Protein 1UEN (pdb70)

Structure (mmCIF, N/CA/C/O backbone):
data_1UEN
#
_entry.id   1UEN
#
_cell.length_a   1.000
_cell.length_b   1.000
_cell.length_c   1.000
_cell.angle_alpha   90.00
_cell.angle_beta   90.00
_cell.angle_gamma   90.00
#
_symmetry.space_group_name_H-M   'P 1'
#
loop_
_atom_site.group_PDB
_atom_site.id
_atom_site.type_symbol
_atom_site.label_atom_id
_atom_site.label_alt_id
_atom_site.label_comp_id
_atom_site.label_asym_id
_atom_site.label_entity_id
_atom_site.label_seq_id
_atom_site.pdbx_PDB_ins_code
_atom_site.Cartn_x
_atom_site.Cartn_y
_atom_site.Cartn_z
_atom_site.occupancy
_atom_site.B_iso_or_equiv
_atom_site.auth_seq_id
_atom_site.auth_comp_id
_atom_site.auth_asym_id
_atom_site.auth_atom_id
_atom_site.pdbx_PDB_model_num
ATOM 1 N N . GLY A 1 1 ? 17.775 -31.714 -13.723 1.00 0.00 1 GLY A N 1
ATOM 2 C CA . GLY A 1 1 ? 18.308 -30.688 -12.822 1.00 0.00 1 GLY A CA 1
ATOM 3 C C . GLY A 1 1 ? 17.845 -30.929 -11.395 1.00 0.00 1 GLY A C 1
ATOM 4 O O . GLY A 1 1 ? 17.532 -32.060 -11.031 1.00 0.00 1 GLY A O 1
ATOM 8 N N . SER A 1 2 ? 17.801 -29.876 -10.577 1.00 0.00 2 SER A N 1
ATOM 9 C CA . SER A 1 2 ? 17.270 -29.915 -9.224 1.00 0.00 2 SER A CA 1
ATOM 10 C C . SER A 1 2 ? 16.774 -28.516 -8.842 1.00 0.00 2 SER A C 1
ATOM 11 O O . SER A 1 2 ? 15.558 -28.307 -8.816 1.00 0.00 2 SER A O 1
ATOM 19 N N . SER A 1 3 ? 17.684 -27.557 -8.615 1.00 0.00 3 SER A N 1
ATOM 20 C CA . SER A 1 3 ? 17.489 -26.333 -7.827 1.00 0.00 3 SER A CA 1
ATOM 21 C C . SER A 1 3 ? 16.841 -26.636 -6.468 1.00 0.00 3 SER A C 1
ATOM 22 O O . SER A 1 3 ? 15.622 -26.776 -6.384 1.00 0.00 3 SER A O 1
ATOM 30 N N . GLY A 1 4 ? 17.641 -26.757 -5.410 1.00 0.00 4 GLY A N 1
ATOM 31 C CA . GLY A 1 4 ? 17.191 -27.150 -4.081 1.00 0.00 4 GLY A CA 1
ATOM 32 C C . GLY A 1 4 ? 18.254 -26.818 -3.041 1.00 0.00 4 GLY A C 1
ATOM 33 O O . GLY A 1 4 ? 19.057 -25.905 -3.246 1.00 0.00 4 GLY A O 1
ATOM 37 N N . SER A 1 5 ? 18.241 -27.540 -1.923 1.00 0.00 5 SER A N 1
ATOM 38 C CA . SER A 1 5 ? 18.973 -27.219 -0.697 1.00 0.00 5 SER A CA 1
ATOM 39 C C . SER A 1 5 ? 18.545 -25.865 -0.117 1.00 0.00 5 SER A C 1
ATOM 40 O O . SER A 1 5 ? 17.659 -25.198 -0.663 1.00 0.00 5 SER A O 1
ATOM 48 N N . SER A 1 6 ? 19.108 -25.516 1.040 1.00 0.00 6 SER A N 1
ATOM 49 C CA . SER A 1 6 ? 18.556 -24.600 2.026 1.00 0.00 6 SER A CA 1
ATOM 50 C C . SER A 1 6 ? 17.227 -25.164 2.564 1.00 0.00 6 SER A C 1
ATOM 51 O O . SER A 1 6 ? 16.384 -25.701 1.837 1.00 0.00 6 SER A O 1
ATOM 59 N N . GLY A 1 7 ? 17.056 -25.061 3.879 1.00 0.00 7 GLY A N 1
ATOM 60 C CA . GLY A 1 7 ? 15.867 -25.419 4.636 1.00 0.00 7 GLY A CA 1
ATOM 61 C C . GLY A 1 7 ? 15.592 -24.288 5.622 1.00 0.00 7 GLY A C 1
ATOM 62 O O . GLY A 1 7 ? 16.243 -23.242 5.556 1.00 0.00 7 GLY A O 1
ATOM 66 N N . HIS A 1 8 ? 14.620 -24.451 6.513 1.00 0.00 8 HIS A N 1
ATOM 67 C CA . HIS A 1 8 ? 14.453 -23.571 7.661 1.00 0.00 8 HIS A CA 1
ATOM 68 C C . HIS A 1 8 ? 13.665 -24.301 8.743 1.00 0.00 8 HIS A C 1
ATOM 69 O O . HIS A 1 8 ? 13.109 -25.376 8.500 1.00 0.00 8 HIS A O 1
ATOM 83 N N . SER A 1 9 ? 13.613 -23.741 9.948 1.00 0.00 9 SER A N 1
ATOM 84 C CA . SER A 1 9 ? 12.693 -24.155 10.998 1.00 0.00 9 SER A CA 1
ATOM 85 C C . SER A 1 9 ? 12.383 -22.940 11.871 1.00 0.00 9 SER A C 1
ATOM 86 O O . SER A 1 9 ? 13.200 -22.016 11.979 1.00 0.00 9 SER A O 1
ATOM 94 N N . GLY A 1 10 ? 11.195 -22.917 12.470 1.00 0.00 10 GLY A N 1
ATOM 95 C CA . GLY A 1 10 ? 10.527 -21.671 12.760 1.00 0.00 10 GLY A CA 1
ATOM 96 C C . GLY A 1 10 ? 9.970 -21.103 11.455 1.00 0.00 10 GLY A C 1
ATOM 97 O O . GLY A 1 10 ? 9.798 -21.815 10.464 1.00 0.00 10 GLY A O 1
ATOM 101 N N . GLU A 1 11 ? 9.680 -19.812 11.472 1.00 0.00 11 GLU A N 1
ATOM 102 C CA . GLU A 1 11 ? 9.254 -18.956 10.379 1.00 0.00 11 GLU A CA 1
ATOM 103 C C . GLU A 1 11 ? 7.801 -19.214 9.972 1.00 0.00 11 GLU A C 1
ATOM 104 O O . GLU A 1 11 ? 7.468 -19.901 9.003 1.00 0.00 11 GLU A O 1
ATOM 116 N N . ASP A 1 12 ? 6.939 -18.656 10.811 1.00 0.00 12 ASP A N 1
ATOM 117 C CA . ASP A 1 12 ? 5.484 -18.799 10.861 1.00 0.00 12 ASP A CA 1
ATOM 118 C C . ASP A 1 12 ? 4.809 -18.332 9.560 1.00 0.00 12 ASP A C 1
ATOM 119 O O . ASP A 1 12 ? 4.070 -19.110 8.964 1.00 0.00 12 ASP A O 1
ATOM 128 N N . LEU A 1 13 ? 5.135 -17.094 9.145 1.00 0.00 13 LEU A N 1
ATOM 129 C CA . LEU A 1 13 ? 4.798 -16.262 7.967 1.00 0.00 13 LEU A CA 1
ATOM 130 C C . LEU A 1 13 ? 3.365 -16.307 7.388 1.00 0.00 13 LEU A C 1
ATOM 131 O O . LEU A 1 13 ? 2.745 -17.368 7.326 1.00 0.00 13 LEU A O 1
ATOM 147 N N . PRO A 1 14 ? 2.830 -15.175 6.881 1.00 0.00 14 PRO A N 1
ATOM 148 C CA . PRO A 1 14 ? 1.508 -15.165 6.269 1.00 0.00 14 PRO A CA 1
ATOM 149 C C . PRO A 1 14 ? 1.429 -15.999 4.984 1.00 0.00 14 PRO A C 1
ATOM 150 O O . PRO A 1 14 ? 2.445 -16.411 4.423 1.00 0.00 14 PRO A O 1
ATOM 161 N N . MET A 1 15 ? 0.205 -16.217 4.497 1.00 0.00 15 MET A N 1
ATOM 162 C CA . MET A 1 15 ? -0.104 -17.225 3.484 1.00 0.00 15 MET A CA 1
ATOM 163 C C . MET A 1 15 ? -0.980 -16.697 2.350 1.00 0.00 15 MET A C 1
ATOM 164 O O . MET A 1 15 ? -0.751 -17.044 1.195 1.00 0.00 15 MET A O 1
ATOM 178 N N . VAL A 1 16 ? -1.988 -15.872 2.649 1.00 0.00 16 VAL A N 1
ATOM 179 C CA . VAL A 1 16 ? -2.862 -15.287 1.636 1.00 0.00 16 VAL A CA 1
ATOM 180 C C . VAL A 1 16 ? -3.056 -13.802 1.948 1.00 0.00 16 VAL A C 1
ATOM 181 O O . VAL A 1 16 ? -2.674 -13.324 3.019 1.00 0.00 16 VAL A O 1
ATOM 194 N N . ALA A 1 17 ? -3.633 -13.081 0.992 1.00 0.00 17 ALA A N 1
ATOM 195 C CA . ALA A 1 17 ? -3.812 -11.644 0.979 1.00 0.00 17 ALA A CA 1
ATOM 196 C C . ALA A 1 17 ? -5.321 -11.315 1.025 1.00 0.00 17 ALA A C 1
ATOM 197 O O . ALA A 1 17 ? -6.142 -12.218 0.819 1.00 0.00 17 ALA A O 1
ATOM 204 N N . PRO A 1 18 ? -5.734 -10.063 1.302 1.00 0.00 18 PRO A N 1
ATOM 205 C CA . PRO A 1 18 ? -7.126 -9.780 1.640 1.00 0.00 18 PRO A CA 1
ATOM 206 C C . PRO A 1 18 ? -8.101 -9.905 0.466 1.00 0.00 18 PRO A C 1
ATOM 207 O O . PRO A 1 18 ? -7.792 -9.528 -0.669 1.00 0.00 18 PRO A O 1
ATOM 218 N N . GLY A 1 19 ? -9.288 -10.437 0.758 1.00 0.00 19 GLY A N 1
ATOM 219 C CA . GLY A 1 19 ? -10.422 -10.520 -0.148 1.00 0.00 19 GLY A CA 1
ATOM 220 C C . GLY A 1 19 ? -11.010 -9.140 -0.447 1.00 0.00 19 GLY A C 1
ATOM 221 O O . GLY A 1 19 ? -10.529 -8.126 0.069 1.00 0.00 19 GLY A O 1
ATOM 225 N N . ASN A 1 20 ? -12.039 -9.147 -1.300 1.00 0.00 20 ASN A N 1
ATOM 226 C CA . ASN A 1 20 ? -12.830 -8.031 -1.828 1.00 0.00 20 ASN A CA 1
ATOM 227 C C . ASN A 1 20 ? -12.115 -6.685 -1.808 1.00 0.00 20 ASN A C 1
ATOM 228 O O . ASN A 1 20 ? -12.497 -5.740 -1.114 1.00 0.00 20 ASN A O 1
ATOM 239 N N . VAL A 1 21 ? -11.062 -6.598 -2.610 1.00 0.00 21 VAL A N 1
ATOM 240 C CA . VAL A 1 21 ? -10.338 -5.365 -2.765 1.00 0.00 21 VAL A CA 1
ATOM 241 C C . VAL A 1 21 ? -11.150 -4.438 -3.662 1.00 0.00 21 VAL A C 1
ATOM 242 O O . VAL A 1 21 ? -11.590 -4.808 -4.753 1.00 0.00 21 VAL A O 1
ATOM 255 N N . ARG A 1 22 ? -11.282 -3.198 -3.211 1.00 0.00 22 ARG A N 1
ATOM 256 C CA . ARG A 1 22 ? -11.910 -2.097 -3.934 1.00 0.00 22 ARG A CA 1
ATOM 257 C C . ARG A 1 22 ? -11.234 -0.785 -3.548 1.00 0.00 22 ARG A C 1
ATOM 258 O O . ARG A 1 22 ? -10.392 -0.765 -2.653 1.00 0.00 22 ARG A O 1
ATOM 279 N N . VAL A 1 23 ? -11.467 0.294 -4.286 1.00 0.00 23 VAL A N 1
ATOM 280 C CA . VAL A 1 23 ? -11.002 1.635 -3.953 1.00 0.00 23 VAL A CA 1
ATOM 281 C C . VAL A 1 23 ? -12.030 2.648 -4.459 1.00 0.00 23 VAL A C 1
ATOM 282 O O . VAL A 1 23 ? -12.595 2.478 -5.544 1.00 0.00 23 VAL A O 1
ATOM 295 N N . ASN A 1 24 ? -12.252 3.697 -3.673 1.00 0.00 24 ASN A N 1
ATOM 296 C CA . ASN A 1 24 ? -13.166 4.810 -3.892 1.00 0.00 24 ASN A CA 1
ATOM 297 C C . ASN A 1 24 ? -12.391 6.114 -3.825 1.00 0.00 24 ASN A C 1
ATOM 298 O O . ASN A 1 24 ? -11.807 6.411 -2.789 1.00 0.00 24 ASN A O 1
ATOM 309 N N . VAL A 1 25 ? -12.363 6.910 -4.895 1.00 0.00 25 VAL A N 1
ATOM 310 C CA . VAL A 1 25 ? -11.780 8.250 -4.819 1.00 0.00 25 VAL A CA 1
ATOM 311 C C . VAL A 1 25 ? -12.713 9.150 -4.004 1.00 0.00 25 VAL A C 1
ATOM 312 O O . VAL A 1 25 ? -13.926 9.176 -4.239 1.00 0.00 25 VAL A O 1
ATOM 325 N N . VAL A 1 26 ? -12.139 9.850 -3.026 1.00 0.00 26 VAL A N 1
ATOM 326 C CA . VAL A 1 26 ? -12.829 10.628 -2.009 1.00 0.00 26 VAL A CA 1
ATOM 327 C C . VAL A 1 26 ? -12.801 12.095 -2.437 1.00 0.00 26 VAL A C 1
ATOM 328 O O . VAL A 1 26 ? -13.850 12.670 -2.733 1.00 0.00 26 VAL A O 1
ATOM 341 N N . ASN A 1 27 ? -11.607 12.682 -2.500 1.00 0.00 27 ASN A N 1
ATOM 342 C CA . ASN A 1 27 ? -11.376 14.043 -2.979 1.00 0.00 27 ASN A CA 1
ATOM 343 C C . ASN A 1 27 ? -10.522 13.962 -4.240 1.00 0.00 27 ASN A C 1
ATOM 344 O O . ASN A 1 27 ? -10.050 12.888 -4.611 1.00 0.00 27 ASN A O 1
ATOM 355 N N . SER A 1 28 ? -10.208 15.101 -4.851 1.00 0.00 28 SER A N 1
ATOM 356 C CA . SER A 1 28 ? -9.315 15.142 -6.012 1.00 0.00 28 SER A CA 1
ATOM 357 C C . SER A 1 28 ? -7.900 14.647 -5.690 1.00 0.00 28 SER A C 1
ATOM 358 O O . SER A 1 28 ? -7.160 14.284 -6.599 1.00 0.00 28 SER A O 1
ATOM 366 N N . THR A 1 29 ? -7.536 14.607 -4.410 1.00 0.00 29 THR A N 1
ATOM 367 C CA . THR A 1 29 ? -6.190 14.372 -3.902 1.00 0.00 29 THR A CA 1
ATOM 368 C C . THR A 1 29 ? -6.133 13.225 -2.888 1.00 0.00 29 THR A C 1
ATOM 369 O O . THR A 1 29 ? -5.064 12.909 -2.359 1.00 0.00 29 THR A O 1
ATOM 380 N N . LEU A 1 30 ? -7.284 12.608 -2.616 1.00 0.00 30 LEU A N 1
ATOM 381 C CA . LEU A 1 30 ? -7.494 11.642 -1.563 1.00 0.00 30 LEU A CA 1
ATOM 382 C C . LEU A 1 30 ? -8.377 10.529 -2.108 1.00 0.00 30 LEU A C 1
ATOM 383 O O . LEU A 1 30 ? -9.458 10.809 -2.619 1.00 0.00 30 LEU A O 1
ATOM 399 N N . ALA A 1 31 ? -7.969 9.274 -1.969 1.00 0.00 31 ALA A N 1
ATOM 400 C CA . ALA A 1 31 ? -8.819 8.119 -2.240 1.00 0.00 31 ALA A CA 1
ATOM 401 C C . ALA A 1 31 ? -8.890 7.258 -0.988 1.00 0.00 31 ALA A C 1
ATOM 402 O O . ALA A 1 31 ? -8.164 7.516 -0.029 1.00 0.00 31 ALA A O 1
ATOM 409 N N . GLU A 1 32 ? -9.736 6.235 -0.979 1.00 0.00 32 GLU A N 1
ATOM 410 C CA . GLU A 1 32 ? -9.884 5.319 0.127 1.00 0.00 32 GLU A CA 1
ATOM 411 C C . GLU A 1 32 ? -9.964 3.918 -0.460 1.00 0.00 32 GLU A C 1
ATOM 412 O O . GLU A 1 32 ? -10.829 3.615 -1.275 1.00 0.00 32 GLU A O 1
ATOM 424 N N . VAL A 1 33 ? -8.995 3.082 -0.118 1.00 0.00 33 VAL A N 1
ATOM 425 C CA . VAL A 1 33 ? -8.945 1.687 -0.516 1.00 0.00 33 VAL A CA 1
ATOM 426 C C . VAL A 1 33 ? -9.772 0.909 0.497 1.00 0.00 33 VAL A C 1
ATOM 427 O O . VAL A 1 33 ? -9.856 1.316 1.655 1.00 0.00 33 VAL A O 1
ATOM 440 N N . HIS A 1 34 ? -10.325 -0.222 0.071 1.00 0.00 34 HIS A N 1
ATOM 441 C CA . HIS A 1 34 ? -11.079 -1.159 0.894 1.00 0.00 34 HIS A CA 1
ATOM 442 C C . HIS A 1 34 ? -10.578 -2.576 0.626 1.00 0.00 34 HIS A C 1
ATOM 443 O O . HIS A 1 34 ? -10.133 -2.869 -0.490 1.00 0.00 34 HIS A O 1
ATOM 457 N N . TRP A 1 35 ? -10.638 -3.438 1.641 1.00 0.00 35 TRP A N 1
ATOM 458 C CA . TRP A 1 35 ? -10.209 -4.829 1.600 1.00 0.00 35 TRP A CA 1
ATOM 459 C C . TRP A 1 35 ? -10.870 -5.608 2.752 1.00 0.00 35 TRP A C 1
ATOM 460 O O . TRP A 1 35 ? -11.381 -5.008 3.702 1.00 0.00 35 TRP A O 1
ATOM 481 N N . ASP A 1 36 ? -10.853 -6.942 2.712 1.00 0.00 36 ASP A N 1
ATOM 482 C CA . ASP A 1 36 ? -11.462 -7.782 3.755 1.00 0.00 36 ASP A CA 1
ATOM 483 C C . ASP A 1 36 ? -10.487 -8.072 4.902 1.00 0.00 36 ASP A C 1
ATOM 484 O O . ASP A 1 36 ? -9.302 -8.299 4.644 1.00 0.00 36 ASP A O 1
ATOM 493 N N . PRO A 1 37 ? -10.967 -8.166 6.156 1.00 0.00 37 PRO A N 1
ATOM 494 C CA . PRO A 1 37 ? -10.155 -8.525 7.311 1.00 0.00 37 PRO A CA 1
ATOM 495 C C . PRO A 1 37 ? -9.806 -10.013 7.297 1.00 0.00 37 PRO A C 1
ATOM 496 O O . PRO A 1 37 ? -10.642 -10.862 7.629 1.00 0.00 37 PRO A O 1
ATOM 507 N N . VAL A 1 38 ? -8.573 -10.334 6.907 1.00 0.00 38 VAL A N 1
ATOM 508 C CA . VAL A 1 38 ? -8.161 -11.720 6.682 1.00 0.00 38 VAL A CA 1
ATOM 509 C C . VAL A 1 38 ? -8.192 -12.576 7.962 1.00 0.00 38 VAL A C 1
ATOM 510 O O . VAL A 1 38 ? -8.126 -12.031 9.070 1.00 0.00 38 VAL A O 1
ATOM 523 N N . PRO A 1 39 ? -8.262 -13.914 7.834 1.00 0.00 39 PRO A N 1
ATOM 524 C CA . PRO A 1 39 ? -8.270 -14.846 8.952 1.00 0.00 39 PRO A CA 1
ATOM 525 C C . PRO A 1 39 ? -6.879 -14.926 9.584 1.00 0.00 39 PRO A C 1
ATOM 526 O O . PRO A 1 39 ? -5.881 -14.963 8.854 1.00 0.00 39 PRO A O 1
ATOM 537 N N . LEU A 1 40 ? -6.794 -15.092 10.911 1.00 0.00 40 LEU A N 1
ATOM 538 C CA . LEU A 1 40 ? -5.532 -15.396 11.595 1.00 0.00 40 LEU A CA 1
ATOM 539 C C . LEU A 1 40 ? -4.885 -16.655 11.023 1.00 0.00 40 LEU A C 1
ATOM 540 O O . LEU A 1 40 ? -3.663 -16.728 10.930 1.00 0.00 40 LEU A O 1
ATOM 556 N N . LYS A 1 41 ? -5.682 -17.608 10.535 1.00 0.00 41 LYS A N 1
ATOM 557 C CA . LYS A 1 41 ? -5.179 -18.784 9.833 1.00 0.00 41 LYS A CA 1
ATOM 558 C C . LYS A 1 41 ? -4.318 -18.460 8.618 1.00 0.00 41 LYS A C 1
ATOM 559 O O . LYS A 1 41 ? -3.469 -19.280 8.271 1.00 0.00 41 LYS A O 1
ATOM 578 N N . SER A 1 42 ? -4.534 -17.323 7.955 1.00 0.00 42 SER A N 1
ATOM 579 C CA . SER A 1 42 ? -3.667 -16.880 6.874 1.00 0.00 42 SER A CA 1
ATOM 580 C C . SER A 1 42 ? -2.523 -16.022 7.394 1.00 0.00 42 SER A C 1
ATOM 581 O O . SER A 1 42 ? -1.471 -16.010 6.768 1.00 0.00 42 SER A O 1
ATOM 589 N N . ILE A 1 43 ? -2.729 -15.293 8.497 1.00 0.00 43 ILE A N 1
ATOM 590 C CA . ILE A 1 43 ? -1.738 -14.409 9.094 1.00 0.00 43 ILE A CA 1
ATOM 591 C C . ILE A 1 43 ? -0.599 -15.247 9.657 1.00 0.00 43 ILE A C 1
ATOM 592 O O . ILE A 1 43 ? 0.548 -14.821 9.576 1.00 0.00 43 ILE A O 1
ATOM 608 N N . ARG A 1 44 ? -0.928 -16.402 10.246 1.00 0.00 44 ARG A N 1
ATOM 609 C CA . ARG A 1 44 ? -0.039 -17.229 11.042 1.00 0.00 44 ARG A CA 1
ATOM 610 C C . ARG A 1 44 ? 0.670 -16.391 12.099 1.00 0.00 44 ARG A C 1
ATOM 611 O O . ARG A 1 44 ? 1.817 -15.981 11.935 1.00 0.00 44 ARG A O 1
ATOM 632 N N . GLY A 1 45 ? -0.043 -16.130 13.191 1.00 0.00 45 GLY A N 1
ATOM 633 C CA . GLY A 1 45 ? 0.518 -15.578 14.406 1.00 0.00 45 GLY A CA 1
ATOM 634 C C . GLY A 1 45 ? -0.166 -14.273 14.759 1.00 0.00 45 GLY A C 1
ATOM 635 O O . GLY A 1 45 ? -1.271 -14.298 15.303 1.00 0.00 45 GLY A O 1
ATOM 639 N N . HIS A 1 46 ? 0.497 -13.147 14.487 1.00 0.00 46 HIS A N 1
ATOM 640 C CA . HIS A 1 46 ? 0.124 -11.841 15.011 1.00 0.00 46 HIS A CA 1
ATOM 641 C C . HIS A 1 46 ? 0.257 -10.789 13.909 1.00 0.00 46 HIS A C 1
ATOM 642 O O . HIS A 1 46 ? 1.368 -10.350 13.593 1.00 0.00 46 HIS A O 1
ATOM 656 N N . LEU A 1 47 ? -0.874 -10.368 13.344 1.00 0.00 47 LEU A N 1
ATOM 657 C CA . LEU A 1 47 ? -1.016 -9.323 12.335 1.00 0.00 47 LEU A CA 1
ATOM 658 C C . LEU A 1 47 ? -0.372 -8.038 12.843 1.00 0.00 47 LEU A C 1
ATOM 659 O O . LEU A 1 47 ? -0.727 -7.538 13.910 1.00 0.00 47 LEU A O 1
ATOM 675 N N . GLN A 1 48 ? 0.631 -7.542 12.128 1.00 0.00 48 GLN A N 1
ATOM 676 C CA . GLN A 1 48 ? 1.313 -6.293 12.436 1.00 0.00 48 GLN A CA 1
ATOM 677 C C . GLN A 1 48 ? 0.553 -5.138 11.782 1.00 0.00 48 GLN A C 1
ATOM 678 O O . GLN A 1 48 ? 0.258 -4.131 12.432 1.00 0.00 48 GLN A O 1
ATOM 692 N N . GLY A 1 49 ? 0.227 -5.279 10.496 1.00 0.00 49 GLY A N 1
ATOM 693 C CA . GLY A 1 49 ? -0.380 -4.232 9.704 1.00 0.00 49 GLY A CA 1
ATOM 694 C C . GLY A 1 49 ? -0.715 -4.725 8.305 1.00 0.00 49 GLY A C 1
ATOM 695 O O . GLY A 1 49 ? -0.289 -5.806 7.887 1.00 0.00 49 GLY A O 1
ATOM 699 N N . TYR A 1 50 ? -1.407 -3.875 7.555 1.00 0.00 50 TYR A N 1
ATOM 700 C CA . TYR A 1 50 ? -1.500 -3.948 6.108 1.00 0.00 50 TYR A CA 1
ATOM 701 C C . TYR A 1 50 ? -0.515 -2.924 5.547 1.00 0.00 50 TYR A C 1
ATOM 702 O O . TYR A 1 50 ? -0.430 -1.791 6.032 1.00 0.00 50 TYR A O 1
ATOM 720 N N . ARG A 1 51 ? 0.240 -3.309 4.521 1.00 0.00 51 ARG A N 1
ATOM 721 C CA . ARG A 1 51 ? 1.023 -2.384 3.708 1.00 0.00 51 ARG A CA 1
ATOM 722 C C . ARG A 1 51 ? 0.283 -2.252 2.380 1.00 0.00 51 ARG A C 1
ATOM 723 O O . ARG A 1 51 ? -0.398 -3.193 1.966 1.00 0.00 51 ARG A O 1
ATOM 744 N N . ILE A 1 52 ? 0.418 -1.118 1.700 1.00 0.00 52 ILE A N 1
ATOM 745 C CA . ILE A 1 52 ? -0.075 -0.949 0.338 1.00 0.00 52 ILE A CA 1
ATOM 746 C C . ILE A 1 52 ? 1.106 -0.459 -0.487 1.00 0.00 52 ILE A C 1
ATOM 747 O O . ILE A 1 52 ? 1.738 0.533 -0.116 1.00 0.00 52 ILE A O 1
ATOM 763 N N . TYR A 1 53 ? 1.412 -1.149 -1.587 1.00 0.00 53 TYR A N 1
ATOM 764 C CA . TYR A 1 53 ? 2.282 -0.631 -2.636 1.00 0.00 53 TYR A CA 1
ATOM 765 C C . TYR A 1 53 ? 1.410 0.044 -3.673 1.00 0.00 53 TYR A C 1
ATOM 766 O O . TYR A 1 53 ? 0.321 -0.441 -3.955 1.00 0.00 53 TYR A O 1
ATOM 784 N N . TYR A 1 54 ? 1.860 1.169 -4.225 1.00 0.00 54 TYR A N 1
ATOM 785 C CA . TYR A 1 54 ? 1.172 1.906 -5.262 1.00 0.00 54 TYR A CA 1
ATOM 786 C C . TYR A 1 54 ? 2.156 2.694 -6.114 1.00 0.00 54 TYR A C 1
ATOM 787 O O . TYR A 1 54 ? 3.279 2.961 -5.688 1.00 0.00 54 TYR A O 1
ATOM 805 N N . TRP A 1 55 ? 1.741 3.075 -7.317 1.00 0.00 55 TRP A N 1
ATOM 806 C CA . TRP A 1 55 ? 2.531 3.901 -8.211 1.00 0.00 55 TRP A CA 1
ATOM 807 C C . TRP A 1 55 ? 1.624 4.776 -9.063 1.00 0.00 55 TRP A C 1
ATOM 808 O O . TRP A 1 55 ? 0.440 4.481 -9.262 1.00 0.00 55 TRP A O 1
ATOM 829 N N . LYS A 1 56 ? 2.217 5.857 -9.564 1.00 0.00 56 LYS A N 1
ATOM 830 C CA . LYS A 1 56 ? 1.654 6.742 -10.563 1.00 0.00 56 LYS A CA 1
ATOM 831 C C . LYS A 1 56 ? 1.602 5.962 -11.863 1.00 0.00 56 LYS A C 1
ATOM 832 O O . LYS A 1 56 ? 2.631 5.450 -12.315 1.00 0.00 56 LYS A O 1
ATOM 851 N N . THR A 1 57 ? 0.438 5.922 -12.484 1.00 0.00 57 THR A N 1
ATOM 852 C CA . THR A 1 57 ? 0.250 5.369 -13.812 1.00 0.00 57 THR A CA 1
ATOM 853 C C . THR A 1 57 ? -0.050 6.575 -14.721 1.00 0.00 57 THR A C 1
ATOM 854 O O . THR A 1 57 ? -0.312 7.677 -14.234 1.00 0.00 57 THR A O 1
ATOM 865 N N . GLN A 1 58 ? 0.018 6.404 -16.043 1.00 0.00 58 GLN A N 1
ATOM 866 C CA . GLN A 1 58 ? -0.304 7.442 -17.025 1.00 0.00 58 GLN A CA 1
ATOM 867 C C . GLN A 1 58 ? 0.565 8.716 -16.943 1.00 0.00 58 GLN A C 1
ATOM 868 O O . GLN A 1 58 ? 0.196 9.710 -17.568 1.00 0.00 58 GLN A O 1
ATOM 882 N N . SER A 1 59 ? 1.716 8.714 -16.255 1.00 0.00 59 SER A N 1
ATOM 883 C CA . SER A 1 59 ? 2.696 9.798 -16.355 1.00 0.00 59 SER A CA 1
ATOM 884 C C . SER A 1 59 ? 3.855 9.355 -17.251 1.00 0.00 59 SER A C 1
ATOM 885 O O . SER A 1 59 ? 4.185 10.043 -18.216 1.00 0.00 59 SER A O 1
ATOM 893 N N . SER A 1 60 ? 4.403 8.164 -16.994 1.00 0.00 60 SER A N 1
ATOM 894 C CA . SER A 1 60 ? 5.445 7.504 -17.763 1.00 0.00 60 SER A CA 1
ATOM 895 C C . SER A 1 60 ? 6.674 8.407 -17.970 1.00 0.00 60 SER A C 1
ATOM 896 O O . SER A 1 60 ? 6.879 8.942 -19.060 1.00 0.00 60 SER A O 1
ATOM 904 N N . SER A 1 61 ? 7.503 8.494 -16.923 1.00 0.00 61 SER A N 1
ATOM 905 C CA . SER A 1 61 ? 8.763 9.229 -16.772 1.00 0.00 61 SER A CA 1
ATOM 906 C C . SER A 1 61 ? 9.456 9.668 -18.077 1.00 0.00 61 SER A C 1
ATOM 907 O O . SER A 1 61 ? 9.599 10.873 -18.276 1.00 0.00 61 SER A O 1
ATOM 915 N N . LYS A 1 62 ? 9.842 8.732 -18.963 1.00 0.00 62 LYS A N 1
ATOM 916 C CA . LYS A 1 62 ? 10.455 8.976 -20.283 1.00 0.00 62 LYS A CA 1
ATOM 917 C C . LYS A 1 62 ? 11.863 9.572 -20.203 1.00 0.00 62 LYS A C 1
ATOM 918 O O . LYS A 1 62 ? 12.082 10.640 -19.650 1.00 0.00 62 LYS A O 1
ATOM 937 N N . ARG A 1 63 ? 12.830 8.916 -20.849 1.00 0.00 63 ARG A N 1
ATOM 938 C CA . ARG A 1 63 ? 14.218 9.351 -21.001 1.00 0.00 63 ARG A CA 1
ATOM 939 C C . ARG A 1 63 ? 14.893 9.679 -19.669 1.00 0.00 63 ARG A C 1
ATOM 940 O O . ARG A 1 63 ? 15.545 8.798 -19.105 1.00 0.00 63 ARG A O 1
ATOM 961 N N . ASN A 1 64 ? 14.801 10.922 -19.203 1.00 0.00 64 ASN A N 1
ATOM 962 C CA . ASN A 1 64 ? 15.597 11.473 -18.108 1.00 0.00 64 ASN A CA 1
ATOM 963 C C . ASN A 1 64 ? 15.320 10.724 -16.802 1.00 0.00 64 ASN A C 1
ATOM 964 O O . ASN A 1 64 ? 14.237 10.847 -16.235 1.00 0.00 64 ASN A O 1
ATOM 975 N N . ARG A 1 65 ? 16.289 9.913 -16.359 1.00 0.00 65 ARG A N 1
ATOM 976 C CA . ARG A 1 65 ? 16.172 8.972 -15.241 1.00 0.00 65 ARG A CA 1
ATOM 977 C C . ARG A 1 65 ? 14.880 8.145 -15.306 1.00 0.00 65 ARG A C 1
ATOM 978 O O . ARG A 1 65 ? 14.204 7.965 -14.303 1.00 0.00 65 ARG A O 1
ATOM 999 N N . ARG A 1 66 ? 14.544 7.617 -16.490 1.00 0.00 66 ARG A N 1
ATOM 1000 C CA . ARG A 1 66 ? 13.346 6.813 -16.734 1.00 0.00 66 ARG A CA 1
ATOM 1001 C C . ARG A 1 66 ? 13.204 5.699 -15.695 1.00 0.00 66 ARG A C 1
ATOM 1002 O O . ARG A 1 66 ? 13.909 4.694 -15.808 1.00 0.00 66 ARG A O 1
ATOM 1023 N N . HIS A 1 67 ? 12.273 5.825 -14.752 1.00 0.00 67 HIS A N 1
ATOM 1024 C CA . HIS A 1 67 ? 11.795 4.735 -13.905 1.00 0.00 67 HIS A CA 1
ATOM 1025 C C . HIS A 1 67 ? 10.360 5.045 -13.466 1.00 0.00 67 HIS A C 1
ATOM 1026 O O . HIS A 1 67 ? 9.772 6.002 -13.972 1.00 0.00 67 HIS A O 1
ATOM 1040 N N . ILE A 1 68 ? 9.747 4.209 -12.630 1.00 0.00 68 ILE A N 1
ATOM 1041 C CA . ILE A 1 68 ? 8.404 4.400 -12.090 1.00 0.00 68 ILE A CA 1
ATOM 1042 C C . ILE A 1 68 ? 8.585 4.548 -10.585 1.00 0.00 68 ILE A C 1
ATOM 1043 O O . ILE A 1 68 ? 9.296 3.769 -9.951 1.00 0.00 68 ILE A O 1
ATOM 1059 N N . GLU A 1 69 ? 7.956 5.563 -10.010 1.00 0.00 69 GLU A N 1
ATOM 1060 C CA . GLU A 1 69 ? 7.971 5.818 -8.580 1.00 0.00 69 GLU A CA 1
ATOM 1061 C C . GLU A 1 69 ? 6.977 4.868 -7.932 1.00 0.00 69 GLU A C 1
ATOM 1062 O O . GLU A 1 69 ? 5.768 5.004 -8.137 1.00 0.00 69 GLU A O 1
ATOM 1074 N N . LYS A 1 70 ? 7.493 3.890 -7.193 1.00 0.00 70 LYS A N 1
ATOM 1075 C CA . LYS A 1 70 ? 6.712 2.848 -6.532 1.00 0.00 70 LYS A CA 1
ATOM 1076 C C . LYS A 1 70 ? 6.739 3.127 -5.043 1.00 0.00 70 LYS A C 1
ATOM 1077 O O . LYS A 1 70 ? 7.707 2.806 -4.346 1.00 0.00 70 LYS A O 1
ATOM 1096 N N . LYS A 1 71 ? 5.692 3.795 -4.591 1.00 0.00 71 LYS A N 1
ATOM 1097 C CA . LYS A 1 71 ? 5.505 4.330 -3.269 1.00 0.00 71 LYS A CA 1
ATOM 1098 C C . LYS A 1 71 ? 4.875 3.276 -2.369 1.00 0.00 71 LYS A C 1
ATOM 1099 O O . LYS A 1 71 ? 4.358 2.260 -2.847 1.00 0.00 71 LYS A O 1
ATOM 1118 N N . ILE A 1 72 ? 4.938 3.509 -1.061 1.00 0.00 72 ILE A N 1
ATOM 1119 C CA . ILE A 1 72 ? 4.489 2.570 -0.042 1.00 0.00 72 ILE A CA 1
ATOM 1120 C C . ILE A 1 72 ? 3.684 3.352 0.994 1.00 0.00 72 ILE A C 1
ATOM 1121 O O . ILE A 1 72 ? 3.928 4.541 1.232 1.00 0.00 72 ILE A O 1
ATOM 1137 N N . LEU A 1 73 ? 2.716 2.666 1.590 1.00 0.00 73 LEU A N 1
ATOM 1138 C CA . LEU A 1 73 ? 1.716 3.138 2.521 1.00 0.00 73 LEU A CA 1
ATOM 1139 C C . LEU A 1 73 ? 1.675 2.155 3.690 1.00 0.00 73 LEU A C 1
ATOM 1140 O O . LEU A 1 73 ? 1.800 0.949 3.453 1.00 0.00 73 LEU A O 1
ATOM 1156 N N . THR A 1 74 ? 1.444 2.633 4.911 1.00 0.00 74 THR A N 1
ATOM 1157 C CA . THR A 1 74 ? 1.608 1.837 6.123 1.00 0.00 74 THR A CA 1
ATOM 1158 C C . THR A 1 74 ? 0.353 1.975 6.990 1.00 0.00 74 THR A C 1
ATOM 1159 O O . THR A 1 74 ? 0.057 3.078 7.453 1.00 0.00 74 THR A O 1
ATOM 1170 N N . PHE A 1 75 ? -0.372 0.876 7.228 1.00 0.00 75 PHE A N 1
ATOM 1171 C CA . PHE A 1 75 ? -1.550 0.839 8.088 1.00 0.00 75 PHE A CA 1
ATOM 1172 C C . PHE A 1 75 ? -1.393 -0.290 9.095 1.00 0.00 75 PHE A C 1
ATOM 1173 O O . PHE A 1 75 ? -1.838 -1.412 8.866 1.00 0.00 75 PHE A O 1
ATOM 1190 N N . GLN A 1 76 ? -0.725 -0.001 10.207 1.00 0.00 76 GLN A N 1
ATOM 1191 C CA . GLN A 1 76 ? -0.607 -0.923 11.322 1.00 0.00 76 GLN A CA 1
ATOM 1192 C C . GLN A 1 76 ? -1.964 -1.124 11.986 1.00 0.00 76 GLN A C 1
ATOM 1193 O O . GLN A 1 76 ? -2.748 -0.176 12.105 1.00 0.00 76 GLN A O 1
ATOM 1207 N N . GLY A 1 77 ? -2.183 -2.329 12.499 1.00 0.00 77 GLY A N 1
ATOM 1208 C CA . GLY A 1 77 ? -3.430 -2.729 13.120 1.00 0.00 77 GLY A CA 1
ATOM 1209 C C . GLY A 1 77 ? -4.505 -3.020 12.075 1.00 0.00 77 GLY A C 1
ATOM 1210 O O . GLY A 1 77 ? -4.380 -2.714 10.889 1.00 0.00 77 GLY A O 1
ATOM 1214 N N . SER A 1 78 ? -5.584 -3.633 12.532 1.00 0.00 78 SER A N 1
ATOM 1215 C CA . SER A 1 78 ? -6.416 -4.513 11.732 1.00 0.00 78 SER A CA 1
ATOM 1216 C C . SER A 1 78 ? -7.523 -3.784 10.955 1.00 0.00 78 SER A C 1
ATOM 1217 O O . SER A 1 78 ? -8.673 -4.236 10.933 1.00 0.00 78 SER A O 1
ATOM 1225 N N . LYS A 1 79 ? -7.199 -2.655 10.320 1.00 0.00 79 LYS A N 1
ATOM 1226 C CA . LYS A 1 79 ? -8.151 -1.906 9.495 1.00 0.00 79 LYS A CA 1
ATOM 1227 C C . LYS A 1 79 ? -8.640 -2.744 8.310 1.00 0.00 79 LYS A C 1
ATOM 1228 O O . LYS A 1 79 ? -8.052 -3.769 7.963 1.00 0.00 79 LYS A O 1
ATOM 1247 N N . THR A 1 80 ? -9.692 -2.265 7.663 1.00 0.00 80 THR A N 1
ATOM 1248 C CA . THR A 1 80 ? -10.301 -2.853 6.475 1.00 0.00 80 THR A CA 1
ATOM 1249 C C . THR A 1 80 ? -10.371 -1.841 5.324 1.00 0.00 80 THR A C 1
ATOM 1250 O O . THR A 1 80 ? -10.811 -2.159 4.220 1.00 0.00 80 THR A O 1
ATOM 1261 N N . HIS A 1 81 ? -9.926 -0.609 5.567 1.00 0.00 81 HIS A N 1
ATOM 1262 C CA . HIS A 1 81 ? -9.843 0.455 4.590 1.00 0.00 81 HIS A CA 1
ATOM 1263 C C . HIS A 1 81 ? -8.656 1.333 4.972 1.00 0.00 81 HIS A C 1
ATOM 1264 O O . HIS A 1 81 ? -8.193 1.299 6.119 1.00 0.00 81 HIS A O 1
ATOM 1278 N N . GLY A 1 82 ? -8.148 2.123 4.032 1.00 0.00 82 GLY A N 1
ATOM 1279 C CA . GLY A 1 82 ? -6.981 2.963 4.245 1.00 0.00 82 GLY A CA 1
ATOM 1280 C C . GLY A 1 82 ? -6.905 3.981 3.126 1.00 0.00 82 GLY A C 1
ATOM 1281 O O . GLY A 1 82 ? -7.115 3.636 1.960 1.00 0.00 82 GLY A O 1
ATOM 1285 N N . MET A 1 83 ? -6.659 5.241 3.471 1.00 0.00 83 MET A N 1
ATOM 1286 C CA . MET A 1 83 ? -6.706 6.317 2.494 1.00 0.00 83 MET A CA 1
ATOM 1287 C C . MET A 1 83 ? -5.409 6.401 1.699 1.00 0.00 83 MET A C 1
ATOM 1288 O O . MET A 1 83 ? -4.344 6.085 2.217 1.00 0.00 83 MET A O 1
ATOM 1302 N N . LEU A 1 84 ? -5.472 6.918 0.474 1.00 0.00 84 LEU A N 1
ATOM 1303 C CA . LEU A 1 84 ? -4.327 7.314 -0.334 1.00 0.00 84 LEU A CA 1
ATOM 1304 C C . LEU A 1 84 ? -4.304 8.847 -0.344 1.00 0.00 84 LEU A C 1
ATOM 1305 O O . LEU A 1 84 ? -4.994 9.428 -1.180 1.00 0.00 84 LEU A O 1
ATOM 1321 N N . PRO A 1 85 ? -3.602 9.514 0.592 1.00 0.00 85 PRO A N 1
ATOM 1322 C CA . PRO A 1 85 ? -3.390 10.959 0.577 1.00 0.00 85 PRO A CA 1
ATOM 1323 C C . PRO A 1 85 ? -2.067 11.338 -0.109 1.00 0.00 85 PRO A C 1
ATOM 1324 O O . PRO A 1 85 ? -1.100 10.566 -0.104 1.00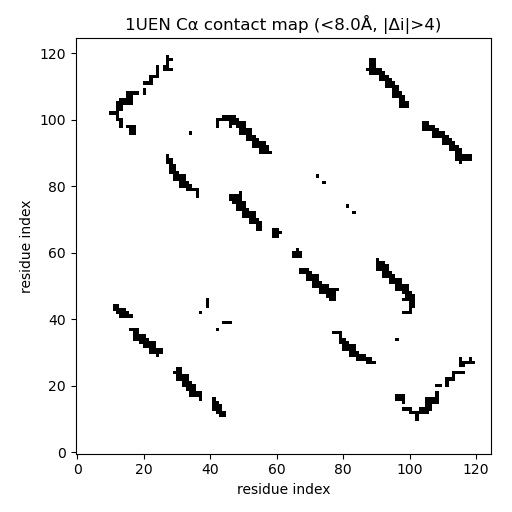 0.00 85 PRO A O 1
ATOM 1335 N N . GLY A 1 86 ? -1.989 12.560 -0.641 1.00 0.00 86 GLY A N 1
ATOM 1336 C CA . GLY A 1 86 ? -0.777 13.057 -1.279 1.00 0.00 86 GLY A CA 1
ATOM 1337 C C . GLY A 1 86 ? -0.566 12.384 -2.636 1.00 0.00 86 GLY A C 1
ATOM 1338 O O . GLY A 1 86 ? 0.547 11.935 -2.934 1.00 0.00 86 GLY A O 1
ATOM 1342 N N . LEU A 1 87 ? -1.642 12.272 -3.415 1.00 0.00 87 LEU A N 1
ATOM 1343 C CA . LEU A 1 87 ? -1.751 11.755 -4.776 1.00 0.00 87 LEU A CA 1
ATOM 1344 C C . LEU A 1 87 ? -1.923 12.961 -5.711 1.00 0.00 87 LEU A C 1
ATOM 1345 O O . LEU A 1 87 ? -1.723 14.098 -5.289 1.00 0.00 87 LEU A O 1
ATOM 1361 N N . GLU A 1 88 ? -2.315 12.757 -6.964 1.00 0.00 88 GLU A N 1
ATOM 1362 C CA . GLU A 1 88 ? -2.677 13.812 -7.890 1.00 0.00 88 GLU A CA 1
ATOM 1363 C C . GLU A 1 88 ? -4.099 13.633 -8.405 1.00 0.00 88 GLU A C 1
ATOM 1364 O O . GLU A 1 88 ? -4.519 12.493 -8.618 1.00 0.00 88 GLU A O 1
ATOM 1376 N N . PRO A 1 89 ? -4.812 14.738 -8.672 1.00 0.00 89 PRO A N 1
ATOM 1377 C CA . PRO A 1 89 ? -6.019 14.757 -9.479 1.00 0.00 89 PRO A CA 1
ATOM 1378 C C . PRO A 1 89 ? -5.726 14.460 -10.959 1.00 0.00 89 PRO A C 1
ATOM 1379 O O . PRO A 1 89 ? -4.566 14.496 -11.390 1.00 0.00 89 PRO A O 1
ATOM 1390 N N . PHE A 1 90 ? -6.794 14.203 -11.727 1.00 0.00 90 PHE A N 1
ATOM 1391 C CA . PHE A 1 90 ? -6.819 13.905 -13.164 1.00 0.00 90 PHE A CA 1
ATOM 1392 C C . PHE A 1 90 ? -5.652 12.981 -13.571 1.00 0.00 90 PHE A C 1
ATOM 1393 O O . PHE A 1 90 ? -5.012 13.146 -14.610 1.00 0.00 90 PHE A O 1
ATOM 1410 N N . SER A 1 91 ? -5.370 11.964 -12.755 1.00 0.00 91 SER A N 1
ATOM 1411 C CA . SER A 1 91 ? -4.286 11.008 -12.953 1.00 0.00 91 SER A CA 1
ATOM 1412 C C . SER A 1 91 ? -4.835 9.601 -12.725 1.00 0.00 91 SER A C 1
ATOM 1413 O O . SER A 1 91 ? -5.773 9.437 -11.941 1.00 0.00 91 SER A O 1
ATOM 1421 N N . HIS A 1 92 ? -4.232 8.586 -13.354 1.00 0.00 92 HIS A N 1
ATOM 1422 C CA . HIS A 1 92 ? -4.516 7.201 -13.007 1.00 0.00 92 HIS A CA 1
ATOM 1423 C C . HIS A 1 92 ? -3.479 6.750 -11.994 1.00 0.00 92 HIS A C 1
ATOM 1424 O O . HIS A 1 92 ? -2.309 7.130 -12.075 1.00 0.00 92 HIS A O 1
ATOM 1438 N N . TYR A 1 93 ? -3.891 5.882 -11.082 1.00 0.00 93 TYR A N 1
ATOM 1439 C CA . TYR A 1 93 ? -3.009 5.265 -10.118 1.00 0.00 93 TYR A CA 1
ATOM 1440 C C . TYR A 1 93 ? -3.322 3.782 -10.044 1.00 0.00 93 TYR A C 1
ATOM 1441 O O . TYR A 1 93 ? -4.440 3.342 -10.327 1.00 0.00 93 TYR A O 1
ATOM 1459 N N . THR A 1 94 ? -2.318 3.006 -9.655 1.00 0.00 94 THR A N 1
ATOM 1460 C CA . THR A 1 94 ? -2.435 1.583 -9.391 1.00 0.00 94 THR A CA 1
ATOM 1461 C C . THR A 1 94 ? -1.879 1.339 -7.984 1.00 0.00 94 THR A C 1
ATOM 1462 O O . THR A 1 94 ? -0.960 2.042 -7.563 1.00 0.00 94 THR A O 1
ATOM 1473 N N . LEU A 1 95 ? -2.469 0.415 -7.222 1.00 0.00 95 LEU A N 1
ATOM 1474 C CA . LEU A 1 95 ? -2.104 0.060 -5.848 1.00 0.00 95 LEU A CA 1
ATOM 1475 C C . LEU A 1 95 ? -2.434 -1.413 -5.590 1.00 0.00 95 LEU A C 1
ATOM 1476 O O . LEU A 1 95 ? -3.208 -2.006 -6.344 1.00 0.00 95 LEU A O 1
ATOM 1492 N N . ASN A 1 96 ? -1.872 -2.011 -4.535 1.00 0.00 96 ASN A N 1
ATOM 1493 C CA . ASN A 1 96 ? -2.218 -3.367 -4.070 1.00 0.00 96 ASN A CA 1
ATOM 1494 C C . ASN A 1 96 ? -1.955 -3.494 -2.571 1.00 0.00 96 ASN A C 1
ATOM 1495 O O . ASN A 1 96 ? -1.067 -2.829 -2.047 1.00 0.00 96 ASN A O 1
ATOM 1506 N N . VAL A 1 97 ? -2.699 -4.365 -1.884 1.00 0.00 97 VAL A N 1
ATOM 1507 C CA . VAL A 1 97 ? -2.678 -4.548 -0.430 1.00 0.00 97 VAL A CA 1
ATOM 1508 C C . VAL A 1 97 ? -1.856 -5.795 -0.099 1.00 0.00 97 VAL A C 1
ATOM 1509 O O . VAL A 1 97 ? -1.958 -6.794 -0.806 1.00 0.00 97 VAL A O 1
ATOM 1522 N N . ARG A 1 98 ? -1.077 -5.773 0.985 1.00 0.00 98 ARG A N 1
ATOM 1523 C CA . ARG A 1 98 ? -0.233 -6.878 1.436 1.00 0.00 98 ARG A CA 1
ATOM 1524 C C . ARG A 1 98 ? -0.370 -6.999 2.946 1.00 0.00 98 ARG A C 1
ATOM 1525 O O . ARG A 1 98 ? -0.412 -5.977 3.636 1.00 0.00 98 ARG A O 1
ATOM 1546 N N . VAL A 1 99 ? -0.460 -8.220 3.467 1.00 0.00 99 VAL A N 1
ATOM 1547 C CA . VAL A 1 99 ? -0.492 -8.441 4.910 1.00 0.00 99 VAL A CA 1
ATOM 1548 C C . VAL A 1 99 ? 0.945 -8.492 5.426 1.00 0.00 99 VAL A C 1
ATOM 1549 O O . VAL A 1 99 ? 1.860 -8.899 4.705 1.00 0.00 99 VAL A O 1
ATOM 1562 N N . VAL A 1 100 ? 1.130 -8.123 6.689 1.00 0.00 100 VAL A N 1
ATOM 1563 C CA . VAL A 1 100 ? 2.400 -8.123 7.393 1.00 0.00 100 VAL A CA 1
ATOM 1564 C C . VAL A 1 100 ? 2.107 -8.688 8.778 1.00 0.00 100 VAL A C 1
ATOM 1565 O O . VAL A 1 100 ? 1.120 -8.297 9.412 1.00 0.00 100 VAL A O 1
ATOM 1578 N N . ASN A 1 101 ? 2.948 -9.599 9.260 1.00 0.00 101 ASN A N 1
ATOM 1579 C CA . ASN A 1 101 ? 2.874 -10.160 10.603 1.00 0.00 101 ASN A CA 1
ATOM 1580 C C . ASN A 1 101 ? 4.233 -10.041 11.286 1.00 0.00 101 ASN A C 1
ATOM 1581 O O . ASN A 1 101 ? 5.142 -9.402 10.756 1.00 0.00 101 ASN A O 1
ATOM 1592 N N . GLY A 1 102 ? 4.368 -10.602 12.490 1.00 0.00 102 GLY A N 1
ATOM 1593 C CA . GLY A 1 102 ? 5.570 -10.455 13.300 1.00 0.00 102 GLY A CA 1
ATOM 1594 C C . GLY A 1 102 ? 6.810 -11.127 12.714 1.00 0.00 102 GLY A C 1
ATOM 1595 O O . GLY A 1 102 ? 7.895 -10.949 13.272 1.00 0.00 102 GLY A O 1
ATOM 1599 N N . LYS A 1 103 ? 6.667 -11.893 11.632 1.00 0.00 103 LYS A N 1
ATOM 1600 C CA . LYS A 1 103 ? 7.724 -12.632 10.965 1.00 0.00 103 LYS A CA 1
ATOM 1601 C C . LYS A 1 103 ? 8.091 -11.965 9.641 1.00 0.00 103 LYS A C 1
ATOM 1602 O O . LYS A 1 103 ? 9.280 -11.888 9.336 1.00 0.00 103 LYS A O 1
ATOM 1621 N N . GLY A 1 104 ? 7.127 -11.446 8.880 1.00 0.00 104 GLY A N 1
ATOM 1622 C CA . GLY A 1 104 ? 7.374 -10.779 7.612 1.00 0.00 104 GLY A CA 1
ATOM 1623 C C . GLY A 1 104 ? 6.063 -10.476 6.901 1.00 0.00 104 GLY A C 1
ATOM 1624 O O . GLY A 1 104 ? 4.977 -10.642 7.467 1.00 0.00 104 GLY A O 1
ATOM 1628 N N . GLU A 1 105 ? 6.155 -9.990 5.664 1.00 0.00 105 GLU A N 1
ATOM 1629 C CA . GLU A 1 105 ? 5.008 -9.973 4.767 1.00 0.00 105 GLU A CA 1
ATOM 1630 C C . GLU A 1 105 ? 4.704 -11.380 4.246 1.00 0.00 105 GLU A C 1
ATOM 1631 O O . GLU A 1 105 ? 5.513 -12.300 4.386 1.00 0.00 105 GLU A O 1
ATOM 1643 N N . GLY A 1 106 ? 3.526 -11.531 3.644 1.00 0.00 106 GLY A N 1
ATOM 1644 C CA . GLY A 1 106 ? 3.160 -12.613 2.740 1.00 0.00 106 GLY A CA 1
ATOM 1645 C C . GLY A 1 106 ? 2.759 -11.997 1.397 1.00 0.00 106 GLY A C 1
ATOM 1646 O O . GLY A 1 106 ? 3.155 -10.862 1.123 1.00 0.00 106 GLY A O 1
ATOM 1650 N N . PRO A 1 107 ? 1.984 -12.691 0.547 1.00 0.00 107 PRO A N 1
ATOM 1651 C CA . PRO A 1 107 ? 1.626 -12.175 -0.772 1.00 0.00 107 PRO A CA 1
ATOM 1652 C C . PRO A 1 107 ? 0.804 -10.893 -0.696 1.00 0.00 107 PRO A C 1
ATOM 1653 O O . PRO A 1 107 ? 0.122 -10.600 0.293 1.00 0.00 107 PRO A O 1
ATOM 1664 N N . ALA A 1 108 ? 0.850 -10.158 -1.804 1.00 0.00 108 ALA A N 1
ATOM 1665 C CA . ALA A 1 108 ? 0.006 -9.022 -2.084 1.00 0.00 108 ALA A CA 1
ATOM 1666 C C . ALA A 1 108 ? -1.209 -9.500 -2.873 1.00 0.00 108 ALA A C 1
ATOM 1667 O O . ALA A 1 108 ? -1.104 -10.411 -3.694 1.00 0.00 108 ALA A O 1
ATOM 1674 N N . SER A 1 109 ? -2.363 -8.904 -2.602 1.00 0.00 109 SER A N 1
ATOM 1675 C CA . SER A 1 109 ? -3.630 -9.150 -3.269 1.00 0.00 109 SER A CA 1
ATOM 1676 C C . SER A 1 109 ? -3.623 -8.588 -4.699 1.00 0.00 109 SER A C 1
ATOM 1677 O O . SER A 1 109 ? -2.645 -7.940 -5.090 1.00 0.00 109 SER A O 1
ATOM 1685 N N . PRO A 1 110 ? -4.683 -8.812 -5.500 1.00 0.00 110 PRO A N 1
ATOM 1686 C CA . PRO A 1 110 ? -4.716 -8.339 -6.877 1.00 0.00 110 PRO A CA 1
ATOM 1687 C C . PRO A 1 110 ? -4.644 -6.812 -6.890 1.00 0.00 110 PRO A C 1
ATOM 1688 O O . PRO A 1 110 ? -5.282 -6.145 -6.069 1.00 0.00 110 PRO A O 1
ATOM 1699 N N . ASP A 1 111 ? -3.850 -6.254 -7.802 1.00 0.00 111 ASP A N 1
ATOM 1700 C CA . ASP A 1 111 ? -3.789 -4.812 -8.005 1.00 0.00 111 ASP A CA 1
ATOM 1701 C C . ASP A 1 111 ? -5.145 -4.271 -8.443 1.00 0.00 111 ASP A C 1
ATOM 1702 O O . ASP A 1 111 ? -5.991 -4.981 -8.995 1.00 0.00 111 ASP A O 1
ATOM 1711 N N . ARG A 1 112 ? -5.362 -2.996 -8.140 1.00 0.00 112 ARG A N 1
ATOM 1712 C CA . ARG A 1 112 ? -6.568 -2.248 -8.458 1.00 0.00 112 ARG A CA 1
ATOM 1713 C C . ARG A 1 112 ? -6.145 -0.912 -9.015 1.00 0.00 112 ARG A C 1
ATOM 1714 O O . ARG A 1 112 ? -4.969 -0.538 -8.966 1.00 0.00 112 ARG A O 1
ATOM 1735 N N . VAL A 1 113 ? -7.124 -0.192 -9.534 1.00 0.00 113 VAL A N 1
ATOM 1736 C CA . VAL A 1 113 ? -6.910 1.097 -10.159 1.00 0.00 113 VAL A CA 1
ATOM 1737 C C . VAL A 1 113 ? -7.956 2.100 -9.699 1.00 0.00 113 VAL A C 1
ATOM 1738 O O . VAL A 1 113 ? -9.073 1.730 -9.323 1.00 0.00 113 VAL A O 1
ATOM 1751 N N . PHE A 1 114 ? -7.623 3.380 -9.801 1.00 0.00 114 PHE A N 1
ATOM 1752 C CA . PHE A 1 114 ? -8.536 4.488 -9.591 1.00 0.00 114 PHE A CA 1
ATOM 1753 C C . PHE A 1 114 ? -8.016 5.674 -10.403 1.00 0.00 114 PHE A C 1
ATOM 1754 O O . PHE A 1 114 ? -6.799 5.840 -10.522 1.00 0.00 114 PHE A O 1
ATOM 1771 N N . ASN A 1 115 ? -8.916 6.470 -10.990 1.00 0.00 115 ASN A N 1
ATOM 1772 C CA . ASN A 1 115 ? -8.607 7.734 -11.629 1.00 0.00 115 ASN A CA 1
ATOM 1773 C C . ASN A 1 115 ? -9.238 8.828 -10.795 1.00 0.00 115 ASN A C 1
ATOM 1774 O O . ASN A 1 115 ? -10.356 8.671 -10.293 1.00 0.00 115 ASN A O 1
ATOM 1785 N N . THR A 1 116 ? -8.497 9.903 -10.602 1.00 0.00 116 THR A N 1
ATOM 1786 C CA . THR A 1 116 ? -8.909 11.011 -9.766 1.00 0.00 116 THR A CA 1
ATOM 1787 C C . THR A 1 116 ? -9.629 12.061 -10.633 1.00 0.00 116 THR A C 1
ATOM 1788 O O . THR A 1 116 ? -9.329 12.166 -11.823 1.00 0.00 116 THR A O 1
ATOM 1799 N N . PRO A 1 117 ? -10.571 12.836 -10.064 1.00 0.00 117 PRO A N 1
ATOM 1800 C CA . PRO A 1 117 ? -11.605 13.539 -10.813 1.00 0.00 117 PRO A CA 1
ATOM 1801 C C . PRO A 1 117 ? -11.048 14.608 -11.754 1.00 0.00 117 PRO A C 1
ATOM 1802 O O . PRO A 1 117 ? -11.060 14.402 -12.967 1.00 0.00 117 PRO A O 1
ATOM 1813 N N . GLU A 1 118 ? -10.581 15.746 -11.226 1.00 0.00 118 GLU A N 1
ATOM 1814 C CA . GLU A 1 118 ? -9.994 16.803 -12.046 1.00 0.00 118 GLU A CA 1
ATOM 1815 C C . GLU A 1 118 ? -8.996 17.675 -11.286 1.00 0.00 118 GLU A C 1
ATOM 1816 O O . GLU A 1 118 ? -7.946 18.027 -11.820 1.00 0.00 118 GLU A O 1
ATOM 1828 N N . GLY A 1 119 ? -9.312 18.024 -10.044 1.00 0.00 119 GLY A N 1
ATOM 1829 C CA . GLY A 1 119 ? -8.587 19.054 -9.297 1.00 0.00 119 GLY A CA 1
ATOM 1830 C C . GLY A 1 119 ? -9.478 19.736 -8.270 1.00 0.00 119 GLY A C 1
ATOM 1831 O O . GLY A 1 119 ? -10.614 19.302 -8.075 1.00 0.00 119 GLY A O 1
ATOM 1835 N N . SER A 1 120 ? -8.927 20.749 -7.599 1.00 0.00 120 SER A N 1
ATOM 1836 C CA . SER A 1 120 ? -9.578 21.732 -6.736 1.00 0.00 120 SER A CA 1
ATOM 1837 C C . SER A 1 120 ? -8.479 22.562 -6.067 1.00 0.00 120 SER A C 1
ATOM 1838 O O . SER A 1 120 ? -7.496 21.995 -5.578 1.00 0.00 120 SER A O 1
ATOM 1846 N N . GLY A 1 121 ? -8.638 23.884 -6.023 1.00 0.00 121 GLY A N 1
ATOM 1847 C CA . GLY A 1 121 ? -7.640 24.810 -5.505 1.00 0.00 121 GLY A CA 1
ATOM 1848 C C . GLY A 1 121 ? -7.463 26.000 -6.452 1.00 0.00 121 GLY A C 1
ATOM 1849 O O . GLY A 1 121 ? -8.089 26.024 -7.518 1.00 0.00 121 GLY A O 1
ATOM 1853 N N . PRO A 1 122 ? -6.626 26.990 -6.090 1.00 0.00 122 PRO A N 1
ATOM 1854 C CA . PRO A 1 122 ? -6.431 28.232 -6.833 1.00 0.00 122 PRO A CA 1
ATOM 1855 C C . PRO A 1 122 ? -5.495 28.028 -8.037 1.00 0.00 122 PRO A C 1
ATOM 1856 O O . PRO A 1 122 ? -4.564 28.804 -8.255 1.00 0.00 122 PRO A O 1
ATOM 1867 N N . SER A 1 123 ? -5.707 26.972 -8.821 1.00 0.00 123 SER A N 1
ATOM 1868 C CA . SER A 1 123 ? -5.053 26.776 -10.109 1.00 0.00 123 SER A CA 1
ATOM 1869 C C . SER A 1 123 ? -5.444 27.915 -11.060 1.00 0.00 123 SER A C 1
ATOM 1870 O O . SER A 1 123 ? -6.496 28.543 -10.891 1.00 0.00 123 SER A O 1
ATOM 1878 N N . SER A 1 124 ? -4.620 28.201 -12.070 1.00 0.00 124 SER A N 1
ATOM 1879 C CA . SER A 1 124 ? -4.910 29.222 -13.079 1.00 0.00 124 SER A CA 1
ATOM 1880 C C . SER A 1 124 ? -4.227 28.883 -14.405 1.00 0.00 124 SER A C 1
ATOM 1881 O O . SER A 1 124 ? -4.889 28.856 -15.439 1.00 0.00 124 SER A O 1
ATOM 1889 N N . GLY A 1 125 ? -2.930 28.585 -14.378 1.00 0.00 125 GLY A N 1
ATOM 1890 C CA . GLY A 1 125 ? -2.130 28.208 -15.527 1.00 0.00 125 GLY A CA 1
ATOM 1891 C C . GLY A 1 125 ? -0.854 27.575 -15.025 1.00 0.00 125 GLY A C 1
ATOM 1892 O O . GLY A 1 125 ? -0.704 27.454 -13.787 1.00 0.00 125 GLY A O 1
ATOM 1896 N N . GLY A 1 1 ? -10.244 -20.834 -10.457 1.00 0.00 1 GLY A N 2
ATOM 1897 C CA . GLY A 1 1 ? -9.387 -20.237 -11.486 1.00 0.00 1 GLY A CA 2
ATOM 1898 C C . GLY A 1 1 ? -7.925 -20.159 -11.066 1.00 0.00 1 GLY A C 2
ATOM 1899 O O . GLY A 1 1 ? -7.325 -19.094 -11.207 1.00 0.00 1 GLY A O 2
ATOM 1903 N N . SER A 1 2 ? -7.349 -21.246 -10.554 1.00 0.00 2 SER A N 2
ATOM 1904 C CA . SER A 1 2 ? -5.932 -21.433 -10.265 1.00 0.00 2 SER A CA 2
ATOM 1905 C C . SER A 1 2 ? -5.635 -22.928 -10.437 1.00 0.00 2 SER A C 2
ATOM 1906 O O . SER A 1 2 ? -6.570 -23.738 -10.450 1.00 0.00 2 SER A O 2
ATOM 1914 N N . SER A 1 3 ? -4.364 -23.308 -10.574 1.00 0.00 3 SER A N 2
ATOM 1915 C CA . SER A 1 3 ? -3.967 -24.703 -10.677 1.00 0.00 3 SER A CA 2
ATOM 1916 C C . SER A 1 3 ? -2.519 -24.809 -10.205 1.00 0.00 3 SER A C 2
ATOM 1917 O O . SER A 1 3 ? -1.589 -24.548 -10.972 1.00 0.00 3 SER A O 2
ATOM 1925 N N . GLY A 1 4 ? -2.326 -25.195 -8.947 1.00 0.00 4 GLY A N 2
ATOM 1926 C CA . GLY A 1 4 ? -1.035 -25.215 -8.270 1.00 0.00 4 GLY A CA 2
ATOM 1927 C C . GLY A 1 4 ? -1.000 -24.114 -7.217 1.00 0.00 4 GLY A C 2
ATOM 1928 O O . GLY A 1 4 ? -1.806 -23.186 -7.265 1.00 0.00 4 GLY A O 2
ATOM 1932 N N . SER A 1 5 ? -0.065 -24.212 -6.271 1.00 0.00 5 SER A N 2
ATOM 1933 C CA . SER A 1 5 ? 0.057 -23.262 -5.172 1.00 0.00 5 SER A CA 2
ATOM 1934 C C . SER A 1 5 ? 1.530 -23.030 -4.823 1.00 0.00 5 SER A C 2
ATOM 1935 O O . SER A 1 5 ? 1.917 -21.875 -4.617 1.00 0.00 5 SER A O 2
ATOM 1943 N N . SER A 1 6 ? 2.363 -24.079 -4.821 1.00 0.00 6 SER A N 2
ATOM 1944 C CA . SER A 1 6 ? 3.745 -24.062 -4.334 1.00 0.00 6 SER A CA 2
ATOM 1945 C C . SER A 1 6 ? 3.816 -23.654 -2.846 1.00 0.00 6 SER A C 2
ATOM 1946 O O . SER A 1 6 ? 2.778 -23.470 -2.202 1.00 0.00 6 SER A O 2
ATOM 1954 N N . GLY A 1 7 ? 5.019 -23.533 -2.270 1.00 0.00 7 GLY A N 2
ATOM 1955 C CA . GLY A 1 7 ? 5.213 -22.999 -0.921 1.00 0.00 7 GLY A CA 2
ATOM 1956 C C . GLY A 1 7 ? 6.003 -23.946 -0.028 1.00 0.00 7 GLY A C 2
ATOM 1957 O O . GLY A 1 7 ? 5.525 -25.030 0.312 1.00 0.00 7 GLY A O 2
ATOM 1961 N N . HIS A 1 8 ? 7.209 -23.531 0.366 1.00 0.00 8 HIS A N 2
ATOM 1962 C CA . HIS A 1 8 ? 8.138 -24.318 1.167 1.00 0.00 8 HIS A CA 2
ATOM 1963 C C . HIS A 1 8 ? 8.679 -23.445 2.302 1.00 0.00 8 HIS A C 2
ATOM 1964 O O . HIS A 1 8 ? 9.074 -22.292 2.072 1.00 0.00 8 HIS A O 2
ATOM 1978 N N . SER A 1 9 ? 8.726 -24.007 3.512 1.00 0.00 9 SER A N 2
ATOM 1979 C CA . SER A 1 9 ? 9.100 -23.340 4.753 1.00 0.00 9 SER A CA 2
ATOM 1980 C C . SER A 1 9 ? 8.118 -22.204 5.088 1.00 0.00 9 SER A C 2
ATOM 1981 O O . SER A 1 9 ? 7.236 -21.845 4.296 1.00 0.00 9 SER A O 2
ATOM 1989 N N . GLY A 1 10 ? 8.284 -21.653 6.287 1.00 0.00 10 GLY A N 2
ATOM 1990 C CA . GLY A 1 10 ? 7.392 -20.690 6.898 1.00 0.00 10 GLY A CA 2
ATOM 1991 C C . GLY A 1 10 ? 6.907 -21.276 8.211 1.00 0.00 10 GLY A C 2
ATOM 1992 O O . GLY A 1 10 ? 6.023 -22.130 8.207 1.00 0.00 10 GLY A O 2
ATOM 1996 N N . GLU A 1 11 ? 7.508 -20.875 9.331 1.00 0.00 11 GLU A N 2
ATOM 1997 C CA . GLU A 1 11 ? 6.914 -21.043 10.639 1.00 0.00 11 GLU A CA 2
ATOM 1998 C C . GLU A 1 11 ? 5.719 -20.090 10.726 1.00 0.00 11 GLU A C 2
ATOM 1999 O O . GLU A 1 11 ? 4.599 -20.462 10.376 1.00 0.00 11 GLU A O 2
ATOM 2011 N N . ASP A 1 12 ? 5.957 -18.824 11.061 1.00 0.00 12 ASP A N 2
ATOM 2012 C CA . ASP A 1 12 ? 4.908 -17.898 11.485 1.00 0.00 12 ASP A CA 2
ATOM 2013 C C . ASP A 1 12 ? 4.533 -16.901 10.386 1.00 0.00 12 ASP A C 2
ATOM 2014 O O . ASP A 1 12 ? 3.733 -16.009 10.628 1.00 0.00 12 ASP A O 2
ATOM 2023 N N . LEU A 1 13 ? 5.107 -17.018 9.180 1.00 0.00 13 LEU A N 2
ATOM 2024 C CA . LEU A 1 13 ? 4.781 -16.193 8.009 1.00 0.00 13 LEU A CA 2
ATOM 2025 C C . LEU A 1 13 ? 3.321 -16.408 7.580 1.00 0.00 13 LEU A C 2
ATOM 2026 O O . LEU A 1 13 ? 2.804 -17.512 7.747 1.00 0.00 13 LEU A O 2
ATOM 2042 N N . PRO A 1 14 ? 2.681 -15.423 6.928 1.00 0.00 14 PRO A N 2
ATOM 2043 C CA . PRO A 1 14 ? 1.298 -15.533 6.465 1.00 0.00 14 PRO A CA 2
ATOM 2044 C C . PRO A 1 14 ? 1.141 -16.502 5.280 1.00 0.00 14 PRO A C 2
ATOM 2045 O O . PRO A 1 14 ? 2.097 -17.165 4.858 1.00 0.00 14 PRO A O 2
ATOM 2056 N N . MET A 1 15 ? -0.081 -16.587 4.747 1.00 0.00 15 MET A N 2
ATOM 2057 C CA . MET A 1 15 ? -0.469 -17.457 3.643 1.00 0.00 15 MET A CA 2
ATOM 2058 C C . MET A 1 15 ? -1.135 -16.651 2.540 1.00 0.00 15 MET A C 2
ATOM 2059 O O . MET A 1 15 ? -0.630 -16.649 1.420 1.00 0.00 15 MET A O 2
ATOM 2073 N N . VAL A 1 16 ? -2.243 -15.965 2.841 1.00 0.00 16 VAL A N 2
ATOM 2074 C CA . VAL A 1 16 ? -3.114 -15.363 1.837 1.00 0.00 16 VAL A CA 2
ATOM 2075 C C . VAL A 1 16 ? -3.262 -13.851 2.050 1.00 0.00 16 VAL A C 2
ATOM 2076 O O . VAL A 1 16 ? -3.179 -13.345 3.172 1.00 0.00 16 VAL A O 2
ATOM 2089 N N . ALA A 1 17 ? -3.448 -13.131 0.949 1.00 0.00 17 ALA A N 2
ATOM 2090 C CA . ALA A 1 17 ? -3.703 -11.705 0.871 1.00 0.00 17 ALA A CA 2
ATOM 2091 C C . ALA A 1 17 ? -5.210 -11.435 1.001 1.00 0.00 17 ALA A C 2
ATOM 2092 O O . ALA A 1 17 ? -6.000 -12.379 0.883 1.00 0.00 17 ALA A O 2
ATOM 2099 N N . PRO A 1 18 ? -5.636 -10.172 1.190 1.00 0.00 18 PRO A N 2
ATOM 2100 C CA . PRO A 1 18 ? -7.053 -9.852 1.244 1.00 0.00 18 PRO A CA 2
ATOM 2101 C C . PRO A 1 18 ? -7.802 -10.196 -0.048 1.00 0.00 18 PRO A C 2
ATOM 2102 O O . PRO A 1 18 ? -7.228 -10.229 -1.142 1.00 0.00 18 PRO A O 2
ATOM 2113 N N . GLY A 1 19 ? -9.109 -10.405 0.092 1.00 0.00 19 GLY A N 2
ATOM 2114 C CA . GLY A 1 19 ? -10.062 -10.488 -0.998 1.00 0.00 19 GLY A CA 2
ATOM 2115 C C . GLY A 1 19 ? -10.329 -9.108 -1.602 1.00 0.00 19 GLY A C 2
ATOM 2116 O O . GLY A 1 19 ? -9.698 -8.115 -1.237 1.00 0.00 19 GLY A O 2
ATOM 2120 N N . ASN A 1 20 ? -11.268 -9.071 -2.554 1.00 0.00 20 ASN A N 2
ATOM 2121 C CA . ASN A 1 20 ? -11.502 -8.011 -3.530 1.00 0.00 20 ASN A CA 2
ATOM 2122 C C . ASN A 1 20 ? -11.259 -6.616 -2.987 1.00 0.00 20 ASN A C 2
ATOM 2123 O O . ASN A 1 20 ? -12.062 -6.048 -2.247 1.00 0.00 20 ASN A O 2
ATOM 2134 N N . VAL A 1 21 ? -10.130 -6.055 -3.380 1.00 0.00 21 VAL A N 2
ATOM 2135 C CA . VAL A 1 21 ? -9.798 -4.698 -3.034 1.00 0.00 21 VAL A CA 2
ATOM 2136 C C . VAL A 1 21 ? -10.682 -3.791 -3.887 1.00 0.00 21 VAL A C 2
ATOM 2137 O O . VAL A 1 21 ? -10.928 -4.059 -5.069 1.00 0.00 21 VAL A O 2
ATOM 2150 N N . ARG A 1 22 ? -11.185 -2.719 -3.293 1.00 0.00 22 ARG A N 2
ATOM 2151 C CA . ARG A 1 22 ? -11.942 -1.664 -3.961 1.00 0.00 22 ARG A CA 2
ATOM 2152 C C . ARG A 1 22 ? -11.328 -0.353 -3.513 1.00 0.00 22 ARG A C 2
ATOM 2153 O O . ARG A 1 22 ? -10.664 -0.328 -2.483 1.00 0.00 22 ARG A O 2
ATOM 2174 N N . VAL A 1 23 ? -11.470 0.720 -4.274 1.00 0.00 23 VAL A N 2
ATOM 2175 C CA . VAL A 1 23 ? -10.915 2.002 -3.890 1.00 0.00 23 VAL A CA 2
ATOM 2176 C C . VAL A 1 23 ? -11.827 3.110 -4.381 1.00 0.00 23 VAL A C 2
ATOM 2177 O O . VAL A 1 23 ? -12.065 3.230 -5.583 1.00 0.00 23 VAL A O 2
ATOM 2190 N N . ASN A 1 24 ? -12.368 3.881 -3.442 1.00 0.00 24 ASN A N 2
ATOM 2191 C CA . ASN A 1 24 ? -13.241 5.014 -3.709 1.00 0.00 24 ASN A CA 2
ATOM 2192 C C . ASN A 1 24 ? -12.422 6.290 -3.690 1.00 0.00 24 ASN A C 2
ATOM 2193 O O . ASN A 1 24 ? -11.793 6.614 -2.686 1.00 0.00 24 ASN A O 2
ATOM 2204 N N . VAL A 1 25 ? -12.430 7.024 -4.793 1.00 0.00 25 VAL A N 2
ATOM 2205 C CA . VAL A 1 25 ? -11.727 8.299 -4.872 1.00 0.00 25 VAL A CA 2
ATOM 2206 C C . VAL A 1 25 ? -12.670 9.376 -4.348 1.00 0.00 25 VAL A C 2
ATOM 2207 O O . VAL A 1 25 ? -13.679 9.681 -4.988 1.00 0.00 25 VAL A O 2
ATOM 2220 N N . VAL A 1 26 ? -12.362 9.899 -3.160 1.00 0.00 26 VAL A N 2
ATOM 2221 C CA . VAL A 1 26 ? -13.132 10.949 -2.516 1.00 0.00 26 VAL A CA 2
ATOM 2222 C C . VAL A 1 26 ? -12.917 12.257 -3.276 1.00 0.00 26 VAL A C 2
ATOM 2223 O O . VAL A 1 26 ? -13.893 12.881 -3.702 1.00 0.00 26 VAL A O 2
ATOM 2236 N N . ASN A 1 27 ? -11.656 12.675 -3.420 1.00 0.00 27 ASN A N 2
ATOM 2237 C CA . ASN A 1 27 ? -11.282 14.034 -3.798 1.00 0.00 27 ASN A CA 2
ATOM 2238 C C . ASN A 1 27 ? -10.279 13.990 -4.949 1.00 0.00 27 ASN A C 2
ATOM 2239 O O . ASN A 1 27 ? -9.920 12.919 -5.433 1.00 0.00 27 ASN A O 2
ATOM 2250 N N . SER A 1 28 ? -9.745 15.147 -5.339 1.00 0.00 28 SER A N 2
ATOM 2251 C CA . SER A 1 28 ? -8.723 15.214 -6.386 1.00 0.00 28 SER A CA 2
ATOM 2252 C C . SER A 1 28 ? -7.409 14.564 -5.951 1.00 0.00 28 SER A C 2
ATOM 2253 O O . SER A 1 28 ? -6.651 14.089 -6.794 1.00 0.00 28 SER A O 2
ATOM 2261 N N . THR A 1 29 ? -7.135 14.558 -4.646 1.00 0.00 29 THR A N 2
ATOM 2262 C CA . THR A 1 29 ? -5.832 14.239 -4.079 1.00 0.00 29 THR A CA 2
ATOM 2263 C C . THR A 1 29 ? -5.936 13.183 -2.971 1.00 0.00 29 THR A C 2
ATOM 2264 O O . THR A 1 29 ? -4.955 12.933 -2.261 1.00 0.00 29 THR A O 2
ATOM 2275 N N . LEU A 1 30 ? -7.127 12.604 -2.791 1.00 0.00 30 LEU A N 2
ATOM 2276 C CA . LEU A 1 30 ? -7.472 11.666 -1.742 1.00 0.00 30 LEU A CA 2
ATOM 2277 C C . LEU A 1 30 ? -8.322 10.564 -2.347 1.00 0.00 30 LEU A C 2
ATOM 2278 O O . LEU A 1 30 ? -9.275 10.847 -3.077 1.00 0.00 30 LEU A O 2
ATOM 2294 N N . ALA A 1 31 ? -8.065 9.336 -1.922 1.00 0.00 31 ALA A N 2
ATOM 2295 C CA . ALA A 1 31 ? -8.892 8.173 -2.148 1.00 0.00 31 ALA A CA 2
ATOM 2296 C C . ALA A 1 31 ? -8.879 7.336 -0.880 1.00 0.00 31 ALA A C 2
ATOM 2297 O O . ALA A 1 31 ? -8.133 7.616 0.059 1.00 0.00 31 ALA A O 2
ATOM 2304 N N . GLU A 1 32 ? -9.693 6.299 -0.861 1.00 0.00 32 GLU A N 2
ATOM 2305 C CA . GLU A 1 32 ? -9.807 5.321 0.179 1.00 0.00 32 GLU A CA 2
ATOM 2306 C C . GLU A 1 32 ? -9.780 3.951 -0.437 1.00 0.00 32 GLU A C 2
ATOM 2307 O O . GLU A 1 32 ? -10.231 3.780 -1.563 1.00 0.00 32 GLU A O 2
ATOM 2319 N N . VAL A 1 33 ? -9.297 2.975 0.310 1.00 0.00 33 VAL A N 2
ATOM 2320 C CA . VAL A 1 33 ? -9.084 1.627 -0.174 1.00 0.00 33 VAL A CA 2
ATOM 2321 C C . VAL A 1 33 ? -9.804 0.706 0.798 1.00 0.00 33 VAL A C 2
ATOM 2322 O O . VAL A 1 33 ? -9.724 0.875 2.011 1.00 0.00 33 VAL A O 2
ATOM 2335 N N . HIS A 1 34 ? -10.536 -0.255 0.252 1.00 0.00 34 HIS A N 2
ATOM 2336 C CA . HIS A 1 34 ? -11.424 -1.160 0.954 1.00 0.00 34 HIS A CA 2
ATOM 2337 C C . HIS A 1 34 ? -10.887 -2.571 0.690 1.00 0.00 34 HIS A C 2
ATOM 2338 O O . HIS A 1 34 ? -10.631 -2.898 -0.469 1.00 0.00 34 HIS A O 2
ATOM 2352 N N . TRP A 1 35 ? -10.678 -3.393 1.721 1.00 0.00 35 TRP A N 2
ATOM 2353 C CA . TRP A 1 35 ? -10.250 -4.787 1.597 1.00 0.00 35 TRP A CA 2
ATOM 2354 C C . TRP A 1 35 ? -10.936 -5.651 2.664 1.00 0.00 35 TRP A C 2
ATOM 2355 O O . TRP A 1 35 ? -11.726 -5.140 3.462 1.00 0.00 35 TRP A O 2
ATOM 2376 N N . ASP A 1 36 ? -10.650 -6.953 2.694 1.00 0.00 36 ASP A N 2
ATOM 2377 C CA . ASP A 1 36 ? -11.337 -7.922 3.555 1.00 0.00 36 ASP A CA 2
ATOM 2378 C C . ASP A 1 36 ? -10.433 -8.401 4.709 1.00 0.00 36 ASP A C 2
ATOM 2379 O O . ASP A 1 36 ? -9.210 -8.481 4.544 1.00 0.00 36 ASP A O 2
ATOM 2388 N N . PRO A 1 37 ? -10.993 -8.655 5.905 1.00 0.00 37 PRO A N 2
ATOM 2389 C CA . PRO A 1 37 ? -10.238 -9.106 7.063 1.00 0.00 37 PRO A CA 2
ATOM 2390 C C . PRO A 1 37 ? -9.966 -10.603 6.994 1.00 0.00 37 PRO A C 2
ATOM 2391 O O . PRO A 1 37 ? -10.797 -11.422 7.403 1.00 0.00 37 PRO A O 2
ATOM 2402 N N . VAL A 1 38 ? -8.781 -10.943 6.505 1.00 0.00 38 VAL A N 2
ATOM 2403 C CA . VAL A 1 38 ? -8.385 -12.328 6.294 1.00 0.00 38 VAL A CA 2
ATOM 2404 C C . VAL A 1 38 ? -8.311 -13.094 7.633 1.00 0.00 38 VAL A C 2
ATOM 2405 O O . VAL A 1 38 ? -8.178 -12.480 8.703 1.00 0.00 38 VAL A O 2
ATOM 2418 N N . PRO A 1 39 ? -8.427 -14.432 7.604 1.00 0.00 39 PRO A N 2
ATOM 2419 C CA . PRO A 1 39 ? -8.574 -15.248 8.801 1.00 0.00 39 PRO A CA 2
ATOM 2420 C C . PRO A 1 39 ? -7.216 -15.394 9.484 1.00 0.00 39 PRO A C 2
ATOM 2421 O O . PRO A 1 39 ? -6.190 -15.496 8.803 1.00 0.00 39 PRO A O 2
ATOM 2432 N N . LEU A 1 40 ? -7.184 -15.460 10.819 1.00 0.00 40 LEU A N 2
ATOM 2433 C CA . LEU A 1 40 ? -5.914 -15.480 11.550 1.00 0.00 40 LEU A CA 2
ATOM 2434 C C . LEU A 1 40 ? -5.088 -16.715 11.215 1.00 0.00 40 LEU A C 2
ATOM 2435 O O . LEU A 1 40 ? -3.860 -16.637 11.190 1.00 0.00 40 LEU A O 2
ATOM 2451 N N . LYS A 1 41 ? -5.737 -17.837 10.895 1.00 0.00 41 LYS A N 2
ATOM 2452 C CA . LYS A 1 41 ? -5.053 -19.031 10.443 1.00 0.00 41 LYS A CA 2
ATOM 2453 C C . LYS A 1 41 ? -4.245 -18.770 9.175 1.00 0.00 41 LYS A C 2
ATOM 2454 O O . LYS A 1 41 ? -3.170 -19.338 9.043 1.00 0.00 41 LYS A O 2
ATOM 2473 N N . SER A 1 42 ? -4.708 -17.901 8.264 1.00 0.00 42 SER A N 2
ATOM 2474 C CA . SER A 1 42 ? -3.888 -17.514 7.119 1.00 0.00 42 SER A CA 2
ATOM 2475 C C . SER A 1 42 ? -2.643 -16.763 7.595 1.00 0.00 42 SER A C 2
ATOM 2476 O O . SER A 1 42 ? -1.549 -17.020 7.105 1.00 0.00 42 SER A O 2
ATOM 2484 N N . ILE A 1 43 ? -2.805 -15.849 8.559 1.00 0.00 43 ILE A N 2
ATOM 2485 C CA . ILE A 1 43 ? -1.729 -14.996 9.052 1.00 0.00 43 ILE A CA 2
ATOM 2486 C C . ILE A 1 43 ? -0.648 -15.848 9.723 1.00 0.00 43 ILE A C 2
ATOM 2487 O O . ILE A 1 43 ? 0.513 -15.447 9.698 1.00 0.00 43 ILE A O 2
ATOM 2503 N N . ARG A 1 44 ? -1.019 -16.979 10.343 1.00 0.00 44 ARG A N 2
ATOM 2504 C CA . ARG A 1 44 ? -0.174 -17.891 11.131 1.00 0.00 44 ARG A CA 2
ATOM 2505 C C . ARG A 1 44 ? 0.599 -17.236 12.280 1.00 0.00 44 ARG A C 2
ATOM 2506 O O . ARG A 1 44 ? 1.228 -17.956 13.047 1.00 0.00 44 ARG A O 2
ATOM 2527 N N . GLY A 1 45 ? 0.493 -15.922 12.457 1.00 0.00 45 GLY A N 2
ATOM 2528 C CA . GLY A 1 45 ? 1.231 -15.124 13.411 1.00 0.00 45 GLY A CA 2
ATOM 2529 C C . GLY A 1 45 ? 0.442 -13.865 13.742 1.00 0.00 45 GLY A C 2
ATOM 2530 O O . GLY A 1 45 ? -0.793 -13.848 13.635 1.00 0.00 45 GLY A O 2
ATOM 2534 N N . HIS A 1 46 ? 1.138 -12.817 14.177 1.00 0.00 46 HIS A N 2
ATOM 2535 C CA . HIS A 1 46 ? 0.553 -11.575 14.669 1.00 0.00 46 HIS A CA 2
ATOM 2536 C C . HIS A 1 46 ? 0.671 -10.467 13.625 1.00 0.00 46 HIS A C 2
ATOM 2537 O O . HIS A 1 46 ? 1.774 -9.980 13.365 1.00 0.00 46 HIS A O 2
ATOM 2551 N N . LEU A 1 47 ? -0.466 -10.076 13.037 1.00 0.00 47 LEU A N 2
ATOM 2552 C CA . LEU A 1 47 ? -0.638 -8.967 12.100 1.00 0.00 47 LEU A CA 2
ATOM 2553 C C . LEU A 1 47 ? 0.081 -7.729 12.631 1.00 0.00 47 LEU A C 2
ATOM 2554 O O . LEU A 1 47 ? -0.374 -7.154 13.619 1.00 0.00 47 LEU A O 2
ATOM 2570 N N . GLN A 1 48 ? 1.172 -7.312 11.991 1.00 0.00 48 GLN A N 2
ATOM 2571 C CA . GLN A 1 48 ? 1.825 -6.032 12.261 1.00 0.00 48 GLN A CA 2
ATOM 2572 C C . GLN A 1 48 ? 1.194 -4.898 11.452 1.00 0.00 48 GLN A C 2
ATOM 2573 O O . GLN A 1 48 ? 1.418 -3.718 11.713 1.00 0.00 48 GLN A O 2
ATOM 2587 N N . GLY A 1 49 ? 0.377 -5.246 10.470 1.00 0.00 49 GLY A N 2
ATOM 2588 C CA . GLY A 1 49 ? -0.461 -4.329 9.743 1.00 0.00 49 GLY A CA 2
ATOM 2589 C C . GLY A 1 49 ? -0.639 -4.829 8.331 1.00 0.00 49 GLY A C 2
ATOM 2590 O O . GLY A 1 49 ? -0.136 -5.889 7.945 1.00 0.00 49 GLY A O 2
ATOM 2594 N N . TYR A 1 50 ? -1.311 -4.003 7.553 1.00 0.00 50 TYR A N 2
ATOM 2595 C CA . TYR A 1 50 ? -1.325 -4.121 6.111 1.00 0.00 50 TYR A CA 2
ATOM 2596 C C . TYR A 1 50 ? -0.353 -3.064 5.573 1.00 0.00 50 TYR A C 2
ATOM 2597 O O . TYR A 1 50 ? -0.037 -2.076 6.251 1.00 0.00 50 TYR A O 2
ATOM 2615 N N . ARG A 1 51 ? 0.181 -3.278 4.375 1.00 0.00 51 ARG A N 2
ATOM 2616 C CA . ARG A 1 51 ? 0.961 -2.288 3.638 1.00 0.00 51 ARG A CA 2
ATOM 2617 C C . ARG A 1 51 ? 0.235 -2.105 2.315 1.00 0.00 51 ARG A C 2
ATOM 2618 O O . ARG A 1 51 ? -0.297 -3.082 1.782 1.00 0.00 51 ARG A O 2
ATOM 2639 N N . ILE A 1 52 ? 0.227 -0.887 1.785 1.00 0.00 52 ILE A N 2
ATOM 2640 C CA . ILE A 1 52 ? -0.267 -0.603 0.449 1.00 0.00 52 ILE A CA 2
ATOM 2641 C C . ILE A 1 52 ? 0.940 -0.095 -0.327 1.00 0.00 52 ILE A C 2
ATOM 2642 O O . ILE A 1 52 ? 1.529 0.917 0.056 1.00 0.00 52 ILE A O 2
ATOM 2658 N N . TYR A 1 53 ? 1.314 -0.775 -1.409 1.00 0.00 53 TYR A N 2
ATOM 2659 C CA . TYR A 1 53 ? 2.202 -0.185 -2.403 1.00 0.00 53 TYR A CA 2
ATOM 2660 C C . TYR A 1 53 ? 1.318 0.469 -3.450 1.00 0.00 53 TYR A C 2
ATOM 2661 O O . TYR A 1 53 ? 0.199 0.013 -3.656 1.00 0.00 53 TYR A O 2
ATOM 2679 N N . TYR A 1 54 ? 1.784 1.528 -4.108 1.00 0.00 54 TYR A N 2
ATOM 2680 C CA . TYR A 1 54 ? 1.092 2.238 -5.171 1.00 0.00 54 TYR A CA 2
ATOM 2681 C C . TYR A 1 54 ? 2.098 3.013 -6.011 1.00 0.00 54 TYR A C 2
ATOM 2682 O O . TYR A 1 54 ? 3.235 3.212 -5.585 1.00 0.00 54 TYR A O 2
ATOM 2700 N N . TRP A 1 55 ? 1.727 3.385 -7.233 1.00 0.00 55 TRP A N 2
ATOM 2701 C CA . TRP A 1 55 ? 2.504 4.282 -8.074 1.00 0.00 55 TRP A CA 2
ATOM 2702 C C . TRP A 1 55 ? 1.569 5.082 -8.979 1.00 0.00 55 TRP A C 2
ATOM 2703 O O . TRP A 1 55 ? 0.470 4.623 -9.317 1.00 0.00 55 TRP A O 2
ATOM 2724 N N . LYS A 1 56 ? 2.048 6.237 -9.453 1.00 0.00 56 LYS A N 2
ATOM 2725 C CA . LYS A 1 56 ? 1.374 7.029 -10.471 1.00 0.00 56 LYS A CA 2
ATOM 2726 C C . LYS A 1 56 ? 1.456 6.202 -11.746 1.00 0.00 56 LYS A C 2
ATOM 2727 O O . LYS A 1 56 ? 2.548 5.768 -12.123 1.00 0.00 56 LYS A O 2
ATOM 2746 N N . THR A 1 57 ? 0.312 5.938 -12.370 1.00 0.00 57 THR A N 2
ATOM 2747 C CA . THR A 1 57 ? 0.246 5.232 -13.638 1.00 0.00 57 THR A CA 2
ATOM 2748 C C . THR A 1 57 ? -0.015 6.305 -14.690 1.00 0.00 57 THR A C 2
ATOM 2749 O O . THR A 1 57 ? -0.892 7.151 -14.519 1.00 0.00 57 THR A O 2
ATOM 2760 N N . GLN A 1 58 ? 0.845 6.348 -15.703 1.00 0.00 58 GLN A N 2
ATOM 2761 C CA . GLN A 1 58 ? 0.899 7.414 -16.686 1.00 0.00 58 GLN A CA 2
ATOM 2762 C C . GLN A 1 58 ? 1.582 6.830 -17.919 1.00 0.00 58 GLN A C 2
ATOM 2763 O O . GLN A 1 58 ? 2.696 6.301 -17.817 1.00 0.00 58 GLN A O 2
ATOM 2777 N N . SER A 1 59 ? 0.885 6.833 -19.052 1.00 0.00 59 SER A N 2
ATOM 2778 C CA . SER A 1 59 ? 1.278 6.114 -20.257 1.00 0.00 59 SER A CA 2
ATOM 2779 C C . SER A 1 59 ? 2.532 6.746 -20.863 1.00 0.00 59 SER A C 2
ATOM 2780 O O . SER A 1 59 ? 2.490 7.866 -21.386 1.00 0.00 59 SER A O 2
ATOM 2788 N N . SER A 1 60 ? 3.663 6.048 -20.765 1.00 0.00 60 SER A N 2
ATOM 2789 C CA . SER A 1 60 ? 4.967 6.512 -21.197 1.00 0.00 60 SER A CA 2
ATOM 2790 C C . SER A 1 60 ? 5.231 6.081 -22.642 1.00 0.00 60 SER A C 2
ATOM 2791 O O . SER A 1 60 ? 5.248 4.889 -22.962 1.00 0.00 60 SER A O 2
ATOM 2799 N N . SER A 1 61 ? 5.404 7.039 -23.551 1.00 0.00 61 SER A N 2
ATOM 2800 C CA . SER A 1 61 ? 5.934 6.770 -24.876 1.00 0.00 61 SER A CA 2
ATOM 2801 C C . SER A 1 61 ? 7.367 6.250 -24.729 1.00 0.00 61 SER A C 2
ATOM 2802 O O . SER A 1 61 ? 8.049 6.540 -23.736 1.00 0.00 61 SER A O 2
ATOM 2810 N N . LYS A 1 62 ? 7.781 5.470 -25.726 1.00 0.00 62 LYS A N 2
ATOM 2811 C CA . LYS A 1 62 ? 8.973 4.638 -25.801 1.00 0.00 62 LYS A CA 2
ATOM 2812 C C . LYS A 1 62 ? 10.242 5.390 -25.391 1.00 0.00 62 LYS A C 2
ATOM 2813 O O . LYS A 1 62 ? 10.850 6.071 -26.217 1.00 0.00 62 LYS A O 2
ATOM 2832 N N . ARG A 1 63 ? 10.692 5.239 -24.142 1.00 0.00 63 ARG A N 2
ATOM 2833 C CA . ARG A 1 63 ? 11.931 5.821 -23.626 1.00 0.00 63 ARG A CA 2
ATOM 2834 C C . ARG A 1 63 ? 12.679 4.754 -22.841 1.00 0.00 63 ARG A C 2
ATOM 2835 O O . ARG A 1 63 ? 12.148 4.219 -21.870 1.00 0.00 63 ARG A O 2
ATOM 2856 N N . ASN A 1 64 ? 13.905 4.431 -23.264 1.00 0.00 64 ASN A N 2
ATOM 2857 C CA . ASN A 1 64 ? 14.794 3.568 -22.487 1.00 0.00 64 ASN A CA 2
ATOM 2858 C C . ASN A 1 64 ? 15.157 4.276 -21.183 1.00 0.00 64 ASN A C 2
ATOM 2859 O O . ASN A 1 64 ? 15.172 5.509 -21.121 1.00 0.00 64 ASN A O 2
ATOM 2870 N N . ARG A 1 65 ? 15.586 3.483 -20.198 1.00 0.00 65 ARG A N 2
ATOM 2871 C CA . ARG A 1 65 ? 16.189 3.909 -18.940 1.00 0.00 65 ARG A CA 2
ATOM 2872 C C . ARG A 1 65 ? 15.267 4.842 -18.155 1.00 0.00 65 ARG A C 2
ATOM 2873 O O . ARG A 1 65 ? 15.476 6.053 -18.086 1.00 0.00 65 ARG A O 2
ATOM 2894 N N . ARG A 1 66 ? 14.224 4.258 -17.566 1.00 0.00 66 ARG A N 2
ATOM 2895 C CA . ARG A 1 66 ? 13.208 4.918 -16.750 1.00 0.00 66 ARG A CA 2
ATOM 2896 C C . ARG A 1 66 ? 12.849 3.942 -15.633 1.00 0.00 66 ARG A C 2
ATOM 2897 O O . ARG A 1 66 ? 12.617 2.776 -15.955 1.00 0.00 66 ARG A O 2
ATOM 2918 N N . HIS A 1 67 ? 12.786 4.368 -14.370 1.00 0.00 67 HIS A N 2
ATOM 2919 C CA . HIS A 1 67 ? 12.492 3.492 -13.237 1.00 0.00 67 HIS A CA 2
ATOM 2920 C C . HIS A 1 67 ? 11.305 4.089 -12.487 1.00 0.00 67 HIS A C 2
ATOM 2921 O O . HIS A 1 67 ? 11.433 5.155 -11.880 1.00 0.00 67 HIS A O 2
ATOM 2935 N N . ILE A 1 68 ? 10.155 3.414 -12.547 1.00 0.00 68 ILE A N 2
ATOM 2936 C CA . ILE A 1 68 ? 8.923 3.802 -11.854 1.00 0.00 68 ILE A CA 2
ATOM 2937 C C . ILE A 1 68 ? 9.241 3.944 -10.365 1.00 0.00 68 ILE A C 2
ATOM 2938 O O . ILE A 1 68 ? 9.881 3.066 -9.787 1.00 0.00 68 ILE A O 2
ATOM 2954 N N . GLU A 1 69 ? 8.791 5.034 -9.752 1.00 0.00 69 GLU A N 2
ATOM 2955 C CA . GLU A 1 69 ? 8.990 5.336 -8.342 1.00 0.00 69 GLU A CA 2
ATOM 2956 C C . GLU A 1 69 ? 7.831 4.708 -7.590 1.00 0.00 69 GLU A C 2
ATOM 2957 O O . GLU A 1 69 ? 6.751 5.290 -7.455 1.00 0.00 69 GLU A O 2
ATOM 2969 N N . LYS A 1 70 ? 8.050 3.470 -7.162 1.00 0.00 70 LYS A N 2
ATOM 2970 C CA . LYS A 1 70 ? 7.060 2.762 -6.349 1.00 0.00 70 LYS A CA 2
ATOM 2971 C C . LYS A 1 70 ? 6.992 3.411 -4.977 1.00 0.00 70 LYS A C 2
ATOM 2972 O O . LYS A 1 70 ? 8.026 3.728 -4.379 1.00 0.00 70 LYS A O 2
ATOM 2991 N N . LYS A 1 71 ? 5.775 3.615 -4.492 1.00 0.00 71 LYS A N 2
ATOM 2992 C CA . LYS A 1 71 ? 5.442 4.320 -3.280 1.00 0.00 71 LYS A CA 2
ATOM 2993 C C . LYS A 1 71 ? 4.758 3.374 -2.312 1.00 0.00 71 LYS A C 2
ATOM 2994 O O . LYS A 1 71 ? 4.232 2.337 -2.724 1.00 0.00 71 LYS A O 2
ATOM 3013 N N . ILE A 1 72 ? 4.792 3.712 -1.024 1.00 0.00 72 ILE A N 2
ATOM 3014 C CA . ILE A 1 72 ? 4.372 2.838 0.062 1.00 0.00 72 ILE A CA 2
ATOM 3015 C C . ILE A 1 72 ? 3.529 3.661 1.031 1.00 0.00 72 ILE A C 2
ATOM 3016 O O . ILE A 1 72 ? 3.815 4.838 1.269 1.00 0.00 72 ILE A O 2
ATOM 3032 N N . LEU A 1 73 ? 2.497 3.039 1.590 1.00 0.00 73 LEU A N 2
ATOM 3033 C CA . LEU A 1 73 ? 1.700 3.489 2.719 1.00 0.00 73 LEU A CA 2
ATOM 3034 C C . LEU A 1 73 ? 1.626 2.332 3.707 1.00 0.00 73 LEU A C 2
ATOM 3035 O O . LEU A 1 73 ? 1.693 1.161 3.315 1.00 0.00 73 LEU A O 2
ATOM 3051 N N . THR A 1 74 ? 1.443 2.667 4.977 1.00 0.00 74 THR A N 2
ATOM 3052 C CA . THR A 1 74 ? 1.584 1.743 6.089 1.00 0.00 74 THR A CA 2
ATOM 3053 C C . THR A 1 74 ? 0.377 1.924 6.999 1.00 0.00 74 THR A C 2
ATOM 3054 O O . THR A 1 74 ? 0.068 3.057 7.396 1.00 0.00 74 THR A O 2
ATOM 3065 N N . PHE A 1 75 ? -0.301 0.818 7.317 1.00 0.00 75 PHE A N 2
ATOM 3066 C CA . PHE A 1 75 ? -1.558 0.823 8.040 1.00 0.00 75 PHE A CA 2
ATOM 3067 C C . PHE A 1 75 ? -1.552 -0.299 9.074 1.00 0.00 75 PHE A C 2
ATOM 3068 O O . PHE A 1 75 ? -1.936 -1.438 8.795 1.00 0.00 75 PHE A O 2
ATOM 3085 N N . GLN A 1 76 ? -1.063 0.010 10.269 1.00 0.00 76 GLN A N 2
ATOM 3086 C CA . GLN A 1 76 ? -1.026 -0.902 11.398 1.00 0.00 76 GLN A CA 2
ATOM 3087 C C . GLN A 1 76 ? -2.436 -1.127 11.944 1.00 0.00 76 GLN A C 2
ATOM 3088 O O . GLN A 1 76 ? -3.266 -0.212 11.942 1.00 0.00 76 GLN A O 2
ATOM 3102 N N . GLY A 1 77 ? -2.649 -2.305 12.527 1.00 0.00 77 GLY A N 2
ATOM 3103 C CA . GLY A 1 77 ? -3.885 -2.701 13.192 1.00 0.00 77 GLY A CA 2
ATOM 3104 C C . GLY A 1 77 ? -4.766 -3.578 12.300 1.00 0.00 77 GLY A C 2
ATOM 3105 O O . GLY A 1 77 ? -4.611 -3.602 11.079 1.00 0.00 77 GLY A O 2
ATOM 3109 N N . SER A 1 78 ? -5.743 -4.260 12.899 1.00 0.00 78 SER A N 2
ATOM 3110 C CA . SER A 1 78 ? -6.758 -5.072 12.224 1.00 0.00 78 SER A CA 2
ATOM 3111 C C . SER A 1 78 ? -7.875 -4.175 11.658 1.00 0.00 78 SER A C 2
ATOM 3112 O O . SER A 1 78 ? -9.057 -4.296 12.010 1.00 0.00 78 SER A O 2
ATOM 3120 N N . LYS A 1 79 ? -7.507 -3.229 10.789 1.00 0.00 79 LYS A N 2
ATOM 3121 C CA . LYS A 1 79 ? -8.429 -2.437 9.994 1.00 0.00 79 LYS A CA 2
ATOM 3122 C C . LYS A 1 79 ? -8.799 -3.194 8.716 1.00 0.00 79 LYS A C 2
ATOM 3123 O O . LYS A 1 79 ? -8.204 -4.227 8.389 1.00 0.00 79 LYS A O 2
ATOM 3142 N N . THR A 1 80 ? -9.774 -2.666 7.989 1.00 0.00 80 THR A N 2
ATOM 3143 C CA . THR A 1 80 ? -10.276 -3.186 6.721 1.00 0.00 80 THR A CA 2
ATOM 3144 C C . THR A 1 80 ? -10.512 -2.067 5.695 1.00 0.00 80 THR A C 2
ATOM 3145 O O . THR A 1 80 ? -11.051 -2.306 4.608 1.00 0.00 80 THR A O 2
ATOM 3156 N N . HIS A 1 81 ? -10.102 -0.843 6.025 1.00 0.00 81 HIS A N 2
ATOM 3157 C CA . HIS A 1 81 ? -10.013 0.255 5.081 1.00 0.00 81 HIS A CA 2
ATOM 3158 C C . HIS A 1 81 ? -8.803 1.127 5.429 1.00 0.00 81 HIS A C 2
ATOM 3159 O O . HIS A 1 81 ? -8.331 1.095 6.574 1.00 0.00 81 HIS A O 2
ATOM 3173 N N . GLY A 1 82 ? -8.306 1.916 4.483 1.00 0.00 82 GLY A N 2
ATOM 3174 C CA . GLY A 1 82 ? -7.213 2.870 4.665 1.00 0.00 82 GLY A CA 2
ATOM 3175 C C . GLY A 1 82 ? -7.071 3.789 3.451 1.00 0.00 82 GLY A C 2
ATOM 3176 O O . GLY A 1 82 ? -7.354 3.384 2.323 1.00 0.00 82 GLY A O 2
ATOM 3180 N N . MET A 1 83 ? -6.634 5.031 3.675 1.00 0.00 83 MET A N 2
ATOM 3181 C CA . MET A 1 83 ? -6.649 6.083 2.662 1.00 0.00 83 MET A CA 2
ATOM 3182 C C . MET A 1 83 ? -5.506 5.956 1.645 1.00 0.00 83 MET A C 2
ATOM 3183 O O . MET A 1 83 ? -4.531 5.243 1.859 1.00 0.00 83 MET A O 2
ATOM 3197 N N . LEU A 1 84 ? -5.574 6.742 0.572 1.00 0.00 84 LEU A N 2
ATOM 3198 C CA . LEU A 1 84 ? -4.493 7.064 -0.340 1.00 0.00 84 LEU A CA 2
ATOM 3199 C C . LEU A 1 84 ? -4.463 8.592 -0.430 1.00 0.00 84 LEU A C 2
ATOM 3200 O O . LEU A 1 84 ? -5.305 9.147 -1.132 1.00 0.00 84 LEU A O 2
ATOM 3216 N N . PRO A 1 85 ? -3.616 9.302 0.334 1.00 0.00 85 PRO A N 2
ATOM 3217 C CA . PRO A 1 85 ? -3.449 10.748 0.214 1.00 0.00 85 PRO A CA 2
ATOM 3218 C C . PRO A 1 85 ? -2.202 11.110 -0.610 1.00 0.00 85 PRO A C 2
ATOM 3219 O O . PRO A 1 85 ? -1.287 10.301 -0.792 1.00 0.00 85 PRO A O 2
ATOM 3230 N N . GLY A 1 86 ? -2.144 12.347 -1.108 1.00 0.00 86 GLY A N 2
ATOM 3231 C CA . GLY A 1 86 ? -1.039 12.820 -1.937 1.00 0.00 86 GLY A CA 2
ATOM 3232 C C . GLY A 1 86 ? -1.088 12.226 -3.334 1.00 0.00 86 GLY A C 2
ATOM 3233 O O . GLY A 1 86 ? -0.052 11.901 -3.924 1.00 0.00 86 GLY A O 2
ATOM 3237 N N . LEU A 1 87 ? -2.308 12.048 -3.829 1.00 0.00 87 LEU A N 2
ATOM 3238 C CA . LEU A 1 87 ? -2.601 11.646 -5.187 1.00 0.00 87 LEU A CA 2
ATOM 3239 C C . LEU A 1 87 ? -2.640 12.922 -6.019 1.00 0.00 87 LEU A C 2
ATOM 3240 O O . LEU A 1 87 ? -2.817 14.022 -5.490 1.00 0.00 87 LEU A O 2
ATOM 3256 N N . GLU A 1 88 ? -2.518 12.760 -7.326 1.00 0.00 88 GLU A N 2
ATOM 3257 C CA . GLU A 1 88 ? -2.437 13.831 -8.295 1.00 0.00 88 GLU A CA 2
ATOM 3258 C C . GLU A 1 88 ? -3.705 13.756 -9.148 1.00 0.00 88 GLU A C 2
ATOM 3259 O O . GLU A 1 88 ? -4.053 12.663 -9.616 1.00 0.00 88 GLU A O 2
ATOM 3271 N N . PRO A 1 89 ? -4.418 14.877 -9.329 1.00 0.00 89 PRO A N 2
ATOM 3272 C CA . PRO A 1 89 ? -5.650 14.924 -10.090 1.00 0.00 89 PRO A CA 2
ATOM 3273 C C . PRO A 1 89 ? -5.427 14.611 -11.576 1.00 0.00 89 PRO A C 2
ATOM 3274 O O . PRO A 1 89 ? -4.301 14.635 -12.081 1.00 0.00 89 PRO A O 2
ATOM 3285 N N . PHE A 1 90 ? -6.533 14.360 -12.278 1.00 0.00 90 PHE A N 2
ATOM 3286 C CA . PHE A 1 90 ? -6.620 14.006 -13.689 1.00 0.00 90 PHE A CA 2
ATOM 3287 C C . PHE A 1 90 ? -5.562 12.980 -14.126 1.00 0.00 90 PHE A C 2
ATOM 3288 O O . PHE A 1 90 ? -4.840 13.206 -15.104 1.00 0.00 90 PHE A O 2
ATOM 3305 N N . SER A 1 91 ? -5.467 11.851 -13.426 1.00 0.00 91 SER A N 2
ATOM 3306 C CA . SER A 1 91 ? -4.547 10.766 -13.731 1.00 0.00 91 SER A CA 2
ATOM 3307 C C . SER A 1 91 ? -5.106 9.425 -13.249 1.00 0.00 91 SER A C 2
ATOM 3308 O O . SER A 1 91 ? -6.217 9.352 -12.716 1.00 0.00 91 SER A O 2
ATOM 3316 N N . HIS A 1 92 ? -4.329 8.359 -13.457 1.00 0.00 92 HIS A N 2
ATOM 3317 C CA . HIS A 1 92 ? -4.603 7.014 -12.985 1.00 0.00 92 HIS A CA 2
ATOM 3318 C C . HIS A 1 92 ? -3.508 6.610 -11.996 1.00 0.00 92 HIS A C 2
ATOM 3319 O O . HIS A 1 92 ? -2.418 7.192 -11.964 1.00 0.00 92 HIS A O 2
ATOM 3333 N N . TYR A 1 93 ? -3.789 5.578 -11.210 1.00 0.00 93 TYR A N 2
ATOM 3334 C CA . TYR A 1 93 ? -2.863 4.988 -10.257 1.00 0.00 93 TYR A CA 2
ATOM 3335 C C . TYR A 1 93 ? -2.948 3.476 -10.367 1.00 0.00 93 TYR A C 2
ATOM 3336 O O . TYR A 1 93 ? -3.910 2.932 -10.914 1.00 0.00 93 TYR A O 2
ATOM 3354 N N . THR A 1 94 ? -1.969 2.792 -9.788 1.00 0.00 94 THR A N 2
ATOM 3355 C CA . THR A 1 94 ? -2.107 1.405 -9.377 1.00 0.00 94 THR A CA 2
ATOM 3356 C C . THR A 1 94 ? -1.727 1.372 -7.901 1.00 0.00 94 THR A C 2
ATOM 3357 O O . THR A 1 94 ? -0.862 2.143 -7.486 1.00 0.00 94 THR A O 2
ATOM 3368 N N . LEU A 1 95 ? -2.354 0.504 -7.111 1.00 0.00 95 LEU A N 2
ATOM 3369 C CA . LEU A 1 95 ? -1.970 0.133 -5.754 1.00 0.00 95 LEU A CA 2
ATOM 3370 C C . LEU A 1 95 ? -2.171 -1.371 -5.578 1.00 0.00 95 LEU A C 2
ATOM 3371 O O . LEU A 1 95 ? -2.889 -2.003 -6.358 1.00 0.00 95 LEU A O 2
ATOM 3387 N N . ASN A 1 96 ? -1.583 -1.954 -4.537 1.00 0.00 96 ASN A N 2
ATOM 3388 C CA . ASN A 1 96 ? -1.963 -3.277 -4.049 1.00 0.00 96 ASN A CA 2
ATOM 3389 C C . ASN A 1 96 ? -1.750 -3.355 -2.545 1.00 0.00 96 ASN A C 2
ATOM 3390 O O . ASN A 1 96 ? -0.833 -2.734 -2.009 1.00 0.00 96 ASN A O 2
ATOM 3401 N N . VAL A 1 97 ? -2.632 -4.089 -1.866 1.00 0.00 97 VAL A N 2
ATOM 3402 C CA . VAL A 1 97 ? -2.587 -4.319 -0.424 1.00 0.00 97 VAL A CA 2
ATOM 3403 C C . VAL A 1 97 ? -1.766 -5.600 -0.203 1.00 0.00 97 VAL A C 2
ATOM 3404 O O . VAL A 1 97 ? -1.714 -6.475 -1.073 1.00 0.00 97 VAL A O 2
ATOM 3417 N N . ARG A 1 98 ? -1.110 -5.734 0.951 1.00 0.00 98 ARG A N 2
ATOM 3418 C CA . ARG A 1 98 ? -0.307 -6.901 1.321 1.00 0.00 98 ARG A CA 2
ATOM 3419 C C . ARG A 1 98 ? -0.377 -7.038 2.838 1.00 0.00 98 ARG A C 2
ATOM 3420 O O . ARG A 1 98 ? -0.422 -6.013 3.526 1.00 0.00 98 ARG A O 2
ATOM 3441 N N . VAL A 1 99 ? -0.420 -8.263 3.366 1.00 0.00 99 VAL A N 2
ATOM 3442 C CA . VAL A 1 99 ? -0.437 -8.478 4.813 1.00 0.00 99 VAL A CA 2
ATOM 3443 C C . VAL A 1 99 ? 1.017 -8.585 5.298 1.00 0.00 99 VAL A C 2
ATOM 3444 O O . VAL A 1 99 ? 1.874 -9.112 4.581 1.00 0.00 99 VAL A O 2
ATOM 3457 N N . VAL A 1 100 ? 1.289 -8.112 6.514 1.00 0.00 100 VAL A N 2
ATOM 3458 C CA . VAL A 1 100 ? 2.599 -8.107 7.165 1.00 0.00 100 VAL A CA 2
ATOM 3459 C C . VAL A 1 100 ? 2.390 -8.577 8.608 1.00 0.00 100 VAL A C 2
ATOM 3460 O O . VAL A 1 100 ? 1.366 -8.264 9.231 1.00 0.00 100 VAL A O 2
ATOM 3473 N N . ASN A 1 101 ? 3.328 -9.351 9.151 1.00 0.00 101 ASN A N 2
ATOM 3474 C CA . ASN A 1 101 ? 3.261 -9.910 10.493 1.00 0.00 101 ASN A CA 2
ATOM 3475 C C . ASN A 1 101 ? 4.648 -9.966 11.138 1.00 0.00 101 ASN A C 2
ATOM 3476 O O . ASN A 1 101 ? 5.613 -9.413 10.603 1.00 0.00 101 ASN A O 2
ATOM 3487 N N . GLY A 1 102 ? 4.737 -10.569 12.328 1.00 0.00 102 GLY A N 2
ATOM 3488 C CA . GLY A 1 102 ? 5.940 -10.581 13.152 1.00 0.00 102 GLY A CA 2
ATOM 3489 C C . GLY A 1 102 ? 7.131 -11.294 12.507 1.00 0.00 102 GLY A C 2
ATOM 3490 O O . GLY A 1 102 ? 8.244 -11.175 13.024 1.00 0.00 102 GLY A O 2
ATOM 3494 N N . LYS A 1 103 ? 6.934 -12.000 11.390 1.00 0.00 103 LYS A N 2
ATOM 3495 C CA . LYS A 1 103 ? 7.935 -12.839 10.744 1.00 0.00 103 LYS A CA 2
ATOM 3496 C C . LYS A 1 103 ? 8.285 -12.348 9.338 1.00 0.00 103 LYS A C 2
ATOM 3497 O O . LYS A 1 103 ? 9.366 -12.653 8.828 1.00 0.00 103 LYS A O 2
ATOM 3516 N N . GLY A 1 104 ? 7.399 -11.594 8.694 1.00 0.00 104 GLY A N 2
ATOM 3517 C CA . GLY A 1 104 ? 7.607 -11.129 7.335 1.00 0.00 104 GLY A CA 2
ATOM 3518 C C . GLY A 1 104 ? 6.291 -10.689 6.722 1.00 0.00 104 GLY A C 2
ATOM 3519 O O . GLY A 1 104 ? 5.375 -10.272 7.431 1.00 0.00 104 GLY A O 2
ATOM 3523 N N . GLU A 1 105 ? 6.195 -10.764 5.397 1.00 0.00 105 GLU A N 2
ATOM 3524 C CA . GLU A 1 105 ? 5.016 -10.354 4.652 1.00 0.00 105 GLU A CA 2
ATOM 3525 C C . GLU A 1 105 ? 4.553 -11.476 3.735 1.00 0.00 105 GLU A C 2
ATOM 3526 O O . GLU A 1 105 ? 5.298 -12.414 3.427 1.00 0.00 105 GLU A O 2
ATOM 3538 N N . GLY A 1 106 ? 3.291 -11.388 3.336 1.00 0.00 106 GLY A N 2
ATOM 3539 C CA . GLY A 1 106 ? 2.623 -12.398 2.544 1.00 0.00 106 GLY A CA 2
ATOM 3540 C C . GLY A 1 106 ? 2.526 -12.006 1.081 1.00 0.00 106 GLY A C 2
ATOM 3541 O O . GLY A 1 106 ? 3.203 -11.074 0.629 1.00 0.00 106 GLY A O 2
ATOM 3545 N N . PRO A 1 107 ? 1.682 -12.719 0.326 1.00 0.00 107 PRO A N 2
ATOM 3546 C CA . PRO A 1 107 ? 1.328 -12.295 -1.010 1.00 0.00 107 PRO A CA 2
ATOM 3547 C C . PRO A 1 107 ? 0.502 -11.013 -0.947 1.00 0.00 107 PRO A C 2
ATOM 3548 O O . PRO A 1 107 ? -0.002 -10.606 0.108 1.00 0.00 107 PRO A O 2
ATOM 3559 N N . ALA A 1 108 ? 0.369 -10.390 -2.110 1.00 0.00 108 ALA A N 2
ATOM 3560 C CA . ALA A 1 108 ? -0.395 -9.179 -2.306 1.00 0.00 108 ALA A CA 2
ATOM 3561 C C . ALA A 1 108 ? -1.729 -9.558 -2.919 1.00 0.00 108 ALA A C 2
ATOM 3562 O O . ALA A 1 108 ? -1.826 -10.558 -3.634 1.00 0.00 108 ALA A O 2
ATOM 3569 N N . SER A 1 109 ? -2.752 -8.770 -2.623 1.00 0.00 109 SER A N 2
ATOM 3570 C CA . SER A 1 109 ? -4.083 -8.967 -3.177 1.00 0.00 109 SER A CA 2
ATOM 3571 C C . SER A 1 109 ? -4.088 -8.498 -4.640 1.00 0.00 109 SER A C 2
ATOM 3572 O O . SER A 1 109 ? -3.188 -7.743 -5.025 1.00 0.00 109 SER A O 2
ATOM 3580 N N . PRO A 1 110 ? -5.107 -8.847 -5.448 1.00 0.00 110 PRO A N 2
ATOM 3581 C CA . PRO A 1 110 ? -5.177 -8.453 -6.852 1.00 0.00 110 PRO A CA 2
ATOM 3582 C C . PRO A 1 110 ? -5.077 -6.929 -6.996 1.00 0.00 110 PRO A C 2
ATOM 3583 O O . PRO A 1 110 ? -5.839 -6.192 -6.362 1.00 0.00 110 PRO A O 2
ATOM 3594 N N . ASP A 1 111 ? -4.100 -6.465 -7.778 1.00 0.00 111 ASP A N 2
ATOM 3595 C CA . ASP A 1 111 ? -3.687 -5.072 -7.904 1.00 0.00 111 ASP A CA 2
ATOM 3596 C C . ASP A 1 111 ? -4.878 -4.276 -8.404 1.00 0.00 111 ASP A C 2
ATOM 3597 O O . ASP A 1 111 ? -5.672 -4.773 -9.213 1.00 0.00 111 ASP A O 2
ATOM 3606 N N . ARG A 1 112 ? -5.036 -3.050 -7.924 1.00 0.00 112 ARG A N 2
ATOM 3607 C CA . ARG A 1 112 ? -6.192 -2.224 -8.235 1.00 0.00 112 ARG A CA 2
ATOM 3608 C C . ARG A 1 112 ? -5.735 -0.936 -8.865 1.00 0.00 112 ARG A C 2
ATOM 3609 O O . ARG A 1 112 ? -4.567 -0.564 -8.779 1.00 0.00 112 ARG A O 2
ATOM 3630 N N . VAL A 1 113 ? -6.683 -0.264 -9.492 1.00 0.00 113 VAL A N 2
ATOM 3631 C CA . VAL A 1 113 ? -6.487 1.029 -10.112 1.00 0.00 113 VAL A CA 2
ATOM 3632 C C . VAL A 1 113 ? -7.539 1.965 -9.547 1.00 0.00 113 VAL A C 2
ATOM 3633 O O . VAL A 1 113 ? -8.507 1.513 -8.931 1.00 0.00 113 VAL A O 2
ATOM 3646 N N . PHE A 1 114 ? -7.355 3.256 -9.781 1.00 0.00 114 PHE A N 2
ATOM 3647 C CA . PHE A 1 114 ? -8.365 4.265 -9.555 1.00 0.00 114 PHE A CA 2
ATOM 3648 C C . PHE A 1 114 ? -8.006 5.479 -10.406 1.00 0.00 114 PHE A C 2
ATOM 3649 O O . PHE A 1 114 ? -6.844 5.640 -10.800 1.00 0.00 114 PHE A O 2
ATOM 3666 N N . ASN A 1 115 ? -8.987 6.341 -10.679 1.00 0.00 115 ASN A N 2
ATOM 3667 C CA . ASN A 1 115 ? -8.828 7.558 -11.456 1.00 0.00 115 ASN A CA 2
ATOM 3668 C C . ASN A 1 115 ? -9.145 8.763 -10.589 1.00 0.00 115 ASN A C 2
ATOM 3669 O O . ASN A 1 115 ? -10.079 8.730 -9.782 1.00 0.00 115 ASN A O 2
ATOM 3680 N N . THR A 1 116 ? -8.409 9.844 -10.792 1.00 0.00 116 THR A N 2
ATOM 3681 C CA . THR A 1 116 ? -8.634 11.066 -10.046 1.00 0.00 116 THR A CA 2
ATOM 3682 C C . THR A 1 116 ? -9.473 12.042 -10.888 1.00 0.00 116 THR A C 2
ATOM 3683 O O . THR A 1 116 ? -9.304 12.117 -12.113 1.00 0.00 116 THR A O 2
ATOM 3694 N N . PRO A 1 117 ? -10.384 12.809 -10.262 1.00 0.00 117 PRO A N 2
ATOM 3695 C CA . PRO A 1 117 ? -11.110 13.875 -10.931 1.00 0.00 117 PRO A CA 2
ATOM 3696 C C . PRO A 1 117 ? -10.123 14.978 -11.326 1.00 0.00 117 PRO A C 2
ATOM 3697 O O . PRO A 1 117 ? -8.973 14.991 -10.887 1.00 0.00 117 PRO A O 2
ATOM 3708 N N . GLU A 1 118 ? -10.560 15.906 -12.174 1.00 0.00 118 GLU A N 2
ATOM 3709 C CA . GLU A 1 118 ? -9.671 16.807 -12.903 1.00 0.00 118 GLU A CA 2
ATOM 3710 C C . GLU A 1 118 ? -8.824 17.734 -12.018 1.00 0.00 118 GLU A C 2
ATOM 3711 O O . GLU A 1 118 ? -7.751 18.195 -12.421 1.00 0.00 118 GLU A O 2
ATOM 3723 N N . GLY A 1 119 ? -9.297 17.982 -10.806 1.00 0.00 119 GLY A N 2
ATOM 3724 C CA . GLY A 1 119 ? -8.751 18.948 -9.871 1.00 0.00 119 GLY A CA 2
ATOM 3725 C C . GLY A 1 119 ? -9.898 19.753 -9.296 1.00 0.00 119 GLY A C 2
ATOM 3726 O O . GLY A 1 119 ? -10.050 20.929 -9.633 1.00 0.00 119 GLY A O 2
ATOM 3730 N N . SER A 1 120 ? -10.762 19.108 -8.514 1.00 0.00 120 SER A N 2
ATOM 3731 C CA . SER A 1 120 ? -11.905 19.736 -7.871 1.00 0.00 120 SER A CA 2
ATOM 3732 C C . SER A 1 120 ? -11.352 20.813 -6.938 1.00 0.00 120 SER A C 2
ATOM 3733 O O . SER A 1 120 ? -10.656 20.513 -5.964 1.00 0.00 120 SER A O 2
ATOM 3741 N N . GLY A 1 121 ? -11.526 22.069 -7.331 1.00 0.00 121 GLY A N 2
ATOM 3742 C CA . GLY A 1 121 ? -10.698 23.172 -6.882 1.00 0.00 121 GLY A CA 2
ATOM 3743 C C . GLY A 1 121 ? -11.447 24.092 -5.929 1.00 0.00 121 GLY A C 2
ATOM 3744 O O . GLY A 1 121 ? -12.606 23.833 -5.592 1.00 0.00 121 GLY A O 2
ATOM 3748 N N . PRO A 1 122 ? -10.802 25.185 -5.501 1.00 0.00 122 PRO A N 2
ATOM 3749 C CA . PRO A 1 122 ? -11.465 26.225 -4.736 1.00 0.00 122 PRO A CA 2
ATOM 3750 C C . PRO A 1 122 ? -12.558 26.896 -5.579 1.00 0.00 122 PRO A C 2
ATOM 3751 O O . PRO A 1 122 ? -13.686 27.060 -5.108 1.00 0.00 122 PRO A O 2
ATOM 3762 N N . SER A 1 123 ? -12.226 27.203 -6.835 1.00 0.00 123 SER A N 2
ATOM 3763 C CA . SER A 1 123 ? -13.135 27.551 -7.912 1.00 0.00 123 SER A CA 2
ATOM 3764 C C . SER A 1 123 ? -14.125 28.651 -7.507 1.00 0.00 123 SER A C 2
ATOM 3765 O O . SER A 1 123 ? -15.339 28.431 -7.558 1.00 0.00 123 SER A O 2
ATOM 3773 N N . SER A 1 124 ? -13.586 29.824 -7.135 1.00 0.00 124 SER A N 2
ATOM 3774 C CA . SER A 1 124 ? -14.198 31.144 -6.868 1.00 0.00 124 SER A CA 2
ATOM 3775 C C . SER A 1 124 ? -13.819 31.673 -5.472 1.00 0.00 124 SER A C 2
ATOM 3776 O O . SER A 1 124 ? -14.676 32.143 -4.720 1.00 0.00 124 SER A O 2
ATOM 3784 N N . GLY A 1 125 ? -12.533 31.615 -5.116 1.00 0.00 125 GLY A N 2
ATOM 3785 C CA . GLY A 1 125 ? -11.983 32.192 -3.897 1.00 0.00 125 GLY A CA 2
ATOM 3786 C C . GLY A 1 125 ? -10.575 31.695 -3.643 1.00 0.00 125 GLY A C 2
ATOM 3787 O O . GLY A 1 125 ? -10.193 30.642 -4.212 1.00 0.00 125 GLY A O 2
ATOM 3791 N N . GLY A 1 1 ? 19.435 -38.241 -13.020 1.00 0.00 1 GLY A N 3
ATOM 3792 C CA . GLY A 1 1 ? 18.428 -37.336 -12.459 1.00 0.00 1 GLY A CA 3
ATOM 3793 C C . GLY A 1 1 ? 18.831 -36.853 -11.084 1.00 0.00 1 GLY A C 3
ATOM 3794 O O . GLY A 1 1 ? 19.822 -37.344 -10.547 1.00 0.00 1 GLY A O 3
ATOM 3798 N N . SER A 1 2 ? 18.064 -35.918 -10.525 1.00 0.00 2 SER A N 3
ATOM 3799 C CA . SER A 1 2 ? 18.312 -35.301 -9.222 1.00 0.00 2 SER A CA 3
ATOM 3800 C C . SER A 1 2 ? 17.154 -35.635 -8.270 1.00 0.00 2 SER A C 3
ATOM 3801 O O . SER A 1 2 ? 16.159 -36.227 -8.697 1.00 0.00 2 SER A O 3
ATOM 3809 N N . SER A 1 3 ? 17.266 -35.273 -6.991 1.00 0.00 3 SER A N 3
ATOM 3810 C CA . SER A 1 3 ? 16.205 -35.373 -5.994 1.00 0.00 3 SER A CA 3
ATOM 3811 C C . SER A 1 3 ? 16.605 -34.504 -4.790 1.00 0.00 3 SER A C 3
ATOM 3812 O O . SER A 1 3 ? 17.646 -33.838 -4.821 1.00 0.00 3 SER A O 3
ATOM 3820 N N . GLY A 1 4 ? 15.809 -34.540 -3.719 1.00 0.00 4 GLY A N 3
ATOM 3821 C CA . GLY A 1 4 ? 16.109 -33.930 -2.429 1.00 0.00 4 GLY A CA 3
ATOM 3822 C C . GLY A 1 4 ? 15.731 -32.449 -2.372 1.00 0.00 4 GLY A C 3
ATOM 3823 O O . GLY A 1 4 ? 15.239 -31.896 -3.361 1.00 0.00 4 GLY A O 3
ATOM 3827 N N . SER A 1 5 ? 15.985 -31.855 -1.199 1.00 0.00 5 SER A N 3
ATOM 3828 C CA . SER A 1 5 ? 15.770 -30.500 -0.664 1.00 0.00 5 SER A CA 3
ATOM 3829 C C . SER A 1 5 ? 15.010 -30.613 0.669 1.00 0.00 5 SER A C 3
ATOM 3830 O O . SER A 1 5 ? 14.389 -31.645 0.927 1.00 0.00 5 SER A O 3
ATOM 3838 N N . SER A 1 6 ? 15.103 -29.600 1.534 1.00 0.00 6 SER A N 3
ATOM 3839 C CA . SER A 1 6 ? 14.458 -29.532 2.841 1.00 0.00 6 SER A CA 3
ATOM 3840 C C . SER A 1 6 ? 14.507 -28.087 3.372 1.00 0.00 6 SER A C 3
ATOM 3841 O O . SER A 1 6 ? 15.226 -27.228 2.844 1.00 0.00 6 SER A O 3
ATOM 3849 N N . GLY A 1 7 ? 13.784 -27.833 4.462 1.00 0.00 7 GLY A N 3
ATOM 3850 C CA . GLY A 1 7 ? 13.733 -26.564 5.165 1.00 0.00 7 GLY A CA 3
ATOM 3851 C C . GLY A 1 7 ? 12.538 -26.522 6.114 1.00 0.00 7 GLY A C 3
ATOM 3852 O O . GLY A 1 7 ? 11.389 -26.602 5.662 1.00 0.00 7 GLY A O 3
ATOM 3856 N N . HIS A 1 8 ? 12.801 -26.416 7.419 1.00 0.00 8 HIS A N 3
ATOM 3857 C CA . HIS A 1 8 ? 11.880 -25.931 8.443 1.00 0.00 8 HIS A CA 3
ATOM 3858 C C . HIS A 1 8 ? 12.721 -25.418 9.626 1.00 0.00 8 HIS A C 3
ATOM 3859 O O . HIS A 1 8 ? 13.869 -25.832 9.783 1.00 0.00 8 HIS A O 3
ATOM 3873 N N . SER A 1 9 ? 12.148 -24.532 10.447 1.00 0.00 9 SER A N 3
ATOM 3874 C CA . SER A 1 9 ? 12.761 -23.887 11.616 1.00 0.00 9 SER A CA 3
ATOM 3875 C C . SER A 1 9 ? 11.667 -23.163 12.420 1.00 0.00 9 SER A C 3
ATOM 3876 O O . SER A 1 9 ? 11.630 -23.201 13.653 1.00 0.00 9 SER A O 3
ATOM 3884 N N . GLY A 1 10 ? 10.747 -22.515 11.704 1.00 0.00 10 GLY A N 3
ATOM 3885 C CA . GLY A 1 10 ? 9.570 -21.846 12.219 1.00 0.00 10 GLY A CA 3
ATOM 3886 C C . GLY A 1 10 ? 9.015 -21.019 11.071 1.00 0.00 10 GLY A C 3
ATOM 3887 O O . GLY A 1 10 ? 8.373 -21.572 10.176 1.00 0.00 10 GLY A O 3
ATOM 3891 N N . GLU A 1 11 ? 9.422 -19.750 10.990 1.00 0.00 11 GLU A N 3
ATOM 3892 C CA . GLU A 1 11 ? 9.079 -18.809 9.938 1.00 0.00 11 GLU A CA 3
ATOM 3893 C C . GLU A 1 11 ? 7.570 -18.755 9.706 1.00 0.00 11 GLU A C 3
ATOM 3894 O O . GLU A 1 11 ? 7.041 -19.163 8.672 1.00 0.00 11 GLU A O 3
ATOM 3906 N N . ASP A 1 12 ? 6.903 -18.237 10.729 1.00 0.00 12 ASP A N 3
ATOM 3907 C CA . ASP A 1 12 ? 5.460 -18.349 10.938 1.00 0.00 12 ASP A CA 3
ATOM 3908 C C . ASP A 1 12 ? 4.643 -17.830 9.750 1.00 0.00 12 ASP A C 3
ATOM 3909 O O . ASP A 1 12 ? 3.659 -18.467 9.417 1.00 0.00 12 ASP A O 3
ATOM 3918 N N . LEU A 1 13 ? 5.078 -16.711 9.146 1.00 0.00 13 LEU A N 3
ATOM 3919 C CA . LEU A 1 13 ? 4.726 -16.034 7.878 1.00 0.00 13 LEU A CA 3
ATOM 3920 C C . LEU A 1 13 ? 3.265 -16.078 7.354 1.00 0.00 13 LEU A C 3
ATOM 3921 O O . LEU A 1 13 ? 2.622 -17.124 7.370 1.00 0.00 13 LEU A O 3
ATOM 3937 N N . PRO A 1 14 ? 2.745 -14.974 6.776 1.00 0.00 14 PRO A N 3
ATOM 3938 C CA . PRO A 1 14 ? 1.394 -14.927 6.206 1.00 0.00 14 PRO A CA 3
ATOM 3939 C C . PRO A 1 14 ? 1.257 -15.845 4.981 1.00 0.00 14 PRO A C 3
ATOM 3940 O O . PRO A 1 14 ? 2.258 -16.153 4.328 1.00 0.00 14 PRO A O 3
ATOM 3951 N N . MET A 1 15 ? 0.016 -16.188 4.615 1.00 0.00 15 MET A N 3
ATOM 3952 C CA . MET A 1 15 ? -0.297 -17.223 3.627 1.00 0.00 15 MET A CA 3
ATOM 3953 C C . MET A 1 15 ? -1.198 -16.778 2.474 1.00 0.00 15 MET A C 3
ATOM 3954 O O . MET A 1 15 ? -1.147 -17.409 1.417 1.00 0.00 15 MET A O 3
ATOM 3968 N N . VAL A 1 16 ? -2.050 -15.766 2.658 1.00 0.00 16 VAL A N 3
ATOM 3969 C CA . VAL A 1 16 ? -2.986 -15.273 1.642 1.00 0.00 16 VAL A CA 3
ATOM 3970 C C . VAL A 1 16 ? -3.076 -13.738 1.679 1.00 0.00 16 VAL A C 3
ATOM 3971 O O . VAL A 1 16 ? -2.547 -13.099 2.599 1.00 0.00 16 VAL A O 3
ATOM 3984 N N . ALA A 1 17 ? -3.718 -13.151 0.667 1.00 0.00 17 ALA A N 3
ATOM 3985 C CA . ALA A 1 17 ? -3.941 -11.727 0.471 1.00 0.00 17 ALA A CA 3
ATOM 3986 C C . ALA A 1 17 ? -5.416 -11.384 0.761 1.00 0.00 17 ALA A C 3
ATOM 3987 O O . ALA A 1 17 ? -6.257 -12.291 0.787 1.00 0.00 17 ALA A O 3
ATOM 3994 N N . PRO A 1 18 ? -5.752 -10.096 0.976 1.00 0.00 18 PRO A N 3
ATOM 3995 C CA . PRO A 1 18 ? -7.106 -9.707 1.352 1.00 0.00 18 PRO A CA 3
ATOM 3996 C C . PRO A 1 18 ? -8.146 -9.998 0.266 1.00 0.00 18 PRO A C 3
ATOM 3997 O O . PRO A 1 18 ? -7.833 -10.037 -0.930 1.00 0.00 18 PRO A O 3
ATOM 4008 N N . GLY A 1 19 ? -9.407 -10.132 0.682 1.00 0.00 19 GLY A N 3
ATOM 4009 C CA . GLY A 1 19 ? -10.521 -10.314 -0.234 1.00 0.00 19 GLY A CA 3
ATOM 4010 C C . GLY A 1 19 ? -10.875 -9.000 -0.937 1.00 0.00 19 GLY A C 3
ATOM 4011 O O . GLY A 1 19 ? -10.421 -7.926 -0.530 1.00 0.00 19 GLY A O 3
ATOM 4015 N N . ASN A 1 20 ? -11.694 -9.116 -1.990 1.00 0.00 20 ASN A N 3
ATOM 4016 C CA . ASN A 1 20 ? -11.946 -8.162 -3.074 1.00 0.00 20 ASN A CA 3
ATOM 4017 C C . ASN A 1 20 ? -11.596 -6.706 -2.760 1.00 0.00 20 ASN A C 3
ATOM 4018 O O . ASN A 1 20 ? -12.399 -5.946 -2.222 1.00 0.00 20 ASN A O 3
ATOM 4029 N N . VAL A 1 21 ? -10.390 -6.287 -3.133 1.00 0.00 21 VAL A N 3
ATOM 4030 C CA . VAL A 1 21 ? -9.954 -4.925 -2.905 1.00 0.00 21 VAL A CA 3
ATOM 4031 C C . VAL A 1 21 ? -10.830 -3.989 -3.726 1.00 0.00 21 VAL A C 3
ATOM 4032 O O . VAL A 1 21 ? -11.033 -4.192 -4.928 1.00 0.00 21 VAL A O 3
ATOM 4045 N N . ARG A 1 22 ? -11.351 -2.955 -3.079 1.00 0.00 22 ARG A N 3
ATOM 4046 C CA . ARG A 1 22 ? -12.044 -1.844 -3.725 1.00 0.00 22 ARG A CA 3
ATOM 4047 C C . ARG A 1 22 ? -11.276 -0.574 -3.420 1.00 0.00 22 ARG A C 3
ATOM 4048 O O . ARG A 1 22 ? -10.451 -0.557 -2.517 1.00 0.00 22 ARG A O 3
ATOM 4069 N N . VAL A 1 23 ? -11.479 0.483 -4.185 1.00 0.00 23 VAL A N 3
ATOM 4070 C CA . VAL A 1 23 ? -10.936 1.796 -3.900 1.00 0.00 23 VAL A CA 3
ATOM 4071 C C . VAL A 1 23 ? -11.942 2.823 -4.391 1.00 0.00 23 VAL A C 3
ATOM 4072 O O . VAL A 1 23 ? -12.536 2.648 -5.462 1.00 0.00 23 VAL A O 3
ATOM 4085 N N . ASN A 1 24 ? -12.167 3.873 -3.618 1.00 0.00 24 ASN A N 3
ATOM 4086 C CA . ASN A 1 24 ? -12.930 5.033 -4.046 1.00 0.00 24 ASN A CA 3
ATOM 4087 C C . ASN A 1 24 ? -12.103 6.295 -3.892 1.00 0.00 24 ASN A C 3
ATOM 4088 O O . ASN A 1 24 ? -11.646 6.592 -2.790 1.00 0.00 24 ASN A O 3
ATOM 4099 N N . VAL A 1 25 ? -11.950 7.066 -4.957 1.00 0.00 25 VAL A N 3
ATOM 4100 C CA . VAL A 1 25 ? -11.429 8.420 -4.870 1.00 0.00 25 VAL A CA 3
ATOM 4101 C C . VAL A 1 25 ? -12.470 9.317 -4.196 1.00 0.00 25 VAL A C 3
ATOM 4102 O O . VAL A 1 25 ? -13.438 9.750 -4.827 1.00 0.00 25 VAL A O 3
ATOM 4115 N N . VAL A 1 26 ? -12.237 9.582 -2.914 1.00 0.00 26 VAL A N 3
ATOM 4116 C CA . VAL A 1 26 ? -13.024 10.434 -2.045 1.00 0.00 26 VAL A CA 3
ATOM 4117 C C . VAL A 1 26 ? -12.997 11.865 -2.565 1.00 0.00 26 VAL A C 3
ATOM 4118 O O . VAL A 1 26 ? -14.053 12.446 -2.822 1.00 0.00 26 VAL A O 3
ATOM 4131 N N . ASN A 1 27 ? -11.801 12.433 -2.714 1.00 0.00 27 ASN A N 3
ATOM 4132 C CA . ASN A 1 27 ? -11.567 13.771 -3.239 1.00 0.00 27 ASN A CA 3
ATOM 4133 C C . ASN A 1 27 ? -10.463 13.664 -4.282 1.00 0.00 27 ASN A C 3
ATOM 4134 O O . ASN A 1 27 ? -9.721 12.686 -4.307 1.00 0.00 27 ASN A O 3
ATOM 4145 N N . SER A 1 28 ? -10.199 14.749 -5.001 1.00 0.00 28 SER A N 3
ATOM 4146 C CA . SER A 1 28 ? -9.177 14.832 -6.045 1.00 0.00 28 SER A CA 3
ATOM 4147 C C . SER A 1 28 ? -7.728 14.647 -5.541 1.00 0.00 28 SER A C 3
ATOM 4148 O O . SER A 1 28 ? -6.800 14.751 -6.334 1.00 0.00 28 SER A O 3
ATOM 4156 N N . THR A 1 29 ? -7.508 14.414 -4.247 1.00 0.00 29 THR A N 3
ATOM 4157 C CA . THR A 1 29 ? -6.201 14.250 -3.605 1.00 0.00 29 THR A CA 3
ATOM 4158 C C . THR A 1 29 ? -6.162 13.046 -2.664 1.00 0.00 29 THR A C 3
ATOM 4159 O O . THR A 1 29 ? -5.149 12.822 -1.992 1.00 0.00 29 THR A O 3
ATOM 4170 N N . LEU A 1 30 ? -7.285 12.337 -2.528 1.00 0.00 30 LEU A N 3
ATOM 4171 C CA . LEU A 1 30 ? -7.566 11.457 -1.415 1.00 0.00 30 LEU A CA 3
ATOM 4172 C C . LEU A 1 30 ? -8.447 10.305 -1.884 1.00 0.00 30 LEU A C 3
ATOM 4173 O O . LEU A 1 30 ? -9.565 10.553 -2.333 1.00 0.00 30 LEU A O 3
ATOM 4189 N N . ALA A 1 31 ? -7.987 9.060 -1.762 1.00 0.00 31 ALA A N 3
ATOM 4190 C CA . ALA A 1 31 ? -8.767 7.886 -2.143 1.00 0.00 31 ALA A CA 3
ATOM 4191 C C . ALA A 1 31 ? -8.797 6.891 -0.996 1.00 0.00 31 ALA A C 3
ATOM 4192 O O . ALA A 1 31 ? -7.752 6.584 -0.442 1.00 0.00 31 ALA A O 3
ATOM 4199 N N . GLU A 1 32 ? -9.962 6.385 -0.616 1.00 0.00 32 GLU A N 3
ATOM 4200 C CA . GLU A 1 32 ? -10.057 5.229 0.257 1.00 0.00 32 GLU A CA 3
ATOM 4201 C C . GLU A 1 32 ? -9.742 3.988 -0.568 1.00 0.00 32 GLU A C 3
ATOM 4202 O O . GLU A 1 32 ? -10.120 3.894 -1.731 1.00 0.00 32 GLU A O 3
ATOM 4214 N N . VAL A 1 33 ? -9.113 3.003 0.051 1.00 0.00 33 VAL A N 3
ATOM 4215 C CA . VAL A 1 33 ? -8.999 1.638 -0.423 1.00 0.00 33 VAL A CA 3
ATOM 4216 C C . VAL A 1 33 ? -9.732 0.809 0.627 1.00 0.00 33 VAL A C 3
ATOM 4217 O O . VAL A 1 33 ? -9.605 1.100 1.819 1.00 0.00 33 VAL A O 3
ATOM 4230 N N . HIS A 1 34 ? -10.490 -0.195 0.197 1.00 0.00 34 HIS A N 3
ATOM 4231 C CA . HIS A 1 34 ? -11.258 -1.106 1.046 1.00 0.00 34 HIS A CA 3
ATOM 4232 C C . HIS A 1 34 ? -10.766 -2.525 0.782 1.00 0.00 34 HIS A C 3
ATOM 4233 O O . HIS A 1 34 ? -10.342 -2.820 -0.342 1.00 0.00 34 HIS A O 3
ATOM 4247 N N . TRP A 1 35 ? -10.865 -3.417 1.765 1.00 0.00 35 TRP A N 3
ATOM 4248 C CA . TRP A 1 35 ? -10.546 -4.824 1.588 1.00 0.00 35 TRP A CA 3
ATOM 4249 C C . TRP A 1 35 ? -11.335 -5.688 2.572 1.00 0.00 35 TRP A C 3
ATOM 4250 O O . TRP A 1 35 ? -11.716 -5.230 3.650 1.00 0.00 35 TRP A O 3
ATOM 4271 N N . ASP A 1 36 ? -11.536 -6.960 2.221 1.00 0.00 36 ASP A N 3
ATOM 4272 C CA . ASP A 1 36 ? -12.038 -7.968 3.155 1.00 0.00 36 ASP A CA 3
ATOM 4273 C C . ASP A 1 36 ? -10.861 -8.490 3.989 1.00 0.00 36 ASP A C 3
ATOM 4274 O O . ASP A 1 36 ? -9.761 -8.667 3.452 1.00 0.00 36 ASP A O 3
ATOM 4283 N N . PRO A 1 37 ? -11.052 -8.652 5.311 1.00 0.00 37 PRO A N 3
ATOM 4284 C CA . PRO A 1 37 ? -9.975 -8.933 6.245 1.00 0.00 37 PRO A CA 3
ATOM 4285 C C . PRO A 1 37 ? -9.475 -10.363 6.065 1.00 0.00 37 PRO A C 3
ATOM 4286 O O . PRO A 1 37 ? -10.270 -11.308 6.100 1.00 0.00 37 PRO A O 3
ATOM 4297 N N . VAL A 1 38 ? -8.163 -10.559 5.927 1.00 0.00 38 VAL A N 3
ATOM 4298 C CA . VAL A 1 38 ? -7.640 -11.920 5.969 1.00 0.00 38 VAL A CA 3
ATOM 4299 C C . VAL A 1 38 ? -7.752 -12.476 7.407 1.00 0.00 38 VAL A C 3
ATOM 4300 O O . VAL A 1 38 ? -7.704 -11.704 8.375 1.00 0.00 38 VAL A O 3
ATOM 4313 N N . PRO A 1 39 ? -7.882 -13.800 7.573 1.00 0.00 39 PRO A N 3
ATOM 4314 C CA . PRO A 1 39 ? -8.133 -14.437 8.857 1.00 0.00 39 PRO A CA 3
ATOM 4315 C C . PRO A 1 39 ? -6.825 -14.680 9.607 1.00 0.00 39 PRO A C 3
ATOM 4316 O O . PRO A 1 39 ? -5.755 -14.791 9.000 1.00 0.00 39 PRO A O 3
ATOM 4327 N N . LEU A 1 40 ? -6.910 -14.863 10.929 1.00 0.00 40 LEU A N 3
ATOM 4328 C CA . LEU A 1 40 ? -5.740 -15.096 11.780 1.00 0.00 40 LEU A CA 3
ATOM 4329 C C . LEU A 1 40 ? -4.982 -16.355 11.364 1.00 0.00 40 LEU A C 3
ATOM 4330 O O . LEU A 1 40 ? -3.755 -16.365 11.407 1.00 0.00 40 LEU A O 3
ATOM 4346 N N . LYS A 1 41 ? -5.675 -17.394 10.893 1.00 0.00 41 LYS A N 3
ATOM 4347 C CA . LYS A 1 41 ? -5.010 -18.588 10.378 1.00 0.00 41 LYS A CA 3
ATOM 4348 C C . LYS A 1 41 ? -4.227 -18.338 9.098 1.00 0.00 41 LYS A C 3
ATOM 4349 O O . LYS A 1 41 ? -3.324 -19.121 8.804 1.00 0.00 41 LYS A O 3
ATOM 4368 N N . SER A 1 42 ? -4.540 -17.306 8.314 1.00 0.00 42 SER A N 3
ATOM 4369 C CA . SER A 1 42 ? -3.671 -16.951 7.200 1.00 0.00 42 SER A CA 3
ATOM 4370 C C . SER A 1 42 ? -2.435 -16.224 7.729 1.00 0.00 42 SER A C 3
ATOM 4371 O O . SER A 1 42 ? -1.328 -16.482 7.270 1.00 0.00 42 SER A O 3
ATOM 4379 N N . ILE A 1 43 ? -2.634 -15.331 8.707 1.00 0.00 43 ILE A N 3
ATOM 4380 C CA . ILE A 1 43 ? -1.609 -14.475 9.283 1.00 0.00 43 ILE A CA 3
ATOM 4381 C C . ILE A 1 43 ? -0.577 -15.320 10.033 1.00 0.00 43 ILE A C 3
ATOM 4382 O O . ILE A 1 43 ? 0.590 -14.940 10.057 1.00 0.00 43 ILE A O 3
ATOM 4398 N N . ARG A 1 44 ? -0.993 -16.440 10.637 1.00 0.00 44 ARG A N 3
ATOM 4399 C CA . ARG A 1 44 ? -0.149 -17.353 11.405 1.00 0.00 44 ARG A CA 3
ATOM 4400 C C . ARG A 1 44 ? 0.672 -16.571 12.437 1.00 0.00 44 ARG A C 3
ATOM 4401 O O . ARG A 1 44 ? 1.901 -16.529 12.390 1.00 0.00 44 ARG A O 3
ATOM 4422 N N . GLY A 1 45 ? -0.012 -15.888 13.357 1.00 0.00 45 GLY A N 3
ATOM 4423 C CA . GLY A 1 45 ? 0.627 -14.997 14.316 1.00 0.00 45 GLY A CA 3
ATOM 4424 C C . GLY A 1 45 ? -0.160 -13.704 14.434 1.00 0.00 45 GLY A C 3
ATOM 4425 O O . GLY A 1 45 ? -1.388 -13.726 14.327 1.00 0.00 45 GLY A O 3
ATOM 4429 N N . HIS A 1 46 ? 0.545 -12.604 14.693 1.00 0.00 46 HIS A N 3
ATOM 4430 C CA . HIS A 1 46 ? -0.014 -11.287 14.949 1.00 0.00 46 HIS A CA 3
ATOM 4431 C C . HIS A 1 46 ? 0.147 -10.387 13.730 1.00 0.00 46 HIS A C 3
ATOM 4432 O O . HIS A 1 46 ? 1.259 -10.126 13.269 1.00 0.00 46 HIS A O 3
ATOM 4446 N N . LEU A 1 47 ? -0.982 -9.878 13.247 1.00 0.00 47 LEU A N 3
ATOM 4447 C CA . LEU A 1 47 ? -1.106 -8.852 12.227 1.00 0.00 47 LEU A CA 3
ATOM 4448 C C . LEU A 1 47 ? -0.297 -7.618 12.632 1.00 0.00 47 LEU A C 3
ATOM 4449 O O . LEU A 1 47 ? -0.669 -6.927 13.583 1.00 0.00 47 LEU A O 3
ATOM 4465 N N . GLN A 1 48 ? 0.788 -7.326 11.918 1.00 0.00 48 GLN A N 3
ATOM 4466 C CA . GLN A 1 48 ? 1.553 -6.088 12.073 1.00 0.00 48 GLN A CA 3
ATOM 4467 C C . GLN A 1 48 ? 0.865 -4.898 11.396 1.00 0.00 48 GLN A C 3
ATOM 4468 O O . GLN A 1 48 ? 1.220 -3.752 11.652 1.00 0.00 48 GLN A O 3
ATOM 4482 N N . GLY A 1 49 ? -0.124 -5.153 10.548 1.00 0.00 49 GLY A N 3
ATOM 4483 C CA . GLY A 1 49 ? -0.926 -4.126 9.917 1.00 0.00 49 GLY A CA 3
ATOM 4484 C C . GLY A 1 49 ? -1.295 -4.563 8.519 1.00 0.00 49 GLY A C 3
ATOM 4485 O O . GLY A 1 49 ? -1.147 -5.734 8.155 1.00 0.00 49 GLY A O 3
ATOM 4489 N N . TYR A 1 50 ? -1.746 -3.614 7.717 1.00 0.00 50 TYR A N 3
ATOM 4490 C CA . TYR A 1 50 ? -1.883 -3.722 6.271 1.00 0.00 50 TYR A CA 3
ATOM 4491 C C . TYR A 1 50 ? -0.846 -2.795 5.629 1.00 0.00 50 TYR A C 3
ATOM 4492 O O . TYR A 1 50 ? -0.456 -1.768 6.191 1.00 0.00 50 TYR A O 3
ATOM 4510 N N . ARG A 1 51 ? -0.356 -3.165 4.451 1.00 0.00 51 ARG A N 3
ATOM 4511 C CA . ARG A 1 51 ? 0.617 -2.400 3.679 1.00 0.00 51 ARG A CA 3
ATOM 4512 C C . ARG A 1 51 ? 0.015 -2.206 2.303 1.00 0.00 51 ARG A C 3
ATOM 4513 O O . ARG A 1 51 ? -0.619 -3.136 1.803 1.00 0.00 51 ARG A O 3
ATOM 4534 N N . ILE A 1 52 ? 0.190 -1.035 1.699 1.00 0.00 52 ILE A N 3
ATOM 4535 C CA . ILE A 1 52 ? -0.283 -0.763 0.350 1.00 0.00 52 ILE A CA 3
ATOM 4536 C C . ILE A 1 52 ? 0.906 -0.199 -0.410 1.00 0.00 52 ILE A C 3
ATOM 4537 O O . ILE A 1 52 ? 1.481 0.804 0.007 1.00 0.00 52 ILE A O 3
ATOM 4553 N N . TYR A 1 53 ? 1.278 -0.850 -1.503 1.00 0.00 53 TYR A N 3
ATOM 4554 C CA . TYR A 1 53 ? 2.201 -0.344 -2.512 1.00 0.00 53 TYR A CA 3
ATOM 4555 C C . TYR A 1 53 ? 1.323 0.355 -3.546 1.00 0.00 53 TYR A C 3
ATOM 4556 O O . TYR A 1 53 ? 0.185 -0.085 -3.730 1.00 0.00 53 TYR A O 3
ATOM 4574 N N . TYR A 1 54 ? 1.792 1.408 -4.205 1.00 0.00 54 TYR A N 3
ATOM 4575 C CA . TYR A 1 54 ? 1.123 2.087 -5.303 1.00 0.00 54 TYR A CA 3
ATOM 4576 C C . TYR A 1 54 ? 2.119 2.872 -6.153 1.00 0.00 54 TYR A C 3
ATOM 4577 O O . TYR A 1 54 ? 3.261 3.084 -5.735 1.00 0.00 54 TYR A O 3
ATOM 4595 N N . TRP A 1 55 ? 1.718 3.280 -7.354 1.00 0.00 55 TRP A N 3
ATOM 4596 C CA . TRP A 1 55 ? 2.458 4.214 -8.190 1.00 0.00 55 TRP A CA 3
ATOM 4597 C C . TRP A 1 55 ? 1.516 5.046 -9.059 1.00 0.00 55 TRP A C 3
ATOM 4598 O O . TRP A 1 55 ? 0.361 4.662 -9.287 1.00 0.00 55 TRP A O 3
ATOM 4619 N N . LYS A 1 56 ? 2.031 6.160 -9.578 1.00 0.00 56 LYS A N 3
ATOM 4620 C CA . LYS A 1 56 ? 1.443 6.995 -10.619 1.00 0.00 56 LYS A CA 3
ATOM 4621 C C . LYS A 1 56 ? 1.464 6.213 -11.934 1.00 0.00 56 LYS A C 3
ATOM 4622 O O . LYS A 1 56 ? 2.486 5.597 -12.268 1.00 0.00 56 LYS A O 3
ATOM 4641 N N . THR A 1 57 ? 0.381 6.241 -12.692 1.00 0.00 57 THR A N 3
ATOM 4642 C CA . THR A 1 57 ? 0.187 5.495 -13.930 1.00 0.00 57 THR A CA 3
ATOM 4643 C C . THR A 1 57 ? -0.229 6.512 -15.003 1.00 0.00 57 THR A C 3
ATOM 4644 O O . THR A 1 57 ? -0.949 7.455 -14.690 1.00 0.00 57 THR A O 3
ATOM 4655 N N . GLN A 1 58 ? 0.206 6.333 -16.256 1.00 0.00 58 GLN A N 3
ATOM 4656 C CA . GLN A 1 58 ? 0.062 7.284 -17.365 1.00 0.00 58 GLN A CA 3
ATOM 4657 C C . GLN A 1 58 ? 0.567 8.689 -17.006 1.00 0.00 58 GLN A C 3
ATOM 4658 O O . GLN A 1 58 ? -0.211 9.616 -16.762 1.00 0.00 58 GLN A O 3
ATOM 4672 N N . SER A 1 59 ? 1.893 8.835 -17.005 1.00 0.00 59 SER A N 3
ATOM 4673 C CA . SER A 1 59 ? 2.590 10.064 -16.660 1.00 0.00 59 SER A CA 3
ATOM 4674 C C . SER A 1 59 ? 3.685 10.342 -17.700 1.00 0.00 59 SER A C 3
ATOM 4675 O O . SER A 1 59 ? 3.498 11.195 -18.575 1.00 0.00 59 SER A O 3
ATOM 4683 N N . SER A 1 60 ? 4.801 9.603 -17.638 1.00 0.00 60 SER A N 3
ATOM 4684 C CA . SER A 1 60 ? 6.023 9.831 -18.407 1.00 0.00 60 SER A CA 3
ATOM 4685 C C . SER A 1 60 ? 5.758 9.960 -19.913 1.00 0.00 60 SER A C 3
ATOM 4686 O O . SER A 1 60 ? 4.862 9.305 -20.455 1.00 0.00 60 SER A O 3
ATOM 4694 N N . SER A 1 61 ? 6.585 10.772 -20.579 1.00 0.00 61 SER A N 3
ATOM 4695 C CA . SER A 1 61 ? 6.535 11.050 -22.009 1.00 0.00 61 SER A CA 3
ATOM 4696 C C . SER A 1 61 ? 6.539 9.754 -22.825 1.00 0.00 61 SER A C 3
ATOM 4697 O O . SER A 1 61 ? 7.182 8.767 -22.451 1.00 0.00 61 SER A O 3
ATOM 4705 N N . LYS A 1 62 ? 5.835 9.771 -23.961 1.00 0.00 62 LYS A N 3
ATOM 4706 C CA . LYS A 1 62 ? 5.779 8.691 -24.945 1.00 0.00 62 LYS A CA 3
ATOM 4707 C C . LYS A 1 62 ? 7.184 8.170 -25.227 1.00 0.00 62 LYS A C 3
ATOM 4708 O O . LYS A 1 62 ? 7.996 8.902 -25.789 1.00 0.00 62 LYS A O 3
ATOM 4727 N N . ARG A 1 63 ? 7.452 6.912 -24.865 1.00 0.00 63 ARG A N 3
ATOM 4728 C CA . ARG A 1 63 ? 8.746 6.240 -25.008 1.00 0.00 63 ARG A CA 3
ATOM 4729 C C . ARG A 1 63 ? 9.946 7.149 -24.718 1.00 0.00 63 ARG A C 3
ATOM 4730 O O . ARG A 1 63 ? 10.747 7.467 -25.604 1.00 0.00 63 ARG A O 3
ATOM 4751 N N . ASN A 1 64 ? 10.099 7.555 -23.463 1.00 0.00 64 ASN A N 3
ATOM 4752 C CA . ASN A 1 64 ? 11.149 8.499 -23.081 1.00 0.00 64 ASN A CA 3
ATOM 4753 C C . ASN A 1 64 ? 11.664 8.259 -21.658 1.00 0.00 64 ASN A C 3
ATOM 4754 O O . ASN A 1 64 ? 11.294 8.985 -20.736 1.00 0.00 64 ASN A O 3
ATOM 4765 N N . ARG A 1 65 ? 12.559 7.270 -21.491 1.00 0.00 65 ARG A N 3
ATOM 4766 C CA . ARG A 1 65 ? 13.007 6.680 -20.210 1.00 0.00 65 ARG A CA 3
ATOM 4767 C C . ARG A 1 65 ? 11.856 5.907 -19.543 1.00 0.00 65 ARG A C 3
ATOM 4768 O O . ARG A 1 65 ? 10.780 5.769 -20.131 1.00 0.00 65 ARG A O 3
ATOM 4789 N N . ARG A 1 66 ? 12.107 5.269 -18.390 1.00 0.00 66 ARG A N 3
ATOM 4790 C CA . ARG A 1 66 ? 11.083 4.551 -17.624 1.00 0.00 66 ARG A CA 3
ATOM 4791 C C . ARG A 1 66 ? 11.417 4.555 -16.126 1.00 0.00 66 ARG A C 3
ATOM 4792 O O . ARG A 1 66 ? 11.589 3.494 -15.516 1.00 0.00 66 ARG A O 3
ATOM 4813 N N . HIS A 1 67 ? 11.571 5.732 -15.525 1.00 0.00 67 HIS A N 3
ATOM 4814 C CA . HIS A 1 67 ? 11.721 5.905 -14.084 1.00 0.00 67 HIS A CA 3
ATOM 4815 C C . HIS A 1 67 ? 10.332 5.875 -13.441 1.00 0.00 67 HIS A C 3
ATOM 4816 O O . HIS A 1 67 ? 9.443 6.650 -13.819 1.00 0.00 67 HIS A O 3
ATOM 4830 N N . ILE A 1 68 ? 10.131 4.967 -12.488 1.00 0.00 68 ILE A N 3
ATOM 4831 C CA . ILE A 1 68 ? 8.880 4.734 -11.779 1.00 0.00 68 ILE A CA 3
ATOM 4832 C C . ILE A 1 68 ? 9.256 4.608 -10.309 1.00 0.00 68 ILE A C 3
ATOM 4833 O O . ILE A 1 68 ? 10.084 3.768 -9.955 1.00 0.00 68 ILE A O 3
ATOM 4849 N N . GLU A 1 69 ? 8.648 5.435 -9.471 1.00 0.00 69 GLU A N 3
ATOM 4850 C CA . GLU A 1 69 ? 8.620 5.228 -8.030 1.00 0.00 69 GLU A CA 3
ATOM 4851 C C . GLU A 1 69 ? 7.581 4.140 -7.723 1.00 0.00 69 GLU A C 3
ATOM 4852 O O . GLU A 1 69 ? 6.642 3.935 -8.491 1.00 0.00 69 GLU A O 3
ATOM 4864 N N . LYS A 1 70 ? 7.692 3.481 -6.575 1.00 0.00 70 LYS A N 3
ATOM 4865 C CA . LYS A 1 70 ? 6.620 2.660 -6.013 1.00 0.00 70 LYS A CA 3
ATOM 4866 C C . LYS A 1 70 ? 6.440 3.143 -4.589 1.00 0.00 70 LYS A C 3
ATOM 4867 O O . LYS A 1 70 ? 7.198 2.740 -3.701 1.00 0.00 70 LYS A O 3
ATOM 4886 N N . LYS A 1 71 ? 5.515 4.076 -4.388 1.00 0.00 71 LYS A N 3
ATOM 4887 C CA . LYS A 1 71 ? 5.211 4.602 -3.077 1.00 0.00 71 LYS A CA 3
ATOM 4888 C C . LYS A 1 71 ? 4.564 3.513 -2.256 1.00 0.00 71 LYS A C 3
ATOM 4889 O O . LYS A 1 71 ? 3.903 2.624 -2.791 1.00 0.00 71 LYS A O 3
ATOM 4908 N N . ILE A 1 72 ? 4.727 3.620 -0.947 1.00 0.00 72 ILE A N 3
ATOM 4909 C CA . ILE A 1 72 ? 4.118 2.713 0.014 1.00 0.00 72 ILE A CA 3
ATOM 4910 C C . ILE A 1 72 ? 3.281 3.563 0.967 1.00 0.00 72 ILE A C 3
ATOM 4911 O O . ILE A 1 72 ? 3.504 4.771 1.097 1.00 0.00 72 ILE A O 3
ATOM 4927 N N . LEU A 1 73 ? 2.330 2.920 1.633 1.00 0.00 73 LEU A N 3
ATOM 4928 C CA . LEU A 1 73 ? 1.592 3.398 2.788 1.00 0.00 73 LEU A CA 3
ATOM 4929 C C . LEU A 1 73 ? 1.635 2.300 3.835 1.00 0.00 73 LEU A C 3
ATOM 4930 O O . LEU A 1 73 ? 1.522 1.108 3.515 1.00 0.00 73 LEU A O 3
ATOM 4946 N N . THR A 1 74 ? 1.775 2.719 5.085 1.00 0.00 74 THR A N 3
ATOM 4947 C CA . THR A 1 74 ? 1.907 1.848 6.242 1.00 0.00 74 THR A CA 3
ATOM 4948 C C . THR A 1 74 ? 0.653 2.019 7.102 1.00 0.00 74 THR A C 3
ATOM 4949 O O . THR A 1 74 ? 0.340 3.134 7.520 1.00 0.00 74 THR A O 3
ATOM 4960 N N . PHE A 1 75 ? -0.075 0.929 7.357 1.00 0.00 75 PHE A N 3
ATOM 4961 C CA . PHE A 1 75 ? -1.322 0.938 8.104 1.00 0.00 75 PHE A CA 3
ATOM 4962 C C . PHE A 1 75 ? -1.250 -0.102 9.206 1.00 0.00 75 PHE A C 3
ATOM 4963 O O . PHE A 1 75 ? -1.798 -1.194 9.067 1.00 0.00 75 PHE A O 3
ATOM 4980 N N . GLN A 1 76 ? -0.596 0.227 10.316 1.00 0.00 76 GLN A N 3
ATOM 4981 C CA . GLN A 1 76 ? -0.703 -0.619 11.496 1.00 0.00 76 GLN A CA 3
ATOM 4982 C C . GLN A 1 76 ? -2.161 -0.613 11.959 1.00 0.00 76 GLN A C 3
ATOM 4983 O O . GLN A 1 76 ? -2.895 0.359 11.724 1.00 0.00 76 GLN A O 3
ATOM 4997 N N . GLY A 1 77 ? -2.534 -1.670 12.665 1.00 0.00 77 GLY A N 3
ATOM 4998 C CA . GLY A 1 77 ? -3.868 -1.907 13.193 1.00 0.00 77 GLY A CA 3
ATOM 4999 C C . GLY A 1 77 ? -4.723 -2.713 12.218 1.00 0.00 77 GLY A C 3
ATOM 5000 O O . GLY A 1 77 ? -4.491 -2.730 11.005 1.00 0.00 77 GLY A O 3
ATOM 5004 N N . SER A 1 78 ? -5.754 -3.371 12.746 1.00 0.00 78 SER A N 3
ATOM 5005 C CA . SER A 1 78 ? -6.558 -4.368 12.041 1.00 0.00 78 SER A CA 3
ATOM 5006 C C . SER A 1 78 ? -7.613 -3.766 11.100 1.00 0.00 78 SER A C 3
ATOM 5007 O O . SER A 1 78 ? -8.741 -4.259 11.028 1.00 0.00 78 SER A O 3
ATOM 5015 N N . LYS A 1 79 ? -7.326 -2.638 10.456 1.00 0.00 79 LYS A N 3
ATOM 5016 C CA . LYS A 1 79 ? -8.290 -1.956 9.599 1.00 0.00 79 LYS A CA 3
ATOM 5017 C C . LYS A 1 79 ? -8.691 -2.814 8.397 1.00 0.00 79 LYS A C 3
ATOM 5018 O O . LYS A 1 79 ? -7.963 -3.719 7.984 1.00 0.00 79 LYS A O 3
ATOM 5037 N N . THR A 1 80 ? -9.826 -2.452 7.808 1.00 0.00 80 THR A N 3
ATOM 5038 C CA . THR A 1 80 ? -10.404 -3.024 6.595 1.00 0.00 80 THR A CA 3
ATOM 5039 C C . THR A 1 80 ? -10.551 -1.957 5.495 1.00 0.00 80 THR A C 3
ATOM 5040 O O . THR A 1 80 ? -11.117 -2.207 4.431 1.00 0.00 80 THR A O 3
ATOM 5051 N N . HIS A 1 81 ? -10.017 -0.757 5.742 1.00 0.00 81 HIS A N 3
ATOM 5052 C CA . HIS A 1 81 ? -9.869 0.304 4.766 1.00 0.00 81 HIS A CA 3
ATOM 5053 C C . HIS A 1 81 ? -8.656 1.166 5.132 1.00 0.00 81 HIS A C 3
ATOM 5054 O O . HIS A 1 81 ? -8.115 1.039 6.233 1.00 0.00 81 HIS A O 3
ATOM 5068 N N . GLY A 1 82 ? -8.247 2.075 4.251 1.00 0.00 82 GLY A N 3
ATOM 5069 C CA . GLY A 1 82 ? -7.251 3.097 4.544 1.00 0.00 82 GLY A CA 3
ATOM 5070 C C . GLY A 1 82 ? -7.202 4.105 3.407 1.00 0.00 82 GLY A C 3
ATOM 5071 O O . GLY A 1 82 ? -7.582 3.765 2.285 1.00 0.00 82 GLY A O 3
ATOM 5075 N N . MET A 1 83 ? -6.701 5.320 3.643 1.00 0.00 83 MET A N 3
ATOM 5076 C CA . MET A 1 83 ? -6.693 6.361 2.610 1.00 0.00 83 MET A CA 3
ATOM 5077 C C . MET A 1 83 ? -5.347 6.450 1.886 1.00 0.00 83 MET A C 3
ATOM 5078 O O . MET A 1 83 ? -4.311 6.086 2.441 1.00 0.00 83 MET A O 3
ATOM 5092 N N . LEU A 1 84 ? -5.353 7.005 0.677 1.00 0.00 84 LEU A N 3
ATOM 5093 C CA . LEU A 1 84 ? -4.238 7.423 -0.165 1.00 0.00 84 LEU A CA 3
ATOM 5094 C C . LEU A 1 84 ? -4.240 8.960 -0.149 1.00 0.00 84 LEU A C 3
ATOM 5095 O O . LEU A 1 84 ? -4.812 9.563 -1.055 1.00 0.00 84 LEU A O 3
ATOM 5111 N N . PRO A 1 85 ? -3.692 9.617 0.885 1.00 0.00 85 PRO A N 3
ATOM 5112 C CA . PRO A 1 85 ? -3.465 11.055 0.898 1.00 0.00 85 PRO A CA 3
ATOM 5113 C C . PRO A 1 85 ? -2.112 11.390 0.251 1.00 0.00 85 PRO A C 3
ATOM 5114 O O . PRO A 1 85 ? -1.165 10.599 0.326 1.00 0.00 85 PRO A O 3
ATOM 5125 N N . GLY A 1 86 ? -1.993 12.595 -0.306 1.00 0.00 86 GLY A N 3
ATOM 5126 C CA . GLY A 1 86 ? -0.813 13.066 -1.027 1.00 0.00 86 GLY A CA 3
ATOM 5127 C C . GLY A 1 86 ? -0.791 12.590 -2.474 1.00 0.00 86 GLY A C 3
ATOM 5128 O O . GLY A 1 86 ? 0.272 12.483 -3.097 1.00 0.00 86 GLY A O 3
ATOM 5132 N N . LEU A 1 87 ? -1.969 12.274 -3.004 1.00 0.00 87 LEU A N 3
ATOM 5133 C CA . LEU A 1 87 ? -2.178 11.945 -4.391 1.00 0.00 87 LEU A CA 3
ATOM 5134 C C . LEU A 1 87 ? -2.594 13.226 -5.084 1.00 0.00 87 LEU A C 3
ATOM 5135 O O . LEU A 1 87 ? -2.955 14.214 -4.441 1.00 0.00 87 LEU A O 3
ATOM 5151 N N . GLU A 1 88 ? -2.558 13.182 -6.403 1.00 0.00 88 GLU A N 3
ATOM 5152 C CA . GLU A 1 88 ? -2.856 14.323 -7.249 1.00 0.00 88 GLU A CA 3
ATOM 5153 C C . GLU A 1 88 ? -4.019 13.955 -8.170 1.00 0.00 88 GLU A C 3
ATOM 5154 O O . GLU A 1 88 ? -4.176 12.775 -8.510 1.00 0.00 88 GLU A O 3
ATOM 5166 N N . PRO A 1 89 ? -4.822 14.951 -8.569 1.00 0.00 89 PRO A N 3
ATOM 5167 C CA . PRO A 1 89 ? -5.953 14.745 -9.448 1.00 0.00 89 PRO A CA 3
ATOM 5168 C C . PRO A 1 89 ? -5.513 14.405 -10.872 1.00 0.00 89 PRO A C 3
ATOM 5169 O O . PRO A 1 89 ? -4.323 14.378 -11.189 1.00 0.00 89 PRO A O 3
ATOM 5180 N N . PHE A 1 90 ? -6.491 14.223 -11.759 1.00 0.00 90 PHE A N 3
ATOM 5181 C CA . PHE A 1 90 ? -6.307 14.212 -13.202 1.00 0.00 90 PHE A CA 3
ATOM 5182 C C . PHE A 1 90 ? -5.219 13.211 -13.619 1.00 0.00 90 PHE A C 3
ATOM 5183 O O . PHE A 1 90 ? -4.415 13.469 -14.517 1.00 0.00 90 PHE A O 3
ATOM 5200 N N . SER A 1 91 ? -5.163 12.076 -12.921 1.00 0.00 91 SER A N 3
ATOM 5201 C CA . SER A 1 91 ? -4.114 11.073 -13.019 1.00 0.00 91 SER A CA 3
ATOM 5202 C C . SER A 1 91 ? -4.717 9.680 -12.804 1.00 0.00 91 SER A C 3
ATOM 5203 O O . SER A 1 91 ? -5.757 9.537 -12.141 1.00 0.00 91 SER A O 3
ATOM 5211 N N . HIS A 1 92 ? -4.049 8.655 -13.336 1.00 0.00 92 HIS A N 3
ATOM 5212 C CA . HIS A 1 92 ? -4.350 7.249 -13.090 1.00 0.00 92 HIS A CA 3
ATOM 5213 C C . HIS A 1 92 ? -3.345 6.740 -12.056 1.00 0.00 92 HIS A C 3
ATOM 5214 O O . HIS A 1 92 ? -2.218 7.241 -11.983 1.00 0.00 92 HIS A O 3
ATOM 5228 N N . TYR A 1 93 ? -3.718 5.713 -11.297 1.00 0.00 93 TYR A N 3
ATOM 5229 C CA . TYR A 1 93 ? -2.865 5.095 -10.295 1.00 0.00 93 TYR A CA 3
ATOM 5230 C C . TYR A 1 93 ? -3.108 3.595 -10.280 1.00 0.00 93 TYR A C 3
ATOM 5231 O O . TYR A 1 93 ? -4.197 3.125 -10.622 1.00 0.00 93 TYR A O 3
ATOM 5249 N N . THR A 1 94 ? -2.106 2.862 -9.807 1.00 0.00 94 THR A N 3
ATOM 5250 C CA . THR A 1 94 ? -2.180 1.433 -9.516 1.00 0.00 94 THR A CA 3
ATOM 5251 C C . THR A 1 94 ? -1.726 1.249 -8.065 1.00 0.00 94 THR A C 3
ATOM 5252 O O . THR A 1 94 ? -0.780 1.919 -7.661 1.00 0.00 94 THR A O 3
ATOM 5263 N N . LEU A 1 95 ? -2.377 0.388 -7.272 1.00 0.00 95 LEU A N 3
ATOM 5264 C CA . LEU A 1 95 ? -2.001 0.030 -5.901 1.00 0.00 95 LEU A CA 3
ATOM 5265 C C . LEU A 1 95 ? -2.256 -1.453 -5.653 1.00 0.00 95 LEU A C 3
ATOM 5266 O O . LEU A 1 95 ? -3.084 -2.061 -6.327 1.00 0.00 95 LEU A O 3
ATOM 5282 N N . ASN A 1 96 ? -1.626 -2.035 -4.632 1.00 0.00 96 ASN A N 3
ATOM 5283 C CA . ASN A 1 96 ? -2.036 -3.350 -4.118 1.00 0.00 96 ASN A CA 3
ATOM 5284 C C . ASN A 1 96 ? -1.687 -3.487 -2.650 1.00 0.00 96 ASN A C 3
ATOM 5285 O O . ASN A 1 96 ? -0.644 -3.012 -2.192 1.00 0.00 96 ASN A O 3
ATOM 5296 N N . VAL A 1 97 ? -2.561 -4.195 -1.948 1.00 0.00 97 VAL A N 3
ATOM 5297 C CA . VAL A 1 97 ? -2.551 -4.418 -0.518 1.00 0.00 97 VAL A CA 3
ATOM 5298 C C . VAL A 1 97 ? -1.731 -5.684 -0.245 1.00 0.00 97 VAL A C 3
ATOM 5299 O O . VAL A 1 97 ? -1.656 -6.578 -1.090 1.00 0.00 97 VAL A O 3
ATOM 5312 N N . ARG A 1 98 ? -1.105 -5.781 0.929 1.00 0.00 98 ARG A N 3
ATOM 5313 C CA . ARG A 1 98 ? -0.223 -6.884 1.293 1.00 0.00 98 ARG A CA 3
ATOM 5314 C C . ARG A 1 98 ? -0.241 -7.022 2.819 1.00 0.00 98 ARG A C 3
ATOM 5315 O O . ARG A 1 98 ? -0.280 -6.010 3.536 1.00 0.00 98 ARG A O 3
ATOM 5336 N N . VAL A 1 99 ? -0.259 -8.254 3.321 1.00 0.00 99 VAL A N 3
ATOM 5337 C CA . VAL A 1 99 ? -0.474 -8.566 4.729 1.00 0.00 99 VAL A CA 3
ATOM 5338 C C . VAL A 1 99 ? 0.850 -8.930 5.394 1.00 0.00 99 VAL A C 3
ATOM 5339 O O . VAL A 1 99 ? 1.650 -9.673 4.830 1.00 0.00 99 VAL A O 3
ATOM 5352 N N . VAL A 1 100 ? 1.117 -8.393 6.576 1.00 0.00 100 VAL A N 3
ATOM 5353 C CA . VAL A 1 100 ? 2.417 -8.525 7.223 1.00 0.00 100 VAL A CA 3
ATOM 5354 C C . VAL A 1 100 ? 2.206 -8.960 8.666 1.00 0.00 100 VAL A C 3
ATOM 5355 O O . VAL A 1 100 ? 1.223 -8.564 9.308 1.00 0.00 100 VAL A O 3
ATOM 5368 N N . ASN A 1 101 ? 3.134 -9.765 9.176 1.00 0.00 101 ASN A N 3
ATOM 5369 C CA . ASN A 1 101 ? 3.204 -10.193 10.564 1.00 0.00 101 ASN A CA 3
ATOM 5370 C C . ASN A 1 101 ? 4.638 -10.038 11.075 1.00 0.00 101 ASN A C 3
ATOM 5371 O O . ASN A 1 101 ? 5.517 -9.563 10.345 1.00 0.00 101 ASN A O 3
ATOM 5382 N N . GLY A 1 102 ? 4.884 -10.411 12.334 1.00 0.00 102 GLY A N 3
ATOM 5383 C CA . GLY A 1 102 ? 6.202 -10.365 12.961 1.00 0.00 102 GLY A CA 3
ATOM 5384 C C . GLY A 1 102 ? 7.091 -11.504 12.466 1.00 0.00 102 GLY A C 3
ATOM 5385 O O . GLY A 1 102 ? 7.583 -12.296 13.271 1.00 0.00 102 GLY A O 3
ATOM 5389 N N . LYS A 1 103 ? 7.234 -11.642 11.149 1.00 0.00 103 LYS A N 3
ATOM 5390 C CA . LYS A 1 103 ? 8.144 -12.545 10.473 1.00 0.00 103 LYS A CA 3
ATOM 5391 C C . LYS A 1 103 ? 8.320 -12.116 9.018 1.00 0.00 103 LYS A C 3
ATOM 5392 O O . LYS A 1 103 ? 9.398 -12.333 8.467 1.00 0.00 103 LYS A O 3
ATOM 5411 N N . GLY A 1 104 ? 7.296 -11.531 8.390 1.00 0.00 104 GLY A N 3
ATOM 5412 C CA . GLY A 1 104 ? 7.432 -11.031 7.034 1.00 0.00 104 GLY A CA 3
ATOM 5413 C C . GLY A 1 104 ? 6.102 -10.850 6.319 1.00 0.00 104 GLY A C 3
ATOM 5414 O O . GLY A 1 104 ? 5.026 -10.846 6.924 1.00 0.00 104 GLY A O 3
ATOM 5418 N N . GLU A 1 105 ? 6.229 -10.646 5.014 1.00 0.00 105 GLU A N 3
ATOM 5419 C CA . GLU A 1 105 ? 5.196 -10.460 4.014 1.00 0.00 105 GLU A CA 3
ATOM 5420 C C . GLU A 1 105 ? 4.749 -11.822 3.451 1.00 0.00 105 GLU A C 3
ATOM 5421 O O . GLU A 1 105 ? 5.382 -12.863 3.669 1.00 0.00 105 GLU A O 3
ATOM 5433 N N . GLY A 1 106 ? 3.656 -11.816 2.693 1.00 0.00 106 GLY A N 3
ATOM 5434 C CA . GLY A 1 106 ? 3.098 -12.907 1.902 1.00 0.00 106 GLY A CA 3
ATOM 5435 C C . GLY A 1 106 ? 2.593 -12.375 0.555 1.00 0.00 106 GLY A C 3
ATOM 5436 O O . GLY A 1 106 ? 3.080 -11.339 0.095 1.00 0.00 106 GLY A O 3
ATOM 5440 N N . PRO A 1 107 ? 1.629 -13.055 -0.090 1.00 0.00 107 PRO A N 3
ATOM 5441 C CA . PRO A 1 107 ? 1.142 -12.685 -1.418 1.00 0.00 107 PRO A CA 3
ATOM 5442 C C . PRO A 1 107 ? 0.375 -11.370 -1.398 1.00 0.00 107 PRO A C 3
ATOM 5443 O O . PRO A 1 107 ? -0.427 -11.107 -0.498 1.00 0.00 107 PRO A O 3
ATOM 5454 N N . ALA A 1 108 ? 0.635 -10.536 -2.394 1.00 0.00 108 ALA A N 3
ATOM 5455 C CA . ALA A 1 108 ? -0.082 -9.296 -2.607 1.00 0.00 108 ALA A CA 3
ATOM 5456 C C . ALA A 1 108 ? -1.491 -9.583 -3.111 1.00 0.00 108 ALA A C 3
ATOM 5457 O O . ALA A 1 108 ? -1.754 -10.637 -3.695 1.00 0.00 108 ALA A O 3
ATOM 5464 N N . SER A 1 109 ? -2.386 -8.615 -2.932 1.00 0.00 109 SER A N 3
ATOM 5465 C CA . SER A 1 109 ? -3.687 -8.617 -3.582 1.00 0.00 109 SER A CA 3
ATOM 5466 C C . SER A 1 109 ? -3.511 -8.536 -5.109 1.00 0.00 109 SER A C 3
ATOM 5467 O O . SER A 1 109 ? -2.404 -8.248 -5.586 1.00 0.00 109 SER A O 3
ATOM 5475 N N . PRO A 1 110 ? -4.595 -8.644 -5.896 1.00 0.00 110 PRO A N 3
ATOM 5476 C CA . PRO A 1 110 ? -4.612 -8.039 -7.218 1.00 0.00 110 PRO A CA 3
ATOM 5477 C C . PRO A 1 110 ? -4.179 -6.573 -7.115 1.00 0.00 110 PRO A C 3
ATOM 5478 O O . PRO A 1 110 ? -4.541 -5.868 -6.163 1.00 0.00 110 PRO A O 3
ATOM 5489 N N . ASP A 1 111 ? -3.392 -6.138 -8.097 1.00 0.00 111 ASP A N 3
ATOM 5490 C CA . ASP A 1 111 ? -3.158 -4.739 -8.430 1.00 0.00 111 ASP A CA 3
ATOM 5491 C C . ASP A 1 111 ? -4.497 -4.129 -8.818 1.00 0.00 111 ASP A C 3
ATOM 5492 O O . ASP A 1 111 ? -5.083 -4.461 -9.846 1.00 0.00 111 ASP A O 3
ATOM 5501 N N . ARG A 1 112 ? -5.044 -3.314 -7.920 1.00 0.00 112 ARG A N 3
ATOM 5502 C CA . ARG A 1 112 ? -6.217 -2.499 -8.176 1.00 0.00 112 ARG A CA 3
ATOM 5503 C C . ARG A 1 112 ? -5.758 -1.195 -8.814 1.00 0.00 112 ARG A C 3
ATOM 5504 O O . ARG A 1 112 ? -4.571 -0.857 -8.792 1.00 0.00 112 ARG A O 3
ATOM 5525 N N . VAL A 1 113 ? -6.702 -0.447 -9.375 1.00 0.00 113 VAL A N 3
ATOM 5526 C CA . VAL A 1 113 ? -6.411 0.786 -10.092 1.00 0.00 113 VAL A CA 3
ATOM 5527 C C . VAL A 1 113 ? -7.448 1.839 -9.707 1.00 0.00 113 VAL A C 3
ATOM 5528 O O . VAL A 1 113 ? -8.549 1.486 -9.263 1.00 0.00 113 VAL A O 3
ATOM 5541 N N . PHE A 1 114 ? -7.126 3.118 -9.875 1.00 0.00 114 PHE A N 3
ATOM 5542 C CA . PHE A 1 114 ? -8.084 4.201 -9.708 1.00 0.00 114 PHE A CA 3
ATOM 5543 C C . PHE A 1 114 ? -7.682 5.380 -10.584 1.00 0.00 114 PHE A C 3
ATOM 5544 O O . PHE A 1 114 ? -6.506 5.742 -10.660 1.00 0.00 114 PHE A O 3
ATOM 5561 N N . ASN A 1 115 ? -8.661 5.985 -11.254 1.00 0.00 115 ASN A N 3
ATOM 5562 C CA . ASN A 1 115 ? -8.552 7.322 -11.820 1.00 0.00 115 ASN A CA 3
ATOM 5563 C C . ASN A 1 115 ? -8.937 8.317 -10.734 1.00 0.00 115 ASN A C 3
ATOM 5564 O O . ASN A 1 115 ? -9.686 7.973 -9.821 1.00 0.00 115 ASN A O 3
ATOM 5575 N N . THR A 1 116 ? -8.518 9.564 -10.895 1.00 0.00 116 THR A N 3
ATOM 5576 C CA . THR A 1 116 ? -8.970 10.686 -10.083 1.00 0.00 116 THR A CA 3
ATOM 5577 C C . THR A 1 116 ? -9.826 11.621 -10.958 1.00 0.00 116 THR A C 3
ATOM 5578 O O . THR A 1 116 ? -9.749 11.529 -12.195 1.00 0.00 116 THR A O 3
ATOM 5589 N N . PRO A 1 117 ? -10.638 12.519 -10.369 1.00 0.00 117 PRO A N 3
ATOM 5590 C CA . PRO A 1 117 ? -11.274 13.592 -11.113 1.00 0.00 117 PRO A CA 3
ATOM 5591 C C . PRO A 1 117 ? -10.221 14.650 -11.464 1.00 0.00 117 PRO A C 3
ATOM 5592 O O . PRO A 1 117 ? -9.129 14.648 -10.897 1.00 0.00 117 PRO A O 3
ATOM 5603 N N . GLU A 1 118 ? -10.538 15.569 -12.377 1.00 0.00 118 GLU A N 3
ATOM 5604 C CA . GLU A 1 118 ? -9.609 16.588 -12.873 1.00 0.00 118 GLU A CA 3
ATOM 5605 C C . GLU A 1 118 ? -9.152 17.555 -11.767 1.00 0.00 118 GLU A C 3
ATOM 5606 O O . GLU A 1 118 ? -8.091 18.171 -11.860 1.00 0.00 118 GLU A O 3
ATOM 5618 N N . GLY A 1 119 ? -9.923 17.651 -10.690 1.00 0.00 119 GLY A N 3
ATOM 5619 C CA . GLY A 1 119 ? -9.608 18.449 -9.519 1.00 0.00 119 GLY A CA 3
ATOM 5620 C C . GLY A 1 119 ? -10.080 19.877 -9.722 1.00 0.00 119 GLY A C 3
ATOM 5621 O O . GLY A 1 119 ? -11.268 20.094 -10.004 1.00 0.00 119 GLY A O 3
ATOM 5625 N N . SER A 1 120 ? -9.184 20.843 -9.543 1.00 0.00 120 SER A N 3
ATOM 5626 C CA . SER A 1 120 ? -9.459 22.262 -9.712 1.00 0.00 120 SER A CA 3
ATOM 5627 C C . SER A 1 120 ? -8.576 22.810 -10.834 1.00 0.00 120 SER A C 3
ATOM 5628 O O . SER A 1 120 ? -7.473 22.306 -11.072 1.00 0.00 120 SER A O 3
ATOM 5636 N N . GLY A 1 121 ? -9.047 23.858 -11.502 1.00 0.00 121 GLY A N 3
ATOM 5637 C CA . GLY A 1 121 ? -8.343 24.568 -12.555 1.00 0.00 121 GLY A CA 3
ATOM 5638 C C . GLY A 1 121 ? -9.144 25.814 -12.933 1.00 0.00 121 GLY A C 3
ATOM 5639 O O . GLY A 1 121 ? -10.254 25.998 -12.424 1.00 0.00 121 GLY A O 3
ATOM 5643 N N . PRO A 1 122 ? -8.590 26.699 -13.774 1.00 0.00 122 PRO A N 3
ATOM 5644 C CA . PRO A 1 122 ? -9.256 27.930 -14.162 1.00 0.00 122 PRO A CA 3
ATOM 5645 C C . PRO A 1 122 ? -10.400 27.659 -15.145 1.00 0.00 122 PRO A C 3
ATOM 5646 O O . PRO A 1 122 ? -10.336 26.736 -15.960 1.00 0.00 122 PRO A O 3
ATOM 5657 N N . SER A 1 123 ? -11.400 28.536 -15.116 1.00 0.00 123 SER A N 3
ATOM 5658 C CA . SER A 1 123 ? -12.414 28.733 -16.137 1.00 0.00 123 SER A CA 3
ATOM 5659 C C . SER A 1 123 ? -12.827 30.208 -16.047 1.00 0.00 123 SER A C 3
ATOM 5660 O O . SER A 1 123 ? -12.469 30.893 -15.083 1.00 0.00 123 SER A O 3
ATOM 5668 N N . SER A 1 124 ? -13.592 30.685 -17.027 1.00 0.00 124 SER A N 3
ATOM 5669 C CA . SER A 1 124 ? -14.477 31.828 -16.843 1.00 0.00 124 SER A CA 3
ATOM 5670 C C . SER A 1 124 ? -15.838 31.287 -16.378 1.00 0.00 124 SER A C 3
ATOM 5671 O O . SER A 1 124 ? -16.044 30.066 -16.330 1.00 0.00 124 SER A O 3
ATOM 5679 N N . GLY A 1 125 ? -16.759 32.194 -16.069 1.00 0.00 125 GLY A N 3
ATOM 5680 C CA . GLY A 1 125 ? -18.172 32.021 -16.354 1.00 0.00 125 GLY A CA 3
ATOM 5681 C C . GLY A 1 125 ? -18.500 32.901 -17.553 1.00 0.00 125 GLY A C 3
ATOM 5682 O O . GLY A 1 125 ? -17.592 33.681 -17.955 1.00 0.00 125 GLY A O 3
ATOM 5686 N N . GLY A 1 1 ? 10.079 -34.336 -6.264 1.00 0.00 1 GLY A N 4
ATOM 5687 C CA . GLY A 1 1 ? 9.363 -35.182 -5.307 1.00 0.00 1 GLY A CA 4
ATOM 5688 C C . GLY A 1 1 ? 9.889 -35.009 -3.895 1.00 0.00 1 GLY A C 4
ATOM 5689 O O . GLY A 1 1 ? 10.858 -35.671 -3.518 1.00 0.00 1 GLY A O 4
ATOM 5693 N N . SER A 1 2 ? 9.257 -34.160 -3.079 1.00 0.00 2 SER A N 4
ATOM 5694 C CA . SER A 1 2 ? 9.498 -34.142 -1.643 1.00 0.00 2 SER A CA 4
ATOM 5695 C C . SER A 1 2 ? 8.995 -35.466 -1.066 1.00 0.00 2 SER A C 4
ATOM 5696 O O . SER A 1 2 ? 7.825 -35.816 -1.247 1.00 0.00 2 SER A O 4
ATOM 5704 N N . SER A 1 3 ? 9.864 -36.214 -0.394 1.00 0.00 3 SER A N 4
ATOM 5705 C CA . SER A 1 3 ? 9.509 -37.431 0.312 1.00 0.00 3 SER A CA 4
ATOM 5706 C C . SER A 1 3 ? 8.953 -37.055 1.692 1.00 0.00 3 SER A C 4
ATOM 5707 O O . SER A 1 3 ? 9.665 -37.152 2.693 1.00 0.00 3 SER A O 4
ATOM 5715 N N . GLY A 1 4 ? 7.708 -36.582 1.763 1.00 0.00 4 GLY A N 4
ATOM 5716 C CA . GLY A 1 4 ? 7.075 -36.230 3.025 1.00 0.00 4 GLY A CA 4
ATOM 5717 C C . GLY A 1 4 ? 5.606 -35.881 2.821 1.00 0.00 4 GLY A C 4
ATOM 5718 O O . GLY A 1 4 ? 5.185 -35.591 1.699 1.00 0.00 4 GLY A O 4
ATOM 5722 N N . SER A 1 5 ? 4.841 -35.917 3.915 1.00 0.00 5 SER A N 4
ATOM 5723 C CA . SER A 1 5 ? 3.385 -35.829 3.920 1.00 0.00 5 SER A CA 4
ATOM 5724 C C . SER A 1 5 ? 2.904 -35.138 5.208 1.00 0.00 5 SER A C 4
ATOM 5725 O O . SER A 1 5 ? 1.985 -35.623 5.865 1.00 0.00 5 SER A O 4
ATOM 5733 N N . SER A 1 6 ? 3.538 -34.031 5.603 1.00 0.00 6 SER A N 4
ATOM 5734 C CA . SER A 1 6 ? 3.129 -33.231 6.751 1.00 0.00 6 SER A CA 4
ATOM 5735 C C . SER A 1 6 ? 3.287 -31.770 6.346 1.00 0.00 6 SER A C 4
ATOM 5736 O O . SER A 1 6 ? 4.421 -31.312 6.170 1.00 0.00 6 SER A O 4
ATOM 5744 N N . GLY A 1 7 ? 2.159 -31.080 6.134 1.00 0.00 7 GLY A N 4
ATOM 5745 C CA . GLY A 1 7 ? 2.102 -29.704 5.660 1.00 0.00 7 GLY A CA 4
ATOM 5746 C C . GLY A 1 7 ? 3.048 -29.477 4.484 1.00 0.00 7 GLY A C 4
ATOM 5747 O O . GLY A 1 7 ? 3.184 -30.336 3.609 1.00 0.00 7 GLY A O 4
ATOM 5751 N N . HIS A 1 8 ? 3.704 -28.322 4.486 1.00 0.00 8 HIS A N 4
ATOM 5752 C CA . HIS A 1 8 ? 4.849 -27.993 3.651 1.00 0.00 8 HIS A CA 4
ATOM 5753 C C . HIS A 1 8 ? 5.905 -27.358 4.554 1.00 0.00 8 HIS A C 4
ATOM 5754 O O . HIS A 1 8 ? 6.942 -27.962 4.831 1.00 0.00 8 HIS A O 4
ATOM 5768 N N . SER A 1 9 ? 5.640 -26.142 5.017 1.00 0.00 9 SER A N 4
ATOM 5769 C CA . SER A 1 9 ? 6.525 -25.266 5.760 1.00 0.00 9 SER A CA 4
ATOM 5770 C C . SER A 1 9 ? 5.635 -24.191 6.410 1.00 0.00 9 SER A C 4
ATOM 5771 O O . SER A 1 9 ? 4.405 -24.204 6.249 1.00 0.00 9 SER A O 4
ATOM 5779 N N . GLY A 1 10 ? 6.256 -23.232 7.095 1.00 0.00 10 GLY A N 4
ATOM 5780 C CA . GLY A 1 10 ? 5.602 -22.028 7.567 1.00 0.00 10 GLY A CA 4
ATOM 5781 C C . GLY A 1 10 ? 5.281 -22.165 9.041 1.00 0.00 10 GLY A C 4
ATOM 5782 O O . GLY A 1 10 ? 4.471 -23.012 9.416 1.00 0.00 10 GLY A O 4
ATOM 5786 N N . GLU A 1 11 ? 5.940 -21.361 9.872 1.00 0.00 11 GLU A N 4
ATOM 5787 C CA . GLU A 1 11 ? 5.710 -21.289 11.308 1.00 0.00 11 GLU A CA 4
ATOM 5788 C C . GLU A 1 11 ? 5.062 -19.948 11.638 1.00 0.00 11 GLU A C 4
ATOM 5789 O O . GLU A 1 11 ? 4.063 -19.902 12.356 1.00 0.00 11 GLU A O 4
ATOM 5801 N N . ASP A 1 12 ? 5.616 -18.858 11.099 1.00 0.00 12 ASP A N 4
ATOM 5802 C CA . ASP A 1 12 ? 5.268 -17.499 11.499 1.00 0.00 12 ASP A CA 4
ATOM 5803 C C . ASP A 1 12 ? 5.072 -16.570 10.308 1.00 0.00 12 ASP A C 4
ATOM 5804 O O . ASP A 1 12 ? 4.607 -15.459 10.520 1.00 0.00 12 ASP A O 4
ATOM 5813 N N . LEU A 1 13 ? 5.433 -16.950 9.078 1.00 0.00 13 LEU A N 4
ATOM 5814 C CA . LEU A 1 13 ? 5.171 -16.124 7.899 1.00 0.00 13 LEU A CA 4
ATOM 5815 C C . LEU A 1 13 ? 3.673 -16.117 7.583 1.00 0.00 13 LEU A C 4
ATOM 5816 O O . LEU A 1 13 ? 2.990 -17.098 7.889 1.00 0.00 13 LEU A O 4
ATOM 5832 N N . PRO A 1 14 ? 3.142 -15.063 6.940 1.00 0.00 14 PRO A N 4
ATOM 5833 C CA . PRO A 1 14 ? 1.746 -15.059 6.535 1.00 0.00 14 PRO A CA 4
ATOM 5834 C C . PRO A 1 14 ? 1.543 -15.984 5.331 1.00 0.00 14 PRO A C 4
ATOM 5835 O O . PRO A 1 14 ? 2.502 -16.385 4.666 1.00 0.00 14 PRO A O 4
ATOM 5846 N N . MET A 1 15 ? 0.285 -16.293 5.020 1.00 0.00 15 MET A N 4
ATOM 5847 C CA . MET A 1 15 ? -0.063 -17.328 4.055 1.00 0.00 15 MET A CA 4
ATOM 5848 C C . MET A 1 15 ? -0.822 -16.770 2.859 1.00 0.00 15 MET A C 4
ATOM 5849 O O . MET A 1 15 ? -0.488 -17.138 1.736 1.00 0.00 15 MET A O 4
ATOM 5863 N N . VAL A 1 16 ? -1.819 -15.898 3.053 1.00 0.00 16 VAL A N 4
ATOM 5864 C CA . VAL A 1 16 ? -2.657 -15.412 1.952 1.00 0.00 16 VAL A CA 4
ATOM 5865 C C . VAL A 1 16 ? -2.765 -13.876 1.953 1.00 0.00 16 VAL A C 4
ATOM 5866 O O . VAL A 1 16 ? -2.058 -13.187 2.700 1.00 0.00 16 VAL A O 4
ATOM 5879 N N . ALA A 1 17 ? -3.582 -13.333 1.052 1.00 0.00 17 ALA A N 4
ATOM 5880 C CA . ALA A 1 17 ? -3.743 -11.930 0.714 1.00 0.00 17 ALA A CA 4
ATOM 5881 C C . ALA A 1 17 ? -5.218 -11.549 0.871 1.00 0.00 17 ALA A C 4
ATOM 5882 O O . ALA A 1 17 ? -6.084 -12.418 0.704 1.00 0.00 17 ALA A O 4
ATOM 5889 N N . PRO A 1 18 ? -5.521 -10.276 1.160 1.00 0.00 18 PRO A N 4
ATOM 5890 C CA . PRO A 1 18 ? -6.893 -9.822 1.276 1.00 0.00 18 PRO A CA 4
ATOM 5891 C C . PRO A 1 18 ? -7.509 -9.715 -0.121 1.00 0.00 18 PRO A C 4
ATOM 5892 O O . PRO A 1 18 ? -6.856 -9.252 -1.061 1.00 0.00 18 PRO A O 4
ATOM 5903 N N . GLY A 1 19 ? -8.755 -10.162 -0.259 1.00 0.00 19 GLY A N 4
ATOM 5904 C CA . GLY A 1 19 ? -9.489 -10.157 -1.513 1.00 0.00 19 GLY A CA 4
ATOM 5905 C C . GLY A 1 19 ? -10.463 -8.991 -1.562 1.00 0.00 19 GLY A C 4
ATOM 5906 O O . GLY A 1 19 ? -10.414 -8.100 -0.711 1.00 0.00 19 GLY A O 4
ATOM 5910 N N . ASN A 1 20 ? -11.325 -9.000 -2.587 1.00 0.00 20 ASN A N 4
ATOM 5911 C CA . ASN A 1 20 ? -12.235 -7.913 -2.972 1.00 0.00 20 ASN A CA 4
ATOM 5912 C C . ASN A 1 20 ? -11.676 -6.531 -2.630 1.00 0.00 20 ASN A C 4
ATOM 5913 O O . ASN A 1 20 ? -12.265 -5.738 -1.891 1.00 0.00 20 ASN A O 4
ATOM 5924 N N . VAL A 1 21 ? -10.486 -6.280 -3.160 1.00 0.00 21 VAL A N 4
ATOM 5925 C CA . VAL A 1 21 ? -9.832 -5.008 -3.063 1.00 0.00 21 VAL A CA 4
ATOM 5926 C C . VAL A 1 21 ? -10.606 -4.071 -3.964 1.00 0.00 21 VAL A C 4
ATOM 5927 O O . VAL A 1 21 ? -10.750 -4.295 -5.170 1.00 0.00 21 VAL A O 4
ATOM 5940 N N . ARG A 1 22 ? -11.099 -3.010 -3.349 1.00 0.00 22 ARG A N 4
ATOM 5941 C CA . ARG A 1 22 ? -11.882 -1.971 -3.985 1.00 0.00 22 ARG A CA 4
ATOM 5942 C C . ARG A 1 22 ? -11.333 -0.637 -3.537 1.00 0.00 22 ARG A C 4
ATOM 5943 O O . ARG A 1 22 ? -10.700 -0.544 -2.495 1.00 0.00 22 ARG A O 4
ATOM 5964 N N . VAL A 1 23 ? -11.523 0.406 -4.325 1.00 0.00 23 VAL A N 4
ATOM 5965 C CA . VAL A 1 23 ? -11.081 1.740 -3.963 1.00 0.00 23 VAL A CA 4
ATOM 5966 C C . VAL A 1 23 ? -12.075 2.738 -4.531 1.00 0.00 23 VAL A C 4
ATOM 5967 O O . VAL A 1 23 ? -12.636 2.517 -5.612 1.00 0.00 23 VAL A O 4
ATOM 5980 N N . ASN A 1 24 ? -12.281 3.827 -3.804 1.00 0.00 24 ASN A N 4
ATOM 5981 C CA . ASN A 1 24 ? -13.051 4.994 -4.191 1.00 0.00 24 ASN A CA 4
ATOM 5982 C C . ASN A 1 24 ? -12.110 6.164 -4.054 1.00 0.00 24 ASN A C 4
ATOM 5983 O O . ASN A 1 24 ? -11.515 6.327 -2.991 1.00 0.00 24 ASN A O 4
ATOM 5994 N N . VAL A 1 25 ? -11.990 7.012 -5.062 1.00 0.00 25 VAL A N 4
ATOM 5995 C CA . VAL A 1 25 ? -11.436 8.328 -4.812 1.00 0.00 25 VAL A CA 4
ATOM 5996 C C . VAL A 1 25 ? -12.437 9.115 -3.960 1.00 0.00 25 VAL A C 4
ATOM 5997 O O . VAL A 1 25 ? -13.646 8.869 -3.985 1.00 0.00 25 VAL A O 4
ATOM 6010 N N . VAL A 1 26 ? -11.903 10.023 -3.152 1.00 0.00 26 VAL A N 4
ATOM 6011 C CA . VAL A 1 26 ? -12.591 10.746 -2.105 1.00 0.00 26 VAL A CA 4
ATOM 6012 C C . VAL A 1 26 ? -12.511 12.212 -2.545 1.00 0.00 26 VAL A C 4
ATOM 6013 O O . VAL A 1 26 ? -13.442 12.719 -3.179 1.00 0.00 26 VAL A O 4
ATOM 6026 N N . ASN A 1 27 ? -11.360 12.851 -2.346 1.00 0.00 27 ASN A N 4
ATOM 6027 C CA . ASN A 1 27 ? -11.081 14.211 -2.802 1.00 0.00 27 ASN A CA 4
ATOM 6028 C C . ASN A 1 27 ? -10.192 14.139 -4.046 1.00 0.00 27 ASN A C 4
ATOM 6029 O O . ASN A 1 27 ? -9.770 13.057 -4.445 1.00 0.00 27 ASN A O 4
ATOM 6040 N N . SER A 1 28 ? -9.807 15.274 -4.634 1.00 0.00 28 SER A N 4
ATOM 6041 C CA . SER A 1 28 ? -8.905 15.260 -5.792 1.00 0.00 28 SER A CA 4
ATOM 6042 C C . SER A 1 28 ? -7.511 14.691 -5.476 1.00 0.00 28 SER A C 4
ATOM 6043 O O . SER A 1 28 ? -6.799 14.333 -6.411 1.00 0.00 28 SER A O 4
ATOM 6051 N N . THR A 1 29 ? -7.113 14.608 -4.203 1.00 0.00 29 THR A N 4
ATOM 6052 C CA . THR A 1 29 ? -5.784 14.170 -3.767 1.00 0.00 29 THR A CA 4
ATOM 6053 C C . THR A 1 29 ? -5.845 13.160 -2.617 1.00 0.00 29 THR A C 4
ATOM 6054 O O . THR A 1 29 ? -4.817 12.848 -2.006 1.00 0.00 29 THR A O 4
ATOM 6065 N N . LEU A 1 30 ? -7.047 12.663 -2.315 1.00 0.00 30 LEU A N 4
ATOM 6066 C CA . LEU A 1 30 ? -7.325 11.673 -1.299 1.00 0.00 30 LEU A CA 4
ATOM 6067 C C . LEU A 1 30 ? -8.192 10.598 -1.932 1.00 0.00 30 LEU A C 4
ATOM 6068 O O . LEU A 1 30 ? -9.203 10.931 -2.545 1.00 0.00 30 LEU A O 4
ATOM 6084 N N . ALA A 1 31 ? -7.859 9.328 -1.741 1.00 0.00 31 ALA A N 4
ATOM 6085 C CA . ALA A 1 31 ? -8.737 8.207 -2.053 1.00 0.00 31 ALA A CA 4
ATOM 6086 C C . ALA A 1 31 ? -8.849 7.306 -0.825 1.00 0.00 31 ALA A C 4
ATOM 6087 O O . ALA A 1 31 ? -8.086 7.471 0.127 1.00 0.00 31 ALA A O 4
ATOM 6094 N N . GLU A 1 32 ? -9.776 6.353 -0.842 1.00 0.00 32 GLU A N 4
ATOM 6095 C CA . GLU A 1 32 ? -9.968 5.346 0.185 1.00 0.00 32 GLU A CA 4
ATOM 6096 C C . GLU A 1 32 ? -9.941 3.980 -0.505 1.00 0.00 32 GLU A C 4
ATOM 6097 O O . GLU A 1 32 ? -10.555 3.796 -1.555 1.00 0.00 32 GLU A O 4
ATOM 6109 N N . VAL A 1 33 ? -9.234 3.019 0.085 1.00 0.00 33 VAL A N 4
ATOM 6110 C CA . VAL A 1 33 ? -9.134 1.644 -0.368 1.00 0.00 33 VAL A CA 4
ATOM 6111 C C . VAL A 1 33 ? -9.866 0.787 0.662 1.00 0.00 33 VAL A C 4
ATOM 6112 O O . VAL A 1 33 ? -9.845 1.100 1.852 1.00 0.00 33 VAL A O 4
ATOM 6125 N N . HIS A 1 34 ? -10.469 -0.306 0.211 1.00 0.00 34 HIS A N 4
ATOM 6126 C CA . HIS A 1 34 ? -11.199 -1.284 1.003 1.00 0.00 34 HIS A CA 4
ATOM 6127 C C . HIS A 1 34 ? -10.754 -2.680 0.585 1.00 0.00 34 HIS A C 4
ATOM 6128 O O . HIS A 1 34 ? -10.329 -2.862 -0.559 1.00 0.00 34 HIS A O 4
ATOM 6142 N N . TRP A 1 35 ? -10.879 -3.663 1.477 1.00 0.00 35 TRP A N 4
ATOM 6143 C CA . TRP A 1 35 ? -10.578 -5.061 1.177 1.00 0.00 35 TRP A CA 4
ATOM 6144 C C . TRP A 1 35 ? -11.295 -6.008 2.147 1.00 0.00 35 TRP A C 4
ATOM 6145 O O . TRP A 1 35 ? -11.902 -5.575 3.132 1.00 0.00 35 TRP A O 4
ATOM 6166 N N . ASP A 1 36 ? -11.245 -7.311 1.872 1.00 0.00 36 ASP A N 4
ATOM 6167 C CA . ASP A 1 36 ? -11.776 -8.385 2.713 1.00 0.00 36 ASP A CA 4
ATOM 6168 C C . ASP A 1 36 ? -10.765 -8.798 3.798 1.00 0.00 36 ASP A C 4
ATOM 6169 O O . ASP A 1 36 ? -9.569 -8.885 3.509 1.00 0.00 36 ASP A O 4
ATOM 6178 N N . PRO A 1 37 ? -11.213 -9.024 5.045 1.00 0.00 37 PRO A N 4
ATOM 6179 C CA . PRO A 1 37 ? -10.360 -9.442 6.146 1.00 0.00 37 PRO A CA 4
ATOM 6180 C C . PRO A 1 37 ? -9.959 -10.911 6.004 1.00 0.00 37 PRO A C 4
ATOM 6181 O O . PRO A 1 37 ? -10.782 -11.813 6.171 1.00 0.00 37 PRO A O 4
ATOM 6192 N N . VAL A 1 38 ? -8.674 -11.162 5.765 1.00 0.00 38 VAL A N 4
ATOM 6193 C CA . VAL A 1 38 ? -8.133 -12.519 5.823 1.00 0.00 38 VAL A CA 4
ATOM 6194 C C . VAL A 1 38 ? -8.231 -13.082 7.260 1.00 0.00 38 VAL A C 4
ATOM 6195 O O . VAL A 1 38 ? -8.351 -12.301 8.214 1.00 0.00 38 VAL A O 4
ATOM 6208 N N . PRO A 1 39 ? -8.201 -14.413 7.442 1.00 0.00 39 PRO A N 4
ATOM 6209 C CA . PRO A 1 39 ? -8.453 -15.056 8.724 1.00 0.00 39 PRO A CA 4
ATOM 6210 C C . PRO A 1 39 ? -7.207 -15.099 9.605 1.00 0.00 39 PRO A C 4
ATOM 6211 O O . PRO A 1 39 ? -6.073 -15.065 9.124 1.00 0.00 39 PRO A O 4
ATOM 6222 N N . LEU A 1 40 ? -7.403 -15.290 10.912 1.00 0.00 40 LEU A N 4
ATOM 6223 C CA . LEU A 1 40 ? -6.288 -15.354 11.855 1.00 0.00 40 LEU A CA 4
ATOM 6224 C C . LEU A 1 40 ? -5.338 -16.522 11.575 1.00 0.00 40 LEU A C 4
ATOM 6225 O O . LEU A 1 40 ? -4.148 -16.436 11.891 1.00 0.00 40 LEU A O 4
ATOM 6241 N N . LYS A 1 41 ? -5.820 -17.596 10.935 1.00 0.00 41 LYS A N 4
ATOM 6242 C CA . LYS A 1 41 ? -4.943 -18.651 10.438 1.00 0.00 41 LYS A CA 4
ATOM 6243 C C . LYS A 1 41 ? -3.955 -18.120 9.418 1.00 0.00 41 LYS A C 4
ATOM 6244 O O . LYS A 1 41 ? -2.773 -18.408 9.562 1.00 0.00 41 LYS A O 4
ATOM 6263 N N . SER A 1 42 ? -4.389 -17.370 8.400 1.00 0.00 42 SER A N 4
ATOM 6264 C CA . SER A 1 42 ? -3.459 -16.968 7.352 1.00 0.00 42 SER A CA 4
ATOM 6265 C C . SER A 1 42 ? -2.393 -16.005 7.886 1.00 0.00 42 SER A C 4
ATOM 6266 O O . SER A 1 42 ? -1.314 -15.911 7.305 1.00 0.00 42 SER A O 4
ATOM 6274 N N . ILE A 1 43 ? -2.677 -15.294 8.982 1.00 0.00 43 ILE A N 4
ATOM 6275 C CA . ILE A 1 43 ? -1.704 -14.472 9.683 1.00 0.00 43 ILE A CA 4
ATOM 6276 C C . ILE A 1 43 ? -0.626 -15.353 10.340 1.00 0.00 43 ILE A C 4
ATOM 6277 O O . ILE A 1 43 ? 0.512 -14.900 10.434 1.00 0.00 43 ILE A O 4
ATOM 6293 N N . ARG A 1 44 ? -0.948 -16.570 10.804 1.00 0.00 44 ARG A N 4
ATOM 6294 C CA . ARG A 1 44 ? -0.067 -17.440 11.598 1.00 0.00 44 ARG A CA 4
ATOM 6295 C C . ARG A 1 44 ? 0.633 -16.713 12.761 1.00 0.00 44 ARG A C 4
ATOM 6296 O O . ARG A 1 44 ? 1.737 -17.106 13.158 1.00 0.00 44 ARG A O 4
ATOM 6317 N N . GLY A 1 45 ? 0.029 -15.676 13.349 1.00 0.00 45 GLY A N 4
ATOM 6318 C CA . GLY A 1 45 ? 0.752 -14.855 14.303 1.00 0.00 45 GLY A CA 4
ATOM 6319 C C . GLY A 1 45 ? 0.023 -13.589 14.688 1.00 0.00 45 GLY A C 4
ATOM 6320 O O . GLY A 1 45 ? -1.208 -13.554 14.719 1.00 0.00 45 GLY A O 4
ATOM 6324 N N . HIS A 1 46 ? 0.816 -12.563 14.984 1.00 0.00 46 HIS A N 4
ATOM 6325 C CA . HIS A 1 46 ? 0.383 -11.201 15.218 1.00 0.00 46 HIS A CA 4
ATOM 6326 C C . HIS A 1 46 ? 0.643 -10.404 13.947 1.00 0.00 46 HIS A C 4
ATOM 6327 O O . HIS A 1 46 ? 1.787 -10.192 13.528 1.00 0.00 46 HIS A O 4
ATOM 6341 N N . LEU A 1 47 ? -0.457 -10.009 13.321 1.00 0.00 47 LEU A N 4
ATOM 6342 C CA . LEU A 1 47 ? -0.524 -9.143 12.169 1.00 0.00 47 LEU A CA 4
ATOM 6343 C C . LEU A 1 47 ? -0.030 -7.758 12.559 1.00 0.00 47 LEU A C 4
ATOM 6344 O O . LEU A 1 47 ? -0.598 -7.107 13.429 1.00 0.00 47 LEU A O 4
ATOM 6360 N N . GLN A 1 48 ? 1.003 -7.294 11.867 1.00 0.00 48 GLN A N 4
ATOM 6361 C CA . GLN A 1 48 ? 1.587 -5.979 12.071 1.00 0.00 48 GLN A CA 4
ATOM 6362 C C . GLN A 1 48 ? 0.754 -4.919 11.345 1.00 0.00 48 GLN A C 4
ATOM 6363 O O . GLN A 1 48 ? 0.537 -3.838 11.891 1.00 0.00 48 GLN A O 4
ATOM 6377 N N . GLY A 1 49 ? 0.235 -5.211 10.145 1.00 0.00 49 GLY A N 4
ATOM 6378 C CA . GLY A 1 49 ? -0.612 -4.279 9.420 1.00 0.00 49 GLY A CA 4
ATOM 6379 C C . GLY A 1 49 ? -0.808 -4.698 7.971 1.00 0.00 49 GLY A C 4
ATOM 6380 O O . GLY A 1 49 ? -0.303 -5.733 7.528 1.00 0.00 49 GLY A O 4
ATOM 6384 N N . TYR A 1 50 ? -1.541 -3.880 7.224 1.00 0.00 50 TYR A N 4
ATOM 6385 C CA . TYR A 1 50 ? -1.660 -3.955 5.780 1.00 0.00 50 TYR A CA 4
ATOM 6386 C C . TYR A 1 50 ? -0.713 -2.903 5.222 1.00 0.00 50 TYR A C 4
ATOM 6387 O O . TYR A 1 50 ? -0.741 -1.733 5.623 1.00 0.00 50 TYR A O 4
ATOM 6405 N N . ARG A 1 51 ? 0.202 -3.323 4.351 1.00 0.00 51 ARG A N 4
ATOM 6406 C CA . ARG A 1 51 ? 0.863 -2.401 3.446 1.00 0.00 51 ARG A CA 4
ATOM 6407 C C . ARG A 1 51 ? -0.118 -2.086 2.343 1.00 0.00 51 ARG A C 4
ATOM 6408 O O . ARG A 1 51 ? -0.962 -2.923 2.019 1.00 0.00 51 ARG A O 4
ATOM 6429 N N . ILE A 1 52 ? 0.073 -0.933 1.721 1.00 0.00 52 ILE A N 4
ATOM 6430 C CA . ILE A 1 52 ? -0.392 -0.671 0.379 1.00 0.00 52 ILE A CA 4
ATOM 6431 C C . ILE A 1 52 ? 0.859 -0.230 -0.373 1.00 0.00 52 ILE A C 4
ATOM 6432 O O . ILE A 1 52 ? 1.536 0.700 0.059 1.00 0.00 52 ILE A O 4
ATOM 6448 N N . TYR A 1 53 ? 1.167 -0.904 -1.473 1.00 0.00 53 TYR A N 4
ATOM 6449 C CA . TYR A 1 53 ? 2.088 -0.450 -2.505 1.00 0.00 53 TYR A CA 4
ATOM 6450 C C . TYR A 1 53 ? 1.200 0.295 -3.505 1.00 0.00 53 TYR A C 4
ATOM 6451 O O . TYR A 1 53 ? 0.030 -0.057 -3.634 1.00 0.00 53 TYR A O 4
ATOM 6469 N N . TYR A 1 54 ? 1.686 1.336 -4.174 1.00 0.00 54 TYR A N 4
ATOM 6470 C CA . TYR A 1 54 ? 0.992 2.061 -5.229 1.00 0.00 54 TYR A CA 4
ATOM 6471 C C . TYR A 1 54 ? 1.994 2.783 -6.120 1.00 0.00 54 TYR A C 4
ATOM 6472 O O . TYR A 1 54 ? 3.152 2.958 -5.736 1.00 0.00 54 TYR A O 4
ATOM 6490 N N . TRP A 1 55 ? 1.572 3.200 -7.314 1.00 0.00 55 TRP A N 4
ATOM 6491 C CA . TRP A 1 55 ? 2.349 4.102 -8.149 1.00 0.00 55 TRP A CA 4
ATOM 6492 C C . TRP A 1 55 ? 1.454 4.992 -9.005 1.00 0.00 55 TRP A C 4
ATOM 6493 O O . TRP A 1 55 ? 0.332 4.624 -9.375 1.00 0.00 55 TRP A O 4
ATOM 6514 N N . LYS A 1 56 ? 2.016 6.129 -9.421 1.00 0.00 56 LYS A N 4
ATOM 6515 C CA . LYS A 1 56 ? 1.447 7.011 -10.429 1.00 0.00 56 LYS A CA 4
ATOM 6516 C C . LYS A 1 56 ? 1.512 6.253 -11.740 1.00 0.00 56 LYS A C 4
ATOM 6517 O O . LYS A 1 56 ? 2.572 5.759 -12.128 1.00 0.00 56 LYS A O 4
ATOM 6536 N N . THR A 1 57 ? 0.366 6.136 -12.390 1.00 0.00 57 THR A N 4
ATOM 6537 C CA . THR A 1 57 ? 0.214 5.514 -13.690 1.00 0.00 57 THR A CA 4
ATOM 6538 C C . THR A 1 57 ? -0.030 6.665 -14.683 1.00 0.00 57 THR A C 4
ATOM 6539 O O . THR A 1 57 ? -0.282 7.803 -14.279 1.00 0.00 57 THR A O 4
ATOM 6550 N N . GLN A 1 58 ? 0.084 6.400 -15.983 1.00 0.00 58 GLN A N 4
ATOM 6551 C CA . GLN A 1 58 ? -0.302 7.327 -17.043 1.00 0.00 58 GLN A CA 4
ATOM 6552 C C . GLN A 1 58 ? -0.943 6.512 -18.166 1.00 0.00 58 GLN A C 4
ATOM 6553 O O . GLN A 1 58 ? -0.920 5.276 -18.139 1.00 0.00 58 GLN A O 4
ATOM 6567 N N . SER A 1 59 ? -1.506 7.166 -19.175 1.00 0.00 59 SER A N 4
ATOM 6568 C CA . SER A 1 59 ? -1.938 6.502 -20.395 1.00 0.00 59 SER A CA 4
ATOM 6569 C C . SER A 1 59 ? -0.699 5.946 -21.116 1.00 0.00 59 SER A C 4
ATOM 6570 O O . SER A 1 59 ? 0.156 6.723 -21.529 1.00 0.00 59 SER A O 4
ATOM 6578 N N . SER A 1 60 ? -0.570 4.620 -21.246 1.00 0.00 60 SER A N 4
ATOM 6579 C CA . SER A 1 60 ? 0.483 3.956 -22.017 1.00 0.00 60 SER A CA 4
ATOM 6580 C C . SER A 1 60 ? 1.912 4.400 -21.642 1.00 0.00 60 SER A C 4
ATOM 6581 O O . SER A 1 60 ? 2.700 4.751 -22.524 1.00 0.00 60 SER A O 4
ATOM 6589 N N . SER A 1 61 ? 2.281 4.342 -20.357 1.00 0.00 61 SER A N 4
ATOM 6590 C CA . SER A 1 61 ? 3.656 4.581 -19.929 1.00 0.00 61 SER A CA 4
ATOM 6591 C C . SER A 1 61 ? 4.557 3.494 -20.537 1.00 0.00 61 SER A C 4
ATOM 6592 O O . SER A 1 61 ? 4.461 2.320 -20.165 1.00 0.00 61 SER A O 4
ATOM 6600 N N . LYS A 1 62 ? 5.418 3.870 -21.486 1.00 0.00 62 LYS A N 4
ATOM 6601 C CA . LYS A 1 62 ? 6.449 3.024 -22.089 1.00 0.00 62 LYS A CA 4
ATOM 6602 C C . LYS A 1 62 ? 7.795 3.270 -21.392 1.00 0.00 62 LYS A C 4
ATOM 6603 O O . LYS A 1 62 ? 7.829 3.884 -20.318 1.00 0.00 62 LYS A O 4
ATOM 6622 N N . ARG A 1 63 ? 8.897 2.740 -21.927 1.00 0.00 63 ARG A N 4
ATOM 6623 C CA . ARG A 1 63 ? 10.144 2.482 -21.201 1.00 0.00 63 ARG A CA 4
ATOM 6624 C C . ARG A 1 63 ? 11.318 3.236 -21.831 1.00 0.00 63 ARG A C 4
ATOM 6625 O O . ARG A 1 63 ? 12.037 2.693 -22.666 1.00 0.00 63 ARG A O 4
ATOM 6646 N N . ASN A 1 64 ? 11.484 4.513 -21.504 1.00 0.00 64 ASN A N 4
ATOM 6647 C CA . ASN A 1 64 ? 12.515 5.410 -22.030 1.00 0.00 64 ASN A CA 4
ATOM 6648 C C . ASN A 1 64 ? 12.722 6.534 -21.008 1.00 0.00 64 ASN A C 4
ATOM 6649 O O . ASN A 1 64 ? 12.011 7.540 -21.048 1.00 0.00 64 ASN A O 4
ATOM 6660 N N . ARG A 1 65 ? 13.702 6.387 -20.107 1.00 0.00 65 ARG A N 4
ATOM 6661 C CA . ARG A 1 65 ? 14.037 7.296 -18.990 1.00 0.00 65 ARG A CA 4
ATOM 6662 C C . ARG A 1 65 ? 12.945 7.283 -17.907 1.00 0.00 65 ARG A C 4
ATOM 6663 O O . ARG A 1 65 ? 11.895 6.651 -18.067 1.00 0.00 65 ARG A O 4
ATOM 6684 N N . ARG A 1 66 ? 13.191 7.995 -16.799 1.00 0.00 66 ARG A N 4
ATOM 6685 C CA . ARG A 1 66 ? 12.509 7.883 -15.507 1.00 0.00 66 ARG A CA 4
ATOM 6686 C C . ARG A 1 66 ? 12.505 6.443 -14.987 1.00 0.00 66 ARG A C 4
ATOM 6687 O O . ARG A 1 66 ? 13.085 5.539 -15.591 1.00 0.00 66 ARG A O 4
ATOM 6708 N N . HIS A 1 67 ? 11.898 6.236 -13.825 1.00 0.00 67 HIS A N 4
ATOM 6709 C CA . HIS A 1 67 ? 11.626 4.945 -13.219 1.00 0.00 67 HIS A CA 4
ATOM 6710 C C . HIS A 1 67 ? 10.310 5.096 -12.463 1.00 0.00 67 HIS A C 4
ATOM 6711 O O . HIS A 1 67 ? 10.051 6.164 -11.898 1.00 0.00 67 HIS A O 4
ATOM 6725 N N . ILE A 1 68 ? 9.463 4.068 -12.468 1.00 0.00 68 ILE A N 4
ATOM 6726 C CA . ILE A 1 68 ? 8.218 4.091 -11.714 1.00 0.00 68 ILE A CA 4
ATOM 6727 C C . ILE A 1 68 ? 8.602 3.904 -10.249 1.00 0.00 68 ILE A C 4
ATOM 6728 O O . ILE A 1 68 ? 9.148 2.874 -9.853 1.00 0.00 68 ILE A O 4
ATOM 6744 N N . GLU A 1 69 ? 8.312 4.927 -9.467 1.00 0.00 69 GLU A N 4
ATOM 6745 C CA . GLU A 1 69 ? 8.331 4.966 -8.026 1.00 0.00 69 GLU A CA 4
ATOM 6746 C C . GLU A 1 69 ? 7.154 4.131 -7.531 1.00 0.00 69 GLU A C 4
ATOM 6747 O O . GLU A 1 69 ? 5.998 4.535 -7.677 1.00 0.00 69 GLU A O 4
ATOM 6759 N N . LYS A 1 70 ? 7.454 2.936 -7.025 1.00 0.00 70 LYS A N 4
ATOM 6760 C CA . LYS A 1 70 ? 6.490 2.083 -6.329 1.00 0.00 70 LYS A CA 4
ATOM 6761 C C . LYS A 1 70 ? 6.462 2.538 -4.870 1.00 0.00 70 LYS A C 4
ATOM 6762 O O . LYS A 1 70 ? 7.249 2.068 -4.045 1.00 0.00 70 LYS A O 4
ATOM 6781 N N . LYS A 1 71 ? 5.629 3.534 -4.591 1.00 0.00 71 LYS A N 4
ATOM 6782 C CA . LYS A 1 71 ? 5.464 4.191 -3.305 1.00 0.00 71 LYS A CA 4
ATOM 6783 C C . LYS A 1 71 ? 4.738 3.244 -2.343 1.00 0.00 71 LYS A C 4
ATOM 6784 O O . LYS A 1 71 ? 4.087 2.297 -2.792 1.00 0.00 71 LYS A O 4
ATOM 6803 N N . ILE A 1 72 ? 4.801 3.501 -1.033 1.00 0.00 72 ILE A N 4
ATOM 6804 C CA . ILE A 1 72 ? 4.202 2.635 -0.008 1.00 0.00 72 ILE A CA 4
ATOM 6805 C C . ILE A 1 72 ? 3.399 3.483 0.977 1.00 0.00 72 ILE A C 4
ATOM 6806 O O . ILE A 1 72 ? 3.669 4.678 1.143 1.00 0.00 72 ILE A O 4
ATOM 6822 N N . LEU A 1 73 ? 2.414 2.858 1.620 1.00 0.00 73 LEU A N 4
ATOM 6823 C CA . LEU A 1 73 ? 1.618 3.351 2.735 1.00 0.00 73 LEU A CA 4
ATOM 6824 C C . LEU A 1 73 ? 1.493 2.243 3.779 1.00 0.00 73 LEU A C 4
ATOM 6825 O O . LEU A 1 73 ? 1.585 1.054 3.449 1.00 0.00 73 LEU A O 4
ATOM 6841 N N . THR A 1 74 ? 1.218 2.642 5.020 1.00 0.00 74 THR A N 4
ATOM 6842 C CA . THR A 1 74 ? 1.253 1.785 6.193 1.00 0.00 74 THR A CA 4
ATOM 6843 C C . THR A 1 74 ? -0.037 1.964 7.000 1.00 0.00 74 THR A C 4
ATOM 6844 O O . THR A 1 74 ? -0.282 3.055 7.521 1.00 0.00 74 THR A O 4
ATOM 6855 N N . PHE A 1 75 ? -0.845 0.902 7.122 1.00 0.00 75 PHE A N 4
ATOM 6856 C CA . PHE A 1 75 ? -2.079 0.875 7.905 1.00 0.00 75 PHE A CA 4
ATOM 6857 C C . PHE A 1 75 ? -1.983 -0.282 8.883 1.00 0.00 75 PHE A C 4
ATOM 6858 O O . PHE A 1 75 ? -2.209 -1.435 8.508 1.00 0.00 75 PHE A O 4
ATOM 6875 N N . GLN A 1 76 ? -1.599 -0.010 10.128 1.00 0.00 76 GLN A N 4
ATOM 6876 C CA . GLN A 1 76 ? -1.477 -1.056 11.138 1.00 0.00 76 GLN A CA 4
ATOM 6877 C C . GLN A 1 76 ? -2.834 -1.342 11.783 1.00 0.00 76 GLN A C 4
ATOM 6878 O O . GLN A 1 76 ? -3.832 -0.663 11.507 1.00 0.00 76 GLN A O 4
ATOM 6892 N N . GLY A 1 77 ? -2.882 -2.389 12.601 1.00 0.00 77 GLY A N 4
ATOM 6893 C CA . GLY A 1 77 ? -4.071 -2.735 13.388 1.00 0.00 77 GLY A CA 4
ATOM 6894 C C . GLY A 1 77 ? -5.143 -3.569 12.674 1.00 0.00 77 GLY A C 4
ATOM 6895 O O . GLY A 1 77 ? -6.259 -3.684 13.181 1.00 0.00 77 GLY A O 4
ATOM 6899 N N . SER A 1 78 ? -4.828 -4.182 11.532 1.00 0.00 78 SER A N 4
ATOM 6900 C CA . SER A 1 78 ? -5.644 -5.154 10.811 1.00 0.00 78 SER A CA 4
ATOM 6901 C C . SER A 1 78 ? -7.028 -4.674 10.321 1.00 0.00 78 SER A C 4
ATOM 6902 O O . SER A 1 78 ? -7.913 -5.511 10.120 1.00 0.00 78 SER A O 4
ATOM 6910 N N . LYS A 1 79 ? -7.211 -3.373 10.084 1.00 0.00 79 LYS A N 4
ATOM 6911 C CA . LYS A 1 79 ? -8.403 -2.765 9.493 1.00 0.00 79 LYS A CA 4
ATOM 6912 C C . LYS A 1 79 ? -8.762 -3.369 8.136 1.00 0.00 79 LYS A C 4
ATOM 6913 O O . LYS A 1 79 ? -7.965 -4.075 7.516 1.00 0.00 79 LYS A O 4
ATOM 6932 N N . THR A 1 80 ? -9.959 -3.063 7.651 1.00 0.00 80 THR A N 4
ATOM 6933 C CA . THR A 1 80 ? -10.458 -3.484 6.345 1.00 0.00 80 THR A CA 4
ATOM 6934 C C . THR A 1 80 ? -10.407 -2.357 5.310 1.00 0.00 80 THR A C 4
ATOM 6935 O O . THR A 1 80 ? -10.891 -2.537 4.192 1.00 0.00 80 THR A O 4
ATOM 6946 N N . HIS A 1 81 ? -9.837 -1.203 5.673 1.00 0.00 81 HIS A N 4
ATOM 6947 C CA . HIS A 1 81 ? -9.727 -0.054 4.786 1.00 0.00 81 HIS A CA 4
ATOM 6948 C C . HIS A 1 81 ? -8.427 0.716 5.051 1.00 0.00 81 HIS A C 4
ATOM 6949 O O . HIS A 1 81 ? -7.763 0.501 6.072 1.00 0.00 81 HIS A O 4
ATOM 6963 N N . GLY A 1 82 ? -8.090 1.636 4.150 1.00 0.00 82 GLY A N 4
ATOM 6964 C CA . GLY A 1 82 ? -6.965 2.559 4.225 1.00 0.00 82 GLY A CA 4
ATOM 6965 C C . GLY A 1 82 ? -7.246 3.747 3.305 1.00 0.00 82 GLY A C 4
ATOM 6966 O O . GLY A 1 82 ? -8.302 3.794 2.675 1.00 0.00 82 GLY A O 4
ATOM 6970 N N . MET A 1 83 ? -6.332 4.715 3.204 1.00 0.00 83 MET A N 4
ATOM 6971 C CA . MET A 1 83 ? -6.497 5.885 2.341 1.00 0.00 83 MET A CA 4
ATOM 6972 C C . MET A 1 83 ? -5.245 6.120 1.506 1.00 0.00 83 MET A C 4
ATOM 6973 O O . MET A 1 83 ? -4.195 5.564 1.797 1.00 0.00 83 MET A O 4
ATOM 6987 N N . LEU A 1 84 ? -5.332 6.989 0.504 1.00 0.00 84 LEU A N 4
ATOM 6988 C CA . LEU A 1 84 ? -4.224 7.473 -0.304 1.00 0.00 84 LEU A CA 4
ATOM 6989 C C . LEU A 1 84 ? -4.213 9.005 -0.192 1.00 0.00 84 LEU A C 4
ATOM 6990 O O . LEU A 1 84 ? -4.703 9.661 -1.107 1.00 0.00 84 LEU A O 4
ATOM 7006 N N . PRO A 1 85 ? -3.739 9.596 0.923 1.00 0.00 85 PRO A N 4
ATOM 7007 C CA . PRO A 1 85 ? -3.555 11.041 1.039 1.00 0.00 85 PRO A CA 4
ATOM 7008 C C . PRO A 1 85 ? -2.225 11.475 0.410 1.00 0.00 85 PRO A C 4
ATOM 7009 O O . PRO A 1 85 ? -1.244 10.716 0.431 1.00 0.00 85 PRO A O 4
ATOM 7020 N N . GLY A 1 86 ? -2.157 12.717 -0.081 1.00 0.00 86 GLY A N 4
ATOM 7021 C CA . GLY A 1 86 ? -0.924 13.319 -0.576 1.00 0.00 86 GLY A CA 4
ATOM 7022 C C . GLY A 1 86 ? -0.728 13.077 -2.071 1.00 0.00 86 GLY A C 4
ATOM 7023 O O . GLY A 1 86 ? 0.401 13.156 -2.559 1.00 0.00 86 GLY A O 4
ATOM 7027 N N . LEU A 1 87 ? -1.789 12.728 -2.796 1.00 0.00 87 LEU A N 4
ATOM 7028 C CA . LEU A 1 87 ? -1.745 12.299 -4.188 1.00 0.00 87 LEU A CA 4
ATOM 7029 C C . LEU A 1 87 ? -1.933 13.502 -5.125 1.00 0.00 87 LEU A C 4
ATOM 7030 O O . LEU A 1 87 ? -1.841 14.657 -4.691 1.00 0.00 87 LEU A O 4
ATOM 7046 N N . GLU A 1 88 ? -2.132 13.264 -6.427 1.00 0.00 88 GLU A N 4
ATOM 7047 C CA . GLU A 1 88 ? -2.358 14.304 -7.418 1.00 0.00 88 GLU A CA 4
ATOM 7048 C C . GLU A 1 88 ? -3.665 14.010 -8.177 1.00 0.00 88 GLU A C 4
ATOM 7049 O O . GLU A 1 88 ? -4.042 12.838 -8.323 1.00 0.00 88 GLU A O 4
ATOM 7061 N N . PRO A 1 89 ? -4.374 15.054 -8.640 1.00 0.00 89 PRO A N 4
ATOM 7062 C CA . PRO A 1 89 ? -5.616 14.913 -9.375 1.00 0.00 89 PRO A CA 4
ATOM 7063 C C . PRO A 1 89 ? -5.399 14.509 -10.841 1.00 0.00 89 PRO A C 4
ATOM 7064 O O . PRO A 1 89 ? -4.271 14.507 -11.340 1.00 0.00 89 PRO A O 4
ATOM 7075 N N . PHE A 1 90 ? -6.508 14.240 -11.541 1.00 0.00 90 PHE A N 4
ATOM 7076 C CA . PHE A 1 90 ? -6.580 13.979 -12.977 1.00 0.00 90 PHE A CA 4
ATOM 7077 C C . PHE A 1 90 ? -5.468 13.025 -13.442 1.00 0.00 90 PHE A C 4
ATOM 7078 O O . PHE A 1 90 ? -4.685 13.338 -14.344 1.00 0.00 90 PHE A O 4
ATOM 7095 N N . SER A 1 91 ? -5.347 11.863 -12.802 1.00 0.00 91 SER A N 4
ATOM 7096 C CA . SER A 1 91 ? -4.361 10.856 -13.160 1.00 0.00 91 SER A CA 4
ATOM 7097 C C . SER A 1 91 ? -4.813 9.475 -12.705 1.00 0.00 91 SER A C 4
ATOM 7098 O O . SER A 1 91 ? -5.452 9.346 -11.658 1.00 0.00 91 SER A O 4
ATOM 7106 N N . HIS A 1 92 ? -4.455 8.449 -13.481 1.00 0.00 92 HIS A N 4
ATOM 7107 C CA . HIS A 1 92 ? -4.635 7.053 -13.121 1.00 0.00 92 HIS A CA 4
ATOM 7108 C C . HIS A 1 92 ? -3.527 6.646 -12.148 1.00 0.00 92 HIS A C 4
ATOM 7109 O O . HIS A 1 92 ? -2.410 7.165 -12.198 1.00 0.00 92 HIS A O 4
ATOM 7123 N N . TYR A 1 93 ? -3.818 5.676 -11.291 1.00 0.00 93 TYR A N 4
ATOM 7124 C CA . TYR A 1 93 ? -2.915 5.126 -10.300 1.00 0.00 93 TYR A CA 4
ATOM 7125 C C . TYR A 1 93 ? -3.187 3.633 -10.189 1.00 0.00 93 TYR A C 4
ATOM 7126 O O . TYR A 1 93 ? -4.306 3.174 -10.436 1.00 0.00 93 TYR A O 4
ATOM 7144 N N . THR A 1 94 ? -2.168 2.902 -9.755 1.00 0.00 94 THR A N 4
ATOM 7145 C CA . THR A 1 94 ? -2.248 1.492 -9.398 1.00 0.00 94 THR A CA 4
ATOM 7146 C C . THR A 1 94 ? -1.909 1.400 -7.907 1.00 0.00 94 THR A C 4
ATOM 7147 O O . THR A 1 94 ? -1.135 2.230 -7.433 1.00 0.00 94 THR A O 4
ATOM 7158 N N . LEU A 1 95 ? -2.486 0.452 -7.163 1.00 0.00 95 LEU A N 4
ATOM 7159 C CA . LEU A 1 95 ? -2.152 0.101 -5.784 1.00 0.00 95 LEU A CA 4
ATOM 7160 C C . LEU A 1 95 ? -2.447 -1.377 -5.531 1.00 0.00 95 LEU A C 4
ATOM 7161 O O . LEU A 1 95 ? -3.282 -1.976 -6.204 1.00 0.00 95 LEU A O 4
ATOM 7177 N N . ASN A 1 96 ? -1.825 -1.964 -4.515 1.00 0.00 96 ASN A N 4
ATOM 7178 C CA . ASN A 1 96 ? -2.074 -3.339 -4.074 1.00 0.00 96 ASN A CA 4
ATOM 7179 C C . ASN A 1 96 ? -1.789 -3.412 -2.586 1.00 0.00 96 ASN A C 4
ATOM 7180 O O . ASN A 1 96 ? -0.851 -2.786 -2.095 1.00 0.00 96 ASN A O 4
ATOM 7191 N N . VAL A 1 97 ? -2.616 -4.158 -1.865 1.00 0.00 97 VAL A N 4
ATOM 7192 C CA . VAL A 1 97 ? -2.550 -4.343 -0.426 1.00 0.00 97 VAL A CA 4
ATOM 7193 C C . VAL A 1 97 ? -1.676 -5.580 -0.155 1.00 0.00 97 VAL A C 4
ATOM 7194 O O . VAL A 1 97 ? -1.576 -6.469 -0.996 1.00 0.00 97 VAL A O 4
ATOM 7207 N N . ARG A 1 98 ? -1.056 -5.705 1.020 1.00 0.00 98 ARG A N 4
ATOM 7208 C CA . ARG A 1 98 ? -0.318 -6.913 1.410 1.00 0.00 98 ARG A CA 4
ATOM 7209 C C . ARG A 1 98 ? -0.339 -7.028 2.918 1.00 0.00 98 ARG A C 4
ATOM 7210 O O . ARG A 1 98 ? -0.228 -6.003 3.593 1.00 0.00 98 ARG A O 4
ATOM 7231 N N . VAL A 1 99 ? -0.460 -8.236 3.459 1.00 0.00 99 VAL A N 4
ATOM 7232 C CA . VAL A 1 99 ? -0.373 -8.422 4.897 1.00 0.00 99 VAL A CA 4
ATOM 7233 C C . VAL A 1 99 ? 1.105 -8.465 5.291 1.00 0.00 99 VAL A C 4
ATOM 7234 O O . VAL A 1 99 ? 1.954 -8.953 4.538 1.00 0.00 99 VAL A O 4
ATOM 7247 N N . VAL A 1 100 ? 1.409 -7.987 6.492 1.00 0.00 100 VAL A N 4
ATOM 7248 C CA . VAL A 1 100 ? 2.734 -7.992 7.091 1.00 0.00 100 VAL A CA 4
ATOM 7249 C C . VAL A 1 100 ? 2.520 -8.427 8.533 1.00 0.00 100 VAL A C 4
ATOM 7250 O O . VAL A 1 100 ? 1.579 -7.959 9.179 1.00 0.00 100 VAL A O 4
ATOM 7263 N N . ASN A 1 101 ? 3.364 -9.312 9.051 1.00 0.00 101 ASN A N 4
ATOM 7264 C CA . ASN A 1 101 ? 3.248 -9.832 10.408 1.00 0.00 101 ASN A CA 4
ATOM 7265 C C . ASN A 1 101 ? 4.619 -9.864 11.080 1.00 0.00 101 ASN A C 4
ATOM 7266 O O . ASN A 1 101 ? 5.582 -9.299 10.558 1.00 0.00 101 ASN A O 4
ATOM 7277 N N . GLY A 1 102 ? 4.715 -10.482 12.260 1.00 0.00 102 GLY A N 4
ATOM 7278 C CA . GLY A 1 102 ? 5.947 -10.536 13.037 1.00 0.00 102 GLY A CA 4
ATOM 7279 C C . GLY A 1 102 ? 7.151 -11.138 12.309 1.00 0.00 102 GLY A C 4
ATOM 7280 O O . GLY A 1 102 ? 8.276 -10.914 12.754 1.00 0.00 102 GLY A O 4
ATOM 7284 N N . LYS A 1 103 ? 6.972 -11.851 11.193 1.00 0.00 103 LYS A N 4
ATOM 7285 C CA . LYS A 1 103 ? 8.047 -12.537 10.483 1.00 0.00 103 LYS A CA 4
ATOM 7286 C C . LYS A 1 103 ? 8.322 -11.881 9.129 1.00 0.00 103 LYS A C 4
ATOM 7287 O O . LYS A 1 103 ? 9.484 -11.607 8.827 1.00 0.00 103 LYS A O 4
ATOM 7306 N N . GLY A 1 104 ? 7.297 -11.583 8.325 1.00 0.00 104 GLY A N 4
ATOM 7307 C CA . GLY A 1 104 ? 7.512 -11.061 6.980 1.00 0.00 104 GLY A CA 4
ATOM 7308 C C . GLY A 1 104 ? 6.223 -10.567 6.336 1.00 0.00 104 GLY A C 4
ATOM 7309 O O . GLY A 1 104 ? 5.188 -10.451 6.997 1.00 0.00 104 GLY A O 4
ATOM 7313 N N . GLU A 1 105 ? 6.288 -10.262 5.037 1.00 0.00 105 GLU A N 4
ATOM 7314 C CA . GLU A 1 105 ? 5.144 -9.837 4.236 1.00 0.00 105 GLU A CA 4
ATOM 7315 C C . GLU A 1 105 ? 4.748 -10.962 3.274 1.00 0.00 105 GLU A C 4
ATOM 7316 O O . GLU A 1 105 ? 5.600 -11.731 2.817 1.00 0.00 105 GLU A O 4
ATOM 7328 N N . GLY A 1 106 ? 3.449 -11.094 3.009 1.00 0.00 106 GLY A N 4
ATOM 7329 C CA . GLY A 1 106 ? 2.848 -12.232 2.314 1.00 0.00 106 GLY A CA 4
ATOM 7330 C C . GLY A 1 106 ? 2.600 -11.991 0.823 1.00 0.00 106 GLY A C 4
ATOM 7331 O O . GLY A 1 106 ? 3.146 -11.045 0.257 1.00 0.00 106 GLY A O 4
ATOM 7335 N N . PRO A 1 107 ? 1.789 -12.837 0.160 1.00 0.00 107 PRO A N 4
ATOM 7336 C CA . PRO A 1 107 ? 1.348 -12.582 -1.209 1.00 0.00 107 PRO A CA 4
ATOM 7337 C C . PRO A 1 107 ? 0.568 -11.283 -1.239 1.00 0.00 107 PRO A C 4
ATOM 7338 O O . PRO A 1 107 ? -0.282 -11.038 -0.385 1.00 0.00 107 PRO A O 4
ATOM 7349 N N . ALA A 1 108 ? 0.876 -10.439 -2.207 1.00 0.00 108 ALA A N 4
ATOM 7350 C CA . ALA A 1 108 ? 0.117 -9.234 -2.439 1.00 0.00 108 ALA A CA 4
ATOM 7351 C C . ALA A 1 108 ? -1.332 -9.587 -2.785 1.00 0.00 108 ALA A C 4
ATOM 7352 O O . ALA A 1 108 ? -1.640 -10.693 -3.240 1.00 0.00 108 ALA A O 4
ATOM 7359 N N . SER A 1 109 ? -2.230 -8.634 -2.571 1.00 0.00 109 SER A N 4
ATOM 7360 C CA . SER A 1 109 ? -3.495 -8.594 -3.266 1.00 0.00 109 SER A CA 4
ATOM 7361 C C . SER A 1 109 ? -3.222 -8.293 -4.748 1.00 0.00 109 SER A C 4
ATOM 7362 O O . SER A 1 109 ? -2.163 -7.744 -5.081 1.00 0.00 109 SER A O 4
ATOM 7370 N N . PRO A 1 110 ? -4.206 -8.498 -5.634 1.00 0.00 110 PRO A N 4
ATOM 7371 C CA . PRO A 1 110 ? -4.082 -8.066 -7.013 1.00 0.00 110 PRO A CA 4
ATOM 7372 C C . PRO A 1 110 ? -3.968 -6.541 -7.066 1.00 0.00 110 PRO A C 4
ATOM 7373 O O . PRO A 1 110 ? -4.454 -5.823 -6.183 1.00 0.00 110 PRO A O 4
ATOM 7384 N N . ASP A 1 111 ? -3.310 -6.079 -8.122 1.00 0.00 111 ASP A N 4
ATOM 7385 C CA . ASP A 1 111 ? -2.941 -4.699 -8.396 1.00 0.00 111 ASP A CA 4
ATOM 7386 C C . ASP A 1 111 ? -4.219 -4.012 -8.893 1.00 0.00 111 ASP A C 4
ATOM 7387 O O . ASP A 1 111 ? -4.650 -4.210 -10.034 1.00 0.00 111 ASP A O 4
ATOM 7396 N N . ARG A 1 112 ? -4.923 -3.325 -7.990 1.00 0.00 112 ARG A N 4
ATOM 7397 C CA . ARG A 1 112 ? -6.115 -2.530 -8.281 1.00 0.00 112 ARG A CA 4
ATOM 7398 C C . ARG A 1 112 ? -5.705 -1.215 -8.928 1.00 0.00 112 ARG A C 4
ATOM 7399 O O . ARG A 1 112 ? -4.543 -0.815 -8.873 1.00 0.00 112 ARG A O 4
ATOM 7420 N N . VAL A 1 113 ? -6.691 -0.496 -9.463 1.00 0.00 113 VAL A N 4
ATOM 7421 C CA . VAL A 1 113 ? -6.491 0.830 -10.041 1.00 0.00 113 VAL A CA 4
ATOM 7422 C C . VAL A 1 113 ? -7.555 1.817 -9.551 1.00 0.00 113 VAL A C 4
ATOM 7423 O O . VAL A 1 113 ? -8.584 1.410 -8.996 1.00 0.00 113 VAL A O 4
ATOM 7436 N N . PHE A 1 114 ? -7.310 3.113 -9.749 1.00 0.00 114 PHE A N 4
ATOM 7437 C CA . PHE A 1 114 ? -8.248 4.221 -9.576 1.00 0.00 114 PHE A CA 4
ATOM 7438 C C . PHE A 1 114 ? -7.719 5.419 -10.367 1.00 0.00 114 PHE A C 4
ATOM 7439 O O . PHE A 1 114 ? -6.511 5.506 -10.582 1.00 0.00 114 PHE A O 4
ATOM 7456 N N . ASN A 1 115 ? -8.570 6.369 -10.767 1.00 0.00 115 ASN A N 4
ATOM 7457 C CA . ASN A 1 115 ? -8.169 7.670 -11.256 1.00 0.00 115 ASN A CA 4
ATOM 7458 C C . ASN A 1 115 ? -8.797 8.753 -10.404 1.00 0.00 115 ASN A C 4
ATOM 7459 O O . ASN A 1 115 ? -9.962 8.636 -10.016 1.00 0.00 115 ASN A O 4
ATOM 7470 N N . THR A 1 116 ? -8.039 9.810 -10.144 1.00 0.00 116 THR A N 4
ATOM 7471 C CA . THR A 1 116 ? -8.535 10.992 -9.466 1.00 0.00 116 THR A CA 4
ATOM 7472 C C . THR A 1 116 ? -9.429 11.826 -10.404 1.00 0.00 116 THR A C 4
ATOM 7473 O O . THR A 1 116 ? -9.254 11.750 -11.624 1.00 0.00 116 THR A O 4
ATOM 7484 N N . PRO A 1 117 ? -10.371 12.622 -9.854 1.00 0.00 117 PRO A N 4
ATOM 7485 C CA . PRO A 1 117 ? -11.436 13.265 -10.616 1.00 0.00 117 PRO A CA 4
ATOM 7486 C C . PRO A 1 117 ? -10.877 14.295 -11.595 1.00 0.00 117 PRO A C 4
ATOM 7487 O O . PRO A 1 117 ? -10.872 14.051 -12.806 1.00 0.00 117 PRO A O 4
ATOM 7498 N N . GLU A 1 118 ? -10.412 15.450 -11.102 1.00 0.00 118 GLU A N 4
ATOM 7499 C CA . GLU A 1 118 ? -9.834 16.463 -11.974 1.00 0.00 118 GLU A CA 4
ATOM 7500 C C . GLU A 1 118 ? -8.913 17.452 -11.264 1.00 0.00 118 GLU A C 4
ATOM 7501 O O . GLU A 1 118 ? -7.899 17.844 -11.831 1.00 0.00 118 GLU A O 4
ATOM 7513 N N . GLY A 1 119 ? -9.254 17.892 -10.057 1.00 0.00 119 GLY A N 4
ATOM 7514 C CA . GLY A 1 119 ? -8.581 19.035 -9.447 1.00 0.00 119 GLY A CA 4
ATOM 7515 C C . GLY A 1 119 ? -9.471 19.725 -8.429 1.00 0.00 119 GLY A C 4
ATOM 7516 O O . GLY A 1 119 ? -10.364 19.089 -7.861 1.00 0.00 119 GLY A O 4
ATOM 7520 N N . SER A 1 120 ? -9.208 21.001 -8.160 1.00 0.00 120 SER A N 4
ATOM 7521 C CA . SER A 1 120 ? -9.994 21.815 -7.242 1.00 0.00 120 SER A CA 4
ATOM 7522 C C . SER A 1 120 ? -10.240 23.159 -7.925 1.00 0.00 120 SER A C 4
ATOM 7523 O O . SER A 1 120 ? -9.383 24.047 -7.871 1.00 0.00 120 SER A O 4
ATOM 7531 N N . GLY A 1 121 ? -11.359 23.291 -8.639 1.00 0.00 121 GLY A N 4
ATOM 7532 C CA . GLY A 1 121 ? -11.739 24.501 -9.352 1.00 0.00 121 GLY A CA 4
ATOM 7533 C C . GLY A 1 121 ? -13.011 25.118 -8.772 1.00 0.00 121 GLY A C 4
ATOM 7534 O O . GLY A 1 121 ? -13.709 24.482 -7.969 1.00 0.00 121 GLY A O 4
ATOM 7538 N N . PRO A 1 122 ? -13.332 26.364 -9.155 1.00 0.00 122 PRO A N 4
ATOM 7539 C CA . PRO A 1 122 ? -14.620 26.967 -8.865 1.00 0.00 122 PRO A CA 4
ATOM 7540 C C . PRO A 1 122 ? -15.676 26.333 -9.777 1.00 0.00 122 PRO A C 4
ATOM 7541 O O . PRO A 1 122 ? -15.474 26.252 -10.987 1.00 0.00 122 PRO A O 4
ATOM 7552 N N . SER A 1 123 ? -16.827 25.945 -9.223 1.00 0.00 123 SER A N 4
ATOM 7553 C CA . SER A 1 123 ? -17.975 25.557 -10.042 1.00 0.00 123 SER A CA 4
ATOM 7554 C C . SER A 1 123 ? -18.466 26.754 -10.888 1.00 0.00 123 SER A C 4
ATOM 7555 O O . SER A 1 123 ? -19.060 26.562 -11.943 1.00 0.00 123 SER A O 4
ATOM 7563 N N . SER A 1 124 ? -18.137 27.989 -10.484 1.00 0.00 124 SER A N 4
ATOM 7564 C CA . SER A 1 124 ? -18.283 29.238 -11.234 1.00 0.00 124 SER A CA 4
ATOM 7565 C C . SER A 1 124 ? -19.732 29.720 -11.402 1.00 0.00 124 SER A C 4
ATOM 7566 O O . SER A 1 124 ? -19.938 30.823 -11.909 1.00 0.00 124 SER A O 4
ATOM 7574 N N . GLY A 1 125 ? -20.708 28.959 -10.922 1.00 0.00 125 GLY A N 4
ATOM 7575 C CA . GLY A 1 125 ? -21.950 29.440 -10.355 1.00 0.00 125 GLY A CA 4
ATOM 7576 C C . GLY A 1 125 ? -21.995 28.897 -8.941 1.00 0.00 125 GLY A C 4
ATOM 7577 O O . GLY A 1 125 ? -21.276 27.904 -8.673 1.00 0.00 125 GLY A O 4
ATOM 7581 N N . GLY A 1 1 ? -16.467 -24.585 -0.350 1.00 0.00 1 GLY A N 5
ATOM 7582 C CA . GLY A 1 1 ? -15.491 -24.126 -1.344 1.00 0.00 1 GLY A CA 5
ATOM 7583 C C . GLY A 1 1 ? -15.737 -22.688 -1.744 1.00 0.00 1 GLY A C 5
ATOM 7584 O O . GLY A 1 1 ? -16.859 -22.356 -2.134 1.00 0.00 1 GLY A O 5
ATOM 7588 N N . SER A 1 2 ? -14.716 -21.836 -1.630 1.00 0.00 2 SER A N 5
ATOM 7589 C CA . SER A 1 2 ? -14.722 -20.438 -2.065 1.00 0.00 2 SER A CA 5
ATOM 7590 C C . SER A 1 2 ? -13.296 -19.860 -2.008 1.00 0.00 2 SER A C 5
ATOM 7591 O O . SER A 1 2 ? -13.062 -18.809 -1.411 1.00 0.00 2 SER A O 5
ATOM 7599 N N . SER A 1 3 ? -12.312 -20.598 -2.528 1.00 0.00 3 SER A N 5
ATOM 7600 C CA . SER A 1 3 ? -10.902 -20.233 -2.447 1.00 0.00 3 SER A CA 5
ATOM 7601 C C . SER A 1 3 ? -10.175 -20.613 -3.737 1.00 0.00 3 SER A C 5
ATOM 7602 O O . SER A 1 3 ? -10.732 -21.335 -4.576 1.00 0.00 3 SER A O 5
ATOM 7610 N N . GLY A 1 4 ? -8.936 -20.137 -3.872 1.00 0.00 4 GLY A N 5
ATOM 7611 C CA . GLY A 1 4 ? -8.098 -20.295 -5.045 1.00 0.00 4 GLY A CA 5
ATOM 7612 C C . GLY A 1 4 ? -6.725 -19.660 -4.827 1.00 0.00 4 GLY A C 5
ATOM 7613 O O . GLY A 1 4 ? -6.323 -18.791 -5.601 1.00 0.00 4 GLY A O 5
ATOM 7617 N N . SER A 1 5 ? -6.007 -20.058 -3.773 1.00 0.00 5 SER A N 5
ATOM 7618 C CA . SER A 1 5 ? -4.599 -19.714 -3.561 1.00 0.00 5 SER A CA 5
ATOM 7619 C C . SER A 1 5 ? -3.766 -20.980 -3.752 1.00 0.00 5 SER A C 5
ATOM 7620 O O . SER A 1 5 ? -4.280 -22.077 -3.519 1.00 0.00 5 SER A O 5
ATOM 7628 N N . SER A 1 6 ? -2.508 -20.860 -4.175 1.00 0.00 6 SER A N 5
ATOM 7629 C CA . SER A 1 6 ? -1.627 -22.013 -4.308 1.00 0.00 6 SER A CA 5
ATOM 7630 C C . SER A 1 6 ? -1.054 -22.344 -2.929 1.00 0.00 6 SER A C 5
ATOM 7631 O O . SER A 1 6 ? -1.446 -23.336 -2.316 1.00 0.00 6 SER A O 5
ATOM 7639 N N . GLY A 1 7 ? -0.184 -21.471 -2.420 1.00 0.00 7 GLY A N 5
ATOM 7640 C CA . GLY A 1 7 ? 0.525 -21.654 -1.166 1.00 0.00 7 GLY A CA 5
ATOM 7641 C C . GLY A 1 7 ? 1.724 -22.584 -1.338 1.00 0.00 7 GLY A C 5
ATOM 7642 O O . GLY A 1 7 ? 1.947 -23.151 -2.414 1.00 0.00 7 GLY A O 5
ATOM 7646 N N . HIS A 1 8 ? 2.539 -22.698 -0.290 1.00 0.00 8 HIS A N 5
ATOM 7647 C CA . HIS A 1 8 ? 3.807 -23.420 -0.307 1.00 0.00 8 HIS A CA 5
ATOM 7648 C C . HIS A 1 8 ? 4.146 -23.898 1.099 1.00 0.00 8 HIS A C 5
ATOM 7649 O O . HIS A 1 8 ? 4.342 -25.090 1.316 1.00 0.00 8 HIS A O 5
ATOM 7663 N N . SER A 1 9 ? 4.333 -22.943 2.010 1.00 0.00 9 SER A N 5
ATOM 7664 C CA . SER A 1 9 ? 5.003 -23.121 3.285 1.00 0.00 9 SER A CA 5
ATOM 7665 C C . SER A 1 9 ? 4.638 -21.938 4.190 1.00 0.00 9 SER A C 5
ATOM 7666 O O . SER A 1 9 ? 3.882 -21.050 3.772 1.00 0.00 9 SER A O 5
ATOM 7674 N N . GLY A 1 10 ? 5.196 -21.900 5.400 1.00 0.00 10 GLY A N 5
ATOM 7675 C CA . GLY A 1 10 ? 5.047 -20.794 6.333 1.00 0.00 10 GLY A CA 5
ATOM 7676 C C . GLY A 1 10 ? 4.681 -21.345 7.697 1.00 0.00 10 GLY A C 5
ATOM 7677 O O . GLY A 1 10 ? 3.518 -21.689 7.918 1.00 0.00 10 GLY A O 5
ATOM 7681 N N . GLU A 1 11 ? 5.666 -21.490 8.583 1.00 0.00 11 GLU A N 5
ATOM 7682 C CA . GLU A 1 11 ? 5.443 -21.744 9.998 1.00 0.00 11 GLU A CA 5
ATOM 7683 C C . GLU A 1 11 ? 4.723 -20.562 10.638 1.00 0.00 11 GLU A C 5
ATOM 7684 O O . GLU A 1 11 ? 3.658 -20.744 11.224 1.00 0.00 11 GLU A O 5
ATOM 7696 N N . ASP A 1 12 ? 5.284 -19.354 10.524 1.00 0.00 12 ASP A N 5
ATOM 7697 C CA . ASP A 1 12 ? 4.786 -18.181 11.234 1.00 0.00 12 ASP A CA 5
ATOM 7698 C C . ASP A 1 12 ? 4.661 -16.970 10.315 1.00 0.00 12 ASP A C 5
ATOM 7699 O O . ASP A 1 12 ? 3.978 -16.023 10.687 1.00 0.00 12 ASP A O 5
ATOM 7708 N N . LEU A 1 13 ? 5.265 -16.982 9.117 1.00 0.00 13 LEU A N 5
ATOM 7709 C CA . LEU A 1 13 ? 5.023 -15.991 8.069 1.00 0.00 13 LEU A CA 5
ATOM 7710 C C . LEU A 1 13 ? 3.611 -16.148 7.483 1.00 0.00 13 LEU A C 5
ATOM 7711 O O . LEU A 1 13 ? 3.096 -17.269 7.446 1.00 0.00 13 LEU A O 5
ATOM 7727 N N . PRO A 1 14 ? 2.985 -15.059 6.987 1.00 0.00 14 PRO A N 5
ATOM 7728 C CA . PRO A 1 14 ? 1.629 -15.109 6.460 1.00 0.00 14 PRO A CA 5
ATOM 7729 C C . PRO A 1 14 ? 1.538 -15.942 5.178 1.00 0.00 14 PRO A C 5
ATOM 7730 O O . PRO A 1 14 ? 2.494 -16.050 4.399 1.00 0.00 14 PRO A O 5
ATOM 7741 N N . MET A 1 15 ? 0.328 -16.426 4.901 1.00 0.00 15 MET A N 5
ATOM 7742 C CA . MET A 1 15 ? 0.082 -17.424 3.868 1.00 0.00 15 MET A CA 5
ATOM 7743 C C . MET A 1 15 ? -0.711 -16.910 2.667 1.00 0.00 15 MET A C 5
ATOM 7744 O O . MET A 1 15 ? -0.554 -17.454 1.569 1.00 0.00 15 MET A O 5
ATOM 7758 N N . VAL A 1 16 ? -1.563 -15.904 2.859 1.00 0.00 16 VAL A N 5
ATOM 7759 C CA . VAL A 1 16 ? -2.487 -15.365 1.862 1.00 0.00 16 VAL A CA 5
ATOM 7760 C C . VAL A 1 16 ? -2.571 -13.841 2.064 1.00 0.00 16 VAL A C 5
ATOM 7761 O O . VAL A 1 16 ? -1.949 -13.315 2.990 1.00 0.00 16 VAL A O 5
ATOM 7774 N N . ALA A 1 17 ? -3.301 -13.137 1.202 1.00 0.00 17 ALA A N 5
ATOM 7775 C CA . ALA A 1 17 ? -3.445 -11.689 1.147 1.00 0.00 17 ALA A CA 5
ATOM 7776 C C . ALA A 1 17 ? -4.927 -11.332 1.336 1.00 0.00 17 ALA A C 5
ATOM 7777 O O . ALA A 1 17 ? -5.772 -12.233 1.283 1.00 0.00 17 ALA A O 5
ATOM 7784 N N . PRO A 1 18 ? -5.268 -10.056 1.575 1.00 0.00 18 PRO A N 5
ATOM 7785 C CA . PRO A 1 18 ? -6.652 -9.632 1.718 1.00 0.00 18 PRO A CA 5
ATOM 7786 C C . PRO A 1 18 ? -7.414 -9.734 0.407 1.00 0.00 18 PRO A C 5
ATOM 7787 O O . PRO A 1 18 ? -7.110 -9.028 -0.556 1.00 0.00 18 PRO A O 5
ATOM 7798 N N . GLY A 1 19 ? -8.393 -10.636 0.376 1.00 0.00 19 GLY A N 5
ATOM 7799 C CA . GLY A 1 19 ? -9.298 -10.782 -0.742 1.00 0.00 19 GLY A CA 5
ATOM 7800 C C . GLY A 1 19 ? -10.018 -9.478 -1.031 1.00 0.00 19 GLY A C 5
ATOM 7801 O O . GLY A 1 19 ? -10.193 -8.647 -0.136 1.00 0.00 19 GLY A O 5
ATOM 7805 N N . ASN A 1 20 ? -10.485 -9.356 -2.277 1.00 0.00 20 ASN A N 5
ATOM 7806 C CA . ASN A 1 20 ? -11.399 -8.322 -2.743 1.00 0.00 20 ASN A CA 5
ATOM 7807 C C . ASN A 1 20 ? -11.016 -6.972 -2.152 1.00 0.00 20 ASN A C 5
ATOM 7808 O O . ASN A 1 20 ? -11.765 -6.322 -1.418 1.00 0.00 20 ASN A O 5
ATOM 7819 N N . VAL A 1 21 ? -9.802 -6.543 -2.504 1.00 0.00 21 VAL A N 5
ATOM 7820 C CA . VAL A 1 21 ? -9.470 -5.139 -2.462 1.00 0.00 21 VAL A CA 5
ATOM 7821 C C . VAL A 1 21 ? -10.514 -4.455 -3.318 1.00 0.00 21 VAL A C 5
ATOM 7822 O O . VAL A 1 21 ? -10.957 -5.003 -4.330 1.00 0.00 21 VAL A O 5
ATOM 7835 N N . ARG A 1 22 ? -10.866 -3.246 -2.932 1.00 0.00 22 ARG A N 5
ATOM 7836 C CA . ARG A 1 22 ? -11.720 -2.315 -3.655 1.00 0.00 22 ARG A CA 5
ATOM 7837 C C . ARG A 1 22 ? -11.091 -0.940 -3.441 1.00 0.00 22 ARG A C 5
ATOM 7838 O O . ARG A 1 22 ? -10.256 -0.790 -2.558 1.00 0.00 22 ARG A O 5
ATOM 7859 N N . VAL A 1 23 ? -11.387 0.069 -4.241 1.00 0.00 23 VAL A N 5
ATOM 7860 C CA . VAL A 1 23 ? -10.993 1.440 -3.941 1.00 0.00 23 VAL A CA 5
ATOM 7861 C C . VAL A 1 23 ? -12.051 2.389 -4.478 1.00 0.00 23 VAL A C 5
ATOM 7862 O O . VAL A 1 23 ? -12.676 2.132 -5.511 1.00 0.00 23 VAL A O 5
ATOM 7875 N N . ASN A 1 24 ? -12.235 3.481 -3.754 1.00 0.00 24 ASN A N 5
ATOM 7876 C CA . ASN A 1 24 ? -13.083 4.617 -4.050 1.00 0.00 24 ASN A CA 5
ATOM 7877 C C . ASN A 1 24 ? -12.208 5.871 -4.023 1.00 0.00 24 ASN A C 5
ATOM 7878 O O . ASN A 1 24 ? -11.239 5.914 -3.269 1.00 0.00 24 ASN A O 5
ATOM 7889 N N . VAL A 1 25 ? -12.535 6.918 -4.777 1.00 0.00 25 VAL A N 5
ATOM 7890 C CA . VAL A 1 25 ? -11.837 8.202 -4.655 1.00 0.00 25 VAL A CA 5
ATOM 7891 C C . VAL A 1 25 ? -12.728 9.134 -3.843 1.00 0.00 25 VAL A C 5
ATOM 7892 O O . VAL A 1 25 ? -13.949 9.046 -3.947 1.00 0.00 25 VAL A O 5
ATOM 7905 N N . VAL A 1 26 ? -12.137 9.998 -3.023 1.00 0.00 26 VAL A N 5
ATOM 7906 C CA . VAL A 1 26 ? -12.875 10.813 -2.067 1.00 0.00 26 VAL A CA 5
ATOM 7907 C C . VAL A 1 26 ? -12.779 12.267 -2.526 1.00 0.00 26 VAL A C 5
ATOM 7908 O O . VAL A 1 26 ? -13.793 12.918 -2.775 1.00 0.00 26 VAL A O 5
ATOM 7921 N N . ASN A 1 27 ? -11.553 12.774 -2.657 1.00 0.00 27 ASN A N 5
ATOM 7922 C CA . ASN A 1 27 ? -11.253 14.152 -3.013 1.00 0.00 27 ASN A CA 5
ATOM 7923 C C . ASN A 1 27 ? -10.329 14.124 -4.234 1.00 0.00 27 ASN A C 5
ATOM 7924 O O . ASN A 1 27 ? -10.049 13.056 -4.774 1.00 0.00 27 ASN A O 5
ATOM 7935 N N . SER A 1 28 ? -9.804 15.269 -4.670 1.00 0.00 28 SER A N 5
ATOM 7936 C CA . SER A 1 28 ? -8.833 15.282 -5.765 1.00 0.00 28 SER A CA 5
ATOM 7937 C C . SER A 1 28 ? -7.504 14.642 -5.371 1.00 0.00 28 SER A C 5
ATOM 7938 O O . SER A 1 28 ? -6.828 14.076 -6.225 1.00 0.00 28 SER A O 5
ATOM 7946 N N . THR A 1 29 ? -7.115 14.755 -4.099 1.00 0.00 29 THR A N 5
ATOM 7947 C CA . THR A 1 29 ? -5.793 14.346 -3.631 1.00 0.00 29 THR A CA 5
ATOM 7948 C C . THR A 1 29 ? -5.904 13.304 -2.515 1.00 0.00 29 THR A C 5
ATOM 7949 O O . THR A 1 29 ? -4.918 13.036 -1.826 1.00 0.00 29 THR A O 5
ATOM 7960 N N . LEU A 1 30 ? -7.108 12.742 -2.338 1.00 0.00 30 LEU A N 5
ATOM 7961 C CA . LEU A 1 30 ? -7.463 11.764 -1.330 1.00 0.00 30 LEU A CA 5
ATOM 7962 C C . LEU A 1 30 ? -8.269 10.670 -2.008 1.00 0.00 30 LEU A C 5
ATOM 7963 O O . LEU A 1 30 ? -9.195 10.965 -2.766 1.00 0.00 30 LEU A O 5
ATOM 7979 N N . ALA A 1 31 ? -8.016 9.423 -1.641 1.00 0.00 31 ALA A N 5
ATOM 7980 C CA . ALA A 1 31 ? -8.786 8.269 -2.074 1.00 0.00 31 ALA A CA 5
ATOM 7981 C C . ALA A 1 31 ? -8.838 7.306 -0.893 1.00 0.00 31 ALA A C 5
ATOM 7982 O O . ALA A 1 31 ? -8.170 7.537 0.117 1.00 0.00 31 ALA A O 5
ATOM 7989 N N . GLU A 1 32 ? -9.654 6.266 -0.978 1.00 0.00 32 GLU A N 5
ATOM 7990 C CA . GLU A 1 32 ? -9.883 5.312 0.076 1.00 0.00 32 GLU A CA 5
ATOM 7991 C C . GLU A 1 32 ? -9.869 3.932 -0.581 1.00 0.00 32 GLU A C 5
ATOM 7992 O O . GLU A 1 32 ? -10.712 3.612 -1.415 1.00 0.00 32 GLU A O 5
ATOM 8004 N N . VAL A 1 33 ? -8.917 3.101 -0.185 1.00 0.00 33 VAL A N 5
ATOM 8005 C CA . VAL A 1 33 ? -8.852 1.695 -0.550 1.00 0.00 33 VAL A CA 5
ATOM 8006 C C . VAL A 1 33 ? -9.650 0.931 0.500 1.00 0.00 33 VAL A C 5
ATOM 8007 O O . VAL A 1 33 ? -9.612 1.298 1.674 1.00 0.00 33 VAL A O 5
ATOM 8020 N N . HIS A 1 34 ? -10.323 -0.144 0.099 1.00 0.00 34 HIS A N 5
ATOM 8021 C CA . HIS A 1 34 ? -11.029 -1.084 0.974 1.00 0.00 34 HIS A CA 5
ATOM 8022 C C . HIS A 1 34 ? -10.441 -2.480 0.744 1.00 0.00 34 HIS A C 5
ATOM 8023 O O . HIS A 1 34 ? -9.879 -2.718 -0.326 1.00 0.00 34 HIS A O 5
ATOM 8037 N N . TRP A 1 35 ? -10.597 -3.420 1.677 1.00 0.00 35 TRP A N 5
ATOM 8038 C CA . TRP A 1 35 ? -10.265 -4.827 1.461 1.00 0.00 35 TRP A CA 5
ATOM 8039 C C . TRP A 1 35 ? -10.957 -5.710 2.501 1.00 0.00 35 TRP A C 5
ATOM 8040 O O . TRP A 1 35 ? -11.375 -5.221 3.554 1.00 0.00 35 TRP A O 5
ATOM 8061 N N . ASP A 1 36 ? -11.054 -7.014 2.224 1.00 0.00 36 ASP A N 5
ATOM 8062 C CA . ASP A 1 36 ? -11.726 -7.964 3.109 1.00 0.00 36 ASP A CA 5
ATOM 8063 C C . ASP A 1 36 ? -10.731 -8.445 4.185 1.00 0.00 36 ASP A C 5
ATOM 8064 O O . ASP A 1 36 ? -9.575 -8.732 3.857 1.00 0.00 36 ASP A O 5
ATOM 8073 N N . PRO A 1 37 ? -11.133 -8.508 5.470 1.00 0.00 37 PRO A N 5
ATOM 8074 C CA . PRO A 1 37 ? -10.244 -8.804 6.593 1.00 0.00 37 PRO A CA 5
ATOM 8075 C C . PRO A 1 37 ? -9.891 -10.293 6.654 1.00 0.00 37 PRO A C 5
ATOM 8076 O O . PRO A 1 37 ? -10.778 -11.131 6.862 1.00 0.00 37 PRO A O 5
ATOM 8087 N N . VAL A 1 38 ? -8.614 -10.642 6.493 1.00 0.00 38 VAL A N 5
ATOM 8088 C CA . VAL A 1 38 ? -8.201 -12.043 6.436 1.00 0.00 38 VAL A CA 5
ATOM 8089 C C . VAL A 1 38 ? -8.269 -12.728 7.817 1.00 0.00 38 VAL A C 5
ATOM 8090 O O . VAL A 1 38 ? -8.215 -12.052 8.850 1.00 0.00 38 VAL A O 5
ATOM 8103 N N . PRO A 1 39 ? -8.361 -14.068 7.860 1.00 0.00 39 PRO A N 5
ATOM 8104 C CA . PRO A 1 39 ? -8.501 -14.830 9.083 1.00 0.00 39 PRO A CA 5
ATOM 8105 C C . PRO A 1 39 ? -7.149 -15.078 9.741 1.00 0.00 39 PRO A C 5
ATOM 8106 O O . PRO A 1 39 ? -6.120 -15.268 9.074 1.00 0.00 39 PRO A O 5
ATOM 8117 N N . LEU A 1 40 ? -7.174 -15.178 11.072 1.00 0.00 40 LEU A N 5
ATOM 8118 C CA . LEU A 1 40 ? -5.980 -15.377 11.883 1.00 0.00 40 LEU A CA 5
ATOM 8119 C C . LEU A 1 40 ? -5.224 -16.654 11.523 1.00 0.00 40 LEU A C 5
ATOM 8120 O O . LEU A 1 40 ? -4.007 -16.686 11.697 1.00 0.00 40 LEU A O 5
ATOM 8136 N N . LYS A 1 41 ? -5.888 -17.684 10.985 1.00 0.00 41 LYS A N 5
ATOM 8137 C CA . LYS A 1 41 ? -5.201 -18.900 10.545 1.00 0.00 41 LYS A CA 5
ATOM 8138 C C . LYS A 1 41 ? -4.181 -18.593 9.461 1.00 0.00 41 LYS A C 5
ATOM 8139 O O . LYS A 1 41 ? -3.015 -18.929 9.624 1.00 0.00 41 LYS A O 5
ATOM 8158 N N . SER A 1 42 ? -4.574 -17.900 8.394 1.00 0.00 42 SER A N 5
ATOM 8159 C CA . SER A 1 42 ? -3.637 -17.570 7.331 1.00 0.00 42 SER A CA 5
ATOM 8160 C C . SER A 1 42 ? -2.651 -16.460 7.725 1.00 0.00 42 SER A C 5
ATOM 8161 O O . SER A 1 42 ? -1.571 -16.379 7.139 1.00 0.00 42 SER A O 5
ATOM 8169 N N . ILE A 1 43 ? -2.995 -15.610 8.704 1.00 0.00 43 ILE A N 5
ATOM 8170 C CA . ILE A 1 43 ? -2.049 -14.697 9.341 1.00 0.00 43 ILE A CA 5
ATOM 8171 C C . ILE A 1 43 ? -1.000 -15.494 10.124 1.00 0.00 43 ILE A C 5
ATOM 8172 O O . ILE A 1 43 ? 0.099 -14.987 10.302 1.00 0.00 43 ILE A O 5
ATOM 8188 N N . ARG A 1 44 ? -1.311 -16.705 10.596 1.00 0.00 44 ARG A N 5
ATOM 8189 C CA . ARG A 1 44 ? -0.473 -17.619 11.374 1.00 0.00 44 ARG A CA 5
ATOM 8190 C C . ARG A 1 44 ? -0.253 -17.181 12.813 1.00 0.00 44 ARG A C 5
ATOM 8191 O O . ARG A 1 44 ? -0.480 -17.973 13.728 1.00 0.00 44 ARG A O 5
ATOM 8212 N N . GLY A 1 45 ? 0.138 -15.933 13.008 1.00 0.00 45 GLY A N 5
ATOM 8213 C CA . GLY A 1 45 ? 0.468 -15.363 14.305 1.00 0.00 45 GLY A CA 5
ATOM 8214 C C . GLY A 1 45 ? -0.355 -14.116 14.607 1.00 0.00 45 GLY A C 5
ATOM 8215 O O . GLY A 1 45 ? -1.511 -14.228 15.030 1.00 0.00 45 GLY A O 5
ATOM 8219 N N . HIS A 1 46 ? 0.232 -12.935 14.395 1.00 0.00 46 HIS A N 5
ATOM 8220 C CA . HIS A 1 46 ? -0.276 -11.627 14.808 1.00 0.00 46 HIS A CA 5
ATOM 8221 C C . HIS A 1 46 ? -0.065 -10.628 13.679 1.00 0.00 46 HIS A C 5
ATOM 8222 O O . HIS A 1 46 ? 1.064 -10.192 13.438 1.00 0.00 46 HIS A O 5
ATOM 8236 N N . LEU A 1 47 ? -1.151 -10.277 12.984 1.00 0.00 47 LEU A N 5
ATOM 8237 C CA . LEU A 1 47 ? -1.137 -9.313 11.896 1.00 0.00 47 LEU A CA 5
ATOM 8238 C C . LEU A 1 47 ? -0.626 -7.989 12.449 1.00 0.00 47 LEU A C 5
ATOM 8239 O O . LEU A 1 47 ? -1.090 -7.509 13.485 1.00 0.00 47 LEU A O 5
ATOM 8255 N N . GLN A 1 48 ? 0.325 -7.401 11.744 1.00 0.00 48 GLN A N 5
ATOM 8256 C CA . GLN A 1 48 ? 0.883 -6.094 12.025 1.00 0.00 48 GLN A CA 5
ATOM 8257 C C . GLN A 1 48 ? 0.195 -5.021 11.193 1.00 0.00 48 GLN A C 5
ATOM 8258 O O . GLN A 1 48 ? 0.161 -3.860 11.600 1.00 0.00 48 GLN A O 5
ATOM 8272 N N . GLY A 1 49 ? -0.389 -5.402 10.060 1.00 0.00 49 GLY A N 5
ATOM 8273 C CA . GLY A 1 49 ? -1.246 -4.564 9.257 1.00 0.00 49 GLY A CA 5
ATOM 8274 C C . GLY A 1 49 ? -1.108 -4.948 7.799 1.00 0.00 49 GLY A C 5
ATOM 8275 O O . GLY A 1 49 ? -0.763 -6.083 7.451 1.00 0.00 49 GLY A O 5
ATOM 8279 N N . TYR A 1 50 ? -1.384 -3.969 6.951 1.00 0.00 50 TYR A N 5
ATOM 8280 C CA . TYR A 1 50 ? -1.479 -4.095 5.515 1.00 0.00 50 TYR A CA 5
ATOM 8281 C C . TYR A 1 50 ? -0.567 -3.021 4.922 1.00 0.00 50 TYR A C 5
ATOM 8282 O O . TYR A 1 50 ? -0.690 -1.843 5.279 1.00 0.00 50 TYR A O 5
ATOM 8300 N N . ARG A 1 51 ? 0.405 -3.392 4.083 1.00 0.00 51 ARG A N 5
ATOM 8301 C CA . ARG A 1 51 ? 1.319 -2.437 3.476 1.00 0.00 51 ARG A CA 5
ATOM 8302 C C . ARG A 1 51 ? 0.794 -2.220 2.066 1.00 0.00 51 ARG A C 5
ATOM 8303 O O . ARG A 1 51 ? 0.848 -3.142 1.251 1.00 0.00 51 ARG A O 5
ATOM 8324 N N . ILE A 1 52 ? 0.180 -1.067 1.818 1.00 0.00 52 ILE A N 5
ATOM 8325 C CA . ILE A 1 52 ? -0.360 -0.723 0.512 1.00 0.00 52 ILE A CA 5
ATOM 8326 C C . ILE A 1 52 ? 0.828 -0.284 -0.334 1.00 0.00 52 ILE A C 5
ATOM 8327 O O . ILE A 1 52 ? 1.530 0.663 0.018 1.00 0.00 52 ILE A O 5
ATOM 8343 N N . TYR A 1 53 ? 1.106 -0.984 -1.424 1.00 0.00 53 TYR A N 5
ATOM 8344 C CA . TYR A 1 53 ? 2.035 -0.546 -2.458 1.00 0.00 53 TYR A CA 5
ATOM 8345 C C . TYR A 1 53 ? 1.230 0.193 -3.511 1.00 0.00 53 TYR A C 5
ATOM 8346 O O . TYR A 1 53 ? 0.111 -0.222 -3.777 1.00 0.00 53 TYR A O 5
ATOM 8364 N N . TYR A 1 54 ? 1.751 1.261 -4.117 1.00 0.00 54 TYR A N 5
ATOM 8365 C CA . TYR A 1 54 ? 1.129 1.934 -5.243 1.00 0.00 54 TYR A CA 5
ATOM 8366 C C . TYR A 1 54 ? 2.153 2.673 -6.099 1.00 0.00 54 TYR A C 5
ATOM 8367 O O . TYR A 1 54 ? 3.326 2.754 -5.726 1.00 0.00 54 TYR A O 5
ATOM 8385 N N . TRP A 1 55 ? 1.733 3.158 -7.268 1.00 0.00 55 TRP A N 5
ATOM 8386 C CA . TRP A 1 55 ? 2.458 4.137 -8.065 1.00 0.00 55 TRP A CA 5
ATOM 8387 C C . TRP A 1 55 ? 1.479 5.008 -8.865 1.00 0.00 55 TRP A C 5
ATOM 8388 O O . TRP A 1 55 ? 0.316 4.628 -9.052 1.00 0.00 55 TRP A O 5
ATOM 8409 N N . LYS A 1 56 ? 1.967 6.137 -9.386 1.00 0.00 56 LYS A N 5
ATOM 8410 C CA . LYS A 1 56 ? 1.311 6.939 -10.422 1.00 0.00 56 LYS A CA 5
ATOM 8411 C C . LYS A 1 56 ? 1.331 6.144 -11.714 1.00 0.00 56 LYS A C 5
ATOM 8412 O O . LYS A 1 56 ? 2.386 5.605 -12.069 1.00 0.00 56 LYS A O 5
ATOM 8431 N N . THR A 1 57 ? 0.232 6.145 -12.450 1.00 0.00 57 THR A N 5
ATOM 8432 C CA . THR A 1 57 ? 0.155 5.567 -13.775 1.00 0.00 57 THR A CA 5
ATOM 8433 C C . THR A 1 57 ? -0.085 6.724 -14.754 1.00 0.00 57 THR A C 5
ATOM 8434 O O . THR A 1 57 ? -0.853 7.636 -14.445 1.00 0.00 57 THR A O 5
ATOM 8445 N N . GLN A 1 58 ? 0.558 6.681 -15.928 1.00 0.00 58 GLN A N 5
ATOM 8446 C CA . GLN A 1 58 ? 0.422 7.666 -17.006 1.00 0.00 58 GLN A CA 5
ATOM 8447 C C . GLN A 1 58 ? 0.650 9.106 -16.518 1.00 0.00 58 GLN A C 5
ATOM 8448 O O . GLN A 1 58 ? -0.277 9.906 -16.403 1.00 0.00 58 GLN A O 5
ATOM 8462 N N . SER A 1 59 ? 1.920 9.427 -16.261 1.00 0.00 59 SER A N 5
ATOM 8463 C CA . SER A 1 59 ? 2.386 10.757 -15.885 1.00 0.00 59 SER A CA 5
ATOM 8464 C C . SER A 1 59 ? 1.999 11.778 -16.972 1.00 0.00 59 SER A C 5
ATOM 8465 O O . SER A 1 59 ? 2.124 11.487 -18.166 1.00 0.00 59 SER A O 5
ATOM 8473 N N . SER A 1 60 ? 1.517 12.954 -16.562 1.00 0.00 60 SER A N 5
ATOM 8474 C CA . SER A 1 60 ? 0.790 13.891 -17.419 1.00 0.00 60 SER A CA 5
ATOM 8475 C C . SER A 1 60 ? 1.699 14.786 -18.285 1.00 0.00 60 SER A C 5
ATOM 8476 O O . SER A 1 60 ? 1.205 15.404 -19.232 1.00 0.00 60 SER A O 5
ATOM 8484 N N . SER A 1 61 ? 3.004 14.877 -18.018 1.00 0.00 61 SER A N 5
ATOM 8485 C CA . SER A 1 61 ? 3.926 15.676 -18.828 1.00 0.00 61 SER A CA 5
ATOM 8486 C C . SER A 1 61 ? 4.928 14.760 -19.535 1.00 0.00 61 SER A C 5
ATOM 8487 O O . SER A 1 61 ? 5.360 13.747 -18.978 1.00 0.00 61 SER A O 5
ATOM 8495 N N . LYS A 1 62 ? 5.318 15.135 -20.758 1.00 0.00 62 LYS A N 5
ATOM 8496 C CA . LYS A 1 62 ? 6.045 14.306 -21.718 1.00 0.00 62 LYS A CA 5
ATOM 8497 C C . LYS A 1 62 ? 7.362 13.839 -21.128 1.00 0.00 62 LYS A C 5
ATOM 8498 O O . LYS A 1 62 ? 7.654 12.642 -21.140 1.00 0.00 62 LYS A O 5
ATOM 8517 N N . ARG A 1 63 ? 8.128 14.760 -20.538 1.00 0.00 63 ARG A N 5
ATOM 8518 C CA . ARG A 1 63 ? 9.124 14.393 -19.544 1.00 0.00 63 ARG A CA 5
ATOM 8519 C C . ARG A 1 63 ? 8.401 13.863 -18.314 1.00 0.00 63 ARG A C 5
ATOM 8520 O O . ARG A 1 63 ? 7.988 14.641 -17.453 1.00 0.00 63 ARG A O 5
ATOM 8541 N N . ASN A 1 64 ? 8.279 12.546 -18.217 1.00 0.00 64 ASN A N 5
ATOM 8542 C CA . ASN A 1 64 ? 8.295 11.838 -16.947 1.00 0.00 64 ASN A CA 5
ATOM 8543 C C . ASN A 1 64 ? 9.764 11.612 -16.545 1.00 0.00 64 ASN A C 5
ATOM 8544 O O . ASN A 1 64 ? 10.684 11.955 -17.297 1.00 0.00 64 ASN A O 5
ATOM 8555 N N . ARG A 1 65 ? 10.020 11.065 -15.355 1.00 0.00 65 ARG A N 5
ATOM 8556 C CA . ARG A 1 65 ? 11.347 10.580 -14.952 1.00 0.00 65 ARG A CA 5
ATOM 8557 C C . ARG A 1 65 ? 11.523 9.152 -15.484 1.00 0.00 65 ARG A C 5
ATOM 8558 O O . ARG A 1 65 ? 10.603 8.592 -16.083 1.00 0.00 65 ARG A O 5
ATOM 8579 N N . ARG A 1 66 ? 12.709 8.553 -15.342 1.00 0.00 66 ARG A N 5
ATOM 8580 C CA . ARG A 1 66 ? 12.914 7.157 -15.741 1.00 0.00 66 ARG A CA 5
ATOM 8581 C C . ARG A 1 66 ? 12.326 6.248 -14.669 1.00 0.00 66 ARG A C 5
ATOM 8582 O O . ARG A 1 66 ? 11.287 5.636 -14.919 1.00 0.00 66 ARG A O 5
ATOM 8603 N N . HIS A 1 67 ? 12.964 6.157 -13.495 1.00 0.00 67 HIS A N 5
ATOM 8604 C CA . HIS A 1 67 ? 12.449 5.302 -12.430 1.00 0.00 67 HIS A CA 5
ATOM 8605 C C . HIS A 1 67 ? 11.045 5.778 -12.031 1.00 0.00 67 HIS A C 5
ATOM 8606 O O . HIS A 1 67 ? 10.809 6.980 -11.889 1.00 0.00 67 HIS A O 5
ATOM 8620 N N . ILE A 1 68 ? 10.099 4.847 -11.899 1.00 0.00 68 ILE A N 5
ATOM 8621 C CA . ILE A 1 68 ? 8.720 5.182 -11.559 1.00 0.00 68 ILE A CA 5
ATOM 8622 C C . ILE A 1 68 ? 8.683 5.624 -10.093 1.00 0.00 68 ILE A C 5
ATOM 8623 O O . ILE A 1 68 ? 9.412 5.092 -9.246 1.00 0.00 68 ILE A O 5
ATOM 8639 N N . GLU A 1 69 ? 7.784 6.556 -9.781 1.00 0.00 69 GLU A N 5
ATOM 8640 C CA . GLU A 1 69 ? 7.382 7.010 -8.448 1.00 0.00 69 GLU A CA 5
ATOM 8641 C C . GLU A 1 69 ? 6.514 5.966 -7.726 1.00 0.00 69 GLU A C 5
ATOM 8642 O O . GLU A 1 69 ? 5.409 6.202 -7.246 1.00 0.00 69 GLU A O 5
ATOM 8654 N N . LYS A 1 70 ? 7.062 4.764 -7.650 1.00 0.00 70 LYS A N 5
ATOM 8655 C CA . LYS A 1 70 ? 6.670 3.722 -6.722 1.00 0.00 70 LYS A CA 5
ATOM 8656 C C . LYS A 1 70 ? 6.659 4.289 -5.313 1.00 0.00 70 LYS A C 5
ATOM 8657 O O . LYS A 1 70 ? 7.603 4.965 -4.904 1.00 0.00 70 LYS A O 5
ATOM 8676 N N . LYS A 1 71 ? 5.620 3.968 -4.556 1.00 0.00 71 LYS A N 5
ATOM 8677 C CA . LYS A 1 71 ? 5.455 4.381 -3.177 1.00 0.00 71 LYS A CA 5
ATOM 8678 C C . LYS A 1 71 ? 4.883 3.256 -2.327 1.00 0.00 71 LYS A C 5
ATOM 8679 O O . LYS A 1 71 ? 4.430 2.220 -2.828 1.00 0.00 71 LYS A O 5
ATOM 8698 N N . ILE A 1 72 ? 4.917 3.493 -1.020 1.00 0.00 72 ILE A N 5
ATOM 8699 C CA . ILE A 1 72 ? 4.556 2.584 0.049 1.00 0.00 72 ILE A CA 5
ATOM 8700 C C . ILE A 1 72 ? 3.658 3.362 1.009 1.00 0.00 72 ILE A C 5
ATOM 8701 O O . ILE A 1 72 ? 3.787 4.585 1.124 1.00 0.00 72 ILE A O 5
ATOM 8717 N N . LEU A 1 73 ? 2.749 2.652 1.678 1.00 0.00 73 LEU A N 5
ATOM 8718 C CA . LEU A 1 73 ? 1.828 3.154 2.683 1.00 0.00 73 LEU A CA 5
ATOM 8719 C C . LEU A 1 73 ? 1.640 2.068 3.726 1.00 0.00 73 LEU A C 5
ATOM 8720 O O . LEU A 1 73 ? 0.915 1.093 3.522 1.00 0.00 73 LEU A O 5
ATOM 8736 N N . THR A 1 74 ? 2.340 2.233 4.838 1.00 0.00 74 THR A N 5
ATOM 8737 C CA . THR A 1 74 ? 2.130 1.422 6.030 1.00 0.00 74 THR A CA 5
ATOM 8738 C C . THR A 1 74 ? 0.796 1.844 6.643 1.00 0.00 74 THR A C 5
ATOM 8739 O O . THR A 1 74 ? 0.694 2.942 7.204 1.00 0.00 74 THR A O 5
ATOM 8750 N N . PHE A 1 75 ? -0.221 0.984 6.561 1.00 0.00 75 PHE A N 5
ATOM 8751 C CA . PHE A 1 75 ? -1.365 1.033 7.454 1.00 0.00 75 PHE A CA 5
ATOM 8752 C C . PHE A 1 75 ? -1.253 -0.163 8.378 1.00 0.00 75 PHE A C 5
ATOM 8753 O O . PHE A 1 75 ? -1.633 -1.282 8.027 1.00 0.00 75 PHE A O 5
ATOM 8770 N N . GLN A 1 76 ? -0.656 0.079 9.538 1.00 0.00 76 GLN A N 5
ATOM 8771 C CA . GLN A 1 76 ? -0.685 -0.875 10.624 1.00 0.00 76 GLN A CA 5
ATOM 8772 C C . GLN A 1 76 ? -2.127 -1.057 11.119 1.00 0.00 76 GLN A C 5
ATOM 8773 O O . GLN A 1 76 ? -2.979 -0.185 10.893 1.00 0.00 76 GLN A O 5
ATOM 8787 N N . GLY A 1 77 ? -2.353 -2.117 11.890 1.00 0.00 77 GLY A N 5
ATOM 8788 C CA . GLY A 1 77 ? -3.647 -2.436 12.479 1.00 0.00 77 GLY A CA 5
ATOM 8789 C C . GLY A 1 77 ? -4.461 -3.314 11.531 1.00 0.00 77 GLY A C 5
ATOM 8790 O O . GLY A 1 77 ? -4.308 -3.255 10.308 1.00 0.00 77 GLY A O 5
ATOM 8794 N N . SER A 1 78 ? -5.372 -4.115 12.085 1.00 0.00 78 SER A N 5
ATOM 8795 C CA . SER A 1 78 ? -6.209 -5.070 11.356 1.00 0.00 78 SER A CA 5
ATOM 8796 C C . SER A 1 78 ? -7.452 -4.378 10.758 1.00 0.00 78 SER A C 5
ATOM 8797 O O . SER A 1 78 ? -8.564 -4.924 10.738 1.00 0.00 78 SER A O 5
ATOM 8805 N N . LYS A 1 79 ? -7.251 -3.145 10.286 1.00 0.00 79 LYS A N 5
ATOM 8806 C CA . LYS A 1 79 ? -8.188 -2.341 9.517 1.00 0.00 79 LYS A CA 5
ATOM 8807 C C . LYS A 1 79 ? -8.503 -2.961 8.169 1.00 0.00 79 LYS A C 5
ATOM 8808 O O . LYS A 1 79 ? -7.862 -3.905 7.723 1.00 0.00 79 LYS A O 5
ATOM 8827 N N . THR A 1 80 ? -9.487 -2.376 7.516 1.00 0.00 80 THR A N 5
ATOM 8828 C CA . THR A 1 80 ? -10.130 -2.875 6.313 1.00 0.00 80 THR A CA 5
ATOM 8829 C C . THR A 1 80 ? -10.280 -1.760 5.282 1.00 0.00 80 THR A C 5
ATOM 8830 O O . THR A 1 80 ? -10.848 -1.976 4.210 1.00 0.00 80 THR A O 5
ATOM 8841 N N . HIS A 1 81 ? -9.777 -0.559 5.596 1.00 0.00 81 HIS A N 5
ATOM 8842 C CA . HIS A 1 81 ? -9.785 0.525 4.615 1.00 0.00 81 HIS A CA 5
ATOM 8843 C C . HIS A 1 81 ? -8.735 1.559 4.972 1.00 0.00 81 HIS A C 5
ATOM 8844 O O . HIS A 1 81 ? -8.531 1.824 6.155 1.00 0.00 81 HIS A O 5
ATOM 8858 N N . GLY A 1 82 ? -8.060 2.126 3.980 1.00 0.00 82 GLY A N 5
ATOM 8859 C CA . GLY A 1 82 ? -6.918 3.003 4.180 1.00 0.00 82 GLY A CA 5
ATOM 8860 C C . GLY A 1 82 ? -6.899 4.098 3.130 1.00 0.00 82 GLY A C 5
ATOM 8861 O O . GLY A 1 82 ? -7.170 3.843 1.956 1.00 0.00 82 GLY A O 5
ATOM 8865 N N . MET A 1 83 ? -6.574 5.312 3.568 1.00 0.00 83 MET A N 5
ATOM 8866 C CA . MET A 1 83 ? -6.598 6.503 2.745 1.00 0.00 83 MET A CA 5
ATOM 8867 C C . MET A 1 83 ? -5.379 6.555 1.827 1.00 0.00 83 MET A C 5
ATOM 8868 O O . MET A 1 83 ? -4.341 5.961 2.111 1.00 0.00 83 MET A O 5
ATOM 8882 N N . LEU A 1 84 ? -5.445 7.387 0.796 1.00 0.00 84 LEU A N 5
ATOM 8883 C CA . LEU A 1 84 ? -4.327 7.757 -0.051 1.00 0.00 84 LEU A CA 5
ATOM 8884 C C . LEU A 1 84 ? -4.254 9.284 -0.077 1.00 0.00 84 LEU A C 5
ATOM 8885 O O . LEU A 1 84 ? -4.826 9.877 -0.983 1.00 0.00 84 LEU A O 5
ATOM 8901 N N . PRO A 1 85 ? -3.635 9.941 0.920 1.00 0.00 85 PRO A N 5
ATOM 8902 C CA . PRO A 1 85 ? -3.516 11.395 0.955 1.00 0.00 85 PRO A CA 5
ATOM 8903 C C . PRO A 1 85 ? -2.230 11.877 0.276 1.00 0.00 85 PRO A C 5
ATOM 8904 O O . PRO A 1 85 ? -1.211 11.178 0.294 1.00 0.00 85 PRO A O 5
ATOM 8915 N N . GLY A 1 86 ? -2.237 13.112 -0.230 1.00 0.00 86 GLY A N 5
ATOM 8916 C CA . GLY A 1 86 ? -1.058 13.720 -0.844 1.00 0.00 86 GLY A CA 5
ATOM 8917 C C . GLY A 1 86 ? -0.837 13.246 -2.272 1.00 0.00 86 GLY A C 5
ATOM 8918 O O . GLY A 1 86 ? 0.308 13.173 -2.714 1.00 0.00 86 GLY A O 5
ATOM 8922 N N . LEU A 1 87 ? -1.920 12.880 -2.956 1.00 0.00 87 LEU A N 5
ATOM 8923 C CA . LEU A 1 87 ? -1.930 12.433 -4.341 1.00 0.00 87 LEU A CA 5
ATOM 8924 C C . LEU A 1 87 ? -2.189 13.646 -5.241 1.00 0.00 87 LEU A C 5
ATOM 8925 O O . LEU A 1 87 ? -2.311 14.777 -4.759 1.00 0.00 87 LEU A O 5
ATOM 8941 N N . GLU A 1 88 ? -2.282 13.434 -6.552 1.00 0.00 88 GLU A N 5
ATOM 8942 C CA . GLU A 1 88 ? -2.481 14.489 -7.529 1.00 0.00 88 GLU A CA 5
ATOM 8943 C C . GLU A 1 88 ? -3.671 14.117 -8.432 1.00 0.00 88 GLU A C 5
ATOM 8944 O O . GLU A 1 88 ? -3.821 12.940 -8.773 1.00 0.00 88 GLU A O 5
ATOM 8956 N N . PRO A 1 89 ? -4.531 15.087 -8.784 1.00 0.00 89 PRO A N 5
ATOM 8957 C CA . PRO A 1 89 ? -5.774 14.850 -9.498 1.00 0.00 89 PRO A CA 5
ATOM 8958 C C . PRO A 1 89 ? -5.558 14.534 -10.982 1.00 0.00 89 PRO A C 5
ATOM 8959 O O . PRO A 1 89 ? -4.432 14.560 -11.494 1.00 0.00 89 PRO A O 5
ATOM 8970 N N . PHE A 1 90 ? -6.675 14.276 -11.670 1.00 0.00 90 PHE A N 5
ATOM 8971 C CA . PHE A 1 90 ? -6.831 14.009 -13.096 1.00 0.00 90 PHE A CA 5
ATOM 8972 C C . PHE A 1 90 ? -5.887 12.917 -13.622 1.00 0.00 90 PHE A C 5
ATOM 8973 O O . PHE A 1 90 ? -5.597 12.853 -14.817 1.00 0.00 90 PHE A O 5
ATOM 8990 N N . SER A 1 91 ? -5.417 12.042 -12.736 1.00 0.00 91 SER A N 5
ATOM 8991 C CA . SER A 1 91 ? -4.396 11.045 -12.997 1.00 0.00 91 SER A CA 5
ATOM 8992 C C . SER A 1 91 ? -4.924 9.648 -12.678 1.00 0.00 91 SER A C 5
ATOM 8993 O O . SER A 1 91 ? -5.859 9.487 -11.878 1.00 0.00 91 SER A O 5
ATOM 9001 N N . HIS A 1 92 ? -4.306 8.640 -13.295 1.00 0.00 92 HIS A N 5
ATOM 9002 C CA . HIS A 1 92 ? -4.589 7.235 -13.064 1.00 0.00 92 HIS A CA 5
ATOM 9003 C C . HIS A 1 92 ? -3.559 6.716 -12.059 1.00 0.00 92 HIS A C 5
ATOM 9004 O O . HIS A 1 92 ? -2.434 7.212 -11.996 1.00 0.00 92 HIS A O 5
ATOM 9018 N N . TYR A 1 93 ? -3.925 5.702 -11.281 1.00 0.00 93 TYR A N 5
ATOM 9019 C CA . TYR A 1 93 ? -3.062 5.107 -10.273 1.00 0.00 93 TYR A CA 5
ATOM 9020 C C . TYR A 1 93 ? -3.278 3.606 -10.250 1.00 0.00 93 TYR A C 5
ATOM 9021 O O . TYR A 1 93 ? -4.350 3.130 -10.631 1.00 0.00 93 TYR A O 5
ATOM 9039 N N . THR A 1 94 ? -2.281 2.867 -9.773 1.00 0.00 94 THR A N 5
ATOM 9040 C CA . THR A 1 94 ? -2.384 1.451 -9.446 1.00 0.00 94 THR A CA 5
ATOM 9041 C C . THR A 1 94 ? -1.910 1.312 -8.005 1.00 0.00 94 THR A C 5
ATOM 9042 O O . THR A 1 94 ? -0.870 1.883 -7.675 1.00 0.00 94 THR A O 5
ATOM 9053 N N . LEU A 1 95 ? -2.603 0.540 -7.168 1.00 0.00 95 LEU A N 5
ATOM 9054 C CA . LEU A 1 95 ? -2.186 0.150 -5.824 1.00 0.00 95 LEU A CA 5
ATOM 9055 C C . LEU A 1 95 ? -2.456 -1.340 -5.607 1.00 0.00 95 LEU A C 5
ATOM 9056 O O . LEU A 1 95 ? -3.178 -1.970 -6.380 1.00 0.00 95 LEU A O 5
ATOM 9072 N N . ASN A 1 96 ? -1.887 -1.905 -4.544 1.00 0.00 96 ASN A N 5
ATOM 9073 C CA . ASN A 1 96 ? -1.903 -3.322 -4.192 1.00 0.00 96 ASN A CA 5
ATOM 9074 C C . ASN A 1 96 ? -1.818 -3.394 -2.660 1.00 0.00 96 ASN A C 5
ATOM 9075 O O . ASN A 1 96 ? -1.242 -2.487 -2.057 1.00 0.00 96 ASN A O 5
ATOM 9086 N N . VAL A 1 97 ? -2.335 -4.446 -2.014 1.00 0.00 97 VAL A N 5
ATOM 9087 C CA . VAL A 1 97 ? -2.346 -4.611 -0.555 1.00 0.00 97 VAL A CA 5
ATOM 9088 C C . VAL A 1 97 ? -1.597 -5.901 -0.207 1.00 0.00 97 VAL A C 5
ATOM 9089 O O . VAL A 1 97 ? -1.778 -6.923 -0.863 1.00 0.00 97 VAL A O 5
ATOM 9102 N N . ARG A 1 98 ? -0.761 -5.869 0.833 1.00 0.00 98 ARG A N 5
ATOM 9103 C CA . ARG A 1 98 ? 0.052 -6.990 1.302 1.00 0.00 98 ARG A CA 5
ATOM 9104 C C . ARG A 1 98 ? -0.053 -7.059 2.795 1.00 0.00 98 ARG A C 5
ATOM 9105 O O . ARG A 1 98 ? 0.061 -6.059 3.491 1.00 0.00 98 ARG A O 5
ATOM 9126 N N . VAL A 1 99 ? -0.318 -8.259 3.250 1.00 0.00 99 VAL A N 5
ATOM 9127 C CA . VAL A 1 99 ? -0.414 -8.682 4.616 1.00 0.00 99 VAL A CA 5
ATOM 9128 C C . VAL A 1 99 ? 0.994 -8.676 5.213 1.00 0.00 99 VAL A C 5
ATOM 9129 O O . VAL A 1 99 ? 1.967 -9.082 4.568 1.00 0.00 99 VAL A O 5
ATOM 9142 N N . VAL A 1 100 ? 1.084 -8.232 6.460 1.00 0.00 100 VAL A N 5
ATOM 9143 C CA . VAL A 1 100 ? 2.306 -8.167 7.237 1.00 0.00 100 VAL A CA 5
ATOM 9144 C C . VAL A 1 100 ? 1.945 -8.691 8.624 1.00 0.00 100 VAL A C 5
ATOM 9145 O O . VAL A 1 100 ? 0.871 -8.367 9.146 1.00 0.00 100 VAL A O 5
ATOM 9158 N N . ASN A 1 101 ? 2.811 -9.500 9.229 1.00 0.00 101 ASN A N 5
ATOM 9159 C CA . ASN A 1 101 ? 2.625 -10.023 10.573 1.00 0.00 101 ASN A CA 5
ATOM 9160 C C . ASN A 1 101 ? 3.925 -9.960 11.369 1.00 0.00 101 ASN A C 5
ATOM 9161 O O . ASN A 1 101 ? 4.895 -9.360 10.912 1.00 0.00 101 ASN A O 5
ATOM 9172 N N . GLY A 1 102 ? 3.902 -10.498 12.593 1.00 0.00 102 GLY A N 5
ATOM 9173 C CA . GLY A 1 102 ? 4.991 -10.370 13.543 1.00 0.00 102 GLY A CA 5
ATOM 9174 C C . GLY A 1 102 ? 6.296 -10.965 13.029 1.00 0.00 102 GLY A C 5
ATOM 9175 O O . GLY A 1 102 ? 7.361 -10.474 13.409 1.00 0.00 102 GLY A O 5
ATOM 9179 N N . LYS A 1 103 ? 6.205 -11.993 12.178 1.00 0.00 103 LYS A N 5
ATOM 9180 C CA . LYS A 1 103 ? 7.334 -12.667 11.564 1.00 0.00 103 LYS A CA 5
ATOM 9181 C C . LYS A 1 103 ? 7.823 -11.899 10.333 1.00 0.00 103 LYS A C 5
ATOM 9182 O O . LYS A 1 103 ? 9.036 -11.806 10.129 1.00 0.00 103 LYS A O 5
ATOM 9201 N N . GLY A 1 104 ? 6.913 -11.361 9.515 1.00 0.00 104 GLY A N 5
ATOM 9202 C CA . GLY A 1 104 ? 7.251 -10.685 8.274 1.00 0.00 104 GLY A CA 5
ATOM 9203 C C . GLY A 1 104 ? 6.072 -10.642 7.308 1.00 0.00 104 GLY A C 5
ATOM 9204 O O . GLY A 1 104 ? 4.913 -10.826 7.685 1.00 0.00 104 GLY A O 5
ATOM 9208 N N . GLU A 1 105 ? 6.354 -10.310 6.051 1.00 0.00 105 GLU A N 5
ATOM 9209 C CA . GLU A 1 105 ? 5.354 -10.137 5.011 1.00 0.00 105 GLU A CA 5
ATOM 9210 C C . GLU A 1 105 ? 4.983 -11.452 4.332 1.00 0.00 105 GLU A C 5
ATOM 9211 O O . GLU A 1 105 ? 5.782 -12.391 4.258 1.00 0.00 105 GLU A O 5
ATOM 9223 N N . GLY A 1 106 ? 3.792 -11.469 3.736 1.00 0.00 106 GLY A N 5
ATOM 9224 C CA . GLY A 1 106 ? 3.287 -12.551 2.909 1.00 0.00 106 GLY A CA 5
ATOM 9225 C C . GLY A 1 106 ? 2.962 -12.058 1.498 1.00 0.00 106 GLY A C 5
ATOM 9226 O O . GLY A 1 106 ? 3.518 -11.047 1.048 1.00 0.00 106 GLY A O 5
ATOM 9230 N N . PRO A 1 107 ? 2.094 -12.776 0.769 1.00 0.00 107 PRO A N 5
ATOM 9231 C CA . PRO A 1 107 ? 1.703 -12.380 -0.573 1.00 0.00 107 PRO A CA 5
ATOM 9232 C C . PRO A 1 107 ? 0.897 -11.089 -0.566 1.00 0.00 107 PRO A C 5
ATOM 9233 O O . PRO A 1 107 ? 0.395 -10.615 0.460 1.00 0.00 107 PRO A O 5
ATOM 9244 N N . ALA A 1 108 ? 0.768 -10.552 -1.771 1.00 0.00 108 ALA A N 5
ATOM 9245 C CA . ALA A 1 108 ? -0.096 -9.442 -2.081 1.00 0.00 108 ALA A CA 5
ATOM 9246 C C . ALA A 1 108 ? -1.369 -9.965 -2.748 1.00 0.00 108 ALA A C 5
ATOM 9247 O O . ALA A 1 108 ? -1.369 -11.039 -3.360 1.00 0.00 108 ALA A O 5
ATOM 9254 N N . SER A 1 109 ? -2.449 -9.203 -2.613 1.00 0.00 109 SER A N 5
ATOM 9255 C CA . SER A 1 109 ? -3.740 -9.422 -3.274 1.00 0.00 109 SER A CA 5
ATOM 9256 C C . SER A 1 109 ? -3.637 -9.139 -4.794 1.00 0.00 109 SER A C 5
ATOM 9257 O O . SER A 1 109 ? -2.538 -8.820 -5.260 1.00 0.00 109 SER A O 5
ATOM 9265 N N . PRO A 1 110 ? -4.713 -9.170 -5.608 1.00 0.00 110 PRO A N 5
ATOM 9266 C CA . PRO A 1 110 ? -4.616 -8.632 -6.957 1.00 0.00 110 PRO A CA 5
ATOM 9267 C C . PRO A 1 110 ? -4.450 -7.113 -6.891 1.00 0.00 110 PRO A C 5
ATOM 9268 O O . PRO A 1 110 ? -4.768 -6.484 -5.876 1.00 0.00 110 PRO A O 5
ATOM 9279 N N . ASP A 1 111 ? -3.971 -6.522 -7.985 1.00 0.00 111 ASP A N 5
ATOM 9280 C CA . ASP A 1 111 ? -3.842 -5.077 -8.096 1.00 0.00 111 ASP A CA 5
ATOM 9281 C C . ASP A 1 111 ? -5.233 -4.454 -8.130 1.00 0.00 111 ASP A C 5
ATOM 9282 O O . ASP A 1 111 ? -6.231 -5.084 -8.509 1.00 0.00 111 ASP A O 5
ATOM 9291 N N . ARG A 1 112 ? -5.292 -3.158 -7.860 1.00 0.00 112 ARG A N 5
ATOM 9292 C CA . ARG A 1 112 ? -6.448 -2.316 -8.099 1.00 0.00 112 ARG A CA 5
ATOM 9293 C C . ARG A 1 112 ? -5.982 -1.058 -8.800 1.00 0.00 112 ARG A C 5
ATOM 9294 O O . ARG A 1 112 ? -4.805 -0.695 -8.732 1.00 0.00 112 ARG A O 5
ATOM 9315 N N . VAL A 1 113 ? -6.923 -0.353 -9.412 1.00 0.00 113 VAL A N 5
ATOM 9316 C CA . VAL A 1 113 ? -6.678 0.959 -9.977 1.00 0.00 113 VAL A CA 5
ATOM 9317 C C . VAL A 1 113 ? -7.741 1.913 -9.466 1.00 0.00 113 VAL A C 5
ATOM 9318 O O . VAL A 1 113 ? -8.831 1.488 -9.062 1.00 0.00 113 VAL A O 5
ATOM 9331 N N . PHE A 1 114 ? -7.434 3.202 -9.535 1.00 0.00 114 PHE A N 5
ATOM 9332 C CA . PHE A 1 114 ? -8.408 4.266 -9.442 1.00 0.00 114 PHE A CA 5
ATOM 9333 C C . PHE A 1 114 ? -7.910 5.410 -10.308 1.00 0.00 114 PHE A C 5
ATOM 9334 O O . PHE A 1 114 ? -6.699 5.631 -10.413 1.00 0.00 114 PHE A O 5
ATOM 9351 N N . ASN A 1 115 ? -8.830 6.152 -10.913 1.00 0.00 115 ASN A N 5
ATOM 9352 C CA . ASN A 1 115 ? -8.560 7.411 -11.572 1.00 0.00 115 ASN A CA 5
ATOM 9353 C C . ASN A 1 115 ? -9.252 8.504 -10.760 1.00 0.00 115 ASN A C 5
ATOM 9354 O O . ASN A 1 115 ? -10.310 8.266 -10.172 1.00 0.00 115 ASN A O 5
ATOM 9365 N N . THR A 1 116 ? -8.623 9.671 -10.686 1.00 0.00 116 THR A N 5
ATOM 9366 C CA . THR A 1 116 ? -9.015 10.765 -9.797 1.00 0.00 116 THR A CA 5
ATOM 9367 C C . THR A 1 116 ? -9.897 11.775 -10.550 1.00 0.00 116 THR A C 5
ATOM 9368 O O . THR A 1 116 ? -9.856 11.792 -11.786 1.00 0.00 116 THR A O 5
ATOM 9379 N N . PRO A 1 117 ? -10.681 12.634 -9.865 1.00 0.00 117 PRO A N 5
ATOM 9380 C CA . PRO A 1 117 ? -11.424 13.678 -10.549 1.00 0.00 117 PRO A CA 5
ATOM 9381 C C . PRO A 1 117 ? -10.441 14.736 -11.053 1.00 0.00 117 PRO A C 5
ATOM 9382 O O . PRO A 1 117 ? -9.272 14.747 -10.662 1.00 0.00 117 PRO A O 5
ATOM 9393 N N . GLU A 1 118 ? -10.915 15.645 -11.900 1.00 0.00 118 GLU A N 5
ATOM 9394 C CA . GLU A 1 118 ? -10.085 16.652 -12.555 1.00 0.00 118 GLU A CA 5
ATOM 9395 C C . GLU A 1 118 ? -9.411 17.590 -11.546 1.00 0.00 118 GLU A C 5
ATOM 9396 O O . GLU A 1 118 ? -8.296 18.061 -11.749 1.00 0.00 118 GLU A O 5
ATOM 9408 N N . GLY A 1 119 ? -10.074 17.785 -10.417 1.00 0.00 119 GLY A N 5
ATOM 9409 C CA . GLY A 1 119 ? -9.520 18.327 -9.195 1.00 0.00 119 GLY A CA 5
ATOM 9410 C C . GLY A 1 119 ? -9.549 19.838 -9.079 1.00 0.00 119 GLY A C 5
ATOM 9411 O O . GLY A 1 119 ? -8.634 20.406 -8.480 1.00 0.00 119 GLY A O 5
ATOM 9415 N N . SER A 1 120 ? -10.614 20.477 -9.559 1.00 0.00 120 SER A N 5
ATOM 9416 C CA . SER A 1 120 ? -10.851 21.880 -9.267 1.00 0.00 120 SER A CA 5
ATOM 9417 C C . SER A 1 120 ? -10.934 22.092 -7.749 1.00 0.00 120 SER A C 5
ATOM 9418 O O . SER A 1 120 ? -11.407 21.211 -7.017 1.00 0.00 120 SER A O 5
ATOM 9426 N N . GLY A 1 121 ? -10.518 23.270 -7.284 1.00 0.00 121 GLY A N 5
ATOM 9427 C CA . GLY A 1 121 ? -10.729 23.730 -5.924 1.00 0.00 121 GLY A CA 5
ATOM 9428 C C . GLY A 1 121 ? -12.073 24.452 -5.862 1.00 0.00 121 GLY A C 5
ATOM 9429 O O . GLY A 1 121 ? -12.182 25.522 -6.462 1.00 0.00 121 GLY A O 5
ATOM 9433 N N . PRO A 1 122 ? -13.111 23.907 -5.207 1.00 0.00 122 PRO A N 5
ATOM 9434 C CA . PRO A 1 122 ? -14.421 24.541 -5.167 1.00 0.00 122 PRO A CA 5
ATOM 9435 C C . PRO A 1 122 ? -14.358 25.848 -4.370 1.00 0.00 122 PRO A C 5
ATOM 9436 O O . PRO A 1 122 ? -14.016 25.839 -3.180 1.00 0.00 122 PRO A O 5
ATOM 9447 N N . SER A 1 123 ? -14.712 26.965 -5.004 1.00 0.00 123 SER A N 5
ATOM 9448 C CA . SER A 1 123 ? -15.004 28.234 -4.354 1.00 0.00 123 SER A CA 5
ATOM 9449 C C . SER A 1 123 ? -16.520 28.400 -4.320 1.00 0.00 123 SER A C 5
ATOM 9450 O O . SER A 1 123 ? -17.223 27.993 -5.252 1.00 0.00 123 SER A O 5
ATOM 9458 N N . SER A 1 124 ? -17.038 29.030 -3.270 1.00 0.00 124 SER A N 5
ATOM 9459 C CA . SER A 1 124 ? -18.381 29.586 -3.305 1.00 0.00 124 SER A CA 5
ATOM 9460 C C . SER A 1 124 ? -18.383 30.858 -4.157 1.00 0.00 124 SER A C 5
ATOM 9461 O O . SER A 1 124 ? -17.321 31.416 -4.462 1.00 0.00 124 SER A O 5
ATOM 9469 N N . GLY A 1 125 ? -19.592 31.328 -4.451 1.00 0.00 125 GLY A N 5
ATOM 9470 C CA . GLY A 1 125 ? -19.959 32.705 -4.715 1.00 0.00 125 GLY A CA 5
ATOM 9471 C C . GLY A 1 125 ? -21.275 32.942 -3.986 1.00 0.00 125 GLY A C 5
ATOM 9472 O O . GLY A 1 125 ? -21.714 34.100 -3.898 1.00 0.00 125 GLY A O 5
ATOM 9476 N N . GLY A 1 1 ? 12.143 -47.213 18.566 1.00 0.00 1 GLY A N 6
ATOM 9477 C CA . GLY A 1 1 ? 13.059 -46.232 17.964 1.00 0.00 1 GLY A CA 6
ATOM 9478 C C . GLY A 1 1 ? 13.134 -46.503 16.476 1.00 0.00 1 GLY A C 6
ATOM 9479 O O . GLY A 1 1 ? 12.949 -47.648 16.075 1.00 0.00 1 GLY A O 6
ATOM 9483 N N . SER A 1 2 ? 13.354 -45.468 15.675 1.00 0.00 2 SER A N 6
ATOM 9484 C CA . SER A 1 2 ? 13.256 -45.497 14.224 1.00 0.00 2 SER A CA 6
ATOM 9485 C C . SER A 1 2 ? 13.910 -44.212 13.699 1.00 0.00 2 SER A C 6
ATOM 9486 O O . SER A 1 2 ? 14.395 -43.402 14.492 1.00 0.00 2 SER A O 6
ATOM 9494 N N . SER A 1 3 ? 13.915 -44.016 12.383 1.00 0.00 3 SER A N 6
ATOM 9495 C CA . SER A 1 3 ? 14.138 -42.730 11.744 1.00 0.00 3 SER A CA 6
ATOM 9496 C C . SER A 1 3 ? 13.147 -42.644 10.576 1.00 0.00 3 SER A C 6
ATOM 9497 O O . SER A 1 3 ? 12.403 -43.599 10.331 1.00 0.00 3 SER A O 6
ATOM 9505 N N . GLY A 1 4 ? 13.134 -41.511 9.875 1.00 0.00 4 GLY A N 6
ATOM 9506 C CA . GLY A 1 4 ? 12.074 -41.147 8.947 1.00 0.00 4 GLY A CA 6
ATOM 9507 C C . GLY A 1 4 ? 11.074 -40.273 9.694 1.00 0.00 4 GLY A C 6
ATOM 9508 O O . GLY A 1 4 ? 10.413 -40.741 10.617 1.00 0.00 4 GLY A O 6
ATOM 9512 N N . SER A 1 5 ? 11.012 -38.987 9.346 1.00 0.00 5 SER A N 6
ATOM 9513 C CA . SER A 1 5 ? 10.048 -38.050 9.911 1.00 0.00 5 SER A CA 6
ATOM 9514 C C . SER A 1 5 ? 9.848 -36.911 8.908 1.00 0.00 5 SER A C 6
ATOM 9515 O O . SER A 1 5 ? 8.744 -36.735 8.400 1.00 0.00 5 SER A O 6
ATOM 9523 N N . SER A 1 6 ? 10.935 -36.223 8.531 1.00 0.00 6 SER A N 6
ATOM 9524 C CA . SER A 1 6 ? 10.884 -34.971 7.780 1.00 0.00 6 SER A CA 6
ATOM 9525 C C . SER A 1 6 ? 10.173 -33.900 8.622 1.00 0.00 6 SER A C 6
ATOM 9526 O O . SER A 1 6 ? 10.066 -34.032 9.842 1.00 0.00 6 SER A O 6
ATOM 9534 N N . GLY A 1 7 ? 9.767 -32.805 7.987 1.00 0.00 7 GLY A N 6
ATOM 9535 C CA . GLY A 1 7 ? 9.296 -31.590 8.620 1.00 0.00 7 GLY A CA 6
ATOM 9536 C C . GLY A 1 7 ? 10.323 -30.490 8.377 1.00 0.00 7 GLY A C 6
ATOM 9537 O O . GLY A 1 7 ? 11.481 -30.766 8.059 1.00 0.00 7 GLY A O 6
ATOM 9541 N N . HIS A 1 8 ? 9.910 -29.235 8.530 1.00 0.00 8 HIS A N 6
ATOM 9542 C CA . HIS A 1 8 ? 10.781 -28.078 8.418 1.00 0.00 8 HIS A CA 6
ATOM 9543 C C . HIS A 1 8 ? 10.234 -27.033 9.389 1.00 0.00 8 HIS A C 6
ATOM 9544 O O . HIS A 1 8 ? 9.051 -26.679 9.317 1.00 0.00 8 HIS A O 6
ATOM 9558 N N . SER A 1 9 ? 11.058 -26.592 10.339 1.00 0.00 9 SER A N 6
ATOM 9559 C CA . SER A 1 9 ? 10.698 -25.490 11.212 1.00 0.00 9 SER A CA 6
ATOM 9560 C C . SER A 1 9 ? 10.727 -24.185 10.408 1.00 0.00 9 SER A C 6
ATOM 9561 O O . SER A 1 9 ? 11.091 -24.136 9.230 1.00 0.00 9 SER A O 6
ATOM 9569 N N . GLY A 1 10 ? 10.331 -23.109 11.067 1.00 0.00 10 GLY A N 6
ATOM 9570 C CA . GLY A 1 10 ? 10.259 -21.756 10.560 1.00 0.00 10 GLY A CA 6
ATOM 9571 C C . GLY A 1 10 ? 9.488 -20.938 11.584 1.00 0.00 10 GLY A C 6
ATOM 9572 O O . GLY A 1 10 ? 8.781 -21.509 12.425 1.00 0.00 10 GLY A O 6
ATOM 9576 N N . GLU A 1 11 ? 9.643 -19.619 11.549 1.00 0.00 11 GLU A N 6
ATOM 9577 C CA . GLU A 1 11 ? 9.060 -18.743 12.549 1.00 0.00 11 GLU A CA 6
ATOM 9578 C C . GLU A 1 11 ? 7.550 -18.784 12.457 1.00 0.00 11 GLU A C 6
ATOM 9579 O O . GLU A 1 11 ? 6.905 -19.248 13.401 1.00 0.00 11 GLU A O 6
ATOM 9591 N N . ASP A 1 12 ? 7.002 -18.351 11.321 1.00 0.00 12 ASP A N 6
ATOM 9592 C CA . ASP A 1 12 ? 5.629 -18.676 10.964 1.00 0.00 12 ASP A CA 6
ATOM 9593 C C . ASP A 1 12 ? 5.313 -18.233 9.546 1.00 0.00 12 ASP A C 6
ATOM 9594 O O . ASP A 1 12 ? 4.897 -19.058 8.734 1.00 0.00 12 ASP A O 6
ATOM 9603 N N . LEU A 1 13 ? 5.598 -16.956 9.271 1.00 0.00 13 LEU A N 6
ATOM 9604 C CA . LEU A 1 13 ? 5.234 -16.128 8.101 1.00 0.00 13 LEU A CA 6
ATOM 9605 C C . LEU A 1 13 ? 3.740 -16.143 7.707 1.00 0.00 13 LEU A C 6
ATOM 9606 O O . LEU A 1 13 ? 3.020 -17.057 8.090 1.00 0.00 13 LEU A O 6
ATOM 9622 N N . PRO A 1 14 ? 3.224 -15.172 6.925 1.00 0.00 14 PRO A N 6
ATOM 9623 C CA . PRO A 1 14 ? 1.845 -15.230 6.431 1.00 0.00 14 PRO A CA 6
ATOM 9624 C C . PRO A 1 14 ? 1.702 -16.247 5.282 1.00 0.00 14 PRO A C 6
ATOM 9625 O O . PRO A 1 14 ? 2.636 -16.993 4.979 1.00 0.00 14 PRO A O 6
ATOM 9636 N N . MET A 1 15 ? 0.515 -16.310 4.665 1.00 0.00 15 MET A N 6
ATOM 9637 C CA . MET A 1 15 ? 0.162 -17.253 3.604 1.00 0.00 15 MET A CA 6
ATOM 9638 C C . MET A 1 15 ? -0.539 -16.595 2.426 1.00 0.00 15 MET A C 6
ATOM 9639 O O . MET A 1 15 ? -0.190 -16.905 1.292 1.00 0.00 15 MET A O 6
ATOM 9653 N N . VAL A 1 16 ? -1.542 -15.746 2.665 1.00 0.00 16 VAL A N 6
ATOM 9654 C CA . VAL A 1 16 ? -2.416 -15.253 1.603 1.00 0.00 16 VAL A CA 6
ATOM 9655 C C . VAL A 1 16 ? -2.562 -13.735 1.702 1.00 0.00 16 VAL A C 6
ATOM 9656 O O . VAL A 1 16 ? -1.929 -13.091 2.546 1.00 0.00 16 VAL A O 6
ATOM 9669 N N . ALA A 1 17 ? -3.361 -13.160 0.810 1.00 0.00 17 ALA A N 6
ATOM 9670 C CA . ALA A 1 17 ? -3.623 -11.745 0.677 1.00 0.00 17 ALA A CA 6
ATOM 9671 C C . ALA A 1 17 ? -5.109 -11.467 0.958 1.00 0.00 17 ALA A C 6
ATOM 9672 O O . ALA A 1 17 ? -5.910 -12.411 0.997 1.00 0.00 17 ALA A O 6
ATOM 9679 N N . PRO A 1 18 ? -5.482 -10.197 1.202 1.00 0.00 18 PRO A N 6
ATOM 9680 C CA . PRO A 1 18 ? -6.871 -9.849 1.452 1.00 0.00 18 PRO A CA 6
ATOM 9681 C C . PRO A 1 18 ? -7.759 -10.066 0.224 1.00 0.00 18 PRO A C 6
ATOM 9682 O O . PRO A 1 18 ? -7.359 -9.793 -0.913 1.00 0.00 18 PRO A O 6
ATOM 9693 N N . GLY A 1 19 ? -8.998 -10.490 0.489 1.00 0.00 19 GLY A N 6
ATOM 9694 C CA . GLY A 1 19 ? -10.098 -10.498 -0.462 1.00 0.00 19 GLY A CA 6
ATOM 9695 C C . GLY A 1 19 ? -10.385 -9.091 -1.000 1.00 0.00 19 GLY A C 6
ATOM 9696 O O . GLY A 1 19 ? -9.835 -8.093 -0.517 1.00 0.00 19 GLY A O 6
ATOM 9700 N N . ASN A 1 20 ? -11.239 -9.040 -2.023 1.00 0.00 20 ASN A N 6
ATOM 9701 C CA . ASN A 1 20 ? -11.203 -8.062 -3.102 1.00 0.00 20 ASN A CA 6
ATOM 9702 C C . ASN A 1 20 ? -11.087 -6.606 -2.654 1.00 0.00 20 ASN A C 6
ATOM 9703 O O . ASN A 1 20 ? -11.726 -6.154 -1.702 1.00 0.00 20 ASN A O 6
ATOM 9714 N N . VAL A 1 21 ? -10.319 -5.849 -3.429 1.00 0.00 21 VAL A N 6
ATOM 9715 C CA . VAL A 1 21 ? -9.887 -4.501 -3.144 1.00 0.00 21 VAL A CA 6
ATOM 9716 C C . VAL A 1 21 ? -10.868 -3.557 -3.852 1.00 0.00 21 VAL A C 6
ATOM 9717 O O . VAL A 1 21 ? -11.079 -3.642 -5.061 1.00 0.00 21 VAL A O 6
ATOM 9730 N N . ARG A 1 22 ? -11.527 -2.691 -3.083 1.00 0.00 22 ARG A N 6
ATOM 9731 C CA . ARG A 1 22 ? -12.494 -1.687 -3.554 1.00 0.00 22 ARG A CA 6
ATOM 9732 C C . ARG A 1 22 ? -12.079 -0.286 -3.143 1.00 0.00 22 ARG A C 6
ATOM 9733 O O . ARG A 1 22 ? -12.471 0.233 -2.096 1.00 0.00 22 ARG A O 6
ATOM 9754 N N . VAL A 1 23 ? -11.284 0.332 -3.989 1.00 0.00 23 VAL A N 6
ATOM 9755 C CA . VAL A 1 23 ? -10.779 1.681 -3.778 1.00 0.00 23 VAL A CA 6
ATOM 9756 C C . VAL A 1 23 ? -11.795 2.654 -4.340 1.00 0.00 23 VAL A C 6
ATOM 9757 O O . VAL A 1 23 ? -12.441 2.369 -5.353 1.00 0.00 23 VAL A O 6
ATOM 9770 N N . ASN A 1 24 ? -11.930 3.777 -3.649 1.00 0.00 24 ASN A N 6
ATOM 9771 C CA . ASN A 1 24 ? -12.762 4.913 -3.993 1.00 0.00 24 ASN A CA 6
ATOM 9772 C C . ASN A 1 24 ? -11.918 6.182 -4.051 1.00 0.00 24 ASN A C 6
ATOM 9773 O O . ASN A 1 24 ? -10.848 6.237 -3.454 1.00 0.00 24 ASN A O 6
ATOM 9784 N N . VAL A 1 25 ? -12.371 7.203 -4.776 1.00 0.00 25 VAL A N 6
ATOM 9785 C CA . VAL A 1 25 ? -11.694 8.491 -4.832 1.00 0.00 25 VAL A CA 6
ATOM 9786 C C . VAL A 1 25 ? -12.542 9.470 -4.034 1.00 0.00 25 VAL A C 6
ATOM 9787 O O . VAL A 1 25 ? -13.593 9.919 -4.493 1.00 0.00 25 VAL A O 6
ATOM 9800 N N . VAL A 1 26 ? -12.081 9.771 -2.823 1.00 0.00 26 VAL A N 6
ATOM 9801 C CA . VAL A 1 26 ? -12.729 10.679 -1.896 1.00 0.00 26 VAL A CA 6
ATOM 9802 C C . VAL A 1 26 ? -12.666 12.092 -2.450 1.00 0.00 26 VAL A C 6
ATOM 9803 O O . VAL A 1 26 ? -13.705 12.734 -2.612 1.00 0.00 26 VAL A O 6
ATOM 9816 N N . ASN A 1 27 ? -11.465 12.561 -2.782 1.00 0.00 27 ASN A N 6
ATOM 9817 C CA . ASN A 1 27 ? -11.223 13.857 -3.393 1.00 0.00 27 ASN A CA 6
ATOM 9818 C C . ASN A 1 27 ? -10.169 13.673 -4.477 1.00 0.00 27 ASN A C 6
ATOM 9819 O O . ASN A 1 27 ? -9.616 12.590 -4.664 1.00 0.00 27 ASN A O 6
ATOM 9830 N N . SER A 1 28 ? -9.813 14.759 -5.150 1.00 0.00 28 SER A N 6
ATOM 9831 C CA . SER A 1 28 ? -8.801 14.778 -6.212 1.00 0.00 28 SER A CA 6
ATOM 9832 C C . SER A 1 28 ? -7.444 14.275 -5.697 1.00 0.00 28 SER A C 6
ATOM 9833 O O . SER A 1 28 ? -6.637 13.773 -6.475 1.00 0.00 28 SER A O 6
ATOM 9841 N N . THR A 1 29 ? -7.218 14.362 -4.388 1.00 0.00 29 THR A N 6
ATOM 9842 C CA . THR A 1 29 ? -5.944 14.207 -3.706 1.00 0.00 29 THR A CA 6
ATOM 9843 C C . THR A 1 29 ? -5.968 13.093 -2.655 1.00 0.00 29 THR A C 6
ATOM 9844 O O . THR A 1 29 ? -4.956 12.882 -1.980 1.00 0.00 29 THR A O 6
ATOM 9855 N N . LEU A 1 30 ? -7.118 12.441 -2.455 1.00 0.00 30 LEU A N 6
ATOM 9856 C CA . LEU A 1 30 ? -7.375 11.508 -1.377 1.00 0.00 30 LEU A CA 6
ATOM 9857 C C . LEU A 1 30 ? -8.271 10.377 -1.880 1.00 0.00 30 LEU A C 6
ATOM 9858 O O . LEU A 1 30 ? -9.314 10.670 -2.462 1.00 0.00 30 LEU A O 6
ATOM 9874 N N . ALA A 1 31 ? -7.914 9.112 -1.648 1.00 0.00 31 ALA A N 6
ATOM 9875 C CA . ALA A 1 31 ? -8.647 7.958 -2.172 1.00 0.00 31 ALA A CA 6
ATOM 9876 C C . ALA A 1 31 ? -8.622 6.792 -1.177 1.00 0.00 31 ALA A C 6
ATOM 9877 O O . ALA A 1 31 ? -7.539 6.320 -0.844 1.00 0.00 31 ALA A O 6
ATOM 9884 N N . GLU A 1 32 ? -9.774 6.355 -0.659 1.00 0.00 32 GLU A N 6
ATOM 9885 C CA . GLU A 1 32 ? -9.896 5.212 0.248 1.00 0.00 32 GLU A CA 6
ATOM 9886 C C . GLU A 1 32 ? -9.598 3.907 -0.498 1.00 0.00 32 GLU A C 6
ATOM 9887 O O . GLU A 1 32 ? -9.835 3.805 -1.700 1.00 0.00 32 GLU A O 6
ATOM 9899 N N . VAL A 1 33 ? -9.163 2.875 0.214 1.00 0.00 33 VAL A N 6
ATOM 9900 C CA . VAL A 1 33 ? -8.850 1.554 -0.279 1.00 0.00 33 VAL A CA 6
ATOM 9901 C C . VAL A 1 33 ? -9.500 0.579 0.686 1.00 0.00 33 VAL A C 6
ATOM 9902 O O . VAL A 1 33 ? -8.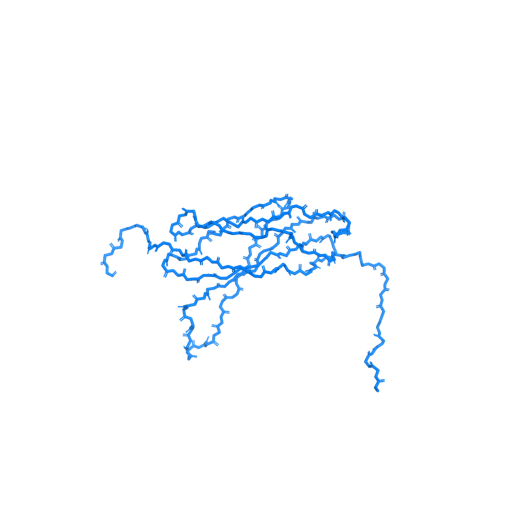958 0.358 1.760 1.00 0.00 33 VAL A O 6
ATOM 9915 N N . HIS A 1 34 ? -10.628 -0.022 0.307 1.00 0.00 34 HIS A N 6
ATOM 9916 C CA . HIS A 1 34 ? -11.260 -1.059 1.140 1.00 0.00 34 HIS A CA 6
ATOM 9917 C C . HIS A 1 34 ? -10.759 -2.442 0.726 1.00 0.00 34 HIS A C 6
ATOM 9918 O O . HIS A 1 34 ? -10.398 -2.634 -0.437 1.00 0.00 34 HIS A O 6
ATOM 9932 N N . TRP A 1 35 ? -10.778 -3.420 1.630 1.00 0.00 35 TRP A N 6
ATOM 9933 C CA . TRP A 1 35 ? -10.491 -4.825 1.356 1.00 0.00 35 TRP A CA 6
ATOM 9934 C C . TRP A 1 35 ? -11.260 -5.722 2.336 1.00 0.00 35 TRP A C 6
ATOM 9935 O O . TRP A 1 35 ? -12.012 -5.230 3.185 1.00 0.00 35 TRP A O 6
ATOM 9956 N N . ASP A 1 36 ? -11.147 -7.044 2.192 1.00 0.00 36 ASP A N 6
ATOM 9957 C CA . ASP A 1 36 ? -11.759 -8.021 3.104 1.00 0.00 36 ASP A CA 6
ATOM 9958 C C . ASP A 1 36 ? -10.756 -8.404 4.197 1.00 0.00 36 ASP A C 6
ATOM 9959 O O . ASP A 1 36 ? -9.583 -8.626 3.879 1.00 0.00 36 ASP A O 6
ATOM 9968 N N . PRO A 1 37 ? -11.187 -8.606 5.454 1.00 0.00 37 PRO A N 6
ATOM 9969 C CA . PRO A 1 37 ? -10.329 -9.108 6.525 1.00 0.00 37 PRO A CA 6
ATOM 9970 C C . PRO A 1 37 ? -9.922 -10.556 6.224 1.00 0.00 37 PRO A C 6
ATOM 9971 O O . PRO A 1 37 ? -10.795 -11.401 6.008 1.00 0.00 37 PRO A O 6
ATOM 9982 N N . VAL A 1 38 ? -8.623 -10.860 6.154 1.00 0.00 38 VAL A N 6
ATOM 9983 C CA . VAL A 1 38 ? -8.168 -12.242 5.960 1.00 0.00 38 VAL A CA 6
ATOM 9984 C C . VAL A 1 38 ? -8.414 -13.071 7.229 1.00 0.00 38 VAL A C 6
ATOM 9985 O O . VAL A 1 38 ? -8.600 -12.496 8.307 1.00 0.00 38 VAL A O 6
ATOM 9998 N N . PRO A 1 39 ? -8.360 -14.411 7.155 1.00 0.00 39 PRO A N 6
ATOM 9999 C CA . PRO A 1 39 ? -8.334 -15.250 8.337 1.00 0.00 39 PRO A CA 6
ATOM 10000 C C . PRO A 1 39 ? -7.045 -14.984 9.112 1.00 0.00 39 PRO A C 6
ATOM 10001 O O . PRO A 1 39 ? -5.966 -14.960 8.508 1.00 0.00 39 PRO A O 6
ATOM 10012 N N . LEU A 1 40 ? -7.121 -14.917 10.446 1.00 0.00 40 LEU A N 6
ATOM 10013 C CA . LEU A 1 40 ? -5.927 -14.967 11.303 1.00 0.00 40 LEU A CA 6
ATOM 10014 C C . LEU A 1 40 ? -5.066 -16.194 10.984 1.00 0.00 40 LEU A C 6
ATOM 10015 O O . LEU A 1 40 ? -3.839 -16.116 11.032 1.00 0.00 40 LEU A O 6
ATOM 10031 N N . LYS A 1 41 ? -5.700 -17.289 10.554 1.00 0.00 41 LYS A N 6
ATOM 10032 C CA . LYS A 1 41 ? -5.051 -18.500 10.076 1.00 0.00 41 LYS A CA 6
ATOM 10033 C C . LYS A 1 41 ? -3.997 -18.173 9.027 1.00 0.00 41 LYS A C 6
ATOM 10034 O O . LYS A 1 41 ? -2.881 -18.668 9.111 1.00 0.00 41 LYS A O 6
ATOM 10053 N N . SER A 1 42 ? -4.331 -17.330 8.048 1.00 0.00 42 SER A N 6
ATOM 10054 C CA . SER A 1 42 ? -3.417 -16.987 6.971 1.00 0.00 42 SER A CA 6
ATOM 10055 C C . SER A 1 42 ? -2.276 -16.093 7.451 1.00 0.00 42 SER A C 6
ATOM 10056 O O . SER A 1 42 ? -1.187 -16.149 6.886 1.00 0.00 42 SER A O 6
ATOM 10064 N N . ILE A 1 43 ? -2.507 -15.272 8.479 1.00 0.00 43 ILE A N 6
ATOM 10065 C CA . ILE A 1 43 ? -1.490 -14.409 9.069 1.00 0.00 43 ILE A CA 6
ATOM 10066 C C . ILE A 1 43 ? -0.509 -15.261 9.893 1.00 0.00 43 ILE A C 6
ATOM 10067 O O . ILE A 1 43 ? 0.619 -14.821 10.138 1.00 0.00 43 ILE A O 6
ATOM 10083 N N . ARG A 1 44 ? -0.924 -16.473 10.290 1.00 0.00 44 ARG A N 6
ATOM 10084 C CA . ARG A 1 44 ? -0.214 -17.403 11.160 1.00 0.00 44 ARG A CA 6
ATOM 10085 C C . ARG A 1 44 ? 0.359 -16.668 12.372 1.00 0.00 44 ARG A C 6
ATOM 10086 O O . ARG A 1 44 ? 1.572 -16.659 12.582 1.00 0.00 44 ARG A O 6
ATOM 10107 N N . GLY A 1 45 ? -0.487 -15.988 13.148 1.00 0.00 45 GLY A N 6
ATOM 10108 C CA . GLY A 1 45 ? -0.088 -15.366 14.406 1.00 0.00 45 GLY A CA 6
ATOM 10109 C C . GLY A 1 45 ? -0.744 -14.007 14.586 1.00 0.00 45 GLY A C 6
ATOM 10110 O O . GLY A 1 45 ? -1.927 -13.967 14.933 1.00 0.00 45 GLY A O 6
ATOM 10114 N N . HIS A 1 46 ? -0.006 -12.916 14.356 1.00 0.00 46 HIS A N 6
ATOM 10115 C CA . HIS A 1 46 ? -0.371 -11.568 14.788 1.00 0.00 46 HIS A CA 6
ATOM 10116 C C . HIS A 1 46 ? -0.069 -10.558 13.680 1.00 0.00 46 HIS A C 6
ATOM 10117 O O . HIS A 1 46 ? 1.071 -10.426 13.228 1.00 0.00 46 HIS A O 6
ATOM 10131 N N . LEU A 1 47 ? -1.112 -9.872 13.219 1.00 0.00 47 LEU A N 6
ATOM 10132 C CA . LEU A 1 47 ? -1.057 -8.839 12.197 1.00 0.00 47 LEU A CA 6
ATOM 10133 C C . LEU A 1 47 ? -0.258 -7.651 12.729 1.00 0.00 47 LEU A C 6
ATOM 10134 O O . LEU A 1 47 ? -0.625 -7.087 13.759 1.00 0.00 47 LEU A O 6
ATOM 10150 N N . GLN A 1 48 ? 0.787 -7.231 12.018 1.00 0.00 48 GLN A N 6
ATOM 10151 C CA . GLN A 1 48 ? 1.515 -5.996 12.326 1.00 0.00 48 GLN A CA 6
ATOM 10152 C C . GLN A 1 48 ? 0.973 -4.799 11.545 1.00 0.00 48 GLN A C 6
ATOM 10153 O O . GLN A 1 48 ? 1.269 -3.647 11.867 1.00 0.00 48 GLN A O 6
ATOM 10167 N N . GLY A 1 49 ? 0.170 -5.075 10.524 1.00 0.00 49 GLY A N 6
ATOM 10168 C CA . GLY A 1 49 ? -0.573 -4.125 9.733 1.00 0.00 49 GLY A CA 6
ATOM 10169 C C . GLY A 1 49 ? -0.719 -4.685 8.332 1.00 0.00 49 GLY A C 6
ATOM 10170 O O . GLY A 1 49 ? -0.144 -5.726 7.995 1.00 0.00 49 GLY A O 6
ATOM 10174 N N . TYR A 1 50 ? -1.445 -3.962 7.499 1.00 0.00 50 TYR A N 6
ATOM 10175 C CA . TYR A 1 50 ? -1.479 -4.207 6.065 1.00 0.00 50 TYR A CA 6
ATOM 10176 C C . TYR A 1 50 ? -0.534 -3.184 5.407 1.00 0.00 50 TYR A C 6
ATOM 10177 O O . TYR A 1 50 ? -0.283 -2.112 5.978 1.00 0.00 50 TYR A O 6
ATOM 10195 N N . ARG A 1 51 ? 0.066 -3.506 4.253 1.00 0.00 51 ARG A N 6
ATOM 10196 C CA . ARG A 1 51 ? 0.998 -2.629 3.528 1.00 0.00 51 ARG A CA 6
ATOM 10197 C C . ARG A 1 51 ? 0.535 -2.505 2.076 1.00 0.00 51 ARG A C 6
ATOM 10198 O O . ARG A 1 51 ? 0.643 -3.465 1.316 1.00 0.00 51 ARG A O 6
ATOM 10219 N N . ILE A 1 52 ? 0.030 -1.331 1.700 1.00 0.00 52 ILE A N 6
ATOM 10220 C CA . ILE A 1 52 ? -0.235 -0.938 0.323 1.00 0.00 52 ILE A CA 6
ATOM 10221 C C . ILE A 1 52 ? 1.109 -0.550 -0.295 1.00 0.00 52 ILE A C 6
ATOM 10222 O O . ILE A 1 52 ? 1.841 0.251 0.300 1.00 0.00 52 ILE A O 6
ATOM 10238 N N . TYR A 1 53 ? 1.391 -1.039 -1.505 1.00 0.00 53 TYR A N 6
ATOM 10239 C CA . TYR A 1 53 ? 2.276 -0.360 -2.448 1.00 0.00 53 TYR A CA 6
ATOM 10240 C C . TYR A 1 53 ? 1.431 0.282 -3.526 1.00 0.00 53 TYR A C 6
ATOM 10241 O O . TYR A 1 53 ? 0.381 -0.253 -3.863 1.00 0.00 53 TYR A O 6
ATOM 10259 N N . TYR A 1 54 ? 1.867 1.417 -4.068 1.00 0.00 54 TYR A N 6
ATOM 10260 C CA . TYR A 1 54 ? 1.190 2.139 -5.124 1.00 0.00 54 TYR A CA 6
ATOM 10261 C C . TYR A 1 54 ? 2.170 2.990 -5.930 1.00 0.00 54 TYR A C 6
ATOM 10262 O O . TYR A 1 54 ? 3.268 3.301 -5.466 1.00 0.00 54 TYR A O 6
ATOM 10280 N N . TRP A 1 55 ? 1.796 3.355 -7.155 1.00 0.00 55 TRP A N 6
ATOM 10281 C CA . TRP A 1 55 ? 2.574 4.238 -8.014 1.00 0.00 55 TRP A CA 6
ATOM 10282 C C . TRP A 1 55 ? 1.646 5.053 -8.914 1.00 0.00 55 TRP A C 6
ATOM 10283 O O . TRP A 1 55 ? 0.485 4.683 -9.123 1.00 0.00 55 TRP A O 6
ATOM 10304 N N . LYS A 1 56 ? 2.158 6.149 -9.479 1.00 0.00 56 LYS A N 6
ATOM 10305 C CA . LYS A 1 56 ? 1.468 6.940 -10.492 1.00 0.00 56 LYS A CA 6
ATOM 10306 C C . LYS A 1 56 ? 1.409 6.063 -11.736 1.00 0.00 56 LYS A C 6
ATOM 10307 O O . LYS A 1 56 ? 2.417 5.440 -12.084 1.00 0.00 56 LYS A O 6
ATOM 10326 N N . THR A 1 57 ? 0.278 6.008 -12.420 1.00 0.00 57 THR A N 6
ATOM 10327 C CA . THR A 1 57 ? 0.126 5.226 -13.639 1.00 0.00 57 THR A CA 6
ATOM 10328 C C . THR A 1 57 ? -0.184 6.210 -14.763 1.00 0.00 57 THR A C 6
ATOM 10329 O O . THR A 1 57 ? -0.657 7.319 -14.512 1.00 0.00 57 THR A O 6
ATOM 10340 N N . GLN A 1 58 ? 0.126 5.816 -15.997 1.00 0.00 58 GLN A N 6
ATOM 10341 C CA . GLN A 1 58 ? 0.215 6.704 -17.148 1.00 0.00 58 GLN A CA 6
ATOM 10342 C C . GLN A 1 58 ? 1.265 7.810 -16.943 1.00 0.00 58 GLN A C 6
ATOM 10343 O O . GLN A 1 58 ? 1.938 7.871 -15.906 1.00 0.00 58 GLN A O 6
ATOM 10357 N N . SER A 1 59 ? 1.526 8.608 -17.983 1.00 0.00 59 SER A N 6
ATOM 10358 C CA . SER A 1 59 ? 2.576 9.622 -18.015 1.00 0.00 59 SER A CA 6
ATOM 10359 C C . SER A 1 59 ? 2.356 10.563 -19.202 1.00 0.00 59 SER A C 6
ATOM 10360 O O . SER A 1 59 ? 2.746 10.245 -20.327 1.00 0.00 59 SER A O 6
ATOM 10368 N N . SER A 1 60 ? 1.738 11.722 -18.967 1.00 0.00 60 SER A N 6
ATOM 10369 C CA . SER A 1 60 ? 1.511 12.750 -19.976 1.00 0.00 60 SER A CA 6
ATOM 10370 C C . SER A 1 60 ? 2.842 13.392 -20.432 1.00 0.00 60 SER A C 6
ATOM 10371 O O . SER A 1 60 ? 3.235 14.450 -19.925 1.00 0.00 60 SER A O 6
ATOM 10379 N N . SER A 1 61 ? 3.537 12.771 -21.390 1.00 0.00 61 SER A N 6
ATOM 10380 C CA . SER A 1 61 ? 4.874 13.091 -21.896 1.00 0.00 61 SER A CA 6
ATOM 10381 C C . SER A 1 61 ? 5.952 12.876 -20.822 1.00 0.00 61 SER A C 6
ATOM 10382 O O . SER A 1 61 ? 5.751 13.147 -19.633 1.00 0.00 61 SER A O 6
ATOM 10390 N N . LYS A 1 62 ? 7.117 12.359 -21.228 1.00 0.00 62 LYS A N 6
ATOM 10391 C CA . LYS A 1 62 ? 8.069 11.692 -20.334 1.00 0.00 62 LYS A CA 6
ATOM 10392 C C . LYS A 1 62 ? 9.517 12.055 -20.647 1.00 0.00 62 LYS A C 6
ATOM 10393 O O . LYS A 1 62 ? 10.253 11.256 -21.227 1.00 0.00 62 LYS A O 6
ATOM 10412 N N . ARG A 1 63 ? 9.953 13.258 -20.271 1.00 0.00 63 ARG A N 6
ATOM 10413 C CA . ARG A 1 63 ? 11.339 13.678 -20.477 1.00 0.00 63 ARG A CA 6
ATOM 10414 C C . ARG A 1 63 ? 12.283 12.878 -19.569 1.00 0.00 63 ARG A C 6
ATOM 10415 O O . ARG A 1 63 ? 12.346 13.162 -18.374 1.00 0.00 63 ARG A O 6
ATOM 10436 N N . ASN A 1 64 ? 13.032 11.936 -20.154 1.00 0.00 64 ASN A N 6
ATOM 10437 C CA . ASN A 1 64 ? 14.132 11.138 -19.584 1.00 0.00 64 ASN A CA 6
ATOM 10438 C C . ASN A 1 64 ? 13.876 10.627 -18.157 1.00 0.00 64 ASN A C 6
ATOM 10439 O O . ASN A 1 64 ? 14.417 11.133 -17.172 1.00 0.00 64 ASN A O 6
ATOM 10450 N N . ARG A 1 65 ? 13.056 9.582 -18.040 1.00 0.00 65 ARG A N 6
ATOM 10451 C CA . ARG A 1 65 ? 12.791 8.899 -16.774 1.00 0.00 65 ARG A CA 6
ATOM 10452 C C . ARG A 1 65 ? 13.919 7.943 -16.399 1.00 0.00 65 ARG A C 6
ATOM 10453 O O . ARG A 1 65 ? 14.553 7.349 -17.280 1.00 0.00 65 ARG A O 6
ATOM 10474 N N . ARG A 1 66 ? 14.100 7.716 -15.093 1.00 0.00 66 ARG A N 6
ATOM 10475 C CA . ARG A 1 66 ? 14.895 6.610 -14.558 1.00 0.00 66 ARG A CA 6
ATOM 10476 C C . ARG A 1 66 ? 14.011 5.358 -14.452 1.00 0.00 66 ARG A C 6
ATOM 10477 O O . ARG A 1 66 ? 13.797 4.699 -15.472 1.00 0.00 66 ARG A O 6
ATOM 10498 N N . HIS A 1 67 ? 13.501 5.015 -13.268 1.00 0.00 67 HIS A N 6
ATOM 10499 C CA . HIS A 1 67 ? 12.527 3.946 -13.027 1.00 0.00 67 HIS A CA 6
ATOM 10500 C C . HIS A 1 67 ? 11.302 4.566 -12.349 1.00 0.00 67 HIS A C 6
ATOM 10501 O O . HIS A 1 67 ? 11.301 5.747 -11.990 1.00 0.00 67 HIS A O 6
ATOM 10515 N N . ILE A 1 68 ? 10.224 3.795 -12.232 1.00 0.00 68 ILE A N 6
ATOM 10516 C CA . ILE A 1 68 ? 8.985 4.202 -11.591 1.00 0.00 68 ILE A CA 6
ATOM 10517 C C . ILE A 1 68 ? 9.195 4.104 -10.078 1.00 0.00 68 ILE A C 6
ATOM 10518 O O . ILE A 1 68 ? 9.640 3.074 -9.566 1.00 0.00 68 ILE A O 6
ATOM 10534 N N . GLU A 1 69 ? 8.838 5.156 -9.345 1.00 0.00 69 GLU A N 6
ATOM 10535 C CA . GLU A 1 69 ? 8.734 5.124 -7.905 1.00 0.00 69 GLU A CA 6
ATOM 10536 C C . GLU A 1 69 ? 7.542 4.246 -7.523 1.00 0.00 69 GLU A C 6
ATOM 10537 O O . GLU A 1 69 ? 6.427 4.490 -7.984 1.00 0.00 69 GLU A O 6
ATOM 10549 N N . LYS A 1 70 ? 7.768 3.260 -6.658 1.00 0.00 70 LYS A N 6
ATOM 10550 C CA . LYS A 1 70 ? 6.729 2.499 -5.974 1.00 0.00 70 LYS A CA 6
ATOM 10551 C C . LYS A 1 70 ? 6.728 3.008 -4.543 1.00 0.00 70 LYS A C 6
ATOM 10552 O O . LYS A 1 70 ? 7.666 2.737 -3.790 1.00 0.00 70 LYS A O 6
ATOM 10571 N N . LYS A 1 71 ? 5.739 3.843 -4.237 1.00 0.00 71 LYS A N 6
ATOM 10572 C CA . LYS A 1 71 ? 5.467 4.429 -2.944 1.00 0.00 71 LYS A CA 6
ATOM 10573 C C . LYS A 1 71 ? 4.770 3.398 -2.056 1.00 0.00 71 LYS A C 6
ATOM 10574 O O . LYS A 1 71 ? 4.201 2.422 -2.560 1.00 0.00 71 LYS A O 6
ATOM 10593 N N . ILE A 1 72 ? 4.792 3.614 -0.743 1.00 0.00 72 ILE A N 6
ATOM 10594 C CA . ILE A 1 72 ? 4.267 2.682 0.254 1.00 0.00 72 ILE A CA 6
ATOM 10595 C C . ILE A 1 72 ? 3.351 3.460 1.197 1.00 0.00 72 ILE A C 6
ATOM 10596 O O . ILE A 1 72 ? 3.491 4.675 1.346 1.00 0.00 72 ILE A O 6
ATOM 10612 N N . LEU A 1 73 ? 2.409 2.773 1.841 1.00 0.00 73 LEU A N 6
ATOM 10613 C CA . LEU A 1 73 ? 1.579 3.294 2.926 1.00 0.00 73 LEU A CA 6
ATOM 10614 C C . LEU A 1 73 ? 1.556 2.282 4.055 1.00 0.00 73 LEU A C 6
ATOM 10615 O O . LEU A 1 73 ? 1.833 1.093 3.856 1.00 0.00 73 LEU A O 6
ATOM 10631 N N . THR A 1 74 ? 1.095 2.702 5.227 1.00 0.00 74 THR A N 6
ATOM 10632 C CA . THR A 1 74 ? 1.229 1.905 6.438 1.00 0.00 74 THR A CA 6
ATOM 10633 C C . THR A 1 74 ? -0.065 1.978 7.248 1.00 0.00 74 THR A C 6
ATOM 10634 O O . THR A 1 74 ? -0.321 3.003 7.876 1.00 0.00 74 THR A O 6
ATOM 10645 N N . PHE A 1 75 ? -0.881 0.918 7.251 1.00 0.00 75 PHE A N 6
ATOM 10646 C CA . PHE A 1 75 ? -2.092 0.855 8.069 1.00 0.00 75 PHE A CA 6
ATOM 10647 C C . PHE A 1 75 ? -1.915 -0.283 9.060 1.00 0.00 75 PHE A C 6
ATOM 10648 O O . PHE A 1 75 ? -2.107 -1.454 8.729 1.00 0.00 75 PHE A O 6
ATOM 10665 N N . GLN A 1 76 ? -1.414 0.052 10.247 1.00 0.00 76 GLN A N 6
ATOM 10666 C CA . GLN A 1 76 ? -1.349 -0.866 11.365 1.00 0.00 76 GLN A CA 6
ATOM 10667 C C . GLN A 1 76 ? -2.750 -1.085 11.936 1.00 0.00 76 GLN A C 6
ATOM 10668 O O . GLN A 1 76 ? -3.676 -0.312 11.686 1.00 0.00 76 GLN A O 6
ATOM 10682 N N . GLY A 1 77 ? -2.871 -2.101 12.779 1.00 0.00 77 GLY A N 6
ATOM 10683 C CA . GLY A 1 77 ? -4.130 -2.545 13.348 1.00 0.00 77 GLY A CA 6
ATOM 10684 C C . GLY A 1 77 ? -4.885 -3.426 12.360 1.00 0.00 77 GLY A C 6
ATOM 10685 O O . GLY A 1 77 ? -4.509 -3.583 11.200 1.00 0.00 77 GLY A O 6
ATOM 10689 N N . SER A 1 78 ? -5.984 -3.999 12.832 1.00 0.00 78 SER A N 6
ATOM 10690 C CA . SER A 1 78 ? -6.831 -4.971 12.148 1.00 0.00 78 SER A CA 6
ATOM 10691 C C . SER A 1 78 ? -7.706 -4.388 11.033 1.00 0.00 78 SER A C 6
ATOM 10692 O O . SER A 1 78 ? -8.647 -5.049 10.586 1.00 0.00 78 SER A O 6
ATOM 10700 N N . LYS A 1 79 ? -7.457 -3.142 10.638 1.00 0.00 79 LYS A N 6
ATOM 10701 C CA . LYS A 1 79 ? -8.341 -2.355 9.794 1.00 0.00 79 LYS A CA 6
ATOM 10702 C C . LYS A 1 79 ? -8.454 -3.002 8.416 1.00 0.00 79 LYS A C 6
ATOM 10703 O O . LYS A 1 79 ? -7.562 -3.717 7.958 1.00 0.00 79 LYS A O 6
ATOM 10722 N N . THR A 1 80 ? -9.555 -2.702 7.743 1.00 0.00 80 THR A N 6
ATOM 10723 C CA . THR A 1 80 ? -9.915 -3.241 6.442 1.00 0.00 80 THR A CA 6
ATOM 10724 C C . THR A 1 80 ? -10.016 -2.135 5.391 1.00 0.00 80 THR A C 6
ATOM 10725 O O . THR A 1 80 ? -10.488 -2.382 4.282 1.00 0.00 80 THR A O 6
ATOM 10736 N N . HIS A 1 81 ? -9.595 -0.913 5.740 1.00 0.00 81 HIS A N 6
ATOM 10737 C CA . HIS A 1 81 ? -9.614 0.230 4.845 1.00 0.00 81 HIS A CA 6
ATOM 10738 C C . HIS A 1 81 ? -8.477 1.204 5.193 1.00 0.00 81 HIS A C 6
ATOM 10739 O O . HIS A 1 81 ? -7.967 1.173 6.322 1.00 0.00 81 HIS A O 6
ATOM 10753 N N . GLY A 1 82 ? -8.065 2.063 4.263 1.00 0.00 82 GLY A N 6
ATOM 10754 C CA . GLY A 1 82 ? -6.985 3.026 4.463 1.00 0.00 82 GLY A CA 6
ATOM 10755 C C . GLY A 1 82 ? -6.836 3.955 3.259 1.00 0.00 82 GLY A C 6
ATOM 10756 O O . GLY A 1 82 ? -6.991 3.526 2.118 1.00 0.00 82 GLY A O 6
ATOM 10760 N N . MET A 1 83 ? -6.510 5.229 3.496 1.00 0.00 83 MET A N 6
ATOM 10761 C CA . MET A 1 83 ? -6.577 6.271 2.468 1.00 0.00 83 MET A CA 6
ATOM 10762 C C . MET A 1 83 ? -5.221 6.540 1.817 1.00 0.00 83 MET A C 6
ATOM 10763 O O . MET A 1 83 ? -4.188 6.440 2.477 1.00 0.00 83 MET A O 6
ATOM 10777 N N . LEU A 1 84 ? -5.233 7.011 0.571 1.00 0.00 84 LEU A N 6
ATOM 10778 C CA . LEU A 1 84 ? -4.096 7.504 -0.206 1.00 0.00 84 LEU A CA 6
ATOM 10779 C C . LEU A 1 84 ? -4.092 9.040 -0.174 1.00 0.00 84 LEU A C 6
ATOM 10780 O O . LEU A 1 84 ? -4.700 9.633 -1.063 1.00 0.00 84 LEU A O 6
ATOM 10796 N N . PRO A 1 85 ? -3.482 9.711 0.819 1.00 0.00 85 PRO A N 6
ATOM 10797 C CA . PRO A 1 85 ? -3.288 11.155 0.806 1.00 0.00 85 PRO A CA 6
ATOM 10798 C C . PRO A 1 85 ? -2.024 11.537 0.025 1.00 0.00 85 PRO A C 6
ATOM 10799 O O . PRO A 1 85 ? -1.106 10.728 -0.143 1.00 0.00 85 PRO A O 6
ATOM 10810 N N . GLY A 1 86 ? -1.921 12.807 -0.371 1.00 0.00 86 GLY A N 6
ATOM 10811 C CA . GLY A 1 86 ? -0.765 13.314 -1.099 1.00 0.00 86 GLY A CA 6
ATOM 10812 C C . GLY A 1 86 ? -0.744 12.860 -2.556 1.00 0.00 86 GLY A C 6
ATOM 10813 O O . GLY A 1 86 ? 0.322 12.828 -3.176 1.00 0.00 86 GLY A O 6
ATOM 10817 N N . LEU A 1 87 ? -1.901 12.470 -3.092 1.00 0.00 87 LEU A N 6
ATOM 10818 C CA . LEU A 1 87 ? -2.091 12.120 -4.483 1.00 0.00 87 LEU A CA 6
ATOM 10819 C C . LEU A 1 87 ? -2.403 13.402 -5.248 1.00 0.00 87 LEU A C 6
ATOM 10820 O O . LEU A 1 87 ? -2.598 14.471 -4.662 1.00 0.00 87 LEU A O 6
ATOM 10836 N N . GLU A 1 88 ? -2.457 13.286 -6.568 1.00 0.00 88 GLU A N 6
ATOM 10837 C CA . GLU A 1 88 ? -2.760 14.377 -7.487 1.00 0.00 88 GLU A CA 6
ATOM 10838 C C . GLU A 1 88 ? -3.938 13.973 -8.357 1.00 0.00 88 GLU A C 6
ATOM 10839 O O . GLU A 1 88 ? -4.191 12.771 -8.476 1.00 0.00 88 GLU A O 6
ATOM 10851 N N . PRO A 1 89 ? -4.613 14.942 -8.988 1.00 0.00 89 PRO A N 6
ATOM 10852 C CA . PRO A 1 89 ? -5.715 14.727 -9.917 1.00 0.00 89 PRO A CA 6
ATOM 10853 C C . PRO A 1 89 ? -5.302 14.565 -11.397 1.00 0.00 89 PRO A C 6
ATOM 10854 O O . PRO A 1 89 ? -4.212 14.971 -11.805 1.00 0.00 89 PRO A O 6
ATOM 10865 N N . PHE A 1 90 ? -6.208 13.984 -12.190 1.00 0.00 90 PHE A N 6
ATOM 10866 C CA . PHE A 1 90 ? -6.195 13.748 -13.636 1.00 0.00 90 PHE A CA 6
ATOM 10867 C C . PHE A 1 90 ? -5.125 12.781 -14.195 1.00 0.00 90 PHE A C 6
ATOM 10868 O O . PHE A 1 90 ? -4.566 13.020 -15.272 1.00 0.00 90 PHE A O 6
ATOM 10885 N N . SER A 1 91 ? -4.913 11.629 -13.558 1.00 0.00 91 SER A N 6
ATOM 10886 C CA . SER A 1 91 ? -4.059 10.519 -14.000 1.00 0.00 91 SER A CA 6
ATOM 10887 C C . SER A 1 91 ? -4.830 9.196 -13.908 1.00 0.00 91 SER A C 6
ATOM 10888 O O . SER A 1 91 ? -6.054 9.189 -13.730 1.00 0.00 91 SER A O 6
ATOM 10896 N N . HIS A 1 92 ? -4.121 8.077 -14.067 1.00 0.00 92 HIS A N 6
ATOM 10897 C CA . HIS A 1 92 ? -4.549 6.776 -13.577 1.00 0.00 92 HIS A CA 6
ATOM 10898 C C . HIS A 1 92 ? -3.611 6.404 -12.424 1.00 0.00 92 HIS A C 6
ATOM 10899 O O . HIS A 1 92 ? -2.522 6.967 -12.296 1.00 0.00 92 HIS A O 6
ATOM 10913 N N . TYR A 1 93 ? -3.989 5.428 -11.605 1.00 0.00 93 TYR A N 6
ATOM 10914 C CA . TYR A 1 93 ? -3.177 4.963 -10.490 1.00 0.00 93 TYR A CA 6
ATOM 10915 C C . TYR A 1 93 ? -3.268 3.452 -10.380 1.00 0.00 93 TYR A C 6
ATOM 10916 O O . TYR A 1 93 ? -4.283 2.866 -10.767 1.00 0.00 93 TYR A O 6
ATOM 10934 N N . THR A 1 94 ? -2.220 2.838 -9.831 1.00 0.00 94 THR A N 6
ATOM 10935 C CA . THR A 1 94 ? -2.193 1.442 -9.419 1.00 0.00 94 THR A CA 6
ATOM 10936 C C . THR A 1 94 ? -1.755 1.415 -7.960 1.00 0.00 94 THR A C 6
ATOM 10937 O O . THR A 1 94 ? -0.871 2.177 -7.561 1.00 0.00 94 THR A O 6
ATOM 10948 N N . LEU A 1 95 ? -2.376 0.561 -7.158 1.00 0.00 95 LEU A N 6
ATOM 10949 C CA . LEU A 1 95 ? -2.030 0.243 -5.784 1.00 0.00 95 LEU A CA 6
ATOM 10950 C C . LEU A 1 95 ? -2.344 -1.230 -5.571 1.00 0.00 95 LEU A C 6
ATOM 10951 O O . LEU A 1 95 ? -3.121 -1.819 -6.325 1.00 0.00 95 LEU A O 6
ATOM 10967 N N . ASN A 1 96 ? -1.793 -1.817 -4.519 1.00 0.00 96 ASN A N 6
ATOM 10968 C CA . ASN A 1 96 ? -2.106 -3.173 -4.081 1.00 0.00 96 ASN A CA 6
ATOM 10969 C C . ASN A 1 96 ? -2.239 -3.184 -2.565 1.00 0.00 96 ASN A C 6
ATOM 10970 O O . ASN A 1 96 ? -2.161 -2.136 -1.934 1.00 0.00 96 ASN A O 6
ATOM 10981 N N . VAL A 1 97 ? -2.449 -4.355 -1.975 1.00 0.00 97 VAL A N 6
ATOM 10982 C CA . VAL A 1 97 ? -2.424 -4.567 -0.538 1.00 0.00 97 VAL A CA 6
ATOM 10983 C C . VAL A 1 97 ? -1.591 -5.838 -0.309 1.00 0.00 97 VAL A C 6
ATOM 10984 O O . VAL A 1 97 ? -1.367 -6.639 -1.226 1.00 0.00 97 VAL A O 6
ATOM 10997 N N . ARG A 1 98 ? -1.082 -6.023 0.905 1.00 0.00 98 ARG A N 6
ATOM 10998 C CA . ARG A 1 98 ? -0.334 -7.190 1.366 1.00 0.00 98 ARG A CA 6
ATOM 10999 C C . ARG A 1 98 ? -0.530 -7.251 2.878 1.00 0.00 98 ARG A C 6
ATOM 11000 O O . ARG A 1 98 ? -0.742 -6.197 3.490 1.00 0.00 98 ARG A O 6
ATOM 11021 N N . VAL A 1 99 ? -0.426 -8.423 3.494 1.00 0.00 99 VAL A N 6
ATOM 11022 C CA . VAL A 1 99 ? -0.442 -8.548 4.945 1.00 0.00 99 VAL A CA 6
ATOM 11023 C C . VAL A 1 99 ? 1.016 -8.582 5.414 1.00 0.00 99 VAL A C 6
ATOM 11024 O O . VAL A 1 99 ? 1.893 -9.132 4.736 1.00 0.00 99 VAL A O 6
ATOM 11037 N N . VAL A 1 100 ? 1.279 -8.004 6.581 1.00 0.00 100 VAL A N 6
ATOM 11038 C CA . VAL A 1 100 ? 2.581 -7.985 7.227 1.00 0.00 100 VAL A CA 6
ATOM 11039 C C . VAL A 1 100 ? 2.335 -8.466 8.654 1.00 0.00 100 VAL A C 6
ATOM 11040 O O . VAL A 1 100 ? 1.329 -8.116 9.282 1.00 0.00 100 VAL A O 6
ATOM 11053 N N . ASN A 1 101 ? 3.241 -9.291 9.165 1.00 0.00 101 ASN A N 6
ATOM 11054 C CA . ASN A 1 101 ? 3.144 -9.878 10.489 1.00 0.00 101 ASN A CA 6
ATOM 11055 C C . ASN A 1 101 ? 4.479 -9.742 11.213 1.00 0.00 101 ASN A C 6
ATOM 11056 O O . ASN A 1 101 ? 5.415 -9.125 10.698 1.00 0.00 101 ASN A O 6
ATOM 11067 N N . GLY A 1 102 ? 4.560 -10.274 12.432 1.00 0.00 102 GLY A N 6
ATOM 11068 C CA . GLY A 1 102 ? 5.717 -10.142 13.307 1.00 0.00 102 GLY A CA 6
ATOM 11069 C C . GLY A 1 102 ? 6.944 -10.907 12.834 1.00 0.00 102 GLY A C 6
ATOM 11070 O O . GLY A 1 102 ? 7.920 -10.980 13.576 1.00 0.00 102 GLY A O 6
ATOM 11074 N N . LYS A 1 103 ? 6.919 -11.484 11.632 1.00 0.00 103 LYS A N 6
ATOM 11075 C CA . LYS A 1 103 ? 8.061 -12.116 11.010 1.00 0.00 103 LYS A CA 6
ATOM 11076 C C . LYS A 1 103 ? 8.359 -11.465 9.666 1.00 0.00 103 LYS A C 6
ATOM 11077 O O . LYS A 1 103 ? 9.475 -10.978 9.477 1.00 0.00 103 LYS A O 6
ATOM 11096 N N . GLY A 1 104 ? 7.398 -11.441 8.748 1.00 0.00 104 GLY A N 6
ATOM 11097 C CA . GLY A 1 104 ? 7.623 -11.041 7.372 1.00 0.00 104 GLY A CA 6
ATOM 11098 C C . GLY A 1 104 ? 6.310 -10.684 6.691 1.00 0.00 104 GLY A C 6
ATOM 11099 O O . GLY A 1 104 ? 5.334 -10.294 7.338 1.00 0.00 104 GLY A O 6
ATOM 11103 N N . GLU A 1 105 ? 6.291 -10.766 5.363 1.00 0.00 105 GLU A N 6
ATOM 11104 C CA . GLU A 1 105 ? 5.152 -10.394 4.533 1.00 0.00 105 GLU A CA 6
ATOM 11105 C C . GLU A 1 105 ? 4.851 -11.479 3.503 1.00 0.00 105 GLU A C 6
ATOM 11106 O O . GLU A 1 105 ? 5.655 -12.388 3.294 1.00 0.00 105 GLU A O 6
ATOM 11118 N N . GLY A 1 106 ? 3.649 -11.425 2.934 1.00 0.00 106 GLY A N 6
ATOM 11119 C CA . GLY A 1 106 ? 3.057 -12.504 2.154 1.00 0.00 106 GLY A CA 6
ATOM 11120 C C . GLY A 1 106 ? 2.788 -12.085 0.712 1.00 0.00 106 GLY A C 6
ATOM 11121 O O . GLY A 1 106 ? 3.442 -11.172 0.207 1.00 0.00 106 GLY A O 6
ATOM 11125 N N . PRO A 1 107 ? 1.874 -12.767 0.012 1.00 0.00 107 PRO A N 6
ATOM 11126 C CA . PRO A 1 107 ? 1.496 -12.404 -1.345 1.00 0.00 107 PRO A CA 6
ATOM 11127 C C . PRO A 1 107 ? 0.686 -11.129 -1.380 1.00 0.00 107 PRO A C 6
ATOM 11128 O O . PRO A 1 107 ? 0.082 -10.707 -0.394 1.00 0.00 107 PRO A O 6
ATOM 11139 N N . ALA A 1 108 ? 0.679 -10.500 -2.544 1.00 0.00 108 ALA A N 6
ATOM 11140 C CA . ALA A 1 108 ? -0.140 -9.337 -2.758 1.00 0.00 108 ALA A CA 6
ATOM 11141 C C . ALA A 1 108 ? -1.564 -9.758 -3.079 1.00 0.00 108 ALA A C 6
ATOM 11142 O O . ALA A 1 108 ? -1.799 -10.857 -3.582 1.00 0.00 108 ALA A O 6
ATOM 11149 N N . SER A 1 109 ? -2.498 -8.848 -2.823 1.00 0.00 109 SER A N 6
ATOM 11150 C CA . SER A 1 109 ? -3.860 -8.932 -3.314 1.00 0.00 109 SER A CA 6
ATOM 11151 C C . SER A 1 109 ? -3.851 -8.832 -4.849 1.00 0.00 109 SER A C 6
ATOM 11152 O O . SER A 1 109 ? -2.792 -8.612 -5.461 1.00 0.00 109 SER A O 6
ATOM 11160 N N . PRO A 1 110 ? -5.020 -8.851 -5.507 1.00 0.00 110 PRO A N 6
ATOM 11161 C CA . PRO A 1 110 ? -5.188 -8.078 -6.723 1.00 0.00 110 PRO A CA 6
ATOM 11162 C C . PRO A 1 110 ? -4.680 -6.658 -6.472 1.00 0.00 110 PRO A C 6
ATOM 11163 O O . PRO A 1 110 ? -4.979 -6.042 -5.444 1.00 0.00 110 PRO A O 6
ATOM 11174 N N . ASP A 1 111 ? -3.873 -6.148 -7.397 1.00 0.00 111 ASP A N 6
ATOM 11175 C CA . ASP A 1 111 ? -3.753 -4.709 -7.581 1.00 0.00 111 ASP A CA 6
ATOM 11176 C C . ASP A 1 111 ? -5.122 -4.183 -7.994 1.00 0.00 111 ASP A C 6
ATOM 11177 O O . ASP A 1 111 ? -5.950 -4.922 -8.536 1.00 0.00 111 ASP A O 6
ATOM 11186 N N . ARG A 1 112 ? -5.347 -2.899 -7.769 1.00 0.00 112 ARG A N 6
ATOM 11187 C CA . ARG A 1 112 ? -6.529 -2.198 -8.219 1.00 0.00 112 ARG A CA 6
ATOM 11188 C C . ARG A 1 112 ? -6.108 -0.984 -9.008 1.00 0.00 112 ARG A C 6
ATOM 11189 O O . ARG A 1 112 ? -4.953 -0.555 -8.951 1.00 0.00 112 ARG A O 6
ATOM 11210 N N . VAL A 1 113 ? -7.088 -0.392 -9.673 1.00 0.00 113 VAL A N 6
ATOM 11211 C CA . VAL A 1 113 ? -6.923 0.878 -10.341 1.00 0.00 113 VAL A CA 6
ATOM 11212 C C . VAL A 1 113 ? -7.825 1.900 -9.665 1.00 0.00 113 VAL A C 6
ATOM 11213 O O . VAL A 1 113 ? -8.861 1.545 -9.085 1.00 0.00 113 VAL A O 6
ATOM 11226 N N . PHE A 1 114 ? -7.463 3.173 -9.780 1.00 0.00 114 PHE A N 6
ATOM 11227 C CA . PHE A 1 114 ? -8.376 4.280 -9.579 1.00 0.00 114 PHE A CA 6
ATOM 11228 C C . PHE A 1 114 ? -8.011 5.379 -10.560 1.00 0.00 114 PHE A C 6
ATOM 11229 O O . PHE A 1 114 ? -6.835 5.594 -10.863 1.00 0.00 114 PHE A O 6
ATOM 11246 N N . ASN A 1 115 ? -9.030 6.056 -11.083 1.00 0.00 115 ASN A N 6
ATOM 11247 C CA . ASN A 1 115 ? -8.911 7.227 -11.924 1.00 0.00 115 ASN A CA 6
ATOM 11248 C C . ASN A 1 115 ? -9.515 8.397 -11.164 1.00 0.00 115 ASN A C 6
ATOM 11249 O O . ASN A 1 115 ? -10.466 8.230 -10.395 1.00 0.00 115 ASN A O 6
ATOM 11260 N N . THR A 1 116 ? -8.968 9.576 -11.403 1.00 0.00 116 THR A N 6
ATOM 11261 C CA . THR A 1 116 ? -9.229 10.769 -10.622 1.00 0.00 116 THR A CA 6
ATOM 11262 C C . THR A 1 116 ? -10.009 11.794 -11.455 1.00 0.00 116 THR A C 6
ATOM 11263 O O . THR A 1 116 ? -10.029 11.694 -12.692 1.00 0.00 116 THR A O 6
ATOM 11274 N N . PRO A 1 117 ? -10.636 12.785 -10.797 1.00 0.00 117 PRO A N 6
ATOM 11275 C CA . PRO A 1 117 ? -11.199 13.935 -11.482 1.00 0.00 117 PRO A CA 6
ATOM 11276 C C . PRO A 1 117 ? -10.076 14.848 -11.995 1.00 0.00 117 PRO A C 6
ATOM 11277 O O . PRO A 1 117 ? -8.920 14.688 -11.595 1.00 0.00 117 PRO A O 6
ATOM 11288 N N . GLU A 1 118 ? -10.420 15.848 -12.814 1.00 0.00 118 GLU A N 6
ATOM 11289 C CA . GLU A 1 118 ? -9.502 16.866 -13.323 1.00 0.00 118 GLU A CA 6
ATOM 11290 C C . GLU A 1 118 ? -8.838 17.644 -12.178 1.00 0.00 118 GLU A C 6
ATOM 11291 O O . GLU A 1 118 ? -7.675 18.031 -12.287 1.00 0.00 118 GLU A O 6
ATOM 11303 N N . GLY A 1 119 ? -9.563 17.797 -11.064 1.00 0.00 119 GLY A N 6
ATOM 11304 C CA . GLY A 1 119 ? -9.124 18.439 -9.833 1.00 0.00 119 GLY A CA 6
ATOM 11305 C C . GLY A 1 119 ? -8.862 19.928 -10.024 1.00 0.00 119 GLY A C 6
ATOM 11306 O O . GLY A 1 119 ? -7.781 20.307 -10.463 1.00 0.00 119 GLY A O 6
ATOM 11310 N N . SER A 1 120 ? -9.831 20.779 -9.679 1.00 0.00 120 SER A N 6
ATOM 11311 C CA . SER A 1 120 ? -9.739 22.224 -9.873 1.00 0.00 120 SER A CA 6
ATOM 11312 C C . SER A 1 120 ? -9.437 22.580 -11.337 1.00 0.00 120 SER A C 6
ATOM 11313 O O . SER A 1 120 ? -8.669 23.503 -11.616 1.00 0.00 120 SER A O 6
ATOM 11321 N N . GLY A 1 121 ? -10.044 21.850 -12.278 1.00 0.00 121 GLY A N 6
ATOM 11322 C CA . GLY A 1 121 ? -9.956 22.164 -13.694 1.00 0.00 121 GLY A CA 6
ATOM 11323 C C . GLY A 1 121 ? -10.459 23.585 -13.940 1.00 0.00 121 GLY A C 6
ATOM 11324 O O . GLY A 1 121 ? -11.587 23.885 -13.521 1.00 0.00 121 GLY A O 6
ATOM 11328 N N . PRO A 1 122 ? -9.676 24.470 -14.577 1.00 0.00 122 PRO A N 6
ATOM 11329 C CA . PRO A 1 122 ? -10.188 25.749 -15.036 1.00 0.00 122 PRO A CA 6
ATOM 11330 C C . PRO A 1 122 ? -11.130 25.521 -16.226 1.00 0.00 122 PRO A C 6
ATOM 11331 O O . PRO A 1 122 ? -11.177 24.433 -16.806 1.00 0.00 122 PRO A O 6
ATOM 11342 N N . SER A 1 123 ? -11.869 26.559 -16.607 1.00 0.00 123 SER A N 6
ATOM 11343 C CA . SER A 1 123 ? -12.707 26.589 -17.794 1.00 0.00 123 SER A CA 6
ATOM 11344 C C . SER A 1 123 ? -12.847 28.060 -18.209 1.00 0.00 123 SER A C 6
ATOM 11345 O O . SER A 1 123 ? -12.172 28.934 -17.653 1.00 0.00 123 SER A O 6
ATOM 11353 N N . SER A 1 124 ? -13.687 28.355 -19.195 1.00 0.00 124 SER A N 6
ATOM 11354 C CA . SER A 1 124 ? -14.071 29.704 -19.590 1.00 0.00 124 SER A CA 6
ATOM 11355 C C . SER A 1 124 ? -15.495 29.660 -20.154 1.00 0.00 124 SER A C 6
ATOM 11356 O O . SER A 1 124 ? -16.043 28.577 -20.371 1.00 0.00 124 SER A O 6
ATOM 11364 N N . GLY A 1 125 ? -16.081 30.828 -20.388 1.00 0.00 125 GLY A N 6
ATOM 11365 C CA . GLY A 1 125 ? -17.426 31.055 -20.877 1.00 0.00 125 GLY A CA 6
ATOM 11366 C C . GLY A 1 125 ? -17.654 32.559 -20.868 1.00 0.00 125 GLY A C 6
ATOM 11367 O O . GLY A 1 125 ? -18.790 32.955 -21.189 1.00 0.00 125 GLY A O 6
ATOM 11371 N N . GLY A 1 1 ? 9.696 -34.711 -1.735 1.00 0.00 1 GLY A N 7
ATOM 11372 C CA . GLY A 1 1 ? 9.457 -33.382 -1.169 1.00 0.00 1 GLY A CA 7
ATOM 11373 C C . GLY A 1 1 ? 10.586 -33.032 -0.238 1.00 0.00 1 GLY A C 7
ATOM 11374 O O . GLY A 1 1 ? 10.769 -33.745 0.747 1.00 0.00 1 GLY A O 7
ATOM 11378 N N . SER A 1 2 ? 11.301 -31.941 -0.527 1.00 0.00 2 SER A N 7
ATOM 11379 C CA . SER A 1 2 ? 12.561 -31.514 0.090 1.00 0.00 2 SER A CA 7
ATOM 11380 C C . SER A 1 2 ? 13.726 -32.343 -0.470 1.00 0.00 2 SER A C 7
ATOM 11381 O O . SER A 1 2 ? 13.553 -33.533 -0.742 1.00 0.00 2 SER A O 7
ATOM 11389 N N . SER A 1 3 ? 14.905 -31.735 -0.618 1.00 0.00 3 SER A N 7
ATOM 11390 C CA . SER A 1 3 ? 16.173 -32.411 -0.879 1.00 0.00 3 SER A CA 7
ATOM 11391 C C . SER A 1 3 ? 17.328 -31.428 -0.628 1.00 0.00 3 SER A C 7
ATOM 11392 O O . SER A 1 3 ? 17.103 -30.308 -0.161 1.00 0.00 3 SER A O 7
ATOM 11400 N N . GLY A 1 4 ? 18.562 -31.820 -0.952 1.00 0.00 4 GLY A N 7
ATOM 11401 C CA . GLY A 1 4 ? 19.663 -30.892 -1.163 1.00 0.00 4 GLY A CA 7
ATOM 11402 C C . GLY A 1 4 ? 20.291 -30.413 0.138 1.00 0.00 4 GLY A C 7
ATOM 11403 O O . GLY A 1 4 ? 21.347 -30.913 0.522 1.00 0.00 4 GLY A O 7
ATOM 11407 N N . SER A 1 5 ? 19.683 -29.419 0.778 1.00 0.00 5 SER A N 7
ATOM 11408 C CA . SER A 1 5 ? 20.140 -28.821 2.021 1.00 0.00 5 SER A CA 7
ATOM 11409 C C . SER A 1 5 ? 18.897 -28.242 2.704 1.00 0.00 5 SER A C 7
ATOM 11410 O O . SER A 1 5 ? 18.114 -29.024 3.249 1.00 0.00 5 SER A O 7
ATOM 11418 N N . SER A 1 6 ? 18.660 -26.925 2.643 1.00 0.00 6 SER A N 7
ATOM 11419 C CA . SER A 1 6 ? 17.562 -26.289 3.360 1.00 0.00 6 SER A CA 7
ATOM 11420 C C . SER A 1 6 ? 16.213 -26.849 2.903 1.00 0.00 6 SER A C 7
ATOM 11421 O O . SER A 1 6 ? 15.964 -26.995 1.699 1.00 0.00 6 SER A O 7
ATOM 11429 N N . GLY A 1 7 ? 15.326 -27.121 3.858 1.00 0.00 7 GLY A N 7
ATOM 11430 C CA . GLY A 1 7 ? 13.952 -27.560 3.635 1.00 0.00 7 GLY A CA 7
ATOM 11431 C C . GLY A 1 7 ? 13.048 -27.087 4.767 1.00 0.00 7 GLY A C 7
ATOM 11432 O O . GLY A 1 7 ? 12.162 -27.821 5.204 1.00 0.00 7 GLY A O 7
ATOM 11436 N N . HIS A 1 8 ? 13.332 -25.909 5.320 1.00 0.00 8 HIS A N 7
ATOM 11437 C CA . HIS A 1 8 ? 12.774 -25.450 6.583 1.00 0.00 8 HIS A CA 7
ATOM 11438 C C . HIS A 1 8 ? 12.878 -23.926 6.637 1.00 0.00 8 HIS A C 7
ATOM 11439 O O . HIS A 1 8 ? 13.737 -23.379 7.336 1.00 0.00 8 HIS A O 7
ATOM 11453 N N . SER A 1 9 ? 11.999 -23.222 5.923 1.00 0.00 9 SER A N 7
ATOM 11454 C CA . SER A 1 9 ? 11.948 -21.766 5.943 1.00 0.00 9 SER A CA 7
ATOM 11455 C C . SER A 1 9 ? 10.501 -21.285 5.822 1.00 0.00 9 SER A C 7
ATOM 11456 O O . SER A 1 9 ? 10.011 -21.092 4.705 1.00 0.00 9 SER A O 7
ATOM 11464 N N . GLY A 1 10 ? 9.807 -21.092 6.946 1.00 0.00 10 GLY A N 7
ATOM 11465 C CA . GLY A 1 10 ? 8.458 -20.542 6.888 1.00 0.00 10 GLY A CA 7
ATOM 11466 C C . GLY A 1 10 ? 7.707 -20.398 8.205 1.00 0.00 10 GLY A C 7
ATOM 11467 O O . GLY A 1 10 ? 6.531 -20.057 8.144 1.00 0.00 10 GLY A O 7
ATOM 11471 N N . GLU A 1 11 ? 8.343 -20.621 9.361 1.00 0.00 11 GLU A N 7
ATOM 11472 C CA . GLU A 1 11 ? 7.718 -20.931 10.657 1.00 0.00 11 GLU A CA 7
ATOM 11473 C C . GLU A 1 11 ? 6.384 -20.228 10.898 1.00 0.00 11 GLU A C 7
ATOM 11474 O O . GLU A 1 11 ? 5.381 -20.907 11.101 1.00 0.00 11 GLU A O 7
ATOM 11486 N N . ASP A 1 12 ? 6.361 -18.895 10.834 1.00 0.00 12 ASP A N 7
ATOM 11487 C CA . ASP A 1 12 ? 5.198 -18.067 11.177 1.00 0.00 12 ASP A CA 7
ATOM 11488 C C . ASP A 1 12 ? 4.646 -17.329 9.946 1.00 0.00 12 ASP A C 7
ATOM 11489 O O . ASP A 1 12 ? 3.722 -16.540 10.082 1.00 0.00 12 ASP A O 7
ATOM 11498 N N . LEU A 1 13 ? 5.236 -17.494 8.750 1.00 0.00 13 LEU A N 7
ATOM 11499 C CA . LEU A 1 13 ? 4.982 -16.626 7.589 1.00 0.00 13 LEU A CA 7
ATOM 11500 C C . LEU A 1 13 ? 3.529 -16.699 7.093 1.00 0.00 13 LEU A C 7
ATOM 11501 O O . LEU A 1 13 ? 2.988 -17.807 7.001 1.00 0.00 13 LEU A O 7
ATOM 11517 N N . PRO A 1 14 ? 2.927 -15.564 6.679 1.00 0.00 14 PRO A N 7
ATOM 11518 C CA . PRO A 1 14 ? 1.546 -15.528 6.220 1.00 0.00 14 PRO A CA 7
ATOM 11519 C C . PRO A 1 14 ? 1.397 -16.195 4.853 1.00 0.00 14 PRO A C 7
ATOM 11520 O O . PRO A 1 14 ? 2.358 -16.343 4.089 1.00 0.00 14 PRO A O 7
ATOM 11531 N N . MET A 1 15 ? 0.156 -16.548 4.530 1.00 0.00 15 MET A N 7
ATOM 11532 C CA . MET A 1 15 ? -0.194 -17.377 3.390 1.00 0.00 15 MET A CA 7
ATOM 11533 C C . MET A 1 15 ? -0.875 -16.597 2.284 1.00 0.00 15 MET A C 7
ATOM 11534 O O . MET A 1 15 ? -0.602 -16.863 1.113 1.00 0.00 15 MET A O 7
ATOM 11548 N N . VAL A 1 16 ? -1.784 -15.687 2.624 1.00 0.00 16 VAL A N 7
ATOM 11549 C CA . VAL A 1 16 ? -2.708 -15.110 1.657 1.00 0.00 16 VAL A CA 7
ATOM 11550 C C . VAL A 1 16 ? -2.724 -13.595 1.813 1.00 0.00 16 VAL A C 7
ATOM 11551 O O . VAL A 1 16 ? -2.451 -13.053 2.890 1.00 0.00 16 VAL A O 7
ATOM 11564 N N . ALA A 1 17 ? -3.032 -12.929 0.711 1.00 0.00 17 ALA A N 7
ATOM 11565 C CA . ALA A 1 17 ? -3.318 -11.516 0.645 1.00 0.00 17 ALA A CA 7
ATOM 11566 C C . ALA A 1 17 ? -4.791 -11.306 1.000 1.00 0.00 17 ALA A C 7
ATOM 11567 O O . ALA A 1 17 ? -5.541 -12.286 1.026 1.00 0.00 17 ALA A O 7
ATOM 11574 N N . PRO A 1 18 ? -5.241 -10.062 1.236 1.00 0.00 18 PRO A N 7
ATOM 11575 C CA . PRO A 1 18 ? -6.666 -9.803 1.253 1.00 0.00 18 PRO A CA 7
ATOM 11576 C C . PRO A 1 18 ? -7.290 -10.139 -0.099 1.00 0.00 18 PRO A C 7
ATOM 11577 O O . PRO A 1 18 ? -6.623 -10.085 -1.137 1.00 0.00 18 PRO A O 7
ATOM 11588 N N . GLY A 1 19 ? -8.591 -10.427 -0.054 1.00 0.00 19 GLY A N 7
ATOM 11589 C CA . GLY A 1 19 ? -9.436 -10.610 -1.217 1.00 0.00 19 GLY A CA 7
ATOM 11590 C C . GLY A 1 19 ? -9.639 -9.304 -1.980 1.00 0.00 19 GLY A C 7
ATOM 11591 O O . GLY A 1 19 ? -8.826 -8.383 -1.918 1.00 0.00 19 GLY A O 7
ATOM 11595 N N . ASN A 1 20 ? -10.744 -9.236 -2.723 1.00 0.00 20 ASN A N 7
ATOM 11596 C CA . ASN A 1 20 ? -11.119 -8.091 -3.542 1.00 0.00 20 ASN A CA 7
ATOM 11597 C C . ASN A 1 20 ? -10.944 -6.780 -2.776 1.00 0.00 20 ASN A C 7
ATOM 11598 O O . ASN A 1 20 ? -11.427 -6.618 -1.651 1.00 0.00 20 ASN A O 7
ATOM 11609 N N . VAL A 1 21 ? -10.241 -5.845 -3.402 1.00 0.00 21 VAL A N 7
ATOM 11610 C CA . VAL A 1 21 ? -9.974 -4.530 -2.866 1.00 0.00 21 VAL A CA 7
ATOM 11611 C C . VAL A 1 21 ? -10.883 -3.578 -3.628 1.00 0.00 21 VAL A C 7
ATOM 11612 O O . VAL A 1 21 ? -11.125 -3.768 -4.825 1.00 0.00 21 VAL A O 7
ATOM 11625 N N . ARG A 1 22 ? -11.373 -2.542 -2.961 1.00 0.00 22 ARG A N 7
ATOM 11626 C CA . ARG A 1 22 ? -12.082 -1.432 -3.585 1.00 0.00 22 ARG A CA 7
ATOM 11627 C C . ARG A 1 22 ? -11.318 -0.175 -3.260 1.00 0.00 22 ARG A C 7
ATOM 11628 O O . ARG A 1 22 ? -10.689 -0.101 -2.210 1.00 0.00 22 ARG A O 7
ATOM 11649 N N . VAL A 1 23 ? -11.373 0.821 -4.126 1.00 0.00 23 VAL A N 7
ATOM 11650 C CA . VAL A 1 23 ? -10.790 2.111 -3.867 1.00 0.00 23 VAL A CA 7
ATOM 11651 C C . VAL A 1 23 ? -11.693 3.127 -4.524 1.00 0.00 23 VAL A C 7
ATOM 11652 O O . VAL A 1 23 ? -11.920 3.060 -5.735 1.00 0.00 23 VAL A O 7
ATOM 11665 N N . ASN A 1 24 ? -12.247 4.029 -3.724 1.00 0.00 24 ASN A N 7
ATOM 11666 C CA . ASN A 1 24 ? -13.106 5.100 -4.197 1.00 0.00 24 ASN A CA 7
ATOM 11667 C C . ASN A 1 24 ? -12.320 6.390 -4.071 1.00 0.00 24 ASN A C 7
ATOM 11668 O O . ASN A 1 24 ? -11.703 6.637 -3.038 1.00 0.00 24 ASN A O 7
ATOM 11679 N N . VAL A 1 25 ? -12.277 7.180 -5.137 1.00 0.00 25 VAL A N 7
ATOM 11680 C CA . VAL A 1 25 ? -11.639 8.484 -5.080 1.00 0.00 25 VAL A CA 7
ATOM 11681 C C . VAL A 1 25 ? -12.606 9.416 -4.356 1.00 0.00 25 VAL A C 7
ATOM 11682 O O . VAL A 1 25 ? -13.746 9.594 -4.783 1.00 0.00 25 VAL A O 7
ATOM 11695 N N . VAL A 1 26 ? -12.152 9.944 -3.228 1.00 0.00 26 VAL A N 7
ATOM 11696 C CA . VAL A 1 26 ? -12.892 10.834 -2.359 1.00 0.00 26 VAL A CA 7
ATOM 11697 C C . VAL A 1 26 ? -12.708 12.261 -2.891 1.00 0.00 26 VAL A C 7
ATOM 11698 O O . VAL A 1 26 ? -13.694 12.953 -3.145 1.00 0.00 26 VAL A O 7
ATOM 11711 N N . ASN A 1 27 ? -11.459 12.691 -3.097 1.00 0.00 27 ASN A N 7
ATOM 11712 C CA . ASN A 1 27 ? -11.089 14.035 -3.549 1.00 0.00 27 ASN A CA 7
ATOM 11713 C C . ASN A 1 27 ? -10.003 13.935 -4.623 1.00 0.00 27 ASN A C 7
ATOM 11714 O O . ASN A 1 27 ? -9.466 12.860 -4.875 1.00 0.00 27 ASN A O 7
ATOM 11725 N N . SER A 1 28 ? -9.583 15.071 -5.178 1.00 0.00 28 SER A N 7
ATOM 11726 C CA . SER A 1 28 ? -8.498 15.179 -6.158 1.00 0.00 28 SER A CA 7
ATOM 11727 C C . SER A 1 28 ? -7.215 14.489 -5.693 1.00 0.00 28 SER A C 7
ATOM 11728 O O . SER A 1 28 ? -6.515 13.896 -6.511 1.00 0.00 28 SER A O 7
ATOM 11736 N N . THR A 1 29 ? -6.903 14.589 -4.400 1.00 0.00 29 THR A N 7
ATOM 11737 C CA . THR A 1 29 ? -5.653 14.120 -3.816 1.00 0.00 29 THR A CA 7
ATOM 11738 C C . THR A 1 29 ? -5.881 12.950 -2.856 1.00 0.00 29 THR A C 7
ATOM 11739 O O . THR A 1 29 ? -4.947 12.555 -2.159 1.00 0.00 29 THR A O 7
ATOM 11750 N N . LEU A 1 30 ? -7.114 12.436 -2.764 1.00 0.00 30 LEU A N 7
ATOM 11751 C CA . LEU A 1 30 ? -7.536 11.509 -1.735 1.00 0.00 30 LEU A CA 7
ATOM 11752 C C . LEU A 1 30 ? -8.383 10.398 -2.328 1.00 0.00 30 LEU A C 7
ATOM 11753 O O . LEU A 1 30 ? -9.436 10.676 -2.895 1.00 0.00 30 LEU A O 7
ATOM 11769 N N . ALA A 1 31 ? -8.006 9.146 -2.103 1.00 0.00 31 ALA A N 7
ATOM 11770 C CA . ALA A 1 31 ? -8.917 8.021 -2.254 1.00 0.00 31 ALA A CA 7
ATOM 11771 C C . ALA A 1 31 ? -9.060 7.314 -0.911 1.00 0.00 31 ALA A C 7
ATOM 11772 O O . ALA A 1 31 ? -8.170 7.417 -0.072 1.00 0.00 31 ALA A O 7
ATOM 11779 N N . GLU A 1 32 ? -10.145 6.580 -0.706 1.00 0.00 32 GLU A N 7
ATOM 11780 C CA . GLU A 1 32 ? -10.296 5.586 0.330 1.00 0.00 32 GLU A CA 7
ATOM 11781 C C . GLU A 1 32 ? -10.034 4.227 -0.315 1.00 0.00 32 GLU A C 7
ATOM 11782 O O . GLU A 1 32 ? -10.315 4.055 -1.502 1.00 0.00 32 GLU A O 7
ATOM 11794 N N . VAL A 1 33 ? -9.536 3.252 0.441 1.00 0.00 33 VAL A N 7
ATOM 11795 C CA . VAL A 1 33 ? -9.282 1.892 0.004 1.00 0.00 33 VAL A CA 7
ATOM 11796 C C . VAL A 1 33 ? -9.906 0.959 1.026 1.00 0.00 33 VAL A C 7
ATOM 11797 O O . VAL A 1 33 ? -9.798 1.207 2.222 1.00 0.00 33 VAL A O 7
ATOM 11810 N N . HIS A 1 34 ? -10.522 -0.114 0.549 1.00 0.00 34 HIS A N 7
ATOM 11811 C CA . HIS A 1 34 ? -11.320 -1.070 1.288 1.00 0.00 34 HIS A CA 7
ATOM 11812 C C . HIS A 1 34 ? -10.754 -2.436 0.917 1.00 0.00 34 HIS A C 7
ATOM 11813 O O . HIS A 1 34 ? -10.482 -2.677 -0.261 1.00 0.00 34 HIS A O 7
ATOM 11827 N N . TRP A 1 35 ? -10.552 -3.323 1.882 1.00 0.00 35 TRP A N 7
ATOM 11828 C CA . TRP A 1 35 ? -10.089 -4.685 1.656 1.00 0.00 35 TRP A CA 7
ATOM 11829 C C . TRP A 1 35 ? -10.832 -5.627 2.606 1.00 0.00 35 TRP A C 7
ATOM 11830 O O . TRP A 1 35 ? -11.815 -5.234 3.243 1.00 0.00 35 TRP A O 7
ATOM 11851 N N . ASP A 1 36 ? -10.399 -6.885 2.666 1.00 0.00 36 ASP A N 7
ATOM 11852 C CA . ASP A 1 36 ? -11.124 -7.979 3.301 1.00 0.00 36 ASP A CA 7
ATOM 11853 C C . ASP A 1 36 ? -10.291 -8.580 4.439 1.00 0.00 36 ASP A C 7
ATOM 11854 O O . ASP A 1 36 ? -9.075 -8.727 4.285 1.00 0.00 36 ASP A O 7
ATOM 11863 N N . PRO A 1 37 ? -10.891 -8.848 5.611 1.00 0.00 37 PRO A N 7
ATOM 11864 C CA . PRO A 1 37 ? -10.177 -9.281 6.794 1.00 0.00 37 PRO A CA 7
ATOM 11865 C C . PRO A 1 37 ? -9.894 -10.776 6.732 1.00 0.00 37 PRO A C 7
ATOM 11866 O O . PRO A 1 37 ? -10.737 -11.612 7.081 1.00 0.00 37 PRO A O 7
ATOM 11877 N N . VAL A 1 38 ? -8.693 -11.104 6.283 1.00 0.00 38 VAL A N 7
ATOM 11878 C CA . VAL A 1 38 ? -8.252 -12.485 6.121 1.00 0.00 38 VAL A CA 7
ATOM 11879 C C . VAL A 1 38 ? -8.201 -13.195 7.485 1.00 0.00 38 VAL A C 7
ATOM 11880 O O . VAL A 1 38 ? -8.090 -12.534 8.522 1.00 0.00 38 VAL A O 7
ATOM 11893 N N . PRO A 1 39 ? -8.299 -14.531 7.521 1.00 0.00 39 PRO A N 7
ATOM 11894 C CA . PRO A 1 39 ? -8.378 -15.276 8.766 1.00 0.00 39 PRO A CA 7
ATOM 11895 C C . PRO A 1 39 ? -7.001 -15.348 9.418 1.00 0.00 39 PRO A C 7
ATOM 11896 O O . PRO A 1 39 ? -5.985 -15.422 8.720 1.00 0.00 39 PRO A O 7
ATOM 11907 N N . LEU A 1 40 ? -6.970 -15.411 10.750 1.00 0.00 40 LEU A N 7
ATOM 11908 C CA . LEU A 1 40 ? -5.745 -15.487 11.545 1.00 0.00 40 LEU A CA 7
ATOM 11909 C C . LEU A 1 40 ? -4.919 -16.694 11.105 1.00 0.00 40 LEU A C 7
ATOM 11910 O O . LEU A 1 40 ? -3.703 -16.588 10.962 1.00 0.00 40 LEU A O 7
ATOM 11926 N N . LYS A 1 41 ? -5.574 -17.820 10.802 1.00 0.00 41 LYS A N 7
ATOM 11927 C CA . LYS A 1 41 ? -4.917 -19.017 10.323 1.00 0.00 41 LYS A CA 7
ATOM 11928 C C . LYS A 1 41 ? -4.129 -18.798 9.035 1.00 0.00 41 LYS A C 7
ATOM 11929 O O . LYS A 1 41 ? -3.129 -19.481 8.818 1.00 0.00 41 LYS A O 7
ATOM 11948 N N . SER A 1 42 ? -4.551 -17.869 8.172 1.00 0.00 42 SER A N 7
ATOM 11949 C CA . SER A 1 42 ? -3.771 -17.533 6.992 1.00 0.00 42 SER A CA 7
ATOM 11950 C C . SER A 1 42 ? -2.516 -16.756 7.389 1.00 0.00 42 SER A C 7
ATOM 11951 O O . SER A 1 42 ? -1.459 -16.992 6.810 1.00 0.00 42 SER A O 7
ATOM 11959 N N . ILE A 1 43 ? -2.618 -15.866 8.387 1.00 0.00 43 ILE A N 7
ATOM 11960 C CA . ILE A 1 43 ? -1.495 -15.072 8.870 1.00 0.00 43 ILE A CA 7
ATOM 11961 C C . ILE A 1 43 ? -0.427 -15.996 9.457 1.00 0.00 43 ILE A C 7
ATOM 11962 O O . ILE A 1 43 ? 0.743 -15.623 9.423 1.00 0.00 43 ILE A O 7
ATOM 11978 N N . ARG A 1 44 ? -0.812 -17.179 9.969 1.00 0.00 44 ARG A N 7
ATOM 11979 C CA . ARG A 1 44 ? 0.077 -18.190 10.557 1.00 0.00 44 ARG A CA 7
ATOM 11980 C C . ARG A 1 44 ? 0.933 -17.652 11.706 1.00 0.00 44 ARG A C 7
ATOM 11981 O O . ARG A 1 44 ? 1.889 -18.306 12.118 1.00 0.00 44 ARG A O 7
ATOM 12002 N N . GLY A 1 45 ? 0.605 -16.476 12.232 1.00 0.00 45 GLY A N 7
ATOM 12003 C CA . GLY A 1 45 ? 1.526 -15.708 13.031 1.00 0.00 45 GLY A CA 7
ATOM 12004 C C . GLY A 1 45 ? 0.893 -14.405 13.468 1.00 0.00 45 GLY A C 7
ATOM 12005 O O . GLY A 1 45 ? -0.290 -14.153 13.199 1.00 0.00 45 GLY A O 7
ATOM 12009 N N . HIS A 1 46 ? 1.661 -13.583 14.178 1.00 0.00 46 HIS A N 7
ATOM 12010 C CA . HIS A 1 46 ? 1.146 -12.349 14.754 1.00 0.00 46 HIS A CA 7
ATOM 12011 C C . HIS A 1 46 ? 1.186 -11.217 13.732 1.00 0.00 46 HIS A C 7
ATOM 12012 O O . HIS A 1 46 ? 2.257 -10.753 13.344 1.00 0.00 46 HIS A O 7
ATOM 12026 N N . LEU A 1 47 ? 0.000 -10.783 13.303 1.00 0.00 47 LEU A N 7
ATOM 12027 C CA . LEU A 1 47 ? -0.266 -9.577 12.525 1.00 0.00 47 LEU A CA 7
ATOM 12028 C C . LEU A 1 47 ? 0.513 -8.389 13.099 1.00 0.00 47 LEU A C 7
ATOM 12029 O O . LEU A 1 47 ? 0.460 -8.152 14.309 1.00 0.00 47 LEU A O 7
ATOM 12045 N N . GLN A 1 48 ? 1.200 -7.634 12.236 1.00 0.00 48 GLN A N 7
ATOM 12046 C CA . GLN A 1 48 ? 1.949 -6.421 12.588 1.00 0.00 48 GLN A CA 7
ATOM 12047 C C . GLN A 1 48 ? 1.399 -5.168 11.894 1.00 0.00 48 GLN A C 7
ATOM 12048 O O . GLN A 1 48 ? 1.778 -4.048 12.246 1.00 0.00 48 GLN A O 7
ATOM 12062 N N . GLY A 1 49 ? 0.521 -5.341 10.908 1.00 0.00 49 GLY A N 7
ATOM 12063 C CA . GLY A 1 49 ? -0.237 -4.287 10.259 1.00 0.00 49 GLY A CA 7
ATOM 12064 C C . GLY A 1 49 ? -0.546 -4.664 8.815 1.00 0.00 49 GLY A C 7
ATOM 12065 O O . GLY A 1 49 ? -0.340 -5.817 8.417 1.00 0.00 49 GLY A O 7
ATOM 12069 N N . TYR A 1 50 ? -1.076 -3.708 8.052 1.00 0.00 50 TYR A N 7
ATOM 12070 C CA . TYR A 1 50 ? -1.293 -3.866 6.605 1.00 0.00 50 TYR A CA 7
ATOM 12071 C C . TYR A 1 50 ? -0.401 -2.883 5.835 1.00 0.00 50 TYR A C 7
ATOM 12072 O O . TYR A 1 50 ? 0.058 -1.881 6.391 1.00 0.00 50 TYR A O 7
ATOM 12090 N N . ARG A 1 51 ? -0.142 -3.142 4.551 1.00 0.00 51 ARG A N 7
ATOM 12091 C CA . ARG A 1 51 ? 0.648 -2.279 3.664 1.00 0.00 51 ARG A CA 7
ATOM 12092 C C . ARG A 1 51 ? -0.174 -2.007 2.417 1.00 0.00 51 ARG A C 7
ATOM 12093 O O . ARG A 1 51 ? -0.904 -2.891 1.968 1.00 0.00 51 ARG A O 7
ATOM 12114 N N . ILE A 1 52 ? -0.009 -0.821 1.833 1.00 0.00 52 ILE A N 7
ATOM 12115 C CA . ILE A 1 52 ? -0.416 -0.520 0.471 1.00 0.00 52 ILE A CA 7
ATOM 12116 C C . ILE A 1 52 ? 0.864 -0.108 -0.267 1.00 0.00 52 ILE A C 7
ATOM 12117 O O . ILE A 1 52 ? 1.553 0.816 0.169 1.00 0.00 52 ILE A O 7
ATOM 12133 N N . TYR A 1 53 ? 1.184 -0.774 -1.377 1.00 0.00 53 TYR A N 7
ATOM 12134 C CA . TYR A 1 53 ? 2.104 -0.279 -2.398 1.00 0.00 53 TYR A CA 7
ATOM 12135 C C . TYR A 1 53 ? 1.264 0.339 -3.493 1.00 0.00 53 TYR A C 7
ATOM 12136 O O . TYR A 1 53 ? 0.174 -0.159 -3.755 1.00 0.00 53 TYR A O 7
ATOM 12154 N N . TYR A 1 54 ? 1.742 1.399 -4.136 1.00 0.00 54 TYR A N 7
ATOM 12155 C CA . TYR A 1 54 ? 1.076 2.070 -5.242 1.00 0.00 54 TYR A CA 7
ATOM 12156 C C . TYR A 1 54 ? 2.105 2.803 -6.086 1.00 0.00 54 TYR A C 7
ATOM 12157 O O . TYR A 1 54 ? 3.245 2.991 -5.659 1.00 0.00 54 TYR A O 7
ATOM 12175 N N . TRP A 1 55 ? 1.743 3.139 -7.318 1.00 0.00 55 TRP A N 7
ATOM 12176 C CA . TRP A 1 55 ? 2.600 3.871 -8.230 1.00 0.00 55 TRP A CA 7
ATOM 12177 C C . TRP A 1 55 ? 1.752 4.732 -9.161 1.00 0.00 55 TRP A C 7
ATOM 12178 O O . TRP A 1 55 ? 0.572 4.435 -9.383 1.00 0.00 55 TRP A O 7
ATOM 12199 N N . LYS A 1 56 ? 2.359 5.785 -9.719 1.00 0.00 56 LYS A N 7
ATOM 12200 C CA . LYS A 1 56 ? 1.755 6.612 -10.754 1.00 0.00 56 LYS A CA 7
ATOM 12201 C C . LYS A 1 56 ? 1.672 5.738 -12.005 1.00 0.00 56 LYS A C 7
ATOM 12202 O O . LYS A 1 56 ? 2.611 4.979 -12.269 1.00 0.00 56 LYS A O 7
ATOM 12221 N N . THR A 1 57 ? 0.580 5.835 -12.752 1.00 0.00 57 THR A N 7
ATOM 12222 C CA . THR A 1 57 ? 0.332 4.994 -13.907 1.00 0.00 57 THR A CA 7
ATOM 12223 C C . THR A 1 57 ? -0.068 5.915 -15.052 1.00 0.00 57 THR A C 7
ATOM 12224 O O . THR A 1 57 ? -0.913 6.791 -14.863 1.00 0.00 57 THR A O 7
ATOM 12235 N N . GLN A 1 58 ? 0.544 5.748 -16.227 1.00 0.00 58 GLN A N 7
ATOM 12236 C CA . GLN A 1 58 ? 0.225 6.568 -17.392 1.00 0.00 58 GLN A CA 7
ATOM 12237 C C . GLN A 1 58 ? 0.769 6.026 -18.720 1.00 0.00 58 GLN A C 7
ATOM 12238 O O . GLN A 1 58 ? 0.443 6.590 -19.762 1.00 0.00 58 GLN A O 7
ATOM 12252 N N . SER A 1 59 ? 1.640 5.010 -18.726 1.00 0.00 59 SER A N 7
ATOM 12253 C CA . SER A 1 59 ? 2.539 4.647 -19.827 1.00 0.00 59 SER A CA 7
ATOM 12254 C C . SER A 1 59 ? 3.540 5.762 -20.198 1.00 0.00 59 SER A C 7
ATOM 12255 O O . SER A 1 59 ? 4.749 5.527 -20.133 1.00 0.00 59 SER A O 7
ATOM 12263 N N . SER A 1 60 ? 3.070 6.948 -20.605 1.00 0.00 60 SER A N 7
ATOM 12264 C CA . SER A 1 60 ? 3.836 8.097 -21.096 1.00 0.00 60 SER A CA 7
ATOM 12265 C C . SER A 1 60 ? 4.939 7.699 -22.082 1.00 0.00 60 SER A C 7
ATOM 12266 O O . SER A 1 60 ? 6.088 8.149 -21.982 1.00 0.00 60 SER A O 7
ATOM 12274 N N . SER A 1 61 ? 4.582 6.863 -23.059 1.00 0.00 61 SER A N 7
ATOM 12275 C CA . SER A 1 61 ? 5.471 6.496 -24.146 1.00 0.00 61 SER A CA 7
ATOM 12276 C C . SER A 1 61 ? 5.955 7.777 -24.838 1.00 0.00 61 SER A C 7
ATOM 12277 O O . SER A 1 61 ? 5.157 8.671 -25.137 1.00 0.00 61 SER A O 7
ATOM 12285 N N . LYS A 1 62 ? 7.265 7.899 -25.056 1.00 0.00 62 LYS A N 7
ATOM 12286 C CA . LYS A 1 62 ? 7.933 8.975 -25.789 1.00 0.00 62 LYS A CA 7
ATOM 12287 C C . LYS A 1 62 ? 9.364 8.504 -26.028 1.00 0.00 62 LYS A C 7
ATOM 12288 O O . LYS A 1 62 ? 9.790 7.550 -25.378 1.00 0.00 62 LYS A O 7
ATOM 12307 N N . ARG A 1 63 ? 10.154 9.142 -26.900 1.00 0.00 63 ARG A N 7
ATOM 12308 C CA . ARG A 1 63 ? 11.451 8.545 -27.240 1.00 0.00 63 ARG A CA 7
ATOM 12309 C C . ARG A 1 63 ? 12.386 8.392 -26.039 1.00 0.00 63 ARG A C 7
ATOM 12310 O O . ARG A 1 63 ? 13.181 7.456 -26.028 1.00 0.00 63 ARG A O 7
ATOM 12331 N N . ASN A 1 64 ? 12.274 9.235 -25.013 1.00 0.00 64 ASN A N 7
ATOM 12332 C CA . ASN A 1 64 ? 13.025 9.093 -23.763 1.00 0.00 64 ASN A CA 7
ATOM 12333 C C . ASN A 1 64 ? 12.094 9.294 -22.559 1.00 0.00 64 ASN A C 7
ATOM 12334 O O . ASN A 1 64 ? 11.024 9.887 -22.715 1.00 0.00 64 ASN A O 7
ATOM 12345 N N . ARG A 1 65 ? 12.529 8.846 -21.370 1.00 0.00 65 ARG A N 7
ATOM 12346 C CA . ARG A 1 65 ? 12.051 9.134 -20.009 1.00 0.00 65 ARG A CA 7
ATOM 12347 C C . ARG A 1 65 ? 11.133 7.997 -19.563 1.00 0.00 65 ARG A C 7
ATOM 12348 O O . ARG A 1 65 ? 9.921 8.034 -19.796 1.00 0.00 65 ARG A O 7
ATOM 12369 N N . ARG A 1 66 ? 11.702 6.946 -18.974 1.00 0.00 66 ARG A N 7
ATOM 12370 C CA . ARG A 1 66 ? 11.021 5.709 -18.590 1.00 0.00 66 ARG A CA 7
ATOM 12371 C C . ARG A 1 66 ? 11.465 5.348 -17.178 1.00 0.00 66 ARG A C 7
ATOM 12372 O O . ARG A 1 66 ? 12.441 4.604 -17.008 1.00 0.00 66 ARG A O 7
ATOM 12393 N N . HIS A 1 67 ? 10.775 5.902 -16.183 1.00 0.00 67 HIS A N 7
ATOM 12394 C CA . HIS A 1 67 ? 10.912 5.576 -14.775 1.00 0.00 67 HIS A CA 7
ATOM 12395 C C . HIS A 1 67 ? 9.562 5.820 -14.109 1.00 0.00 67 HIS A C 7
ATOM 12396 O O . HIS A 1 67 ? 9.070 6.948 -14.126 1.00 0.00 67 HIS A O 7
ATOM 12410 N N . ILE A 1 68 ? 8.970 4.792 -13.507 1.00 0.00 68 ILE A N 7
ATOM 12411 C CA . ILE A 1 68 ? 7.775 4.889 -12.676 1.00 0.00 68 ILE A CA 7
ATOM 12412 C C . ILE A 1 68 ? 8.260 4.903 -11.228 1.00 0.00 68 ILE A C 7
ATOM 12413 O O . ILE A 1 68 ? 8.977 3.990 -10.807 1.00 0.00 68 ILE A O 7
ATOM 12429 N N . GLU A 1 69 ? 7.879 5.917 -10.462 1.00 0.00 69 GLU A N 7
ATOM 12430 C CA . GLU A 1 69 ? 8.122 6.002 -9.040 1.00 0.00 69 GLU A CA 7
ATOM 12431 C C . GLU A 1 69 ? 7.057 5.188 -8.306 1.00 0.00 69 GLU A C 7
ATOM 12432 O O . GLU A 1 69 ? 5.872 5.524 -8.394 1.00 0.00 69 GLU A O 7
ATOM 12444 N N . LYS A 1 70 ? 7.476 4.128 -7.608 1.00 0.00 70 LYS A N 7
ATOM 12445 C CA . LYS A 1 70 ? 6.616 3.321 -6.746 1.00 0.00 70 LYS A CA 7
ATOM 12446 C C . LYS A 1 70 ? 6.797 3.767 -5.301 1.00 0.00 70 LYS A C 7
ATOM 12447 O O . LYS A 1 70 ? 7.911 4.096 -4.879 1.00 0.00 70 LYS A O 7
ATOM 12466 N N . LYS A 1 71 ? 5.699 3.766 -4.556 1.00 0.00 71 LYS A N 7
ATOM 12467 C CA . LYS A 1 71 ? 5.496 4.413 -3.288 1.00 0.00 71 LYS A CA 7
ATOM 12468 C C . LYS A 1 71 ? 4.742 3.497 -2.321 1.00 0.00 71 LYS A C 7
ATOM 12469 O O . LYS A 1 71 ? 4.175 2.485 -2.747 1.00 0.00 71 LYS A O 7
ATOM 12488 N N . ILE A 1 72 ? 4.731 3.838 -1.030 1.00 0.00 72 ILE A N 7
ATOM 12489 C CA . ILE A 1 72 ? 4.211 2.999 0.045 1.00 0.00 72 ILE A CA 7
ATOM 12490 C C . ILE A 1 72 ? 3.274 3.810 0.950 1.00 0.00 72 ILE A C 7
ATOM 12491 O O . ILE A 1 72 ? 3.281 5.050 0.978 1.00 0.00 72 ILE A O 7
ATOM 12507 N N . LEU A 1 73 ? 2.411 3.084 1.662 1.00 0.00 73 LEU A N 7
ATOM 12508 C CA . LEU A 1 73 ? 1.607 3.526 2.785 1.00 0.00 73 LEU A CA 7
ATOM 12509 C C . LEU A 1 73 ? 1.558 2.392 3.806 1.00 0.00 73 LEU A C 7
ATOM 12510 O O . LEU A 1 73 ? 1.295 1.238 3.455 1.00 0.00 73 LEU A O 7
ATOM 12526 N N . THR A 1 74 ? 1.829 2.728 5.061 1.00 0.00 74 THR A N 7
ATOM 12527 C CA . THR A 1 74 ? 1.680 1.855 6.217 1.00 0.00 74 THR A CA 7
ATOM 12528 C C . THR A 1 74 ? 0.235 1.968 6.719 1.00 0.00 74 THR A C 7
ATOM 12529 O O . THR A 1 74 ? -0.320 3.072 6.709 1.00 0.00 74 THR A O 7
ATOM 12540 N N . PHE A 1 75 ? -0.343 0.878 7.232 1.00 0.00 75 PHE A N 7
ATOM 12541 C CA . PHE A 1 75 ? -1.591 0.888 7.988 1.00 0.00 75 PHE A CA 7
ATOM 12542 C C . PHE A 1 75 ? -1.506 -0.075 9.161 1.00 0.00 75 PHE A C 7
ATOM 12543 O O . PHE A 1 75 ? -0.679 -0.994 9.177 1.00 0.00 75 PHE A O 7
ATOM 12560 N N . GLN A 1 76 ? -2.390 0.110 10.138 1.00 0.00 76 GLN A N 7
ATOM 12561 C CA . GLN A 1 76 ? -2.467 -0.774 11.281 1.00 0.00 76 GLN A CA 7
ATOM 12562 C C . GLN A 1 76 ? -3.175 -2.076 10.951 1.00 0.00 76 GLN A C 7
ATOM 12563 O O . GLN A 1 76 ? -3.730 -2.275 9.871 1.00 0.00 76 GLN A O 7
ATOM 12577 N N . GLY A 1 77 ? -3.106 -2.986 11.916 1.00 0.00 77 GLY A N 7
ATOM 12578 C CA . GLY A 1 77 ? -3.621 -4.331 11.780 1.00 0.00 77 GLY A CA 7
ATOM 12579 C C . GLY A 1 77 ? -5.131 -4.378 11.953 1.00 0.00 77 GLY A C 7
ATOM 12580 O O . GLY A 1 77 ? -5.711 -3.585 12.690 1.00 0.00 77 GLY A O 7
ATOM 12584 N N . SER A 1 78 ? -5.759 -5.356 11.306 1.00 0.00 78 SER A N 7
ATOM 12585 C CA . SER A 1 78 ? -7.170 -5.710 11.400 1.00 0.00 78 SER A CA 7
ATOM 12586 C C . SER A 1 78 ? -8.164 -4.628 10.934 1.00 0.00 78 SER A C 7
ATOM 12587 O O . SER A 1 78 ? -9.360 -4.907 10.829 1.00 0.00 78 SER A O 7
ATOM 12595 N N . LYS A 1 79 ? -7.719 -3.413 10.602 1.00 0.00 79 LYS A N 7
ATOM 12596 C CA . LYS A 1 79 ? -8.542 -2.463 9.872 1.00 0.00 79 LYS A CA 7
ATOM 12597 C C . LYS A 1 79 ? -8.755 -3.024 8.474 1.00 0.00 79 LYS A C 7
ATOM 12598 O O . LYS A 1 79 ? -7.828 -3.598 7.902 1.00 0.00 79 LYS A O 7
ATOM 12617 N N . THR A 1 80 ? -9.922 -2.761 7.903 1.00 0.00 80 THR A N 7
ATOM 12618 C CA . THR A 1 80 ? -10.310 -3.166 6.562 1.00 0.00 80 THR A CA 7
ATOM 12619 C C . THR A 1 80 ? -10.407 -1.980 5.605 1.00 0.00 80 THR A C 7
ATOM 12620 O O . THR A 1 80 ? -10.883 -2.144 4.479 1.00 0.00 80 THR A O 7
ATOM 12631 N N . HIS A 1 81 ? -9.989 -0.785 6.030 1.00 0.00 81 HIS A N 7
ATOM 12632 C CA . HIS A 1 81 ? -9.820 0.349 5.132 1.00 0.00 81 HIS A CA 7
ATOM 12633 C C . HIS A 1 81 ? -8.690 1.269 5.579 1.00 0.00 81 HIS A C 7
ATOM 12634 O O . HIS A 1 81 ? -8.179 1.153 6.697 1.00 0.00 81 HIS A O 7
ATOM 12648 N N . GLY A 1 82 ? -8.307 2.169 4.678 1.00 0.00 82 GLY A N 7
ATOM 12649 C CA . GLY A 1 82 ? -7.283 3.191 4.796 1.00 0.00 82 GLY A CA 7
ATOM 12650 C C . GLY A 1 82 ? -7.468 4.160 3.629 1.00 0.00 82 GLY A C 7
ATOM 12651 O O . GLY A 1 82 ? -8.453 4.050 2.899 1.00 0.00 82 GLY A O 7
ATOM 12655 N N . MET A 1 83 ? -6.550 5.104 3.422 1.00 0.00 83 MET A N 7
ATOM 12656 C CA . MET A 1 83 ? -6.673 6.104 2.362 1.00 0.00 83 MET A CA 7
ATOM 12657 C C . MET A 1 83 ? -5.402 6.194 1.521 1.00 0.00 83 MET A C 7
ATOM 12658 O O . MET A 1 83 ? -4.351 5.675 1.885 1.00 0.00 83 MET A O 7
ATOM 12672 N N . LEU A 1 84 ? -5.475 6.904 0.404 1.00 0.00 84 LEU A N 7
ATOM 12673 C CA . LEU A 1 84 ? -4.331 7.376 -0.354 1.00 0.00 84 LEU A CA 7
ATOM 12674 C C . LEU A 1 84 ? -4.440 8.899 -0.350 1.00 0.00 84 LEU A C 7
ATOM 12675 O O . LEU A 1 84 ? -5.060 9.436 -1.266 1.00 0.00 84 LEU A O 7
ATOM 12691 N N . PRO A 1 85 ? -3.948 9.589 0.693 1.00 0.00 85 PRO A N 7
ATOM 12692 C CA . PRO A 1 85 ? -3.936 11.043 0.770 1.00 0.00 85 PRO A CA 7
ATOM 12693 C C . PRO A 1 85 ? -2.658 11.624 0.151 1.00 0.00 85 PRO A C 7
ATOM 12694 O O . PRO A 1 85 ? -1.617 10.964 0.109 1.00 0.00 85 PRO A O 7
ATOM 12705 N N . GLY A 1 86 ? -2.708 12.892 -0.260 1.00 0.00 86 GLY A N 7
ATOM 12706 C CA . GLY A 1 86 ? -1.565 13.591 -0.831 1.00 0.00 86 GLY A CA 7
ATOM 12707 C C . GLY A 1 86 ? -1.202 13.109 -2.237 1.00 0.00 86 GLY A C 7
ATOM 12708 O O . GLY A 1 86 ? -0.110 13.424 -2.713 1.00 0.00 86 GLY A O 7
ATOM 12712 N N . LEU A 1 87 ? -2.086 12.359 -2.899 1.00 0.00 87 LEU A N 7
ATOM 12713 C CA . LEU A 1 87 ? -1.949 11.904 -4.282 1.00 0.00 87 LEU A CA 7
ATOM 12714 C C . LEU A 1 87 ? -2.191 13.088 -5.221 1.00 0.00 87 LEU A C 7
ATOM 12715 O O . LEU A 1 87 ? -2.440 14.200 -4.751 1.00 0.00 87 LEU A O 7
ATOM 12731 N N . GLU A 1 88 ? -2.125 12.881 -6.538 1.00 0.00 88 GLU A N 7
ATOM 12732 C CA . GLU A 1 88 ? -2.342 13.948 -7.512 1.00 0.00 88 GLU A CA 7
ATOM 12733 C C . GLU A 1 88 ? -3.632 13.731 -8.309 1.00 0.00 88 GLU A C 7
ATOM 12734 O O . GLU A 1 88 ? -4.000 12.586 -8.597 1.00 0.00 88 GLU A O 7
ATOM 12746 N N . PRO A 1 89 ? -4.298 14.826 -8.712 1.00 0.00 89 PRO A N 7
ATOM 12747 C CA . PRO A 1 89 ? -5.487 14.775 -9.540 1.00 0.00 89 PRO A CA 7
ATOM 12748 C C . PRO A 1 89 ? -5.196 14.334 -10.983 1.00 0.00 89 PRO A C 7
ATOM 12749 O O . PRO A 1 89 ? -4.039 14.215 -11.403 1.00 0.00 89 PRO A O 7
ATOM 12760 N N . PHE A 1 90 ? -6.276 14.135 -11.750 1.00 0.00 90 PHE A N 7
ATOM 12761 C CA . PHE A 1 90 ? -6.297 13.847 -13.183 1.00 0.00 90 PHE A CA 7
ATOM 12762 C C . PHE A 1 90 ? -5.325 12.721 -13.595 1.00 0.00 90 PHE A C 7
ATOM 12763 O O . PHE A 1 90 ? -4.709 12.772 -14.666 1.00 0.00 90 PHE A O 7
ATOM 12780 N N . SER A 1 91 ? -5.166 11.688 -12.768 1.00 0.00 91 SER A N 7
ATOM 12781 C CA . SER A 1 91 ? -4.120 10.685 -12.927 1.00 0.00 91 SER A CA 7
ATOM 12782 C C . SER A 1 91 ? -4.643 9.282 -12.684 1.00 0.00 91 SER A C 7
ATOM 12783 O O . SER A 1 91 ? -5.405 9.082 -11.739 1.00 0.00 91 SER A O 7
ATOM 12791 N N . HIS A 1 92 ? -4.171 8.297 -13.452 1.00 0.00 92 HIS A N 7
ATOM 12792 C CA . HIS A 1 92 ? -4.298 6.903 -13.063 1.00 0.00 92 HIS A CA 7
ATOM 12793 C C . HIS A 1 92 ? -3.201 6.602 -12.033 1.00 0.00 92 HIS A C 7
ATOM 12794 O O . HIS A 1 92 ? -2.095 7.143 -12.107 1.00 0.00 92 HIS A O 7
ATOM 12808 N N . TYR A 1 93 ? -3.502 5.720 -11.088 1.00 0.00 93 TYR A N 7
ATOM 12809 C CA . TYR A 1 93 ? -2.551 5.101 -10.178 1.00 0.00 93 TYR A CA 7
ATOM 12810 C C . TYR A 1 93 ? -2.964 3.634 -10.065 1.00 0.00 93 TYR A C 7
ATOM 12811 O O . TYR A 1 93 ? -4.158 3.312 -10.158 1.00 0.00 93 TYR A O 7
ATOM 12829 N N . THR A 1 94 ? -2.004 2.737 -9.861 1.00 0.00 94 THR A N 7
ATOM 12830 C CA . THR A 1 94 ? -2.246 1.329 -9.526 1.00 0.00 94 THR A CA 7
ATOM 12831 C C . THR A 1 94 ? -1.694 1.116 -8.115 1.00 0.00 94 THR A C 7
ATOM 12832 O O . THR A 1 94 ? -0.818 1.864 -7.680 1.00 0.00 94 THR A O 7
ATOM 12843 N N . LEU A 1 95 ? -2.222 0.139 -7.382 1.00 0.00 95 LEU A N 7
ATOM 12844 C CA . LEU A 1 95 ? -1.872 -0.182 -6.004 1.00 0.00 95 LEU A CA 7
ATOM 12845 C C . LEU A 1 95 ? -2.108 -1.668 -5.751 1.00 0.00 95 LEU A C 7
ATOM 12846 O O . LEU A 1 95 ? -2.855 -2.314 -6.493 1.00 0.00 95 LEU A O 7
ATOM 12862 N N . ASN A 1 96 ? -1.535 -2.188 -4.667 1.00 0.00 96 ASN A N 7
ATOM 12863 C CA . ASN A 1 96 ? -1.902 -3.478 -4.078 1.00 0.00 96 ASN A CA 7
ATOM 12864 C C . ASN A 1 96 ? -1.874 -3.354 -2.558 1.00 0.00 96 ASN A C 7
ATOM 12865 O O . ASN A 1 96 ? -1.186 -2.484 -2.020 1.00 0.00 96 ASN A O 7
ATOM 12876 N N . VAL A 1 97 ? -2.593 -4.232 -1.864 1.00 0.00 97 VAL A N 7
ATOM 12877 C CA . VAL A 1 97 ? -2.622 -4.339 -0.412 1.00 0.00 97 VAL A CA 7
ATOM 12878 C C . VAL A 1 97 ? -1.880 -5.629 -0.046 1.00 0.00 97 VAL A C 7
ATOM 12879 O O . VAL A 1 97 ? -1.992 -6.632 -0.755 1.00 0.00 97 VAL A O 7
ATOM 12892 N N . ARG A 1 98 ? -1.138 -5.635 1.061 1.00 0.00 98 ARG A N 7
ATOM 12893 C CA . ARG A 1 98 ? -0.345 -6.782 1.491 1.00 0.00 98 ARG A CA 7
ATOM 12894 C C . ARG A 1 98 ? -0.486 -6.941 2.993 1.00 0.00 98 ARG A C 7
ATOM 12895 O O . ARG A 1 98 ? -0.616 -5.945 3.712 1.00 0.00 98 ARG A O 7
ATOM 12916 N N . VAL A 1 99 ? -0.442 -8.182 3.470 1.00 0.00 99 VAL A N 7
ATOM 12917 C CA . VAL A 1 99 ? -0.442 -8.463 4.897 1.00 0.00 99 VAL A CA 7
ATOM 12918 C C . VAL A 1 99 ? 1.005 -8.508 5.378 1.00 0.00 99 VAL A C 7
ATOM 12919 O O . VAL A 1 99 ? 1.906 -8.942 4.650 1.00 0.00 99 VAL A O 7
ATOM 12932 N N . VAL A 1 100 ? 1.200 -8.112 6.629 1.00 0.00 100 VAL A N 7
ATOM 12933 C CA . VAL A 1 100 ? 2.489 -8.041 7.301 1.00 0.00 100 VAL A CA 7
ATOM 12934 C C . VAL A 1 100 ? 2.315 -8.678 8.677 1.00 0.00 100 VAL A C 7
ATOM 12935 O O . VAL A 1 100 ? 1.288 -8.488 9.345 1.00 0.00 100 VAL A O 7
ATOM 12948 N N . ASN A 1 101 ? 3.288 -9.478 9.098 1.00 0.00 101 ASN A N 7
ATOM 12949 C CA . ASN A 1 101 ? 3.290 -10.159 10.382 1.00 0.00 101 ASN A CA 7
ATOM 12950 C C . ASN A 1 101 ? 4.713 -10.161 10.952 1.00 0.00 101 ASN A C 7
ATOM 12951 O O . ASN A 1 101 ? 5.631 -9.628 10.324 1.00 0.00 101 ASN A O 7
ATOM 12962 N N . GLY A 1 102 ? 4.895 -10.716 12.152 1.00 0.00 102 GLY A N 7
ATOM 12963 C CA . GLY A 1 102 ? 6.150 -10.665 12.902 1.00 0.00 102 GLY A CA 7
ATOM 12964 C C . GLY A 1 102 ? 7.309 -11.427 12.259 1.00 0.00 102 GLY A C 7
ATOM 12965 O O . GLY A 1 102 ? 8.406 -11.417 12.809 1.00 0.00 102 GLY A O 7
ATOM 12969 N N . LYS A 1 103 ? 7.086 -12.090 11.125 1.00 0.00 103 LYS A N 7
ATOM 12970 C CA . LYS A 1 103 ? 8.039 -12.968 10.463 1.00 0.00 103 LYS A CA 7
ATOM 12971 C C . LYS A 1 103 ? 8.295 -12.515 9.030 1.00 0.00 103 LYS A C 7
ATOM 12972 O O . LYS A 1 103 ? 9.373 -12.792 8.493 1.00 0.00 103 LYS A O 7
ATOM 12991 N N . GLY A 1 104 ? 7.340 -11.821 8.405 1.00 0.00 104 GLY A N 7
ATOM 12992 C CA . GLY A 1 104 ? 7.471 -11.320 7.053 1.00 0.00 104 GLY A CA 7
ATOM 12993 C C . GLY A 1 104 ? 6.128 -10.934 6.461 1.00 0.00 104 GLY A C 7
ATOM 12994 O O . GLY A 1 104 ? 5.182 -10.589 7.172 1.00 0.00 104 GLY A O 7
ATOM 12998 N N . GLU A 1 105 ? 6.087 -10.880 5.132 1.00 0.00 105 GLU A N 7
ATOM 12999 C CA . GLU A 1 105 ? 5.072 -10.164 4.373 1.00 0.00 105 GLU A CA 7
ATOM 13000 C C . GLU A 1 105 ? 4.582 -11.103 3.280 1.00 0.00 105 GLU A C 7
ATOM 13001 O O . GLU A 1 105 ? 5.388 -11.670 2.537 1.00 0.00 105 GLU A O 7
ATOM 13013 N N . GLY A 1 106 ? 3.274 -11.335 3.227 1.00 0.00 106 GLY A N 7
ATOM 13014 C CA . GLY A 1 106 ? 2.701 -12.431 2.453 1.00 0.00 106 GLY A CA 7
ATOM 13015 C C . GLY A 1 106 ? 2.658 -12.113 0.961 1.00 0.00 106 GLY A C 7
ATOM 13016 O O . GLY A 1 106 ? 3.385 -11.235 0.487 1.00 0.00 106 GLY A O 7
ATOM 13020 N N . PRO A 1 107 ? 1.837 -12.813 0.173 1.00 0.00 107 PRO A N 7
ATOM 13021 C CA . PRO A 1 107 ? 1.504 -12.317 -1.150 1.00 0.00 107 PRO A CA 7
ATOM 13022 C C . PRO A 1 107 ? 0.671 -11.041 -1.017 1.00 0.00 107 PRO A C 7
ATOM 13023 O O . PRO A 1 107 ? 0.274 -10.641 0.085 1.00 0.00 107 PRO A O 7
ATOM 13034 N N . ALA A 1 108 ? 0.445 -10.378 -2.148 1.00 0.00 108 ALA A N 7
ATOM 13035 C CA . ALA A 1 108 ? -0.323 -9.150 -2.209 1.00 0.00 108 ALA A CA 7
ATOM 13036 C C . ALA A 1 108 ? -1.603 -9.396 -3.006 1.00 0.00 108 ALA A C 7
ATOM 13037 O O . ALA A 1 108 ? -1.781 -10.455 -3.617 1.00 0.00 108 ALA A O 7
ATOM 13044 N N . SER A 1 109 ? -2.524 -8.448 -2.878 1.00 0.00 109 SER A N 7
ATOM 13045 C CA . SER A 1 109 ? -3.924 -8.576 -3.245 1.00 0.00 109 SER A CA 7
ATOM 13046 C C . SER A 1 109 ? -4.086 -8.695 -4.767 1.00 0.00 109 SER A C 7
ATOM 13047 O O . SER A 1 109 ? -3.095 -8.622 -5.503 1.00 0.00 109 SER A O 7
ATOM 13055 N N . PRO A 1 110 ? -5.319 -8.782 -5.296 1.00 0.00 110 PRO A N 7
ATOM 13056 C CA . PRO A 1 110 ? -5.567 -8.256 -6.627 1.00 0.00 110 PRO A CA 7
ATOM 13057 C C . PRO A 1 110 ? -5.035 -6.821 -6.689 1.00 0.00 110 PRO A C 7
ATOM 13058 O O . PRO A 1 110 ? -5.285 -6.037 -5.764 1.00 0.00 110 PRO A O 7
ATOM 13069 N N . ASP A 1 111 ? -4.307 -6.470 -7.753 1.00 0.00 111 ASP A N 7
ATOM 13070 C CA . ASP A 1 111 ? -3.980 -5.083 -8.038 1.00 0.00 111 ASP A CA 7
ATOM 13071 C C . ASP A 1 111 ? -5.318 -4.381 -8.220 1.00 0.00 111 ASP A C 7
ATOM 13072 O O . ASP A 1 111 ? -6.234 -4.936 -8.845 1.00 0.00 111 ASP A O 7
ATOM 13081 N N . ARG A 1 112 ? -5.432 -3.155 -7.729 1.00 0.00 112 ARG A N 7
ATOM 13082 C CA . ARG A 1 112 ? -6.575 -2.302 -8.015 1.00 0.00 112 ARG A CA 7
ATOM 13083 C C . ARG A 1 112 ? -6.102 -1.131 -8.852 1.00 0.00 112 ARG A C 7
ATOM 13084 O O . ARG A 1 112 ? -4.903 -0.906 -9.029 1.00 0.00 112 ARG A O 7
ATOM 13105 N N . VAL A 1 113 ? -7.061 -0.387 -9.379 1.00 0.00 113 VAL A N 7
ATOM 13106 C CA . VAL A 1 113 ? -6.816 0.747 -10.238 1.00 0.00 113 VAL A CA 7
ATOM 13107 C C . VAL A 1 113 ? -7.739 1.859 -9.755 1.00 0.00 113 VAL A C 7
ATOM 13108 O O . VAL A 1 113 ? -8.824 1.574 -9.232 1.00 0.00 113 VAL A O 7
ATOM 13121 N N . PHE A 1 114 ? -7.334 3.111 -9.923 1.00 0.00 114 PHE A N 7
ATOM 13122 C CA . PHE A 1 114 ? -8.144 4.279 -9.617 1.00 0.00 114 PHE A CA 7
ATOM 13123 C C . PHE A 1 114 ? -7.627 5.454 -10.435 1.00 0.00 114 PHE A C 7
ATOM 13124 O O . PHE A 1 114 ? -6.411 5.609 -10.596 1.00 0.00 114 PHE A O 7
ATOM 13141 N N . ASN A 1 115 ? -8.534 6.290 -10.946 1.00 0.00 115 ASN A N 7
ATOM 13142 C CA . ASN A 1 115 ? -8.241 7.510 -11.670 1.00 0.00 115 ASN A CA 7
ATOM 13143 C C . ASN A 1 115 ? -8.867 8.686 -10.935 1.00 0.00 115 ASN A C 7
ATOM 13144 O O . ASN A 1 115 ? -10.043 8.624 -10.573 1.00 0.00 115 ASN A O 7
ATOM 13155 N N . THR A 1 116 ? -8.071 9.714 -10.664 1.00 0.00 116 THR A N 7
ATOM 13156 C CA . THR A 1 116 ? -8.495 10.900 -9.935 1.00 0.00 116 THR A CA 7
ATOM 13157 C C . THR A 1 116 ? -9.207 11.879 -10.888 1.00 0.00 116 THR A C 7
ATOM 13158 O O . THR A 1 116 ? -8.996 11.795 -12.103 1.00 0.00 116 THR A O 7
ATOM 13169 N N . PRO A 1 117 ? -10.037 12.805 -10.356 1.00 0.00 117 PRO A N 7
ATOM 13170 C CA . PRO A 1 117 ? -10.969 13.611 -11.140 1.00 0.00 117 PRO A CA 7
ATOM 13171 C C . PRO A 1 117 ? -10.250 14.607 -12.059 1.00 0.00 117 PRO A C 7
ATOM 13172 O O . PRO A 1 117 ? -9.973 14.258 -13.203 1.00 0.00 117 PRO A O 7
ATOM 13183 N N . GLU A 1 118 ? -9.955 15.837 -11.620 1.00 0.00 118 GLU A N 7
ATOM 13184 C CA . GLU A 1 118 ? -9.252 16.815 -12.465 1.00 0.00 118 GLU A CA 7
ATOM 13185 C C . GLU A 1 118 ? -8.416 17.804 -11.650 1.00 0.00 118 GLU A C 7
ATOM 13186 O O . GLU A 1 118 ? -7.346 18.236 -12.073 1.00 0.00 118 GLU A O 7
ATOM 13198 N N . GLY A 1 119 ? -8.871 18.104 -10.444 1.00 0.00 119 GLY A N 7
ATOM 13199 C CA . GLY A 1 119 ? -8.238 19.025 -9.512 1.00 0.00 119 GLY A CA 7
ATOM 13200 C C . GLY A 1 119 ? -8.778 20.447 -9.633 1.00 0.00 119 GLY A C 7
ATOM 13201 O O . GLY A 1 119 ? -9.877 20.680 -10.154 1.00 0.00 119 GLY A O 7
ATOM 13205 N N . SER A 1 120 ? -7.986 21.380 -9.108 1.00 0.00 120 SER A N 7
ATOM 13206 C CA . SER A 1 120 ? -8.227 22.810 -9.050 1.00 0.00 120 SER A CA 7
ATOM 13207 C C . SER A 1 120 ? -9.572 23.140 -8.399 1.00 0.00 120 SER A C 7
ATOM 13208 O O . SER A 1 120 ? -10.518 23.585 -9.053 1.00 0.00 120 SER A O 7
ATOM 13216 N N . GLY A 1 121 ? -9.642 22.986 -7.077 1.00 0.00 121 GLY A N 7
ATOM 13217 C CA . GLY A 1 121 ? -10.688 23.617 -6.292 1.00 0.00 121 GLY A CA 7
ATOM 13218 C C . GLY A 1 121 ? -10.386 23.545 -4.797 1.00 0.00 121 GLY A C 7
ATOM 13219 O O . GLY A 1 121 ? -9.605 22.688 -4.368 1.00 0.00 121 GLY A O 7
ATOM 13223 N N . PRO A 1 122 ? -10.989 24.431 -3.984 1.00 0.00 122 PRO A N 7
ATOM 13224 C CA . PRO A 1 122 ? -10.687 24.552 -2.564 1.00 0.00 122 PRO A CA 7
ATOM 13225 C C . PRO A 1 122 ? -11.283 23.396 -1.757 1.00 0.00 122 PRO A C 7
ATOM 13226 O O . PRO A 1 122 ? -10.620 22.860 -0.868 1.00 0.00 122 PRO A O 7
ATOM 13237 N N . SER A 1 123 ? -12.531 23.027 -2.044 1.00 0.00 123 SER A N 7
ATOM 13238 C CA . SER A 1 123 ? -13.292 22.035 -1.306 1.00 0.00 123 SER A CA 7
ATOM 13239 C C . SER A 1 123 ? -14.142 21.303 -2.345 1.00 0.00 123 SER A C 7
ATOM 13240 O O . SER A 1 123 ? -13.591 20.460 -3.051 1.00 0.00 123 SER A O 7
ATOM 13248 N N . SER A 1 124 ? -15.418 21.654 -2.514 1.00 0.00 124 SER A N 7
ATOM 13249 C CA . SER A 1 124 ? -16.213 21.246 -3.671 1.00 0.00 124 SER A CA 7
ATOM 13250 C C . SER A 1 124 ? -15.635 21.891 -4.939 1.00 0.00 124 SER A C 7
ATOM 13251 O O . SER A 1 124 ? -15.616 21.286 -6.016 1.00 0.00 124 SER A O 7
ATOM 13259 N N . GLY A 1 125 ? -15.203 23.146 -4.820 1.00 0.00 125 GLY A N 7
ATOM 13260 C CA . GLY A 1 125 ? -15.449 24.130 -5.852 1.00 0.00 125 GLY A CA 7
ATOM 13261 C C . GLY A 1 125 ? -16.547 24.970 -5.267 1.00 0.00 125 GLY A C 7
ATOM 13262 O O . GLY A 1 125 ? -17.687 24.469 -5.177 1.00 0.00 125 GLY A O 7
ATOM 13266 N N . GLY A 1 1 ? 2.297 -41.289 5.949 1.00 0.00 1 GLY A N 8
ATOM 13267 C CA . GLY A 1 1 ? 2.864 -42.417 5.189 1.00 0.00 1 GLY A CA 8
ATOM 13268 C C . GLY A 1 1 ? 4.171 -42.841 5.834 1.00 0.00 1 GLY A C 8
ATOM 13269 O O . GLY A 1 1 ? 4.609 -42.170 6.765 1.00 0.00 1 GLY A O 8
ATOM 13273 N N . SER A 1 2 ? 4.791 -43.927 5.365 1.00 0.00 2 SER A N 8
ATOM 13274 C CA . SER A 1 2 ? 6.192 -44.193 5.667 1.00 0.00 2 SER A CA 8
ATOM 13275 C C . SER A 1 2 ? 6.972 -43.197 4.805 1.00 0.00 2 SER A C 8
ATOM 13276 O O . SER A 1 2 ? 7.113 -43.408 3.598 1.00 0.00 2 SER A O 8
ATOM 13284 N N . SER A 1 3 ? 7.263 -42.011 5.341 1.00 0.00 3 SER A N 8
ATOM 13285 C CA . SER A 1 3 ? 7.754 -40.866 4.582 1.00 0.00 3 SER A CA 8
ATOM 13286 C C . SER A 1 3 ? 8.372 -39.852 5.550 1.00 0.00 3 SER A C 8
ATOM 13287 O O . SER A 1 3 ? 8.032 -39.858 6.732 1.00 0.00 3 SER A O 8
ATOM 13295 N N . GLY A 1 4 ? 9.189 -38.929 5.043 1.00 0.00 4 GLY A N 8
ATOM 13296 C CA . GLY A 1 4 ? 9.623 -37.722 5.734 1.00 0.00 4 GLY A CA 8
ATOM 13297 C C . GLY A 1 4 ? 10.024 -36.697 4.675 1.00 0.00 4 GLY A C 8
ATOM 13298 O O . GLY A 1 4 ? 10.304 -37.091 3.543 1.00 0.00 4 GLY A O 8
ATOM 13302 N N . SER A 1 5 ? 10.029 -35.406 5.019 1.00 0.00 5 SER A N 8
ATOM 13303 C CA . SER A 1 5 ? 10.474 -34.293 4.175 1.00 0.00 5 SER A CA 8
ATOM 13304 C C . SER A 1 5 ? 10.413 -33.045 5.059 1.00 0.00 5 SER A C 8
ATOM 13305 O O . SER A 1 5 ? 11.434 -32.424 5.347 1.00 0.00 5 SER A O 8
ATOM 13313 N N . SER A 1 6 ? 9.204 -32.702 5.509 1.00 0.00 6 SER A N 8
ATOM 13314 C CA . SER A 1 6 ? 8.952 -31.777 6.601 1.00 0.00 6 SER A CA 8
ATOM 13315 C C . SER A 1 6 ? 9.418 -32.392 7.926 1.00 0.00 6 SER A C 8
ATOM 13316 O O . SER A 1 6 ? 9.735 -33.584 7.986 1.00 0.00 6 SER A O 8
ATOM 13324 N N . GLY A 1 7 ? 9.402 -31.596 8.997 1.00 0.00 7 GLY A N 8
ATOM 13325 C CA . GLY A 1 7 ? 9.694 -32.058 10.347 1.00 0.00 7 GLY A CA 8
ATOM 13326 C C . GLY A 1 7 ? 9.599 -30.906 11.341 1.00 0.00 7 GLY A C 8
ATOM 13327 O O . GLY A 1 7 ? 9.010 -31.063 12.407 1.00 0.00 7 GLY A O 8
ATOM 13331 N N . HIS A 1 8 ? 10.138 -29.734 10.985 1.00 0.00 8 HIS A N 8
ATOM 13332 C CA . HIS A 1 8 ? 9.825 -28.505 11.705 1.00 0.00 8 HIS A CA 8
ATOM 13333 C C . HIS A 1 8 ? 8.376 -28.100 11.406 1.00 0.00 8 HIS A C 8
ATOM 13334 O O . HIS A 1 8 ? 7.793 -28.528 10.405 1.00 0.00 8 HIS A O 8
ATOM 13348 N N . SER A 1 9 ? 7.819 -27.230 12.247 1.00 0.00 9 SER A N 8
ATOM 13349 C CA . SER A 1 9 ? 6.457 -26.727 12.161 1.00 0.00 9 SER A CA 8
ATOM 13350 C C . SER A 1 9 ? 6.469 -25.281 12.675 1.00 0.00 9 SER A C 8
ATOM 13351 O O . SER A 1 9 ? 7.387 -24.900 13.409 1.00 0.00 9 SER A O 8
ATOM 13359 N N . GLY A 1 10 ? 5.485 -24.469 12.299 1.00 0.00 10 GLY A N 8
ATOM 13360 C CA . GLY A 1 10 ? 5.295 -23.091 12.734 1.00 0.00 10 GLY A CA 8
ATOM 13361 C C . GLY A 1 10 ? 4.967 -22.236 11.521 1.00 0.00 10 GLY A C 8
ATOM 13362 O O . GLY A 1 10 ? 3.835 -21.784 11.373 1.00 0.00 10 GLY A O 8
ATOM 13366 N N . GLU A 1 11 ? 5.962 -22.090 10.640 1.00 0.00 11 GLU A N 8
ATOM 13367 C CA . GLU A 1 11 ? 5.860 -21.488 9.317 1.00 0.00 11 GLU A CA 8
ATOM 13368 C C . GLU A 1 11 ? 5.172 -20.127 9.337 1.00 0.00 11 GLU A C 8
ATOM 13369 O O . GLU A 1 11 ? 4.143 -19.893 8.710 1.00 0.00 11 GLU A O 8
ATOM 13381 N N . ASP A 1 12 ? 5.792 -19.212 10.059 1.00 0.00 12 ASP A N 8
ATOM 13382 C CA . ASP A 1 12 ? 5.176 -17.941 10.423 1.00 0.00 12 ASP A CA 8
ATOM 13383 C C . ASP A 1 12 ? 4.901 -17.061 9.205 1.00 0.00 12 ASP A C 8
ATOM 13384 O O . ASP A 1 12 ? 4.080 -16.162 9.322 1.00 0.00 12 ASP A O 8
ATOM 13393 N N . LEU A 1 13 ? 5.588 -17.218 8.064 1.00 0.00 13 LEU A N 8
ATOM 13394 C CA . LEU A 1 13 ? 5.393 -16.260 6.970 1.00 0.00 13 LEU A CA 8
ATOM 13395 C C . LEU A 1 13 ? 3.995 -16.422 6.366 1.00 0.00 13 LEU A C 8
ATOM 13396 O O . LEU A 1 13 ? 3.595 -17.561 6.108 1.00 0.00 13 LEU A O 8
ATOM 13412 N N . PRO A 1 14 ? 3.260 -15.319 6.123 1.00 0.00 14 PRO A N 8
ATOM 13413 C CA . PRO A 1 14 ? 1.863 -15.377 5.718 1.00 0.00 14 PRO A CA 8
ATOM 13414 C C . PRO A 1 14 ? 1.639 -16.103 4.391 1.00 0.00 14 PRO A C 8
ATOM 13415 O O . PRO A 1 14 ? 2.380 -15.907 3.427 1.00 0.00 14 PRO A O 8
ATOM 13426 N N . MET A 1 15 ? 0.560 -16.883 4.328 1.00 0.00 15 MET A N 8
ATOM 13427 C CA . MET A 1 15 ? 0.165 -17.676 3.171 1.00 0.00 15 MET A CA 8
ATOM 13428 C C . MET A 1 15 ? -0.536 -16.846 2.106 1.00 0.00 15 MET A C 8
ATOM 13429 O O . MET A 1 15 ? -0.287 -17.060 0.920 1.00 0.00 15 MET A O 8
ATOM 13443 N N . VAL A 1 16 ? -1.457 -15.958 2.503 1.00 0.00 16 VAL A N 8
ATOM 13444 C CA . VAL A 1 16 ? -2.323 -15.254 1.561 1.00 0.00 16 VAL A CA 8
ATOM 13445 C C . VAL A 1 16 ? -2.473 -13.780 1.940 1.00 0.00 16 VAL A C 8
ATOM 13446 O O . VAL A 1 16 ? -2.136 -13.368 3.054 1.00 0.00 16 VAL A O 8
ATOM 13459 N N . ALA A 1 17 ? -2.993 -13.000 0.999 1.00 0.00 17 ALA A N 8
ATOM 13460 C CA . ALA A 1 17 ? -3.283 -11.582 1.099 1.00 0.00 17 ALA A CA 8
ATOM 13461 C C . ALA A 1 17 ? -4.762 -11.376 1.492 1.00 0.00 17 ALA A C 8
ATOM 13462 O O . ALA A 1 17 ? -5.515 -12.361 1.500 1.00 0.00 17 ALA A O 8
ATOM 13469 N N . PRO A 1 18 ? -5.223 -10.148 1.797 1.00 0.00 18 PRO A N 8
ATOM 13470 C CA . PRO A 1 18 ? -6.635 -9.883 2.056 1.00 0.00 18 PRO A CA 8
ATOM 13471 C C . PRO A 1 18 ? -7.528 -10.103 0.826 1.00 0.00 18 PRO A C 8
ATOM 13472 O O . PRO A 1 18 ? -7.063 -10.323 -0.307 1.00 0.00 18 PRO A O 8
ATOM 13483 N N . GLY A 1 19 ? -8.835 -10.084 1.082 1.00 0.00 19 GLY A N 8
ATOM 13484 C CA . GLY A 1 19 ? -9.873 -10.322 0.087 1.00 0.00 19 GLY A CA 8
ATOM 13485 C C . GLY A 1 19 ? -10.115 -9.091 -0.793 1.00 0.00 19 GLY A C 8
ATOM 13486 O O . GLY A 1 19 ? -9.551 -8.021 -0.550 1.00 0.00 19 GLY A O 8
ATOM 13490 N N . ASN A 1 20 ? -10.940 -9.275 -1.832 1.00 0.00 20 ASN A N 8
ATOM 13491 C CA . ASN A 1 20 ? -10.973 -8.456 -3.046 1.00 0.00 20 ASN A CA 8
ATOM 13492 C C . ASN A 1 20 ? -11.067 -6.956 -2.767 1.00 0.00 20 ASN A C 8
ATOM 13493 O O . ASN A 1 20 ? -12.105 -6.434 -2.337 1.00 0.00 20 ASN A O 8
ATOM 13504 N N . VAL A 1 21 ? -9.948 -6.286 -3.012 1.00 0.00 21 VAL A N 8
ATOM 13505 C CA . VAL A 1 21 ? -9.684 -4.894 -2.708 1.00 0.00 21 VAL A CA 8
ATOM 13506 C C . VAL A 1 21 ? -10.613 -4.009 -3.545 1.00 0.00 21 VAL A C 8
ATOM 13507 O O . VAL A 1 21 ? -11.026 -4.371 -4.647 1.00 0.00 21 VAL A O 8
ATOM 13520 N N . ARG A 1 22 ? -10.934 -2.822 -3.036 1.00 0.00 22 ARG A N 8
ATOM 13521 C CA . ARG A 1 22 ? -11.747 -1.792 -3.690 1.00 0.00 22 ARG A CA 8
ATOM 13522 C C . ARG A 1 22 ? -11.132 -0.442 -3.337 1.00 0.00 22 ARG A C 8
ATOM 13523 O O . ARG A 1 22 ? -10.415 -0.335 -2.348 1.00 0.00 22 ARG A O 8
ATOM 13544 N N . VAL A 1 23 ? -11.352 0.595 -4.134 1.00 0.00 23 VAL A N 8
ATOM 13545 C CA . VAL A 1 23 ? -10.975 1.963 -3.804 1.00 0.00 23 VAL A CA 8
ATOM 13546 C C . VAL A 1 23 ? -11.977 2.950 -4.402 1.00 0.00 23 VAL A C 8
ATOM 13547 O O . VAL A 1 23 ? -12.509 2.725 -5.497 1.00 0.00 23 VAL A O 8
ATOM 13560 N N . ASN A 1 24 ? -12.262 4.028 -3.676 1.00 0.00 24 ASN A N 8
ATOM 13561 C CA . ASN A 1 24 ? -13.144 5.133 -4.035 1.00 0.00 24 ASN A CA 8
ATOM 13562 C C . ASN A 1 24 ? -12.357 6.440 -3.950 1.00 0.00 24 ASN A C 8
ATOM 13563 O O . ASN A 1 24 ? -11.736 6.706 -2.922 1.00 0.00 24 ASN A O 8
ATOM 13574 N N . VAL A 1 25 ? -12.387 7.256 -5.000 1.00 0.00 25 VAL A N 8
ATOM 13575 C CA . VAL A 1 25 ? -11.734 8.562 -4.988 1.00 0.00 25 VAL A CA 8
ATOM 13576 C C . VAL A 1 25 ? -12.651 9.572 -4.305 1.00 0.00 25 VAL A C 8
ATOM 13577 O O . VAL A 1 25 ? -13.792 9.782 -4.731 1.00 0.00 25 VAL A O 8
ATOM 13590 N N . VAL A 1 26 ? -12.142 10.197 -3.245 1.00 0.00 26 VAL A N 8
ATOM 13591 C CA . VAL A 1 26 ? -12.851 11.218 -2.496 1.00 0.00 26 VAL A CA 8
ATOM 13592 C C . VAL A 1 26 ? -12.707 12.542 -3.234 1.00 0.00 26 VAL A C 8
ATOM 13593 O O . VAL A 1 26 ? -13.691 13.248 -3.456 1.00 0.00 26 VAL A O 8
ATOM 13606 N N . ASN A 1 27 ? -11.480 12.915 -3.588 1.00 0.00 27 ASN A N 8
ATOM 13607 C CA . ASN A 1 27 ? -11.199 14.162 -4.281 1.00 0.00 27 ASN A CA 8
ATOM 13608 C C . ASN A 1 27 ? -9.931 14.030 -5.102 1.00 0.00 27 ASN A C 8
ATOM 13609 O O . ASN A 1 27 ? -9.386 12.941 -5.264 1.00 0.00 27 ASN A O 8
ATOM 13620 N N . SER A 1 28 ? -9.480 15.145 -5.660 1.00 0.00 28 SER A N 8
ATOM 13621 C CA . SER A 1 28 ? -8.386 15.185 -6.618 1.00 0.00 28 SER A CA 8
ATOM 13622 C C . SER A 1 28 ? -7.115 14.546 -6.068 1.00 0.00 28 SER A C 8
ATOM 13623 O O . SER A 1 28 ? -6.398 13.873 -6.806 1.00 0.00 28 SER A O 8
ATOM 13631 N N . THR A 1 29 ? -6.865 14.707 -4.772 1.00 0.00 29 THR A N 8
ATOM 13632 C CA . THR A 1 29 ? -5.604 14.386 -4.127 1.00 0.00 29 THR A CA 8
ATOM 13633 C C . THR A 1 29 ? -5.819 13.476 -2.909 1.00 0.00 29 THR A C 8
ATOM 13634 O O . THR A 1 29 ? -4.954 13.401 -2.032 1.00 0.00 29 THR A O 8
ATOM 13645 N N . LEU A 1 30 ? -6.982 12.818 -2.840 1.00 0.00 30 LEU A N 8
ATOM 13646 C CA . LEU A 1 30 ? -7.353 11.861 -1.812 1.00 0.00 30 LEU A CA 8
ATOM 13647 C C . LEU A 1 30 ? -8.230 10.749 -2.391 1.00 0.00 30 LEU A C 8
ATOM 13648 O O . LEU A 1 30 ? -9.212 11.028 -3.088 1.00 0.00 30 LEU A O 8
ATOM 13664 N N . ALA A 1 31 ? -8.003 9.512 -1.951 1.00 0.00 31 ALA A N 8
ATOM 13665 C CA . ALA A 1 31 ? -8.866 8.361 -2.207 1.00 0.00 31 ALA A CA 8
ATOM 13666 C C . ALA A 1 31 ? -8.936 7.521 -0.929 1.00 0.00 31 ALA A C 8
ATOM 13667 O O . ALA A 1 31 ? -8.139 7.731 -0.016 1.00 0.00 31 ALA A O 8
ATOM 13674 N N . GLU A 1 32 ? -9.856 6.564 -0.846 1.00 0.00 32 GLU A N 8
ATOM 13675 C CA . GLU A 1 32 ? -9.992 5.609 0.227 1.00 0.00 32 GLU A CA 8
ATOM 13676 C C . GLU A 1 32 ? -10.047 4.205 -0.334 1.00 0.00 32 GLU A C 8
ATOM 13677 O O . GLU A 1 32 ? -10.607 3.975 -1.404 1.00 0.00 32 GLU A O 8
ATOM 13689 N N . VAL A 1 33 ? -9.490 3.254 0.396 1.00 0.00 33 VAL A N 8
ATOM 13690 C CA . VAL A 1 33 ? -9.193 1.924 -0.099 1.00 0.00 33 VAL A CA 8
ATOM 13691 C C . VAL A 1 33 ? -9.751 0.959 0.909 1.00 0.00 33 VAL A C 8
ATOM 13692 O O . VAL A 1 33 ? -9.515 1.132 2.097 1.00 0.00 33 VAL A O 8
ATOM 13705 N N . HIS A 1 34 ? -10.457 -0.054 0.436 1.00 0.00 34 HIS A N 8
ATOM 13706 C CA . HIS A 1 34 ? -11.067 -1.055 1.290 1.00 0.00 34 HIS A CA 8
ATOM 13707 C C . HIS A 1 34 ? -10.514 -2.410 0.859 1.00 0.00 34 HIS A C 8
ATOM 13708 O O . HIS A 1 34 ? -10.207 -2.611 -0.320 1.00 0.00 34 HIS A O 8
ATOM 13722 N N . TRP A 1 35 ? -10.397 -3.353 1.782 1.00 0.00 35 TRP A N 8
ATOM 13723 C CA . TRP A 1 35 ? -10.032 -4.724 1.502 1.00 0.00 35 TRP A CA 8
ATOM 13724 C C . TRP A 1 35 ? -10.732 -5.614 2.515 1.00 0.00 35 TRP A C 8
ATOM 13725 O O . TRP A 1 35 ? -11.070 -5.183 3.618 1.00 0.00 35 TRP A O 8
ATOM 13746 N N . ASP A 1 36 ? -10.965 -6.869 2.143 1.00 0.00 36 ASP A N 8
ATOM 13747 C CA . ASP A 1 36 ? -11.736 -7.764 2.999 1.00 0.00 36 ASP A CA 8
ATOM 13748 C C . ASP A 1 36 ? -10.793 -8.493 3.955 1.00 0.00 36 ASP A C 8
ATOM 13749 O O . ASP A 1 36 ? -9.676 -8.845 3.556 1.00 0.00 36 ASP A O 8
ATOM 13758 N N . PRO A 1 37 ? -11.211 -8.711 5.212 1.00 0.00 37 PRO A N 8
ATOM 13759 C CA . PRO A 1 37 ? -10.350 -9.229 6.259 1.00 0.00 37 PRO A CA 8
ATOM 13760 C C . PRO A 1 37 ? -9.948 -10.669 5.958 1.00 0.00 37 PRO A C 8
ATOM 13761 O O . PRO A 1 37 ? -10.794 -11.559 5.819 1.00 0.00 37 PRO A O 8
ATOM 13772 N N . VAL A 1 38 ? -8.637 -10.898 5.912 1.00 0.00 38 VAL A N 8
ATOM 13773 C CA . VAL A 1 38 ? -8.028 -12.217 6.039 1.00 0.00 38 VAL A CA 8
ATOM 13774 C C . VAL A 1 38 ? -8.558 -12.946 7.296 1.00 0.00 38 VAL A C 8
ATOM 13775 O O . VAL A 1 38 ? -9.106 -12.314 8.205 1.00 0.00 38 VAL A O 8
ATOM 13788 N N . PRO A 1 39 ? -8.364 -14.272 7.364 1.00 0.00 39 PRO A N 8
ATOM 13789 C CA . PRO A 1 39 ? -8.723 -15.149 8.469 1.00 0.00 39 PRO A CA 8
ATOM 13790 C C . PRO A 1 39 ? -7.667 -14.968 9.568 1.00 0.00 39 PRO A C 8
ATOM 13791 O O . PRO A 1 39 ? -7.299 -13.830 9.863 1.00 0.00 39 PRO A O 8
ATOM 13802 N N . LEU A 1 40 ? -7.145 -16.045 10.164 1.00 0.00 40 LEU A N 8
ATOM 13803 C CA . LEU A 1 40 ? -5.881 -15.972 10.902 1.00 0.00 40 LEU A CA 8
ATOM 13804 C C . LEU A 1 40 ? -4.923 -17.084 10.480 1.00 0.00 40 LEU A C 8
ATOM 13805 O O . LEU A 1 40 ? -3.730 -16.804 10.400 1.00 0.00 40 LEU A O 8
ATOM 13821 N N . LYS A 1 41 ? -5.404 -18.276 10.082 1.00 0.00 41 LYS A N 8
ATOM 13822 C CA . LYS A 1 41 ? -4.519 -19.368 9.639 1.00 0.00 41 LYS A CA 8
ATOM 13823 C C . LYS A 1 41 ? -3.510 -18.910 8.601 1.00 0.00 41 LYS A C 8
ATOM 13824 O O . LYS A 1 41 ? -2.342 -19.273 8.712 1.00 0.00 41 LYS A O 8
ATOM 13843 N N . SER A 1 42 ? -3.938 -18.142 7.597 1.00 0.00 42 SER A N 8
ATOM 13844 C CA . SER A 1 42 ? -3.045 -17.653 6.561 1.00 0.00 42 SER A CA 8
ATOM 13845 C C . SER A 1 42 ? -2.159 -16.509 7.049 1.00 0.00 42 SER A C 8
ATOM 13846 O O . SER A 1 42 ? -1.081 -16.323 6.495 1.00 0.00 42 SER A O 8
ATOM 13854 N N . ILE A 1 43 ? -2.592 -15.720 8.039 1.00 0.00 43 ILE A N 8
ATOM 13855 C CA . ILE A 1 43 ? -1.719 -14.752 8.698 1.00 0.00 43 ILE A CA 8
ATOM 13856 C C . ILE A 1 43 ? -0.595 -15.504 9.421 1.00 0.00 43 ILE A C 8
ATOM 13857 O O . ILE A 1 43 ? 0.499 -14.960 9.491 1.00 0.00 43 ILE A O 8
ATOM 13873 N N . ARG A 1 44 ? -0.814 -16.746 9.881 1.00 0.00 44 ARG A N 8
ATOM 13874 C CA . ARG A 1 44 ? 0.163 -17.707 10.428 1.00 0.00 44 ARG A CA 8
ATOM 13875 C C . ARG A 1 44 ? 0.760 -17.299 11.776 1.00 0.00 44 ARG A C 8
ATOM 13876 O O . ARG A 1 44 ? 1.109 -18.184 12.558 1.00 0.00 44 ARG A O 8
ATOM 13897 N N . GLY A 1 45 ? 0.808 -16.010 12.077 1.00 0.00 45 GLY A N 8
ATOM 13898 C CA . GLY A 1 45 ? 1.061 -15.392 13.367 1.00 0.00 45 GLY A CA 8
ATOM 13899 C C . GLY A 1 45 ? -0.064 -14.398 13.640 1.00 0.00 45 GLY A C 8
ATOM 13900 O O . GLY A 1 45 ? -1.109 -14.452 12.988 1.00 0.00 45 GLY A O 8
ATOM 13904 N N . HIS A 1 46 ? 0.126 -13.503 14.609 1.00 0.00 46 HIS A N 8
ATOM 13905 C CA . HIS A 1 46 ? -0.783 -12.377 14.818 1.00 0.00 46 HIS A CA 8
ATOM 13906 C C . HIS A 1 46 ? -0.507 -11.308 13.754 1.00 0.00 46 HIS A C 8
ATOM 13907 O O . HIS A 1 46 ? 0.624 -11.168 13.275 1.00 0.00 46 HIS A O 8
ATOM 13921 N N . LEU A 1 47 ? -1.548 -10.563 13.388 1.00 0.00 47 LEU A N 8
ATOM 13922 C CA . LEU A 1 47 ? -1.507 -9.491 12.405 1.00 0.00 47 LEU A CA 8
ATOM 13923 C C . LEU A 1 47 ? -0.808 -8.296 13.044 1.00 0.00 47 LEU A C 8
ATOM 13924 O O . LEU A 1 47 ? -1.184 -7.883 14.139 1.00 0.00 47 LEU A O 8
ATOM 13940 N N . GLN A 1 48 ? 0.184 -7.725 12.359 1.00 0.00 48 GLN A N 8
ATOM 13941 C CA . GLN A 1 48 ? 0.816 -6.478 12.782 1.00 0.00 48 GLN A CA 8
ATOM 13942 C C . GLN A 1 48 ? 0.236 -5.282 12.020 1.00 0.00 48 GLN A C 8
ATOM 13943 O O . GLN A 1 48 ? 0.183 -4.169 12.554 1.00 0.00 48 GLN A O 8
ATOM 13957 N N . GLY A 1 49 ? -0.234 -5.485 10.788 1.00 0.00 49 GLY A N 8
ATOM 13958 C CA . GLY A 1 49 ? -0.695 -4.412 9.932 1.00 0.00 49 GLY A CA 8
ATOM 13959 C C . GLY A 1 49 ? -0.812 -4.869 8.492 1.00 0.00 49 GLY A C 8
ATOM 13960 O O . GLY A 1 49 ? -0.493 -6.011 8.150 1.00 0.00 49 GLY A O 8
ATOM 13964 N N . TYR A 1 50 ? -1.235 -3.941 7.644 1.00 0.00 50 TYR A N 8
ATOM 13965 C CA . TYR A 1 50 ? -1.302 -4.113 6.206 1.00 0.00 50 TYR A CA 8
ATOM 13966 C C . TYR A 1 50 ? -0.451 -3.014 5.586 1.00 0.00 50 TYR A C 8
ATOM 13967 O O . TYR A 1 50 ? -0.305 -1.930 6.160 1.00 0.00 50 TYR A O 8
ATOM 13985 N N . ARG A 1 51 ? 0.140 -3.278 4.426 1.00 0.00 51 ARG A N 8
ATOM 13986 C CA . ARG A 1 51 ? 0.973 -2.321 3.711 1.00 0.00 51 ARG A CA 8
ATOM 13987 C C . ARG A 1 51 ? 0.358 -2.149 2.333 1.00 0.00 51 ARG A C 8
ATOM 13988 O O . ARG A 1 51 ? 0.102 -3.145 1.654 1.00 0.00 51 ARG A O 8
ATOM 14009 N N . ILE A 1 52 ? 0.066 -0.911 1.941 1.00 0.00 52 ILE A N 8
ATOM 14010 C CA . ILE A 1 52 ? -0.456 -0.612 0.615 1.00 0.00 52 ILE A CA 8
ATOM 14011 C C . ILE A 1 52 ? 0.745 -0.247 -0.250 1.00 0.00 52 ILE A C 8
ATOM 14012 O O . ILE A 1 52 ? 1.515 0.648 0.102 1.00 0.00 52 ILE A O 8
ATOM 14028 N N . TYR A 1 53 ? 0.941 -0.950 -1.364 1.00 0.00 53 TYR A N 8
ATOM 14029 C CA . TYR A 1 53 ? 1.838 -0.525 -2.439 1.00 0.00 53 TYR A CA 8
ATOM 14030 C C . TYR A 1 53 ? 1.006 0.261 -3.438 1.00 0.00 53 TYR A C 8
ATOM 14031 O O . TYR A 1 53 ? -0.161 -0.076 -3.613 1.00 0.00 53 TYR A O 8
ATOM 14049 N N . TYR A 1 54 ? 1.571 1.282 -4.087 1.00 0.00 54 TYR A N 8
ATOM 14050 C CA . TYR A 1 54 ? 0.990 1.933 -5.252 1.00 0.00 54 TYR A CA 8
ATOM 14051 C C . TYR A 1 54 ? 2.037 2.642 -6.102 1.00 0.00 54 TYR A C 8
ATOM 14052 O O . TYR A 1 54 ? 3.185 2.795 -5.683 1.00 0.00 54 TYR A O 8
ATOM 14070 N N . TRP A 1 55 ? 1.644 3.059 -7.304 1.00 0.00 55 TRP A N 8
ATOM 14071 C CA . TRP A 1 55 ? 2.395 3.953 -8.165 1.00 0.00 55 TRP A CA 8
ATOM 14072 C C . TRP A 1 55 ? 1.434 4.795 -9.007 1.00 0.00 55 TRP A C 8
ATOM 14073 O O . TRP A 1 55 ? 0.283 4.411 -9.233 1.00 0.00 55 TRP A O 8
ATOM 14094 N N . LYS A 1 56 ? 1.920 5.948 -9.470 1.00 0.00 56 LYS A N 8
ATOM 14095 C CA . LYS A 1 56 ? 1.279 6.797 -10.472 1.00 0.00 56 LYS A CA 8
ATOM 14096 C C . LYS A 1 56 ? 1.425 6.128 -11.831 1.00 0.00 56 LYS A C 8
ATOM 14097 O O . LYS A 1 56 ? 2.525 5.659 -12.154 1.00 0.00 56 LYS A O 8
ATOM 14116 N N . THR A 1 57 ? 0.364 6.138 -12.635 1.00 0.00 57 THR A N 8
ATOM 14117 C CA . THR A 1 57 ? 0.277 5.396 -13.884 1.00 0.00 57 THR A CA 8
ATOM 14118 C C . THR A 1 57 ? -0.207 6.336 -15.003 1.00 0.00 57 THR A C 8
ATOM 14119 O O . THR A 1 57 ? -0.957 7.288 -14.755 1.00 0.00 57 THR A O 8
ATOM 14130 N N . GLN A 1 58 ? 0.240 6.102 -16.243 1.00 0.00 58 GLN A N 8
ATOM 14131 C CA . GLN A 1 58 ? -0.018 7.005 -17.367 1.00 0.00 58 GLN A CA 8
ATOM 14132 C C . GLN A 1 58 ? -0.182 6.295 -18.710 1.00 0.00 58 GLN A C 8
ATOM 14133 O O . GLN A 1 58 ? -0.885 6.814 -19.576 1.00 0.00 58 GLN A O 8
ATOM 14147 N N . SER A 1 59 ? 0.453 5.134 -18.892 1.00 0.00 59 SER A N 8
ATOM 14148 C CA . SER A 1 59 ? 0.494 4.317 -20.096 1.00 0.00 59 SER A CA 8
ATOM 14149 C C . SER A 1 59 ? 0.407 5.123 -21.403 1.00 0.00 59 SER A C 8
ATOM 14150 O O . SER A 1 59 ? -0.573 5.056 -22.148 1.00 0.00 59 SER A O 8
ATOM 14158 N N . SER A 1 60 ? 1.467 5.870 -21.702 1.00 0.00 60 SER A N 8
ATOM 14159 C CA . SER A 1 60 ? 1.760 6.352 -23.040 1.00 0.00 60 SER A CA 8
ATOM 14160 C C . SER A 1 60 ? 3.124 5.778 -23.446 1.00 0.00 60 SER A C 8
ATOM 14161 O O . SER A 1 60 ? 3.715 4.982 -22.706 1.00 0.00 60 SER A O 8
ATOM 14169 N N . SER A 1 61 ? 3.603 6.111 -24.643 1.00 0.00 61 SER A N 8
ATOM 14170 C CA . SER A 1 61 ? 4.752 5.456 -25.251 1.00 0.00 61 SER A CA 8
ATOM 14171 C C . SER A 1 61 ? 5.896 6.450 -25.379 1.00 0.00 61 SER A C 8
ATOM 14172 O O . SER A 1 61 ? 6.004 7.149 -26.386 1.00 0.00 61 SER A O 8
ATOM 14180 N N . LYS A 1 62 ? 6.754 6.545 -24.360 1.00 0.00 62 LYS A N 8
ATOM 14181 C CA . LYS A 1 62 ? 7.970 7.349 -24.466 1.00 0.00 62 LYS A CA 8
ATOM 14182 C C . LYS A 1 62 ? 8.884 6.787 -25.550 1.00 0.00 62 LYS A C 8
ATOM 14183 O O . LYS A 1 62 ? 8.786 5.607 -25.906 1.00 0.00 62 LYS A O 8
ATOM 14202 N N . ARG A 1 63 ? 9.774 7.636 -26.069 1.00 0.00 63 ARG A N 8
ATOM 14203 C CA . ARG A 1 63 ? 10.757 7.234 -27.066 1.00 0.00 63 ARG A CA 8
ATOM 14204 C C . ARG A 1 63 ? 11.990 6.683 -26.366 1.00 0.00 63 ARG A C 8
ATOM 14205 O O . ARG A 1 63 ? 12.563 5.702 -26.835 1.00 0.00 63 ARG A O 8
ATOM 14226 N N . ASN A 1 64 ? 12.376 7.281 -25.241 1.00 0.00 64 ASN A N 8
ATOM 14227 C CA . ASN A 1 64 ? 13.369 6.744 -24.315 1.00 0.00 64 ASN A CA 8
ATOM 14228 C C . ASN A 1 64 ? 12.999 7.187 -22.895 1.00 0.00 64 ASN A C 8
ATOM 14229 O O . ASN A 1 64 ? 13.359 8.297 -22.497 1.00 0.00 64 ASN A O 8
ATOM 14240 N N . ARG A 1 65 ? 12.239 6.384 -22.137 1.00 0.00 65 ARG A N 8
ATOM 14241 C CA . ARG A 1 65 ? 12.074 6.551 -20.686 1.00 0.00 65 ARG A CA 8
ATOM 14242 C C . ARG A 1 65 ? 11.583 5.242 -20.066 1.00 0.00 65 ARG A C 8
ATOM 14243 O O . ARG A 1 65 ? 10.670 4.608 -20.601 1.00 0.00 65 ARG A O 8
ATOM 14264 N N . ARG A 1 66 ? 12.157 4.845 -18.926 1.00 0.00 66 ARG A N 8
ATOM 14265 C CA . ARG A 1 66 ? 11.837 3.599 -18.230 1.00 0.00 66 ARG A CA 8
ATOM 14266 C C . ARG A 1 66 ? 12.141 3.789 -16.741 1.00 0.00 66 ARG A C 8
ATOM 14267 O O . ARG A 1 66 ? 13.242 3.459 -16.298 1.00 0.00 66 ARG A O 8
ATOM 14288 N N . HIS A 1 67 ? 11.234 4.404 -15.976 1.00 0.00 67 HIS A N 8
ATOM 14289 C CA . HIS A 1 67 ? 11.327 4.491 -14.514 1.00 0.00 67 HIS A CA 8
ATOM 14290 C C . HIS A 1 67 ? 9.937 4.744 -13.933 1.00 0.00 67 HIS A C 8
ATOM 14291 O O . HIS A 1 67 ? 9.424 5.863 -14.001 1.00 0.00 67 HIS A O 8
ATOM 14305 N N . ILE A 1 68 ? 9.296 3.709 -13.400 1.00 0.00 68 ILE A N 8
ATOM 14306 C CA . ILE A 1 68 ? 8.112 3.819 -12.556 1.00 0.00 68 ILE A CA 8
ATOM 14307 C C . ILE A 1 68 ? 8.635 3.929 -11.124 1.00 0.00 68 ILE A C 8
ATOM 14308 O O . ILE A 1 68 ? 9.392 3.072 -10.657 1.00 0.00 68 ILE A O 8
ATOM 14324 N N . GLU A 1 69 ? 8.284 5.001 -10.429 1.00 0.00 69 GLU A N 8
ATOM 14325 C CA . GLU A 1 69 ? 8.442 5.117 -8.993 1.00 0.00 69 GLU A CA 8
ATOM 14326 C C . GLU A 1 69 ? 7.295 4.346 -8.334 1.00 0.00 69 GLU A C 8
ATOM 14327 O O . GLU A 1 69 ? 6.170 4.410 -8.827 1.00 0.00 69 GLU A O 8
ATOM 14339 N N . LYS A 1 70 ? 7.574 3.611 -7.251 1.00 0.00 70 LYS A N 8
ATOM 14340 C CA . LYS A 1 70 ? 6.571 2.905 -6.460 1.00 0.00 70 LYS A CA 8
ATOM 14341 C C . LYS A 1 70 ? 6.644 3.452 -5.048 1.00 0.00 70 LYS A C 8
ATOM 14342 O O . LYS A 1 70 ? 7.722 3.458 -4.452 1.00 0.00 70 LYS A O 8
ATOM 14361 N N . LYS A 1 71 ? 5.512 3.914 -4.539 1.00 0.00 71 LYS A N 8
ATOM 14362 C CA . LYS A 1 71 ? 5.329 4.399 -3.187 1.00 0.00 71 LYS A CA 8
ATOM 14363 C C . LYS A 1 71 ? 4.736 3.281 -2.343 1.00 0.00 71 LYS A C 8
ATOM 14364 O O . LYS A 1 71 ? 4.179 2.299 -2.844 1.00 0.00 71 LYS A O 8
ATOM 14383 N N . ILE A 1 72 ? 4.835 3.476 -1.036 1.00 0.00 72 ILE A N 8
ATOM 14384 C CA . ILE A 1 72 ? 4.469 2.535 0.007 1.00 0.00 72 ILE A CA 8
ATOM 14385 C C . ILE A 1 72 ? 3.723 3.342 1.067 1.00 0.00 72 ILE A C 8
ATOM 14386 O O . ILE A 1 72 ? 3.960 4.547 1.210 1.00 0.00 72 ILE A O 8
ATOM 14402 N N . LEU A 1 73 ? 2.790 2.697 1.765 1.00 0.00 73 LEU A N 8
ATOM 14403 C CA . LEU A 1 73 ? 1.837 3.312 2.685 1.00 0.00 73 LEU A CA 8
ATOM 14404 C C . LEU A 1 73 ? 1.688 2.428 3.921 1.00 0.00 73 LEU A C 8
ATOM 14405 O O . LEU A 1 73 ? 1.627 1.200 3.781 1.00 0.00 73 LEU A O 8
ATOM 14421 N N . THR A 1 74 ? 1.660 3.025 5.115 1.00 0.00 74 THR A N 8
ATOM 14422 C CA . THR A 1 74 ? 1.564 2.302 6.384 1.00 0.00 74 THR A CA 8
ATOM 14423 C C . THR A 1 74 ? 0.113 2.306 6.874 1.00 0.00 74 THR A C 8
ATOM 14424 O O . THR A 1 74 ? -0.505 3.369 6.938 1.00 0.00 74 THR A O 8
ATOM 14435 N N . PHE A 1 75 ? -0.392 1.135 7.277 1.00 0.00 75 PHE A N 8
ATOM 14436 C CA . PHE A 1 75 ? -1.664 0.920 7.967 1.00 0.00 75 PHE A CA 8
ATOM 14437 C C . PHE A 1 75 ? -1.471 -0.213 8.972 1.00 0.00 75 PHE A C 8
ATOM 14438 O O . PHE A 1 75 ? -1.948 -1.339 8.827 1.00 0.00 75 PHE A O 8
ATOM 14455 N N . GLN A 1 76 ? -0.675 0.094 9.981 1.00 0.00 76 GLN A N 8
ATOM 14456 C CA . GLN A 1 76 ? -0.450 -0.755 11.136 1.00 0.00 76 GLN A CA 8
ATOM 14457 C C . GLN A 1 76 ? -1.730 -0.882 11.943 1.00 0.00 76 GLN A C 8
ATOM 14458 O O . GLN A 1 76 ? -2.379 0.126 12.250 1.00 0.00 76 GLN A O 8
ATOM 14472 N N . GLY A 1 77 ? -2.034 -2.117 12.319 1.00 0.00 77 GLY A N 8
ATOM 14473 C CA . GLY A 1 77 ? -3.249 -2.518 13.014 1.00 0.00 77 GLY A CA 8
ATOM 14474 C C . GLY A 1 77 ? -4.250 -3.212 12.093 1.00 0.00 77 GLY A C 8
ATOM 14475 O O . GLY A 1 77 ? -4.007 -3.379 10.898 1.00 0.00 77 GLY A O 8
ATOM 14479 N N . SER A 1 78 ? -5.356 -3.672 12.679 1.00 0.00 78 SER A N 8
ATOM 14480 C CA . SER A 1 78 ? -6.318 -4.584 12.068 1.00 0.00 78 SER A CA 8
ATOM 14481 C C . SER A 1 78 ? -7.236 -3.957 11.017 1.00 0.00 78 SER A C 8
ATOM 14482 O O . SER A 1 78 ? -8.089 -4.677 10.497 1.00 0.00 78 SER A O 8
ATOM 14490 N N . LYS A 1 79 ? -7.116 -2.659 10.711 1.00 0.00 79 LYS A N 8
ATOM 14491 C CA . LYS A 1 79 ? -7.997 -1.967 9.766 1.00 0.00 79 LYS A CA 8
ATOM 14492 C C . LYS A 1 79 ? -8.210 -2.768 8.486 1.00 0.00 79 LYS A C 8
ATOM 14493 O O . LYS A 1 79 ? -7.314 -3.456 7.992 1.00 0.00 79 LYS A O 8
ATOM 14512 N N . THR A 1 80 ? -9.405 -2.625 7.940 1.00 0.00 80 THR A N 8
ATOM 14513 C CA . THR A 1 80 ? -9.836 -3.152 6.654 1.00 0.00 80 THR A CA 8
ATOM 14514 C C . THR A 1 80 ? -9.786 -2.074 5.572 1.00 0.00 80 THR A C 8
ATOM 14515 O O . THR A 1 80 ? -10.105 -2.353 4.417 1.00 0.00 80 THR A O 8
ATOM 14526 N N . HIS A 1 81 ? -9.434 -0.831 5.925 1.00 0.00 81 HIS A N 8
ATOM 14527 C CA . HIS A 1 81 ? -9.465 0.263 4.968 1.00 0.00 81 HIS A CA 8
ATOM 14528 C C . HIS A 1 81 ? -8.397 1.315 5.304 1.00 0.00 81 HIS A C 8
ATOM 14529 O O . HIS A 1 81 ? -7.838 1.288 6.409 1.00 0.00 81 HIS A O 8
ATOM 14543 N N . GLY A 1 82 ? -8.105 2.245 4.393 1.00 0.00 82 GLY A N 8
ATOM 14544 C CA . GLY A 1 82 ? -7.090 3.279 4.565 1.00 0.00 82 GLY A CA 8
ATOM 14545 C C . GLY A 1 82 ? -7.033 4.238 3.374 1.00 0.00 82 GLY A C 8
ATOM 14546 O O . GLY A 1 82 ? -7.466 3.912 2.270 1.00 0.00 82 GLY A O 8
ATOM 14550 N N . MET A 1 83 ? -6.485 5.434 3.595 1.00 0.00 83 MET A N 8
ATOM 14551 C CA . MET A 1 83 ? -6.532 6.540 2.643 1.00 0.00 83 MET A CA 8
ATOM 14552 C C . MET A 1 83 ? -5.362 6.504 1.657 1.00 0.00 83 MET A C 8
ATOM 14553 O O . MET A 1 83 ? -4.294 5.984 1.965 1.00 0.00 83 MET A O 8
ATOM 14567 N N . LEU A 1 84 ? -5.492 7.186 0.522 1.00 0.00 84 LEU A N 8
ATOM 14568 C CA . LEU A 1 84 ? -4.418 7.501 -0.404 1.00 0.00 84 LEU A CA 8
ATOM 14569 C C . LEU A 1 84 ? -4.287 9.025 -0.457 1.00 0.00 84 LEU A C 8
ATOM 14570 O O . LEU A 1 84 ? -4.986 9.639 -1.256 1.00 0.00 84 LEU A O 8
ATOM 14586 N N . PRO A 1 85 ? -3.472 9.653 0.408 1.00 0.00 85 PRO A N 8
ATOM 14587 C CA . PRO A 1 85 ? -3.080 11.056 0.292 1.00 0.00 85 PRO A CA 8
ATOM 14588 C C . PRO A 1 85 ? -1.752 11.208 -0.477 1.00 0.00 85 PRO A C 8
ATOM 14589 O O . PRO A 1 85 ? -0.927 10.287 -0.502 1.00 0.00 85 PRO A O 8
ATOM 14600 N N . GLY A 1 86 ? -1.512 12.384 -1.071 1.00 0.00 86 GLY A N 8
ATOM 14601 C CA . GLY A 1 86 ? -0.294 12.683 -1.829 1.00 0.00 86 GLY A CA 8
ATOM 14602 C C . GLY A 1 86 ? -0.438 12.296 -3.303 1.00 0.00 86 GLY A C 8
ATOM 14603 O O . GLY A 1 86 ? 0.537 11.904 -3.958 1.00 0.00 86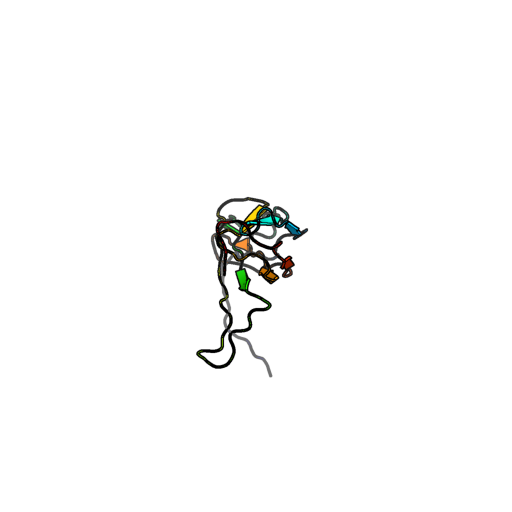 GLY A O 8
ATOM 14607 N N . LEU A 1 87 ? -1.673 12.346 -3.805 1.00 0.00 87 LEU A N 8
ATOM 14608 C CA . LEU A 1 87 ? -2.076 11.956 -5.152 1.00 0.00 87 LEU A CA 8
ATOM 14609 C C . LEU A 1 87 ? -2.238 13.225 -5.979 1.00 0.00 87 LEU A C 8
ATOM 14610 O O . LEU A 1 87 ? -2.129 14.331 -5.446 1.00 0.00 87 LEU A O 8
ATOM 14626 N N . GLU A 1 88 ? -2.521 13.076 -7.267 1.00 0.00 88 GLU A N 8
ATOM 14627 C CA . GLU A 1 88 ? -2.750 14.168 -8.199 1.00 0.00 88 GLU A CA 8
ATOM 14628 C C . GLU A 1 88 ? -3.998 13.896 -9.032 1.00 0.00 88 GLU A C 8
ATOM 14629 O O . GLU A 1 88 ? -4.319 12.736 -9.308 1.00 0.00 88 GLU A O 8
ATOM 14641 N N . PRO A 1 89 ? -4.689 14.961 -9.461 1.00 0.00 89 PRO A N 8
ATOM 14642 C CA . PRO A 1 89 ? -5.870 14.851 -10.292 1.00 0.00 89 PRO A CA 8
ATOM 14643 C C . PRO A 1 89 ? -5.536 14.404 -11.721 1.00 0.00 89 PRO A C 8
ATOM 14644 O O . PRO A 1 89 ? -4.394 14.495 -12.178 1.00 0.00 89 PRO A O 8
ATOM 14655 N N . PHE A 1 90 ? -6.573 14.007 -12.460 1.00 0.00 90 PHE A N 8
ATOM 14656 C CA . PHE A 1 90 ? -6.566 13.610 -13.865 1.00 0.00 90 PHE A CA 8
ATOM 14657 C C . PHE A 1 90 ? -5.507 12.542 -14.195 1.00 0.00 90 PHE A C 8
ATOM 14658 O O . PHE A 1 90 ? -4.942 12.545 -15.290 1.00 0.00 90 PHE A O 8
ATOM 14675 N N . SER A 1 91 ? -5.220 11.621 -13.271 1.00 0.00 91 SER A N 8
ATOM 14676 C CA . SER A 1 91 ? -4.217 10.571 -13.433 1.00 0.00 91 SER A CA 8
ATOM 14677 C C . SER A 1 91 ? -4.785 9.218 -13.016 1.00 0.00 91 SER A C 8
ATOM 14678 O O . SER A 1 91 ? -5.615 9.158 -12.111 1.00 0.00 91 SER A O 8
ATOM 14686 N N . HIS A 1 92 ? -4.331 8.130 -13.649 1.00 0.00 92 HIS A N 8
ATOM 14687 C CA . HIS A 1 92 ? -4.617 6.768 -13.213 1.00 0.00 92 HIS A CA 8
ATOM 14688 C C . HIS A 1 92 ? -3.573 6.391 -12.160 1.00 0.00 92 HIS A C 8
ATOM 14689 O O . HIS A 1 92 ? -2.434 6.860 -12.208 1.00 0.00 92 HIS A O 8
ATOM 14703 N N . TYR A 1 93 ? -3.947 5.498 -11.252 1.00 0.00 93 TYR A N 8
ATOM 14704 C CA . TYR A 1 93 ? -3.088 4.941 -10.229 1.00 0.00 93 TYR A CA 8
ATOM 14705 C C . TYR A 1 93 ? -3.358 3.452 -10.140 1.00 0.00 93 TYR A C 8
ATOM 14706 O O . TYR A 1 93 ? -4.484 2.984 -10.354 1.00 0.00 93 TYR A O 8
ATOM 14724 N N . THR A 1 94 ? -2.312 2.723 -9.778 1.00 0.00 94 THR A N 8
ATOM 14725 C CA . THR A 1 94 ? -2.334 1.294 -9.557 1.00 0.00 94 THR A CA 8
ATOM 14726 C C . THR A 1 94 ? -1.770 1.072 -8.157 1.00 0.00 94 THR A C 8
ATOM 14727 O O . THR A 1 94 ? -0.793 1.716 -7.781 1.00 0.00 94 THR A O 8
ATOM 14738 N N . LEU A 1 95 ? -2.411 0.227 -7.359 1.00 0.00 95 LEU A N 8
ATOM 14739 C CA . LEU A 1 95 ? -2.152 -0.005 -5.946 1.00 0.00 95 LEU A CA 8
ATOM 14740 C C . LEU A 1 95 ? -2.484 -1.464 -5.625 1.00 0.00 95 LEU A C 8
ATOM 14741 O O . LEU A 1 95 ? -3.189 -2.117 -6.394 1.00 0.00 95 LEU A O 8
ATOM 14757 N N . ASN A 1 96 ? -2.012 -1.989 -4.494 1.00 0.00 96 ASN A N 8
ATOM 14758 C CA . ASN A 1 96 ? -2.343 -3.329 -3.981 1.00 0.00 96 ASN A CA 8
ATOM 14759 C C . ASN A 1 96 ? -2.276 -3.301 -2.444 1.00 0.00 96 ASN A C 8
ATOM 14760 O O . ASN A 1 96 ? -1.796 -2.318 -1.874 1.00 0.00 96 ASN A O 8
ATOM 14771 N N . VAL A 1 97 ? -2.739 -4.346 -1.746 1.00 0.00 97 VAL A N 8
ATOM 14772 C CA . VAL A 1 97 ? -2.610 -4.505 -0.283 1.00 0.00 97 VAL A CA 8
ATOM 14773 C C . VAL A 1 97 ? -1.766 -5.750 -0.013 1.00 0.00 97 VAL A C 8
ATOM 14774 O O . VAL A 1 97 ? -1.840 -6.709 -0.774 1.00 0.00 97 VAL A O 8
ATOM 14787 N N . ARG A 1 98 ? -1.012 -5.782 1.086 1.00 0.00 98 ARG A N 8
ATOM 14788 C CA . ARG A 1 98 ? -0.211 -6.921 1.533 1.00 0.00 98 ARG A CA 8
ATOM 14789 C C . ARG A 1 98 ? -0.339 -7.021 3.049 1.00 0.00 98 ARG A C 8
ATOM 14790 O O . ARG A 1 98 ? -0.483 -5.979 3.692 1.00 0.00 98 ARG A O 8
ATOM 14811 N N . VAL A 1 99 ? -0.301 -8.225 3.626 1.00 0.00 99 VAL A N 8
ATOM 14812 C CA . VAL A 1 99 ? -0.309 -8.400 5.082 1.00 0.00 99 VAL A CA 8
ATOM 14813 C C . VAL A 1 99 ? 1.127 -8.355 5.606 1.00 0.00 99 VAL A C 8
ATOM 14814 O O . VAL A 1 99 ? 2.070 -8.711 4.892 1.00 0.00 99 VAL A O 8
ATOM 14827 N N . VAL A 1 100 ? 1.274 -7.967 6.870 1.00 0.00 100 VAL A N 8
ATOM 14828 C CA . VAL A 1 100 ? 2.519 -7.965 7.624 1.00 0.00 100 VAL A CA 8
ATOM 14829 C C . VAL A 1 100 ? 2.230 -8.623 8.972 1.00 0.00 100 VAL A C 8
ATOM 14830 O O . VAL A 1 100 ? 1.181 -8.378 9.577 1.00 0.00 100 VAL A O 8
ATOM 14843 N N . ASN A 1 101 ? 3.149 -9.458 9.455 1.00 0.00 101 ASN A N 8
ATOM 14844 C CA . ASN A 1 101 ? 3.004 -10.153 10.728 1.00 0.00 101 ASN A CA 8
ATOM 14845 C C . ASN A 1 101 ? 4.324 -10.165 11.504 1.00 0.00 101 ASN A C 8
ATOM 14846 O O . ASN A 1 101 ? 5.273 -9.470 11.136 1.00 0.00 101 ASN A O 8
ATOM 14857 N N . GLY A 1 102 ? 4.390 -10.926 12.603 1.00 0.00 102 GLY A N 8
ATOM 14858 C CA . GLY A 1 102 ? 5.556 -11.014 13.482 1.00 0.00 102 GLY A CA 8
ATOM 14859 C C . GLY A 1 102 ? 6.834 -11.565 12.830 1.00 0.00 102 GLY A C 8
ATOM 14860 O O . GLY A 1 102 ? 7.907 -11.501 13.444 1.00 0.00 102 GLY A O 8
ATOM 14864 N N . LYS A 1 103 ? 6.768 -12.073 11.598 1.00 0.00 103 LYS A N 8
ATOM 14865 C CA . LYS A 1 103 ? 7.900 -12.621 10.867 1.00 0.00 103 LYS A CA 8
ATOM 14866 C C . LYS A 1 103 ? 8.208 -11.730 9.668 1.00 0.00 103 LYS A C 8
ATOM 14867 O O . LYS A 1 103 ? 9.325 -11.211 9.591 1.00 0.00 103 LYS A O 8
ATOM 14886 N N . GLY A 1 104 ? 7.256 -11.500 8.765 1.00 0.00 104 GLY A N 8
ATOM 14887 C CA . GLY A 1 104 ? 7.526 -10.793 7.524 1.00 0.00 104 GLY A CA 8
ATOM 14888 C C . GLY A 1 104 ? 6.247 -10.473 6.763 1.00 0.00 104 GLY A C 8
ATOM 14889 O O . GLY A 1 104 ? 5.148 -10.477 7.323 1.00 0.00 104 GLY A O 8
ATOM 14893 N N . GLU A 1 105 ? 6.411 -10.142 5.484 1.00 0.00 105 GLU A N 8
ATOM 14894 C CA . GLU A 1 105 ? 5.310 -10.011 4.543 1.00 0.00 105 GLU A CA 8
ATOM 14895 C C . GLU A 1 105 ? 5.023 -11.386 3.929 1.00 0.00 105 GLU A C 8
ATOM 14896 O O . GLU A 1 105 ? 5.890 -12.267 3.911 1.00 0.00 105 GLU A O 8
ATOM 14908 N N . GLY A 1 106 ? 3.827 -11.542 3.367 1.00 0.00 106 GLY A N 8
ATOM 14909 C CA . GLY A 1 106 ? 3.451 -12.636 2.479 1.00 0.00 106 GLY A CA 8
ATOM 14910 C C . GLY A 1 106 ? 3.020 -12.045 1.137 1.00 0.00 106 GLY A C 8
ATOM 14911 O O . GLY A 1 106 ? 3.423 -10.920 0.822 1.00 0.00 106 GLY A O 8
ATOM 14915 N N . PRO A 1 107 ? 2.216 -12.754 0.327 1.00 0.00 107 PRO A N 8
ATOM 14916 C CA . PRO A 1 107 ? 1.732 -12.196 -0.925 1.00 0.00 107 PRO A CA 8
ATOM 14917 C C . PRO A 1 107 ? 0.867 -10.968 -0.686 1.00 0.00 107 PRO A C 8
ATOM 14918 O O . PRO A 1 107 ? 0.249 -10.779 0.371 1.00 0.00 107 PRO A O 8
ATOM 14929 N N . ALA A 1 108 ? 0.809 -10.165 -1.737 1.00 0.00 108 ALA A N 8
ATOM 14930 C CA . ALA A 1 108 ? -0.107 -9.070 -1.889 1.00 0.00 108 ALA A CA 8
ATOM 14931 C C . ALA A 1 108 ? -1.346 -9.559 -2.643 1.00 0.00 108 ALA A C 8
ATOM 14932 O O . ALA A 1 108 ? -1.312 -10.549 -3.382 1.00 0.00 108 ALA A O 8
ATOM 14939 N N . SER A 1 109 ? -2.455 -8.864 -2.424 1.00 0.00 109 SER A N 8
ATOM 14940 C CA . SER A 1 109 ? -3.686 -8.984 -3.183 1.00 0.00 109 SER A CA 8
ATOM 14941 C C . SER A 1 109 ? -3.426 -8.495 -4.623 1.00 0.00 109 SER A C 8
ATOM 14942 O O . SER A 1 109 ? -2.399 -7.853 -4.870 1.00 0.00 109 SER A O 8
ATOM 14950 N N . PRO A 1 110 ? -4.334 -8.755 -5.580 1.00 0.00 110 PRO A N 8
ATOM 14951 C CA . PRO A 1 110 ? -4.170 -8.271 -6.942 1.00 0.00 110 PRO A CA 8
ATOM 14952 C C . PRO A 1 110 ? -4.207 -6.745 -6.953 1.00 0.00 110 PRO A C 8
ATOM 14953 O O . PRO A 1 110 ? -4.667 -6.107 -5.997 1.00 0.00 110 PRO A O 8
ATOM 14964 N N . ASP A 1 111 ? -3.723 -6.152 -8.042 1.00 0.00 111 ASP A N 8
ATOM 14965 C CA . ASP A 1 111 ? -3.849 -4.721 -8.235 1.00 0.00 111 ASP A CA 8
ATOM 14966 C C . ASP A 1 111 ? -5.323 -4.328 -8.292 1.00 0.00 111 ASP A C 8
ATOM 14967 O O . ASP A 1 111 ? -6.161 -4.998 -8.911 1.00 0.00 111 ASP A O 8
ATOM 14976 N N . ARG A 1 112 ? -5.635 -3.218 -7.632 1.00 0.00 112 ARG A N 8
ATOM 14977 C CA . ARG A 1 112 ? -6.839 -2.439 -7.881 1.00 0.00 112 ARG A CA 8
ATOM 14978 C C . ARG A 1 112 ? -6.433 -1.282 -8.790 1.00 0.00 112 ARG A C 8
ATOM 14979 O O . ARG A 1 112 ? -5.246 -1.046 -9.030 1.00 0.00 112 ARG A O 8
ATOM 15000 N N . VAL A 1 113 ? -7.418 -0.513 -9.245 1.00 0.00 113 VAL A N 8
ATOM 15001 C CA . VAL A 1 113 ? -7.182 0.729 -9.963 1.00 0.00 113 VAL A CA 8
ATOM 15002 C C . VAL A 1 113 ? -8.046 1.826 -9.341 1.00 0.00 113 VAL A C 8
ATOM 15003 O O . VAL A 1 113 ? -9.088 1.522 -8.745 1.00 0.00 113 VAL A O 8
ATOM 15016 N N . PHE A 1 114 ? -7.652 3.086 -9.508 1.00 0.00 114 PHE A N 8
ATOM 15017 C CA . PHE A 1 114 ? -8.513 4.261 -9.411 1.00 0.00 114 PHE A CA 8
ATOM 15018 C C . PHE A 1 114 ? -7.868 5.356 -10.257 1.00 0.00 114 PHE A C 8
ATOM 15019 O O . PHE A 1 114 ? -6.642 5.433 -10.310 1.00 0.00 114 PHE A O 8
ATOM 15036 N N . ASN A 1 115 ? -8.649 6.211 -10.916 1.00 0.00 115 ASN A N 8
ATOM 15037 C CA . ASN A 1 115 ? -8.166 7.415 -11.553 1.00 0.00 115 ASN A CA 8
ATOM 15038 C C . ASN A 1 115 ? -8.936 8.588 -10.986 1.00 0.00 115 ASN A C 8
ATOM 15039 O O . ASN A 1 115 ? -10.108 8.460 -10.632 1.00 0.00 115 ASN A O 8
ATOM 15050 N N . THR A 1 116 ? -8.254 9.714 -10.892 1.00 0.00 116 THR A N 8
ATOM 15051 C CA . THR A 1 116 ? -8.695 10.872 -10.148 1.00 0.00 116 THR A CA 8
ATOM 15052 C C . THR A 1 116 ? -9.509 11.798 -11.069 1.00 0.00 116 THR A C 8
ATOM 15053 O O . THR A 1 116 ? -9.392 11.689 -12.297 1.00 0.00 116 THR A O 8
ATOM 15064 N N . PRO A 1 117 ? -10.383 12.668 -10.529 1.00 0.00 117 PRO A N 8
ATOM 15065 C CA . PRO A 1 117 ? -11.150 13.606 -11.336 1.00 0.00 117 PRO A CA 8
ATOM 15066 C C . PRO A 1 117 ? -10.201 14.657 -11.915 1.00 0.00 117 PRO A C 8
ATOM 15067 O O . PRO A 1 117 ? -9.071 14.798 -11.443 1.00 0.00 117 PRO A O 8
ATOM 15078 N N . GLU A 1 118 ? -10.654 15.413 -12.916 1.00 0.00 118 GLU A N 8
ATOM 15079 C CA . GLU A 1 118 ? -9.837 16.362 -13.676 1.00 0.00 118 GLU A CA 8
ATOM 15080 C C . GLU A 1 118 ? -9.182 17.426 -12.777 1.00 0.00 118 GLU A C 8
ATOM 15081 O O . GLU A 1 118 ? -8.068 17.882 -13.041 1.00 0.00 118 GLU A O 8
ATOM 15093 N N . GLY A 1 119 ? -9.834 17.711 -11.653 1.00 0.00 119 GLY A N 8
ATOM 15094 C CA . GLY A 1 119 ? -9.239 18.257 -10.447 1.00 0.00 119 GLY A CA 8
ATOM 15095 C C . GLY A 1 119 ? -9.870 19.571 -10.049 1.00 0.00 119 GLY A C 8
ATOM 15096 O O . GLY A 1 119 ? -10.903 19.592 -9.366 1.00 0.00 119 GLY A O 8
ATOM 15100 N N . SER A 1 120 ? -9.224 20.659 -10.451 1.00 0.00 120 SER A N 8
ATOM 15101 C CA . SER A 1 120 ? -9.736 21.999 -10.300 1.00 0.00 120 SER A CA 8
ATOM 15102 C C . SER A 1 120 ? -9.143 22.851 -11.422 1.00 0.00 120 SER A C 8
ATOM 15103 O O . SER A 1 120 ? -8.163 22.480 -12.080 1.00 0.00 120 SER A O 8
ATOM 15111 N N . GLY A 1 121 ? -9.725 24.023 -11.607 1.00 0.00 121 GLY A N 8
ATOM 15112 C CA . GLY A 1 121 ? -9.329 25.043 -12.550 1.00 0.00 121 GLY A CA 8
ATOM 15113 C C . GLY A 1 121 ? -10.388 26.131 -12.434 1.00 0.00 121 GLY A C 8
ATOM 15114 O O . GLY A 1 121 ? -10.502 26.715 -11.351 1.00 0.00 121 GLY A O 8
ATOM 15118 N N . PRO A 1 122 ? -11.206 26.376 -13.469 1.00 0.00 122 PRO A N 8
ATOM 15119 C CA . PRO A 1 122 ? -12.234 27.402 -13.416 1.00 0.00 122 PRO A CA 8
ATOM 15120 C C . PRO A 1 122 ? -13.292 27.056 -12.362 1.00 0.00 122 PRO A C 8
ATOM 15121 O O . PRO A 1 122 ? -13.704 25.901 -12.227 1.00 0.00 122 PRO A O 8
ATOM 15132 N N . SER A 1 123 ? -13.780 28.079 -11.669 1.00 0.00 123 SER A N 8
ATOM 15133 C CA . SER A 1 123 ? -15.020 28.075 -10.913 1.00 0.00 123 SER A CA 8
ATOM 15134 C C . SER A 1 123 ? -15.647 29.451 -11.123 1.00 0.00 123 SER A C 8
ATOM 15135 O O . SER A 1 123 ? -14.913 30.428 -11.291 1.00 0.00 123 SER A O 8
ATOM 15143 N N . SER A 1 124 ? -16.975 29.533 -11.118 1.00 0.00 124 SER A N 8
ATOM 15144 C CA . SER A 1 124 ? -17.673 30.807 -11.034 1.00 0.00 124 SER A CA 8
ATOM 15145 C C . SER A 1 124 ? -17.547 31.382 -9.617 1.00 0.00 124 SER A C 8
ATOM 15146 O O . SER A 1 124 ? -17.057 30.711 -8.703 1.00 0.00 124 SER A O 8
ATOM 15154 N N . GLY A 1 125 ? -18.028 32.607 -9.446 1.00 0.00 125 GLY A N 8
ATOM 15155 C CA . GLY A 1 125 ? -18.253 33.314 -8.204 1.00 0.00 125 GLY A CA 8
ATOM 15156 C C . GLY A 1 125 ? -19.181 34.476 -8.531 1.00 0.00 125 GLY A C 8
ATOM 15157 O O . GLY A 1 125 ? -19.510 35.212 -7.583 1.00 0.00 125 GLY A O 8
ATOM 15161 N N . GLY A 1 1 ? -8.916 -27.817 -13.544 1.00 0.00 1 GLY A N 9
ATOM 15162 C CA . GLY A 1 1 ? -8.020 -28.817 -12.960 1.00 0.00 1 GLY A CA 9
ATOM 15163 C C . GLY A 1 1 ? -6.623 -28.248 -12.809 1.00 0.00 1 GLY A C 9
ATOM 15164 O O . GLY A 1 1 ? -6.291 -27.259 -13.461 1.00 0.00 1 GLY A O 9
ATOM 15168 N N . SER A 1 2 ? -5.814 -28.840 -11.929 1.00 0.00 2 SER A N 9
ATOM 15169 C CA . SER A 1 2 ? -4.587 -28.265 -11.407 1.00 0.00 2 SER A CA 9
ATOM 15170 C C . SER A 1 2 ? -3.399 -29.183 -11.732 1.00 0.00 2 SER A C 9
ATOM 15171 O O . SER A 1 2 ? -3.419 -30.362 -11.363 1.00 0.00 2 SER A O 9
ATOM 15179 N N . SER A 1 3 ? -2.377 -28.651 -12.416 1.00 0.00 3 SER A N 9
ATOM 15180 C CA . SER A 1 3 ? -1.145 -29.356 -12.777 1.00 0.00 3 SER A CA 9
ATOM 15181 C C . SER A 1 3 ? 0.070 -28.451 -12.529 1.00 0.00 3 SER A C 9
ATOM 15182 O O . SER A 1 3 ? 0.684 -27.919 -13.460 1.00 0.00 3 SER A O 9
ATOM 15190 N N . GLY A 1 4 ? 0.423 -28.256 -11.262 1.00 0.00 4 GLY A N 9
ATOM 15191 C CA . GLY A 1 4 ? 1.602 -27.529 -10.821 1.00 0.00 4 GLY A CA 9
ATOM 15192 C C . GLY A 1 4 ? 2.053 -28.041 -9.458 1.00 0.00 4 GLY A C 9
ATOM 15193 O O . GLY A 1 4 ? 1.472 -28.986 -8.906 1.00 0.00 4 GLY A O 9
ATOM 15197 N N . SER A 1 5 ? 3.108 -27.437 -8.923 1.00 0.00 5 SER A N 9
ATOM 15198 C CA . SER A 1 5 ? 3.673 -27.760 -7.622 1.00 0.00 5 SER A CA 9
ATOM 15199 C C . SER A 1 5 ? 3.490 -26.576 -6.677 1.00 0.00 5 SER A C 9
ATOM 15200 O O . SER A 1 5 ? 3.268 -25.446 -7.108 1.00 0.00 5 SER A O 9
ATOM 15208 N N . SER A 1 6 ? 3.609 -26.841 -5.382 1.00 0.00 6 SER A N 9
ATOM 15209 C CA . SER A 1 6 ? 3.550 -25.838 -4.331 1.00 0.00 6 SER A CA 9
ATOM 15210 C C . SER A 1 6 ? 4.875 -25.876 -3.566 1.00 0.00 6 SER A C 9
ATOM 15211 O O . SER A 1 6 ? 5.744 -26.709 -3.865 1.00 0.00 6 SER A O 9
ATOM 15219 N N . GLY A 1 7 ? 5.074 -24.959 -2.629 1.00 0.00 7 GLY A N 9
ATOM 15220 C CA . GLY A 1 7 ? 6.280 -24.886 -1.831 1.00 0.00 7 GLY A CA 9
ATOM 15221 C C . GLY A 1 7 ? 6.135 -23.740 -0.850 1.00 0.00 7 GLY A C 9
ATOM 15222 O O . GLY A 1 7 ? 5.649 -22.669 -1.222 1.00 0.00 7 GLY A O 9
ATOM 15226 N N . HIS A 1 8 ? 6.520 -23.957 0.404 1.00 0.00 8 HIS A N 9
ATOM 15227 C CA . HIS A 1 8 ? 6.207 -23.052 1.496 1.00 0.00 8 HIS A CA 9
ATOM 15228 C C . HIS A 1 8 ? 7.332 -23.107 2.521 1.00 0.00 8 HIS A C 9
ATOM 15229 O O . HIS A 1 8 ? 7.941 -24.165 2.726 1.00 0.00 8 HIS A O 9
ATOM 15243 N N . SER A 1 9 ? 7.591 -21.999 3.203 1.00 0.00 9 SER A N 9
ATOM 15244 C CA . SER A 1 9 ? 8.649 -21.857 4.191 1.00 0.00 9 SER A CA 9
ATOM 15245 C C . SER A 1 9 ? 8.128 -21.037 5.372 1.00 0.00 9 SER A C 9
ATOM 15246 O O . SER A 1 9 ? 7.290 -20.150 5.186 1.00 0.00 9 SER A O 9
ATOM 15254 N N . GLY A 1 10 ? 8.686 -21.291 6.553 1.00 0.00 10 GLY A N 9
ATOM 15255 C CA . GLY A 1 10 ? 8.409 -20.565 7.780 1.00 0.00 10 GLY A CA 9
ATOM 15256 C C . GLY A 1 10 ? 7.154 -21.075 8.483 1.00 0.00 10 GLY A C 9
ATOM 15257 O O . GLY A 1 10 ? 6.443 -21.962 7.996 1.00 0.00 10 GLY A O 9
ATOM 15261 N N . GLU A 1 11 ? 6.900 -20.515 9.662 1.00 0.00 11 GLU A N 9
ATOM 15262 C CA . GLU A 1 11 ? 5.685 -20.714 10.442 1.00 0.00 11 GLU A CA 9
ATOM 15263 C C . GLU A 1 11 ? 5.076 -19.364 10.764 1.00 0.00 11 GLU A C 9
ATOM 15264 O O . GLU A 1 11 ? 3.905 -19.136 10.491 1.00 0.00 11 GLU A O 9
ATOM 15276 N N . ASP A 1 12 ? 5.870 -18.464 11.342 1.00 0.00 12 ASP A N 9
ATOM 15277 C CA . ASP A 1 12 ? 5.359 -17.183 11.817 1.00 0.00 12 ASP A CA 9
ATOM 15278 C C . ASP A 1 12 ? 5.133 -16.212 10.656 1.00 0.00 12 ASP A C 9
ATOM 15279 O O . ASP A 1 12 ? 4.623 -15.117 10.891 1.00 0.00 12 ASP A O 9
ATOM 15288 N N . LEU A 1 13 ? 5.509 -16.584 9.424 1.00 0.00 13 LEU A N 9
ATOM 15289 C CA . LEU A 1 13 ? 5.164 -15.905 8.177 1.00 0.00 13 LEU A CA 9
ATOM 15290 C C . LEU A 1 13 ? 3.685 -16.113 7.836 1.00 0.00 13 LEU A C 9
ATOM 15291 O O . LEU A 1 13 ? 3.140 -17.173 8.137 1.00 0.00 13 LEU A O 9
ATOM 15307 N N . PRO A 1 14 ? 3.049 -15.170 7.120 1.00 0.00 14 PRO A N 9
ATOM 15308 C CA . PRO A 1 14 ? 1.689 -15.348 6.614 1.00 0.00 14 PRO A CA 9
ATOM 15309 C C . PRO A 1 14 ? 1.663 -16.320 5.428 1.00 0.00 14 PRO A C 9
ATOM 15310 O O . PRO A 1 14 ? 2.707 -16.675 4.878 1.00 0.00 14 PRO A O 9
ATOM 15321 N N . MET A 1 15 ? 0.462 -16.678 4.974 1.00 0.00 15 MET A N 9
ATOM 15322 C CA . MET A 1 15 ? 0.216 -17.670 3.934 1.00 0.00 15 MET A CA 9
ATOM 15323 C C . MET A 1 15 ? -0.545 -17.117 2.731 1.00 0.00 15 MET A C 9
ATOM 15324 O O . MET A 1 15 ? -0.331 -17.610 1.624 1.00 0.00 15 MET A O 9
ATOM 15338 N N . VAL A 1 16 ? -1.426 -16.121 2.901 1.00 0.00 16 VAL A N 9
ATOM 15339 C CA . VAL A 1 16 ? -2.217 -15.582 1.793 1.00 0.00 16 VAL A CA 9
ATOM 15340 C C . VAL A 1 16 ? -2.356 -14.061 1.895 1.00 0.00 16 VAL A C 9
ATOM 15341 O O . VAL A 1 16 ? -2.103 -13.473 2.948 1.00 0.00 16 VAL A O 9
ATOM 15354 N N . ALA A 1 17 ? -2.744 -13.441 0.779 1.00 0.00 17 ALA A N 9
ATOM 15355 C CA . ALA A 1 17 ? -3.041 -12.028 0.626 1.00 0.00 17 ALA A CA 9
ATOM 15356 C C . ALA A 1 17 ? -4.486 -11.767 1.083 1.00 0.00 17 ALA A C 9
ATOM 15357 O O . ALA A 1 17 ? -5.246 -12.723 1.277 1.00 0.00 17 ALA A O 9
ATOM 15364 N N . PRO A 1 18 ? -4.908 -10.500 1.237 1.00 0.00 18 PRO A N 9
ATOM 15365 C CA . PRO A 1 18 ? -6.324 -10.185 1.358 1.00 0.00 18 PRO A CA 9
ATOM 15366 C C . PRO A 1 18 ? -7.040 -10.407 0.018 1.00 0.00 18 PRO A C 9
ATOM 15367 O O . PRO A 1 18 ? -6.398 -10.374 -1.035 1.00 0.00 18 PRO A O 9
ATOM 15378 N N . GLY A 1 19 ? -8.369 -10.555 0.053 1.00 0.00 19 GLY A N 9
ATOM 15379 C CA . GLY A 1 19 ? -9.221 -10.847 -1.101 1.00 0.00 19 GLY A CA 9
ATOM 15380 C C . GLY A 1 19 ? -9.344 -9.702 -2.101 1.00 0.00 19 GLY A C 9
ATOM 15381 O O . GLY A 1 19 ? -8.471 -8.836 -2.197 1.00 0.00 19 GLY A O 9
ATOM 15385 N N . ASN A 1 20 ? -10.452 -9.674 -2.843 1.00 0.00 20 ASN A N 9
ATOM 15386 C CA . ASN A 1 20 ? -10.811 -8.591 -3.753 1.00 0.00 20 ASN A CA 9
ATOM 15387 C C . ASN A 1 20 ? -10.640 -7.243 -3.064 1.00 0.00 20 ASN A C 9
ATOM 15388 O O . ASN A 1 20 ? -11.122 -7.058 -1.942 1.00 0.00 20 ASN A O 9
ATOM 15399 N N . VAL A 1 21 ? -9.976 -6.306 -3.724 1.00 0.00 21 VAL A N 9
ATOM 15400 C CA . VAL A 1 21 ? -9.731 -4.963 -3.239 1.00 0.00 21 VAL A CA 9
ATOM 15401 C C . VAL A 1 21 ? -10.687 -4.066 -4.013 1.00 0.00 21 VAL A C 9
ATOM 15402 O O . VAL A 1 21 ? -10.983 -4.299 -5.189 1.00 0.00 21 VAL A O 9
ATOM 15415 N N . ARG A 1 22 ? -11.144 -3.008 -3.362 1.00 0.00 22 ARG A N 9
ATOM 15416 C CA . ARG A 1 22 ? -11.930 -1.939 -3.951 1.00 0.00 22 ARG A CA 9
ATOM 15417 C C . ARG A 1 22 ? -11.292 -0.637 -3.500 1.00 0.00 22 ARG A C 9
ATOM 15418 O O . ARG A 1 22 ? -10.543 -0.628 -2.532 1.00 0.00 22 ARG A O 9
ATOM 15439 N N . VAL A 1 23 ? -11.508 0.461 -4.196 1.00 0.00 23 VAL A N 9
ATOM 15440 C CA . VAL A 1 23 ? -11.058 1.778 -3.782 1.00 0.00 23 VAL A CA 9
ATOM 15441 C C . VAL A 1 23 ? -12.128 2.743 -4.272 1.00 0.00 23 VAL A C 9
ATOM 15442 O O . VAL A 1 23 ? -12.823 2.471 -5.256 1.00 0.00 23 VAL A O 9
ATOM 15455 N N . ASN A 1 24 ? -12.292 3.837 -3.551 1.00 0.00 24 ASN A N 9
ATOM 15456 C CA . ASN A 1 24 ? -13.106 4.985 -3.906 1.00 0.00 24 ASN A CA 9
ATOM 15457 C C . ASN A 1 24 ? -12.182 6.168 -3.862 1.00 0.00 24 ASN A C 9
ATOM 15458 O O . ASN A 1 24 ? -11.529 6.385 -2.845 1.00 0.00 24 ASN A O 9
ATOM 15469 N N . VAL A 1 25 ? -12.157 6.965 -4.914 1.00 0.00 25 VAL A N 9
ATOM 15470 C CA . VAL A 1 25 ? -11.649 8.315 -4.776 1.00 0.00 25 VAL A CA 9
ATOM 15471 C C . VAL A 1 25 ? -12.632 9.069 -3.883 1.00 0.00 25 VAL A C 9
ATOM 15472 O O . VAL A 1 25 ? -13.837 8.809 -3.913 1.00 0.00 25 VAL A O 9
ATOM 15485 N N . VAL A 1 26 ? -12.093 9.948 -3.045 1.00 0.00 26 VAL A N 9
ATOM 15486 C CA . VAL A 1 26 ? -12.868 10.765 -2.130 1.00 0.00 26 VAL A CA 9
ATOM 15487 C C . VAL A 1 26 ? -12.754 12.200 -2.640 1.00 0.00 26 VAL A C 9
ATOM 15488 O O . VAL A 1 26 ? -13.771 12.836 -2.910 1.00 0.00 26 VAL A O 9
ATOM 15501 N N . ASN A 1 27 ? -11.526 12.691 -2.828 1.00 0.00 27 ASN A N 9
ATOM 15502 C CA . ASN A 1 27 ? -11.224 14.068 -3.204 1.00 0.00 27 ASN A CA 9
ATOM 15503 C C . ASN A 1 27 ? -10.219 14.052 -4.359 1.00 0.00 27 ASN A C 9
ATOM 15504 O O . ASN A 1 27 ? -9.897 12.990 -4.884 1.00 0.00 27 ASN A O 9
ATOM 15515 N N . SER A 1 28 ? -9.667 15.204 -4.742 1.00 0.00 28 SER A N 9
ATOM 15516 C CA . SER A 1 28 ? -8.693 15.252 -5.840 1.00 0.00 28 SER A CA 9
ATOM 15517 C C . SER A 1 28 ? -7.412 14.490 -5.518 1.00 0.00 28 SER A C 9
ATOM 15518 O O . SER A 1 28 ? -6.798 13.899 -6.402 1.00 0.00 28 SER A O 9
ATOM 15526 N N . THR A 1 29 ? -6.989 14.568 -4.261 1.00 0.00 29 THR A N 9
ATOM 15527 C CA . THR A 1 29 ? -5.670 14.171 -3.801 1.00 0.00 29 THR A CA 9
ATOM 15528 C C . THR A 1 29 ? -5.794 13.120 -2.688 1.00 0.00 29 THR A C 9
ATOM 15529 O O . THR A 1 29 ? -4.802 12.816 -2.018 1.00 0.00 29 THR A O 9
ATOM 15540 N N . LEU A 1 30 ? -7.008 12.579 -2.501 1.00 0.00 30 LEU A N 9
ATOM 15541 C CA . LEU A 1 30 ? -7.373 11.599 -1.493 1.00 0.00 30 LEU A CA 9
ATOM 15542 C C . LEU A 1 30 ? -8.213 10.507 -2.144 1.00 0.00 30 LEU A C 9
ATOM 15543 O O . LEU A 1 30 ? -9.174 10.807 -2.857 1.00 0.00 30 LEU A O 9
ATOM 15559 N N . ALA A 1 31 ? -7.943 9.258 -1.784 1.00 0.00 31 ALA A N 9
ATOM 15560 C CA . ALA A 1 31 ? -8.770 8.103 -2.097 1.00 0.00 31 ALA A CA 9
ATOM 15561 C C . ALA A 1 31 ? -8.793 7.208 -0.862 1.00 0.00 31 ALA A C 9
ATOM 15562 O O . ALA A 1 31 ? -7.968 7.377 0.036 1.00 0.00 31 ALA A O 9
ATOM 15569 N N . GLU A 1 32 ? -9.708 6.251 -0.803 1.00 0.00 32 GLU A N 9
ATOM 15570 C CA . GLU A 1 32 ? -9.869 5.332 0.302 1.00 0.00 32 GLU A CA 9
ATOM 15571 C C . GLU A 1 32 ? -10.005 3.940 -0.316 1.00 0.00 32 GLU A C 9
ATOM 15572 O O . GLU A 1 32 ? -10.896 3.686 -1.125 1.00 0.00 32 GLU A O 9
ATOM 15584 N N . VAL A 1 33 ? -9.075 3.052 0.015 1.00 0.00 33 VAL A N 9
ATOM 15585 C CA . VAL A 1 33 ? -9.025 1.667 -0.420 1.00 0.00 33 VAL A CA 9
ATOM 15586 C C . VAL A 1 33 ? -9.773 0.842 0.612 1.00 0.00 33 VAL A C 9
ATOM 15587 O O . VAL A 1 33 ? -9.705 1.150 1.801 1.00 0.00 33 VAL A O 9
ATOM 15600 N N . HIS A 1 34 ? -10.415 -0.236 0.173 1.00 0.00 34 HIS A N 9
ATOM 15601 C CA . HIS A 1 34 ? -11.005 -1.232 1.054 1.00 0.00 34 HIS A CA 9
ATOM 15602 C C . HIS A 1 34 ? -10.555 -2.609 0.585 1.00 0.00 34 HIS A C 9
ATOM 15603 O O . HIS A 1 34 ? -10.682 -2.952 -0.592 1.00 0.00 34 HIS A O 9
ATOM 15617 N N . TRP A 1 35 ? -10.120 -3.436 1.518 1.00 0.00 35 TRP A N 9
ATOM 15618 C CA . TRP A 1 35 ? -9.751 -4.832 1.346 1.00 0.00 35 TRP A CA 9
ATOM 15619 C C . TRP A 1 35 ? -10.684 -5.687 2.217 1.00 0.00 35 TRP A C 9
ATOM 15620 O O . TRP A 1 35 ? -11.808 -5.260 2.506 1.00 0.00 35 TRP A O 9
ATOM 15641 N N . ASP A 1 36 ? -10.291 -6.910 2.561 1.00 0.00 36 ASP A N 9
ATOM 15642 C CA . ASP A 1 36 ? -11.073 -7.898 3.299 1.00 0.00 36 ASP A CA 9
ATOM 15643 C C . ASP A 1 36 ? -10.237 -8.472 4.450 1.00 0.00 36 ASP A C 9
ATOM 15644 O O . ASP A 1 36 ? -9.029 -8.674 4.283 1.00 0.00 36 ASP A O 9
ATOM 15653 N N . PRO A 1 37 ? -10.834 -8.644 5.643 1.00 0.00 37 PRO A N 9
ATOM 15654 C CA . PRO A 1 37 ? -10.135 -9.097 6.830 1.00 0.00 37 PRO A CA 9
ATOM 15655 C C . PRO A 1 37 ? -9.899 -10.594 6.736 1.00 0.00 37 PRO A C 9
ATOM 15656 O O . PRO A 1 37 ? -10.813 -11.388 6.958 1.00 0.00 37 PRO A O 9
ATOM 15667 N N . VAL A 1 38 ? -8.682 -10.980 6.377 1.00 0.00 38 VAL A N 9
ATOM 15668 C CA . VAL A 1 38 ? -8.294 -12.385 6.351 1.00 0.00 38 VAL A CA 9
ATOM 15669 C C . VAL A 1 38 ? -8.273 -12.932 7.785 1.00 0.00 38 VAL A C 9
ATOM 15670 O O . VAL A 1 38 ? -8.137 -12.152 8.737 1.00 0.00 38 VAL A O 9
ATOM 15683 N N . PRO A 1 39 ? -8.376 -14.256 7.957 1.00 0.00 39 PRO A N 9
ATOM 15684 C CA . PRO A 1 39 ? -8.373 -14.878 9.262 1.00 0.00 39 PRO A CA 9
ATOM 15685 C C . PRO A 1 39 ? -6.967 -14.798 9.851 1.00 0.00 39 PRO A C 9
ATOM 15686 O O . PRO A 1 39 ? -5.972 -14.964 9.141 1.00 0.00 39 PRO A O 9
ATOM 15697 N N . LEU A 1 40 ? -6.877 -14.687 11.178 1.00 0.00 40 LEU A N 9
ATOM 15698 C CA . LEU A 1 40 ? -5.610 -14.780 11.908 1.00 0.00 40 LEU A CA 9
ATOM 15699 C C . LEU A 1 40 ? -4.874 -16.088 11.559 1.00 0.00 40 LEU A C 9
ATOM 15700 O O . LEU A 1 40 ? -3.651 -16.176 11.650 1.00 0.00 40 LEU A O 9
ATOM 15716 N N . LYS A 1 41 ? -5.607 -17.101 11.088 1.00 0.00 41 LYS A N 9
ATOM 15717 C CA . LYS A 1 41 ? -5.096 -18.368 10.591 1.00 0.00 41 LYS A CA 9
ATOM 15718 C C . LYS A 1 41 ? -4.183 -18.250 9.369 1.00 0.00 41 LYS A C 9
ATOM 15719 O O . LYS A 1 41 ? -3.128 -18.877 9.386 1.00 0.00 41 LYS A O 9
ATOM 15738 N N . SER A 1 42 ? -4.536 -17.494 8.322 1.00 0.00 42 SER A N 9
ATOM 15739 C CA . SER A 1 42 ? -3.636 -17.319 7.175 1.00 0.00 42 SER A CA 9
ATOM 15740 C C . SER A 1 42 ? -2.455 -16.437 7.576 1.00 0.00 42 SER A C 9
ATOM 15741 O O . SER A 1 42 ? -1.358 -16.620 7.061 1.00 0.00 42 SER A O 9
ATOM 15749 N N . ILE A 1 43 ? -2.665 -15.490 8.494 1.00 0.00 43 ILE A N 9
ATOM 15750 C CA . ILE A 1 43 ? -1.617 -14.616 9.016 1.00 0.00 43 ILE A CA 9
ATOM 15751 C C . ILE A 1 43 ? -0.631 -15.438 9.870 1.00 0.00 43 ILE A C 9
ATOM 15752 O O . ILE A 1 43 ? 0.535 -15.067 9.991 1.00 0.00 43 ILE A O 9
ATOM 15768 N N . ARG A 1 44 ? -1.089 -16.558 10.445 1.00 0.00 44 ARG A N 9
ATOM 15769 C CA . ARG A 1 44 ? -0.390 -17.450 11.376 1.00 0.00 44 ARG A CA 9
ATOM 15770 C C . ARG A 1 44 ? -0.076 -16.808 12.729 1.00 0.00 44 ARG A C 9
ATOM 15771 O O . ARG A 1 44 ? 0.487 -17.479 13.594 1.00 0.00 44 ARG A O 9
ATOM 15792 N N . GLY A 1 45 ? -0.507 -15.575 12.978 1.00 0.00 45 GLY A N 9
ATOM 15793 C CA . GLY A 1 45 ? -0.134 -14.820 14.158 1.00 0.00 45 GLY A CA 9
ATOM 15794 C C . GLY A 1 45 ? -0.679 -13.407 14.037 1.00 0.00 45 GLY A C 9
ATOM 15795 O O . GLY A 1 45 ? -1.619 -13.172 13.276 1.00 0.00 45 GLY A O 9
ATOM 15799 N N . HIS A 1 46 ? -0.138 -12.470 14.813 1.00 0.00 46 HIS A N 9
ATOM 15800 C CA . HIS A 1 46 ? -0.644 -11.110 14.884 1.00 0.00 46 HIS A CA 9
ATOM 15801 C C . HIS A 1 46 ? -0.329 -10.376 13.588 1.00 0.00 46 HIS A C 9
ATOM 15802 O O . HIS A 1 46 ? 0.834 -10.082 13.305 1.00 0.00 46 HIS A O 9
ATOM 15816 N N . LEU A 1 47 ? -1.379 -10.018 12.851 1.00 0.00 47 LEU A N 9
ATOM 15817 C CA . LEU A 1 47 ? -1.324 -9.027 11.790 1.00 0.00 47 LEU A CA 9
ATOM 15818 C C . LEU A 1 47 ? -0.758 -7.749 12.387 1.00 0.00 47 LEU A C 9
ATOM 15819 O O . LEU A 1 47 ? -1.319 -7.199 13.335 1.00 0.00 47 LEU A O 9
ATOM 15835 N N . GLN A 1 48 ? 0.362 -7.292 11.846 1.00 0.00 48 GLN A N 9
ATOM 15836 C CA . GLN A 1 48 ? 1.002 -6.048 12.251 1.00 0.00 48 GLN A CA 9
ATOM 15837 C C . GLN A 1 48 ? 0.374 -4.886 11.487 1.00 0.00 48 GLN A C 9
ATOM 15838 O O . GLN A 1 48 ? 0.213 -3.792 12.030 1.00 0.00 48 GLN A O 9
ATOM 15852 N N . GLY A 1 49 ? -0.077 -5.131 10.257 1.00 0.00 49 GLY A N 9
ATOM 15853 C CA . GLY A 1 49 ? -0.718 -4.130 9.443 1.00 0.00 49 GLY A CA 9
ATOM 15854 C C . GLY A 1 49 ? -0.798 -4.603 8.007 1.00 0.00 49 GLY A C 9
ATOM 15855 O O . GLY A 1 49 ? -0.098 -5.533 7.593 1.00 0.00 49 GLY A O 9
ATOM 15859 N N . TYR A 1 50 ? -1.571 -3.876 7.223 1.00 0.00 50 TYR A N 9
ATOM 15860 C CA . TYR A 1 50 ? -1.702 -4.077 5.793 1.00 0.00 50 TYR A CA 9
ATOM 15861 C C . TYR A 1 50 ? -0.801 -3.029 5.143 1.00 0.00 50 TYR A C 9
ATOM 15862 O O . TYR A 1 50 ? -1.015 -1.825 5.311 1.00 0.00 50 TYR A O 9
ATOM 15880 N N . ARG A 1 51 ? 0.282 -3.470 4.493 1.00 0.00 51 ARG A N 9
ATOM 15881 C CA . ARG A 1 51 ? 1.116 -2.558 3.719 1.00 0.00 51 ARG A CA 9
ATOM 15882 C C . ARG A 1 51 ? 0.408 -2.382 2.387 1.00 0.00 51 ARG A C 9
ATOM 15883 O O . ARG A 1 51 ? -0.149 -3.348 1.857 1.00 0.00 51 ARG A O 9
ATOM 15904 N N . ILE A 1 52 ? 0.450 -1.177 1.838 1.00 0.00 52 ILE A N 9
ATOM 15905 C CA . ILE A 1 52 ? 0.001 -0.905 0.485 1.00 0.00 52 ILE A CA 9
ATOM 15906 C C . ILE A 1 52 ? 1.250 -0.552 -0.310 1.00 0.00 52 ILE A C 9
ATOM 15907 O O . ILE A 1 52 ? 2.166 0.091 0.204 1.00 0.00 52 ILE A O 9
ATOM 15923 N N . TYR A 1 53 ? 1.275 -0.981 -1.564 1.00 0.00 53 TYR A N 9
ATOM 15924 C CA . TYR A 1 53 ? 2.206 -0.559 -2.598 1.00 0.00 53 TYR A CA 9
ATOM 15925 C C . TYR A 1 53 ? 1.358 0.207 -3.600 1.00 0.00 53 TYR A C 9
ATOM 15926 O O . TYR A 1 53 ? 0.227 -0.201 -3.837 1.00 0.00 53 TYR A O 9
ATOM 15944 N N . TYR A 1 54 ? 1.833 1.310 -4.171 1.00 0.00 54 TYR A N 9
ATOM 15945 C CA . TYR A 1 54 ? 1.164 2.043 -5.236 1.00 0.00 54 TYR A CA 9
ATOM 15946 C C . TYR A 1 54 ? 2.187 2.802 -6.078 1.00 0.00 54 TYR A C 9
ATOM 15947 O O . TYR A 1 54 ? 3.323 3.005 -5.653 1.00 0.00 54 TYR A O 9
ATOM 15965 N N . TRP A 1 55 ? 1.810 3.220 -7.283 1.00 0.00 55 TRP A N 9
ATOM 15966 C CA . TRP A 1 55 ? 2.634 4.075 -8.131 1.00 0.00 55 TRP A CA 9
ATOM 15967 C C . TRP A 1 55 ? 1.729 4.966 -8.977 1.00 0.00 55 TRP A C 9
ATOM 15968 O O . TRP A 1 55 ? 0.566 4.629 -9.218 1.00 0.00 55 TRP A O 9
ATOM 15989 N N . LYS A 1 56 ? 2.261 6.091 -9.455 1.00 0.00 56 LYS A N 9
ATOM 15990 C CA . LYS A 1 56 ? 1.562 6.982 -10.386 1.00 0.00 56 LYS A CA 9
ATOM 15991 C C . LYS A 1 56 ? 1.443 6.264 -11.727 1.00 0.00 56 LYS A C 9
ATOM 15992 O O . LYS A 1 56 ? 2.415 5.612 -12.129 1.00 0.00 56 LYS A O 9
ATOM 16011 N N . THR A 1 57 ? 0.308 6.400 -12.409 1.00 0.00 57 THR A N 9
ATOM 16012 C CA . THR A 1 57 ? 0.122 5.931 -13.778 1.00 0.00 57 THR A CA 9
ATOM 16013 C C . THR A 1 57 ? -0.004 7.155 -14.692 1.00 0.00 57 THR A C 9
ATOM 16014 O O . THR A 1 57 ? -0.537 8.200 -14.289 1.00 0.00 57 THR A O 9
ATOM 16025 N N . GLN A 1 58 ? 0.411 7.022 -15.948 1.00 0.00 58 GLN A N 9
ATOM 16026 C CA . GLN A 1 58 ? 0.081 7.992 -16.981 1.00 0.00 58 GLN A CA 9
ATOM 16027 C C . GLN A 1 58 ? -1.199 7.538 -17.667 1.00 0.00 58 GLN A C 9
ATOM 16028 O O . GLN A 1 58 ? -1.509 6.344 -17.670 1.00 0.00 58 GLN A O 9
ATOM 16042 N N . SER A 1 59 ? -1.888 8.471 -18.313 1.00 0.00 59 SER A N 9
ATOM 16043 C CA . SER A 1 59 ? -3.000 8.185 -19.193 1.00 0.00 59 SER A CA 9
ATOM 16044 C C . SER A 1 59 ? -2.474 8.193 -20.634 1.00 0.00 59 SER A C 9
ATOM 16045 O O . SER A 1 59 ? -2.052 7.150 -21.139 1.00 0.00 59 SER A O 9
ATOM 16053 N N . SER A 1 60 ? -2.465 9.352 -21.299 1.00 0.00 60 SER A N 9
ATOM 16054 C CA . SER A 1 60 ? -2.188 9.451 -22.728 1.00 0.00 60 SER A CA 9
ATOM 16055 C C . SER A 1 60 ? -0.686 9.502 -23.030 1.00 0.00 60 SER A C 9
ATOM 16056 O O . SER A 1 60 ? -0.216 8.745 -23.882 1.00 0.00 60 SER A O 9
ATOM 16064 N N . SER A 1 61 ? 0.053 10.418 -22.398 1.00 0.00 61 SER A N 9
ATOM 16065 C CA . SER A 1 61 ? 1.467 10.623 -22.679 1.00 0.00 61 SER A CA 9
ATOM 16066 C C . SER A 1 61 ? 2.231 9.400 -22.164 1.00 0.00 61 SER A C 9
ATOM 16067 O O . SER A 1 61 ? 2.215 9.120 -20.965 1.00 0.00 61 SER A O 9
ATOM 16075 N N . LYS A 1 62 ? 2.869 8.647 -23.058 1.00 0.00 62 LYS A N 9
ATOM 16076 C CA . LYS A 1 62 ? 3.628 7.445 -22.734 1.00 0.00 62 LYS A CA 9
ATOM 16077 C C . LYS A 1 62 ? 5.068 7.839 -22.442 1.00 0.00 62 LYS A C 9
ATOM 16078 O O . LYS A 1 62 ? 5.763 8.362 -23.316 1.00 0.00 62 LYS A O 9
ATOM 16097 N N . ARG A 1 63 ? 5.545 7.586 -21.221 1.00 0.00 63 ARG A N 9
ATOM 16098 C CA . ARG A 1 63 ? 6.973 7.630 -20.917 1.00 0.00 63 ARG A CA 9
ATOM 16099 C C . ARG A 1 63 ? 7.687 6.537 -21.701 1.00 0.00 63 ARG A C 9
ATOM 16100 O O . ARG A 1 63 ? 7.087 5.518 -22.053 1.00 0.00 63 ARG A O 9
ATOM 16121 N N . ASN A 1 64 ? 8.999 6.689 -21.851 1.00 0.00 64 ASN A N 9
ATOM 16122 C CA . ASN A 1 64 ? 9.904 5.631 -22.281 1.00 0.00 64 ASN A CA 9
ATOM 16123 C C . ASN A 1 64 ? 11.197 5.775 -21.477 1.00 0.00 64 ASN A C 9
ATOM 16124 O O . ASN A 1 64 ? 11.481 6.870 -20.986 1.00 0.00 64 ASN A O 9
ATOM 16135 N N . ARG A 1 65 ? 11.969 4.696 -21.326 1.00 0.00 65 ARG A N 9
ATOM 16136 C CA . ARG A 1 65 ? 13.170 4.553 -20.492 1.00 0.00 65 ARG A CA 9
ATOM 16137 C C . ARG A 1 65 ? 13.156 5.427 -19.229 1.00 0.00 65 ARG A C 9
ATOM 16138 O O . ARG A 1 65 ? 13.967 6.334 -19.063 1.00 0.00 65 ARG A O 9
ATOM 16159 N N . ARG A 1 66 ? 12.267 5.112 -18.292 1.00 0.00 66 ARG A N 9
ATOM 16160 C CA . ARG A 1 66 ? 12.364 5.521 -16.892 1.00 0.00 66 ARG A CA 9
ATOM 16161 C C . ARG A 1 66 ? 12.100 4.267 -16.070 1.00 0.00 66 ARG A C 9
ATOM 16162 O O . ARG A 1 66 ? 11.326 3.412 -16.521 1.00 0.00 66 ARG A O 9
ATOM 16183 N N . HIS A 1 67 ? 12.674 4.174 -14.871 1.00 0.00 67 HIS A N 9
ATOM 16184 C CA . HIS A 1 67 ? 12.169 3.274 -13.838 1.00 0.00 67 HIS A CA 9
ATOM 16185 C C . HIS A 1 67 ? 10.825 3.828 -13.336 1.00 0.00 67 HIS A C 9
ATOM 16186 O O . HIS A 1 67 ? 10.368 4.879 -13.797 1.00 0.00 67 HIS A O 9
ATOM 16200 N N . ILE A 1 68 ? 10.143 3.138 -12.424 1.00 0.00 68 ILE A N 9
ATOM 16201 C CA . ILE A 1 68 ? 8.893 3.610 -11.841 1.00 0.00 68 ILE A CA 9
ATOM 16202 C C . ILE A 1 68 ? 9.092 3.613 -10.338 1.00 0.00 68 ILE A C 9
ATOM 16203 O O . ILE A 1 68 ? 9.566 2.636 -9.760 1.00 0.00 68 ILE A O 9
ATOM 16219 N N . GLU A 1 69 ? 8.767 4.746 -9.731 1.00 0.00 69 GLU A N 9
ATOM 16220 C CA . GLU A 1 69 ? 8.704 4.936 -8.309 1.00 0.00 69 GLU A CA 9
ATOM 16221 C C . GLU A 1 69 ? 7.492 4.157 -7.810 1.00 0.00 69 GLU A C 9
ATOM 16222 O O . GLU A 1 69 ? 6.384 4.365 -8.309 1.00 0.00 69 GLU A O 9
ATOM 16234 N N . LYS A 1 70 ? 7.701 3.252 -6.860 1.00 0.00 70 LYS A N 9
ATOM 16235 C CA . LYS A 1 70 ? 6.660 2.412 -6.282 1.00 0.00 70 LYS A CA 9
ATOM 16236 C C . LYS A 1 70 ? 6.631 2.734 -4.803 1.00 0.00 70 LYS A C 9
ATOM 16237 O O . LYS A 1 70 ? 7.421 2.196 -4.023 1.00 0.00 70 LYS A O 9
ATOM 16256 N N . LYS A 1 71 ? 5.763 3.686 -4.482 1.00 0.00 71 LYS A N 9
ATOM 16257 C CA . LYS A 1 71 ? 5.468 4.186 -3.162 1.00 0.00 71 LYS A CA 9
ATOM 16258 C C . LYS A 1 71 ? 4.731 3.137 -2.362 1.00 0.00 71 LYS A C 9
ATOM 16259 O O . LYS A 1 71 ? 4.274 2.108 -2.864 1.00 0.00 71 LYS A O 9
ATOM 16278 N N . ILE A 1 72 ? 4.672 3.435 -1.077 1.00 0.00 72 ILE A N 9
ATOM 16279 C CA . ILE A 1 72 ? 4.378 2.508 -0.007 1.00 0.00 72 ILE A CA 9
ATOM 16280 C C . ILE A 1 72 ? 3.461 3.267 0.932 1.00 0.00 72 ILE A C 9
ATOM 16281 O O . ILE A 1 72 ? 3.525 4.497 1.036 1.00 0.00 72 ILE A O 9
ATOM 16297 N N . LEU A 1 73 ? 2.624 2.538 1.643 1.00 0.00 73 LEU A N 9
ATOM 16298 C CA . LEU A 1 73 ? 1.857 3.108 2.727 1.00 0.00 73 LEU A CA 9
ATOM 16299 C C . LEU A 1 73 ? 1.612 2.061 3.808 1.00 0.00 73 LEU A C 9
ATOM 16300 O O . LEU A 1 73 ? 1.717 0.854 3.562 1.00 0.00 73 LEU A O 9
ATOM 16316 N N . THR A 1 74 ? 1.287 2.534 5.006 1.00 0.00 74 THR A N 9
ATOM 16317 C CA . THR A 1 74 ? 1.391 1.770 6.237 1.00 0.00 74 THR A CA 9
ATOM 16318 C C . THR A 1 74 ? 0.094 1.965 7.019 1.00 0.00 74 THR A C 9
ATOM 16319 O O . THR A 1 74 ? -0.071 2.973 7.712 1.00 0.00 74 THR A O 9
ATOM 16330 N N . PHE A 1 75 ? -0.838 1.020 6.902 1.00 0.00 75 PHE A N 9
ATOM 16331 C CA . PHE A 1 75 ? -2.017 0.960 7.756 1.00 0.00 75 PHE A CA 9
ATOM 16332 C C . PHE A 1 75 ? -1.782 -0.174 8.722 1.00 0.00 75 PHE A C 9
ATOM 16333 O O . PHE A 1 75 ? -1.585 -1.321 8.321 1.00 0.00 75 PHE A O 9
ATOM 16350 N N . GLN A 1 76 ? -1.615 0.183 9.986 1.00 0.00 76 GLN A N 9
ATOM 16351 C CA . GLN A 1 76 ? -1.331 -0.777 11.032 1.00 0.00 76 GLN A CA 9
ATOM 16352 C C . GLN A 1 76 ? -2.633 -1.371 11.559 1.00 0.00 76 GLN A C 9
ATOM 16353 O O . GLN A 1 76 ? -3.711 -0.811 11.331 1.00 0.00 76 GLN A O 9
ATOM 16367 N N . GLY A 1 77 ? -2.512 -2.454 12.326 1.00 0.00 77 GLY A N 9
ATOM 16368 C CA . GLY A 1 77 ? -3.648 -3.129 12.933 1.00 0.00 77 GLY A CA 9
ATOM 16369 C C . GLY A 1 77 ? -4.560 -3.748 11.876 1.00 0.00 77 GLY A C 9
ATOM 16370 O O . GLY A 1 77 ? -4.381 -3.551 10.669 1.00 0.00 77 GLY A O 9
ATOM 16374 N N . SER A 1 78 ? -5.553 -4.515 12.314 1.00 0.00 78 SER A N 9
ATOM 16375 C CA . SER A 1 78 ? -6.443 -5.251 11.422 1.00 0.00 78 SER A CA 9
ATOM 16376 C C . SER A 1 78 ? -7.611 -4.375 10.949 1.00 0.00 78 SER A C 9
ATOM 16377 O O . SER A 1 78 ? -8.758 -4.827 10.883 1.00 0.00 78 SER A O 9
ATOM 16385 N N . LYS A 1 79 ? -7.357 -3.109 10.611 1.00 0.00 79 LYS A N 9
ATOM 16386 C CA . LYS A 1 79 ? -8.284 -2.327 9.809 1.00 0.00 79 LYS A CA 9
ATOM 16387 C C . LYS A 1 79 ? -8.436 -2.946 8.432 1.00 0.00 79 LYS A C 9
ATOM 16388 O O . LYS A 1 79 ? -7.521 -3.606 7.936 1.00 0.00 79 LYS A O 9
ATOM 16407 N N . THR A 1 80 ? -9.570 -2.650 7.817 1.00 0.00 80 THR A N 9
ATOM 16408 C CA . THR A 1 80 ? -10.027 -3.176 6.543 1.00 0.00 80 THR A CA 9
ATOM 16409 C C . THR A 1 80 ? -9.989 -2.122 5.432 1.00 0.00 80 THR A C 9
ATOM 16410 O O . THR A 1 80 ? -10.299 -2.440 4.278 1.00 0.00 80 THR A O 9
ATOM 16421 N N . HIS A 1 81 ? -9.632 -0.875 5.769 1.00 0.00 81 HIS A N 9
ATOM 16422 C CA . HIS A 1 81 ? -9.553 0.208 4.799 1.00 0.00 81 HIS A CA 9
ATOM 16423 C C . HIS A 1 81 ? -8.428 1.162 5.175 1.00 0.00 81 HIS A C 9
ATOM 16424 O O . HIS A 1 81 ? -7.925 1.141 6.303 1.00 0.00 81 HIS A O 9
ATOM 16438 N N . GLY A 1 82 ? -8.026 2.010 4.235 1.00 0.00 82 GLY A N 9
ATOM 16439 C CA . GLY A 1 82 ? -6.941 2.951 4.429 1.00 0.00 82 GLY A CA 9
ATOM 16440 C C . GLY A 1 82 ? -6.881 3.913 3.258 1.00 0.00 82 GLY A C 9
ATOM 16441 O O . GLY A 1 82 ? -7.412 3.638 2.183 1.00 0.00 82 GLY A O 9
ATOM 16445 N N . MET A 1 83 ? -6.259 5.063 3.474 1.00 0.00 83 MET A N 9
ATOM 16446 C CA . MET A 1 83 ? -6.310 6.184 2.558 1.00 0.00 83 MET A CA 9
ATOM 16447 C C . MET A 1 83 ? -5.159 6.125 1.549 1.00 0.00 83 MET A C 9
ATOM 16448 O O . MET A 1 83 ? -4.118 5.510 1.785 1.00 0.00 83 MET A O 9
ATOM 16462 N N . LEU A 1 84 ? -5.285 6.868 0.457 1.00 0.00 84 LEU A N 9
ATOM 16463 C CA . LEU A 1 84 ? -4.200 7.277 -0.417 1.00 0.00 84 LEU A CA 9
ATOM 16464 C C . LEU A 1 84 ? -4.228 8.805 -0.405 1.00 0.00 84 LEU A C 9
ATOM 16465 O O . LEU A 1 84 ? -4.978 9.378 -1.189 1.00 0.00 84 LEU A O 9
ATOM 16481 N N . PRO A 1 85 ? -3.506 9.471 0.515 1.00 0.00 85 PRO A N 9
ATOM 16482 C CA . PRO A 1 85 ? -3.385 10.924 0.574 1.00 0.00 85 PRO A CA 9
ATOM 16483 C C . PRO A 1 85 ? -2.115 11.425 -0.127 1.00 0.00 85 PRO A C 9
ATOM 16484 O O . PRO A 1 85 ? -1.067 10.768 -0.097 1.00 0.00 85 PRO A O 9
ATOM 16495 N N . GLY A 1 86 ? -2.173 12.629 -0.698 1.00 0.00 86 GLY A N 9
ATOM 16496 C CA . GLY A 1 86 ? -1.059 13.228 -1.427 1.00 0.00 86 GLY A CA 9
ATOM 16497 C C . GLY A 1 86 ? -0.900 12.556 -2.786 1.00 0.00 86 GLY A C 9
ATOM 16498 O O . GLY A 1 86 ? 0.173 12.047 -3.120 1.00 0.00 86 GLY A O 9
ATOM 16502 N N . LEU A 1 87 ? -2.006 12.476 -3.522 1.00 0.00 87 LEU A N 9
ATOM 16503 C CA . LEU A 1 87 ? -2.146 11.912 -4.859 1.00 0.00 87 LEU A CA 9
ATOM 16504 C C . LEU A 1 87 ? -2.439 13.063 -5.823 1.00 0.00 87 LEU A C 9
ATOM 16505 O O . LEU A 1 87 ? -2.506 14.214 -5.392 1.00 0.00 87 LEU A O 9
ATOM 16521 N N . GLU A 1 88 ? -2.600 12.780 -7.111 1.00 0.00 88 GLU A N 9
ATOM 16522 C CA . GLU A 1 88 ? -2.852 13.773 -8.149 1.00 0.00 88 GLU A CA 9
ATOM 16523 C C . GLU A 1 88 ? -4.275 13.633 -8.689 1.00 0.00 88 GLU A C 9
ATOM 16524 O O . GLU A 1 88 ? -4.753 12.507 -8.884 1.00 0.00 88 GLU A O 9
ATOM 16536 N N . PRO A 1 89 ? -4.933 14.763 -8.995 1.00 0.00 89 PRO A N 9
ATOM 16537 C CA . PRO A 1 89 ? -6.200 14.758 -9.693 1.00 0.00 89 PRO A CA 9
ATOM 16538 C C . PRO A 1 89 ? -6.022 14.281 -11.152 1.00 0.00 89 PRO A C 9
ATOM 16539 O O . PRO A 1 89 ? -4.902 14.206 -11.674 1.00 0.00 89 PRO A O 9
ATOM 16550 N N . PHE A 1 90 ? -7.143 13.968 -11.802 1.00 0.00 90 PHE A N 9
ATOM 16551 C CA . PHE A 1 90 ? -7.339 13.563 -13.197 1.00 0.00 90 PHE A CA 9
ATOM 16552 C C . PHE A 1 90 ? -6.225 12.662 -13.744 1.00 0.00 90 PHE A C 9
ATOM 16553 O O . PHE A 1 90 ? -5.704 12.866 -14.842 1.00 0.00 90 PHE A O 9
ATOM 16570 N N . SER A 1 91 ? -5.849 11.657 -12.961 1.00 0.00 91 SER A N 9
ATOM 16571 C CA . SER A 1 91 ? -4.796 10.702 -13.266 1.00 0.00 91 SER A CA 9
ATOM 16572 C C . SER A 1 91 ? -5.393 9.292 -13.304 1.00 0.00 91 SER A C 9
ATOM 16573 O O . SER A 1 91 ? -6.613 9.115 -13.193 1.00 0.00 91 SER A O 9
ATOM 16581 N N . HIS A 1 92 ? -4.534 8.292 -13.494 1.00 0.00 92 HIS A N 9
ATOM 16582 C CA . HIS A 1 92 ? -4.723 6.970 -12.927 1.00 0.00 92 HIS A CA 9
ATOM 16583 C C . HIS A 1 92 ? -3.652 6.817 -11.849 1.00 0.00 92 HIS A C 9
ATOM 16584 O O . HIS A 1 92 ? -2.606 7.478 -11.888 1.00 0.00 92 HIS A O 9
ATOM 16598 N N . TYR A 1 93 ? -3.926 5.919 -10.912 1.00 0.00 93 TYR A N 9
ATOM 16599 C CA . TYR A 1 93 ? -2.970 5.344 -9.991 1.00 0.00 93 TYR A CA 9
ATOM 16600 C C . TYR A 1 93 ? -3.297 3.861 -9.921 1.00 0.00 93 TYR A C 9
ATOM 16601 O O . TYR A 1 93 ? -4.452 3.469 -10.117 1.00 0.00 93 TYR A O 9
ATOM 16619 N N . THR A 1 94 ? -2.294 3.065 -9.576 1.00 0.00 94 THR A N 9
ATOM 16620 C CA . THR A 1 94 ? -2.420 1.644 -9.312 1.00 0.00 94 THR A CA 9
ATOM 16621 C C . THR A 1 94 ? -1.862 1.423 -7.907 1.00 0.00 94 THR A C 9
ATOM 16622 O O . THR A 1 94 ? -0.894 2.092 -7.537 1.00 0.00 94 THR A O 9
ATOM 16633 N N . LEU A 1 95 ? -2.478 0.539 -7.123 1.00 0.00 95 LEU A N 9
ATOM 16634 C CA . LEU A 1 95 ? -2.105 0.151 -5.768 1.00 0.00 95 LEU A CA 9
ATOM 16635 C C . LEU A 1 95 ? -2.384 -1.342 -5.588 1.00 0.00 95 LEU A C 9
ATOM 16636 O O . LEU A 1 95 ? -3.263 -1.879 -6.252 1.00 0.00 95 LEU A O 9
ATOM 16652 N N . ASN A 1 96 ? -1.693 -2.008 -4.668 1.00 0.00 96 ASN A N 9
ATOM 16653 C CA . ASN A 1 96 ? -1.986 -3.377 -4.218 1.00 0.00 96 ASN A CA 9
ATOM 16654 C C . ASN A 1 96 ? -1.939 -3.385 -2.691 1.00 0.00 96 ASN A C 9
ATOM 16655 O O . ASN A 1 96 ? -1.411 -2.445 -2.094 1.00 0.00 96 ASN A O 9
ATOM 16666 N N . VAL A 1 97 ? -2.387 -4.470 -2.055 1.00 0.00 97 VAL A N 9
ATOM 16667 C CA . VAL A 1 97 ? -2.340 -4.640 -0.605 1.00 0.00 97 VAL A CA 9
ATOM 16668 C C . VAL A 1 97 ? -1.516 -5.904 -0.303 1.00 0.00 97 VAL A C 9
ATOM 16669 O O . VAL A 1 97 ? -1.435 -6.814 -1.132 1.00 0.00 97 VAL A O 9
ATOM 16682 N N . ARG A 1 98 ? -0.878 -5.963 0.871 1.00 0.00 98 ARG A N 9
ATOM 16683 C CA . ARG A 1 98 ? -0.022 -7.066 1.303 1.00 0.00 98 ARG A CA 9
ATOM 16684 C C . ARG A 1 98 ? -0.174 -7.209 2.814 1.00 0.00 98 ARG A C 9
ATOM 16685 O O . ARG A 1 98 ? -0.113 -6.195 3.519 1.00 0.00 98 ARG A O 9
ATOM 16706 N N . VAL A 1 99 ? -0.405 -8.422 3.316 1.00 0.00 99 VAL A N 9
ATOM 16707 C CA . VAL A 1 99 ? -0.445 -8.657 4.759 1.00 0.00 99 VAL A CA 9
ATOM 16708 C C . VAL A 1 99 ? 0.995 -8.706 5.281 1.00 0.00 99 VAL A C 9
ATOM 16709 O O . VAL A 1 99 ? 1.914 -9.082 4.545 1.00 0.00 99 VAL A O 9
ATOM 16722 N N . VAL A 1 100 ? 1.188 -8.320 6.541 1.00 0.00 100 VAL A N 9
ATOM 16723 C CA . VAL A 1 100 ? 2.477 -8.249 7.212 1.00 0.00 100 VAL A CA 9
ATOM 16724 C C . VAL A 1 100 ? 2.238 -8.592 8.677 1.00 0.00 100 VAL A C 9
ATOM 16725 O O . VAL A 1 100 ? 1.292 -8.100 9.290 1.00 0.00 100 VAL A O 9
ATOM 16738 N N . ASN A 1 101 ? 3.098 -9.422 9.253 1.00 0.00 101 ASN A N 9
ATOM 16739 C CA . ASN A 1 101 ? 3.019 -9.874 10.637 1.00 0.00 101 ASN A CA 9
ATOM 16740 C C . ASN A 1 101 ? 4.433 -9.867 11.209 1.00 0.00 101 ASN A C 9
ATOM 16741 O O . ASN A 1 101 ? 5.376 -9.473 10.515 1.00 0.00 101 ASN A O 9
ATOM 16752 N N . GLY A 1 102 ? 4.595 -10.227 12.484 1.00 0.00 102 GLY A N 9
ATOM 16753 C CA . GLY A 1 102 ? 5.858 -10.129 13.215 1.00 0.00 102 GLY A CA 9
ATOM 16754 C C . GLY A 1 102 ? 6.837 -11.232 12.817 1.00 0.00 102 GLY A C 9
ATOM 16755 O O . GLY A 1 102 ? 7.230 -12.046 13.653 1.00 0.00 102 GLY A O 9
ATOM 16759 N N . LYS A 1 103 ? 7.167 -11.320 11.529 1.00 0.00 103 LYS A N 9
ATOM 16760 C CA . LYS A 1 103 ? 8.173 -12.193 10.954 1.00 0.00 103 LYS A CA 9
ATOM 16761 C C . LYS A 1 103 ? 8.573 -11.666 9.581 1.00 0.00 103 LYS A C 9
ATOM 16762 O O . LYS A 1 103 ? 9.758 -11.696 9.259 1.00 0.00 103 LYS A O 9
ATOM 16781 N N . GLY A 1 104 ? 7.612 -11.217 8.775 1.00 0.00 104 GLY A N 9
ATOM 16782 C CA . GLY A 1 104 ? 7.830 -10.857 7.391 1.00 0.00 104 GLY A CA 9
ATOM 16783 C C . GLY A 1 104 ? 6.492 -10.584 6.719 1.00 0.00 104 GLY A C 9
ATOM 16784 O O . GLY A 1 104 ? 5.464 -10.448 7.395 1.00 0.00 104 GLY A O 9
ATOM 16788 N N . GLU A 1 105 ? 6.512 -10.465 5.394 1.00 0.00 105 GLU A N 9
ATOM 16789 C CA . GLU A 1 105 ? 5.350 -10.115 4.589 1.00 0.00 105 GLU A CA 9
ATOM 16790 C C . GLU A 1 105 ? 4.742 -11.373 3.971 1.00 0.00 105 GLU A C 9
ATOM 16791 O O . GLU A 1 105 ? 5.375 -12.434 3.926 1.00 0.00 105 GLU A O 9
ATOM 16803 N N . GLY A 1 106 ? 3.524 -11.248 3.447 1.00 0.00 106 GLY A N 9
ATOM 16804 C CA . GLY A 1 106 ? 2.864 -12.270 2.653 1.00 0.00 106 GLY A CA 9
ATOM 16805 C C . GLY A 1 106 ? 2.757 -11.911 1.182 1.00 0.00 106 GLY A C 9
ATOM 16806 O O . GLY A 1 106 ? 3.292 -10.886 0.742 1.00 0.00 106 GLY A O 9
ATOM 16810 N N . PRO A 1 107 ? 2.057 -12.760 0.416 1.00 0.00 107 PRO A N 9
ATOM 16811 C CA . PRO A 1 107 ? 1.796 -12.487 -0.980 1.00 0.00 107 PRO A CA 9
ATOM 16812 C C . PRO A 1 107 ? 0.941 -11.230 -1.127 1.00 0.00 107 PRO A C 9
ATOM 16813 O O . PRO A 1 107 ? 0.187 -10.832 -0.228 1.00 0.00 107 PRO A O 9
ATOM 16824 N N . ALA A 1 108 ? 1.102 -10.594 -2.281 1.00 0.00 108 ALA A N 9
ATOM 16825 C CA . ALA A 1 108 ? 0.394 -9.392 -2.664 1.00 0.00 108 ALA A CA 9
ATOM 16826 C C . ALA A 1 108 ? -0.938 -9.763 -3.306 1.00 0.00 108 ALA A C 9
ATOM 16827 O O . ALA A 1 108 ? -1.165 -10.911 -3.701 1.00 0.00 108 ALA A O 9
ATOM 16834 N N . SER A 1 109 ? -1.810 -8.768 -3.426 1.00 0.00 109 SER A N 9
ATOM 16835 C CA . SER A 1 109 ? -3.148 -8.919 -3.970 1.00 0.00 109 SER A CA 9
ATOM 16836 C C . SER A 1 109 ? -3.301 -8.221 -5.341 1.00 0.00 109 SER A C 9
ATOM 16837 O O . SER A 1 109 ? -2.288 -7.818 -5.937 1.00 0.00 109 SER A O 9
ATOM 16845 N N . PRO A 1 110 ? -4.518 -8.113 -5.918 1.00 0.00 110 PRO A N 9
ATOM 16846 C CA . PRO A 1 110 ? -4.666 -7.559 -7.250 1.00 0.00 110 PRO A CA 9
ATOM 16847 C C . PRO A 1 110 ? -4.244 -6.093 -7.215 1.00 0.00 110 PRO A C 9
ATOM 16848 O O . PRO A 1 110 ? -4.506 -5.363 -6.255 1.00 0.00 110 PRO A O 9
ATOM 16859 N N . ASP A 1 111 ? -3.538 -5.689 -8.262 1.00 0.00 111 ASP A N 9
ATOM 16860 C CA . ASP A 1 111 ? -3.162 -4.314 -8.536 1.00 0.00 111 ASP A CA 9
ATOM 16861 C C . ASP A 1 111 ? -4.444 -3.575 -8.918 1.00 0.00 111 ASP A C 9
ATOM 16862 O O . ASP A 1 111 ? -4.858 -3.557 -10.080 1.00 0.00 111 ASP A O 9
ATOM 16871 N N . ARG A 1 112 ? -5.126 -3.019 -7.918 1.00 0.00 112 ARG A N 9
ATOM 16872 C CA . ARG A 1 112 ? -6.282 -2.171 -8.135 1.00 0.00 112 ARG A CA 9
ATOM 16873 C C . ARG A 1 112 ? -5.879 -0.904 -8.841 1.00 0.00 112 ARG A C 9
ATOM 16874 O O . ARG A 1 112 ? -4.743 -0.451 -8.715 1.00 0.00 112 ARG A O 9
ATOM 16895 N N . VAL A 1 113 ? -6.857 -0.249 -9.458 1.00 0.00 113 VAL A N 9
ATOM 16896 C CA . VAL A 1 113 ? -6.704 1.051 -10.026 1.00 0.00 113 VAL A CA 9
ATOM 16897 C C . VAL A 1 113 ? -7.836 1.927 -9.491 1.00 0.00 113 VAL A C 9
ATOM 16898 O O . VAL A 1 113 ? -8.814 1.435 -8.908 1.00 0.00 113 VAL A O 9
ATOM 16911 N N . PHE A 1 114 ? -7.693 3.226 -9.708 1.00 0.00 114 PHE A N 9
ATOM 16912 C CA . PHE A 1 114 ? -8.705 4.256 -9.534 1.00 0.00 114 PHE A CA 9
ATOM 16913 C C . PHE A 1 114 ? -8.344 5.438 -10.440 1.00 0.00 114 PHE A C 9
ATOM 16914 O O . PHE A 1 114 ? -7.163 5.623 -10.756 1.00 0.00 114 PHE A O 9
ATOM 16931 N N . ASN A 1 115 ? -9.316 6.280 -10.814 1.00 0.00 115 ASN A N 9
ATOM 16932 C CA . ASN A 1 115 ? -9.111 7.546 -11.504 1.00 0.00 115 ASN A CA 9
ATOM 16933 C C . ASN A 1 115 ? -9.677 8.689 -10.674 1.00 0.00 115 ASN A C 9
ATOM 16934 O O . ASN A 1 115 ? -10.697 8.514 -10.007 1.00 0.00 115 ASN A O 9
ATOM 16945 N N . THR A 1 116 ? -9.055 9.858 -10.770 1.00 0.00 116 THR A N 9
ATOM 16946 C CA . THR A 1 116 ? -9.380 11.033 -9.967 1.00 0.00 116 THR A CA 9
ATOM 16947 C C . THR A 1 116 ? -10.150 12.094 -10.798 1.00 0.00 116 THR A C 9
ATOM 16948 O O . THR A 1 116 ? -10.229 11.971 -12.029 1.00 0.00 116 THR A O 9
ATOM 16959 N N . PRO A 1 117 ? -10.773 13.112 -10.166 1.00 0.00 117 PRO A N 9
ATOM 16960 C CA . PRO A 1 117 ? -11.456 14.222 -10.837 1.00 0.00 117 PRO A CA 9
ATOM 16961 C C . PRO A 1 117 ? -10.474 15.310 -11.278 1.00 0.00 117 PRO A C 9
ATOM 16962 O O . PRO A 1 117 ? -9.339 15.299 -10.821 1.00 0.00 117 PRO A O 9
ATOM 16973 N N . GLU A 1 118 ? -10.888 16.267 -12.123 1.00 0.00 118 GLU A N 9
ATOM 16974 C CA . GLU A 1 118 ? -10.053 17.369 -12.625 1.00 0.00 118 GLU A CA 9
ATOM 16975 C C . GLU A 1 118 ? -9.463 18.180 -11.483 1.00 0.00 118 GLU A C 9
ATOM 16976 O O . GLU A 1 118 ? -8.328 18.661 -11.541 1.00 0.00 118 GLU A O 9
ATOM 16988 N N . GLY A 1 119 ? -10.256 18.251 -10.426 1.00 0.00 119 GLY A N 9
ATOM 16989 C CA . GLY A 1 119 ? -9.857 18.577 -9.079 1.00 0.00 119 GLY A CA 9
ATOM 16990 C C . GLY A 1 119 ? -10.731 19.703 -8.554 1.00 0.00 119 GLY A C 9
ATOM 16991 O O . GLY A 1 119 ? -11.663 19.476 -7.784 1.00 0.00 119 GLY A O 9
ATOM 16995 N N . SER A 1 120 ? -10.440 20.907 -9.035 1.00 0.00 120 SER A N 9
ATOM 16996 C CA . SER A 1 120 ? -11.254 22.104 -8.944 1.00 0.00 120 SER A CA 9
ATOM 16997 C C . SER A 1 120 ? -10.875 22.946 -10.154 1.00 0.00 120 SER A C 9
ATOM 16998 O O . SER A 1 120 ? -9.680 23.103 -10.413 1.00 0.00 120 SER A O 9
ATOM 17006 N N . GLY A 1 121 ? -11.856 23.508 -10.860 1.00 0.00 121 GLY A N 9
ATOM 17007 C CA . GLY A 1 121 ? -11.614 24.428 -11.962 1.00 0.00 121 GLY A CA 9
ATOM 17008 C C . GLY A 1 121 ? -10.774 25.604 -11.458 1.00 0.00 121 GLY A C 9
ATOM 17009 O O . GLY A 1 121 ? -11.238 26.284 -10.534 1.00 0.00 121 GLY A O 9
ATOM 17013 N N . PRO A 1 122 ? -9.544 25.821 -11.954 1.00 0.00 122 PRO A N 9
ATOM 17014 C CA . PRO A 1 122 ? -8.661 26.855 -11.435 1.00 0.00 122 PRO A CA 9
ATOM 17015 C C . PRO A 1 122 ? -9.137 28.250 -11.854 1.00 0.00 122 PRO A C 9
ATOM 17016 O O . PRO A 1 122 ? -10.012 28.407 -12.710 1.00 0.00 122 PRO A O 9
ATOM 17027 N N . SER A 1 123 ? -8.530 29.276 -11.265 1.00 0.00 123 SER A N 9
ATOM 17028 C CA . SER A 1 123 ? -8.575 30.633 -11.780 1.00 0.00 123 SER A CA 9
ATOM 17029 C C . SER A 1 123 ? -7.825 30.708 -13.119 1.00 0.00 123 SER A C 9
ATOM 17030 O O . SER A 1 123 ? -7.095 29.790 -13.503 1.00 0.00 123 SER A O 9
ATOM 17038 N N . SER A 1 124 ? -8.005 31.803 -13.854 1.00 0.00 124 SER A N 9
ATOM 17039 C CA . SER A 1 124 ? -7.273 32.153 -15.063 1.00 0.00 124 SER A CA 9
ATOM 17040 C C . SER A 1 124 ? -7.318 33.681 -15.193 1.00 0.00 124 SER A C 9
ATOM 17041 O O . SER A 1 124 ? -8.008 34.342 -14.407 1.00 0.00 124 SER A O 9
ATOM 17049 N N . GLY A 1 125 ? -6.599 34.230 -16.165 1.00 0.00 125 GLY A N 9
ATOM 17050 C CA . GLY A 1 125 ? -6.481 35.640 -16.479 1.00 0.00 125 GLY A CA 9
ATOM 17051 C C . GLY A 1 125 ? -5.531 35.760 -17.661 1.00 0.00 125 GLY A C 9
ATOM 17052 O O . GLY A 1 125 ? -5.088 34.691 -18.145 1.00 0.00 125 GLY A O 9
ATOM 17056 N N . GLY A 1 1 ? -13.189 -31.709 -0.911 1.00 0.00 1 GLY A N 10
ATOM 17057 C CA . GLY A 1 1 ? -13.783 -31.080 -2.097 1.00 0.00 1 GLY A CA 10
ATOM 17058 C C . GLY A 1 1 ? -12.717 -30.406 -2.939 1.00 0.00 1 GLY A C 10
ATOM 17059 O O . GLY A 1 1 ? -11.606 -30.922 -3.043 1.00 0.00 1 GLY A O 10
ATOM 17063 N N . SER A 1 2 ? -13.076 -29.260 -3.521 1.00 0.00 2 SER A N 10
ATOM 17064 C CA . SER A 1 2 ? -12.239 -28.201 -4.084 1.00 0.00 2 SER A CA 10
ATOM 17065 C C . SER A 1 2 ? -10.970 -28.713 -4.778 1.00 0.00 2 SER A C 10
ATOM 17066 O O . SER A 1 2 ? -9.913 -28.808 -4.155 1.00 0.00 2 SER A O 10
ATOM 17074 N N . SER A 1 3 ? -11.073 -29.093 -6.051 1.00 0.00 3 SER A N 10
ATOM 17075 C CA . SER A 1 3 ? -9.908 -29.475 -6.838 1.00 0.00 3 SER A CA 10
ATOM 17076 C C . SER A 1 3 ? -9.034 -28.259 -7.149 1.00 0.00 3 SER A C 10
ATOM 17077 O O . SER A 1 3 ? -9.502 -27.118 -7.162 1.00 0.00 3 SER A O 10
ATOM 17085 N N . GLY A 1 4 ? -7.775 -28.565 -7.447 1.00 0.00 4 GLY A N 10
ATOM 17086 C CA . GLY A 1 4 ? -6.661 -27.653 -7.606 1.00 0.00 4 GLY A CA 10
ATOM 17087 C C . GLY A 1 4 ? -5.529 -28.195 -6.741 1.00 0.00 4 GLY A C 10
ATOM 17088 O O . GLY A 1 4 ? -5.784 -28.816 -5.703 1.00 0.00 4 GLY A O 10
ATOM 17092 N N . SER A 1 5 ? -4.284 -27.998 -7.154 1.00 0.00 5 SER A N 10
ATOM 17093 C CA . SER A 1 5 ? -3.156 -28.154 -6.249 1.00 0.00 5 SER A CA 10
ATOM 17094 C C . SER A 1 5 ? -3.077 -26.894 -5.383 1.00 0.00 5 SER A C 10
ATOM 17095 O O . SER A 1 5 ? -3.581 -25.839 -5.778 1.00 0.00 5 SER A O 10
ATOM 17103 N N . SER A 1 6 ? -2.419 -26.987 -4.233 1.00 0.00 6 SER A N 10
ATOM 17104 C CA . SER A 1 6 ? -2.176 -25.874 -3.327 1.00 0.00 6 SER A CA 10
ATOM 17105 C C . SER A 1 6 ? -0.734 -25.962 -2.811 1.00 0.00 6 SER A C 10
ATOM 17106 O O . SER A 1 6 ? -0.066 -26.987 -3.004 1.00 0.00 6 SER A O 10
ATOM 17114 N N . GLY A 1 7 ? -0.252 -24.891 -2.175 1.00 0.00 7 GLY A N 10
ATOM 17115 C CA . GLY A 1 7 ? 1.127 -24.759 -1.729 1.00 0.00 7 GLY A CA 10
ATOM 17116 C C . GLY A 1 7 ? 1.368 -23.385 -1.106 1.00 0.00 7 GLY A C 10
ATOM 17117 O O . GLY A 1 7 ? 0.418 -22.685 -0.743 1.00 0.00 7 GLY A O 10
ATOM 17121 N N . HIS A 1 8 ? 2.643 -23.001 -1.006 1.00 0.00 8 HIS A N 10
ATOM 17122 C CA . HIS A 1 8 ? 3.164 -21.803 -0.350 1.00 0.00 8 HIS A CA 10
ATOM 17123 C C . HIS A 1 8 ? 2.950 -21.861 1.170 1.00 0.00 8 HIS A C 10
ATOM 17124 O O . HIS A 1 8 ? 2.178 -21.068 1.722 1.00 0.00 8 HIS A O 10
ATOM 17138 N N . SER A 1 9 ? 3.642 -22.775 1.858 1.00 0.00 9 SER A N 10
ATOM 17139 C CA . SER A 1 9 ? 3.395 -23.095 3.266 1.00 0.00 9 SER A CA 10
ATOM 17140 C C . SER A 1 9 ? 4.686 -23.091 4.089 1.00 0.00 9 SER A C 10
ATOM 17141 O O . SER A 1 9 ? 5.632 -23.802 3.731 1.00 0.00 9 SER A O 10
ATOM 17149 N N . GLY A 1 10 ? 4.692 -22.363 5.207 1.00 0.00 10 GLY A N 10
ATOM 17150 C CA . GLY A 1 10 ? 5.746 -22.277 6.214 1.00 0.00 10 GLY A CA 10
ATOM 17151 C C . GLY A 1 10 ? 5.116 -22.185 7.610 1.00 0.00 10 GLY A C 10
ATOM 17152 O O . GLY A 1 10 ? 3.930 -22.486 7.769 1.00 0.00 10 GLY A O 10
ATOM 17156 N N . GLU A 1 11 ? 5.911 -21.837 8.625 1.00 0.00 11 GLU A N 10
ATOM 17157 C CA . GLU A 1 11 ? 5.496 -21.837 10.029 1.00 0.00 11 GLU A CA 10
ATOM 17158 C C . GLU A 1 11 ? 4.858 -20.514 10.437 1.00 0.00 11 GLU A C 10
ATOM 17159 O O . GLU A 1 11 ? 3.665 -20.479 10.712 1.00 0.00 11 GLU A O 10
ATOM 17171 N N . ASP A 1 12 ? 5.633 -19.431 10.525 1.00 0.00 12 ASP A N 10
ATOM 17172 C CA . ASP A 1 12 ? 5.127 -18.162 11.054 1.00 0.00 12 ASP A CA 10
ATOM 17173 C C . ASP A 1 12 ? 4.720 -17.227 9.922 1.00 0.00 12 ASP A C 10
ATOM 17174 O O . ASP A 1 12 ? 3.998 -16.272 10.184 1.00 0.00 12 ASP A O 10
ATOM 17183 N N . LEU A 1 13 ? 5.186 -17.434 8.686 1.00 0.00 13 LEU A N 10
ATOM 17184 C CA . LEU A 1 13 ? 4.874 -16.550 7.566 1.00 0.00 13 LEU A CA 10
ATOM 17185 C C . LEU A 1 13 ? 3.385 -16.603 7.188 1.00 0.00 13 LEU A C 10
ATOM 17186 O O . LEU A 1 13 ? 2.795 -17.687 7.197 1.00 0.00 13 LEU A O 10
ATOM 17202 N N . PRO A 1 14 ? 2.795 -15.463 6.784 1.00 0.00 14 PRO A N 10
ATOM 17203 C CA . PRO A 1 14 ? 1.397 -15.376 6.381 1.00 0.00 14 PRO A CA 10
ATOM 17204 C C . PRO A 1 14 ? 1.160 -16.032 5.016 1.00 0.00 14 PRO A C 10
ATOM 17205 O O . PRO A 1 14 ? 2.028 -16.018 4.135 1.00 0.00 14 PRO A O 10
ATOM 17216 N N . MET A 1 15 ? -0.064 -16.523 4.816 1.00 0.00 15 MET A N 10
ATOM 17217 C CA . MET A 1 15 ? -0.394 -17.445 3.740 1.00 0.00 15 MET A CA 10
ATOM 17218 C C . MET A 1 15 ? -1.247 -16.826 2.637 1.00 0.00 15 MET A C 10
ATOM 17219 O O . MET A 1 15 ? -1.017 -17.168 1.477 1.00 0.00 15 MET A O 10
ATOM 17233 N N . VAL A 1 16 ? -2.230 -15.964 2.940 1.00 0.00 16 VAL A N 10
ATOM 17234 C CA . VAL A 1 16 ? -3.200 -15.513 1.932 1.00 0.00 16 VAL A CA 10
ATOM 17235 C C . VAL A 1 16 ? -3.431 -13.996 1.955 1.00 0.00 16 VAL A C 10
ATOM 17236 O O . VAL A 1 16 ? -3.333 -13.351 3.001 1.00 0.00 16 VAL A O 10
ATOM 17249 N N . ALA A 1 17 ? -3.708 -13.439 0.773 1.00 0.00 17 ALA A N 10
ATOM 17250 C CA . ALA A 1 17 ? -3.998 -12.039 0.508 1.00 0.00 17 ALA A CA 10
ATOM 17251 C C . ALA A 1 17 ? -5.473 -11.745 0.801 1.00 0.00 17 ALA A C 10
ATOM 17252 O O . ALA A 1 17 ? -6.301 -12.662 0.705 1.00 0.00 17 ALA A O 10
ATOM 17259 N N . PRO A 1 18 ? -5.819 -10.472 1.067 1.00 0.00 18 PRO A N 10
ATOM 17260 C CA . PRO A 1 18 ? -7.189 -10.080 1.333 1.00 0.00 18 PRO A CA 10
ATOM 17261 C C . PRO A 1 18 ? -8.071 -10.198 0.098 1.00 0.00 18 PRO A C 10
ATOM 17262 O O . PRO A 1 18 ? -7.592 -10.255 -1.036 1.00 0.00 18 PRO A O 10
ATOM 17273 N N . GLY A 1 19 ? -9.372 -10.198 0.383 1.00 0.00 19 GLY A N 10
ATOM 17274 C CA . GLY A 1 19 ? -10.470 -10.391 -0.538 1.00 0.00 19 GLY A CA 10
ATOM 17275 C C . GLY A 1 19 ? -10.638 -9.296 -1.577 1.00 0.00 19 GLY A C 10
ATOM 17276 O O . GLY A 1 19 ? -9.686 -8.687 -2.060 1.00 0.00 19 GLY A O 10
ATOM 17280 N N . ASN A 1 20 ? -11.890 -9.086 -1.971 1.00 0.00 20 ASN A N 10
ATOM 17281 C CA . ASN A 1 20 ? -12.293 -8.218 -3.067 1.00 0.00 20 ASN A CA 10
ATOM 17282 C C . ASN A 1 20 ? -12.022 -6.737 -2.789 1.00 0.00 20 ASN A C 10
ATOM 17283 O O . ASN A 1 20 ? -12.934 -5.964 -2.509 1.00 0.00 20 ASN A O 10
ATOM 17294 N N . VAL A 1 21 ? -10.774 -6.306 -2.939 1.00 0.00 21 VAL A N 10
ATOM 17295 C CA . VAL A 1 21 ? -10.366 -4.930 -2.720 1.00 0.00 21 VAL A CA 10
ATOM 17296 C C . VAL A 1 21 ? -11.244 -4.001 -3.556 1.00 0.00 21 VAL A C 10
ATOM 17297 O O . VAL A 1 21 ? -11.575 -4.321 -4.704 1.00 0.00 21 VAL A O 10
ATOM 17310 N N . ARG A 1 22 ? -11.624 -2.866 -2.979 1.00 0.00 22 ARG A N 10
ATOM 17311 C CA . ARG A 1 22 ? -12.306 -1.760 -3.647 1.00 0.00 22 ARG A CA 10
ATOM 17312 C C . ARG A 1 22 ? -11.449 -0.523 -3.449 1.00 0.00 22 ARG A C 10
ATOM 17313 O O . ARG A 1 22 ? -10.647 -0.493 -2.518 1.00 0.00 22 ARG A O 10
ATOM 17334 N N . VAL A 1 23 ? -11.587 0.496 -4.286 1.00 0.00 23 VAL A N 10
ATOM 17335 C CA . VAL A 1 23 ? -10.992 1.793 -4.038 1.00 0.00 23 VAL A CA 10
ATOM 17336 C C . VAL A 1 23 ? -11.907 2.869 -4.593 1.00 0.00 23 VAL A C 10
ATOM 17337 O O . VAL A 1 23 ? -12.320 2.814 -5.751 1.00 0.00 23 VAL A O 10
ATOM 17350 N N . ASN A 1 24 ? -12.281 3.781 -3.710 1.00 0.00 24 ASN A N 10
ATOM 17351 C CA . ASN A 1 24 ? -13.296 4.802 -3.859 1.00 0.00 24 ASN A CA 10
ATOM 17352 C C . ASN A 1 24 ? -12.691 6.154 -3.578 1.00 0.00 24 ASN A C 10
ATOM 17353 O O . ASN A 1 24 ? -12.416 6.500 -2.423 1.00 0.00 24 ASN A O 10
ATOM 17364 N N . VAL A 1 25 ? -12.405 6.899 -4.638 1.00 0.00 25 VAL A N 10
ATOM 17365 C CA . VAL A 1 25 ? -11.680 8.124 -4.543 1.00 0.00 25 VAL A CA 10
ATOM 17366 C C . VAL A 1 25 ? -12.558 9.211 -3.954 1.00 0.00 25 VAL A C 10
ATOM 17367 O O . VAL A 1 25 ? -13.618 9.541 -4.485 1.00 0.00 25 VAL A O 10
ATOM 17380 N N . VAL A 1 26 ? -12.141 9.689 -2.791 1.00 0.00 26 VAL A N 10
ATOM 17381 C CA . VAL A 1 26 ? -12.921 10.624 -2.011 1.00 0.00 26 VAL A CA 10
ATOM 17382 C C . VAL A 1 26 ? -12.929 11.959 -2.761 1.00 0.00 26 VAL A C 10
ATOM 17383 O O . VAL A 1 26 ? -13.999 12.541 -2.951 1.00 0.00 26 VAL A O 10
ATOM 17396 N N . ASN A 1 27 ? -11.737 12.421 -3.166 1.00 0.00 27 ASN A N 10
ATOM 17397 C CA . ASN A 1 27 ? -11.444 13.782 -3.613 1.00 0.00 27 ASN A CA 10
ATOM 17398 C C . ASN A 1 27 ? -10.499 13.718 -4.820 1.00 0.00 27 ASN A C 10
ATOM 17399 O O . ASN A 1 27 ? -10.338 12.656 -5.415 1.00 0.00 27 ASN A O 10
ATOM 17410 N N . SER A 1 28 ? -9.839 14.817 -5.197 1.00 0.00 28 SER A N 10
ATOM 17411 C CA . SER A 1 28 ? -8.881 14.798 -6.314 1.00 0.00 28 SER A CA 10
ATOM 17412 C C . SER A 1 28 ? -7.539 14.167 -5.944 1.00 0.00 28 SER A C 10
ATOM 17413 O O . SER A 1 28 ? -6.869 13.620 -6.811 1.00 0.00 28 SER A O 10
ATOM 17421 N N . THR A 1 29 ? -7.142 14.278 -4.680 1.00 0.00 29 THR A N 10
ATOM 17422 C CA . THR A 1 29 ? -5.801 13.959 -4.192 1.00 0.00 29 THR A CA 10
ATOM 17423 C C . THR A 1 29 ? -5.867 12.944 -3.048 1.00 0.00 29 THR A C 10
ATOM 17424 O O . THR A 1 29 ? -4.884 12.740 -2.331 1.00 0.00 29 THR A O 10
ATOM 17435 N N . LEU A 1 30 ? -7.048 12.348 -2.855 1.00 0.00 30 LEU A N 10
ATOM 17436 C CA . LEU A 1 30 ? -7.380 11.499 -1.733 1.00 0.00 30 LEU A CA 10
ATOM 17437 C C . LEU A 1 30 ? -8.280 10.389 -2.240 1.00 0.00 30 LEU A C 10
ATOM 17438 O O . LEU A 1 30 ? -9.251 10.657 -2.960 1.00 0.00 30 LEU A O 10
ATOM 17454 N N . ALA A 1 31 ? -8.021 9.164 -1.805 1.00 0.00 31 ALA A N 10
ATOM 17455 C CA . ALA A 1 31 ? -8.830 8.010 -2.160 1.00 0.00 31 ALA A CA 10
ATOM 17456 C C . ALA A 1 31 ? -8.988 7.118 -0.946 1.00 0.00 31 ALA A C 10
ATOM 17457 O O . ALA A 1 31 ? -8.267 7.311 0.036 1.00 0.00 31 ALA A O 10
ATOM 17464 N N . GLU A 1 32 ? -9.920 6.163 -0.973 1.00 0.00 32 GLU A N 10
ATOM 17465 C CA . GLU A 1 32 ? -10.076 5.264 0.137 1.00 0.00 32 GLU A CA 10
ATOM 17466 C C . GLU A 1 32 ? -10.100 3.866 -0.443 1.00 0.00 32 GLU A C 10
ATOM 17467 O O . GLU A 1 32 ? -10.900 3.579 -1.323 1.00 0.00 32 GLU A O 10
ATOM 17479 N N . VAL A 1 33 ? -9.177 3.026 -0.007 1.00 0.00 33 VAL A N 10
ATOM 17480 C CA . VAL A 1 33 ? -9.066 1.640 -0.430 1.00 0.00 33 VAL A CA 10
ATOM 17481 C C . VAL A 1 33 ? -9.766 0.827 0.647 1.00 0.00 33 VAL A C 10
ATOM 17482 O O . VAL A 1 33 ? -9.595 1.133 1.827 1.00 0.00 33 VAL A O 10
ATOM 17495 N N . HIS A 1 34 ? -10.489 -0.222 0.263 1.00 0.00 34 HIS A N 10
ATOM 17496 C CA . HIS A 1 34 ? -11.149 -1.126 1.210 1.00 0.00 34 HIS A CA 10
ATOM 17497 C C . HIS A 1 34 ? -10.759 -2.564 0.924 1.00 0.00 34 HIS A C 10
ATOM 17498 O O . HIS A 1 34 ? -10.531 -2.909 -0.237 1.00 0.00 34 HIS A O 10
ATOM 17512 N N . TRP A 1 35 ? -10.748 -3.403 1.957 1.00 0.00 35 TRP A N 10
ATOM 17513 C CA . TRP A 1 35 ? -10.463 -4.827 1.879 1.00 0.00 35 TRP A CA 10
ATOM 17514 C C . TRP A 1 35 ? -11.199 -5.572 3.006 1.00 0.00 35 TRP A C 10
ATOM 17515 O O . TRP A 1 35 ? -11.897 -4.964 3.823 1.00 0.00 35 TRP A O 10
ATOM 17536 N N . ASP A 1 36 ? -11.058 -6.900 3.060 1.00 0.00 36 ASP A N 10
ATOM 17537 C CA . ASP A 1 36 ? -11.571 -7.717 4.163 1.00 0.00 36 ASP A CA 10
ATOM 17538 C C . ASP A 1 36 ? -10.418 -8.079 5.090 1.00 0.00 36 ASP A C 10
ATOM 17539 O O . ASP A 1 36 ? -9.318 -8.339 4.596 1.00 0.00 36 ASP A O 10
ATOM 17548 N N . PRO A 1 37 ? -10.647 -8.115 6.413 1.00 0.00 37 PRO A N 10
ATOM 17549 C CA . PRO A 1 37 ? -9.652 -8.535 7.374 1.00 0.00 37 PRO A CA 10
ATOM 17550 C C . PRO A 1 37 ? -9.474 -10.045 7.226 1.00 0.00 37 PRO A C 10
ATOM 17551 O O . PRO A 1 37 ? -10.404 -10.820 7.498 1.00 0.00 37 PRO A O 10
ATOM 17562 N N . VAL A 1 38 ? -8.311 -10.465 6.736 1.00 0.00 38 VAL A N 10
ATOM 17563 C CA . VAL A 1 38 ? -8.010 -11.882 6.608 1.00 0.00 38 VAL A CA 10
ATOM 17564 C C . VAL A 1 38 ? -7.906 -12.508 8.010 1.00 0.00 38 VAL A C 10
ATOM 17565 O O . VAL A 1 38 ? -7.675 -11.815 9.010 1.00 0.00 38 VAL A O 10
ATOM 17578 N N . PRO A 1 39 ? -8.117 -13.825 8.120 1.00 0.00 39 PRO A N 10
ATOM 17579 C CA . PRO A 1 39 ? -8.194 -14.491 9.399 1.00 0.00 39 PRO A CA 10
ATOM 17580 C C . PRO A 1 39 ? -6.777 -14.689 9.926 1.00 0.00 39 PRO A C 10
ATOM 17581 O O . PRO A 1 39 ? -5.866 -15.001 9.155 1.00 0.00 39 PRO A O 10
ATOM 17592 N N . LEU A 1 40 ? -6.595 -14.572 11.242 1.00 0.00 40 LEU A N 10
ATOM 17593 C CA . LEU A 1 40 ? -5.279 -14.698 11.872 1.00 0.00 40 LEU A CA 10
ATOM 17594 C C . LEU A 1 40 ? -4.668 -16.067 11.583 1.00 0.00 40 LEU A C 10
ATOM 17595 O O . LEU A 1 40 ? -3.451 -16.177 11.485 1.00 0.00 40 LEU A O 10
ATOM 17611 N N . LYS A 1 41 ? -5.498 -17.091 11.359 1.00 0.00 41 LYS A N 10
ATOM 17612 C CA . LYS A 1 41 ? -5.029 -18.404 10.948 1.00 0.00 41 LYS A CA 10
ATOM 17613 C C . LYS A 1 41 ? -4.268 -18.371 9.622 1.00 0.00 41 LYS A C 10
ATOM 17614 O O . LYS A 1 41 ? -3.261 -19.060 9.501 1.00 0.00 41 LYS A O 10
ATOM 17633 N N . SER A 1 42 ? -4.698 -17.563 8.647 1.00 0.00 42 SER A N 10
ATOM 17634 C CA . SER A 1 42 ? -3.920 -17.378 7.427 1.00 0.00 42 SER A CA 10
ATOM 17635 C C . SER A 1 42 ? -2.619 -16.643 7.734 1.00 0.00 42 SER A C 10
ATOM 17636 O O . SER A 1 42 ? -1.570 -16.990 7.200 1.00 0.00 42 SER A O 10
ATOM 17644 N N . ILE A 1 43 ? -2.702 -15.620 8.589 1.00 0.00 43 ILE A N 10
ATOM 17645 C CA . ILE A 1 43 ? -1.593 -14.740 8.903 1.00 0.00 43 ILE A CA 10
ATOM 17646 C C . ILE A 1 43 ? -0.520 -15.518 9.675 1.00 0.00 43 ILE A C 10
ATOM 17647 O O . ILE A 1 43 ? 0.631 -15.103 9.641 1.00 0.00 43 ILE A O 10
ATOM 17663 N N . ARG A 1 44 ? -0.857 -16.626 10.352 1.00 0.00 44 ARG A N 10
ATOM 17664 C CA . ARG A 1 44 ? 0.049 -17.481 11.130 1.00 0.00 44 ARG A CA 10
ATOM 17665 C C . ARG A 1 44 ? 0.825 -16.737 12.225 1.00 0.00 44 ARG A C 10
ATOM 17666 O O . ARG A 1 44 ? 1.719 -17.313 12.850 1.00 0.00 44 ARG A O 10
ATOM 17687 N N . GLY A 1 45 ? 0.454 -15.496 12.519 1.00 0.00 45 GLY A N 10
ATOM 17688 C CA . GLY A 1 45 ? 1.083 -14.617 13.476 1.00 0.00 45 GLY A CA 10
ATOM 17689 C C . GLY A 1 45 ? 0.170 -13.419 13.695 1.00 0.00 45 GLY A C 10
ATOM 17690 O O . GLY A 1 45 ? -0.894 -13.317 13.082 1.00 0.00 45 GLY A O 10
ATOM 17694 N N . HIS A 1 46 ? 0.578 -12.503 14.568 1.00 0.00 46 HIS A N 10
ATOM 17695 C CA . HIS A 1 46 ? -0.142 -11.261 14.794 1.00 0.00 46 HIS A CA 10
ATOM 17696 C C . HIS A 1 46 ? 0.100 -10.349 13.599 1.00 0.00 46 HIS A C 10
ATOM 17697 O O . HIS A 1 46 ? 1.252 -10.068 13.263 1.00 0.00 46 HIS A O 10
ATOM 17711 N N . LEU A 1 47 ? -0.983 -9.921 12.949 1.00 0.00 47 LEU A N 10
ATOM 17712 C CA . LEU A 1 47 ? -0.963 -8.970 11.848 1.00 0.00 47 LEU A CA 10
ATOM 17713 C C . LEU A 1 47 ? -0.293 -7.685 12.329 1.00 0.00 47 LEU A C 10
ATOM 17714 O O . LEU A 1 47 ? -0.859 -6.983 13.174 1.00 0.00 47 LEU A O 10
ATOM 17730 N N . GLN A 1 48 ? 0.888 -7.385 11.785 1.00 0.00 48 GLN A N 10
ATOM 17731 C CA . GLN A 1 48 ? 1.555 -6.103 11.943 1.00 0.00 48 GLN A CA 10
ATOM 17732 C C . GLN A 1 48 ? 0.766 -5.027 11.211 1.00 0.00 48 GLN A C 10
ATOM 17733 O O . GLN A 1 48 ? 0.578 -3.934 11.743 1.00 0.00 48 GLN A O 10
ATOM 17747 N N . GLY A 1 49 ? 0.306 -5.313 9.993 1.00 0.00 49 GLY A N 10
ATOM 17748 C CA . GLY A 1 49 ? -0.529 -4.395 9.248 1.00 0.00 49 GLY A CA 10
ATOM 17749 C C . GLY A 1 49 ? -0.787 -4.881 7.838 1.00 0.00 49 GLY A C 10
ATOM 17750 O O . GLY A 1 49 ? -0.336 -5.957 7.438 1.00 0.00 49 GLY A O 10
ATOM 17754 N N . TYR A 1 50 ? -1.499 -4.036 7.111 1.00 0.00 50 TYR A N 10
ATOM 17755 C CA . TYR A 1 50 ? -1.724 -4.108 5.683 1.00 0.00 50 TYR A CA 10
ATOM 17756 C C . TYR A 1 50 ? -0.859 -3.015 5.066 1.00 0.00 50 TYR A C 10
ATOM 17757 O O . TYR A 1 50 ? -1.083 -1.827 5.310 1.00 0.00 50 TYR A O 10
ATOM 17775 N N . ARG A 1 51 ? 0.169 -3.399 4.311 1.00 0.00 51 ARG A N 10
ATOM 17776 C CA . ARG A 1 51 ? 0.974 -2.437 3.579 1.00 0.00 51 ARG A CA 10
ATOM 17777 C C . ARG A 1 51 ? 0.231 -2.159 2.281 1.00 0.00 51 ARG A C 10
ATOM 17778 O O . ARG A 1 51 ? -0.486 -3.041 1.801 1.00 0.00 51 ARG A O 10
ATOM 17799 N N . ILE A 1 52 ? 0.406 -0.986 1.675 1.00 0.00 52 ILE A N 10
ATOM 17800 C CA . ILE A 1 52 ? -0.133 -0.722 0.343 1.00 0.00 52 ILE A CA 10
ATOM 17801 C C . ILE A 1 52 ? 1.023 -0.284 -0.554 1.00 0.00 52 ILE A C 10
ATOM 17802 O O . ILE A 1 52 ? 1.684 0.721 -0.279 1.00 0.00 52 ILE A O 10
ATOM 17818 N N . TYR A 1 53 ? 1.322 -1.053 -1.601 1.00 0.00 53 TYR A N 10
ATOM 17819 C CA . TYR A 1 53 ? 2.295 -0.711 -2.638 1.00 0.00 53 TYR A CA 10
ATOM 17820 C C . TYR A 1 53 ? 1.533 -0.002 -3.736 1.00 0.00 53 TYR A C 10
ATOM 17821 O O . TYR A 1 53 ? 0.675 -0.636 -4.343 1.00 0.00 53 TYR A O 10
ATOM 17839 N N . TYR A 1 54 ? 1.822 1.265 -4.011 1.00 0.00 54 TYR A N 10
ATOM 17840 C CA . TYR A 1 54 ? 1.168 2.030 -5.067 1.00 0.00 54 TYR A CA 10
ATOM 17841 C C . TYR A 1 54 ? 2.186 2.825 -5.872 1.00 0.00 54 TYR A C 10
ATOM 17842 O O . TYR A 1 54 ? 3.352 2.930 -5.468 1.00 0.00 54 TYR A O 10
ATOM 17860 N N . TRP A 1 55 ? 1.784 3.298 -7.046 1.00 0.00 55 TRP A N 10
ATOM 17861 C CA . TRP A 1 55 ? 2.546 4.233 -7.853 1.00 0.00 55 TRP A CA 10
ATOM 17862 C C . TRP A 1 55 ? 1.606 5.124 -8.674 1.00 0.00 55 TRP A C 10
ATOM 17863 O O . TRP A 1 55 ? 0.435 4.786 -8.867 1.00 0.00 55 TRP A O 10
ATOM 17884 N N . LYS A 1 56 ? 2.143 6.235 -9.189 1.00 0.00 56 LYS A N 10
ATOM 17885 C CA . LYS A 1 56 ? 1.505 7.087 -10.193 1.00 0.00 56 LYS A CA 10
ATOM 17886 C C . LYS A 1 56 ? 1.463 6.322 -11.507 1.00 0.00 56 LYS A C 10
ATOM 17887 O O . LYS A 1 56 ? 2.493 5.784 -11.926 1.00 0.00 56 LYS A O 10
ATOM 17906 N N . THR A 1 57 ? 0.327 6.359 -12.198 1.00 0.00 57 THR A N 10
ATOM 17907 C CA . THR A 1 57 ? 0.133 5.641 -13.443 1.00 0.00 57 THR A CA 10
ATOM 17908 C C . THR A 1 57 ? -0.343 6.639 -14.508 1.00 0.00 57 THR A C 10
ATOM 17909 O O . THR A 1 57 ? -1.100 7.570 -14.225 1.00 0.00 57 THR A O 10
ATOM 17920 N N . GLN A 1 58 ? 0.157 6.503 -15.735 1.00 0.00 58 GLN A N 10
ATOM 17921 C CA . GLN A 1 58 ? -0.087 7.435 -16.832 1.00 0.00 58 GLN A CA 10
ATOM 17922 C C . GLN A 1 58 ? 0.353 6.780 -18.142 1.00 0.00 58 GLN A C 10
ATOM 17923 O O . GLN A 1 58 ? 1.058 5.770 -18.111 1.00 0.00 58 GLN A O 10
ATOM 17937 N N . SER A 1 59 ? 0.001 7.367 -19.287 1.00 0.00 59 SER A N 10
ATOM 17938 C CA . SER A 1 59 ? 0.415 6.915 -20.608 1.00 0.00 59 SER A CA 10
ATOM 17939 C C . SER A 1 59 ? 0.821 8.159 -21.394 1.00 0.00 59 SER A C 10
ATOM 17940 O O . SER A 1 59 ? -0.047 8.943 -21.781 1.00 0.00 59 SER A O 10
ATOM 17948 N N . SER A 1 60 ? 2.124 8.353 -21.606 1.00 0.00 60 SER A N 10
ATOM 17949 C CA . SER A 1 60 ? 2.701 9.471 -22.351 1.00 0.00 60 SER A CA 10
ATOM 17950 C C . SER A 1 60 ? 3.950 9.012 -23.120 1.00 0.00 60 SER A C 10
ATOM 17951 O O . SER A 1 60 ? 4.933 9.753 -23.222 1.00 0.00 60 SER A O 10
ATOM 17959 N N . SER A 1 61 ? 3.904 7.788 -23.653 1.00 0.00 61 SER A N 10
ATOM 17960 C CA . SER A 1 61 ? 4.953 7.007 -24.305 1.00 0.00 61 SER A CA 10
ATOM 17961 C C . SER A 1 61 ? 5.500 7.649 -25.593 1.00 0.00 61 SER A C 10
ATOM 17962 O O . SER A 1 61 ? 5.328 7.108 -26.682 1.00 0.00 61 SER A O 10
ATOM 17970 N N . LYS A 1 62 ? 6.125 8.822 -25.479 1.00 0.00 62 LYS A N 10
ATOM 17971 C CA . LYS A 1 62 ? 6.617 9.649 -26.581 1.00 0.00 62 LYS A CA 10
ATOM 17972 C C . LYS A 1 62 ? 7.816 10.497 -26.139 1.00 0.00 62 LYS A C 10
ATOM 17973 O O . LYS A 1 62 ? 8.163 11.441 -26.848 1.00 0.00 62 LYS A O 10
ATOM 17992 N N . ARG A 1 63 ? 8.431 10.215 -24.988 1.00 0.00 63 ARG A N 10
ATOM 17993 C CA . ARG A 1 63 ? 9.534 10.989 -24.420 1.00 0.00 63 ARG A CA 10
ATOM 17994 C C . ARG A 1 63 ? 10.690 10.046 -24.106 1.00 0.00 63 ARG A C 10
ATOM 17995 O O . ARG A 1 63 ? 10.553 8.832 -24.257 1.00 0.00 63 ARG A O 10
ATOM 18016 N N . ASN A 1 64 ? 11.823 10.601 -23.662 1.00 0.00 64 ASN A N 10
ATOM 18017 C CA . ASN A 1 64 ? 12.946 9.792 -23.194 1.00 0.00 64 ASN A CA 10
ATOM 18018 C C . ASN A 1 64 ? 12.508 8.954 -21.990 1.00 0.00 64 ASN A C 10
ATOM 18019 O O . ASN A 1 64 ? 11.537 9.287 -21.296 1.00 0.00 64 ASN A O 10
ATOM 18030 N N . ARG A 1 65 ? 13.295 7.912 -21.698 1.00 0.00 65 ARG A N 10
ATOM 18031 C CA . ARG A 1 65 ? 13.160 7.079 -20.505 1.00 0.00 65 ARG A CA 10
ATOM 18032 C C . ARG A 1 65 ? 12.997 7.939 -19.249 1.00 0.00 65 ARG A C 10
ATOM 18033 O O . ARG A 1 65 ? 13.769 8.877 -19.031 1.00 0.00 65 ARG A O 10
ATOM 18054 N N . ARG A 1 66 ? 11.998 7.623 -18.433 1.00 0.00 66 ARG A N 10
ATOM 18055 C CA . ARG A 1 66 ? 11.870 8.055 -17.045 1.00 0.00 66 ARG A CA 10
ATOM 18056 C C . ARG A 1 66 ? 12.193 6.852 -16.157 1.00 0.00 66 ARG A C 10
ATOM 18057 O O . ARG A 1 66 ? 12.523 5.776 -16.664 1.00 0.00 66 ARG A O 10
ATOM 18078 N N . HIS A 1 67 ? 12.074 7.021 -14.844 1.00 0.00 67 HIS A N 10
ATOM 18079 C CA . HIS A 1 67 ? 11.769 5.946 -13.914 1.00 0.00 67 HIS A CA 10
ATOM 18080 C C . HIS A 1 67 ? 10.375 6.219 -13.348 1.00 0.00 67 HIS A C 10
ATOM 18081 O O . HIS A 1 67 ? 9.912 7.364 -13.358 1.00 0.00 67 HIS A O 10
ATOM 18095 N N . ILE A 1 68 ? 9.692 5.191 -12.852 1.00 0.00 68 ILE A N 10
ATOM 18096 C CA . ILE A 1 68 ? 8.385 5.314 -12.213 1.00 0.00 68 ILE A CA 10
ATOM 18097 C C . ILE A 1 68 ? 8.641 5.570 -10.734 1.00 0.00 68 ILE A C 10
ATOM 18098 O O . ILE A 1 68 ? 9.311 4.787 -10.058 1.00 0.00 68 ILE A O 10
ATOM 18114 N N . GLU A 1 69 ? 8.108 6.675 -10.235 1.00 0.00 69 GLU A N 10
ATOM 18115 C CA . GLU A 1 69 ? 8.032 6.943 -8.812 1.00 0.00 69 GLU A CA 10
ATOM 18116 C C . GLU A 1 69 ? 7.060 5.929 -8.189 1.00 0.00 69 GLU A C 10
ATOM 18117 O O . GLU A 1 69 ? 5.921 5.772 -8.631 1.00 0.00 69 GLU A O 10
ATOM 18129 N N . LYS A 1 70 ? 7.515 5.218 -7.166 1.00 0.00 70 LYS A N 10
ATOM 18130 C CA . LYS A 1 70 ? 6.704 4.295 -6.377 1.00 0.00 70 LYS A CA 10
ATOM 18131 C C . LYS A 1 70 ? 6.610 4.781 -4.944 1.00 0.00 70 LYS A C 10
ATOM 18132 O O . LYS A 1 70 ? 7.479 5.523 -4.467 1.00 0.00 70 LYS A O 10
ATOM 18151 N N . LYS A 1 71 ? 5.599 4.294 -4.229 1.00 0.00 71 LYS A N 10
ATOM 18152 C CA . LYS A 1 71 ? 5.410 4.558 -2.810 1.00 0.00 71 LYS A CA 10
ATOM 18153 C C . LYS A 1 71 ? 4.882 3.350 -2.066 1.00 0.00 71 LYS A C 10
ATOM 18154 O O . LYS A 1 71 ? 4.404 2.370 -2.650 1.00 0.00 71 LYS A O 10
ATOM 18173 N N . ILE A 1 72 ? 4.969 3.462 -0.748 1.00 0.00 72 ILE A N 10
ATOM 18174 C CA . ILE A 1 72 ? 4.567 2.478 0.235 1.00 0.00 72 ILE A CA 10
ATOM 18175 C C . ILE A 1 72 ? 3.761 3.241 1.284 1.00 0.00 72 ILE A C 10
ATOM 18176 O O . ILE A 1 72 ? 4.121 4.362 1.653 1.00 0.00 72 ILE A O 10
ATOM 18192 N N . LEU A 1 73 ? 2.675 2.624 1.737 1.00 0.00 73 LEU A N 10
ATOM 18193 C CA . LEU A 1 73 ? 1.755 3.084 2.771 1.00 0.00 73 LEU A CA 10
ATOM 18194 C C . LEU A 1 73 ? 1.744 2.039 3.879 1.00 0.00 73 LEU A C 10
ATOM 18195 O O . LEU A 1 73 ? 1.967 0.859 3.595 1.00 0.00 73 LEU A O 10
ATOM 18211 N N . THR A 1 74 ? 1.447 2.452 5.111 1.00 0.00 74 THR A N 10
ATOM 18212 C CA . THR A 1 74 ? 1.626 1.625 6.301 1.00 0.00 74 THR A CA 10
ATOM 18213 C C . THR A 1 74 ? 0.384 1.711 7.192 1.00 0.00 74 THR A C 10
ATOM 18214 O O . THR A 1 74 ? 0.244 2.655 7.977 1.00 0.00 74 THR A O 10
ATOM 18225 N N . PHE A 1 75 ? -0.509 0.723 7.084 1.00 0.00 75 PHE A N 10
ATOM 18226 C CA . PHE A 1 75 ? -1.738 0.650 7.860 1.00 0.00 75 PHE A CA 10
ATOM 18227 C C . PHE A 1 75 ? -1.624 -0.487 8.856 1.00 0.00 75 PHE A C 10
ATOM 18228 O O . PHE A 1 75 ? -1.908 -1.639 8.533 1.00 0.00 75 PHE A O 10
ATOM 18245 N N . GLN A 1 76 ? -1.163 -0.178 10.065 1.00 0.00 76 GLN A N 10
ATOM 18246 C CA . GLN A 1 76 ? -0.978 -1.178 11.092 1.00 0.00 76 GLN A CA 10
ATOM 18247 C C . GLN A 1 76 ? -2.333 -1.668 11.615 1.00 0.00 76 GLN A C 10
ATOM 18248 O O . GLN A 1 76 ? -3.352 -0.969 11.501 1.00 0.00 76 GLN A O 10
ATOM 18262 N N . GLY A 1 77 ? -2.318 -2.811 12.297 1.00 0.00 77 GLY A N 10
ATOM 18263 C CA . GLY A 1 77 ? -3.500 -3.382 12.931 1.00 0.00 77 GLY A CA 10
ATOM 18264 C C . GLY A 1 77 ? -4.538 -3.878 11.924 1.00 0.00 77 GLY A C 10
ATOM 18265 O O . GLY A 1 77 ? -4.387 -3.753 10.711 1.00 0.00 77 GLY A O 10
ATOM 18269 N N . SER A 1 78 ? -5.610 -4.461 12.449 1.00 0.00 78 SER A N 10
ATOM 18270 C CA . SER A 1 78 ? -6.657 -5.214 11.757 1.00 0.00 78 SER A CA 10
ATOM 18271 C C . SER A 1 78 ? -7.666 -4.340 11.000 1.00 0.00 78 SER A C 10
ATOM 18272 O O . SER A 1 78 ? -8.826 -4.714 10.829 1.00 0.00 78 SER A O 10
ATOM 18280 N N . LYS A 1 79 ? -7.253 -3.140 10.604 1.00 0.00 79 LYS A N 10
ATOM 18281 C CA . LYS A 1 79 ? -8.035 -2.209 9.810 1.00 0.00 79 LYS A CA 10
ATOM 18282 C C . LYS A 1 79 ? -8.454 -2.829 8.482 1.00 0.00 79 LYS A C 10
ATOM 18283 O O . LYS A 1 79 ? -7.828 -3.774 8.000 1.00 0.00 79 LYS A O 10
ATOM 18302 N N . THR A 1 80 ? -9.481 -2.242 7.877 1.00 0.00 80 THR A N 10
ATOM 18303 C CA . THR A 1 80 ? -10.133 -2.764 6.681 1.00 0.00 80 THR A CA 10
ATOM 18304 C C . THR A 1 80 ? -10.251 -1.704 5.584 1.00 0.00 80 THR A C 10
ATOM 18305 O O . THR A 1 80 ? -10.759 -1.996 4.503 1.00 0.00 80 THR A O 10
ATOM 18316 N N . HIS A 1 81 ? -9.804 -0.474 5.853 1.00 0.00 81 HIS A N 10
ATOM 18317 C CA . HIS A 1 81 ? -9.665 0.556 4.836 1.00 0.00 81 HIS A CA 10
ATOM 18318 C C . HIS A 1 81 ? -8.471 1.437 5.174 1.00 0.00 81 HIS A C 10
ATOM 18319 O O . HIS A 1 81 ? -7.988 1.439 6.316 1.00 0.00 81 HIS A O 10
ATOM 18333 N N . GLY A 1 82 ? -8.001 2.206 4.199 1.00 0.00 82 GLY A N 10
ATOM 18334 C CA . GLY A 1 82 ? -6.903 3.141 4.345 1.00 0.00 82 GLY A CA 10
ATOM 18335 C C . GLY A 1 82 ? -6.999 4.192 3.252 1.00 0.00 82 GLY A C 10
ATOM 18336 O O . GLY A 1 82 ? -7.530 3.922 2.171 1.00 0.00 82 GLY A O 10
ATOM 18340 N N . MET A 1 83 ? -6.487 5.388 3.539 1.00 0.00 83 MET A N 10
ATOM 18341 C CA . MET A 1 83 ? -6.495 6.483 2.588 1.00 0.00 83 MET A CA 10
ATOM 18342 C C . MET A 1 83 ? -5.401 6.262 1.545 1.00 0.00 83 MET A C 10
ATOM 18343 O O . MET A 1 83 ? -4.437 5.547 1.804 1.00 0.00 83 MET A O 10
ATOM 18357 N N . LEU A 1 84 ? -5.474 6.976 0.427 1.00 0.00 84 LEU A N 10
ATOM 18358 C CA . LEU A 1 84 ? -4.336 7.255 -0.425 1.00 0.00 84 LEU A CA 10
ATOM 18359 C C . LEU A 1 84 ? -4.200 8.769 -0.455 1.00 0.00 84 LEU A C 10
ATOM 18360 O O . LEU A 1 84 ? -4.952 9.374 -1.202 1.00 0.00 84 LEU A O 10
ATOM 18376 N N . PRO A 1 85 ? -3.393 9.405 0.408 1.00 0.00 85 PRO A N 10
ATOM 18377 C CA . PRO A 1 85 ? -3.109 10.834 0.317 1.00 0.00 85 PRO A CA 10
ATOM 18378 C C . PRO A 1 85 ? -1.833 11.094 -0.495 1.00 0.00 85 PRO A C 10
ATOM 18379 O O . PRO A 1 85 ? -0.979 10.208 -0.639 1.00 0.00 85 PRO A O 10
ATOM 18390 N N . GLY A 1 86 ? -1.670 12.326 -0.983 1.00 0.00 86 GLY A N 10
ATOM 18391 C CA . GLY A 1 86 ? -0.499 12.708 -1.765 1.00 0.00 86 GLY A CA 10
ATOM 18392 C C . GLY A 1 86 ? -0.548 12.118 -3.174 1.00 0.00 86 GLY A C 10
ATOM 18393 O O . GLY A 1 86 ? 0.487 11.733 -3.729 1.00 0.00 86 GLY A O 10
ATOM 18397 N N . LEU A 1 87 ? -1.756 11.960 -3.712 1.00 0.00 87 LEU A N 10
ATOM 18398 C CA . LEU A 1 87 ? -2.056 11.680 -5.107 1.00 0.00 87 LEU A CA 10
ATOM 18399 C C . LEU A 1 87 ? -2.081 13.029 -5.838 1.00 0.00 87 LEU A C 10
ATOM 18400 O O . LEU A 1 87 ? -2.100 14.088 -5.202 1.00 0.00 87 LEU A O 10
ATOM 18416 N N . GLU A 1 88 ? -2.171 13.001 -7.163 1.00 0.00 88 GLU A N 10
ATOM 18417 C CA . GLU A 1 88 ? -2.543 14.152 -7.974 1.00 0.00 88 GLU A CA 10
ATOM 18418 C C . GLU A 1 88 ? -3.891 13.904 -8.649 1.00 0.00 88 GLU A C 10
ATOM 18419 O O . GLU A 1 88 ? -4.241 12.749 -8.916 1.00 0.00 88 GLU A O 10
ATOM 18431 N N . PRO A 1 89 ? -4.633 14.979 -8.959 1.00 0.00 89 PRO A N 10
ATOM 18432 C CA . PRO A 1 89 ? -5.845 14.892 -9.749 1.00 0.00 89 PRO A CA 10
ATOM 18433 C C . PRO A 1 89 ? -5.571 14.516 -11.211 1.00 0.00 89 PRO A C 10
ATOM 18434 O O . PRO A 1 89 ? -4.445 14.617 -11.711 1.00 0.00 89 PRO A O 10
ATOM 18445 N N . PHE A 1 90 ? -6.669 14.211 -11.913 1.00 0.00 90 PHE A N 10
ATOM 18446 C CA . PHE A 1 90 ? -6.740 14.015 -13.352 1.00 0.00 90 PHE A CA 10
ATOM 18447 C C . PHE A 1 90 ? -5.615 13.089 -13.843 1.00 0.00 90 PHE A C 10
ATOM 18448 O O . PHE A 1 90 ? -4.851 13.439 -14.739 1.00 0.00 90 PHE A O 10
ATOM 18465 N N . SER A 1 91 ? -5.451 11.921 -13.224 1.00 0.00 91 SER A N 10
ATOM 18466 C CA . SER A 1 91 ? -4.452 10.922 -13.589 1.00 0.00 91 SER A CA 10
ATOM 18467 C C . SER A 1 91 ? -4.932 9.535 -13.164 1.00 0.00 91 SER A C 10
ATOM 18468 O O . SER A 1 91 ? -6.043 9.393 -12.646 1.00 0.00 91 SER A O 10
ATOM 18476 N N . HIS A 1 92 ? -4.112 8.511 -13.407 1.00 0.00 92 HIS A N 10
ATOM 18477 C CA . HIS A 1 92 ? -4.374 7.142 -13.002 1.00 0.00 92 HIS A CA 10
ATOM 18478 C C . HIS A 1 92 ? -3.393 6.776 -11.886 1.00 0.00 92 HIS A C 10
ATOM 18479 O O . HIS A 1 92 ? -2.338 7.395 -11.736 1.00 0.00 92 HIS A O 10
ATOM 18493 N N . TYR A 1 93 ? -3.723 5.763 -11.097 1.00 0.00 93 TYR A N 10
ATOM 18494 C CA . TYR A 1 93 ? -2.888 5.223 -10.040 1.00 0.00 93 TYR A CA 10
ATOM 18495 C C . TYR A 1 93 ? -3.141 3.723 -9.990 1.00 0.00 93 TYR A C 10
ATOM 18496 O O . TYR A 1 93 ? -4.245 3.259 -10.291 1.00 0.00 93 TYR A O 10
ATOM 18514 N N . THR A 1 94 ? -2.130 2.980 -9.558 1.00 0.00 94 THR A N 10
ATOM 18515 C CA . THR A 1 94 ? -2.240 1.556 -9.258 1.00 0.00 94 THR A CA 10
ATOM 18516 C C . THR A 1 94 ? -1.791 1.388 -7.805 1.00 0.00 94 THR A C 10
ATOM 18517 O O . THR A 1 94 ? -0.901 2.115 -7.359 1.00 0.00 94 THR A O 10
ATOM 18528 N N . LEU A 1 95 ? -2.433 0.493 -7.049 1.00 0.00 95 LEU A N 10
ATOM 18529 C CA . LEU A 1 95 ? -2.081 0.099 -5.688 1.00 0.00 95 LEU A CA 10
ATOM 18530 C C . LEU A 1 95 ? -2.299 -1.414 -5.517 1.00 0.00 95 LEU A C 10
ATOM 18531 O O . LEU A 1 95 ? -3.029 -2.047 -6.277 1.00 0.00 95 LEU A O 10
ATOM 18547 N N . ASN A 1 96 ? -1.716 -2.021 -4.485 1.00 0.00 96 ASN A N 10
ATOM 18548 C CA . ASN A 1 96 ? -1.973 -3.403 -4.045 1.00 0.00 96 ASN A CA 10
ATOM 18549 C C . ASN A 1 96 ? -1.876 -3.407 -2.525 1.00 0.00 96 ASN A C 10
ATOM 18550 O O . ASN A 1 96 ? -1.020 -2.710 -1.987 1.00 0.00 96 ASN A O 10
ATOM 18561 N N . VAL A 1 97 ? -2.697 -4.202 -1.840 1.00 0.00 97 VAL A N 10
ATOM 18562 C CA . VAL A 1 97 ? -2.682 -4.393 -0.391 1.00 0.00 97 VAL A CA 10
ATOM 18563 C C . VAL A 1 97 ? -1.854 -5.654 -0.119 1.00 0.00 97 VAL A C 10
ATOM 18564 O O . VAL A 1 97 ? -2.130 -6.694 -0.723 1.00 0.00 97 VAL A O 10
ATOM 18577 N N . ARG A 1 98 ? -0.907 -5.642 0.823 1.00 0.00 98 ARG A N 10
ATOM 18578 C CA . ARG A 1 98 ? -0.131 -6.836 1.197 1.00 0.00 98 ARG A CA 10
ATOM 18579 C C . ARG A 1 98 ? -0.134 -7.033 2.711 1.00 0.00 98 ARG A C 10
ATOM 18580 O O . ARG A 1 98 ? 0.066 -6.065 3.443 1.00 0.00 98 ARG A O 10
ATOM 18601 N N . VAL A 1 99 ? -0.370 -8.259 3.176 1.00 0.00 99 VAL A N 10
ATOM 18602 C CA . VAL A 1 99 ? -0.424 -8.571 4.599 1.00 0.00 99 VAL A CA 10
ATOM 18603 C C . VAL A 1 99 ? 1.000 -8.664 5.129 1.00 0.00 99 VAL A C 10
ATOM 18604 O O . VAL A 1 99 ? 1.921 -9.046 4.401 1.00 0.00 99 VAL A O 10
ATOM 18617 N N . VAL A 1 100 ? 1.172 -8.376 6.414 1.00 0.00 100 VAL A N 10
ATOM 18618 C CA . VAL A 1 100 ? 2.456 -8.405 7.084 1.00 0.00 100 VAL A CA 10
ATOM 18619 C C . VAL A 1 100 ? 2.228 -8.881 8.516 1.00 0.00 100 VAL A C 10
ATOM 18620 O O . VAL A 1 100 ? 1.246 -8.498 9.164 1.00 0.00 100 VAL A O 10
ATOM 18633 N N . ASN A 1 101 ? 3.157 -9.675 9.040 1.00 0.00 101 ASN A N 10
ATOM 18634 C CA . ASN A 1 101 ? 3.208 -10.076 10.437 1.00 0.00 101 ASN A CA 10
ATOM 18635 C C . ASN A 1 101 ? 4.630 -9.902 10.975 1.00 0.00 101 ASN A C 10
ATOM 18636 O O . ASN A 1 101 ? 5.388 -9.107 10.429 1.00 0.00 101 ASN A O 10
ATOM 18647 N N . GLY A 1 102 ? 4.967 -10.538 12.103 1.00 0.00 102 GLY A N 10
ATOM 18648 C CA . GLY A 1 102 ? 6.287 -10.369 12.704 1.00 0.00 102 GLY A CA 10
ATOM 18649 C C . GLY A 1 102 ? 7.362 -11.025 11.845 1.00 0.00 102 GLY A C 10
ATOM 18650 O O . GLY A 1 102 ? 8.420 -10.443 11.610 1.00 0.00 102 GLY A O 10
ATOM 18654 N N . LYS A 1 103 ? 7.086 -12.236 11.362 1.00 0.00 103 LYS A N 10
ATOM 18655 C CA . LYS A 1 103 ? 7.986 -12.991 10.507 1.00 0.00 103 LYS A CA 10
ATOM 18656 C C . LYS A 1 103 ? 8.219 -12.260 9.187 1.00 0.00 103 LYS A C 10
ATOM 18657 O O . LYS A 1 103 ? 9.379 -12.103 8.802 1.00 0.00 103 LYS A O 10
ATOM 18676 N N . GLY A 1 104 ? 7.182 -11.827 8.474 1.00 0.00 104 GLY A N 10
ATOM 18677 C CA . GLY A 1 104 ? 7.373 -11.242 7.158 1.00 0.00 104 GLY A CA 10
ATOM 18678 C C . GLY A 1 104 ? 6.066 -10.957 6.442 1.00 0.00 104 GLY A C 10
ATOM 18679 O O . GLY A 1 104 ? 4.981 -10.964 7.034 1.00 0.00 104 GLY A O 10
ATOM 18683 N N . GLU A 1 105 ? 6.204 -10.644 5.159 1.00 0.00 105 GLU A N 10
ATOM 18684 C CA . GLU A 1 105 ? 5.106 -10.315 4.263 1.00 0.00 105 GLU A CA 10
ATOM 18685 C C . GLU A 1 105 ? 4.415 -11.581 3.756 1.00 0.00 105 GLU A C 10
ATOM 18686 O O . GLU A 1 105 ? 5.043 -12.638 3.640 1.00 0.00 105 GLU A O 10
ATOM 18698 N N . GLY A 1 106 ? 3.139 -11.464 3.386 1.00 0.00 106 GLY A N 10
ATOM 18699 C CA . GLY A 1 106 ? 2.383 -12.458 2.630 1.00 0.00 106 GLY A CA 10
ATOM 18700 C C . GLY A 1 106 ? 2.115 -12.007 1.199 1.00 0.00 106 GLY A C 10
ATOM 18701 O O . GLY A 1 106 ? 2.639 -10.980 0.769 1.00 0.00 106 GLY A O 10
ATOM 18705 N N . PRO A 1 107 ? 1.306 -12.766 0.446 1.00 0.00 107 PRO A N 10
ATOM 18706 C CA . PRO A 1 107 ? 0.993 -12.430 -0.934 1.00 0.00 107 PRO A CA 10
ATOM 18707 C C . PRO A 1 107 ? 0.153 -11.153 -0.997 1.00 0.00 107 PRO A C 10
ATOM 18708 O O . PRO A 1 107 ? -0.544 -10.771 -0.049 1.00 0.00 107 PRO A O 10
ATOM 18719 N N . ALA A 1 108 ? 0.222 -10.492 -2.148 1.00 0.00 108 ALA A N 10
ATOM 18720 C CA . ALA A 1 108 ? -0.469 -9.247 -2.406 1.00 0.00 108 ALA A CA 10
ATOM 18721 C C . ALA A 1 108 ? -1.878 -9.527 -2.938 1.00 0.00 108 ALA A C 10
ATOM 18722 O O . ALA A 1 108 ? -2.141 -10.554 -3.572 1.00 0.00 108 ALA A O 10
ATOM 18729 N N . SER A 1 109 ? -2.794 -8.593 -2.697 1.00 0.00 109 SER A N 10
ATOM 18730 C CA . SER A 1 109 ? -4.137 -8.546 -3.268 1.00 0.00 109 SER A CA 10
ATOM 18731 C C . SER A 1 109 ? -4.093 -8.369 -4.803 1.00 0.00 109 SER A C 10
ATOM 18732 O O . SER A 1 109 ? -3.000 -8.406 -5.369 1.00 0.00 109 SER A O 10
ATOM 18740 N N . PRO A 1 110 ? -5.226 -8.137 -5.503 1.00 0.00 110 PRO A N 10
ATOM 18741 C CA . PRO A 1 110 ? -5.172 -7.620 -6.866 1.00 0.00 110 PRO A CA 10
ATOM 18742 C C . PRO A 1 110 ? -4.338 -6.334 -6.913 1.00 0.00 110 PRO A C 10
ATOM 18743 O O . PRO A 1 110 ? -4.277 -5.600 -5.914 1.00 0.00 110 PRO A O 10
ATOM 18754 N N . ASP A 1 111 ? -3.767 -6.039 -8.080 1.00 0.00 111 ASP A N 10
ATOM 18755 C CA . ASP A 1 111 ? -3.190 -4.740 -8.394 1.00 0.00 111 ASP A CA 10
ATOM 18756 C C . ASP A 1 111 ? -4.374 -3.883 -8.827 1.00 0.00 111 ASP A C 10
ATOM 18757 O O . ASP A 1 111 ? -4.730 -3.836 -10.005 1.00 0.00 111 ASP A O 10
ATOM 18766 N N . ARG A 1 112 ? -5.062 -3.278 -7.863 1.00 0.00 112 ARG A N 10
ATOM 18767 C CA . ARG A 1 112 ? -6.203 -2.424 -8.151 1.00 0.00 112 ARG A CA 10
ATOM 18768 C C . ARG A 1 112 ? -5.718 -1.183 -8.878 1.00 0.00 112 ARG A C 10
ATOM 18769 O O . ARG A 1 112 ? -4.587 -0.734 -8.684 1.00 0.00 112 ARG A O 10
ATOM 18790 N N . VAL A 1 113 ? -6.621 -0.569 -9.629 1.00 0.00 113 VAL A N 10
ATOM 18791 C CA . VAL A 1 113 ? -6.362 0.697 -10.289 1.00 0.00 113 VAL A CA 10
ATOM 18792 C C . VAL A 1 113 ? -7.481 1.659 -9.921 1.00 0.00 113 VAL A C 10
ATOM 18793 O O . VAL A 1 113 ? -8.597 1.224 -9.614 1.00 0.00 113 VAL A O 10
ATOM 18806 N N . PHE A 1 114 ? -7.210 2.957 -9.957 1.00 0.00 114 PHE A N 10
ATOM 18807 C CA . PHE A 1 114 ? -8.219 3.992 -9.823 1.00 0.00 114 PHE A CA 10
ATOM 18808 C C . PHE A 1 114 ? -7.729 5.220 -10.580 1.00 0.00 114 PHE A C 10
ATOM 18809 O O . PHE A 1 114 ? -6.523 5.435 -10.718 1.00 0.00 114 PHE A O 10
ATOM 18826 N N . ASN A 1 115 ? -8.654 6.040 -11.070 1.00 0.00 115 ASN A N 10
ATOM 18827 C CA . ASN A 1 115 ? -8.352 7.354 -11.617 1.00 0.00 115 ASN A CA 10
ATOM 18828 C C . ASN A 1 115 ? -8.716 8.414 -10.590 1.00 0.00 115 ASN A C 10
ATOM 18829 O O . ASN A 1 115 ? -9.549 8.168 -9.714 1.00 0.00 115 ASN A O 10
ATOM 18840 N N . THR A 1 116 ? -8.157 9.605 -10.736 1.00 0.00 116 THR A N 10
ATOM 18841 C CA . THR A 1 116 ? -8.525 10.767 -9.952 1.00 0.00 116 THR A CA 10
ATOM 18842 C C . THR A 1 116 ? -9.304 11.729 -10.871 1.00 0.00 116 THR A C 10
ATOM 18843 O O . THR A 1 116 ? -9.027 11.765 -12.073 1.00 0.00 116 THR A O 10
ATOM 18854 N N . PRO A 1 117 ? -10.299 12.477 -10.350 1.00 0.00 117 PRO A N 10
ATOM 18855 C CA . PRO A 1 117 ? -11.328 13.138 -11.155 1.00 0.00 117 PRO A CA 10
ATOM 18856 C C . PRO A 1 117 ? -10.771 14.251 -12.057 1.00 0.00 117 PRO A C 10
ATOM 18857 O O . PRO A 1 117 ? -10.388 13.971 -13.191 1.00 0.00 117 PRO A O 10
ATOM 18868 N N . GLU A 1 118 ? -10.690 15.501 -11.584 1.00 0.00 118 GLU A N 10
ATOM 18869 C CA . GLU A 1 118 ? -10.063 16.590 -12.344 1.00 0.00 118 GLU A CA 10
ATOM 18870 C C . GLU A 1 118 ? -9.276 17.548 -11.448 1.00 0.00 118 GLU A C 10
ATOM 18871 O O . GLU A 1 118 ? -8.209 18.027 -11.822 1.00 0.00 118 GLU A O 10
ATOM 18883 N N . GLY A 1 119 ? -9.777 17.767 -10.237 1.00 0.00 119 GLY A N 10
ATOM 18884 C CA . GLY A 1 119 ? -9.347 18.811 -9.311 1.00 0.00 119 GLY A CA 10
ATOM 18885 C C . GLY A 1 119 ? -9.688 20.200 -9.860 1.00 0.00 119 GLY A C 10
ATOM 18886 O O . GLY A 1 119 ? -9.607 20.444 -11.061 1.00 0.00 119 GLY A O 10
ATOM 18890 N N . SER A 1 120 ? -10.052 21.142 -8.985 1.00 0.00 120 SER A N 10
ATOM 18891 C CA . SER A 1 120 ? -10.755 22.348 -9.421 1.00 0.00 120 SER A CA 10
ATOM 18892 C C . SER A 1 120 ? -12.005 21.970 -10.242 1.00 0.00 120 SER A C 10
ATOM 18893 O O . SER A 1 120 ? -12.549 20.875 -10.067 1.00 0.00 120 SER A O 10
ATOM 18901 N N . GLY A 1 121 ? -12.567 22.911 -10.994 1.00 0.00 121 GLY A N 10
ATOM 18902 C CA . GLY A 1 121 ? -13.947 22.880 -11.447 1.00 0.00 121 GLY A CA 10
ATOM 18903 C C . GLY A 1 121 ? -14.804 23.687 -10.467 1.00 0.00 121 GLY A C 10
ATOM 18904 O O . GLY A 1 121 ? -14.381 23.918 -9.321 1.00 0.00 121 GLY A O 10
ATOM 18908 N N . PRO A 1 122 ? -15.999 24.134 -10.880 1.00 0.00 122 PRO A N 10
ATOM 18909 C CA . PRO A 1 122 ? -16.748 25.142 -10.150 1.00 0.00 122 PRO A CA 10
ATOM 18910 C C . PRO A 1 122 ? -17.348 24.553 -8.875 1.00 0.00 122 PRO A C 10
ATOM 18911 O O . PRO A 1 122 ? -18.227 23.687 -8.941 1.00 0.00 122 PRO A O 10
ATOM 18922 N N . SER A 1 123 ? -16.896 25.027 -7.710 1.00 0.00 123 SER A N 10
ATOM 18923 C CA . SER A 1 123 ? -17.571 24.757 -6.446 1.00 0.00 123 SER A CA 10
ATOM 18924 C C . SER A 1 123 ? -18.980 25.348 -6.465 1.00 0.00 123 SER A C 10
ATOM 18925 O O . SER A 1 123 ? -19.925 24.674 -6.054 1.00 0.00 123 SER A O 10
ATOM 18933 N N . SER A 1 124 ? -19.118 26.571 -6.966 1.00 0.00 124 SER A N 10
ATOM 18934 C CA . SER A 1 124 ? -20.377 27.198 -7.321 1.00 0.00 124 SER A CA 10
ATOM 18935 C C . SER A 1 124 ? -20.163 27.945 -8.639 1.00 0.00 124 SER A C 10
ATOM 18936 O O . SER A 1 124 ? -19.025 28.266 -9.006 1.00 0.00 124 SER A O 10
ATOM 18944 N N . GLY A 1 125 ? -21.257 28.251 -9.324 1.00 0.00 125 GLY A N 10
ATOM 18945 C CA . GLY A 1 125 ? -21.348 29.102 -10.496 1.00 0.00 125 GLY A CA 10
ATOM 18946 C C . GLY A 1 125 ? -22.737 29.716 -10.497 1.00 0.00 125 GLY A C 10
ATOM 18947 O O . GLY A 1 125 ? -22.988 30.572 -11.361 1.00 0.00 125 GLY A O 10
ATOM 18951 N N . GLY A 1 1 ? -8.928 -12.864 -10.841 1.00 0.00 1 GLY A N 11
ATOM 18952 C CA . GLY A 1 1 ? -7.740 -13.407 -10.174 1.00 0.00 1 GLY A CA 11
ATOM 18953 C C . GLY A 1 1 ? -6.519 -12.907 -10.910 1.00 0.00 1 GLY A C 11
ATOM 18954 O O . GLY A 1 1 ? -6.474 -11.723 -11.236 1.00 0.00 1 GLY A O 11
ATOM 18958 N N . SER A 1 2 ? -5.610 -13.833 -11.224 1.00 0.00 2 SER A N 11
ATOM 18959 C CA . SER A 1 2 ? -4.453 -13.804 -12.117 1.00 0.00 2 SER A CA 11
ATOM 18960 C C . SER A 1 2 ? -3.264 -14.423 -11.379 1.00 0.00 2 SER A C 11
ATOM 18961 O O . SER A 1 2 ? -3.362 -14.703 -10.182 1.00 0.00 2 SER A O 11
ATOM 18969 N N . SER A 1 3 ? -2.173 -14.691 -12.107 1.00 0.00 3 SER A N 11
ATOM 18970 C CA . SER A 1 3 ? -1.044 -15.495 -11.636 1.00 0.00 3 SER A CA 11
ATOM 18971 C C . SER A 1 3 ? -1.548 -16.777 -10.939 1.00 0.00 3 SER A C 11
ATOM 18972 O O . SER A 1 3 ? -2.628 -17.258 -11.308 1.00 0.00 3 SER A O 11
ATOM 18980 N N . GLY A 1 4 ? -0.794 -17.370 -10.009 1.00 0.00 4 GLY A N 11
ATOM 18981 C CA . GLY A 1 4 ? -1.293 -18.456 -9.178 1.00 0.00 4 GLY A CA 11
ATOM 18982 C C . GLY A 1 4 ? -0.164 -19.331 -8.653 1.00 0.00 4 GLY A C 11
ATOM 18983 O O . GLY A 1 4 ? 0.190 -20.316 -9.306 1.00 0.00 4 GLY A O 11
ATOM 18987 N N . SER A 1 5 ? 0.413 -18.999 -7.497 1.00 0.00 5 SER A N 11
ATOM 18988 C CA . SER A 1 5 ? 1.448 -19.818 -6.879 1.00 0.00 5 SER A CA 11
ATOM 18989 C C . SER A 1 5 ? 0.869 -21.102 -6.265 1.00 0.00 5 SER A C 11
ATOM 18990 O O . SER A 1 5 ? -0.282 -21.136 -5.810 1.00 0.00 5 SER A O 11
ATOM 18998 N N . SER A 1 6 ? 1.683 -22.152 -6.218 1.00 0.00 6 SER A N 11
ATOM 18999 C CA . SER A 1 6 ? 1.301 -23.525 -5.931 1.00 0.00 6 SER A CA 11
ATOM 19000 C C . SER A 1 6 ? 1.937 -23.979 -4.617 1.00 0.00 6 SER A C 11
ATOM 19001 O O . SER A 1 6 ? 3.119 -23.727 -4.369 1.00 0.00 6 SER A O 11
ATOM 19009 N N . GLY A 1 7 ? 1.165 -24.677 -3.784 1.00 0.00 7 GLY A N 11
ATOM 19010 C CA . GLY A 1 7 ? 1.599 -25.130 -2.466 1.00 0.00 7 GLY A CA 11
ATOM 19011 C C . GLY A 1 7 ? 1.590 -23.988 -1.449 1.00 0.00 7 GLY A C 11
ATOM 19012 O O . GLY A 1 7 ? 1.402 -22.818 -1.810 1.00 0.00 7 GLY A O 11
ATOM 19016 N N . HIS A 1 8 ? 1.768 -24.316 -0.167 1.00 0.00 8 HIS A N 11
ATOM 19017 C CA . HIS A 1 8 ? 1.841 -23.350 0.923 1.00 0.00 8 HIS A CA 11
ATOM 19018 C C . HIS A 1 8 ? 2.432 -24.006 2.174 1.00 0.00 8 HIS A C 11
ATOM 19019 O O . HIS A 1 8 ? 1.994 -25.083 2.596 1.00 0.00 8 HIS A O 11
ATOM 19033 N N . SER A 1 9 ? 3.376 -23.335 2.825 1.00 0.00 9 SER A N 11
ATOM 19034 C CA . SER A 1 9 ? 3.780 -23.657 4.184 1.00 0.00 9 SER A CA 11
ATOM 19035 C C . SER A 1 9 ? 4.294 -22.404 4.891 1.00 0.00 9 SER A C 11
ATOM 19036 O O . SER A 1 9 ? 4.691 -21.426 4.248 1.00 0.00 9 SER A O 11
ATOM 19044 N N . GLY A 1 10 ? 4.306 -22.434 6.218 1.00 0.00 10 GLY A N 11
ATOM 19045 C CA . GLY A 1 10 ? 4.758 -21.329 7.038 1.00 0.00 10 GLY A CA 11
ATOM 19046 C C . GLY A 1 10 ? 4.275 -21.561 8.454 1.00 0.00 10 GLY A C 11
ATOM 19047 O O . GLY A 1 10 ? 3.073 -21.704 8.676 1.00 0.00 10 GLY A O 11
ATOM 19051 N N . GLU A 1 11 ? 5.198 -21.622 9.411 1.00 0.00 11 GLU A N 11
ATOM 19052 C CA . GLU A 1 11 ? 4.838 -21.598 10.820 1.00 0.00 11 GLU A CA 11
ATOM 19053 C C . GLU A 1 11 ? 4.127 -20.281 11.106 1.00 0.00 11 GLU A C 11
ATOM 19054 O O . GLU A 1 11 ? 2.930 -20.277 11.392 1.00 0.00 11 GLU A O 11
ATOM 19066 N N . ASP A 1 12 ? 4.868 -19.175 11.004 1.00 0.00 12 ASP A N 11
ATOM 19067 C CA . ASP A 1 12 ? 4.401 -17.848 11.393 1.00 0.00 12 ASP A CA 11
ATOM 19068 C C . ASP A 1 12 ? 4.467 -16.844 10.236 1.00 0.00 12 ASP A C 11
ATOM 19069 O O . ASP A 1 12 ? 3.923 -15.749 10.346 1.00 0.00 12 ASP A O 11
ATOM 19078 N N . LEU A 1 13 ? 5.077 -17.216 9.102 1.00 0.00 13 LEU A N 11
ATOM 19079 C CA . LEU A 1 13 ? 4.985 -16.476 7.845 1.00 0.00 13 LEU A CA 11
ATOM 19080 C C . LEU A 1 13 ? 3.572 -16.593 7.261 1.00 0.00 13 LEU A C 11
ATOM 19081 O O . LEU A 1 13 ? 2.963 -17.659 7.372 1.00 0.00 13 LEU A O 11
ATOM 19097 N N . PRO A 1 14 ? 3.049 -15.528 6.629 1.00 0.00 14 PRO A N 11
ATOM 19098 C CA . PRO A 1 14 ? 1.658 -15.478 6.192 1.00 0.00 14 PRO A CA 11
ATOM 19099 C C . PRO A 1 14 ? 1.380 -16.387 4.989 1.00 0.00 14 PRO A C 11
ATOM 19100 O O . PRO A 1 14 ? 2.285 -16.718 4.220 1.00 0.00 14 PRO A O 11
ATOM 19111 N N . MET A 1 15 ? 0.103 -16.721 4.774 1.00 0.00 15 MET A N 11
ATOM 19112 C CA . MET A 1 15 ? -0.315 -17.732 3.802 1.00 0.00 15 MET A CA 11
ATOM 19113 C C . MET A 1 15 ? -1.134 -17.191 2.633 1.00 0.00 15 MET A C 11
ATOM 19114 O O . MET A 1 15 ? -0.983 -17.701 1.523 1.00 0.00 15 MET A O 11
ATOM 19128 N N . VAL A 1 16 ? -2.041 -16.234 2.858 1.00 0.00 16 VAL A N 11
ATOM 19129 C CA . VAL A 1 16 ? -2.894 -15.686 1.805 1.00 0.00 16 VAL A CA 11
ATOM 19130 C C . VAL A 1 16 ? -3.045 -14.180 2.003 1.00 0.00 16 VAL A C 11
ATOM 19131 O O . VAL A 1 16 ? -2.883 -13.669 3.114 1.00 0.00 16 VAL A O 11
ATOM 19144 N N . ALA A 1 17 ? -3.344 -13.500 0.902 1.00 0.00 17 ALA A N 11
ATOM 19145 C CA . ALA A 1 17 ? -3.635 -12.088 0.802 1.00 0.00 17 ALA A CA 11
ATOM 19146 C C . ALA A 1 17 ? -5.068 -11.788 1.246 1.00 0.00 17 ALA A C 11
ATOM 19147 O O . ALA A 1 17 ? -5.845 -12.729 1.440 1.00 0.00 17 ALA A O 11
ATOM 19154 N N . PRO A 1 18 ? -5.458 -10.502 1.372 1.00 0.00 18 PRO A N 11
ATOM 19155 C CA . PRO A 1 18 ? -6.860 -10.166 1.515 1.00 0.00 18 PRO A CA 11
ATOM 19156 C C . PRO A 1 18 ? -7.681 -10.715 0.345 1.00 0.00 18 PRO A C 11
ATOM 19157 O O . PRO A 1 18 ? -7.152 -11.035 -0.725 1.00 0.00 18 PRO A O 11
ATOM 19168 N N . GLY A 1 19 ? -8.992 -10.804 0.555 1.00 0.00 19 GLY A N 11
ATOM 19169 C CA . GLY A 1 19 ? -9.954 -11.003 -0.514 1.00 0.00 19 GLY A CA 11
ATOM 19170 C C . GLY A 1 19 ? -10.001 -9.760 -1.405 1.00 0.00 19 GLY A C 11
ATOM 19171 O O . GLY A 1 19 ? -9.157 -8.863 -1.294 1.00 0.00 19 GLY A O 11
ATOM 19175 N N . ASN A 1 20 ? -10.972 -9.700 -2.319 1.00 0.00 20 ASN A N 11
ATOM 19176 C CA . ASN A 1 20 ? -10.981 -8.648 -3.329 1.00 0.00 20 ASN A CA 11
ATOM 19177 C C . ASN A 1 20 ? -10.998 -7.248 -2.703 1.00 0.00 20 ASN A C 11
ATOM 19178 O O . ASN A 1 20 ? -11.538 -7.018 -1.618 1.00 0.00 20 ASN A O 11
ATOM 19189 N N . VAL A 1 21 ? -10.438 -6.292 -3.440 1.00 0.00 21 VAL A N 11
ATOM 19190 C CA . VAL A 1 21 ? -10.132 -4.951 -2.967 1.00 0.00 21 VAL A CA 11
ATOM 19191 C C . VAL A 1 21 ? -11.032 -3.967 -3.719 1.00 0.00 21 VAL A C 11
ATOM 19192 O O . VAL A 1 21 ? -11.426 -4.221 -4.867 1.00 0.00 21 VAL A O 11
ATOM 19205 N N . ARG A 1 22 ? -11.345 -2.841 -3.090 1.00 0.00 22 ARG A N 11
ATOM 19206 C CA . ARG A 1 22 ? -12.070 -1.707 -3.649 1.00 0.00 22 ARG A CA 11
ATOM 19207 C C . ARG A 1 22 ? -11.233 -0.474 -3.362 1.00 0.00 22 ARG A C 11
ATOM 19208 O O . ARG A 1 22 ? -10.389 -0.490 -2.472 1.00 0.00 22 ARG A O 11
ATOM 19229 N N . VAL A 1 23 ? -11.424 0.597 -4.110 1.00 0.00 23 VAL A N 11
ATOM 19230 C CA . VAL A 1 23 ? -10.844 1.882 -3.812 1.00 0.00 23 VAL A CA 11
ATOM 19231 C C . VAL A 1 23 ? -11.851 2.910 -4.269 1.00 0.00 23 VAL A C 11
ATOM 19232 O O . VAL A 1 23 ? -12.182 2.944 -5.456 1.00 0.00 23 VAL A O 11
ATOM 19245 N N . ASN A 1 24 ? -12.391 3.672 -3.323 1.00 0.00 24 ASN A N 11
ATOM 19246 C CA . ASN A 1 24 ? -13.336 4.740 -3.594 1.00 0.00 24 ASN A CA 11
ATOM 19247 C C . ASN A 1 24 ? -12.598 6.063 -3.598 1.00 0.00 24 ASN A C 11
ATOM 19248 O O . ASN A 1 24 ? -11.872 6.385 -2.659 1.00 0.00 24 ASN A O 11
ATOM 19259 N N . VAL A 1 25 ? -12.797 6.846 -4.644 1.00 0.00 25 VAL A N 11
ATOM 19260 C CA . VAL A 1 25 ? -12.204 8.167 -4.738 1.00 0.00 25 VAL A CA 11
ATOM 19261 C C . VAL A 1 25 ? -13.046 9.122 -3.896 1.00 0.00 25 VAL A C 11
ATOM 19262 O O . VAL A 1 25 ? -14.202 9.406 -4.209 1.00 0.00 25 VAL A O 11
ATOM 19275 N N . VAL A 1 26 ? -12.456 9.556 -2.787 1.00 0.00 26 VAL A N 11
ATOM 19276 C CA . VAL A 1 26 ? -13.013 10.465 -1.795 1.00 0.00 26 VAL A CA 11
ATOM 19277 C C . VAL A 1 26 ? -12.909 11.891 -2.316 1.00 0.00 26 VAL A C 11
ATOM 19278 O O . VAL A 1 26 ? -13.920 12.554 -2.546 1.00 0.00 26 VAL A O 11
ATOM 19291 N N . ASN A 1 27 ? -11.676 12.307 -2.578 1.00 0.00 27 ASN A N 11
ATOM 19292 C CA . ASN A 1 27 ? -11.313 13.661 -3.006 1.00 0.00 27 ASN A CA 11
ATOM 19293 C C . ASN A 1 27 ? -10.528 13.600 -4.322 1.00 0.00 27 ASN A C 11
ATOM 19294 O O . ASN A 1 27 ? -10.276 12.515 -4.840 1.00 0.00 27 ASN A O 11
ATOM 19305 N N . SER A 1 28 ? -10.039 14.739 -4.829 1.00 0.00 28 SER A N 11
ATOM 19306 C CA . SER A 1 28 ? -8.969 14.738 -5.823 1.00 0.00 28 SER A CA 11
ATOM 19307 C C . SER A 1 28 ? -7.725 14.060 -5.253 1.00 0.00 28 SER A C 11
ATOM 19308 O O . SER A 1 28 ? -7.221 13.073 -5.789 1.00 0.00 28 SER A O 11
ATOM 19316 N N . THR A 1 29 ? -7.237 14.606 -4.148 1.00 0.00 29 THR A N 11
ATOM 19317 C CA . THR A 1 29 ? -5.927 14.344 -3.574 1.00 0.00 29 THR A CA 11
ATOM 19318 C C . THR A 1 29 ? -5.909 13.184 -2.581 1.00 0.00 29 THR A C 11
ATOM 19319 O O . THR A 1 29 ? -4.877 12.936 -1.950 1.00 0.00 29 THR A O 11
ATOM 19330 N N . LEU A 1 30 ? -7.053 12.529 -2.387 1.00 0.00 30 LEU A N 11
ATOM 19331 C CA . LEU A 1 30 ? -7.272 11.465 -1.433 1.00 0.00 30 LEU A CA 11
ATOM 19332 C C . LEU A 1 30 ? -8.057 10.362 -2.141 1.00 0.00 30 LEU A C 11
ATOM 19333 O O . LEU A 1 30 ? -8.976 10.673 -2.903 1.00 0.00 30 LEU A O 11
ATOM 19349 N N . ALA A 1 31 ? -7.747 9.094 -1.880 1.00 0.00 31 ALA A N 11
ATOM 19350 C CA . ALA A 1 31 ? -8.631 7.963 -2.164 1.00 0.00 31 ALA A CA 11
ATOM 19351 C C . ALA A 1 31 ? -8.771 7.152 -0.876 1.00 0.00 31 ALA A C 11
ATOM 19352 O O . ALA A 1 31 ? -7.870 7.188 -0.043 1.00 0.00 31 ALA A O 11
ATOM 19359 N N . GLU A 1 32 ? -9.868 6.428 -0.700 1.00 0.00 32 GLU A N 11
ATOM 19360 C CA . GLU A 1 32 ? -10.031 5.371 0.271 1.00 0.00 32 GLU A CA 11
ATOM 19361 C C . GLU A 1 32 ? -9.720 4.068 -0.462 1.00 0.00 32 GLU A C 11
ATOM 19362 O O . GLU A 1 32 ? -10.159 3.888 -1.594 1.00 0.00 32 GLU A O 11
ATOM 19374 N N . VAL A 1 33 ? -9.011 3.134 0.161 1.00 0.00 33 VAL A N 11
ATOM 19375 C CA . VAL A 1 33 ? -8.834 1.771 -0.331 1.00 0.00 33 VAL A CA 11
ATOM 19376 C C . VAL A 1 33 ? -9.483 0.877 0.716 1.00 0.00 33 VAL A C 11
ATOM 19377 O O . VAL A 1 33 ? -9.311 1.122 1.909 1.00 0.00 33 VAL A O 11
ATOM 19390 N N . HIS A 1 34 ? -10.185 -0.159 0.272 1.00 0.00 34 HIS A N 11
ATOM 19391 C CA . HIS A 1 34 ? -10.901 -1.108 1.106 1.00 0.00 34 HIS A CA 11
ATOM 19392 C C . HIS A 1 34 ? -10.443 -2.502 0.680 1.00 0.00 34 HIS A C 11
ATOM 19393 O O . HIS A 1 34 ? -10.190 -2.731 -0.503 1.00 0.00 34 HIS A O 11
ATOM 19407 N N . TRP A 1 35 ? -10.378 -3.450 1.601 1.00 0.00 35 TRP A N 11
ATOM 19408 C CA . TRP A 1 35 ? -10.080 -4.846 1.343 1.00 0.00 35 TRP A CA 11
ATOM 19409 C C . TRP A 1 35 ? -10.995 -5.706 2.218 1.00 0.00 35 TRP A C 11
ATOM 19410 O O . TRP A 1 35 ? -11.655 -5.195 3.128 1.00 0.00 35 TRP A O 11
ATOM 19431 N N . ASP A 1 36 ? -11.063 -7.006 1.933 1.00 0.00 36 ASP A N 11
ATOM 19432 C CA . ASP A 1 36 ? -11.663 -7.963 2.865 1.00 0.00 36 ASP A CA 11
ATOM 19433 C C . ASP A 1 36 ? -10.689 -8.143 4.027 1.00 0.00 36 ASP A C 11
ATOM 19434 O O . ASP A 1 36 ? -9.480 -8.162 3.792 1.00 0.00 36 ASP A O 11
ATOM 19443 N N . PRO A 1 37 ? -11.165 -8.388 5.253 1.00 0.00 37 PRO A N 11
ATOM 19444 C CA . PRO A 1 37 ? -10.313 -8.925 6.303 1.00 0.00 37 PRO A CA 11
ATOM 19445 C C . PRO A 1 37 ? -9.826 -10.308 5.876 1.00 0.00 37 PRO A C 11
ATOM 19446 O O . PRO A 1 37 ? -10.609 -11.084 5.318 1.00 0.00 37 PRO A O 11
ATOM 19457 N N . VAL A 1 38 ? -8.571 -10.657 6.163 1.00 0.00 38 VAL A N 11
ATOM 19458 C CA . VAL A 1 38 ? -8.201 -12.067 6.183 1.00 0.00 38 VAL A CA 11
ATOM 19459 C C . VAL A 1 38 ? -8.508 -12.678 7.562 1.00 0.00 38 VAL A C 11
ATOM 19460 O O . VAL A 1 38 ? -8.589 -11.938 8.557 1.00 0.00 38 VAL A O 11
ATOM 19473 N N . PRO A 1 39 ? -8.635 -14.013 7.655 1.00 0.00 39 PRO A N 11
ATOM 19474 C CA . PRO A 1 39 ? -8.672 -14.735 8.919 1.00 0.00 39 PRO A CA 11
ATOM 19475 C C . PRO A 1 39 ? -7.315 -14.627 9.605 1.00 0.00 39 PRO A C 11
ATOM 19476 O O . PRO A 1 39 ? -6.284 -14.716 8.940 1.00 0.00 39 PRO A O 11
ATOM 19487 N N . LEU A 1 40 ? -7.283 -14.614 10.939 1.00 0.00 40 LEU A N 11
ATOM 19488 C CA . LEU A 1 40 ? -6.034 -14.762 11.692 1.00 0.00 40 LEU A CA 11
ATOM 19489 C C . LEU A 1 40 ? -5.192 -15.969 11.277 1.00 0.00 40 LEU A C 11
ATOM 19490 O O . LEU A 1 40 ? -3.972 -15.963 11.394 1.00 0.00 40 LEU A O 11
ATOM 19506 N N . LYS A 1 41 ? -5.843 -17.012 10.772 1.00 0.00 41 LYS A N 11
ATOM 19507 C CA . LYS A 1 41 ? -5.179 -18.233 10.339 1.00 0.00 41 LYS A CA 11
ATOM 19508 C C . LYS A 1 41 ? -4.233 -17.998 9.161 1.00 0.00 41 LYS A C 11
ATOM 19509 O O . LYS A 1 41 ? -3.211 -18.681 9.118 1.00 0.00 41 LYS A O 11
ATOM 19528 N N . SER A 1 42 ? -4.515 -17.067 8.242 1.00 0.00 42 SER A N 11
ATOM 19529 C CA . SER A 1 42 ? -3.590 -16.763 7.156 1.00 0.00 42 SER A CA 11
ATOM 19530 C C . SER A 1 42 ? -2.412 -15.954 7.687 1.00 0.00 42 SER A C 11
ATOM 19531 O O . SER A 1 42 ? -1.294 -16.157 7.224 1.00 0.00 42 SER A O 11
ATOM 19539 N N . ILE A 1 43 ? -2.671 -15.055 8.644 1.00 0.00 43 ILE A N 11
ATOM 19540 C CA . ILE A 1 43 ? -1.684 -14.211 9.314 1.00 0.00 43 ILE A CA 11
ATOM 19541 C C . ILE A 1 43 ? -0.721 -15.110 10.085 1.00 0.00 43 ILE A C 11
ATOM 19542 O O . ILE A 1 43 ? 0.467 -14.816 10.136 1.00 0.00 43 ILE A O 11
ATOM 19558 N N . ARG A 1 44 ? -1.242 -16.192 10.672 1.00 0.00 44 ARG A N 11
ATOM 19559 C CA . ARG A 1 44 ? -0.607 -17.153 11.566 1.00 0.00 44 ARG A CA 11
ATOM 19560 C C . ARG A 1 44 ? -0.543 -16.607 12.972 1.00 0.00 44 ARG A C 11
ATOM 19561 O O . ARG A 1 44 ? -1.146 -17.190 13.872 1.00 0.00 44 ARG A O 11
ATOM 19582 N N . GLY A 1 45 ? 0.152 -15.504 13.133 1.00 0.00 45 GLY A N 11
ATOM 19583 C CA . GLY A 1 45 ? 0.410 -14.832 14.392 1.00 0.00 45 GLY A CA 11
ATOM 19584 C C . GLY A 1 45 ? -0.332 -13.508 14.467 1.00 0.00 45 GLY A C 11
ATOM 19585 O O . GLY A 1 45 ? -1.355 -13.299 13.806 1.00 0.00 45 GLY A O 11
ATOM 19589 N N . HIS A 1 46 ? 0.136 -12.642 15.364 1.00 0.00 46 HIS A N 11
ATOM 19590 C CA . HIS A 1 46 ? -0.509 -11.384 15.706 1.00 0.00 46 HIS A CA 11
ATOM 19591 C C . HIS A 1 46 ? -0.327 -10.399 14.560 1.00 0.00 46 HIS A C 11
ATOM 19592 O O . HIS A 1 46 ? 0.803 -10.095 14.172 1.00 0.00 46 HIS A O 11
ATOM 19606 N N . LEU A 1 47 ? -1.436 -9.902 14.013 1.00 0.00 47 LEU A N 11
ATOM 19607 C CA . LEU A 1 47 ? -1.440 -9.001 12.869 1.00 0.00 47 LEU A CA 11
ATOM 19608 C C . LEU A 1 47 ? -0.665 -7.732 13.209 1.00 0.00 47 LEU A C 11
ATOM 19609 O O . LEU A 1 47 ? -1.012 -7.020 14.161 1.00 0.00 47 LEU A O 11
ATOM 19625 N N . GLN A 1 48 ? 0.401 -7.464 12.457 1.00 0.00 48 GLN A N 11
ATOM 19626 C CA . GLN A 1 48 ? 1.147 -6.220 12.589 1.00 0.00 48 GLN A CA 11
ATOM 19627 C C . GLN A 1 48 ? 0.390 -5.106 11.872 1.00 0.00 48 GLN A C 11
ATOM 19628 O O . GLN A 1 48 ? 0.311 -3.991 12.389 1.00 0.00 48 GLN A O 11
ATOM 19642 N N . GLY A 1 49 ? -0.247 -5.411 10.743 1.00 0.00 49 GLY A N 11
ATOM 19643 C CA . GLY A 1 49 ? -0.866 -4.423 9.899 1.00 0.00 49 GLY A CA 11
ATOM 19644 C C . GLY A 1 49 ? -0.945 -4.951 8.480 1.00 0.00 49 GLY A C 11
ATOM 19645 O O . GLY A 1 49 ? -0.585 -6.097 8.191 1.00 0.00 49 GLY A O 11
ATOM 19649 N N . TYR A 1 50 ? -1.409 -4.080 7.603 1.00 0.00 50 TYR A N 11
ATOM 19650 C CA . TYR A 1 50 ? -1.388 -4.269 6.166 1.00 0.00 50 TYR A CA 11
ATOM 19651 C C . TYR A 1 50 ? -0.439 -3.214 5.577 1.00 0.00 50 TYR A C 11
ATOM 19652 O O . TYR A 1 50 ? 0.009 -2.280 6.256 1.00 0.00 50 TYR A O 11
ATOM 19670 N N . ARG A 1 51 ? -0.064 -3.385 4.316 1.00 0.00 51 ARG A N 11
ATOM 19671 C CA . ARG A 1 51 ? 0.804 -2.485 3.562 1.00 0.00 51 ARG A CA 11
ATOM 19672 C C . ARG A 1 51 ? 0.118 -2.192 2.233 1.00 0.00 51 ARG A C 11
ATOM 19673 O O . ARG A 1 51 ? -0.592 -3.063 1.732 1.00 0.00 51 ARG A O 11
ATOM 19694 N N . ILE A 1 52 ? 0.351 -1.020 1.638 1.00 0.00 52 ILE A N 11
ATOM 19695 C CA . ILE A 1 52 ? -0.091 -0.728 0.275 1.00 0.00 52 ILE A CA 11
ATOM 19696 C C . ILE A 1 52 ? 1.133 -0.296 -0.525 1.00 0.00 52 ILE A C 11
ATOM 19697 O O . ILE A 1 52 ? 1.847 0.629 -0.128 1.00 0.00 52 ILE A O 11
ATOM 19713 N N . TYR A 1 53 ? 1.402 -0.973 -1.638 1.00 0.00 53 TYR A N 11
ATOM 19714 C CA . TYR A 1 53 ? 2.328 -0.527 -2.677 1.00 0.00 53 TYR A CA 11
ATOM 19715 C C . TYR A 1 53 ? 1.458 0.249 -3.659 1.00 0.00 53 TYR A C 11
ATOM 19716 O O . TYR A 1 53 ? 0.349 -0.200 -3.919 1.00 0.00 53 TYR A O 11
ATOM 19734 N N . TYR A 1 54 ? 1.883 1.388 -4.198 1.00 0.00 54 TYR A N 11
ATOM 19735 C CA . TYR A 1 54 ? 1.218 2.055 -5.308 1.00 0.00 54 TYR A CA 11
ATOM 19736 C C . TYR A 1 54 ? 2.220 2.768 -6.208 1.00 0.00 54 TYR A C 11
ATOM 19737 O O . TYR A 1 54 ? 3.391 2.911 -5.846 1.00 0.00 54 TYR A O 11
ATOM 19755 N N . TRP A 1 55 ? 1.787 3.197 -7.390 1.00 0.00 55 TRP A N 11
ATOM 19756 C CA . TRP A 1 55 ? 2.532 4.107 -8.244 1.00 0.00 55 TRP A CA 11
ATOM 19757 C C . TRP A 1 55 ? 1.587 4.980 -9.064 1.00 0.00 55 TRP A C 11
ATOM 19758 O O . TRP A 1 55 ? 0.431 4.615 -9.309 1.00 0.00 55 TRP A O 11
ATOM 19779 N N . LYS A 1 56 ? 2.103 6.123 -9.520 1.00 0.00 56 LYS A N 11
ATOM 19780 C CA . LYS A 1 56 ? 1.453 6.991 -10.497 1.00 0.00 56 LYS A CA 11
ATOM 19781 C C . LYS A 1 56 ? 1.577 6.357 -11.874 1.00 0.00 56 LYS A C 11
ATOM 19782 O O . LYS A 1 56 ? 2.661 5.897 -12.244 1.00 0.00 56 LYS A O 11
ATOM 19801 N N . THR A 1 57 ? 0.504 6.405 -12.653 1.00 0.00 57 THR A N 11
ATOM 19802 C CA . THR A 1 57 ? 0.490 5.974 -14.040 1.00 0.00 57 THR A CA 11
ATOM 19803 C C . THR A 1 57 ? 0.394 7.227 -14.935 1.00 0.00 57 THR A C 11
ATOM 19804 O O . THR A 1 57 ? 0.150 8.348 -14.462 1.00 0.00 57 THR A O 11
ATOM 19815 N N . GLN A 1 58 ? 0.620 7.045 -16.237 1.00 0.00 58 GLN A N 11
ATOM 19816 C CA . GLN A 1 58 ? 0.492 8.054 -17.278 1.00 0.00 58 GLN A CA 11
ATOM 19817 C C . GLN A 1 58 ? -0.438 7.475 -18.341 1.00 0.00 58 GLN A C 11
ATOM 19818 O O . GLN A 1 58 ? 0.009 6.685 -19.178 1.00 0.00 58 GLN A O 11
ATOM 19832 N N . SER A 1 59 ? -1.723 7.818 -18.278 1.00 0.00 59 SER A N 11
ATOM 19833 C CA . SER A 1 59 ? -2.725 7.349 -19.221 1.00 0.00 59 SER A CA 11
ATOM 19834 C C . SER A 1 59 ? -2.302 7.689 -20.654 1.00 0.00 59 SER A C 11
ATOM 19835 O O . SER A 1 59 ? -2.113 6.769 -21.452 1.00 0.00 59 SER A O 11
ATOM 19843 N N . SER A 1 60 ? -2.077 8.966 -20.987 1.00 0.00 60 SER A N 11
ATOM 19844 C CA . SER A 1 60 ? -1.644 9.376 -22.319 1.00 0.00 60 SER A CA 11
ATOM 19845 C C . SER A 1 60 ? -0.464 10.338 -22.172 1.00 0.00 60 SER A C 11
ATOM 19846 O O . SER A 1 60 ? -0.635 11.495 -21.785 1.00 0.00 60 SER A O 11
ATOM 19854 N N . SER A 1 61 ? 0.751 9.851 -22.428 1.00 0.00 61 SER A N 11
ATOM 19855 C CA . SER A 1 61 ? 1.998 10.597 -22.331 1.00 0.00 61 SER A CA 11
ATOM 19856 C C . SER A 1 61 ? 2.895 10.149 -23.474 1.00 0.00 61 SER A C 11
ATOM 19857 O O . SER A 1 61 ? 3.419 9.037 -23.428 1.00 0.00 61 SER A O 11
ATOM 19865 N N . LYS A 1 62 ? 3.123 10.999 -24.484 1.00 0.00 62 LYS A N 11
ATOM 19866 C CA . LYS A 1 62 ? 4.080 10.634 -25.536 1.00 0.00 62 LYS A CA 11
ATOM 19867 C C . LYS A 1 62 ? 5.492 10.446 -24.995 1.00 0.00 62 LYS A C 11
ATOM 19868 O O . LYS A 1 62 ? 6.293 9.755 -25.618 1.00 0.00 62 LYS A O 11
ATOM 19887 N N . ARG A 1 63 ? 5.847 11.077 -23.873 1.00 0.00 63 ARG A N 11
ATOM 19888 C CA . ARG A 1 63 ? 7.132 10.807 -23.242 1.00 0.00 63 ARG A CA 11
ATOM 19889 C C . ARG A 1 63 ? 7.016 9.516 -22.459 1.00 0.00 63 ARG A C 11
ATOM 19890 O O . ARG A 1 63 ? 6.030 9.296 -21.743 1.00 0.00 63 ARG A O 11
ATOM 19911 N N . ASN A 1 64 ? 8.046 8.689 -22.593 1.00 0.00 64 ASN A N 11
ATOM 19912 C CA . ASN A 1 64 ? 8.176 7.424 -21.886 1.00 0.00 64 ASN A CA 11
ATOM 19913 C C . ASN A 1 64 ? 8.260 7.725 -20.390 1.00 0.00 64 ASN A C 11
ATOM 19914 O O . ASN A 1 64 ? 8.724 8.802 -19.995 1.00 0.00 64 ASN A O 11
ATOM 19925 N N . ARG A 1 65 ? 7.861 6.784 -19.535 1.00 0.00 65 ARG A N 11
ATOM 19926 C CA . ARG A 1 65 ? 8.124 6.910 -18.107 1.00 0.00 65 ARG A CA 11
ATOM 19927 C C . ARG A 1 65 ? 9.591 6.572 -17.864 1.00 0.00 65 ARG A C 11
ATOM 19928 O O . ARG A 1 65 ? 10.021 5.468 -18.197 1.00 0.00 65 ARG A O 11
ATOM 19949 N N . ARG A 1 66 ? 10.353 7.503 -17.281 1.00 0.00 66 ARG A N 11
ATOM 19950 C CA . ARG A 1 66 ? 11.602 7.197 -16.571 1.00 0.00 66 ARG A CA 11
ATOM 19951 C C . ARG A 1 66 ? 11.285 6.275 -15.375 1.00 0.00 66 ARG A C 11
ATOM 19952 O O . ARG A 1 66 ? 10.160 5.778 -15.281 1.00 0.00 66 ARG A O 11
ATOM 19973 N N . HIS A 1 67 ? 12.260 5.998 -14.501 1.00 0.00 67 HIS A N 11
ATOM 19974 C CA . HIS A 1 67 ? 12.069 5.126 -13.339 1.00 0.00 67 HIS A CA 11
ATOM 19975 C C . HIS A 1 67 ? 10.765 5.458 -12.609 1.00 0.00 67 HIS A C 11
ATOM 19976 O O . HIS A 1 67 ? 10.520 6.620 -12.265 1.00 0.00 67 HIS A O 11
ATOM 19990 N N . ILE A 1 68 ? 9.914 4.441 -12.452 1.00 0.00 68 ILE A N 11
ATOM 19991 C CA . ILE A 1 68 ? 8.546 4.599 -11.989 1.00 0.00 68 ILE A CA 11
ATOM 19992 C C . ILE A 1 68 ? 8.574 5.000 -10.521 1.00 0.00 68 ILE A C 11
ATOM 19993 O O . ILE A 1 68 ? 9.165 4.330 -9.673 1.00 0.00 68 ILE A O 11
ATOM 20009 N N . GLU A 1 69 ? 7.886 6.100 -10.248 1.00 0.00 69 GLU A N 11
ATOM 20010 C CA . GLU A 1 69 ? 7.657 6.675 -8.939 1.00 0.00 69 GLU A CA 11
ATOM 20011 C C . GLU A 1 69 ? 6.654 5.787 -8.209 1.00 0.00 69 GLU A C 11
ATOM 20012 O O . GLU A 1 69 ? 5.436 5.945 -8.308 1.00 0.00 69 GLU A O 11
ATOM 20024 N N . LYS A 1 70 ? 7.212 4.785 -7.537 1.00 0.00 70 LYS A N 11
ATOM 20025 C CA . LYS A 1 70 ? 6.507 3.856 -6.660 1.00 0.00 70 LYS A CA 11
ATOM 20026 C C . LYS A 1 70 ? 6.519 4.441 -5.261 1.00 0.00 70 LYS A C 11
ATOM 20027 O O . LYS A 1 70 ? 7.604 4.723 -4.747 1.00 0.00 70 LYS A O 11
ATOM 20046 N N . LYS A 1 71 ? 5.364 4.590 -4.618 1.00 0.00 71 LYS A N 11
ATOM 20047 C CA . LYS A 1 71 ? 5.285 4.964 -3.206 1.00 0.00 71 LYS A CA 11
ATOM 20048 C C . LYS A 1 71 ? 4.694 3.813 -2.410 1.00 0.00 71 LYS A C 11
ATOM 20049 O O . LYS A 1 71 ? 4.158 2.863 -2.985 1.00 0.00 71 LYS A O 11
ATOM 20068 N N . ILE A 1 72 ? 4.784 3.905 -1.087 1.00 0.00 72 ILE A N 11
ATOM 20069 C CA . 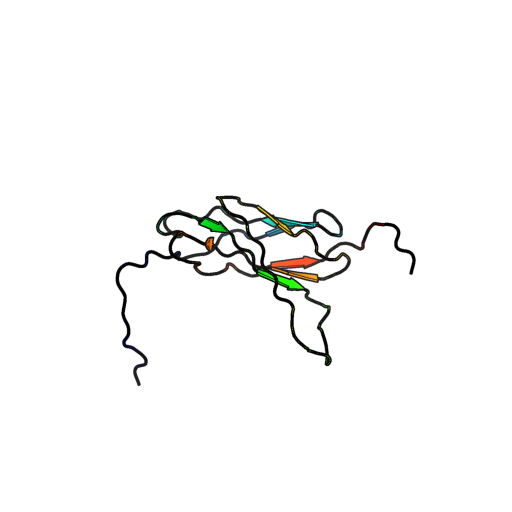ILE A 1 72 ? 4.260 2.939 -0.139 1.00 0.00 72 ILE A CA 11
ATOM 20070 C C . ILE A 1 72 ? 3.389 3.703 0.856 1.00 0.00 72 ILE A C 11
ATOM 20071 O O . ILE A 1 72 ? 3.518 4.925 1.011 1.00 0.00 72 ILE A O 11
ATOM 20087 N N . LEU A 1 73 ? 2.498 2.973 1.520 1.00 0.00 73 LEU A N 11
ATOM 20088 C CA . LEU A 1 73 ? 1.746 3.393 2.684 1.00 0.00 73 LEU A CA 11
ATOM 20089 C C . LEU A 1 73 ? 1.756 2.256 3.691 1.00 0.00 73 LEU A C 11
ATOM 20090 O O . LEU A 1 73 ? 1.908 1.080 3.335 1.00 0.00 73 LEU A O 11
ATOM 20106 N N . THR A 1 74 ? 1.498 2.640 4.932 1.00 0.00 74 THR A N 11
ATOM 20107 C CA . THR A 1 74 ? 1.518 1.801 6.107 1.00 0.00 74 THR A CA 11
ATOM 20108 C C . THR A 1 74 ? 0.152 1.918 6.765 1.00 0.00 74 THR A C 11
ATOM 20109 O O . THR A 1 74 ? -0.418 3.015 6.808 1.00 0.00 74 THR A O 11
ATOM 20120 N N . PHE A 1 75 ? -0.340 0.793 7.284 1.00 0.00 75 PHE A N 11
ATOM 20121 C CA . PHE A 1 75 ? -1.599 0.700 7.998 1.00 0.00 75 PHE A CA 11
ATOM 20122 C C . PHE A 1 75 ? -1.415 -0.348 9.080 1.00 0.00 75 PHE A C 11
ATOM 20123 O O . PHE A 1 75 ? -1.288 -1.531 8.765 1.00 0.00 75 PHE A O 11
ATOM 20140 N N . GLN A 1 76 ? -1.272 0.038 10.342 1.00 0.00 76 GLN A N 11
ATOM 20141 C CA . GLN A 1 76 ? -1.299 -0.928 11.424 1.00 0.00 76 GLN A CA 11
ATOM 20142 C C . GLN A 1 76 ? -2.747 -1.346 11.714 1.00 0.00 76 GLN A C 11
ATOM 20143 O O . GLN A 1 76 ? -3.691 -0.820 11.116 1.00 0.00 76 GLN A O 11
ATOM 20157 N N . GLY A 1 77 ? -2.917 -2.304 12.626 1.00 0.00 77 GLY A N 11
ATOM 20158 C CA . GLY A 1 77 ? -4.209 -2.773 13.094 1.00 0.00 77 GLY A CA 11
ATOM 20159 C C . GLY A 1 77 ? -4.955 -3.609 12.059 1.00 0.00 77 GLY A C 11
ATOM 20160 O O . GLY A 1 77 ? -4.709 -3.548 10.851 1.00 0.00 77 GLY A O 11
ATOM 20164 N N . SER A 1 78 ? -5.920 -4.382 12.544 1.00 0.00 78 SER A N 11
ATOM 20165 C CA . SER A 1 78 ? -6.774 -5.259 11.750 1.00 0.00 78 SER A CA 11
ATOM 20166 C C . SER A 1 78 ? -7.889 -4.511 10.997 1.00 0.00 78 SER A C 11
ATOM 20167 O O . SER A 1 78 ? -8.882 -5.132 10.605 1.00 0.00 78 SER A O 11
ATOM 20175 N N . LYS A 1 79 ? -7.739 -3.198 10.766 1.00 0.00 79 LYS A N 11
ATOM 20176 C CA . LYS A 1 79 ? -8.540 -2.436 9.822 1.00 0.00 79 LYS A CA 11
ATOM 20177 C C . LYS A 1 79 ? -8.618 -3.148 8.476 1.00 0.00 79 LYS A C 11
ATOM 20178 O O . LYS A 1 79 ? -7.689 -3.849 8.071 1.00 0.00 79 LYS A O 11
ATOM 20197 N N . THR A 1 80 ? -9.689 -2.860 7.744 1.00 0.00 80 THR A N 11
ATOM 20198 C CA . THR A 1 80 ? -9.932 -3.416 6.422 1.00 0.00 80 THR A CA 11
ATOM 20199 C C . THR A 1 80 ? -10.017 -2.312 5.365 1.00 0.00 80 THR A C 11
ATOM 20200 O O . THR A 1 80 ? -10.404 -2.565 4.231 1.00 0.00 80 THR A O 11
ATOM 20211 N N . HIS A 1 81 ? -9.681 -1.074 5.727 1.00 0.00 81 HIS A N 11
ATOM 20212 C CA . HIS A 1 81 ? -9.564 0.038 4.805 1.00 0.00 81 HIS A CA 11
ATOM 20213 C C . HIS A 1 81 ? -8.460 0.971 5.288 1.00 0.00 81 HIS A C 11
ATOM 20214 O O . HIS A 1 81 ? -7.973 0.848 6.418 1.00 0.00 81 HIS A O 11
ATOM 20228 N N . GLY A 1 82 ? -8.056 1.885 4.419 1.00 0.00 82 GLY A N 11
ATOM 20229 C CA . GLY A 1 82 ? -7.005 2.869 4.598 1.00 0.00 82 GLY A CA 11
ATOM 20230 C C . GLY A 1 82 ? -7.221 3.964 3.561 1.00 0.00 82 GLY A C 11
ATOM 20231 O O . GLY A 1 82 ? -8.263 3.986 2.897 1.00 0.00 82 GLY A O 11
ATOM 20235 N N . MET A 1 83 ? -6.269 4.886 3.418 1.00 0.00 83 MET A N 11
ATOM 20236 C CA . MET A 1 83 ? -6.401 6.007 2.496 1.00 0.00 83 MET A CA 11
ATOM 20237 C C . MET A 1 83 ? -5.095 6.258 1.759 1.00 0.00 83 MET A C 11
ATOM 20238 O O . MET A 1 83 ? -4.029 5.885 2.240 1.00 0.00 83 MET A O 11
ATOM 20252 N N . LEU A 1 84 ? -5.176 6.945 0.624 1.00 0.00 84 LEU A N 11
ATOM 20253 C CA . LEU A 1 84 ? -4.072 7.371 -0.223 1.00 0.00 84 LEU A CA 11
ATOM 20254 C C . LEU A 1 84 ? -4.007 8.898 -0.156 1.00 0.00 84 LEU A C 11
ATOM 20255 O O . LEU A 1 84 ? -4.578 9.550 -1.028 1.00 0.00 84 LEU A O 11
ATOM 20271 N N . PRO A 1 85 ? -3.394 9.493 0.880 1.00 0.00 85 PRO A N 11
ATOM 20272 C CA . PRO A 1 85 ? -3.185 10.931 0.953 1.00 0.00 85 PRO A CA 11
ATOM 20273 C C . PRO A 1 85 ? -1.914 11.342 0.200 1.00 0.00 85 PRO A C 11
ATOM 20274 O O . PRO A 1 85 ? -0.967 10.557 0.080 1.00 0.00 85 PRO A O 11
ATOM 20285 N N . GLY A 1 86 ? -1.854 12.602 -0.238 1.00 0.00 86 GLY A N 11
ATOM 20286 C CA . GLY A 1 86 ? -0.700 13.157 -0.937 1.00 0.00 86 GLY A CA 11
ATOM 20287 C C . GLY A 1 86 ? -0.707 12.852 -2.437 1.00 0.00 86 GLY A C 11
ATOM 20288 O O . GLY A 1 86 ? 0.338 12.971 -3.085 1.00 0.00 86 GLY A O 11
ATOM 20292 N N . LEU A 1 87 ? -1.847 12.446 -3.001 1.00 0.00 87 LEU A N 11
ATOM 20293 C CA . LEU A 1 87 ? -1.987 12.030 -4.392 1.00 0.00 87 LEU A CA 11
ATOM 20294 C C . LEU A 1 87 ? -2.376 13.221 -5.272 1.00 0.00 87 LEU A C 11
ATOM 20295 O O . LEU A 1 87 ? -2.643 14.310 -4.758 1.00 0.00 87 LEU A O 11
ATOM 20311 N N . GLU A 1 88 ? -2.413 13.018 -6.590 1.00 0.00 88 GLU A N 11
ATOM 20312 C CA . GLU A 1 88 ? -2.676 14.049 -7.590 1.00 0.00 88 GLU A CA 11
ATOM 20313 C C . GLU A 1 88 ? -3.987 13.777 -8.348 1.00 0.00 88 GLU A C 11
ATOM 20314 O O . GLU A 1 88 ? -4.306 12.616 -8.646 1.00 0.00 88 GLU A O 11
ATOM 20326 N N . PRO A 1 89 ? -4.730 14.834 -8.715 1.00 0.00 89 PRO A N 11
ATOM 20327 C CA . PRO A 1 89 ? -5.919 14.716 -9.540 1.00 0.00 89 PRO A CA 11
ATOM 20328 C C . PRO A 1 89 ? -5.608 14.353 -11.003 1.00 0.00 89 PRO A C 11
ATOM 20329 O O . PRO A 1 89 ? -4.448 14.245 -11.414 1.00 0.00 89 PRO A O 11
ATOM 20340 N N . PHE A 1 90 ? -6.689 14.164 -11.764 1.00 0.00 90 PHE A N 11
ATOM 20341 C CA . PHE A 1 90 ? -6.817 13.883 -13.189 1.00 0.00 90 PHE A CA 11
ATOM 20342 C C . PHE A 1 90 ? -5.751 12.925 -13.732 1.00 0.00 90 PHE A C 11
ATOM 20343 O O . PHE A 1 90 ? -5.163 13.152 -14.796 1.00 0.00 90 PHE A O 11
ATOM 20360 N N . SER A 1 91 ? -5.528 11.830 -13.006 1.00 0.00 91 SER A N 11
ATOM 20361 C CA . SER A 1 91 ? -4.500 10.831 -13.255 1.00 0.00 91 SER A CA 11
ATOM 20362 C C . SER A 1 91 ? -5.074 9.421 -13.120 1.00 0.00 91 SER A C 11
ATOM 20363 O O . SER A 1 91 ? -6.212 9.251 -12.684 1.00 0.00 91 SER A O 11
ATOM 20371 N N . HIS A 1 92 ? -4.257 8.419 -13.444 1.00 0.00 92 HIS A N 11
ATOM 20372 C CA . HIS A 1 92 ? -4.514 6.996 -13.267 1.00 0.00 92 HIS A CA 11
ATOM 20373 C C . HIS A 1 92 ? -3.402 6.445 -12.358 1.00 0.00 92 HIS A C 11
ATOM 20374 O O . HIS A 1 92 ? -2.297 6.999 -12.348 1.00 0.00 92 HIS A O 11
ATOM 20388 N N . TYR A 1 93 ? -3.680 5.378 -11.601 1.00 0.00 93 TYR A N 11
ATOM 20389 C CA . TYR A 1 93 ? -2.783 4.803 -10.595 1.00 0.00 93 TYR A CA 11
ATOM 20390 C C . TYR A 1 93 ? -2.908 3.288 -10.555 1.00 0.00 93 TYR A C 11
ATOM 20391 O O . TYR A 1 93 ? -3.939 2.755 -10.970 1.00 0.00 93 TYR A O 11
ATOM 20409 N N . THR A 1 94 ? -1.919 2.600 -9.986 1.00 0.00 94 THR A N 11
ATOM 20410 C CA . THR A 1 94 ? -2.077 1.217 -9.519 1.00 0.00 94 THR A CA 11
ATOM 20411 C C . THR A 1 94 ? -1.687 1.188 -8.039 1.00 0.00 94 THR A C 11
ATOM 20412 O O . THR A 1 94 ? -0.741 1.881 -7.666 1.00 0.00 94 THR A O 11
ATOM 20423 N N . LEU A 1 95 ? -2.392 0.417 -7.202 1.00 0.00 95 LEU A N 11
ATOM 20424 C CA . LEU A 1 95 ? -2.057 0.131 -5.809 1.00 0.00 95 LEU A CA 11
ATOM 20425 C C . LEU A 1 95 ? -2.413 -1.313 -5.469 1.00 0.00 95 LEU A C 11
ATOM 20426 O O . LEU A 1 95 ? -3.342 -1.875 -6.046 1.00 0.00 95 LEU A O 11
ATOM 20442 N N . ASN A 1 96 ? -1.720 -1.902 -4.496 1.00 0.00 96 ASN A N 11
ATOM 20443 C CA . ASN A 1 96 ? -1.790 -3.332 -4.183 1.00 0.00 96 ASN A CA 11
ATOM 20444 C C . ASN A 1 96 ? -1.693 -3.470 -2.669 1.00 0.00 96 ASN A C 11
ATOM 20445 O O . ASN A 1 96 ? -0.765 -2.905 -2.088 1.00 0.00 96 ASN A O 11
ATOM 20456 N N . VAL A 1 97 ? -2.599 -4.215 -2.029 1.00 0.00 97 VAL A N 11
ATOM 20457 C CA . VAL A 1 97 ? -2.589 -4.431 -0.583 1.00 0.00 97 VAL A CA 11
ATOM 20458 C C . VAL A 1 97 ? -1.733 -5.671 -0.299 1.00 0.00 97 VAL A C 11
ATOM 20459 O O . VAL A 1 97 ? -1.690 -6.607 -1.107 1.00 0.00 97 VAL A O 11
ATOM 20472 N N . ARG A 1 98 ? -1.040 -5.697 0.844 1.00 0.00 98 ARG A N 11
ATOM 20473 C CA . ARG A 1 98 ? -0.159 -6.795 1.219 1.00 0.00 98 ARG A CA 11
ATOM 20474 C C . ARG A 1 98 ? -0.190 -7.008 2.735 1.00 0.00 98 ARG A C 11
ATOM 20475 O O . ARG A 1 98 ? 0.032 -6.045 3.470 1.00 0.00 98 ARG A O 11
ATOM 20496 N N . VAL A 1 99 ? -0.508 -8.210 3.222 1.00 0.00 99 VAL A N 11
ATOM 20497 C CA . VAL A 1 99 ? -0.492 -8.504 4.657 1.00 0.00 99 VAL A CA 11
ATOM 20498 C C . VAL A 1 99 ? 0.957 -8.513 5.167 1.00 0.00 99 VAL A C 11
ATOM 20499 O O . VAL A 1 99 ? 1.885 -8.858 4.430 1.00 0.00 99 VAL A O 11
ATOM 20512 N N . VAL A 1 100 ? 1.135 -8.202 6.451 1.00 0.00 100 VAL A N 11
ATOM 20513 C CA . VAL A 1 100 ? 2.406 -8.255 7.175 1.00 0.00 100 VAL A CA 11
ATOM 20514 C C . VAL A 1 100 ? 2.147 -8.854 8.561 1.00 0.00 100 VAL A C 11
ATOM 20515 O O . VAL A 1 100 ? 1.039 -8.764 9.103 1.00 0.00 100 VAL A O 11
ATOM 20528 N N . ASN A 1 101 ? 3.149 -9.507 9.143 1.00 0.00 101 ASN A N 11
ATOM 20529 C CA . ASN A 1 101 ? 3.155 -9.967 10.527 1.00 0.00 101 ASN A CA 11
ATOM 20530 C C . ASN A 1 101 ? 4.575 -9.843 11.088 1.00 0.00 101 ASN A C 11
ATOM 20531 O O . ASN A 1 101 ? 5.437 -9.205 10.480 1.00 0.00 101 ASN A O 11
ATOM 20542 N N . GLY A 1 102 ? 4.815 -10.384 12.281 1.00 0.00 102 GLY A N 11
ATOM 20543 C CA . GLY A 1 102 ? 6.072 -10.225 12.992 1.00 0.00 102 GLY A CA 11
ATOM 20544 C C . GLY A 1 102 ? 7.210 -11.035 12.379 1.00 0.00 102 GLY A C 11
ATOM 20545 O O . GLY A 1 102 ? 8.365 -10.758 12.711 1.00 0.00 102 GLY A O 11
ATOM 20549 N N . LYS A 1 103 ? 6.909 -12.003 11.509 1.00 0.00 103 LYS A N 11
ATOM 20550 C CA . LYS A 1 103 ? 7.862 -12.920 10.898 1.00 0.00 103 LYS A CA 11
ATOM 20551 C C . LYS A 1 103 ? 8.221 -12.503 9.470 1.00 0.00 103 LYS A C 11
ATOM 20552 O O . LYS A 1 103 ? 9.288 -12.890 8.989 1.00 0.00 103 LYS A O 11
ATOM 20571 N N . GLY A 1 104 ? 7.362 -11.744 8.785 1.00 0.00 104 GLY A N 11
ATOM 20572 C CA . GLY A 1 104 ? 7.578 -11.322 7.411 1.00 0.00 104 GLY A CA 11
ATOM 20573 C C . GLY A 1 104 ? 6.265 -10.943 6.735 1.00 0.00 104 GLY A C 11
ATOM 20574 O O . GLY A 1 104 ? 5.306 -10.525 7.388 1.00 0.00 104 GLY A O 11
ATOM 20578 N N . GLU A 1 105 ? 6.234 -11.053 5.408 1.00 0.00 105 GLU A N 11
ATOM 20579 C CA . GLU A 1 105 ? 5.081 -10.763 4.563 1.00 0.00 105 GLU A CA 11
ATOM 20580 C C . GLU A 1 105 ? 4.873 -11.897 3.552 1.00 0.00 105 GLU A C 11
ATOM 20581 O O . GLU A 1 105 ? 5.638 -12.865 3.533 1.00 0.00 105 GLU A O 11
ATOM 20593 N N . GLY A 1 106 ? 3.775 -11.825 2.794 1.00 0.00 106 GLY A N 11
ATOM 20594 C CA . GLY A 1 106 ? 3.255 -12.920 1.976 1.00 0.00 106 GLY A CA 11
ATOM 20595 C C . GLY A 1 106 ? 2.783 -12.457 0.601 1.00 0.00 106 GLY A C 11
ATOM 20596 O O . GLY A 1 106 ? 3.270 -11.438 0.104 1.00 0.00 106 GLY A O 11
ATOM 20600 N N . PRO A 1 107 ? 1.858 -13.199 -0.038 1.00 0.00 107 PRO A N 11
ATOM 20601 C CA . PRO A 1 107 ? 1.306 -12.824 -1.334 1.00 0.00 107 PRO A CA 11
ATOM 20602 C C . PRO A 1 107 ? 0.496 -11.536 -1.220 1.00 0.00 107 PRO A C 11
ATOM 20603 O O . PRO A 1 107 ? 0.054 -11.160 -0.135 1.00 0.00 107 PRO A O 11
ATOM 20614 N N . ALA A 1 108 ? 0.274 -10.876 -2.351 1.00 0.00 108 ALA A N 11
ATOM 20615 C CA . ALA A 1 108 ? -0.453 -9.627 -2.486 1.00 0.00 108 ALA A CA 11
ATOM 20616 C C . ALA A 1 108 ? -1.912 -9.868 -2.843 1.00 0.00 108 ALA A C 11
ATOM 20617 O O . ALA A 1 108 ? -2.275 -10.933 -3.343 1.00 0.00 108 ALA A O 11
ATOM 20624 N N . SER A 1 109 ? -2.735 -8.846 -2.632 1.00 0.00 109 SER A N 11
ATOM 20625 C CA . SER A 1 109 ? -4.124 -8.831 -3.058 1.00 0.00 109 SER A CA 11
ATOM 20626 C C . SER A 1 109 ? -4.212 -8.796 -4.595 1.00 0.00 109 SER A C 11
ATOM 20627 O O . SER A 1 109 ? -3.175 -8.742 -5.271 1.00 0.00 109 SER A O 11
ATOM 20635 N N . PRO A 1 110 ? -5.416 -8.711 -5.191 1.00 0.00 110 PRO A N 11
ATOM 20636 C CA . PRO A 1 110 ? -5.530 -8.114 -6.508 1.00 0.00 110 PRO A CA 11
ATOM 20637 C C . PRO A 1 110 ? -4.907 -6.722 -6.477 1.00 0.00 110 PRO A C 11
ATOM 20638 O O . PRO A 1 110 ? -5.220 -5.923 -5.588 1.00 0.00 110 PRO A O 11
ATOM 20649 N N . ASP A 1 111 ? -4.027 -6.456 -7.440 1.00 0.00 111 ASP A N 11
ATOM 20650 C CA . ASP A 1 111 ? -3.589 -5.117 -7.807 1.00 0.00 111 ASP A CA 11
ATOM 20651 C C . ASP A 1 111 ? -4.841 -4.392 -8.284 1.00 0.00 111 ASP A C 11
ATOM 20652 O O . ASP A 1 111 ? -5.616 -4.950 -9.073 1.00 0.00 111 ASP A O 11
ATOM 20661 N N . ARG A 1 112 ? -5.070 -3.176 -7.808 1.00 0.00 112 ARG A N 11
ATOM 20662 C CA . ARG A 1 112 ? -6.220 -2.357 -8.161 1.00 0.00 112 ARG A CA 11
ATOM 20663 C C . ARG A 1 112 ? -5.745 -1.117 -8.888 1.00 0.00 112 ARG A C 11
ATOM 20664 O O . ARG A 1 112 ? -4.579 -0.740 -8.789 1.00 0.00 112 ARG A O 11
ATOM 20685 N N . VAL A 1 113 ? -6.671 -0.451 -9.565 1.00 0.00 113 VAL A N 11
ATOM 20686 C CA . VAL A 1 113 ? -6.431 0.833 -10.191 1.00 0.00 113 VAL A CA 11
ATOM 20687 C C . VAL A 1 113 ? -7.546 1.785 -9.783 1.00 0.00 113 VAL A C 11
ATOM 20688 O O . VAL A 1 113 ? -8.631 1.342 -9.395 1.00 0.00 113 VAL A O 11
ATOM 20701 N N . PHE A 1 114 ? -7.286 3.085 -9.886 1.00 0.00 114 PHE A N 11
ATOM 20702 C CA . PHE A 1 114 ? -8.285 4.127 -9.737 1.00 0.00 114 PHE A CA 11
ATOM 20703 C C . PHE A 1 114 ? -7.860 5.317 -10.597 1.00 0.00 114 PHE A C 11
ATOM 20704 O O . PHE A 1 114 ? -6.662 5.509 -10.840 1.00 0.00 114 PHE A O 11
ATOM 20721 N N . ASN A 1 115 ? -8.828 6.106 -11.066 1.00 0.00 115 ASN A N 11
ATOM 20722 C CA . ASN A 1 115 ? -8.624 7.361 -11.762 1.00 0.00 115 ASN A CA 11
ATOM 20723 C C . ASN A 1 115 ? -9.111 8.482 -10.861 1.00 0.00 115 ASN A C 11
ATOM 20724 O O . ASN A 1 115 ? -10.141 8.343 -10.198 1.00 0.00 115 ASN A O 11
ATOM 20735 N N . THR A 1 116 ? -8.412 9.607 -10.848 1.00 0.00 116 THR A N 11
ATOM 20736 C CA . THR A 1 116 ? -8.793 10.728 -10.002 1.00 0.00 116 THR A CA 11
ATOM 20737 C C . THR A 1 116 ? -9.705 11.708 -10.751 1.00 0.00 116 THR A C 11
ATOM 20738 O O . THR A 1 116 ? -9.731 11.706 -11.988 1.00 0.00 116 THR A O 11
ATOM 20749 N N . PRO A 1 117 ? -10.501 12.512 -10.022 1.00 0.00 117 PRO A N 11
ATOM 20750 C CA . PRO A 1 117 ? -11.300 13.569 -10.601 1.00 0.00 117 PRO A CA 11
ATOM 20751 C C . PRO A 1 117 ? -10.366 14.733 -10.961 1.00 0.00 117 PRO A C 11
ATOM 20752 O O . PRO A 1 117 ? -9.180 14.726 -10.629 1.00 0.00 117 PRO A O 11
ATOM 20763 N N . GLU A 1 118 ? -10.886 15.720 -11.670 1.00 0.00 118 GLU A N 11
ATOM 20764 C CA . GLU A 1 118 ? -10.134 16.716 -12.413 1.00 0.00 118 GLU A CA 11
ATOM 20765 C C . GLU A 1 118 ? -9.215 17.607 -11.555 1.00 0.00 118 GLU A C 11
ATOM 20766 O O . GLU A 1 118 ? -8.113 17.964 -11.989 1.00 0.00 118 GLU A O 11
ATOM 20778 N N . GLY A 1 119 ? -9.639 17.942 -10.340 1.00 0.00 119 GLY A N 11
ATOM 20779 C CA . GLY A 1 119 ? -8.862 18.684 -9.350 1.00 0.00 119 GLY A CA 11
ATOM 20780 C C . GLY A 1 119 ? -9.604 19.939 -8.932 1.00 0.00 119 GLY A C 11
ATOM 20781 O O . GLY A 1 119 ? -10.628 19.828 -8.263 1.00 0.00 119 GLY A O 11
ATOM 20785 N N . SER A 1 120 ? -9.123 21.118 -9.319 1.00 0.00 120 SER A N 11
ATOM 20786 C CA . SER A 1 120 ? -9.894 22.352 -9.273 1.00 0.00 120 SER A CA 11
ATOM 20787 C C . SER A 1 120 ? -9.568 23.093 -10.570 1.00 0.00 120 SER A C 11
ATOM 20788 O O . SER A 1 120 ? -8.419 23.069 -11.025 1.00 0.00 120 SER A O 11
ATOM 20796 N N . GLY A 1 121 ? -10.587 23.681 -11.193 1.00 0.00 121 GLY A N 11
ATOM 20797 C CA . GLY A 1 121 ? -10.492 24.239 -12.533 1.00 0.00 121 GLY A CA 11
ATOM 20798 C C . GLY A 1 121 ? -9.761 25.581 -12.527 1.00 0.00 121 GLY A C 11
ATOM 20799 O O . GLY A 1 121 ? -9.446 26.099 -11.449 1.00 0.00 121 GLY A O 11
ATOM 20803 N N . PRO A 1 122 ? -9.533 26.177 -13.707 1.00 0.00 122 PRO A N 11
ATOM 20804 C CA . PRO A 1 122 ? -8.835 27.446 -13.841 1.00 0.00 122 PRO A CA 11
ATOM 20805 C C . PRO A 1 122 ? -9.655 28.580 -13.211 1.00 0.00 122 PRO A C 11
ATOM 20806 O O . PRO A 1 122 ? -10.568 29.121 -13.838 1.00 0.00 122 PRO A O 11
ATOM 20817 N N . SER A 1 123 ? -9.321 28.932 -11.972 1.00 0.00 123 SER A N 11
ATOM 20818 C CA . SER A 1 123 ? -9.723 30.143 -11.273 1.00 0.00 123 SER A CA 11
ATOM 20819 C C . SER A 1 123 ? -8.525 30.604 -10.438 1.00 0.00 123 SER A C 11
ATOM 20820 O O . SER A 1 123 ? -7.608 29.823 -10.170 1.00 0.00 123 SER A O 11
ATOM 20828 N N . SER A 1 124 ? -8.554 31.841 -9.957 1.00 0.00 124 SER A N 11
ATOM 20829 C CA . SER A 1 124 ? -7.742 32.305 -8.844 1.00 0.00 124 SER A CA 11
ATOM 20830 C C . SER A 1 124 ? -8.626 33.266 -8.043 1.00 0.00 124 SER A C 11
ATOM 20831 O O . SER A 1 124 ? -9.711 33.641 -8.499 1.00 0.00 124 SER A O 11
ATOM 20839 N N . GLY A 1 125 ? -8.184 33.618 -6.836 1.00 0.00 125 GLY A N 11
ATOM 20840 C CA . GLY A 1 125 ? -9.112 33.738 -5.729 1.00 0.00 125 GLY A CA 11
ATOM 20841 C C . GLY A 1 125 ? -9.289 32.323 -5.236 1.00 0.00 125 GLY A C 11
ATOM 20842 O O . GLY A 1 125 ? -10.053 31.552 -5.844 1.00 0.00 125 GLY A O 11
ATOM 20846 N N . GLY A 1 1 ? 18.575 -39.821 -10.839 1.00 0.00 1 GLY A N 12
ATOM 20847 C CA . GLY A 1 1 ? 19.085 -38.637 -10.134 1.00 0.00 1 GLY A CA 12
ATOM 20848 C C . GLY A 1 1 ? 18.661 -38.699 -8.679 1.00 0.00 1 GLY A C 12
ATOM 20849 O O . GLY A 1 1 ? 17.992 -39.655 -8.291 1.00 0.00 1 GLY A O 12
ATOM 20853 N N . SER A 1 2 ? 19.033 -37.691 -7.892 1.00 0.00 2 SER A N 12
ATOM 20854 C CA . SER A 1 2 ? 18.682 -37.578 -6.480 1.00 0.00 2 SER A CA 12
ATOM 20855 C C . SER A 1 2 ? 18.174 -36.155 -6.215 1.00 0.00 2 SER A C 12
ATOM 20856 O O . SER A 1 2 ? 18.173 -35.323 -7.128 1.00 0.00 2 SER A O 12
ATOM 20864 N N . SER A 1 3 ? 17.746 -35.888 -4.981 1.00 0.00 3 SER A N 12
ATOM 20865 C CA . SER A 1 3 ? 17.292 -34.599 -4.478 1.00 0.00 3 SER A CA 12
ATOM 20866 C C . SER A 1 3 ? 17.600 -34.562 -2.971 1.00 0.00 3 SER A C 12
ATOM 20867 O O . SER A 1 3 ? 18.150 -35.530 -2.440 1.00 0.00 3 SER A O 12
ATOM 20875 N N . GLY A 1 4 ? 17.240 -33.479 -2.281 1.00 0.00 4 GLY A N 12
ATOM 20876 C CA . GLY A 1 4 ? 17.365 -33.326 -0.837 1.00 0.00 4 GLY A CA 12
ATOM 20877 C C . GLY A 1 4 ? 16.265 -32.406 -0.305 1.00 0.00 4 GLY A C 12
ATOM 20878 O O . GLY A 1 4 ? 15.471 -31.858 -1.077 1.00 0.00 4 GLY A O 12
ATOM 20882 N N . SER A 1 5 ? 16.180 -32.250 1.016 1.00 0.00 5 SER A N 12
ATOM 20883 C CA . SER A 1 5 ? 15.245 -31.368 1.713 1.00 0.00 5 SER A CA 12
ATOM 20884 C C . SER A 1 5 ? 15.831 -31.026 3.092 1.00 0.00 5 SER A C 12
ATOM 20885 O O . SER A 1 5 ? 16.835 -31.614 3.501 1.00 0.00 5 SER A O 12
ATOM 20893 N N . SER A 1 6 ? 15.222 -30.082 3.806 1.00 0.00 6 SER A N 12
ATOM 20894 C CA . SER A 1 6 ? 15.612 -29.613 5.131 1.00 0.00 6 SER A CA 12
ATOM 20895 C C . SER A 1 6 ? 14.396 -28.903 5.758 1.00 0.00 6 SER A C 12
ATOM 20896 O O . SER A 1 6 ? 13.265 -29.094 5.304 1.00 0.00 6 SER A O 12
ATOM 20904 N N . GLY A 1 7 ? 14.597 -28.109 6.809 1.00 0.00 7 GLY A N 12
ATOM 20905 C CA . GLY A 1 7 ? 13.579 -27.301 7.469 1.00 0.00 7 GLY A CA 12
ATOM 20906 C C . GLY A 1 7 ? 14.050 -26.947 8.875 1.00 0.00 7 GLY A C 12
ATOM 20907 O O . GLY A 1 7 ? 15.096 -27.437 9.311 1.00 0.00 7 GLY A O 12
ATOM 20911 N N . HIS A 1 8 ? 13.287 -26.121 9.591 1.00 0.00 8 HIS A N 12
ATOM 20912 C CA . HIS A 1 8 ? 13.510 -25.835 11.004 1.00 0.00 8 HIS A CA 12
ATOM 20913 C C . HIS A 1 8 ? 12.159 -25.594 11.697 1.00 0.00 8 HIS A C 12
ATOM 20914 O O . HIS A 1 8 ? 11.115 -25.963 11.155 1.00 0.00 8 HIS A O 12
ATOM 20928 N N . SER A 1 9 ? 12.161 -25.060 12.921 1.00 0.00 9 SER A N 12
ATOM 20929 C CA . SER A 1 9 ? 11.021 -25.035 13.825 1.00 0.00 9 SER A CA 12
ATOM 20930 C C . SER A 1 9 ? 10.520 -23.601 14.038 1.00 0.00 9 SER A C 12
ATOM 20931 O O . SER A 1 9 ? 11.126 -22.811 14.770 1.00 0.00 9 SER A O 12
ATOM 20939 N N . GLY A 1 10 ? 9.416 -23.241 13.388 1.00 0.00 10 GLY A N 12
ATOM 20940 C CA . GLY A 1 10 ? 8.715 -21.994 13.620 1.00 0.00 10 GLY A CA 12
ATOM 20941 C C . GLY A 1 10 ? 8.289 -21.407 12.296 1.00 0.00 10 GLY A C 12
ATOM 20942 O O . GLY A 1 10 ? 7.344 -21.910 11.697 1.00 0.00 10 GLY A O 12
ATOM 20946 N N . GLU A 1 11 ? 8.999 -20.365 11.863 1.00 0.00 11 GLU A N 12
ATOM 20947 C CA . GLU A 1 11 ? 8.826 -19.617 10.625 1.00 0.00 11 GLU A CA 12
ATOM 20948 C C . GLU A 1 11 ? 7.362 -19.551 10.194 1.00 0.00 11 GLU A C 12
ATOM 20949 O O . GLU A 1 11 ? 6.956 -20.023 9.135 1.00 0.00 11 GLU A O 12
ATOM 20961 N N . ASP A 1 12 ? 6.577 -18.958 11.079 1.00 0.00 12 ASP A N 12
ATOM 20962 C CA . ASP A 1 12 ? 5.113 -18.948 11.034 1.00 0.00 12 ASP A CA 12
ATOM 20963 C C . ASP A 1 12 ? 4.637 -18.383 9.694 1.00 0.00 12 ASP A C 12
ATOM 20964 O O . ASP A 1 12 ? 3.850 -19.032 9.006 1.00 0.00 12 ASP A O 12
ATOM 20973 N N . LEU A 1 13 ? 5.170 -17.209 9.322 1.00 0.00 13 LEU A N 12
ATOM 20974 C CA . LEU A 1 13 ? 4.885 -16.409 8.123 1.00 0.00 13 LEU A CA 12
ATOM 20975 C C . LEU A 1 13 ? 3.383 -16.176 7.896 1.00 0.00 13 LEU A C 12
ATOM 20976 O O . LEU A 1 13 ? 2.569 -16.582 8.724 1.00 0.00 13 LEU A O 12
ATOM 20992 N N . PRO A 1 14 ? 2.959 -15.362 6.913 1.00 0.00 14 PRO A N 12
ATOM 20993 C CA . PRO A 1 14 ? 1.566 -15.357 6.486 1.00 0.00 14 PRO A CA 12
ATOM 20994 C C . PRO A 1 14 ? 1.370 -16.339 5.322 1.00 0.00 14 PRO A C 12
ATOM 20995 O O . PRO A 1 14 ? 2.327 -16.951 4.839 1.00 0.00 14 PRO A O 12
ATOM 21006 N N . MET A 1 15 ? 0.126 -16.486 4.857 1.00 0.00 15 MET A N 12
ATOM 21007 C CA . MET A 1 15 ? -0.246 -17.510 3.887 1.00 0.00 15 MET A CA 12
ATOM 21008 C C . MET A 1 15 ? -1.113 -17.026 2.736 1.00 0.00 15 MET A C 12
ATOM 21009 O O . MET A 1 15 ? -1.047 -17.648 1.673 1.00 0.00 15 MET A O 12
ATOM 21023 N N . VAL A 1 16 ? -1.917 -15.974 2.898 1.00 0.00 16 VAL A N 12
ATOM 21024 C CA . VAL A 1 16 ? -2.764 -15.462 1.823 1.00 0.00 16 VAL A CA 12
ATOM 21025 C C . VAL A 1 16 ? -2.740 -13.928 1.818 1.00 0.00 16 VAL A C 12
ATOM 21026 O O . VAL A 1 16 ? -2.037 -13.285 2.605 1.00 0.00 16 VAL A O 12
ATOM 21039 N N . ALA A 1 17 ? -3.454 -13.355 0.859 1.00 0.00 17 ALA A N 12
ATOM 21040 C CA . ALA A 1 17 ? -3.645 -11.946 0.602 1.00 0.00 17 ALA A CA 12
ATOM 21041 C C . ALA A 1 17 ? -5.090 -11.598 0.975 1.00 0.00 17 ALA A C 12
ATOM 21042 O O . ALA A 1 17 ? -5.928 -12.504 1.061 1.00 0.00 17 ALA A O 12
ATOM 21049 N N . PRO A 1 18 ? -5.417 -10.310 1.163 1.00 0.00 18 PRO A N 12
ATOM 21050 C CA . PRO A 1 18 ? -6.806 -9.903 1.275 1.00 0.00 18 PRO A CA 12
ATOM 21051 C C . PRO A 1 18 ? -7.551 -10.246 -0.021 1.00 0.00 18 PRO A C 12
ATOM 21052 O O . PRO A 1 18 ? -6.941 -10.315 -1.093 1.00 0.00 18 PRO A O 12
ATOM 21063 N N . GLY A 1 19 ? -8.854 -10.500 0.113 1.00 0.00 19 GLY A N 12
ATOM 21064 C CA . GLY A 1 19 ? -9.685 -11.167 -0.881 1.00 0.00 19 GLY A CA 12
ATOM 21065 C C . GLY A 1 19 ? -9.786 -10.388 -2.165 1.00 0.00 19 GLY A C 12
ATOM 21066 O O . GLY A 1 19 ? -8.960 -10.530 -3.071 1.00 0.00 19 GLY A O 12
ATOM 21070 N N . ASN A 1 20 ? -10.839 -9.597 -2.262 1.00 0.00 20 ASN A N 12
ATOM 21071 C CA . ASN A 1 20 ? -10.969 -8.597 -3.294 1.00 0.00 20 ASN A CA 12
ATOM 21072 C C . ASN A 1 20 ? -10.553 -7.244 -2.718 1.00 0.00 20 ASN A C 12
ATOM 21073 O O . ASN A 1 20 ? -10.480 -7.066 -1.496 1.00 0.00 20 ASN A O 12
ATOM 21084 N N . VAL A 1 21 ? -10.257 -6.293 -3.599 1.00 0.00 21 VAL A N 12
ATOM 21085 C CA . VAL A 1 21 ? -9.839 -4.950 -3.270 1.00 0.00 21 VAL A CA 12
ATOM 21086 C C . VAL A 1 21 ? -10.753 -4.034 -4.080 1.00 0.00 21 VAL A C 12
ATOM 21087 O O . VAL A 1 21 ? -11.202 -4.395 -5.175 1.00 0.00 21 VAL A O 12
ATOM 21100 N N . ARG A 1 22 ? -11.035 -2.858 -3.536 1.00 0.00 22 ARG A N 12
ATOM 21101 C CA . ARG A 1 22 ? -11.927 -1.840 -4.072 1.00 0.00 22 ARG A CA 12
ATOM 21102 C C . ARG A 1 22 ? -11.289 -0.499 -3.743 1.00 0.00 22 ARG A C 12
ATOM 21103 O O . ARG A 1 22 ? -10.513 -0.424 -2.796 1.00 0.00 22 ARG A O 12
ATOM 21124 N N . VAL A 1 23 ? -11.526 0.553 -4.512 1.00 0.00 23 VAL A N 12
ATOM 21125 C CA . VAL A 1 23 ? -11.079 1.891 -4.138 1.00 0.00 23 VAL A CA 12
ATOM 21126 C C . VAL A 1 23 ? -12.062 2.941 -4.646 1.00 0.00 23 VAL A C 12
ATOM 21127 O O . VAL A 1 23 ? -12.566 2.867 -5.774 1.00 0.00 23 VAL A O 12
ATOM 21140 N N . ASN A 1 24 ? -12.321 3.935 -3.809 1.00 0.00 24 ASN A N 12
ATOM 21141 C CA . ASN A 1 24 ? -13.161 5.103 -4.053 1.00 0.00 24 ASN A CA 12
ATOM 21142 C C . ASN A 1 24 ? -12.273 6.344 -3.984 1.00 0.00 24 ASN A C 12
ATOM 21143 O O . ASN A 1 24 ? -11.338 6.367 -3.189 1.00 0.00 24 ASN A O 12
ATOM 21154 N N . VAL A 1 25 ? -12.538 7.377 -4.779 1.00 0.00 25 VAL A N 12
ATOM 21155 C CA . VAL A 1 25 ? -11.841 8.650 -4.672 1.00 0.00 25 VAL A CA 12
ATOM 21156 C C . VAL A 1 25 ? -12.765 9.609 -3.937 1.00 0.00 25 VAL A C 12
ATOM 21157 O O . VAL A 1 25 ? -13.796 10.023 -4.470 1.00 0.00 25 VAL A O 12
ATOM 21170 N N . VAL A 1 26 ? -12.386 9.947 -2.706 1.00 0.00 26 VAL A N 12
ATOM 21171 C CA . VAL A 1 26 ? -13.139 10.842 -1.852 1.00 0.00 26 VAL A CA 12
ATOM 21172 C C . VAL A 1 26 ? -13.233 12.204 -2.525 1.00 0.00 26 VAL A C 12
ATOM 21173 O O . VAL A 1 26 ? -14.341 12.664 -2.798 1.00 0.00 26 VAL A O 12
ATOM 21186 N N . ASN A 1 27 ? -12.093 12.843 -2.801 1.00 0.00 27 ASN A N 12
ATOM 21187 C CA . ASN A 1 27 ? -12.075 14.136 -3.481 1.00 0.00 27 ASN A CA 12
ATOM 21188 C C . ASN A 1 27 ? -11.269 14.025 -4.772 1.00 0.00 27 ASN A C 12
ATOM 21189 O O . ASN A 1 27 ? -11.762 13.414 -5.717 1.00 0.00 27 ASN A O 12
ATOM 21200 N N . SER A 1 28 ? -10.055 14.554 -4.829 1.00 0.00 28 SER A N 12
ATOM 21201 C CA . SER A 1 28 ? -9.108 14.441 -5.928 1.00 0.00 28 SER A CA 12
ATOM 21202 C C . SER A 1 28 ? -7.809 13.825 -5.425 1.00 0.00 28 SER A C 12
ATOM 21203 O O . SER A 1 28 ? -7.314 12.857 -5.999 1.00 0.00 28 SER A O 12
ATOM 21211 N N . THR A 1 29 ? -7.261 14.399 -4.357 1.00 0.00 29 THR A N 12
ATOM 21212 C CA . THR A 1 29 ? -5.958 14.065 -3.801 1.00 0.00 29 THR A CA 12
ATOM 21213 C C . THR A 1 29 ? -6.087 13.166 -2.569 1.00 0.00 29 THR A C 12
ATOM 21214 O O . THR A 1 29 ? -5.083 12.832 -1.932 1.00 0.00 29 THR A O 12
ATOM 21225 N N . LEU A 1 30 ? -7.316 12.755 -2.244 1.00 0.00 30 LEU A N 12
ATOM 21226 C CA . LEU A 1 30 ? -7.643 11.753 -1.260 1.00 0.00 30 LEU A CA 12
ATOM 21227 C C . LEU A 1 30 ? -8.491 10.673 -1.915 1.00 0.00 30 LEU A C 12
ATOM 21228 O O . LEU A 1 30 ? -9.588 10.965 -2.406 1.00 0.00 30 LEU A O 12
ATOM 21244 N N . ALA A 1 31 ? -8.019 9.432 -1.842 1.00 0.00 31 ALA A N 12
ATOM 21245 C CA . ALA A 1 31 ? -8.797 8.239 -2.130 1.00 0.00 31 ALA A CA 12
ATOM 21246 C C . ALA A 1 31 ? -8.836 7.343 -0.893 1.00 0.00 31 ALA A C 12
ATOM 21247 O O . ALA A 1 31 ? -8.022 7.495 0.018 1.00 0.00 31 ALA A O 12
ATOM 21254 N N . GLU A 1 32 ? -9.768 6.400 -0.874 1.00 0.00 32 GLU A N 12
ATOM 21255 C CA . GLU A 1 32 ? -10.064 5.438 0.152 1.00 0.00 32 GLU A CA 12
ATOM 21256 C C . GLU A 1 32 ? -10.014 4.071 -0.526 1.00 0.00 32 GLU A C 12
ATOM 21257 O O . GLU A 1 32 ? -10.762 3.812 -1.467 1.00 0.00 32 GLU A O 12
ATOM 21269 N N . VAL A 1 33 ? -9.075 3.220 -0.132 1.00 0.00 33 VAL A N 12
ATOM 21270 C CA . VAL A 1 33 ? -8.996 1.847 -0.602 1.00 0.00 33 VAL A CA 12
ATOM 21271 C C . VAL A 1 33 ? -9.769 1.009 0.408 1.00 0.00 33 VAL A C 12
ATOM 21272 O O . VAL A 1 33 ? -9.714 1.276 1.611 1.00 0.00 33 VAL A O 12
ATOM 21285 N N . HIS A 1 34 ? -10.428 -0.038 -0.073 1.00 0.00 34 HIS A N 12
ATOM 21286 C CA . HIS A 1 34 ? -11.129 -1.018 0.745 1.00 0.00 34 HIS A CA 12
ATOM 21287 C C . HIS A 1 34 ? -10.596 -2.394 0.351 1.00 0.00 34 HIS A C 12
ATOM 21288 O O . HIS A 1 34 ? -10.255 -2.625 -0.812 1.00 0.00 34 HIS A O 12
ATOM 21302 N N . TRP A 1 35 ? -10.514 -3.323 1.296 1.00 0.00 35 TRP A N 12
ATOM 21303 C CA . TRP A 1 35 ? -10.127 -4.698 1.021 1.00 0.00 35 TRP A CA 12
ATOM 21304 C C . TRP A 1 35 ? -10.838 -5.630 1.990 1.00 0.00 35 TRP A C 12
ATOM 21305 O O . TRP A 1 35 ? -11.234 -5.228 3.087 1.00 0.00 35 TRP A O 12
ATOM 21326 N N . ASP A 1 36 ? -11.005 -6.883 1.592 1.00 0.00 36 ASP A N 12
ATOM 21327 C CA . ASP A 1 36 ? -11.605 -7.890 2.459 1.00 0.00 36 ASP A CA 12
ATOM 21328 C C . ASP A 1 36 ? -10.587 -8.281 3.535 1.00 0.00 36 ASP A C 12
ATOM 21329 O O . ASP A 1 36 ? -9.404 -8.416 3.212 1.00 0.00 36 ASP A O 12
ATOM 21338 N N . PRO A 1 37 ? -11.000 -8.484 4.798 1.00 0.00 37 PRO A N 12
ATOM 21339 C CA . PRO A 1 37 ? -10.107 -8.933 5.861 1.00 0.00 37 PRO A CA 12
ATOM 21340 C C . PRO A 1 37 ? -9.552 -10.310 5.508 1.00 0.00 37 PRO A C 12
ATOM 21341 O O . PRO A 1 37 ? -10.213 -11.069 4.798 1.00 0.00 37 PRO A O 12
ATOM 21352 N N . VAL A 1 38 ? -8.390 -10.680 6.046 1.00 0.00 38 VAL A N 12
ATOM 21353 C CA . VAL A 1 38 ? -7.942 -12.069 5.991 1.00 0.00 38 VAL A CA 12
ATOM 21354 C C . VAL A 1 38 ? -8.179 -12.737 7.352 1.00 0.00 38 VAL A C 12
ATOM 21355 O O . VAL A 1 38 ? -8.270 -12.040 8.370 1.00 0.00 38 VAL A O 12
ATOM 21368 N N . PRO A 1 39 ? -8.275 -14.073 7.404 1.00 0.00 39 PRO A N 12
ATOM 21369 C CA . PRO A 1 39 ? -8.523 -14.793 8.635 1.00 0.00 39 PRO A CA 12
ATOM 21370 C C . PRO A 1 39 ? -7.241 -14.838 9.465 1.00 0.00 39 PRO A C 12
ATOM 21371 O O . PRO A 1 39 ? -6.134 -14.844 8.919 1.00 0.00 39 PRO A O 12
ATOM 21382 N N . LEU A 1 40 ? -7.378 -14.949 10.786 1.00 0.00 40 LEU A N 12
ATOM 21383 C CA . LEU A 1 40 ? -6.257 -15.072 11.719 1.00 0.00 40 LEU A CA 12
ATOM 21384 C C . LEU A 1 40 ? -5.446 -16.342 11.445 1.00 0.00 40 LEU A C 12
ATOM 21385 O O . LEU A 1 40 ? -4.230 -16.346 11.641 1.00 0.00 40 LEU A O 12
ATOM 21401 N N . LYS A 1 41 ? -6.089 -17.377 10.886 1.00 0.00 41 LYS A N 12
ATOM 21402 C CA . LYS A 1 41 ? -5.431 -18.517 10.251 1.00 0.00 41 LYS A CA 12
ATOM 21403 C C . LYS A 1 41 ? -4.301 -18.056 9.347 1.00 0.00 41 LYS A C 12
ATOM 21404 O O . LYS A 1 41 ? -3.167 -18.480 9.548 1.00 0.00 41 LYS A O 12
ATOM 21423 N N . SER A 1 42 ? -4.600 -17.226 8.347 1.00 0.00 42 SER A N 12
ATOM 21424 C CA . SER A 1 42 ? -3.640 -16.873 7.311 1.00 0.00 42 SER A CA 12
ATOM 21425 C C . SER A 1 42 ? -2.417 -16.157 7.872 1.00 0.00 42 SER A C 12
ATOM 21426 O O . SER A 1 42 ? -1.363 -16.195 7.250 1.00 0.00 42 SER A O 12
ATOM 21434 N N . ILE A 1 43 ? -2.570 -15.479 9.011 1.00 0.00 43 ILE A N 12
ATOM 21435 C CA . ILE A 1 43 ? -1.552 -14.654 9.636 1.00 0.00 43 ILE A CA 12
ATOM 21436 C C . ILE A 1 43 ? -0.674 -15.515 10.568 1.00 0.00 43 ILE A C 12
ATOM 21437 O O . ILE A 1 43 ? 0.419 -15.086 10.944 1.00 0.00 43 ILE A O 12
ATOM 21453 N N . ARG A 1 44 ? -1.133 -16.713 10.960 1.00 0.00 44 ARG A N 12
ATOM 21454 C CA . ARG A 1 44 ? -0.466 -17.678 11.846 1.00 0.00 44 ARG A CA 12
ATOM 21455 C C . ARG A 1 44 ? -0.053 -17.130 13.226 1.00 0.00 44 ARG A C 12
ATOM 21456 O O . ARG A 1 44 ? 0.506 -17.883 14.026 1.00 0.00 44 ARG A O 12
ATOM 21477 N N . GLY A 1 45 ? -0.350 -15.870 13.540 1.00 0.00 45 GLY A N 12
ATOM 21478 C CA . GLY A 1 45 ? 0.081 -15.116 14.708 1.00 0.00 45 GLY A CA 12
ATOM 21479 C C . GLY A 1 45 ? -0.402 -13.678 14.523 1.00 0.00 45 GLY A C 12
ATOM 21480 O O . GLY A 1 45 ? -1.401 -13.478 13.830 1.00 0.00 45 GLY A O 12
ATOM 21484 N N . HIS A 1 46 ? 0.240 -12.689 15.147 1.00 0.00 46 HIS A N 12
ATOM 21485 C CA . HIS A 1 46 ? -0.223 -11.301 15.126 1.00 0.00 46 HIS A CA 12
ATOM 21486 C C . HIS A 1 46 ? 0.031 -10.634 13.777 1.00 0.00 46 HIS A C 12
ATOM 21487 O O . HIS A 1 46 ? 1.144 -10.672 13.250 1.00 0.00 46 HIS A O 12
ATOM 21501 N N . LEU A 1 47 ? -0.995 -9.958 13.261 1.00 0.00 47 LEU A N 12
ATOM 21502 C CA . LEU A 1 47 ? -0.895 -9.018 12.158 1.00 0.00 47 LEU A CA 12
ATOM 21503 C C . LEU A 1 47 ? -0.134 -7.798 12.670 1.00 0.00 47 LEU A C 12
ATOM 21504 O O . LEU A 1 47 ? -0.514 -7.212 13.685 1.00 0.00 47 LEU A O 12
ATOM 21520 N N . GLN A 1 48 ? 0.945 -7.437 11.977 1.00 0.00 48 GLN A N 12
ATOM 21521 C CA . GLN A 1 48 ? 1.676 -6.194 12.177 1.00 0.00 48 GLN A CA 12
ATOM 21522 C C . GLN A 1 48 ? 0.927 -5.091 11.437 1.00 0.00 48 GLN A C 12
ATOM 21523 O O . GLN A 1 48 ? 0.412 -4.153 12.049 1.00 0.00 48 GLN A O 12
ATOM 21537 N N . GLY A 1 49 ? 0.781 -5.230 10.116 1.00 0.00 49 GLY A N 12
ATOM 21538 C CA . GLY A 1 49 ? 0.057 -4.248 9.342 1.00 0.00 49 GLY A CA 12
ATOM 21539 C C . GLY A 1 49 ? -0.299 -4.716 7.947 1.00 0.00 49 GLY A C 12
ATOM 21540 O O . GLY A 1 49 ? -0.005 -5.842 7.542 1.00 0.00 49 GLY A O 12
ATOM 21544 N N . TYR A 1 50 ? -0.941 -3.800 7.234 1.00 0.00 50 TYR A N 12
ATOM 21545 C CA . TYR A 1 50 ? -1.258 -3.876 5.821 1.00 0.00 50 TYR A CA 12
ATOM 21546 C C . TYR A 1 50 ? -0.335 -2.882 5.112 1.00 0.00 50 TYR A C 12
ATOM 21547 O O . TYR A 1 50 ? -0.367 -1.683 5.405 1.00 0.00 50 TYR A O 12
ATOM 21565 N N . ARG A 1 51 ? 0.527 -3.375 4.220 1.00 0.00 51 ARG A N 12
ATOM 21566 C CA . ARG A 1 51 ? 1.527 -2.574 3.515 1.00 0.00 51 ARG A CA 12
ATOM 21567 C C . ARG A 1 51 ? 1.006 -2.282 2.112 1.00 0.00 51 ARG A C 12
ATOM 21568 O O . ARG A 1 51 ? 1.205 -3.094 1.209 1.00 0.00 51 ARG A O 12
ATOM 21589 N N . ILE A 1 52 ? 0.315 -1.152 1.920 1.00 0.00 52 ILE A N 12
ATOM 21590 C CA . ILE A 1 52 ? -0.206 -0.808 0.597 1.00 0.00 52 ILE A CA 12
ATOM 21591 C C . ILE A 1 52 ? 0.963 -0.274 -0.222 1.00 0.00 52 ILE A C 12
ATOM 21592 O O . ILE A 1 52 ? 1.593 0.716 0.155 1.00 0.00 52 ILE A O 12
ATOM 21608 N N . TYR A 1 53 ? 1.211 -0.908 -1.361 1.00 0.00 53 TYR A N 12
ATOM 21609 C CA . TYR A 1 53 ? 2.051 -0.393 -2.428 1.00 0.00 53 TYR A CA 12
ATOM 21610 C C . TYR A 1 53 ? 1.148 0.354 -3.393 1.00 0.00 53 TYR A C 12
ATOM 21611 O O . TYR A 1 53 ? 0.006 -0.048 -3.585 1.00 0.00 53 TYR A O 12
ATOM 21629 N N . TYR A 1 54 ? 1.633 1.432 -4.002 1.00 0.00 54 TYR A N 12
ATOM 21630 C CA . TYR A 1 54 ? 0.976 2.135 -5.086 1.00 0.00 54 TYR A CA 12
ATOM 21631 C C . TYR A 1 54 ? 1.987 2.893 -5.933 1.00 0.00 54 TYR A C 12
ATOM 21632 O O . TYR A 1 54 ? 3.133 3.096 -5.513 1.00 0.00 54 TYR A O 12
ATOM 21650 N N . TRP A 1 55 ? 1.579 3.298 -7.130 1.00 0.00 55 TRP A N 12
ATOM 21651 C CA . TRP A 1 55 ? 2.322 4.213 -7.972 1.00 0.00 55 TRP A CA 12
ATOM 21652 C C . TRP A 1 55 ? 1.368 5.052 -8.826 1.00 0.00 55 TRP A C 12
ATOM 21653 O O . TRP A 1 55 ? 0.219 4.667 -9.065 1.00 0.00 55 TRP A O 12
ATOM 21674 N N . LYS A 1 56 ? 1.881 6.187 -9.309 1.00 0.00 56 LYS A N 12
ATOM 21675 C CA . LYS A 1 56 ? 1.279 7.007 -10.356 1.00 0.00 56 LYS A CA 12
ATOM 21676 C C . LYS A 1 56 ? 1.381 6.194 -11.642 1.00 0.00 56 LYS A C 12
ATOM 21677 O O . LYS A 1 56 ? 2.456 5.668 -11.939 1.00 0.00 56 LYS A O 12
ATOM 21696 N N . THR A 1 57 ? 0.293 6.090 -12.394 1.00 0.00 57 THR A N 12
ATOM 21697 C CA . THR A 1 57 ? 0.272 5.424 -13.688 1.00 0.00 57 THR A CA 12
ATOM 21698 C C . THR A 1 57 ? 0.155 6.519 -14.754 1.00 0.00 57 THR A C 12
ATOM 21699 O O . THR A 1 57 ? -0.279 7.629 -14.449 1.00 0.00 57 THR A O 12
ATOM 21710 N N . GLN A 1 58 ? 0.538 6.201 -15.998 1.00 0.00 58 GLN A N 12
ATOM 21711 C CA . GLN A 1 58 ? 0.507 7.087 -17.161 1.00 0.00 58 GLN A CA 12
ATOM 21712 C C . GLN A 1 58 ? 1.026 8.495 -16.841 1.00 0.00 58 GLN A C 12
ATOM 21713 O O . GLN A 1 58 ? 0.265 9.461 -16.784 1.00 0.00 58 GLN A O 12
ATOM 21727 N N . SER A 1 59 ? 2.339 8.598 -16.638 1.00 0.00 59 SER A N 12
ATOM 21728 C CA . SER A 1 59 ? 3.003 9.812 -16.201 1.00 0.00 59 SER A CA 12
ATOM 21729 C C . SER A 1 59 ? 4.330 9.876 -16.952 1.00 0.00 59 SER A C 12
ATOM 21730 O O . SER A 1 59 ? 5.261 9.131 -16.642 1.00 0.00 59 SER A O 12
ATOM 21738 N N . SER A 1 60 ? 4.388 10.731 -17.973 1.00 0.00 60 SER A N 12
ATOM 21739 C CA . SER A 1 60 ? 5.491 10.894 -18.911 1.00 0.00 60 SER A CA 12
ATOM 21740 C C . SER A 1 60 ? 5.667 9.677 -19.835 1.00 0.00 60 SER A C 12
ATOM 21741 O O . SER A 1 60 ? 5.463 8.519 -19.456 1.00 0.00 60 SER A O 12
ATOM 21749 N N . SER A 1 61 ? 6.077 9.947 -21.073 1.00 0.00 61 SER A N 12
ATOM 21750 C CA . SER A 1 61 ? 6.356 8.952 -22.094 1.00 0.00 61 SER A CA 12
ATOM 21751 C C . SER A 1 61 ? 7.845 8.607 -22.069 1.00 0.00 61 SER A C 12
ATOM 21752 O O . SER A 1 61 ? 8.632 9.057 -22.911 1.00 0.00 61 SER A O 12
ATOM 21760 N N . LYS A 1 62 ? 8.252 7.774 -21.113 1.00 0.00 62 LYS A N 12
ATOM 21761 C CA . LYS A 1 62 ? 9.593 7.197 -21.056 1.00 0.00 62 LYS A CA 12
ATOM 21762 C C . LYS A 1 62 ? 9.446 5.743 -20.620 1.00 0.00 62 LYS A C 12
ATOM 21763 O O . LYS A 1 62 ? 8.514 5.410 -19.886 1.00 0.00 62 LYS A O 12
ATOM 21782 N N . ARG A 1 63 ? 10.329 4.857 -21.083 1.00 0.00 63 ARG A N 12
ATOM 21783 C CA . ARG A 1 63 ? 10.388 3.454 -20.682 1.00 0.00 63 ARG A CA 12
ATOM 21784 C C . ARG A 1 63 ? 11.855 3.059 -20.679 1.00 0.00 63 ARG A C 12
ATOM 21785 O O . ARG A 1 63 ? 12.538 3.300 -21.676 1.00 0.00 63 ARG A O 12
ATOM 21806 N N . ASN A 1 64 ? 12.343 2.464 -19.595 1.00 0.00 64 ASN A N 12
ATOM 21807 C CA . ASN A 1 64 ? 13.637 1.795 -19.471 1.00 0.00 64 ASN A CA 12
ATOM 21808 C C . ASN A 1 64 ? 13.662 1.114 -18.093 1.00 0.00 64 ASN A C 12
ATOM 21809 O O . ASN A 1 64 ? 12.631 1.077 -17.414 1.00 0.00 64 ASN A O 12
ATOM 21820 N N . ARG A 1 65 ? 14.814 0.612 -17.636 1.00 0.00 65 ARG A N 12
ATOM 21821 C CA . ARG A 1 65 ? 14.986 0.205 -16.236 1.00 0.00 65 ARG A CA 12
ATOM 21822 C C . ARG A 1 65 ? 14.806 1.407 -15.309 1.00 0.00 65 ARG A C 12
ATOM 21823 O O . ARG A 1 65 ? 14.917 2.551 -15.762 1.00 0.00 65 ARG A O 12
ATOM 21844 N N . ARG A 1 66 ? 14.642 1.161 -14.005 1.00 0.00 66 ARG A N 12
ATOM 21845 C CA . ARG A 1 66 ? 14.478 2.182 -12.965 1.00 0.00 66 ARG A CA 12
ATOM 21846 C C . ARG A 1 66 ? 13.473 3.244 -13.422 1.00 0.00 66 ARG A C 12
ATOM 21847 O O . ARG A 1 66 ? 13.801 4.420 -13.603 1.00 0.00 66 ARG A O 12
ATOM 21868 N N . HIS A 1 67 ? 12.248 2.792 -13.679 1.00 0.00 67 HIS A N 12
ATOM 21869 C CA . HIS A 1 67 ? 11.133 3.611 -14.125 1.00 0.00 67 HIS A CA 12
ATOM 21870 C C . HIS A 1 67 ? 9.949 3.378 -13.208 1.00 0.00 67 HIS A C 12
ATOM 21871 O O . HIS A 1 67 ? 9.758 2.258 -12.728 1.00 0.00 67 HIS A O 12
ATOM 21885 N N . ILE A 1 68 ? 9.148 4.434 -13.034 1.00 0.00 68 ILE A N 12
ATOM 21886 C CA . ILE A 1 68 ? 8.083 4.610 -12.057 1.00 0.00 68 ILE A CA 12
ATOM 21887 C C . ILE A 1 68 ? 8.670 4.558 -10.634 1.00 0.00 68 ILE A C 12
ATOM 21888 O O . ILE A 1 68 ? 9.678 3.897 -10.374 1.00 0.00 68 ILE A O 12
ATOM 21904 N N . GLU A 1 69 ? 8.100 5.343 -9.724 1.00 0.00 69 GLU A N 12
ATOM 21905 C CA . GLU A 1 69 ? 8.445 5.423 -8.324 1.00 0.00 69 GLU A CA 12
ATOM 21906 C C . GLU A 1 69 ? 7.323 4.703 -7.574 1.00 0.00 69 GLU A C 12
ATOM 21907 O O . GLU A 1 69 ? 6.141 4.933 -7.851 1.00 0.00 69 GLU A O 12
ATOM 21919 N N . LYS A 1 70 ? 7.689 3.793 -6.673 1.00 0.00 70 LYS A N 12
ATOM 21920 C CA . LYS A 1 70 ? 6.786 2.790 -6.112 1.00 0.00 70 LYS A CA 12
ATOM 21921 C C . LYS A 1 70 ? 6.684 3.000 -4.612 1.00 0.00 70 LYS A C 12
ATOM 21922 O O . LYS A 1 70 ? 7.515 2.514 -3.846 1.00 0.00 70 LYS A O 12
ATOM 21941 N N . LYS A 1 71 ? 5.664 3.761 -4.226 1.00 0.00 71 LYS A N 12
ATOM 21942 C CA . LYS A 1 71 ? 5.455 4.300 -2.895 1.00 0.00 71 LYS A CA 12
ATOM 21943 C C . LYS A 1 71 ? 4.768 3.270 -2.017 1.00 0.00 71 LYS A C 12
ATOM 21944 O O . LYS A 1 71 ? 4.132 2.344 -2.534 1.00 0.00 71 LYS A O 12
ATOM 21963 N N . ILE A 1 72 ? 4.912 3.418 -0.701 1.00 0.00 72 ILE A N 12
ATOM 21964 C CA . ILE A 1 72 ? 4.510 2.409 0.275 1.00 0.00 72 ILE A CA 12
ATOM 21965 C C . ILE A 1 72 ? 3.901 3.113 1.479 1.00 0.00 72 ILE A C 12
ATOM 21966 O O . ILE A 1 72 ? 4.595 3.802 2.234 1.00 0.00 72 ILE A O 12
ATOM 21982 N N . LEU A 1 73 ? 2.598 2.936 1.643 1.00 0.00 73 LEU A N 12
ATOM 21983 C CA . LEU A 1 73 ? 1.815 3.430 2.770 1.00 0.00 73 LEU A CA 12
ATOM 21984 C C . LEU A 1 73 ? 2.046 2.551 3.997 1.00 0.00 73 LEU A C 12
ATOM 21985 O O . LEU A 1 73 ? 2.554 1.433 3.887 1.00 0.00 73 LEU A O 12
ATOM 22001 N N . THR A 1 74 ? 1.614 3.037 5.160 1.00 0.00 74 THR A N 12
ATOM 22002 C CA . THR A 1 74 ? 1.689 2.316 6.419 1.00 0.00 74 THR A CA 12
ATOM 22003 C C . THR A 1 74 ? 0.285 2.287 7.020 1.00 0.00 74 THR A C 12
ATOM 22004 O O . THR A 1 74 ? -0.328 3.340 7.208 1.00 0.00 74 THR A O 12
ATOM 22015 N N . PHE A 1 75 ? -0.205 1.092 7.337 1.00 0.00 75 PHE A N 12
ATOM 22016 C CA . PHE A 1 75 ? -1.369 0.860 8.179 1.00 0.00 75 PHE A CA 12
ATOM 22017 C C . PHE A 1 75 ? -0.962 -0.271 9.108 1.00 0.00 75 PHE A C 12
ATOM 22018 O O . PHE A 1 75 ? -0.613 -1.346 8.615 1.00 0.00 75 PHE A O 12
ATOM 22035 N N . GLN A 1 76 ? -0.894 -0.046 10.418 1.00 0.00 76 GLN A N 12
ATOM 22036 C CA . GLN A 1 76 ? -0.830 -1.169 11.342 1.00 0.00 76 GLN A CA 12
ATOM 22037 C C . GLN A 1 76 ? -2.229 -1.740 11.526 1.00 0.00 76 GLN A C 12
ATOM 22038 O O . GLN A 1 76 ? -3.233 -1.060 11.285 1.00 0.00 76 GLN A O 12
ATOM 22052 N N . GLY A 1 77 ? -2.245 -2.946 12.077 1.00 0.00 77 GLY A N 12
ATOM 22053 C CA . GLY A 1 77 ? -3.421 -3.625 12.578 1.00 0.00 77 GLY A CA 12
ATOM 22054 C C . GLY A 1 77 ? -4.432 -3.969 11.494 1.00 0.00 77 GLY A C 12
ATOM 22055 O O . GLY A 1 77 ? -4.288 -3.634 10.317 1.00 0.00 77 GLY A O 12
ATOM 22059 N N . SER A 1 78 ? -5.444 -4.729 11.897 1.00 0.00 78 SER A N 12
ATOM 22060 C CA . SER A 1 78 ? -6.179 -5.610 11.002 1.00 0.00 78 SER A CA 12
ATOM 22061 C C . SER A 1 78 ? -7.343 -4.892 10.305 1.00 0.00 78 SER A C 12
ATOM 22062 O O . SER A 1 78 ? -8.441 -5.440 10.172 1.00 0.00 78 SER A O 12
ATOM 22070 N N . LYS A 1 79 ? -7.136 -3.638 9.893 1.00 0.00 79 LYS A N 12
ATOM 22071 C CA . LYS A 1 79 ? -8.100 -2.819 9.173 1.00 0.00 79 LYS A CA 12
ATOM 22072 C C . LYS A 1 79 ? -8.504 -3.462 7.847 1.00 0.00 79 LYS A C 12
ATOM 22073 O O . LYS A 1 79 ? -7.878 -4.407 7.369 1.00 0.00 79 LYS A O 12
ATOM 22092 N N . THR A 1 80 ? -9.560 -2.928 7.256 1.00 0.00 80 THR A N 12
ATOM 22093 C CA . THR A 1 80 ? -10.197 -3.417 6.040 1.00 0.00 80 THR A CA 12
ATOM 22094 C C . THR A 1 80 ? -10.391 -2.273 5.033 1.00 0.00 80 THR A C 12
ATOM 22095 O O . THR A 1 80 ? -11.075 -2.409 4.015 1.00 0.00 80 THR A O 12
ATOM 22106 N N . HIS A 1 81 ? -9.807 -1.118 5.338 1.00 0.00 81 HIS A N 12
ATOM 22107 C CA . HIS A 1 81 ? -9.842 0.093 4.554 1.00 0.00 81 HIS A CA 12
ATOM 22108 C C . HIS A 1 81 ? -8.615 0.911 4.947 1.00 0.00 81 HIS A C 12
ATOM 22109 O O . HIS A 1 81 ? -8.031 0.705 6.017 1.00 0.00 81 HIS A O 12
ATOM 22123 N N . GLY A 1 82 ? -8.229 1.848 4.094 1.00 0.00 82 GLY A N 12
ATOM 22124 C CA . GLY A 1 82 ? -7.095 2.738 4.263 1.00 0.00 82 GLY A CA 12
ATOM 22125 C C . GLY A 1 82 ? -7.254 3.877 3.269 1.00 0.00 82 GLY A C 12
ATOM 22126 O O . GLY A 1 82 ? -8.181 3.857 2.462 1.00 0.00 82 GLY A O 12
ATOM 22130 N N . MET A 1 83 ? -6.373 4.875 3.293 1.00 0.00 83 MET A N 12
ATOM 22131 C CA . MET A 1 83 ? -6.505 6.032 2.419 1.00 0.00 83 MET A CA 12
ATOM 22132 C C . MET A 1 83 ? -5.191 6.351 1.742 1.00 0.00 83 MET A C 12
ATOM 22133 O O . MET A 1 83 ? -4.122 6.054 2.271 1.00 0.00 83 MET A O 12
ATOM 22147 N N . LEU A 1 84 ? -5.289 7.025 0.604 1.00 0.00 84 LEU A N 12
ATOM 22148 C CA . LEU A 1 84 ? -4.190 7.548 -0.182 1.00 0.00 84 LEU A CA 12
ATOM 22149 C C . LEU A 1 84 ? -4.287 9.073 -0.097 1.00 0.00 84 LEU A C 12
ATOM 22150 O O . LEU A 1 84 ? -4.880 9.673 -0.990 1.00 0.00 84 LEU A O 12
ATOM 22166 N N . PRO A 1 85 ? -3.778 9.719 0.970 1.00 0.00 85 PRO A N 12
ATOM 22167 C CA . PRO A 1 85 ? -3.562 11.155 0.977 1.00 0.00 85 PRO A CA 12
ATOM 22168 C C . PRO A 1 85 ? -2.202 11.506 0.357 1.00 0.00 85 PRO A C 12
ATOM 22169 O O . PRO A 1 85 ? -1.245 10.718 0.433 1.00 0.00 85 PRO A O 12
ATOM 22180 N N . GLY A 1 86 ? -2.087 12.724 -0.178 1.00 0.00 86 GLY A N 12
ATOM 22181 C CA . GLY A 1 86 ? -0.854 13.261 -0.746 1.00 0.00 86 GLY A CA 12
ATOM 22182 C C . GLY A 1 86 ? -0.756 13.017 -2.249 1.00 0.00 86 GLY A C 12
ATOM 22183 O O . GLY A 1 86 ? 0.345 13.047 -2.802 1.00 0.00 86 GLY A O 12
ATOM 22187 N N . LEU A 1 87 ? -1.869 12.692 -2.906 1.00 0.00 87 LEU A N 12
ATOM 22188 C CA . LEU A 1 87 ? -1.891 12.292 -4.306 1.00 0.00 87 LEU A CA 12
ATOM 22189 C C . LEU A 1 87 ? -2.035 13.528 -5.199 1.00 0.00 87 LEU A C 12
ATOM 22190 O O . LEU A 1 87 ? -1.923 14.662 -4.729 1.00 0.00 87 LEU A O 12
ATOM 22206 N N . GLU A 1 88 ? -2.244 13.313 -6.496 1.00 0.00 88 GLU A N 12
ATOM 22207 C CA . GLU A 1 88 ? -2.441 14.287 -7.544 1.00 0.00 88 GLU A CA 12
ATOM 22208 C C . GLU A 1 88 ? -3.734 13.862 -8.281 1.00 0.00 88 GLU A C 12
ATOM 22209 O O . GLU A 1 88 ? -3.973 12.655 -8.416 1.00 0.00 88 GLU A O 12
ATOM 22221 N N . PRO A 1 89 ? -4.592 14.802 -8.709 1.00 0.00 89 PRO A N 12
ATOM 22222 C CA . PRO A 1 89 ? -5.740 14.529 -9.567 1.00 0.00 89 PRO A CA 12
ATOM 22223 C C . PRO A 1 89 ? -5.320 14.234 -11.022 1.00 0.00 89 PRO A C 12
ATOM 22224 O O . PRO A 1 89 ? -4.134 14.174 -11.352 1.00 0.00 89 PRO A O 12
ATOM 22235 N N . PHE A 1 90 ? -6.318 14.098 -11.901 1.00 0.00 90 PHE A N 12
ATOM 22236 C CA . PHE A 1 90 ? -6.220 13.998 -13.354 1.00 0.00 90 PHE A CA 12
ATOM 22237 C C . PHE A 1 90 ? -5.212 12.938 -13.816 1.00 0.00 90 PHE A C 12
ATOM 22238 O O . PHE A 1 90 ? -4.410 13.172 -14.722 1.00 0.00 90 PHE A O 12
ATOM 22255 N N . SER A 1 91 ? -5.218 11.764 -13.183 1.00 0.00 91 SER A N 12
ATOM 22256 C CA . SER A 1 91 ? -4.401 10.624 -13.575 1.00 0.00 91 SER A CA 12
ATOM 22257 C C . SER A 1 91 ? -4.977 9.302 -13.068 1.00 0.00 91 SER A C 12
ATOM 22258 O O . SER A 1 91 ? -5.806 9.263 -12.150 1.00 0.00 91 SER A O 12
ATOM 22266 N N . HIS A 1 92 ? -4.486 8.220 -13.670 1.00 0.00 92 HIS A N 12
ATOM 22267 C CA . HIS A 1 92 ? -4.734 6.850 -13.260 1.00 0.00 92 HIS A CA 12
ATOM 22268 C C . HIS A 1 92 ? -3.660 6.470 -12.227 1.00 0.00 92 HIS A C 12
ATOM 22269 O O . HIS A 1 92 ? -2.550 7.010 -12.256 1.00 0.00 92 HIS A O 12
ATOM 22283 N N . TYR A 1 93 ? -3.946 5.507 -11.357 1.00 0.00 93 TYR A N 12
ATOM 22284 C CA . TYR A 1 93 ? -3.089 5.063 -10.261 1.00 0.00 93 TYR A CA 12
ATOM 22285 C C . TYR A 1 93 ? -3.257 3.566 -10.086 1.00 0.00 93 TYR A C 12
ATOM 22286 O O . TYR A 1 93 ? -4.363 3.076 -10.297 1.00 0.00 93 TYR A O 12
ATOM 22304 N N . THR A 1 94 ? -2.202 2.855 -9.686 1.00 0.00 94 THR A N 12
ATOM 22305 C CA . THR A 1 94 ? -2.240 1.411 -9.451 1.00 0.00 94 THR A CA 12
ATOM 22306 C C . THR A 1 94 ? -1.710 1.121 -8.050 1.00 0.00 94 THR A C 12
ATOM 22307 O O . THR A 1 94 ? -0.573 1.477 -7.748 1.00 0.00 94 THR A O 12
ATOM 22318 N N . LEU A 1 95 ? -2.493 0.464 -7.193 1.00 0.00 95 LEU A N 12
ATOM 22319 C CA . LEU A 1 95 ? -2.156 0.106 -5.810 1.00 0.00 95 LEU A CA 12
ATOM 22320 C C . LEU A 1 95 ? -2.409 -1.389 -5.594 1.00 0.00 95 LEU A C 12
ATOM 22321 O O . LEU A 1 95 ? -3.201 -2.004 -6.312 1.00 0.00 95 LEU A O 12
ATOM 22337 N N . ASN A 1 96 ? -1.762 -1.975 -4.589 1.00 0.00 96 ASN A N 12
ATOM 22338 C CA . ASN A 1 96 ? -2.001 -3.344 -4.123 1.00 0.00 96 ASN A CA 12
ATOM 22339 C C . ASN A 1 96 ? -1.807 -3.410 -2.611 1.00 0.00 96 ASN A C 12
ATOM 22340 O O . ASN A 1 96 ? -1.249 -2.491 -2.010 1.00 0.00 96 ASN A O 12
ATOM 22351 N N . VAL A 1 97 ? -2.299 -4.483 -1.995 1.00 0.00 97 VAL A N 12
ATOM 22352 C CA . VAL A 1 97 ? -2.476 -4.634 -0.556 1.00 0.00 97 VAL A CA 12
ATOM 22353 C C . VAL A 1 97 ? -1.746 -5.922 -0.150 1.00 0.00 97 VAL A C 12
ATOM 22354 O O . VAL A 1 97 ? -1.751 -6.891 -0.904 1.00 0.00 97 VAL A O 12
ATOM 22367 N N . ARG A 1 98 ? -1.101 -5.963 1.016 1.00 0.00 98 ARG A N 12
ATOM 22368 C CA . ARG A 1 98 ? -0.219 -7.058 1.427 1.00 0.00 98 ARG A CA 12
ATOM 22369 C C . ARG A 1 98 ? -0.283 -7.169 2.941 1.00 0.00 98 ARG A C 12
ATOM 22370 O O . ARG A 1 98 ? -0.184 -6.138 3.610 1.00 0.00 98 ARG A O 12
ATOM 22391 N N . VAL A 1 99 ? -0.459 -8.372 3.481 1.00 0.00 99 VAL A N 12
ATOM 22392 C CA . VAL A 1 99 ? -0.437 -8.592 4.921 1.00 0.00 99 VAL A CA 12
ATOM 22393 C C . VAL A 1 99 ? 1.034 -8.704 5.355 1.00 0.00 99 VAL A C 12
ATOM 22394 O O . VAL A 1 99 ? 1.872 -9.264 4.639 1.00 0.00 99 VAL A O 12
ATOM 22407 N N . VAL A 1 100 ? 1.349 -8.200 6.545 1.00 0.00 100 VAL A N 12
ATOM 22408 C CA . VAL A 1 100 ? 2.665 -8.236 7.177 1.00 0.00 100 VAL A CA 12
ATOM 22409 C C . VAL A 1 100 ? 2.431 -8.640 8.635 1.00 0.00 100 VAL A C 12
ATOM 22410 O O . VAL A 1 100 ? 1.420 -8.243 9.230 1.00 0.00 100 VAL A O 12
ATOM 22423 N N . ASN A 1 101 ? 3.287 -9.490 9.206 1.00 0.00 101 ASN A N 12
ATOM 22424 C CA . ASN A 1 101 ? 3.052 -10.142 10.495 1.00 0.00 101 ASN A CA 12
ATOM 22425 C C . ASN A 1 101 ? 4.353 -10.416 11.251 1.00 0.00 101 ASN A C 12
ATOM 22426 O O . ASN A 1 101 ? 5.426 -9.972 10.840 1.00 0.00 101 ASN A O 12
ATOM 22437 N N . GLY A 1 102 ? 4.243 -11.147 12.363 1.00 0.00 102 GLY A N 12
ATOM 22438 C CA . GLY A 1 102 ? 5.307 -11.474 13.304 1.00 0.00 102 GLY A CA 12
ATOM 22439 C C . GLY A 1 102 ? 6.466 -12.326 12.771 1.00 0.00 102 GLY A C 12
ATOM 22440 O O . GLY A 1 102 ? 7.255 -12.804 13.592 1.00 0.00 102 GLY A O 12
ATOM 22444 N N . LYS A 1 103 ? 6.599 -12.529 11.454 1.00 0.00 103 LYS A N 12
ATOM 22445 C CA . LYS A 1 103 ? 7.788 -13.106 10.837 1.00 0.00 103 LYS A CA 12
ATOM 22446 C C . LYS A 1 103 ? 8.121 -12.445 9.506 1.00 0.00 103 LYS A C 12
ATOM 22447 O O . LYS A 1 103 ? 9.302 -12.339 9.174 1.00 0.00 103 LYS A O 12
ATOM 22466 N N . GLY A 1 104 ? 7.129 -12.046 8.714 1.00 0.00 104 GLY A N 12
ATOM 22467 C CA . GLY A 1 104 ? 7.391 -11.634 7.346 1.00 0.00 104 GLY A CA 12
ATOM 22468 C C . GLY A 1 104 ? 6.176 -11.000 6.698 1.00 0.00 104 GLY A C 12
ATOM 22469 O O . GLY A 1 104 ? 5.307 -10.432 7.364 1.00 0.00 104 GLY A O 12
ATOM 22473 N N . GLU A 1 105 ? 6.138 -11.078 5.374 1.00 0.00 105 GLU A N 12
ATOM 22474 C CA . GLU A 1 105 ? 5.048 -10.618 4.538 1.00 0.00 105 GLU A CA 12
ATOM 22475 C C . GLU A 1 105 ? 4.544 -11.760 3.665 1.00 0.00 105 GLU A C 12
ATOM 22476 O O . GLU A 1 105 ? 5.160 -12.827 3.568 1.00 0.00 105 GLU A O 12
ATOM 22488 N N . GLY A 1 106 ? 3.371 -11.544 3.087 1.00 0.00 106 GLY A N 12
ATOM 22489 C CA . GLY A 1 106 ? 2.640 -12.511 2.295 1.00 0.00 106 GLY A CA 12
ATOM 22490 C C . GLY A 1 106 ? 2.393 -12.037 0.870 1.00 0.00 106 GLY A C 12
ATOM 22491 O O . GLY A 1 106 ? 2.894 -10.988 0.463 1.00 0.00 106 GLY A O 12
ATOM 22495 N N . PRO A 1 107 ? 1.606 -12.814 0.113 1.00 0.00 107 PRO A N 12
ATOM 22496 C CA . PRO A 1 107 ? 1.289 -12.520 -1.270 1.00 0.00 107 PRO A CA 12
ATOM 22497 C C . PRO A 1 107 ? 0.515 -11.224 -1.338 1.00 0.00 107 PRO A C 12
ATOM 22498 O O . PRO A 1 107 ? -0.410 -10.988 -0.557 1.00 0.00 107 PRO A O 12
ATOM 22509 N N . ALA A 1 108 ? 0.892 -10.388 -2.290 1.00 0.00 108 ALA A N 12
ATOM 22510 C CA . ALA A 1 108 ? 0.123 -9.211 -2.604 1.00 0.00 108 ALA A CA 12
ATOM 22511 C C . ALA A 1 108 ? -1.265 -9.638 -3.077 1.00 0.00 108 ALA A C 12
ATOM 22512 O O . ALA A 1 108 ? -1.435 -10.703 -3.682 1.00 0.00 108 ALA A O 12
ATOM 22519 N N . SER A 1 109 ? -2.252 -8.781 -2.851 1.00 0.00 109 SER A N 12
ATOM 22520 C CA . SER A 1 109 ? -3.584 -8.891 -3.411 1.00 0.00 109 SER A CA 12
ATOM 22521 C C . SER A 1 109 ? -3.496 -8.887 -4.946 1.00 0.00 109 SER A C 12
ATOM 22522 O O . SER A 1 109 ? -2.442 -8.542 -5.504 1.00 0.00 109 SER A O 12
ATOM 22530 N N . PRO A 1 110 ? -4.610 -9.132 -5.657 1.00 0.00 110 PRO A N 12
ATOM 22531 C CA . PRO A 1 110 ? -4.717 -8.571 -6.990 1.00 0.00 110 PRO A CA 12
ATOM 22532 C C . PRO A 1 110 ? -4.526 -7.056 -6.846 1.00 0.00 110 PRO A C 12
ATOM 22533 O O . PRO A 1 110 ? -4.979 -6.450 -5.864 1.00 0.00 110 PRO A O 12
ATOM 22544 N N . ASP A 1 111 ? -3.795 -6.453 -7.776 1.00 0.00 111 ASP A N 12
ATOM 22545 C CA . ASP A 1 111 ? -3.702 -5.005 -7.864 1.00 0.00 111 ASP A CA 12
ATOM 22546 C C . ASP A 1 111 ? -5.080 -4.463 -8.233 1.00 0.00 111 ASP A C 12
ATOM 22547 O O . ASP A 1 111 ? -5.965 -5.172 -8.738 1.00 0.00 111 ASP A O 12
ATOM 22556 N N . ARG A 1 112 ? -5.279 -3.184 -7.960 1.00 0.00 112 ARG A N 12
ATOM 22557 C CA . ARG A 1 112 ? -6.391 -2.412 -8.470 1.00 0.00 112 ARG A CA 12
ATOM 22558 C C . ARG A 1 112 ? -5.832 -1.152 -9.057 1.00 0.00 112 ARG A C 12
ATOM 22559 O O . ARG A 1 112 ? -4.677 -0.785 -8.829 1.00 0.00 112 ARG A O 12
ATOM 22580 N N . VAL A 1 113 ? -6.712 -0.471 -9.759 1.00 0.00 113 VAL A N 12
ATOM 22581 C CA . VAL A 1 113 ? -6.448 0.857 -10.251 1.00 0.00 113 VAL A CA 12
ATOM 22582 C C . VAL A 1 113 ? -7.533 1.802 -9.757 1.00 0.00 113 VAL A C 12
ATOM 22583 O O . VAL A 1 113 ? -8.608 1.364 -9.335 1.00 0.00 113 VAL A O 12
ATOM 22596 N N . PHE A 1 114 ? -7.268 3.100 -9.816 1.00 0.00 114 PHE A N 12
ATOM 22597 C CA . PHE A 1 114 ? -8.286 4.124 -9.718 1.00 0.00 114 PHE A CA 12
ATOM 22598 C C . PHE A 1 114 ? -7.888 5.263 -10.638 1.00 0.00 114 PHE A C 12
ATOM 22599 O O . PHE A 1 114 ? -6.710 5.583 -10.794 1.00 0.00 114 PHE A O 12
ATOM 22616 N N . ASN A 1 115 ? -8.891 5.866 -11.257 1.00 0.00 115 ASN A N 12
ATOM 22617 C CA . ASN A 1 115 ? -8.789 7.167 -11.896 1.00 0.00 115 ASN A CA 12
ATOM 22618 C C . ASN A 1 115 ? -9.045 8.229 -10.834 1.00 0.00 115 ASN A C 12
ATOM 22619 O O . ASN A 1 115 ? -9.580 7.909 -9.773 1.00 0.00 115 ASN A O 12
ATOM 22630 N N . THR A 1 116 ? -8.737 9.482 -11.139 1.00 0.00 116 THR A N 12
ATOM 22631 C CA . THR A 1 116 ? -9.081 10.633 -10.311 1.00 0.00 116 THR A CA 12
ATOM 22632 C C . THR A 1 116 ? -9.891 11.641 -11.136 1.00 0.00 116 THR A C 12
ATOM 22633 O O . THR A 1 116 ? -9.803 11.615 -12.369 1.00 0.00 116 THR A O 12
ATOM 22644 N N . PRO A 1 117 ? -10.647 12.554 -10.500 1.00 0.00 117 PRO A N 12
ATOM 22645 C CA . PRO A 1 117 ? -11.219 13.681 -11.210 1.00 0.00 117 PRO A CA 12
ATOM 22646 C C . PRO A 1 117 ? -10.085 14.605 -11.656 1.00 0.00 117 PRO A C 12
ATOM 22647 O O . PRO A 1 117 ? -8.991 14.576 -11.091 1.00 0.00 117 PRO A O 12
ATOM 22658 N N . GLU A 1 118 ? -10.357 15.472 -12.628 1.00 0.00 118 GLU A N 12
ATOM 22659 C CA . GLU A 1 118 ? -9.416 16.466 -13.143 1.00 0.00 118 GLU A CA 12
ATOM 22660 C C . GLU A 1 118 ? -8.917 17.429 -12.052 1.00 0.00 118 GLU A C 12
ATOM 22661 O O . GLU A 1 118 ? -7.820 17.981 -12.141 1.00 0.00 118 GLU A O 12
ATOM 22673 N N . GLY A 1 119 ? -9.690 17.574 -10.979 1.00 0.00 119 GLY A N 12
ATOM 22674 C CA . GLY A 1 119 ? -9.218 18.164 -9.736 1.00 0.00 119 GLY A CA 12
ATOM 22675 C C . GLY A 1 119 ? -9.204 19.689 -9.724 1.00 0.00 119 GLY A C 12
ATOM 22676 O O . GLY A 1 119 ? -8.645 20.260 -8.787 1.00 0.00 119 GLY A O 12
ATOM 22680 N N . SER A 1 120 ? -9.728 20.352 -10.759 1.00 0.00 120 SER A N 12
ATOM 22681 C CA . SER A 1 120 ? -9.633 21.800 -10.861 1.00 0.00 120 SER A CA 12
ATOM 22682 C C . SER A 1 120 ? -10.499 22.480 -9.789 1.00 0.00 120 SER A C 12
ATOM 22683 O O . SER A 1 120 ? -11.446 21.893 -9.246 1.00 0.00 120 SER A O 12
ATOM 22691 N N . GLY A 1 121 ? -10.172 23.739 -9.494 1.00 0.00 121 GLY A N 12
ATOM 22692 C CA . GLY A 1 121 ? -10.874 24.512 -8.485 1.00 0.00 121 GLY A CA 12
ATOM 22693 C C . GLY A 1 121 ? -12.247 24.967 -8.989 1.00 0.00 121 GLY A C 12
ATOM 22694 O O . GLY A 1 121 ? -12.439 25.117 -10.199 1.00 0.00 121 GLY A O 12
ATOM 22698 N N . PRO A 1 122 ? -13.207 25.235 -8.087 1.00 0.00 122 PRO A N 12
ATOM 22699 C CA . PRO A 1 122 ? -14.439 25.926 -8.428 1.00 0.00 122 PRO A CA 12
ATOM 22700 C C . PRO A 1 122 ? -14.071 27.387 -8.703 1.00 0.00 122 PRO A C 12
ATOM 22701 O O . PRO A 1 122 ? -14.003 28.212 -7.792 1.00 0.00 122 PRO A O 12
ATOM 22712 N N . SER A 1 123 ? -13.696 27.694 -9.942 1.00 0.00 123 SER A N 12
ATOM 22713 C CA . SER A 1 123 ? -13.102 28.975 -10.310 1.00 0.00 123 SER A CA 12
ATOM 22714 C C . SER A 1 123 ? -13.492 29.371 -11.740 1.00 0.00 123 SER A C 12
ATOM 22715 O O . SER A 1 123 ? -12.728 30.026 -12.447 1.00 0.00 123 SER A O 12
ATOM 22723 N N . SER A 1 124 ? -14.677 28.965 -12.193 1.00 0.00 124 SER A N 12
ATOM 22724 C CA . SER A 1 124 ? -15.341 29.486 -13.379 1.00 0.00 124 SER A CA 12
ATOM 22725 C C . SER A 1 124 ? -16.844 29.407 -13.107 1.00 0.00 124 SER A C 12
ATOM 22726 O O . SER A 1 124 ? -17.276 28.506 -12.383 1.00 0.00 124 SER A O 12
ATOM 22734 N N . GLY A 1 125 ? -17.611 30.337 -13.663 1.00 0.00 125 GLY A N 12
ATOM 22735 C CA . GLY A 1 125 ? -18.992 30.625 -13.328 1.00 0.00 125 GLY A CA 12
ATOM 22736 C C . GLY A 1 125 ? -19.161 32.132 -13.447 1.00 0.00 125 GLY A C 12
ATOM 22737 O O . GLY A 1 125 ? -20.167 32.628 -12.907 1.00 0.00 125 GLY A O 12
ATOM 22741 N N . GLY A 1 1 ? 15.033 -20.717 -12.400 1.00 0.00 1 GLY A N 13
ATOM 22742 C CA . GLY A 1 1 ? 15.841 -21.345 -11.350 1.00 0.00 1 GLY A CA 13
ATOM 22743 C C . GLY A 1 1 ? 15.044 -22.468 -10.718 1.00 0.00 1 GLY A C 13
ATOM 22744 O O . GLY A 1 1 ? 13.876 -22.668 -11.053 1.00 0.00 1 GLY A O 13
ATOM 22748 N N . SER A 1 2 ? 15.651 -23.199 -9.793 1.00 0.00 2 SER A N 13
ATOM 22749 C CA . SER A 1 2 ? 14.970 -24.111 -8.896 1.00 0.00 2 SER A CA 13
ATOM 22750 C C . SER A 1 2 ? 15.671 -23.975 -7.550 1.00 0.00 2 SER A C 13
ATOM 22751 O O . SER A 1 2 ? 16.870 -23.679 -7.501 1.00 0.00 2 SER A O 13
ATOM 22759 N N . SER A 1 3 ? 14.934 -24.193 -6.466 1.00 0.00 3 SER A N 13
ATOM 22760 C CA . SER A 1 3 ? 15.414 -24.138 -5.095 1.00 0.00 3 SER A CA 13
ATOM 22761 C C . SER A 1 3 ? 14.644 -25.181 -4.283 1.00 0.00 3 SER A C 13
ATOM 22762 O O . SER A 1 3 ? 13.598 -25.670 -4.735 1.00 0.00 3 SER A O 13
ATOM 22770 N N . GLY A 1 4 ? 15.133 -25.520 -3.092 1.00 0.00 4 GLY A N 13
ATOM 22771 C CA . GLY A 1 4 ? 14.485 -26.465 -2.194 1.00 0.00 4 GLY A CA 13
ATOM 22772 C C . GLY A 1 4 ? 14.846 -26.119 -0.759 1.00 0.00 4 GLY A C 13
ATOM 22773 O O . GLY A 1 4 ? 15.935 -25.607 -0.490 1.00 0.00 4 GLY A O 13
ATOM 22777 N N . SER A 1 5 ? 13.930 -26.361 0.172 1.00 0.00 5 SER A N 13
ATOM 22778 C CA . SER A 1 5 ? 14.107 -26.273 1.616 1.00 0.00 5 SER A CA 13
ATOM 22779 C C . SER A 1 5 ? 12.983 -27.077 2.266 1.00 0.00 5 SER A C 13
ATOM 22780 O O . SER A 1 5 ? 11.903 -27.230 1.681 1.00 0.00 5 SER A O 13
ATOM 22788 N N . SER A 1 6 ? 13.240 -27.597 3.459 1.00 0.00 6 SER A N 13
ATOM 22789 C CA . SER A 1 6 ? 12.263 -28.221 4.327 1.00 0.00 6 SER A CA 13
ATOM 22790 C C . SER A 1 6 ? 12.829 -28.142 5.751 1.00 0.00 6 SER A C 13
ATOM 22791 O O . SER A 1 6 ? 13.889 -27.539 5.969 1.00 0.00 6 SER A O 13
ATOM 22799 N N . GLY A 1 7 ? 12.136 -28.726 6.724 1.00 0.00 7 GLY A N 13
ATOM 22800 C CA . GLY A 1 7 ? 12.469 -28.626 8.135 1.00 0.00 7 GLY A CA 13
ATOM 22801 C C . GLY A 1 7 ? 11.213 -28.889 8.951 1.00 0.00 7 GLY A C 13
ATOM 22802 O O . GLY A 1 7 ? 10.316 -29.599 8.497 1.00 0.00 7 GLY A O 13
ATOM 22806 N N . HIS A 1 8 ? 11.139 -28.324 10.158 1.00 0.00 8 HIS A N 13
ATOM 22807 C CA . HIS A 1 8 ? 9.854 -28.198 10.836 1.00 0.00 8 HIS A CA 13
ATOM 22808 C C . HIS A 1 8 ? 8.950 -27.265 10.018 1.00 0.00 8 HIS A C 13
ATOM 22809 O O . HIS A 1 8 ? 9.434 -26.490 9.191 1.00 0.00 8 HIS A O 13
ATOM 22823 N N . SER A 1 9 ? 7.643 -27.308 10.286 1.00 0.00 9 SER A N 13
ATOM 22824 C CA . SER A 1 9 ? 6.673 -26.410 9.677 1.00 0.00 9 SER A CA 13
ATOM 22825 C C . SER A 1 9 ? 7.048 -24.964 10.031 1.00 0.00 9 SER A C 13
ATOM 22826 O O . SER A 1 9 ? 7.406 -24.182 9.145 1.00 0.00 9 SER A O 13
ATOM 22834 N N . GLY A 1 10 ? 7.001 -24.616 11.320 1.00 0.00 10 GLY A N 13
ATOM 22835 C CA . GLY A 1 10 ? 7.129 -23.245 11.800 1.00 0.00 10 GLY A CA 13
ATOM 22836 C C . GLY A 1 10 ? 5.894 -22.428 11.410 1.00 0.00 10 GLY A C 13
ATOM 22837 O O . GLY A 1 10 ? 5.274 -22.651 10.368 1.00 0.00 10 GLY A O 13
ATOM 22841 N N . GLU A 1 11 ? 5.527 -21.456 12.233 1.00 0.00 11 GLU A N 13
ATOM 22842 C CA . GLU A 1 11 ? 4.317 -20.672 12.053 1.00 0.00 11 GLU A CA 13
ATOM 22843 C C . GLU A 1 11 ? 4.585 -19.279 12.577 1.00 0.00 11 GLU A C 13
ATOM 22844 O O . GLU A 1 11 ? 4.484 -19.018 13.776 1.00 0.00 11 GLU A O 13
ATOM 22856 N N . ASP A 1 12 ? 5.019 -18.413 11.667 1.00 0.00 12 ASP A N 13
ATOM 22857 C CA . ASP A 1 12 ? 5.291 -17.014 11.931 1.00 0.00 12 ASP A CA 13
ATOM 22858 C C . ASP A 1 12 ? 4.997 -16.178 10.678 1.00 0.00 12 ASP A C 13
ATOM 22859 O O . ASP A 1 12 ? 4.560 -15.043 10.830 1.00 0.00 12 ASP A O 13
ATOM 22868 N N . LEU A 1 13 ? 5.237 -16.697 9.460 1.00 0.00 13 LEU A N 13
ATOM 22869 C CA . LEU A 1 13 ? 4.925 -16.073 8.165 1.00 0.00 13 LEU A CA 13
ATOM 22870 C C . LEU A 1 13 ? 3.459 -16.278 7.758 1.00 0.00 13 LEU A C 13
ATOM 22871 O O . LEU A 1 13 ? 2.884 -17.312 8.087 1.00 0.00 13 LEU A O 13
ATOM 22887 N N . PRO A 1 14 ? 2.874 -15.363 6.958 1.00 0.00 14 PRO A N 13
ATOM 22888 C CA . PRO A 1 14 ? 1.484 -15.467 6.517 1.00 0.00 14 PRO A CA 13
ATOM 22889 C C . PRO A 1 14 ? 1.333 -16.426 5.330 1.00 0.00 14 PRO A C 13
ATOM 22890 O O . PRO A 1 14 ? 2.319 -16.797 4.687 1.00 0.00 14 PRO A O 13
ATOM 22901 N N . MET A 1 15 ? 0.083 -16.709 4.949 1.00 0.00 15 MET A N 13
ATOM 22902 C CA . MET A 1 15 ? -0.248 -17.687 3.917 1.00 0.00 15 MET A CA 13
ATOM 22903 C C . MET A 1 15 ? -1.110 -17.163 2.760 1.00 0.00 15 MET A C 13
ATOM 22904 O O . MET A 1 15 ? -1.148 -17.827 1.722 1.00 0.00 15 MET A O 13
ATOM 22918 N N . VAL A 1 16 ? -1.822 -16.035 2.901 1.00 0.00 16 VAL A N 13
ATOM 22919 C CA . VAL A 1 16 ? -2.694 -15.489 1.849 1.00 0.00 16 VAL A CA 13
ATOM 22920 C C . VAL A 1 16 ? -2.662 -13.949 1.840 1.00 0.00 16 VAL A C 13
ATOM 22921 O O . VAL A 1 16 ? -1.957 -13.322 2.638 1.00 0.00 16 VAL A O 13
ATOM 22934 N N . ALA A 1 17 ? -3.411 -13.351 0.912 1.00 0.00 17 ALA A N 13
ATOM 22935 C CA . ALA A 1 17 ? -3.627 -11.933 0.685 1.00 0.00 17 ALA A CA 13
ATOM 22936 C C . ALA A 1 17 ? -5.105 -11.608 0.964 1.00 0.00 17 ALA A C 13
ATOM 22937 O O . ALA A 1 17 ? -5.951 -12.511 0.884 1.00 0.00 17 ALA A O 13
ATOM 22944 N N . PRO A 1 18 ? -5.448 -10.341 1.240 1.00 0.00 18 PRO A N 13
ATOM 22945 C CA . PRO A 1 18 ? -6.828 -9.944 1.477 1.00 0.00 18 PRO A CA 13
ATOM 22946 C C . PRO A 1 18 ? -7.657 -10.034 0.190 1.00 0.00 18 PRO A C 13
ATOM 22947 O O . PRO A 1 18 ? -7.145 -9.779 -0.902 1.00 0.00 18 PRO A O 13
ATOM 22958 N N . GLY A 1 19 ? -8.927 -10.417 0.336 1.00 0.00 19 GLY A N 13
ATOM 22959 C CA . GLY A 1 19 ? -9.910 -10.580 -0.729 1.00 0.00 19 GLY A CA 13
ATOM 22960 C C . GLY A 1 19 ? -10.590 -9.269 -1.126 1.00 0.00 19 GLY A C 13
ATOM 22961 O O . GLY A 1 19 ? -10.266 -8.215 -0.573 1.00 0.00 19 GLY A O 13
ATOM 22965 N N . ASN A 1 20 ? -11.515 -9.379 -2.091 1.00 0.00 20 ASN A N 13
ATOM 22966 C CA . ASN A 1 20 ? -12.240 -8.344 -2.842 1.00 0.00 20 ASN A CA 13
ATOM 22967 C C . ASN A 1 20 ? -11.846 -6.914 -2.496 1.00 0.00 20 ASN A C 13
ATOM 22968 O O . ASN A 1 20 ? -12.502 -6.238 -1.695 1.00 0.00 20 ASN A O 13
ATOM 22979 N N . VAL A 1 21 ? -10.759 -6.460 -3.119 1.00 0.00 21 VAL A N 13
ATOM 22980 C CA . VAL A 1 21 ? -10.245 -5.123 -2.938 1.00 0.00 21 VAL A CA 13
ATOM 22981 C C . VAL A 1 21 ? -11.073 -4.172 -3.797 1.00 0.00 21 VAL A C 13
ATOM 22982 O O . VAL A 1 21 ? -11.294 -4.409 -4.993 1.00 0.00 21 VAL A O 13
ATOM 22995 N N . ARG A 1 22 ? -11.499 -3.076 -3.182 1.00 0.00 22 ARG A N 13
ATOM 22996 C CA . ARG A 1 22 ? -12.206 -1.957 -3.794 1.00 0.00 22 ARG A CA 13
ATOM 22997 C C . ARG A 1 22 ? -11.447 -0.681 -3.457 1.00 0.00 22 ARG A C 13
ATOM 22998 O O . ARG A 1 22 ? -10.708 -0.641 -2.481 1.00 0.00 22 ARG A O 13
ATOM 23019 N N . VAL A 1 23 ? -11.553 0.353 -4.276 1.00 0.00 23 VAL A N 13
ATOM 23020 C CA . VAL A 1 23 ? -10.971 1.660 -4.023 1.00 0.00 23 VAL A CA 13
ATOM 23021 C C . VAL A 1 23 ? -11.886 2.725 -4.611 1.00 0.00 23 VAL A C 13
ATOM 23022 O O . VAL A 1 23 ? -12.306 2.609 -5.765 1.00 0.00 23 VAL A O 13
ATOM 23035 N N . ASN A 1 24 ? -12.221 3.731 -3.807 1.00 0.00 24 ASN A N 13
ATOM 23036 C CA . ASN A 1 24 ? -12.967 4.917 -4.207 1.00 0.00 24 ASN A CA 13
ATOM 23037 C C . ASN A 1 24 ? -12.243 6.186 -3.868 1.00 0.00 24 ASN A C 13
ATOM 23038 O O . ASN A 1 24 ? -11.818 6.349 -2.728 1.00 0.00 24 ASN A O 13
ATOM 23049 N N . VAL A 1 25 ? -12.212 7.133 -4.792 1.00 0.00 25 VAL A N 13
ATOM 23050 C CA . VAL A 1 25 ? -11.653 8.420 -4.536 1.00 0.00 25 VAL A CA 13
ATOM 23051 C C . VAL A 1 25 ? -12.667 9.358 -3.880 1.00 0.00 25 VAL A C 13
ATOM 23052 O O . VAL A 1 25 ? -13.821 9.498 -4.293 1.00 0.00 25 VAL A O 13
ATOM 23065 N N . VAL A 1 26 ? -12.211 9.943 -2.782 1.00 0.00 26 VAL A N 13
ATOM 23066 C CA . VAL A 1 26 ? -12.936 10.798 -1.848 1.00 0.00 26 VAL A CA 13
ATOM 23067 C C . VAL A 1 26 ? -12.804 12.243 -2.278 1.00 0.00 26 VAL A C 13
ATOM 23068 O O . VAL A 1 26 ? -13.755 13.019 -2.222 1.00 0.00 26 VAL A O 13
ATOM 23081 N N . ASN A 1 27 ? -11.595 12.570 -2.709 1.00 0.00 27 ASN A N 13
ATOM 23082 C CA . ASN A 1 27 ? -11.211 13.885 -3.205 1.00 0.00 27 ASN A CA 13
ATOM 23083 C C . ASN A 1 27 ? -10.324 13.785 -4.435 1.00 0.00 27 ASN A C 13
ATOM 23084 O O . ASN A 1 27 ? -9.901 12.713 -4.865 1.00 0.00 27 ASN A O 13
ATOM 23095 N N . SER A 1 28 ? -9.942 14.956 -4.929 1.00 0.00 28 SER A N 13
ATOM 23096 C CA . SER A 1 28 ? -8.949 15.106 -5.981 1.00 0.00 28 SER A CA 13
ATOM 23097 C C . SER A 1 28 ? -7.613 14.487 -5.556 1.00 0.00 28 SER A C 13
ATOM 23098 O O . SER A 1 28 ? -6.997 13.778 -6.349 1.00 0.00 28 SER A O 13
ATOM 23106 N N . THR A 1 29 ? -7.195 14.705 -4.308 1.00 0.00 29 THR A N 13
ATOM 23107 C CA . THR A 1 29 ? -5.870 14.367 -3.794 1.00 0.00 29 THR A CA 13
ATOM 23108 C C . THR A 1 29 ? -5.913 13.281 -2.708 1.00 0.00 29 THR A C 13
ATOM 23109 O O . THR A 1 29 ? -4.877 12.979 -2.104 1.00 0.00 29 THR A O 13
ATOM 23120 N N . LEU A 1 30 ? -7.097 12.719 -2.439 1.00 0.00 30 LEU A N 13
ATOM 23121 C CA . LEU A 1 30 ? -7.359 11.712 -1.431 1.00 0.00 30 LEU A CA 13
ATOM 23122 C C . LEU A 1 30 ? -8.186 10.594 -2.071 1.00 0.00 30 LEU A C 13
ATOM 23123 O O . LEU A 1 30 ? -9.164 10.877 -2.767 1.00 0.00 30 LEU A O 13
ATOM 23139 N N . ALA A 1 31 ? -7.867 9.334 -1.787 1.00 0.00 31 ALA A N 13
ATOM 23140 C CA . ALA A 1 31 ? -8.659 8.166 -2.163 1.00 0.00 31 ALA A CA 13
ATOM 23141 C C . ALA A 1 31 ? -8.839 7.260 -0.942 1.00 0.00 31 ALA A C 13
ATOM 23142 O O . ALA A 1 31 ? -8.182 7.489 0.072 1.00 0.00 31 ALA A O 13
ATOM 23149 N N . GLU A 1 32 ? -9.692 6.236 -1.011 1.00 0.00 32 GLU A N 13
ATOM 23150 C CA . GLU A 1 32 ? -9.817 5.213 0.014 1.00 0.00 32 GLU A CA 13
ATOM 23151 C C . GLU A 1 32 ? -9.716 3.885 -0.700 1.00 0.00 32 GLU A C 13
ATOM 23152 O O . GLU A 1 32 ? -10.301 3.709 -1.765 1.00 0.00 32 GLU A O 13
ATOM 23164 N N . VAL A 1 33 ? -9.021 2.943 -0.094 1.00 0.00 33 VAL A N 13
ATOM 23165 C CA . VAL A 1 33 ? -8.942 1.560 -0.516 1.00 0.00 33 VAL A CA 13
ATOM 23166 C C . VAL A 1 33 ? -9.606 0.752 0.589 1.00 0.00 33 VAL A C 13
ATOM 23167 O O . VAL A 1 33 ? -9.426 1.080 1.761 1.00 0.00 33 VAL A O 13
ATOM 23180 N N . HIS A 1 34 ? -10.318 -0.307 0.219 1.00 0.00 34 HIS A N 13
ATOM 23181 C CA . HIS A 1 34 ? -10.962 -1.256 1.117 1.00 0.00 34 HIS A CA 13
ATOM 23182 C C . HIS A 1 34 ? -10.540 -2.655 0.676 1.00 0.00 34 HIS A C 13
ATOM 23183 O O . HIS A 1 34 ? -10.380 -2.896 -0.522 1.00 0.00 34 HIS A O 13
ATOM 23197 N N . TRP A 1 35 ? -10.347 -3.574 1.614 1.00 0.00 35 TRP A N 13
ATOM 23198 C CA . TRP A 1 35 ? -9.892 -4.930 1.364 1.00 0.00 35 TRP A CA 13
ATOM 23199 C C . TRP A 1 35 ? -10.475 -5.837 2.438 1.00 0.00 35 TRP A C 13
ATOM 23200 O O . TRP A 1 35 ? -10.731 -5.397 3.556 1.00 0.00 35 TRP A O 13
ATOM 23221 N N . ASP A 1 36 ? -10.687 -7.111 2.124 1.00 0.00 36 ASP A N 13
ATOM 23222 C CA . ASP A 1 36 ? -11.284 -8.026 3.092 1.00 0.00 36 ASP A CA 13
ATOM 23223 C C . ASP A 1 36 ? -10.308 -8.303 4.241 1.00 0.00 36 ASP A C 13
ATOM 23224 O O . ASP A 1 36 ? -9.104 -8.443 4.003 1.00 0.00 36 ASP A O 13
ATOM 23233 N N . PRO A 1 37 ? -10.796 -8.499 5.476 1.00 0.00 37 PRO A N 13
ATOM 23234 C CA . PRO A 1 37 ? -10.005 -9.129 6.514 1.00 0.00 37 PRO A CA 13
ATOM 23235 C C . PRO A 1 37 ? -9.702 -10.570 6.086 1.00 0.00 37 PRO A C 13
ATOM 23236 O O . PRO A 1 37 ? -10.596 -11.308 5.642 1.00 0.00 37 PRO A O 13
ATOM 23247 N N . VAL A 1 38 ? -8.432 -10.961 6.181 1.00 0.00 38 VAL A N 13
ATOM 23248 C CA . VAL A 1 38 ? -8.019 -12.338 5.957 1.00 0.00 38 VAL A CA 13
ATOM 23249 C C . VAL A 1 38 ? -8.392 -13.192 7.182 1.00 0.00 38 VAL A C 13
ATOM 23250 O O . VAL A 1 38 ? -8.614 -12.654 8.273 1.00 0.00 38 VAL A O 13
ATOM 23263 N N . PRO A 1 39 ? -8.475 -14.523 7.026 1.00 0.00 39 PRO A N 13
ATOM 23264 C CA . PRO A 1 39 ? -8.759 -15.423 8.131 1.00 0.00 39 PRO A CA 13
ATOM 23265 C C . PRO A 1 39 ? -7.585 -15.416 9.099 1.00 0.00 39 PRO A C 13
ATOM 23266 O O . PRO A 1 39 ? -6.431 -15.405 8.662 1.00 0.00 39 PRO A O 13
ATOM 23277 N N . LEU A 1 40 ? -7.835 -15.531 10.401 1.00 0.00 40 LEU A N 13
ATOM 23278 C CA . LEU A 1 40 ? -6.766 -15.538 11.396 1.00 0.00 40 LEU A CA 13
ATOM 23279 C C . LEU A 1 40 ? -5.856 -16.761 11.218 1.00 0.00 40 LEU A C 13
ATOM 23280 O O . LEU A 1 40 ? -4.661 -16.688 11.503 1.00 0.00 40 LEU A O 13
ATOM 23296 N N . LYS A 1 41 ? -6.376 -17.859 10.647 1.00 0.00 41 LYS A N 13
ATOM 23297 C CA . LYS A 1 41 ? -5.572 -19.013 10.228 1.00 0.00 41 LYS A CA 13
ATOM 23298 C C . LYS A 1 41 ? -4.455 -18.633 9.260 1.00 0.00 41 LYS A C 13
ATOM 23299 O O . LYS A 1 41 ? -3.428 -19.305 9.264 1.00 0.00 41 LYS A O 13
ATOM 23318 N N . SER A 1 42 ? -4.647 -17.625 8.404 1.00 0.00 42 SER A N 13
ATOM 23319 C CA . SER A 1 42 ? -3.668 -17.272 7.381 1.00 0.00 42 SER A CA 13
ATOM 23320 C C . SER A 1 42 ? -2.436 -16.606 7.987 1.00 0.00 42 SER A C 13
ATOM 23321 O O . SER A 1 42 ? -1.353 -16.718 7.422 1.00 0.00 42 SER A O 13
ATOM 23329 N N . ILE A 1 43 ? -2.626 -15.860 9.078 1.00 0.00 43 ILE A N 13
ATOM 23330 C CA . ILE A 1 43 ? -1.656 -14.905 9.596 1.00 0.00 43 ILE A CA 13
ATOM 23331 C C . ILE A 1 43 ? -0.518 -15.646 10.303 1.00 0.00 43 ILE A C 13
ATOM 23332 O O . ILE A 1 43 ? 0.610 -15.154 10.273 1.00 0.00 43 ILE A O 13
ATOM 23348 N N . ARG A 1 44 ? -0.810 -16.815 10.898 1.00 0.00 44 ARG A N 13
ATOM 23349 C CA . ARG A 1 44 ? 0.127 -17.721 11.576 1.00 0.00 44 ARG A CA 13
ATOM 23350 C C . ARG A 1 44 ? 1.083 -16.988 12.520 1.00 0.00 44 ARG A C 13
ATOM 23351 O O . ARG A 1 44 ? 2.244 -17.359 12.637 1.00 0.00 44 ARG A O 13
ATOM 23372 N N . GLY A 1 45 ? 0.622 -15.928 13.173 1.00 0.00 45 GLY A N 13
ATOM 23373 C CA . GLY A 1 45 ? 1.479 -15.051 13.940 1.00 0.00 45 GLY A CA 13
ATOM 23374 C C . GLY A 1 45 ? 0.640 -13.973 14.605 1.00 0.00 45 GLY A C 13
ATOM 23375 O O . GLY A 1 45 ? -0.428 -14.271 15.153 1.00 0.00 45 GLY A O 13
ATOM 23379 N N . HIS A 1 46 ? 1.074 -12.718 14.511 1.00 0.00 46 HIS A N 13
ATOM 23380 C CA . HIS A 1 46 ? 0.276 -11.562 14.892 1.00 0.00 46 HIS A CA 13
ATOM 23381 C C . HIS A 1 46 ? 0.364 -10.523 13.787 1.00 0.00 46 HIS A C 13
ATOM 23382 O O . HIS A 1 46 ? 1.458 -10.068 13.451 1.00 0.00 46 HIS A O 13
ATOM 23396 N N . LEU A 1 47 ? -0.800 -10.165 13.229 1.00 0.00 47 LEU A N 13
ATOM 23397 C CA . LEU A 1 47 ? -0.957 -9.071 12.278 1.00 0.00 47 LEU A CA 13
ATOM 23398 C C . LEU A 1 47 ? -0.325 -7.827 12.887 1.00 0.00 47 LEU A C 13
ATOM 23399 O O . LEU A 1 47 ? -0.762 -7.366 13.942 1.00 0.00 47 LEU A O 13
ATOM 23415 N N . GLN A 1 48 ? 0.697 -7.310 12.222 1.00 0.00 48 GLN A N 13
ATOM 23416 C CA . GLN A 1 48 ? 1.310 -6.035 12.524 1.00 0.00 48 GLN A CA 13
ATOM 23417 C C . GLN A 1 48 ? 0.427 -4.956 11.917 1.00 0.00 48 GLN A C 13
ATOM 23418 O O . GLN A 1 48 ? -0.039 -4.050 12.614 1.00 0.00 48 GLN A O 13
ATOM 23432 N N . GLY A 1 49 ? 0.115 -5.100 10.635 1.00 0.00 49 GLY A N 13
ATOM 23433 C CA . GLY A 1 49 ? -0.690 -4.174 9.876 1.00 0.00 49 GLY A CA 13
ATOM 23434 C C . GLY A 1 49 ? -0.844 -4.710 8.469 1.00 0.00 49 GLY A C 13
ATOM 23435 O O . GLY A 1 49 ? -0.445 -5.837 8.163 1.00 0.00 49 GLY A O 13
ATOM 23439 N N . TYR A 1 50 ? -1.387 -3.866 7.611 1.00 0.00 50 TYR A N 13
ATOM 23440 C CA . TYR A 1 50 ? -1.310 -4.053 6.176 1.00 0.00 50 TYR A CA 13
ATOM 23441 C C . TYR A 1 50 ? -0.304 -3.035 5.644 1.00 0.00 50 TYR A C 13
ATOM 23442 O O . TYR A 1 50 ? -0.054 -1.997 6.272 1.00 0.00 50 TYR A O 13
ATOM 23460 N N . ARG A 1 51 ? 0.259 -3.315 4.473 1.00 0.00 51 ARG A N 13
ATOM 23461 C CA . ARG A 1 51 ? 1.074 -2.380 3.709 1.00 0.00 51 ARG A CA 13
ATOM 23462 C C . ARG A 1 51 ? 0.415 -2.285 2.341 1.00 0.00 51 ARG A C 13
ATOM 23463 O O . ARG A 1 51 ? -0.114 -3.287 1.858 1.00 0.00 51 ARG A O 13
ATOM 23484 N N . ILE A 1 52 ? 0.432 -1.108 1.724 1.00 0.00 52 ILE A N 13
ATOM 23485 C CA . ILE A 1 52 ? -0.017 -0.914 0.353 1.00 0.00 52 ILE A CA 13
ATOM 23486 C C . ILE A 1 52 ? 1.208 -0.420 -0.402 1.00 0.00 52 ILE A C 13
ATOM 23487 O O . ILE A 1 52 ? 1.834 0.557 0.013 1.00 0.00 52 ILE A O 13
ATOM 23503 N N . TYR A 1 53 ? 1.561 -1.080 -1.503 1.00 0.00 53 TYR A N 13
ATOM 23504 C CA . TYR A 1 53 ? 2.416 -0.496 -2.527 1.00 0.00 53 TYR A CA 13
ATOM 23505 C C . TYR A 1 53 ? 1.498 0.149 -3.545 1.00 0.00 53 TYR A C 13
ATOM 23506 O O . TYR A 1 53 ? 0.389 -0.338 -3.746 1.00 0.00 53 TYR A O 13
ATOM 23524 N N . TYR A 1 54 ? 1.896 1.269 -4.132 1.00 0.00 54 TYR A N 13
ATOM 23525 C CA . TYR A 1 54 ? 1.138 1.962 -5.149 1.00 0.00 54 TYR A CA 13
ATOM 23526 C C . TYR A 1 54 ? 2.050 2.807 -6.028 1.00 0.00 54 TYR A C 13
ATOM 23527 O O . TYR A 1 54 ? 3.200 3.075 -5.651 1.00 0.00 54 TYR A O 13
ATOM 23545 N N . TRP A 1 55 ? 1.591 3.158 -7.236 1.00 0.00 55 TRP A N 13
ATOM 23546 C CA . TRP A 1 55 ? 2.329 4.035 -8.139 1.00 0.00 55 TRP A CA 13
ATOM 23547 C C . TRP A 1 55 ? 1.424 4.877 -9.055 1.00 0.00 55 TRP A C 13
ATOM 23548 O O . TRP A 1 55 ? 0.287 4.497 -9.365 1.00 0.00 55 TRP A O 13
ATOM 23569 N N . LYS A 1 56 ? 1.948 6.014 -9.517 1.00 0.00 56 LYS A N 13
ATOM 23570 C CA . LYS A 1 56 ? 1.325 6.906 -10.496 1.00 0.00 56 LYS A CA 13
ATOM 23571 C C . LYS A 1 56 ? 1.306 6.183 -11.830 1.00 0.00 56 LYS A C 13
ATOM 23572 O O . LYS A 1 56 ? 2.343 5.657 -12.237 1.00 0.00 56 LYS A O 13
ATOM 23591 N N . THR A 1 57 ? 0.171 6.139 -12.512 1.00 0.00 57 THR A N 13
ATOM 23592 C CA . THR A 1 57 ? 0.013 5.332 -13.715 1.00 0.00 57 THR A CA 13
ATOM 23593 C C . THR A 1 57 ? -0.229 6.273 -14.885 1.00 0.00 57 THR A C 13
ATOM 23594 O O . THR A 1 57 ? -1.154 7.077 -14.837 1.00 0.00 57 THR A O 13
ATOM 23605 N N . GLN A 1 58 ? 0.631 6.237 -15.902 1.00 0.00 58 GLN A N 13
ATOM 23606 C CA . GLN A 1 58 ? 0.624 7.230 -16.985 1.00 0.00 58 GLN A CA 13
ATOM 23607 C C . GLN A 1 58 ? 0.754 6.586 -18.365 1.00 0.00 58 GLN A C 13
ATOM 23608 O O . GLN A 1 58 ? 0.187 7.095 -19.333 1.00 0.00 58 GLN A O 13
ATOM 23622 N N . SER A 1 59 ? 1.492 5.475 -18.466 1.00 0.00 59 SER A N 13
ATOM 23623 C CA . SER A 1 59 ? 1.905 4.880 -19.735 1.00 0.00 59 SER A CA 13
ATOM 23624 C C . SER A 1 59 ? 2.638 5.912 -20.611 1.00 0.00 59 SER A C 13
ATOM 23625 O O . SER A 1 59 ? 3.082 6.960 -20.126 1.00 0.00 59 SER A O 13
ATOM 23633 N N . SER A 1 60 ? 2.858 5.576 -21.878 1.00 0.00 60 SER A N 13
ATOM 23634 C CA . SER A 1 60 ? 3.210 6.481 -22.956 1.00 0.00 60 SER A CA 13
ATOM 23635 C C . SER A 1 60 ? 2.852 5.714 -24.230 1.00 0.00 60 SER A C 13
ATOM 23636 O O . SER A 1 60 ? 2.992 4.488 -24.261 1.00 0.00 60 SER A O 13
ATOM 23644 N N . SER A 1 61 ? 2.520 6.401 -25.322 1.00 0.00 61 SER A N 13
ATOM 23645 C CA . SER A 1 61 ? 2.478 5.780 -26.646 1.00 0.00 61 SER A CA 13
ATOM 23646 C C . SER A 1 61 ? 3.910 5.586 -27.181 1.00 0.00 61 SER A C 13
ATOM 23647 O O . SER A 1 61 ? 4.170 5.841 -28.357 1.00 0.00 61 SER A O 13
ATOM 23655 N N . LYS A 1 62 ? 4.860 5.191 -26.319 1.00 0.00 62 LYS A N 13
ATOM 23656 C CA . LYS A 1 62 ? 6.305 5.319 -26.510 1.00 0.00 62 LYS A CA 13
ATOM 23657 C C . LYS A 1 62 ? 6.607 6.641 -27.217 1.00 0.00 62 LYS A C 13
ATOM 23658 O O . LYS A 1 62 ? 7.036 6.664 -28.371 1.00 0.00 62 LYS A O 13
ATOM 23677 N N . ARG A 1 63 ? 6.266 7.744 -26.545 1.00 0.00 63 ARG A N 13
ATOM 23678 C CA . ARG A 1 63 ? 6.246 9.086 -27.132 1.00 0.00 63 ARG A CA 13
ATOM 23679 C C . ARG A 1 63 ? 7.144 10.063 -26.372 1.00 0.00 63 ARG A C 13
ATOM 23680 O O . ARG A 1 63 ? 7.449 11.124 -26.909 1.00 0.00 63 ARG A O 13
ATOM 23701 N N . ASN A 1 64 ? 7.613 9.670 -25.182 1.00 0.00 64 ASN A N 13
ATOM 23702 C CA . ASN A 1 64 ? 8.723 10.161 -24.355 1.00 0.00 64 ASN A CA 13
ATOM 23703 C C . ASN A 1 64 ? 8.341 9.993 -22.898 1.00 0.00 64 ASN A C 13
ATOM 23704 O O . ASN A 1 64 ? 7.772 10.902 -22.284 1.00 0.00 64 ASN A O 13
ATOM 23715 N N . ARG A 1 65 ? 8.659 8.823 -22.339 1.00 0.00 65 ARG A N 13
ATOM 23716 C CA . ARG A 1 65 ? 8.576 8.593 -20.907 1.00 0.00 65 ARG A CA 13
ATOM 23717 C C . ARG A 1 65 ? 9.627 7.558 -20.525 1.00 0.00 65 ARG A C 13
ATOM 23718 O O . ARG A 1 65 ? 9.791 6.549 -21.214 1.00 0.00 65 ARG A O 13
ATOM 23739 N N . ARG A 1 66 ? 10.293 7.807 -19.406 1.00 0.00 66 ARG A N 13
ATOM 23740 C CA . ARG A 1 66 ? 10.841 6.815 -18.495 1.00 0.00 66 ARG A CA 13
ATOM 23741 C C . ARG A 1 66 ? 10.472 7.269 -17.075 1.00 0.00 66 ARG A C 13
ATOM 23742 O O . ARG A 1 66 ? 10.062 8.423 -16.887 1.00 0.00 66 ARG A O 13
ATOM 23763 N N . HIS A 1 67 ? 10.699 6.383 -16.105 1.00 0.00 67 HIS A N 13
ATOM 23764 C CA . HIS A 1 67 ? 10.422 6.500 -14.680 1.00 0.00 67 HIS A CA 13
ATOM 23765 C C . HIS A 1 67 ? 8.937 6.532 -14.330 1.00 0.00 67 HIS A C 13
ATOM 23766 O O . HIS A 1 67 ? 8.114 7.218 -14.942 1.00 0.00 67 HIS A O 13
ATOM 23780 N N . ILE A 1 68 ? 8.615 5.816 -13.258 1.00 0.00 68 ILE A N 13
ATOM 23781 C CA . ILE A 1 68 ? 7.314 5.701 -12.632 1.00 0.00 68 ILE A CA 13
ATOM 23782 C C . ILE A 1 68 ? 7.605 5.886 -11.150 1.00 0.00 68 ILE A C 13
ATOM 23783 O O . ILE A 1 68 ? 8.475 5.211 -10.595 1.00 0.00 68 ILE A O 13
ATOM 23799 N N . GLU A 1 69 ? 6.900 6.811 -10.516 1.00 0.00 69 GLU A N 13
ATOM 23800 C CA . GLU A 1 69 ? 7.018 7.082 -9.113 1.00 0.00 69 GLU A CA 13
ATOM 23801 C C . GLU A 1 69 ? 6.284 5.992 -8.342 1.00 0.00 69 GLU A C 13
ATOM 23802 O O . GLU A 1 69 ? 5.062 5.848 -8.458 1.00 0.00 69 GLU A O 13
ATOM 23814 N N . LYS A 1 70 ? 7.031 5.269 -7.520 1.00 0.00 70 LYS A N 13
ATOM 23815 C CA . LYS A 1 70 ? 6.532 4.198 -6.676 1.00 0.00 70 LYS A CA 13
ATOM 23816 C C . LYS A 1 70 ? 6.645 4.613 -5.221 1.00 0.00 70 LYS A C 13
ATOM 23817 O O . LYS A 1 70 ? 7.646 5.209 -4.810 1.00 0.00 70 LYS A O 13
ATOM 23836 N N . LYS A 1 71 ? 5.624 4.258 -4.450 1.00 0.00 71 LYS A N 13
ATOM 23837 C CA . LYS A 1 71 ? 5.464 4.597 -3.047 1.00 0.00 71 LYS A CA 13
ATOM 23838 C C . LYS A 1 71 ? 4.994 3.385 -2.278 1.00 0.00 71 LYS A C 13
ATOM 23839 O O . LYS A 1 71 ? 4.511 2.403 -2.851 1.00 0.00 71 LYS A O 13
ATOM 23858 N N . ILE A 1 72 ? 5.096 3.505 -0.963 1.00 0.00 72 ILE A N 13
ATOM 23859 C CA . ILE A 1 72 ? 4.640 2.533 0.010 1.00 0.00 72 ILE A CA 13
ATOM 23860 C C . ILE A 1 72 ? 3.834 3.307 1.038 1.00 0.00 72 ILE A C 13
ATOM 23861 O O . ILE A 1 72 ? 4.122 4.473 1.325 1.00 0.00 72 ILE A O 13
ATOM 23877 N N . LEU A 1 73 ? 2.850 2.638 1.614 1.00 0.00 73 LEU A N 13
ATOM 23878 C CA . LEU A 1 73 ? 1.857 3.173 2.509 1.00 0.00 73 LEU A CA 13
ATOM 23879 C C . LEU A 1 73 ? 1.657 2.166 3.632 1.00 0.00 73 LEU A C 13
ATOM 23880 O O . LEU A 1 73 ? 1.721 0.955 3.400 1.00 0.00 73 LEU A O 13
ATOM 23896 N N . THR A 1 74 ? 1.397 2.666 4.826 1.00 0.00 74 THR A N 13
ATOM 23897 C CA . THR A 1 74 ? 1.523 1.920 6.072 1.00 0.00 74 THR A CA 13
ATOM 23898 C C . THR A 1 74 ? 0.233 2.086 6.875 1.00 0.00 74 THR A C 13
ATOM 23899 O O . THR A 1 74 ? -0.129 3.206 7.234 1.00 0.00 74 THR A O 13
ATOM 23910 N N . PHE A 1 75 ? -0.463 0.977 7.151 1.00 0.00 75 PHE A N 13
ATOM 23911 C CA . PHE A 1 75 ? -1.674 0.933 7.958 1.00 0.00 75 PHE A CA 13
ATOM 23912 C C . PHE A 1 75 ? -1.502 -0.135 9.022 1.00 0.00 75 PHE A C 13
ATOM 23913 O O . PHE A 1 75 ? -1.847 -1.300 8.813 1.00 0.00 75 PHE A O 13
ATOM 23930 N N . GLN A 1 76 ? -0.936 0.267 10.159 1.00 0.00 76 GLN A N 13
ATOM 23931 C CA . GLN A 1 76 ? -0.845 -0.599 11.319 1.00 0.00 76 GLN A CA 13
ATOM 23932 C C . GLN A 1 76 ? -2.248 -0.827 11.913 1.00 0.00 76 GLN A C 13
ATOM 23933 O O . GLN A 1 76 ? -3.228 -0.202 11.492 1.00 0.00 76 GLN A O 13
ATOM 23947 N N . GLY A 1 77 ? -2.351 -1.708 12.905 1.00 0.00 77 GLY A N 13
ATOM 23948 C CA . GLY A 1 77 ? -3.633 -2.124 13.463 1.00 0.00 77 GLY A CA 13
ATOM 23949 C C . GLY A 1 77 ? -4.458 -2.929 12.458 1.00 0.00 77 GLY A C 13
ATOM 23950 O O . GLY A 1 77 ? -3.977 -3.296 11.382 1.00 0.00 77 GLY A O 13
ATOM 23954 N N . SER A 1 78 ? -5.664 -3.324 12.850 1.00 0.00 78 SER A N 13
ATOM 23955 C CA . SER A 1 78 ? -6.419 -4.394 12.201 1.00 0.00 78 SER A CA 13
ATOM 23956 C C . SER A 1 78 ? -7.255 -3.944 10.995 1.00 0.00 78 SER A C 13
ATOM 23957 O O . SER A 1 78 ? -8.134 -4.696 10.565 1.00 0.00 78 SER A O 13
ATOM 23965 N N . LYS A 1 79 ? -7.049 -2.716 10.510 1.00 0.00 79 LYS A N 13
ATOM 23966 C CA . LYS A 1 79 ? -7.931 -2.026 9.572 1.00 0.00 79 LYS A CA 13
ATOM 23967 C C . LYS A 1 79 ? -8.150 -2.823 8.290 1.00 0.00 79 LYS A C 13
ATOM 23968 O O . LYS A 1 79 ? -7.236 -3.489 7.807 1.00 0.00 79 LYS A O 13
ATOM 23987 N N . THR A 1 80 ? -9.327 -2.653 7.697 1.00 0.00 80 THR A N 13
ATOM 23988 C CA . THR A 1 80 ? -9.703 -3.240 6.416 1.00 0.00 80 THR A CA 13
ATOM 23989 C C . THR A 1 80 ? -9.874 -2.158 5.333 1.00 0.00 80 THR A C 13
ATOM 23990 O O . THR A 1 80 ? -10.356 -2.431 4.237 1.00 0.00 80 THR A O 13
ATOM 24001 N N . HIS A 1 81 ? -9.482 -0.915 5.628 1.00 0.00 81 HIS A N 13
ATOM 24002 C CA . HIS A 1 81 ? -9.455 0.197 4.691 1.00 0.00 81 HIS A CA 13
ATOM 24003 C C . HIS A 1 81 ? -8.338 1.161 5.082 1.00 0.00 81 HIS A C 13
ATOM 24004 O O . HIS A 1 81 ? -7.897 1.175 6.236 1.00 0.00 81 HIS A O 13
ATOM 24018 N N . GLY A 1 82 ? -7.909 2.002 4.146 1.00 0.00 82 GLY A N 13
ATOM 24019 C CA . GLY A 1 82 ? -6.838 2.967 4.329 1.00 0.00 82 GLY A CA 13
ATOM 24020 C C . GLY A 1 82 ? -6.981 4.064 3.288 1.00 0.00 82 GLY A C 13
ATOM 24021 O O . GLY A 1 82 ? -7.381 3.787 2.154 1.00 0.00 82 GLY A O 13
ATOM 24025 N N . MET A 1 83 ? -6.680 5.306 3.665 1.00 0.00 83 MET A N 13
ATOM 24026 C CA . MET A 1 83 ? -6.754 6.433 2.746 1.00 0.00 83 MET A CA 13
ATOM 24027 C C . MET A 1 83 ? -5.444 6.559 1.976 1.00 0.00 83 MET A C 13
ATOM 24028 O O . MET A 1 83 ? -4.375 6.312 2.525 1.00 0.00 83 MET A O 13
ATOM 24042 N N . LEU A 1 84 ? -5.513 7.006 0.727 1.00 0.00 84 LEU A N 13
ATOM 24043 C CA . LEU A 1 84 ? -4.395 7.315 -0.147 1.00 0.00 84 LEU A CA 13
ATOM 24044 C C . LEU A 1 84 ? -4.338 8.845 -0.234 1.00 0.00 84 LEU A C 13
ATOM 24045 O O . LEU A 1 84 ? -5.118 9.393 -1.006 1.00 0.00 84 LEU A O 13
ATOM 24061 N N . PRO A 1 85 ? -3.538 9.562 0.578 1.00 0.00 85 PRO A N 13
ATOM 24062 C CA . PRO A 1 85 ? -3.345 11.011 0.458 1.00 0.00 85 PRO A CA 13
ATOM 24063 C C . PRO A 1 85 ? -2.144 11.364 -0.431 1.00 0.00 85 PRO A C 13
ATOM 24064 O O . PRO A 1 85 ? -1.292 10.514 -0.697 1.00 0.00 85 PRO A O 13
ATOM 24075 N N . GLY A 1 86 ? -2.018 12.634 -0.831 1.00 0.00 86 GLY A N 13
ATOM 24076 C CA . GLY A 1 86 ? -0.894 13.113 -1.638 1.00 0.00 86 GLY A CA 13
ATOM 24077 C C . GLY A 1 86 ? -1.026 12.743 -3.117 1.00 0.00 86 GLY A C 13
ATOM 24078 O O . GLY A 1 86 ? -0.024 12.687 -3.838 1.00 0.00 86 GLY A O 13
ATOM 24082 N N . LEU A 1 87 ? -2.242 12.432 -3.570 1.00 0.00 87 LEU A N 13
ATOM 24083 C CA . LEU A 1 87 ? -2.507 11.986 -4.933 1.00 0.00 87 LEU A CA 13
ATOM 24084 C C . LEU A 1 87 ? -2.677 13.203 -5.830 1.00 0.00 87 LEU A C 13
ATOM 24085 O O . LEU A 1 87 ? -2.803 14.337 -5.355 1.00 0.00 87 LEU A O 13
ATOM 24101 N N . GLU A 1 88 ? -2.690 12.953 -7.130 1.00 0.00 88 GLU A N 13
ATOM 24102 C CA . GLU A 1 88 ? -2.775 13.928 -8.176 1.00 0.00 88 GLU A CA 13
ATOM 24103 C C . GLU A 1 88 ? -4.151 13.772 -8.836 1.00 0.00 88 GLU A C 13
ATOM 24104 O O . GLU A 1 88 ? -4.566 12.647 -9.143 1.00 0.00 88 GLU A O 13
ATOM 24116 N N . PRO A 1 89 ? -4.890 14.870 -9.035 1.00 0.00 89 PRO A N 13
ATOM 24117 C CA . PRO A 1 89 ? -6.186 14.815 -9.674 1.00 0.00 89 PRO A CA 13
ATOM 24118 C C . PRO A 1 89 ? -6.059 14.596 -11.185 1.00 0.00 89 PRO A C 13
ATOM 24119 O O . PRO A 1 89 ? -5.023 14.893 -11.782 1.00 0.00 89 PRO A O 13
ATOM 24130 N N . PHE A 1 90 ? -7.161 14.181 -11.816 1.00 0.00 90 PHE A N 13
ATOM 24131 C CA . PHE A 1 90 ? -7.261 13.922 -13.248 1.00 0.00 90 PHE A CA 13
ATOM 24132 C C . PHE A 1 90 ? -6.132 13.000 -13.752 1.00 0.00 90 PHE A C 13
ATOM 24133 O O . PHE A 1 90 ? -5.569 13.226 -14.826 1.00 0.00 90 PHE A O 13
ATOM 24150 N N . SER A 1 91 ? -5.779 11.966 -12.981 1.00 0.00 91 SER A N 13
ATOM 24151 C CA . SER A 1 91 ? -4.700 11.026 -13.273 1.00 0.00 91 SER A CA 13
ATOM 24152 C C . SER A 1 91 ? -5.146 9.585 -12.993 1.00 0.00 91 SER A C 13
ATOM 24153 O O . SER A 1 91 ? -6.075 9.380 -12.206 1.00 0.00 91 SER A O 13
ATOM 24161 N N . HIS A 1 92 ? -4.473 8.593 -13.595 1.00 0.00 92 HIS A N 13
ATOM 24162 C CA . HIS A 1 92 ? -4.666 7.183 -13.270 1.00 0.00 92 HIS A CA 13
ATOM 24163 C C . HIS A 1 92 ? -3.625 6.759 -12.231 1.00 0.00 92 HIS A C 13
ATOM 24164 O O . HIS A 1 92 ? -2.515 7.304 -12.176 1.00 0.00 92 HIS A O 13
ATOM 24178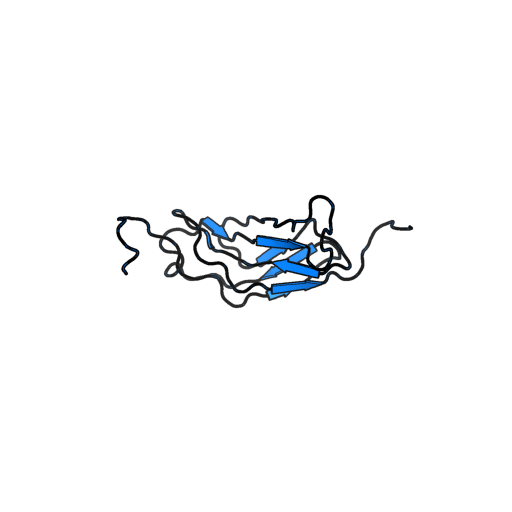 N N . TYR A 1 93 ? -3.951 5.741 -11.440 1.00 0.00 93 TYR A N 13
ATOM 24179 C CA . TYR A 1 93 ? -3.123 5.227 -10.361 1.00 0.00 93 TYR A CA 13
ATOM 24180 C C . TYR A 1 93 ? -3.345 3.724 -10.202 1.00 0.00 93 TYR A C 13
ATOM 24181 O O . TYR A 1 93 ? -4.423 3.224 -10.516 1.00 0.00 93 TYR A O 13
ATOM 24199 N N . THR A 1 94 ? -2.341 3.024 -9.670 1.00 0.00 94 THR A N 13
ATOM 24200 C CA . THR A 1 94 ? -2.373 1.603 -9.332 1.00 0.00 94 THR A CA 13
ATOM 24201 C C . THR A 1 94 ? -1.954 1.468 -7.858 1.00 0.00 94 THR A C 13
ATOM 24202 O O . THR A 1 94 ? -1.197 2.317 -7.379 1.00 0.00 94 THR A O 13
ATOM 24213 N N . LEU A 1 95 ? -2.444 0.464 -7.123 1.00 0.00 95 LEU A N 13
ATOM 24214 C CA . LEU A 1 95 ? -2.040 0.065 -5.772 1.00 0.00 95 LEU A CA 13
ATOM 24215 C C . LEU A 1 95 ? -2.263 -1.439 -5.567 1.00 0.00 95 LEU A C 13
ATOM 24216 O O . LEU A 1 95 ? -3.107 -2.022 -6.244 1.00 0.00 95 LEU A O 13
ATOM 24232 N N . ASN A 1 96 ? -1.575 -2.062 -4.602 1.00 0.00 96 ASN A N 13
ATOM 24233 C CA . ASN A 1 96 ? -1.847 -3.432 -4.128 1.00 0.00 96 ASN A CA 13
ATOM 24234 C C . ASN A 1 96 ? -1.536 -3.558 -2.641 1.00 0.00 96 ASN A C 13
ATOM 24235 O O . ASN A 1 96 ? -0.574 -2.967 -2.153 1.00 0.00 96 ASN A O 13
ATOM 24246 N N . VAL A 1 97 ? -2.326 -4.371 -1.936 1.00 0.00 97 VAL A N 13
ATOM 24247 C CA . VAL A 1 97 ? -2.274 -4.588 -0.492 1.00 0.00 97 VAL A CA 13
ATOM 24248 C C . VAL A 1 97 ? -1.423 -5.839 -0.217 1.00 0.00 97 VAL A C 13
ATOM 24249 O O . VAL A 1 97 ? -1.391 -6.761 -1.032 1.00 0.00 97 VAL A O 13
ATOM 24262 N N . ARG A 1 98 ? -0.755 -5.920 0.935 1.00 0.00 98 ARG A N 13
ATOM 24263 C CA . ARG A 1 98 ? 0.033 -7.074 1.381 1.00 0.00 98 ARG A CA 13
ATOM 24264 C C . ARG A 1 98 ? -0.145 -7.153 2.895 1.00 0.00 98 ARG A C 13
ATOM 24265 O O . ARG A 1 98 ? -0.103 -6.105 3.552 1.00 0.00 98 ARG A O 13
ATOM 24286 N N . VAL A 1 99 ? -0.418 -8.338 3.448 1.00 0.00 99 VAL A N 13
ATOM 24287 C CA . VAL A 1 99 ? -0.480 -8.486 4.900 1.00 0.00 99 VAL A CA 13
ATOM 24288 C C . VAL A 1 99 ? 0.951 -8.444 5.434 1.00 0.00 99 VAL A C 13
ATOM 24289 O O . VAL A 1 99 ? 1.902 -8.819 4.731 1.00 0.00 99 VAL A O 13
ATOM 24302 N N . VAL A 1 100 ? 1.093 -7.980 6.673 1.00 0.00 100 VAL A N 13
ATOM 24303 C CA . VAL A 1 100 ? 2.356 -7.921 7.370 1.00 0.00 100 VAL A CA 13
ATOM 24304 C C . VAL A 1 100 ? 2.091 -8.377 8.801 1.00 0.00 100 VAL A C 13
ATOM 24305 O O . VAL A 1 100 ? 1.120 -7.975 9.450 1.00 0.00 100 VAL A O 13
ATOM 24318 N N . ASN A 1 101 ? 2.985 -9.210 9.304 1.00 0.00 101 ASN A N 13
ATOM 24319 C CA . ASN A 1 101 ? 2.989 -9.773 10.635 1.00 0.00 101 ASN A CA 13
ATOM 24320 C C . ASN A 1 101 ? 4.412 -9.651 11.167 1.00 0.00 101 ASN A C 13
ATOM 24321 O O . ASN A 1 101 ? 5.254 -8.990 10.557 1.00 0.00 101 ASN A O 13
ATOM 24332 N N . GLY A 1 102 ? 4.680 -10.227 12.331 1.00 0.00 102 GLY A N 13
ATOM 24333 C CA . GLY A 1 102 ? 5.941 -10.039 13.027 1.00 0.00 102 GLY A CA 13
ATOM 24334 C C . GLY A 1 102 ? 7.099 -10.863 12.454 1.00 0.00 102 GLY A C 13
ATOM 24335 O O . GLY A 1 102 ? 8.118 -10.996 13.141 1.00 0.00 102 GLY A O 13
ATOM 24339 N N . LYS A 1 103 ? 6.957 -11.443 11.257 1.00 0.00 103 LYS A N 13
ATOM 24340 C CA . LYS A 1 103 ? 7.944 -12.296 10.602 1.00 0.00 103 LYS A CA 13
ATOM 24341 C C . LYS A 1 103 ? 8.301 -11.726 9.233 1.00 0.00 103 LYS A C 13
ATOM 24342 O O . LYS A 1 103 ? 9.490 -11.527 8.975 1.00 0.00 103 LYS A O 13
ATOM 24361 N N . GLY A 1 104 ? 7.323 -11.481 8.358 1.00 0.00 104 GLY A N 13
ATOM 24362 C CA . GLY A 1 104 ? 7.584 -11.076 6.983 1.00 0.00 104 GLY A CA 13
ATOM 24363 C C . GLY A 1 104 ? 6.295 -10.881 6.192 1.00 0.00 104 GLY A C 13
ATOM 24364 O O . GLY A 1 104 ? 5.195 -11.007 6.736 1.00 0.00 104 GLY A O 13
ATOM 24368 N N . GLU A 1 105 ? 6.422 -10.527 4.913 1.00 0.00 105 GLU A N 13
ATOM 24369 C CA . GLU A 1 105 ? 5.282 -10.216 4.049 1.00 0.00 105 GLU A CA 13
ATOM 24370 C C . GLU A 1 105 ? 4.679 -11.502 3.461 1.00 0.00 105 GLU A C 13
ATOM 24371 O O . GLU A 1 105 ? 5.363 -12.517 3.286 1.00 0.00 105 GLU A O 13
ATOM 24383 N N . GLY A 1 106 ? 3.392 -11.457 3.105 1.00 0.00 106 GLY A N 13
ATOM 24384 C CA . GLY A 1 106 ? 2.676 -12.532 2.419 1.00 0.00 106 GLY A CA 13
ATOM 24385 C C . GLY A 1 106 ? 2.529 -12.269 0.924 1.00 0.00 106 GLY A C 13
ATOM 24386 O O . GLY A 1 106 ? 3.174 -11.361 0.393 1.00 0.00 106 GLY A O 13
ATOM 24390 N N . PRO A 1 107 ? 1.741 -13.075 0.197 1.00 0.00 107 PRO A N 13
ATOM 24391 C CA . PRO A 1 107 ? 1.383 -12.765 -1.182 1.00 0.00 107 PRO A CA 13
ATOM 24392 C C . PRO A 1 107 ? 0.540 -11.508 -1.195 1.00 0.00 107 PRO A C 13
ATOM 24393 O O . PRO A 1 107 ? -0.317 -11.313 -0.336 1.00 0.00 107 PRO A O 13
ATOM 24404 N N . ALA A 1 108 ? 0.805 -10.630 -2.147 1.00 0.00 108 ALA A N 13
ATOM 24405 C CA . ALA A 1 108 ? 0.043 -9.408 -2.285 1.00 0.00 108 ALA A CA 13
ATOM 24406 C C . ALA A 1 108 ? -1.333 -9.726 -2.882 1.00 0.00 108 ALA A C 13
ATOM 24407 O O . ALA A 1 108 ? -1.541 -10.787 -3.482 1.00 0.00 108 ALA A O 13
ATOM 24414 N N . SER A 1 109 ? -2.284 -8.811 -2.723 1.00 0.00 109 SER A N 13
ATOM 24415 C CA . SER A 1 109 ? -3.596 -8.864 -3.359 1.00 0.00 109 SER A CA 13
ATOM 24416 C C . SER A 1 109 ? -3.414 -8.791 -4.890 1.00 0.00 109 SER A C 13
ATOM 24417 O O . SER A 1 109 ? -2.277 -8.616 -5.342 1.00 0.00 109 SER A O 13
ATOM 24425 N N . PRO A 1 110 ? -4.461 -8.849 -5.734 1.00 0.00 110 PRO A N 13
ATOM 24426 C CA . PRO A 1 110 ? -4.313 -8.286 -7.068 1.00 0.00 110 PRO A CA 13
ATOM 24427 C C . PRO A 1 110 ? -4.022 -6.790 -6.903 1.00 0.00 110 PRO A C 13
ATOM 24428 O O . PRO A 1 110 ? -4.375 -6.192 -5.874 1.00 0.00 110 PRO A O 13
ATOM 24439 N N . ASP A 1 111 ? -3.376 -6.191 -7.896 1.00 0.00 111 ASP A N 13
ATOM 24440 C CA . ASP A 1 111 ? -3.378 -4.747 -8.030 1.00 0.00 111 ASP A CA 13
ATOM 24441 C C . ASP A 1 111 ? -4.781 -4.287 -8.372 1.00 0.00 111 ASP A C 13
ATOM 24442 O O . ASP A 1 111 ? -5.600 -5.013 -8.942 1.00 0.00 111 ASP A O 13
ATOM 24451 N N . ARG A 1 112 ? -5.072 -3.065 -7.964 1.00 0.00 112 ARG A N 13
ATOM 24452 C CA . ARG A 1 112 ? -6.275 -2.348 -8.309 1.00 0.00 112 ARG A CA 13
ATOM 24453 C C . ARG A 1 112 ? -5.831 -1.054 -8.917 1.00 0.00 112 ARG A C 13
ATOM 24454 O O . ARG A 1 112 ? -4.696 -0.609 -8.729 1.00 0.00 112 ARG A O 13
ATOM 24475 N N . VAL A 1 113 ? -6.758 -0.444 -9.624 1.00 0.00 113 VAL A N 13
ATOM 24476 C CA . VAL A 1 113 ? -6.498 0.801 -10.311 1.00 0.00 113 VAL A CA 13
ATOM 24477 C C . VAL A 1 113 ? -7.614 1.776 -9.979 1.00 0.00 113 VAL A C 13
ATOM 24478 O O . VAL A 1 113 ? -8.748 1.358 -9.729 1.00 0.00 113 VAL A O 13
ATOM 24491 N N . PHE A 1 114 ? -7.313 3.069 -9.968 1.00 0.00 114 PHE A N 13
ATOM 24492 C CA . PHE A 1 114 ? -8.297 4.112 -9.745 1.00 0.00 114 PHE A CA 13
ATOM 24493 C C . PHE A 1 114 ? -7.910 5.341 -10.552 1.00 0.00 114 PHE A C 13
ATOM 24494 O O . PHE A 1 114 ? -6.791 5.454 -11.057 1.00 0.00 114 PHE A O 13
ATOM 24511 N N . ASN A 1 115 ? -8.862 6.252 -10.687 1.00 0.00 115 ASN A N 13
ATOM 24512 C CA . ASN A 1 115 ? -8.817 7.447 -11.508 1.00 0.00 115 ASN A CA 13
ATOM 24513 C C . ASN A 1 115 ? -9.375 8.592 -10.672 1.00 0.00 115 ASN A C 13
ATOM 24514 O O . ASN A 1 115 ? -10.303 8.369 -9.886 1.00 0.00 115 ASN A O 13
ATOM 24525 N N . THR A 1 116 ? -8.829 9.796 -10.822 1.00 0.00 116 THR A N 13
ATOM 24526 C CA . THR A 1 116 ? -9.163 10.935 -9.970 1.00 0.00 116 THR A CA 13
ATOM 24527 C C . THR A 1 116 ? -9.957 11.994 -10.767 1.00 0.00 116 THR A C 13
ATOM 24528 O O . THR A 1 116 ? -9.804 12.072 -11.989 1.00 0.00 116 THR A O 13
ATOM 24539 N N . PRO A 1 117 ? -10.803 12.816 -10.111 1.00 0.00 117 PRO A N 13
ATOM 24540 C CA . PRO A 1 117 ? -11.984 13.403 -10.742 1.00 0.00 117 PRO A CA 13
ATOM 24541 C C . PRO A 1 117 ? -11.641 14.451 -11.800 1.00 0.00 117 PRO A C 13
ATOM 24542 O O . PRO A 1 117 ? -11.877 14.217 -12.980 1.00 0.00 117 PRO A O 13
ATOM 24553 N N . GLU A 1 118 ? -11.103 15.600 -11.387 1.00 0.00 118 GLU A N 13
ATOM 24554 C CA . GLU A 1 118 ? -10.492 16.605 -12.252 1.00 0.00 118 GLU A CA 13
ATOM 24555 C C . GLU A 1 118 ? -9.637 17.561 -11.415 1.00 0.00 118 GLU A C 13
ATOM 24556 O O . GLU A 1 118 ? -8.516 17.915 -11.770 1.00 0.00 118 GLU A O 13
ATOM 24568 N N . GLY A 1 119 ? -10.172 17.928 -10.253 1.00 0.00 119 GLY A N 13
ATOM 24569 C CA . GLY A 1 119 ? -9.530 18.745 -9.234 1.00 0.00 119 GLY A CA 13
ATOM 24570 C C . GLY A 1 119 ? -9.488 20.231 -9.577 1.00 0.00 119 GLY A C 13
ATOM 24571 O O . GLY A 1 119 ? -8.407 20.816 -9.567 1.00 0.00 119 GLY A O 13
ATOM 24575 N N . SER A 1 120 ? -10.639 20.870 -9.783 1.00 0.00 120 SER A N 13
ATOM 24576 C CA . SER A 1 120 ? -10.733 22.313 -10.012 1.00 0.00 120 SER A CA 13
ATOM 24577 C C . SER A 1 120 ? -10.534 23.163 -8.739 1.00 0.00 120 SER A C 13
ATOM 24578 O O . SER A 1 120 ? -10.550 24.394 -8.824 1.00 0.00 120 SER A O 13
ATOM 24586 N N . GLY A 1 121 ? -10.380 22.547 -7.561 1.00 0.00 121 GLY A N 13
ATOM 24587 C CA . GLY A 1 121 ? -10.319 23.274 -6.296 1.00 0.00 121 GLY A CA 13
ATOM 24588 C C . GLY A 1 121 ? -11.706 23.802 -5.917 1.00 0.00 121 GLY A C 13
ATOM 24589 O O . GLY A 1 121 ? -12.697 23.373 -6.516 1.00 0.00 121 GLY A O 13
ATOM 24593 N N . PRO A 1 122 ? -11.825 24.677 -4.902 1.00 0.00 122 PRO A N 13
ATOM 24594 C CA . PRO A 1 122 ? -13.102 25.295 -4.554 1.00 0.00 122 PRO A CA 13
ATOM 24595 C C . PRO A 1 122 ? -13.696 26.080 -5.728 1.00 0.00 122 PRO A C 13
ATOM 24596 O O . PRO A 1 122 ? -12.998 26.404 -6.692 1.00 0.00 122 PRO A O 13
ATOM 24607 N N . SER A 1 123 ? -14.974 26.427 -5.620 1.00 0.00 123 SER A N 13
ATOM 24608 C CA . SER A 1 123 ? -15.665 27.339 -6.515 1.00 0.00 123 SER A CA 13
ATOM 24609 C C . SER A 1 123 ? -16.615 28.186 -5.654 1.00 0.00 123 SER A C 13
ATOM 24610 O O . SER A 1 123 ? -16.323 28.398 -4.473 1.00 0.00 123 SER A O 13
ATOM 24618 N N . SER A 1 124 ? -17.711 28.708 -6.219 1.00 0.00 124 SER A N 13
ATOM 24619 C CA . SER A 1 124 ? -18.614 29.637 -5.545 1.00 0.00 124 SER A CA 13
ATOM 24620 C C . SER A 1 124 ? -19.081 29.098 -4.187 1.00 0.00 124 SER A C 13
ATOM 24621 O O . SER A 1 124 ? -19.048 29.849 -3.213 1.00 0.00 124 SER A O 13
ATOM 24629 N N . GLY A 1 125 ? -19.478 27.827 -4.099 1.00 0.00 125 GLY A N 13
ATOM 24630 C CA . GLY A 1 125 ? -19.883 27.194 -2.858 1.00 0.00 125 GLY A CA 13
ATOM 24631 C C . GLY A 1 125 ? -20.304 25.779 -3.159 1.00 0.00 125 GLY A C 13
ATOM 24632 O O . GLY A 1 125 ? -19.775 24.852 -2.523 1.00 0.00 125 GLY A O 13
ATOM 24636 N N . GLY A 1 1 ? -4.324 -28.965 -18.512 1.00 0.00 1 GLY A N 14
ATOM 24637 C CA . GLY A 1 1 ? -4.113 -29.453 -17.149 1.00 0.00 1 GLY A CA 14
ATOM 24638 C C . GLY A 1 1 ? -2.954 -28.691 -16.549 1.00 0.00 1 GLY A C 14
ATOM 24639 O O . GLY A 1 1 ? -1.811 -29.030 -16.843 1.00 0.00 1 GLY A O 14
ATOM 24643 N N . SER A 1 2 ? -3.216 -27.644 -15.767 1.00 0.00 2 SER A N 14
ATOM 24644 C CA . SER A 1 2 ? -2.178 -26.784 -15.204 1.00 0.00 2 SER A CA 14
ATOM 24645 C C . SER A 1 2 ? -2.820 -25.889 -14.143 1.00 0.00 2 SER A C 14
ATOM 24646 O O . SER A 1 2 ? -3.008 -24.686 -14.348 1.00 0.00 2 SER A O 14
ATOM 24654 N N . SER A 1 3 ? -3.286 -26.494 -13.052 1.00 0.00 3 SER A N 14
ATOM 24655 C CA . SER A 1 3 ? -3.879 -25.819 -11.906 1.00 0.00 3 SER A CA 14
ATOM 24656 C C . SER A 1 3 ? -3.745 -26.769 -10.715 1.00 0.00 3 SER A C 14
ATOM 24657 O O . SER A 1 3 ? -4.733 -27.354 -10.271 1.00 0.00 3 SER A O 14
ATOM 24665 N N . GLY A 1 4 ? -2.518 -26.968 -10.234 1.00 0.00 4 GLY A N 14
ATOM 24666 C CA . GLY A 1 4 ? -2.182 -27.992 -9.254 1.00 0.00 4 GLY A CA 14
ATOM 24667 C C . GLY A 1 4 ? -1.021 -27.599 -8.353 1.00 0.00 4 GLY A C 14
ATOM 24668 O O . GLY A 1 4 ? -0.310 -28.491 -7.890 1.00 0.00 4 GLY A O 14
ATOM 24672 N N . SER A 1 5 ? -0.801 -26.304 -8.106 1.00 0.00 5 SER A N 14
ATOM 24673 C CA . SER A 1 5 ? 0.278 -25.833 -7.247 1.00 0.00 5 SER A CA 14
ATOM 24674 C C . SER A 1 5 ? -0.169 -24.653 -6.389 1.00 0.00 5 SER A C 14
ATOM 24675 O O . SER A 1 5 ? -1.076 -23.910 -6.770 1.00 0.00 5 SER A O 14
ATOM 24683 N N . SER A 1 6 ? 0.521 -24.456 -5.267 1.00 0.00 6 SER A N 14
ATOM 24684 C CA . SER A 1 6 ? 0.480 -23.256 -4.439 1.00 0.00 6 SER A CA 14
ATOM 24685 C C . SER A 1 6 ? 1.828 -23.121 -3.730 1.00 0.00 6 SER A C 14
ATOM 24686 O O . SER A 1 6 ? 2.420 -22.042 -3.736 1.00 0.00 6 SER A O 14
ATOM 24694 N N . GLY A 1 7 ? 2.313 -24.227 -3.161 1.00 0.00 7 GLY A N 14
ATOM 24695 C CA . GLY A 1 7 ? 3.400 -24.292 -2.200 1.00 0.00 7 GLY A CA 14
ATOM 24696 C C . GLY A 1 7 ? 2.841 -24.853 -0.894 1.00 0.00 7 GLY A C 14
ATOM 24697 O O . GLY A 1 7 ? 1.623 -25.027 -0.759 1.00 0.00 7 GLY A O 14
ATOM 24701 N N . HIS A 1 8 ? 3.712 -25.171 0.063 1.00 0.00 8 HIS A N 14
ATOM 24702 C CA . HIS A 1 8 ? 3.318 -25.460 1.435 1.00 0.00 8 HIS A CA 14
ATOM 24703 C C . HIS A 1 8 ? 4.557 -25.265 2.311 1.00 0.00 8 HIS A C 14
ATOM 24704 O O . HIS A 1 8 ? 5.503 -26.057 2.224 1.00 0.00 8 HIS A O 14
ATOM 24718 N N . SER A 1 9 ? 4.601 -24.183 3.088 1.00 0.00 9 SER A N 14
ATOM 24719 C CA . SER A 1 9 ? 5.657 -23.899 4.054 1.00 0.00 9 SER A CA 14
ATOM 24720 C C . SER A 1 9 ? 5.146 -22.904 5.103 1.00 0.00 9 SER A C 14
ATOM 24721 O O . SER A 1 9 ? 4.144 -22.215 4.882 1.00 0.00 9 SER A O 14
ATOM 24729 N N . GLY A 1 10 ? 5.864 -22.768 6.214 1.00 0.00 10 GLY A N 14
ATOM 24730 C CA . GLY A 1 10 ? 5.750 -21.679 7.169 1.00 0.00 10 GLY A CA 14
ATOM 24731 C C . GLY A 1 10 ? 4.984 -22.068 8.424 1.00 0.00 10 GLY A C 14
ATOM 24732 O O . GLY A 1 10 ? 3.900 -22.661 8.364 1.00 0.00 10 GLY A O 14
ATOM 24736 N N . GLU A 1 11 ? 5.556 -21.733 9.577 1.00 0.00 11 GLU A N 14
ATOM 24737 C CA . GLU A 1 11 ? 4.934 -21.875 10.888 1.00 0.00 11 GLU A CA 14
ATOM 24738 C C . GLU A 1 11 ? 4.248 -20.579 11.299 1.00 0.00 11 GLU A C 14
ATOM 24739 O O . GLU A 1 11 ? 3.276 -20.626 12.055 1.00 0.00 11 GLU A O 14
ATOM 24751 N N . ASP A 1 12 ? 4.779 -19.428 10.877 1.00 0.00 12 ASP A N 14
ATOM 24752 C CA . ASP A 1 12 ? 4.376 -18.137 11.425 1.00 0.00 12 ASP A CA 14
ATOM 24753 C C . ASP A 1 12 ? 4.166 -17.088 10.340 1.00 0.00 12 ASP A C 14
ATOM 24754 O O . ASP A 1 12 ? 3.392 -16.172 10.565 1.00 0.00 12 ASP A O 14
ATOM 24763 N N . LEU A 1 13 ? 4.787 -17.204 9.157 1.00 0.00 13 LEU A N 14
ATOM 24764 C CA . LEU A 1 13 ? 4.576 -16.239 8.069 1.00 0.00 13 LEU A CA 14
ATOM 24765 C C . LEU A 1 13 ? 3.137 -16.284 7.526 1.00 0.00 13 LEU A C 14
ATOM 24766 O O . LEU A 1 13 ? 2.569 -17.380 7.459 1.00 0.00 13 LEU A O 14
ATOM 24782 N N . PRO A 1 14 ? 2.585 -15.155 7.026 1.00 0.00 14 PRO A N 14
ATOM 24783 C CA . PRO A 1 14 ? 1.270 -15.134 6.400 1.00 0.00 14 PRO A CA 14
ATOM 24784 C C . PRO A 1 14 ? 1.177 -16.071 5.194 1.00 0.00 14 PRO A C 14
ATOM 24785 O O . PRO A 1 14 ? 2.184 -16.388 4.545 1.00 0.00 14 PRO A O 14
ATOM 24796 N N . MET A 1 15 ? -0.053 -16.449 4.841 1.00 0.00 15 MET A N 14
ATOM 24797 C CA . MET A 1 15 ? -0.345 -17.460 3.828 1.00 0.00 15 MET A CA 14
ATOM 24798 C C . MET A 1 15 ? -1.201 -16.941 2.679 1.00 0.00 15 MET A C 14
ATOM 24799 O O . MET A 1 15 ? -1.020 -17.411 1.554 1.00 0.00 15 MET A O 14
ATOM 24813 N N . VAL A 1 16 ? -2.098 -15.979 2.926 1.00 0.00 16 VAL A N 14
ATOM 24814 C CA . VAL A 1 16 ? -2.999 -15.456 1.900 1.00 0.00 16 VAL A CA 14
ATOM 24815 C C . VAL A 1 16 ? -3.183 -13.938 2.028 1.00 0.00 16 VAL A C 14
ATOM 24816 O O . VAL A 1 16 ? -2.959 -13.353 3.091 1.00 0.00 16 VAL A O 14
ATOM 24829 N N . ALA A 1 17 ? -3.587 -13.324 0.921 1.00 0.00 17 ALA A N 14
ATOM 24830 C CA . ALA A 1 17 ? -3.849 -11.925 0.678 1.00 0.00 17 ALA A CA 14
ATOM 24831 C C . ALA A 1 17 ? -5.337 -11.585 0.835 1.00 0.00 17 ALA A C 14
ATOM 24832 O O . ALA A 1 17 ? -6.184 -12.481 0.726 1.00 0.00 17 ALA A O 14
ATOM 24839 N N . PRO A 1 18 ? -5.663 -10.296 1.045 1.00 0.00 18 PRO A N 14
ATOM 24840 C CA . PRO A 1 18 ? -7.029 -9.872 1.309 1.00 0.00 18 PRO A CA 14
ATOM 24841 C C . PRO A 1 18 ? -7.889 -9.954 0.054 1.00 0.00 18 PRO A C 14
ATOM 24842 O O . PRO A 1 18 ? -7.444 -9.640 -1.055 1.00 0.00 18 PRO A O 14
ATOM 24853 N N . GLY A 1 19 ? -9.137 -10.373 0.248 1.00 0.00 19 GLY A N 14
ATOM 24854 C CA . GLY A 1 19 ? -10.118 -10.515 -0.809 1.00 0.00 19 GLY A CA 14
ATOM 24855 C C . GLY A 1 19 ? -10.724 -9.173 -1.193 1.00 0.00 19 GLY A C 14
ATOM 24856 O O . GLY A 1 19 ? -10.666 -8.203 -0.430 1.00 0.00 19 GLY A O 14
ATOM 24860 N N . ASN A 1 20 ? -11.417 -9.192 -2.333 1.00 0.00 20 ASN A N 14
ATOM 24861 C CA . ASN A 1 20 ? -12.497 -8.281 -2.684 1.00 0.00 20 ASN A CA 14
ATOM 24862 C C . ASN A 1 20 ? -12.128 -6.812 -2.461 1.00 0.00 20 ASN A C 14
ATOM 24863 O O . ASN A 1 20 ? -12.790 -6.067 -1.739 1.00 0.00 20 ASN A O 14
ATOM 24874 N N . VAL A 1 21 ? -11.017 -6.411 -3.071 1.00 0.00 21 VAL A N 14
ATOM 24875 C CA . VAL A 1 21 ? -10.428 -5.085 -2.938 1.00 0.00 21 VAL A CA 14
ATOM 24876 C C . VAL A 1 21 ? -11.219 -4.089 -3.801 1.00 0.00 21 VAL A C 14
ATOM 24877 O O . VAL A 1 21 ? -11.472 -4.348 -4.981 1.00 0.00 21 VAL A O 14
ATOM 24890 N N . ARG A 1 22 ? -11.634 -2.971 -3.196 1.00 0.00 22 ARG A N 14
ATOM 24891 C CA . ARG A 1 22 ? -12.513 -1.938 -3.779 1.00 0.00 22 ARG A CA 14
ATOM 24892 C C . ARG A 1 22 ? -12.078 -0.547 -3.323 1.00 0.00 22 ARG A C 14
ATOM 24893 O O . ARG A 1 22 ? -12.160 -0.244 -2.138 1.00 0.00 22 ARG A O 14
ATOM 24914 N N . VAL A 1 23 ? -11.644 0.308 -4.240 1.00 0.00 23 VAL A N 14
ATOM 24915 C CA . VAL A 1 23 ? -11.099 1.642 -3.935 1.00 0.00 23 VAL A CA 14
ATOM 24916 C C . VAL A 1 23 ? -12.113 2.702 -4.364 1.00 0.00 23 VAL A C 14
ATOM 24917 O O . VAL A 1 23 ? -12.773 2.559 -5.399 1.00 0.00 23 VAL A O 14
ATOM 24930 N N . ASN A 1 24 ? -12.294 3.723 -3.530 1.00 0.00 24 ASN A N 14
ATOM 24931 C CA . ASN A 1 24 ? -13.262 4.816 -3.666 1.00 0.00 24 ASN A CA 14
ATOM 24932 C C . ASN A 1 24 ? -12.550 6.162 -3.630 1.00 0.00 24 ASN A C 14
ATOM 24933 O O . ASN A 1 24 ? -11.826 6.451 -2.683 1.00 0.00 24 ASN A O 14
ATOM 24944 N N . VAL A 1 25 ? -12.750 6.991 -4.644 1.00 0.00 25 VAL A N 14
ATOM 24945 C CA . VAL A 1 25 ? -12.146 8.315 -4.724 1.00 0.00 25 VAL A CA 14
ATOM 24946 C C . VAL A 1 25 ? -13.023 9.271 -3.922 1.00 0.00 25 VAL A C 14
ATOM 24947 O O . VAL A 1 25 ? -14.103 9.665 -4.363 1.00 0.00 25 VAL A O 14
ATOM 24960 N N . VAL A 1 26 ? -12.574 9.604 -2.713 1.00 0.00 26 VAL A N 14
ATOM 24961 C CA . VAL A 1 26 ? -13.282 10.527 -1.842 1.00 0.00 26 VAL A CA 14
ATOM 24962 C C . VAL A 1 26 ? -13.131 11.943 -2.395 1.00 0.00 26 VAL A C 14
ATOM 24963 O O . VAL A 1 26 ? -14.119 12.663 -2.507 1.00 0.00 26 VAL A O 14
ATOM 24976 N N . ASN A 1 27 ? -11.903 12.353 -2.722 1.00 0.00 27 ASN A N 14
ATOM 24977 C CA . ASN A 1 27 ? -11.593 13.716 -3.131 1.00 0.00 27 ASN A CA 14
ATOM 24978 C C . ASN A 1 27 ? -10.618 13.674 -4.301 1.00 0.00 27 ASN A C 14
ATOM 24979 O O . ASN A 1 27 ? -10.151 12.620 -4.729 1.00 0.00 27 ASN A O 14
ATOM 24990 N N . SER A 1 28 ? -10.221 14.847 -4.778 1.00 0.00 28 SER A N 14
ATOM 24991 C CA . SER A 1 28 ? -9.258 14.959 -5.866 1.00 0.00 28 SER A CA 14
ATOM 24992 C C . SER A 1 28 ? -7.879 14.452 -5.453 1.00 0.00 28 SER A C 14
ATOM 24993 O O . SER A 1 28 ? -7.207 13.820 -6.268 1.00 0.00 28 SER A O 14
ATOM 25001 N N . THR A 1 29 ? -7.490 14.670 -4.194 1.00 0.00 29 THR A N 14
ATOM 25002 C CA . THR A 1 29 ? -6.160 14.359 -3.678 1.00 0.00 29 THR A CA 14
ATOM 25003 C C . THR A 1 29 ? -6.229 13.340 -2.532 1.00 0.00 29 THR A C 14
ATOM 25004 O O . THR A 1 29 ? -5.297 13.273 -1.728 1.00 0.00 29 THR A O 14
ATOM 25015 N N . LEU A 1 30 ? -7.355 12.627 -2.406 1.00 0.00 30 LEU A N 14
ATOM 25016 C CA . LEU A 1 30 ? -7.602 11.567 -1.448 1.00 0.00 30 LEU A CA 14
ATOM 25017 C C . LEU A 1 30 ? -8.362 10.445 -2.148 1.00 0.00 30 LEU A C 14
ATOM 25018 O O . LEU A 1 30 ? -9.378 10.705 -2.794 1.00 0.00 30 LEU A O 14
ATOM 25034 N N . ALA A 1 31 ? -7.995 9.195 -1.883 1.00 0.00 31 ALA A N 14
ATOM 25035 C CA . ALA A 1 31 ? -8.770 8.019 -2.242 1.00 0.00 31 ALA A CA 14
ATOM 25036 C C . ALA A 1 31 ? -8.746 7.105 -1.025 1.00 0.00 31 ALA A C 14
ATOM 25037 O O . ALA A 1 31 ? -7.785 7.115 -0.258 1.00 0.00 31 ALA A O 14
ATOM 25044 N N . GLU A 1 32 ? -9.784 6.311 -0.840 1.00 0.00 32 GLU A N 14
ATOM 25045 C CA . GLU A 1 32 ? -9.931 5.309 0.182 1.00 0.00 32 GLU A CA 14
ATOM 25046 C C . GLU A 1 32 ? -9.824 3.952 -0.504 1.00 0.00 32 GLU A C 14
ATOM 25047 O O . GLU A 1 32 ? -10.280 3.771 -1.629 1.00 0.00 32 GLU A O 14
ATOM 25059 N N . VAL A 1 33 ? -9.218 2.979 0.150 1.00 0.00 33 VAL A N 14
ATOM 25060 C CA . VAL A 1 33 ? -8.948 1.659 -0.383 1.00 0.00 33 VAL A CA 14
ATOM 25061 C C . VAL A 1 33 ? -9.576 0.708 0.618 1.00 0.00 33 VAL A C 14
ATOM 25062 O O . VAL A 1 33 ? -9.186 0.740 1.781 1.00 0.00 33 VAL A O 14
ATOM 25075 N N . HIS A 1 34 ? -10.546 -0.099 0.189 1.00 0.00 34 HIS A N 14
ATOM 25076 C CA . HIS A 1 34 ? -11.229 -1.070 1.045 1.00 0.00 34 HIS A CA 14
ATOM 25077 C C . HIS A 1 34 ? -10.776 -2.466 0.645 1.00 0.00 34 HIS A C 14
ATOM 25078 O O . HIS A 1 34 ? -10.426 -2.694 -0.520 1.00 0.00 34 HIS A O 14
ATOM 25092 N N . TRP A 1 35 ? -10.815 -3.407 1.581 1.00 0.00 35 TRP A N 14
ATOM 25093 C CA . TRP A 1 35 ? -10.554 -4.811 1.329 1.00 0.00 35 TRP A CA 14
ATOM 25094 C C . TRP A 1 35 ? -11.275 -5.662 2.374 1.00 0.00 35 TRP A C 14
ATOM 25095 O O . TRP A 1 35 ? -11.687 -5.164 3.427 1.00 0.00 35 TRP A O 14
ATOM 25116 N N . ASP A 1 36 ? -11.421 -6.955 2.099 1.00 0.00 36 ASP A N 14
ATOM 25117 C CA . ASP A 1 36 ? -11.896 -7.924 3.080 1.00 0.00 36 ASP A CA 14
ATOM 25118 C C . ASP A 1 36 ? -10.722 -8.300 3.979 1.00 0.00 36 ASP A C 14
ATOM 25119 O O . ASP A 1 36 ? -9.616 -8.498 3.469 1.00 0.00 36 ASP A O 14
ATOM 25128 N N . PRO A 1 37 ? -10.937 -8.472 5.292 1.00 0.00 37 PRO A N 14
ATOM 25129 C CA . PRO A 1 37 ? -9.908 -8.944 6.200 1.00 0.00 37 PRO A CA 14
ATOM 25130 C C . PRO A 1 37 ? -9.579 -10.391 5.848 1.00 0.00 37 PRO A C 14
ATOM 25131 O O . PRO A 1 37 ? -10.481 -11.191 5.564 1.00 0.00 37 PRO A O 14
ATOM 25142 N N . VAL A 1 38 ? -8.301 -10.753 5.911 1.00 0.00 38 VAL A N 14
ATOM 25143 C CA . VAL A 1 38 ? -7.931 -12.161 5.914 1.00 0.00 38 VAL A CA 14
ATOM 25144 C C . VAL A 1 38 ? -8.168 -12.743 7.325 1.00 0.00 38 VAL A C 14
ATOM 25145 O O . VAL A 1 38 ? -8.188 -11.998 8.315 1.00 0.00 38 VAL A O 14
ATOM 25158 N N . PRO A 1 39 ? -8.355 -14.067 7.444 1.00 0.00 39 PRO A N 14
ATOM 25159 C CA . PRO A 1 39 ? -8.620 -14.731 8.708 1.00 0.00 39 PRO A CA 14
ATOM 25160 C C . PRO A 1 39 ? -7.315 -14.933 9.470 1.00 0.00 39 PRO A C 14
ATOM 25161 O O . PRO A 1 39 ? -6.292 -15.228 8.852 1.00 0.00 39 PRO A O 14
ATOM 25172 N N . LEU A 1 40 ? -7.346 -14.880 10.802 1.00 0.00 40 LEU A N 14
ATOM 25173 C CA . LEU A 1 40 ? -6.161 -15.042 11.647 1.00 0.00 40 LEU A CA 14
ATOM 25174 C C . LEU A 1 40 ? -5.438 -16.370 11.424 1.00 0.00 40 LEU A C 14
ATOM 25175 O O . LEU A 1 40 ? -4.212 -16.408 11.529 1.00 0.00 40 LEU A O 14
ATOM 25191 N N . LYS A 1 41 ? -6.158 -17.427 11.025 1.00 0.00 41 LYS A N 14
ATOM 25192 C CA . LYS A 1 41 ? -5.552 -18.670 10.552 1.00 0.00 41 LYS A CA 14
ATOM 25193 C C . LYS A 1 41 ? -4.502 -18.391 9.474 1.00 0.00 41 LYS A C 14
ATOM 25194 O O . LYS A 1 41 ? -3.379 -18.861 9.601 1.00 0.00 41 LYS A O 14
ATOM 25213 N N . SER A 1 42 ? -4.840 -17.605 8.443 1.00 0.00 42 SER A N 14
ATOM 25214 C CA . SER A 1 42 ? -3.904 -17.301 7.360 1.00 0.00 42 SER A CA 14
ATOM 25215 C C . SER A 1 42 ? -2.641 -16.603 7.865 1.00 0.00 42 SER A C 14
ATOM 25216 O O . SER A 1 42 ? -1.561 -16.847 7.340 1.00 0.00 42 SER A O 14
ATOM 25224 N N . ILE A 1 43 ? -2.785 -15.708 8.848 1.00 0.00 43 ILE A N 14
ATOM 25225 C CA . ILE A 1 43 ? -1.720 -14.812 9.282 1.00 0.00 43 ILE A CA 14
ATOM 25226 C C . ILE A 1 43 ? -0.638 -15.608 10.007 1.00 0.00 43 ILE A C 14
ATOM 25227 O O . ILE A 1 43 ? 0.495 -15.140 10.049 1.00 0.00 43 ILE A O 14
ATOM 25243 N N . ARG A 1 44 ? -0.974 -16.785 10.560 1.00 0.00 44 ARG A N 14
ATOM 25244 C CA . ARG A 1 44 ? -0.090 -17.740 11.237 1.00 0.00 44 ARG A CA 14
ATOM 25245 C C . ARG A 1 44 ? 0.614 -17.222 12.491 1.00 0.00 44 ARG A C 14
ATOM 25246 O O . ARG A 1 44 ? 1.012 -18.047 13.310 1.00 0.00 44 ARG A O 14
ATOM 25267 N N . GLY A 1 45 ? 0.637 -15.917 12.719 1.00 0.00 45 GLY A N 14
ATOM 25268 C CA . GLY A 1 45 ? 1.103 -15.212 13.892 1.00 0.00 45 GLY A CA 14
ATOM 25269 C C . GLY A 1 45 ? 0.389 -13.863 13.964 1.00 0.00 45 GLY A C 14
ATOM 25270 O O . GLY A 1 45 ? -0.650 -13.668 13.326 1.00 0.00 45 GLY A O 14
ATOM 25274 N N . HIS A 1 46 ? 0.911 -12.939 14.768 1.00 0.00 46 HIS A N 14
ATOM 25275 C CA . HIS A 1 46 ? 0.284 -11.649 15.037 1.00 0.00 46 HIS A CA 14
ATOM 25276 C C . HIS A 1 46 ? 0.494 -10.670 13.888 1.00 0.00 46 HIS A C 14
ATOM 25277 O O . HIS A 1 46 ? 1.625 -10.287 13.584 1.00 0.00 46 HIS A O 14
ATOM 25291 N N . LEU A 1 47 ? -0.619 -10.254 13.274 1.00 0.00 47 LEU A N 14
ATOM 25292 C CA . LEU A 1 47 ? -0.685 -9.243 12.224 1.00 0.00 47 LEU A CA 14
ATOM 25293 C C . LEU A 1 47 ? -0.081 -7.936 12.721 1.00 0.00 47 LEU A C 14
ATOM 25294 O O . LEU A 1 47 ? -0.434 -7.478 13.806 1.00 0.00 47 LEU A O 14
ATOM 25310 N N . GLN A 1 48 ? 0.772 -7.320 11.911 1.00 0.00 48 GLN A N 14
ATOM 25311 C CA . GLN A 1 48 ? 1.375 -6.018 12.160 1.00 0.00 48 GLN A CA 14
ATOM 25312 C C . GLN A 1 48 ? 0.698 -4.941 11.303 1.00 0.00 48 GLN A C 14
ATOM 25313 O O . GLN A 1 48 ? 0.685 -3.768 11.679 1.00 0.00 48 GLN A O 14
ATOM 25327 N N . GLY A 1 49 ? 0.071 -5.310 10.185 1.00 0.00 49 GLY A N 14
ATOM 25328 C CA . GLY A 1 49 ? -0.814 -4.419 9.455 1.00 0.00 49 GLY A CA 14
ATOM 25329 C C . GLY A 1 49 ? -0.855 -4.745 7.979 1.00 0.00 49 GLY A C 14
ATOM 25330 O O . GLY A 1 49 ? -0.394 -5.810 7.545 1.00 0.00 49 GLY A O 14
ATOM 25334 N N . TYR A 1 50 ? -1.380 -3.796 7.210 1.00 0.00 50 TYR A N 14
ATOM 25335 C CA . TYR A 1 50 ? -1.470 -3.862 5.761 1.00 0.00 50 TYR A CA 14
ATOM 25336 C C . TYR A 1 50 ? -0.536 -2.801 5.165 1.00 0.00 50 TYR A C 14
ATOM 25337 O O . TYR A 1 50 ? -0.384 -1.698 5.704 1.00 0.00 50 TYR A O 14
ATOM 25355 N N . ARG A 1 51 ? 0.134 -3.148 4.066 1.00 0.00 51 ARG A N 14
ATOM 25356 C CA . ARG A 1 51 ? 1.156 -2.360 3.386 1.00 0.00 51 ARG A CA 14
ATOM 25357 C C . ARG A 1 51 ? 0.636 -2.176 1.976 1.00 0.00 51 ARG A C 14
ATOM 25358 O O . ARG A 1 51 ? 0.736 -3.092 1.169 1.00 0.00 51 ARG A O 14
ATOM 25379 N N . ILE A 1 52 ? 0.004 -1.033 1.712 1.00 0.00 52 ILE A N 14
ATOM 25380 C CA . ILE A 1 52 ? -0.448 -0.702 0.383 1.00 0.00 52 ILE A CA 14
ATOM 25381 C C . ILE A 1 52 ? 0.797 -0.241 -0.364 1.00 0.00 52 ILE A C 14
ATOM 25382 O O . ILE A 1 52 ? 1.438 0.738 0.037 1.00 0.00 52 ILE A O 14
ATOM 25398 N N . TYR A 1 53 ? 1.128 -0.923 -1.447 1.00 0.00 53 TYR A N 14
ATOM 25399 C CA . TYR A 1 53 ? 2.060 -0.461 -2.460 1.00 0.00 53 TYR A CA 14
ATOM 25400 C C . TYR A 1 53 ? 1.223 0.259 -3.503 1.00 0.00 53 TYR A C 14
ATOM 25401 O O . TYR A 1 53 ? 0.114 -0.178 -3.789 1.00 0.00 53 TYR A O 14
ATOM 25419 N N . TYR A 1 54 ? 1.705 1.363 -4.066 1.00 0.00 54 TYR A N 14
ATOM 25420 C CA . TYR A 1 54 ? 1.083 2.030 -5.194 1.00 0.00 54 TYR A CA 14
ATOM 25421 C C . TYR A 1 54 ? 2.126 2.756 -6.026 1.00 0.00 54 TYR A C 14
ATOM 25422 O O . TYR A 1 54 ? 3.283 2.896 -5.603 1.00 0.00 54 TYR A O 14
ATOM 25440 N N . TRP A 1 55 ? 1.740 3.163 -7.231 1.00 0.00 55 TRP A N 14
ATOM 25441 C CA . TRP A 1 55 ? 2.545 4.021 -8.074 1.00 0.00 55 TRP A CA 14
ATOM 25442 C C . TRP A 1 55 ? 1.674 4.906 -8.963 1.00 0.00 55 TRP A C 14
ATOM 25443 O O . TRP A 1 55 ? 0.513 4.577 -9.247 1.00 0.00 55 TRP A O 14
ATOM 25464 N N . LYS A 1 56 ? 2.256 6.006 -9.447 1.00 0.00 56 LYS A N 14
ATOM 25465 C CA . LYS A 1 56 ? 1.627 6.881 -10.421 1.00 0.00 56 LYS A CA 14
ATOM 25466 C C . LYS A 1 56 ? 1.563 6.099 -11.721 1.00 0.00 56 LYS A C 14
ATOM 25467 O O . LYS A 1 56 ? 2.517 5.401 -12.066 1.00 0.00 56 LYS A O 14
ATOM 25486 N N . THR A 1 57 ? 0.439 6.159 -12.420 1.00 0.00 57 THR A N 14
ATOM 25487 C CA . THR A 1 57 ? 0.226 5.413 -13.645 1.00 0.00 57 THR A CA 14
ATOM 25488 C C . THR A 1 57 ? -0.142 6.423 -14.727 1.00 0.00 57 THR A C 14
ATOM 25489 O O . THR A 1 57 ? -0.827 7.412 -14.469 1.00 0.00 57 THR A O 14
ATOM 25500 N N . GLN A 1 58 ? 0.344 6.205 -15.944 1.00 0.00 58 GLN A N 14
ATOM 25501 C CA . GLN A 1 58 ? 0.093 7.079 -17.089 1.00 0.00 58 GLN A CA 14
ATOM 25502 C C . GLN A 1 58 ? 0.018 6.272 -18.391 1.00 0.00 58 GLN A C 14
ATOM 25503 O O . GLN A 1 58 ? -0.089 6.850 -19.472 1.00 0.00 58 GLN A O 14
ATOM 25517 N N . SER A 1 59 ? 0.053 4.942 -18.297 1.00 0.00 59 SER A N 14
ATOM 25518 C CA . SER A 1 59 ? -0.272 4.000 -19.349 1.00 0.00 59 SER A CA 14
ATOM 25519 C C . SER A 1 59 ? -0.912 2.773 -18.712 1.00 0.00 59 SER A C 14
ATOM 25520 O O . SER A 1 59 ? -0.565 2.401 -17.586 1.00 0.00 59 SER A O 14
ATOM 25528 N N . SER A 1 60 ? -1.756 2.098 -19.484 1.00 0.00 60 SER A N 14
ATOM 25529 C CA . SER A 1 60 ? -2.217 0.748 -19.210 1.00 0.00 60 SER A CA 14
ATOM 25530 C C . SER A 1 60 ? -2.251 -0.091 -20.497 1.00 0.00 60 SER A C 14
ATOM 25531 O O . SER A 1 60 ? -2.720 -1.229 -20.476 1.00 0.00 60 SER A O 14
ATOM 25539 N N . SER A 1 61 ? -1.791 0.454 -21.630 1.00 0.00 61 SER A N 14
ATOM 25540 C CA . SER A 1 61 ? -1.862 -0.154 -22.947 1.00 0.00 61 SER A CA 14
ATOM 25541 C C . SER A 1 61 ? -0.488 -0.011 -23.612 1.00 0.00 61 SER A C 14
ATOM 25542 O O . SER A 1 61 ? -0.187 1.019 -24.221 1.00 0.00 61 SER A O 14
ATOM 25550 N N . LYS A 1 62 ? 0.331 -1.059 -23.454 1.00 0.00 62 LYS A N 14
ATOM 25551 C CA . LYS A 1 62 ? 1.691 -1.312 -23.956 1.00 0.00 62 LYS A CA 14
ATOM 25552 C C . LYS A 1 62 ? 2.743 -0.888 -22.937 1.00 0.00 62 LYS A C 14
ATOM 25553 O O . LYS A 1 62 ? 2.789 0.268 -22.508 1.00 0.00 62 LYS A O 14
ATOM 25572 N N . ARG A 1 63 ? 3.575 -1.858 -22.541 1.00 0.00 63 ARG A N 14
ATOM 25573 C CA . ARG A 1 63 ? 4.618 -1.723 -21.528 1.00 0.00 63 ARG A CA 14
ATOM 25574 C C . ARG A 1 63 ? 5.799 -0.956 -22.117 1.00 0.00 63 ARG A C 14
ATOM 25575 O O . ARG A 1 63 ? 6.777 -1.560 -22.565 1.00 0.00 63 ARG A O 14
ATOM 25596 N N . ASN A 1 64 ? 5.698 0.364 -22.168 1.00 0.00 64 ASN A N 14
ATOM 25597 C CA . ASN A 1 64 ? 6.773 1.218 -22.673 1.00 0.00 64 ASN A CA 14
ATOM 25598 C C . ASN A 1 64 ? 7.902 1.296 -21.633 1.00 0.00 64 ASN A C 14
ATOM 25599 O O . ASN A 1 64 ? 7.779 0.753 -20.532 1.00 0.00 64 ASN A O 14
ATOM 25610 N N . ARG A 1 65 ? 8.993 2.002 -21.935 1.00 0.00 65 ARG A N 14
ATOM 25611 C CA . ARG A 1 65 ? 9.878 2.536 -20.896 1.00 0.00 65 ARG A CA 14
ATOM 25612 C C . ARG A 1 65 ? 9.168 3.711 -20.228 1.00 0.00 65 ARG A C 14
ATOM 25613 O O . ARG A 1 65 ? 8.495 4.470 -20.932 1.00 0.00 65 ARG A O 14
ATOM 25634 N N . ARG A 1 66 ? 9.389 3.932 -18.929 1.00 0.00 66 ARG A N 14
ATOM 25635 C CA . ARG A 1 66 ? 9.335 5.253 -18.305 1.00 0.00 66 ARG A CA 14
ATOM 25636 C C . ARG A 1 66 ? 9.900 5.188 -16.888 1.00 0.00 66 ARG A C 14
ATOM 25637 O O . ARG A 1 66 ? 10.014 4.105 -16.305 1.00 0.00 66 ARG A O 14
ATOM 25658 N N . HIS A 1 67 ? 10.207 6.348 -16.312 1.00 0.00 67 HIS A N 14
ATOM 25659 C CA . HIS A 1 67 ? 10.346 6.495 -14.868 1.00 0.00 67 HIS A CA 14
ATOM 25660 C C . HIS A 1 67 ? 8.961 6.331 -14.245 1.00 0.00 67 HIS A C 14
ATOM 25661 O O . HIS A 1 67 ? 7.965 6.744 -14.845 1.00 0.00 67 HIS A O 14
ATOM 25675 N N . ILE A 1 68 ? 8.886 5.765 -13.043 1.00 0.00 68 ILE A N 14
ATOM 25676 C CA . ILE A 1 68 ? 7.658 5.619 -12.278 1.00 0.00 68 ILE A CA 14
ATOM 25677 C C . ILE A 1 68 ? 7.989 6.062 -10.862 1.00 0.00 68 ILE A C 14
ATOM 25678 O O . ILE A 1 68 ? 8.931 5.557 -10.253 1.00 0.00 68 ILE A O 14
ATOM 25694 N N . GLU A 1 69 ? 7.227 7.019 -10.347 1.00 0.00 69 GLU A N 14
ATOM 25695 C CA . GLU A 1 69 ? 7.205 7.376 -8.954 1.00 0.00 69 GLU A CA 14
ATOM 25696 C C . GLU A 1 69 ? 6.402 6.306 -8.232 1.00 0.00 69 GLU A C 14
ATOM 25697 O O . GLU A 1 69 ? 5.169 6.238 -8.329 1.00 0.00 69 GLU A O 14
ATOM 25709 N N . LYS A 1 70 ? 7.130 5.428 -7.561 1.00 0.00 70 LYS A N 14
ATOM 25710 C CA . LYS A 1 70 ? 6.603 4.392 -6.698 1.00 0.00 70 LYS A CA 14
ATOM 25711 C C . LYS A 1 70 ? 6.593 4.847 -5.248 1.00 0.00 70 LYS A C 14
ATOM 25712 O O . LYS A 1 70 ? 7.326 5.763 -4.870 1.00 0.00 70 LYS A O 14
ATOM 25731 N N . LYS A 1 71 ? 5.808 4.153 -4.426 1.00 0.00 71 LYS A N 14
ATOM 25732 C CA . LYS A 1 71 ? 5.654 4.395 -3.000 1.00 0.00 71 LYS A CA 14
ATOM 25733 C C . LYS A 1 71 ? 5.367 3.106 -2.265 1.00 0.00 71 LYS A C 14
ATOM 25734 O O . LYS A 1 71 ? 5.172 2.055 -2.893 1.00 0.00 71 LYS A O 14
ATOM 25753 N N . ILE A 1 72 ? 5.383 3.229 -0.937 1.00 0.00 72 ILE A N 14
ATOM 25754 C CA . ILE A 1 72 ? 4.899 2.289 0.060 1.00 0.00 72 ILE A CA 14
ATOM 25755 C C . ILE A 1 72 ? 4.062 3.149 1.033 1.00 0.00 72 ILE A C 14
ATOM 25756 O O . ILE A 1 72 ? 4.333 4.345 1.173 1.00 0.00 72 ILE A O 14
ATOM 25772 N N . LEU A 1 73 ? 3.025 2.580 1.660 1.00 0.00 73 LEU A N 14
ATOM 25773 C CA . LEU A 1 73 ? 2.061 3.261 2.527 1.00 0.00 73 LEU A CA 14
ATOM 25774 C C . LEU A 1 73 ? 1.872 2.438 3.816 1.00 0.00 73 LEU A C 14
ATOM 25775 O O . LEU A 1 73 ? 2.106 1.223 3.792 1.00 0.00 73 LEU A O 14
ATOM 25791 N N . THR A 1 74 ? 1.352 3.018 4.906 1.00 0.00 74 THR A N 14
ATOM 25792 C CA . THR A 1 74 ? 1.298 2.367 6.223 1.00 0.00 74 THR A CA 14
ATOM 25793 C C . THR A 1 74 ? -0.101 2.467 6.854 1.00 0.00 74 THR A C 14
ATOM 25794 O O . THR A 1 74 ? -0.562 3.577 7.120 1.00 0.00 74 THR A O 14
ATOM 25805 N N . PHE A 1 75 ? -0.729 1.323 7.171 1.00 0.00 75 PHE A N 14
ATOM 25806 C CA . PHE A 1 75 ? -1.878 1.198 8.072 1.00 0.00 75 PHE A CA 14
ATOM 25807 C C . PHE A 1 75 ? -1.599 -0.020 8.938 1.00 0.00 75 PHE A C 14
ATOM 25808 O O . PHE A 1 75 ? -1.442 -1.128 8.418 1.00 0.00 75 PHE A O 14
ATOM 25825 N N . GLN A 1 76 ? -1.433 0.194 10.238 1.00 0.00 76 GLN A N 14
ATOM 25826 C CA . GLN A 1 76 ? -1.140 -0.879 11.170 1.00 0.00 76 GLN A CA 14
ATOM 25827 C C . GLN A 1 76 ? -2.422 -1.613 11.549 1.00 0.00 76 GLN A C 14
ATOM 25828 O O . GLN A 1 76 ? -3.532 -1.088 11.399 1.00 0.00 76 GLN A O 14
ATOM 25842 N N . GLY A 1 77 ? -2.237 -2.812 12.092 1.00 0.00 77 GLY A N 14
ATOM 25843 C CA . GLY A 1 77 ? -3.297 -3.621 12.660 1.00 0.00 77 GLY A CA 14
ATOM 25844 C C . GLY A 1 77 ? -4.326 -4.102 11.645 1.00 0.00 77 GLY A C 14
ATOM 25845 O O . GLY A 1 77 ? -4.172 -3.952 10.434 1.00 0.00 77 GLY A O 14
ATOM 25849 N N . SER A 1 78 ? -5.374 -4.725 12.174 1.00 0.00 78 SER A N 14
ATOM 25850 C CA . SER A 1 78 ? -6.390 -5.481 11.452 1.00 0.00 78 SER A CA 14
ATOM 25851 C C . SER A 1 78 ? -7.399 -4.629 10.661 1.00 0.00 78 SER A C 14
ATOM 25852 O O . SER A 1 78 ? -8.431 -5.163 10.251 1.00 0.00 78 SER A O 14
ATOM 25860 N N . LYS A 1 79 ? -7.139 -3.332 10.443 1.00 0.00 79 LYS A N 14
ATOM 25861 C CA . LYS A 1 79 ? -7.973 -2.442 9.646 1.00 0.00 79 LYS A CA 14
ATOM 25862 C C . LYS A 1 79 ? -8.274 -3.022 8.266 1.00 0.00 79 LYS A C 14
ATOM 25863 O O . LYS A 1 79 ? -7.421 -3.655 7.648 1.00 0.00 79 LYS A O 14
ATOM 25882 N N . THR A 1 80 ? -9.453 -2.699 7.751 1.00 0.00 80 THR A N 14
ATOM 25883 C CA . THR A 1 80 ? -9.980 -3.179 6.482 1.00 0.00 80 THR A CA 14
ATOM 25884 C C . THR A 1 80 ? -10.021 -2.073 5.423 1.00 0.00 80 THR A C 14
ATOM 25885 O O . THR A 1 80 ? -10.559 -2.270 4.328 1.00 0.00 80 THR A O 14
ATOM 25896 N N . HIS A 1 81 ? -9.489 -0.891 5.739 1.00 0.00 81 HIS A N 14
ATOM 25897 C CA . HIS A 1 81 ? -9.358 0.210 4.808 1.00 0.00 81 HIS A CA 14
ATOM 25898 C C . HIS A 1 81 ? -8.090 1.001 5.112 1.00 0.00 81 HIS A C 14
ATOM 25899 O O . HIS A 1 81 ? -7.580 0.970 6.238 1.00 0.00 81 HIS A O 14
ATOM 25913 N N . GLY A 1 82 ? -7.619 1.750 4.122 1.00 0.00 82 GLY A N 14
ATOM 25914 C CA . GLY A 1 82 ? -6.495 2.668 4.187 1.00 0.00 82 GLY A CA 14
ATOM 25915 C C . GLY A 1 82 ? -6.731 3.780 3.171 1.00 0.00 82 GLY A C 14
ATOM 25916 O O . GLY A 1 82 ? -7.666 3.694 2.377 1.00 0.00 82 GLY A O 14
ATOM 25920 N N . MET A 1 83 ? -5.925 4.842 3.198 1.00 0.00 83 MET A N 14
ATOM 25921 C CA . MET A 1 83 ? -6.232 6.078 2.479 1.00 0.00 83 MET A CA 14
ATOM 25922 C C . MET A 1 83 ? -4.986 6.641 1.811 1.00 0.00 83 MET A C 14
ATOM 25923 O O . MET A 1 83 ? -3.895 6.575 2.374 1.00 0.00 83 MET A O 14
ATOM 25937 N N . LEU A 1 84 ? -5.149 7.226 0.628 1.00 0.00 84 LEU A N 14
ATOM 25938 C CA . LEU A 1 84 ? -4.110 7.730 -0.265 1.00 0.00 84 LEU A CA 14
ATOM 25939 C C . LEU A 1 84 ? -4.180 9.266 -0.284 1.00 0.00 84 LEU A C 14
ATOM 25940 O O . LEU A 1 84 ? -4.859 9.806 -1.151 1.00 0.00 84 LEU A O 14
ATOM 25956 N N . PRO A 1 85 ? -3.551 9.991 0.657 1.00 0.00 85 PRO A N 14
ATOM 25957 C CA . PRO A 1 85 ? -3.579 11.451 0.700 1.00 0.00 85 PRO A CA 14
ATOM 25958 C C . PRO A 1 85 ? -2.411 12.088 -0.058 1.00 0.00 85 PRO A C 14
ATOM 25959 O O . PRO A 1 85 ? -1.327 11.504 -0.161 1.00 0.00 85 PRO A O 14
ATOM 25970 N N . GLY A 1 86 ? -2.587 13.340 -0.485 1.00 0.00 86 GLY A N 14
ATOM 25971 C CA . GLY A 1 86 ? -1.572 14.107 -1.201 1.00 0.00 86 GLY A CA 14
ATOM 25972 C C . GLY A 1 86 ? -1.243 13.473 -2.549 1.00 0.00 86 GLY A C 14
ATOM 25973 O O . GLY A 1 86 ? -0.075 13.373 -2.929 1.00 0.00 86 GLY A O 14
ATOM 25977 N N . LEU A 1 87 ? -2.274 12.997 -3.242 1.00 0.00 87 LEU A N 14
ATOM 25978 C CA . LEU A 1 87 ? -2.219 12.481 -4.599 1.00 0.00 87 LEU A CA 14
ATOM 25979 C C . LEU A 1 87 ? -2.616 13.598 -5.559 1.00 0.00 87 LEU A C 14
ATOM 25980 O O . LEU A 1 87 ? -3.202 14.596 -5.139 1.00 0.00 87 LEU A O 14
ATOM 25996 N N . GLU A 1 88 ? -2.351 13.411 -6.851 1.00 0.00 88 GLU A N 14
ATOM 25997 C CA . GLU A 1 88 ? -2.783 14.377 -7.861 1.00 0.00 88 GLU A CA 14
ATOM 25998 C C . GLU A 1 88 ? -4.171 13.995 -8.385 1.00 0.00 88 GLU A C 14
ATOM 25999 O O . GLU A 1 88 ? -4.444 12.800 -8.568 1.00 0.00 88 GLU A O 14
ATOM 26011 N N . PRO A 1 89 ? -5.020 14.986 -8.700 1.00 0.00 89 PRO A N 14
ATOM 26012 C CA . PRO A 1 89 ? -6.223 14.785 -9.488 1.00 0.00 89 PRO A CA 14
ATOM 26013 C C . PRO A 1 89 ? -5.900 14.457 -10.961 1.00 0.00 89 PRO A C 14
ATOM 26014 O O . PRO A 1 89 ? -4.752 14.574 -11.391 1.00 0.00 89 PRO A O 14
ATOM 26025 N N . PHE A 1 90 ? -6.937 14.098 -11.729 1.00 0.00 90 PHE A N 14
ATOM 26026 C CA . PHE A 1 90 ? -6.963 13.878 -13.178 1.00 0.00 90 PHE A CA 14
ATOM 26027 C C . PHE A 1 90 ? -5.787 13.041 -13.706 1.00 0.00 90 PHE A C 14
ATOM 26028 O O . PHE A 1 90 ? -5.327 13.222 -14.840 1.00 0.00 90 PHE A O 14
ATOM 26045 N N . SER A 1 91 ? -5.349 12.075 -12.898 1.00 0.00 91 SER A N 14
ATOM 26046 C CA . SER A 1 91 ? -4.294 11.110 -13.170 1.00 0.00 91 SER A CA 14
ATOM 26047 C C . SER A 1 91 ? -4.877 9.689 -13.141 1.00 0.00 91 SER A C 14
ATOM 26048 O O . SER A 1 91 ? -6.095 9.510 -13.028 1.00 0.00 91 SER A O 14
ATOM 26056 N N . HIS A 1 92 ? -4.016 8.679 -13.288 1.00 0.00 92 HIS A N 14
ATOM 26057 C CA . HIS A 1 92 ? -4.332 7.272 -13.096 1.00 0.00 92 HIS A CA 14
ATOM 26058 C C . HIS A 1 92 ? -3.343 6.733 -12.069 1.00 0.00 92 HIS A C 14
ATOM 26059 O O . HIS A 1 92 ? -2.222 7.242 -11.958 1.00 0.00 92 HIS A O 14
ATOM 26073 N N . TYR A 1 93 ? -3.722 5.681 -11.352 1.00 0.00 93 TYR A N 14
ATOM 26074 C CA . TYR A 1 93 ? -2.864 5.049 -10.368 1.00 0.00 93 TYR A CA 14
ATOM 26075 C C . TYR A 1 93 ? -3.118 3.555 -10.344 1.00 0.00 93 TYR A C 14
ATOM 26076 O O . TYR A 1 93 ? -4.193 3.099 -10.740 1.00 0.00 93 TYR A O 14
ATOM 26094 N N . THR A 1 94 ? -2.134 2.818 -9.838 1.00 0.00 94 THR A N 14
ATOM 26095 C CA . THR A 1 94 ? -2.278 1.410 -9.490 1.00 0.00 94 THR A CA 14
ATOM 26096 C C . THR A 1 94 ? -1.826 1.252 -8.034 1.00 0.00 94 THR A C 14
ATOM 26097 O O . THR A 1 94 ? -0.871 1.924 -7.632 1.00 0.00 94 THR A O 14
ATOM 26108 N N . LEU A 1 95 ? -2.504 0.424 -7.235 1.00 0.00 95 LEU A N 14
ATOM 26109 C CA . LEU A 1 95 ? -2.178 0.073 -5.853 1.00 0.00 95 LEU A CA 14
ATOM 26110 C C . LEU A 1 95 ? -2.430 -1.425 -5.646 1.00 0.00 95 LEU A C 14
ATOM 26111 O O . LEU A 1 95 ? -3.277 -2.010 -6.319 1.00 0.00 95 LEU A O 14
ATOM 26127 N N . ASN A 1 96 ? -1.742 -2.048 -4.691 1.00 0.00 96 ASN A N 14
ATOM 26128 C CA . ASN A 1 96 ? -2.042 -3.384 -4.153 1.00 0.00 96 ASN A CA 14
ATOM 26129 C C . ASN A 1 96 ? -1.815 -3.345 -2.646 1.00 0.00 96 ASN A C 14
ATOM 26130 O O . ASN A 1 96 ? -1.196 -2.414 -2.145 1.00 0.00 96 ASN A O 14
ATOM 26141 N N . VAL A 1 97 ? -2.288 -4.353 -1.921 1.00 0.00 97 VAL A N 14
ATOM 26142 C CA . VAL A 1 97 ? -2.251 -4.452 -0.467 1.00 0.00 97 VAL A CA 14
ATOM 26143 C C . VAL A 1 97 ? -1.339 -5.650 -0.141 1.00 0.00 97 VAL A C 14
ATOM 26144 O O . VAL A 1 97 ? -1.320 -6.624 -0.903 1.00 0.00 97 VAL A O 14
ATOM 26157 N N . ARG A 1 98 ? -0.598 -5.618 0.973 1.00 0.00 98 ARG A N 14
ATOM 26158 C CA . ARG A 1 98 ? 0.139 -6.772 1.498 1.00 0.00 98 ARG A CA 14
ATOM 26159 C C . ARG A 1 98 ? 0.030 -6.862 3.024 1.00 0.00 98 ARG A C 14
ATOM 26160 O O . ARG A 1 98 ? 0.437 -5.930 3.725 1.00 0.00 98 ARG A O 14
ATOM 26181 N N . VAL A 1 99 ? -0.494 -7.978 3.538 1.00 0.00 99 VAL A N 14
ATOM 26182 C CA . VAL A 1 99 ? -0.529 -8.313 4.954 1.00 0.00 99 VAL A CA 14
ATOM 26183 C C . VAL A 1 99 ? 0.908 -8.599 5.388 1.00 0.00 99 VAL A C 14
ATOM 26184 O O . VAL A 1 99 ? 1.648 -9.302 4.685 1.00 0.00 99 VAL A O 14
ATOM 26197 N N . VAL A 1 100 ? 1.288 -8.078 6.547 1.00 0.00 100 VAL A N 14
ATOM 26198 C CA . VAL A 1 100 ? 2.580 -8.295 7.172 1.00 0.00 100 VAL A CA 14
ATOM 26199 C C . VAL A 1 100 ? 2.307 -8.509 8.648 1.00 0.00 100 VAL A C 14
ATOM 26200 O O . VAL A 1 100 ? 1.372 -7.940 9.222 1.00 0.00 100 VAL A O 14
ATOM 26213 N N . ASN A 1 101 ? 3.094 -9.392 9.240 1.00 0.00 101 ASN A N 14
ATOM 26214 C CA . ASN A 1 101 ? 2.985 -9.876 10.597 1.00 0.00 101 ASN A CA 14
ATOM 26215 C C . ASN A 1 101 ? 4.382 -9.795 11.233 1.00 0.00 101 ASN A C 14
ATOM 26216 O O . ASN A 1 101 ? 5.280 -9.182 10.645 1.00 0.00 101 ASN A O 14
ATOM 26227 N N . GLY A 1 102 ? 4.559 -10.308 12.452 1.00 0.00 102 GLY A N 14
ATOM 26228 C CA . GLY A 1 102 ? 5.840 -10.191 13.144 1.00 0.00 102 GLY A CA 14
ATOM 26229 C C . GLY A 1 102 ? 6.940 -10.995 12.454 1.00 0.00 102 GLY A C 14
ATOM 26230 O O . GLY A 1 102 ? 8.078 -10.534 12.370 1.00 0.00 102 GLY A O 14
ATOM 26234 N N . LYS A 1 103 ? 6.615 -12.180 11.936 1.00 0.00 103 LYS A N 14
ATOM 26235 C CA . LYS A 1 103 ? 7.564 -12.997 11.194 1.00 0.00 103 LYS A CA 14
ATOM 26236 C C . LYS A 1 103 ? 7.955 -12.343 9.864 1.00 0.00 103 LYS A C 14
ATOM 26237 O O . LYS A 1 103 ? 9.112 -12.481 9.461 1.00 0.00 103 LYS A O 14
ATOM 26256 N N . GLY A 1 104 ? 7.037 -11.658 9.176 1.00 0.00 104 GLY A N 14
ATOM 26257 C CA . GLY A 1 104 ? 7.292 -11.100 7.856 1.00 0.00 104 GLY A CA 14
ATOM 26258 C C . GLY A 1 104 ? 6.012 -11.039 7.030 1.00 0.00 104 GLY A C 14
ATOM 26259 O O . GLY A 1 104 ? 4.949 -10.696 7.550 1.00 0.00 104 GLY A O 14
ATOM 26263 N N . GLU A 1 105 ? 6.109 -11.289 5.725 1.00 0.00 105 GLU A N 14
ATOM 26264 C CA . GLU A 1 105 ? 5.068 -10.986 4.748 1.00 0.00 105 GLU A CA 14
ATOM 26265 C C . GLU A 1 105 ? 4.580 -12.241 4.005 1.00 0.00 105 GLU A C 14
ATOM 26266 O O . GLU A 1 105 ? 5.116 -13.339 4.163 1.00 0.00 105 GLU A O 14
ATOM 26278 N N . GLY A 1 106 ? 3.539 -12.075 3.185 1.00 0.00 106 GLY A N 14
ATOM 26279 C CA . GLY A 1 106 ? 2.995 -13.098 2.292 1.00 0.00 106 GLY A CA 14
ATOM 26280 C C . GLY A 1 106 ? 2.603 -12.503 0.929 1.00 0.00 106 GLY A C 14
ATOM 26281 O O . GLY A 1 106 ? 3.057 -11.400 0.600 1.00 0.00 106 GLY A O 14
ATOM 26285 N N . PRO A 1 107 ? 1.771 -13.205 0.134 1.00 0.00 107 PRO A N 14
ATOM 26286 C CA . PRO A 1 107 ? 1.378 -12.781 -1.212 1.00 0.00 107 PRO A CA 14
ATOM 26287 C C . PRO A 1 107 ? 0.567 -11.503 -1.181 1.00 0.00 107 PRO A C 14
ATOM 26288 O O . PRO A 1 107 ? -0.235 -11.294 -0.277 1.00 0.00 107 PRO A O 14
ATOM 26299 N N . ALA A 1 108 ? 0.757 -10.673 -2.200 1.00 0.00 108 ALA A N 14
ATOM 26300 C CA . ALA A 1 108 ? 0.003 -9.457 -2.415 1.00 0.00 108 ALA A CA 14
ATOM 26301 C C . ALA A 1 108 ? -1.446 -9.780 -2.767 1.00 0.00 108 ALA A C 14
ATOM 26302 O O . ALA A 1 108 ? -1.754 -10.864 -3.277 1.00 0.00 108 ALA A O 14
ATOM 26309 N N . SER A 1 109 ? -2.338 -8.815 -2.542 1.00 0.00 109 SER A N 14
ATOM 26310 C CA . SER A 1 109 ? -3.653 -8.818 -3.159 1.00 0.00 109 SER A CA 14
ATOM 26311 C C . SER A 1 109 ? -3.519 -8.765 -4.693 1.00 0.00 109 SER A C 14
ATOM 26312 O O . SER A 1 109 ? -2.424 -8.511 -5.219 1.00 0.00 109 SER A O 14
ATOM 26320 N N . PRO A 1 110 ? -4.639 -8.865 -5.428 1.00 0.00 110 PRO A N 14
ATOM 26321 C CA . PRO A 1 110 ? -4.698 -8.296 -6.761 1.00 0.00 110 PRO A CA 14
ATOM 26322 C C . PRO A 1 110 ? -4.245 -6.838 -6.749 1.00 0.00 110 PRO A C 14
ATOM 26323 O O . PRO A 1 110 ? -4.463 -6.111 -5.770 1.00 0.00 110 PRO A O 14
ATOM 26334 N N . ASP A 1 111 ? -3.643 -6.421 -7.859 1.00 0.00 111 ASP A N 14
ATOM 26335 C CA . ASP A 1 111 ? -3.440 -5.016 -8.170 1.00 0.00 111 ASP A CA 14
ATOM 26336 C C . ASP A 1 111 ? -4.832 -4.445 -8.469 1.00 0.00 111 ASP A C 14
ATOM 26337 O O . ASP A 1 111 ? -5.666 -5.110 -9.097 1.00 0.00 111 ASP A O 14
ATOM 26346 N N . ARG A 1 112 ? -5.080 -3.196 -8.091 1.00 0.00 112 ARG A N 14
ATOM 26347 C CA . ARG A 1 112 ? -6.270 -2.416 -8.418 1.00 0.00 112 ARG A CA 14
ATOM 26348 C C . ARG A 1 112 ? -5.831 -1.073 -8.955 1.00 0.00 112 ARG A C 14
ATOM 26349 O O . ARG A 1 112 ? -4.658 -0.705 -8.885 1.00 0.00 112 ARG A O 14
ATOM 26370 N N . VAL A 1 113 ? -6.792 -0.325 -9.463 1.00 0.00 113 VAL A N 14
ATOM 26371 C CA . VAL A 1 113 ? -6.601 0.970 -10.060 1.00 0.00 113 VAL A CA 14
ATOM 26372 C C . VAL A 1 113 ? -7.650 1.923 -9.510 1.00 0.00 113 VAL A C 14
ATOM 26373 O O . VAL A 1 113 ? -8.696 1.526 -8.989 1.00 0.00 113 VAL A O 14
ATOM 26386 N N . PHE A 1 114 ? -7.383 3.200 -9.719 1.00 0.00 114 PHE A N 14
ATOM 26387 C CA . PHE A 1 114 ? -8.336 4.293 -9.691 1.00 0.00 114 PHE A CA 14
ATOM 26388 C C . PHE A 1 114 ? -7.782 5.404 -10.601 1.00 0.00 114 PHE A C 14
ATOM 26389 O O . PHE A 1 114 ? -6.565 5.543 -10.758 1.00 0.00 114 PHE A O 14
ATOM 26406 N N . ASN A 1 115 ? -8.673 6.162 -11.241 1.00 0.00 115 ASN A N 14
ATOM 26407 C CA . ASN A 1 115 ? -8.386 7.505 -11.757 1.00 0.00 115 ASN A CA 14
ATOM 26408 C C . ASN A 1 115 ? -8.638 8.491 -10.628 1.00 0.00 115 ASN A C 14
ATOM 26409 O O . ASN A 1 115 ? -9.211 8.119 -9.610 1.00 0.00 115 ASN A O 14
ATOM 26420 N N . THR A 1 116 ? -8.212 9.734 -10.799 1.00 0.00 116 THR A N 14
ATOM 26421 C CA . THR A 1 116 ? -8.688 10.833 -9.970 1.00 0.00 116 THR A CA 14
ATOM 26422 C C . THR A 1 116 ? -9.420 11.850 -10.869 1.00 0.00 116 THR A C 14
ATOM 26423 O O . THR A 1 116 ? -9.253 11.793 -12.088 1.00 0.00 116 THR A O 14
ATOM 26434 N N . PRO A 1 117 ? -10.249 12.759 -10.315 1.00 0.00 117 PRO A N 14
ATOM 26435 C CA . PRO A 1 117 ? -11.335 13.381 -11.064 1.00 0.00 117 PRO A CA 14
ATOM 26436 C C . PRO A 1 117 ? -10.866 14.488 -12.022 1.00 0.00 117 PRO A C 14
ATOM 26437 O O . PRO A 1 117 ? -10.682 14.215 -13.205 1.00 0.00 117 PRO A O 14
ATOM 26448 N N . GLU A 1 118 ? -10.674 15.724 -11.551 1.00 0.00 118 GLU A N 14
ATOM 26449 C CA . GLU A 1 118 ? -10.231 16.851 -12.360 1.00 0.00 118 GLU A CA 14
ATOM 26450 C C . GLU A 1 118 ? -9.281 17.725 -11.546 1.00 0.00 118 GLU A C 14
ATOM 26451 O O . GLU A 1 118 ? -8.153 17.968 -11.973 1.00 0.00 118 GLU A O 14
ATOM 26463 N N . GLY A 1 119 ? -9.708 18.154 -10.359 1.00 0.00 119 GLY A N 14
ATOM 26464 C CA . GLY A 1 119 ? -8.914 18.995 -9.479 1.00 0.00 119 GLY A CA 14
ATOM 26465 C C . GLY A 1 119 ? -9.762 19.995 -8.716 1.00 0.00 119 GLY A C 14
ATOM 26466 O O . GLY A 1 119 ? -10.947 19.764 -8.457 1.00 0.00 119 GLY A O 14
ATOM 26470 N N . SER A 1 120 ? -9.093 21.059 -8.284 1.00 0.00 120 SER A N 14
ATOM 26471 C CA . SER A 1 120 ? -9.617 22.312 -7.764 1.00 0.00 120 SER A CA 14
ATOM 26472 C C . SER A 1 120 ? -8.575 23.383 -8.124 1.00 0.00 120 SER A C 14
ATOM 26473 O O . SER A 1 120 ? -7.530 23.046 -8.692 1.00 0.00 120 SER A O 14
ATOM 26481 N N . GLY A 1 121 ? -8.809 24.654 -7.799 1.00 0.00 121 GLY A N 14
ATOM 26482 C CA . GLY A 1 121 ? -7.797 25.691 -7.932 1.00 0.00 121 GLY A CA 14
ATOM 26483 C C . GLY A 1 121 ? -8.455 27.038 -8.203 1.00 0.00 121 GLY A C 14
ATOM 26484 O O . GLY A 1 121 ? -9.043 27.589 -7.271 1.00 0.00 121 GLY A O 14
ATOM 26488 N N . PRO A 1 122 ? -8.360 27.603 -9.421 1.00 0.00 122 PRO A N 14
ATOM 26489 C CA . PRO A 1 122 ? -8.839 28.949 -9.721 1.00 0.00 122 PRO A CA 14
ATOM 26490 C C . PRO A 1 122 ? -10.372 28.984 -9.742 1.00 0.00 122 PRO A C 14
ATOM 26491 O O . PRO A 1 122 ? -10.994 28.788 -10.786 1.00 0.00 122 PRO A O 14
ATOM 26502 N N . SER A 1 123 ? -10.983 29.204 -8.581 1.00 0.00 123 SER A N 14
ATOM 26503 C CA . SER A 1 123 ? -12.418 29.245 -8.363 1.00 0.00 123 SER A CA 14
ATOM 26504 C C . SER A 1 123 ? -12.683 30.052 -7.083 1.00 0.00 123 SER A C 14
ATOM 26505 O O . SER A 1 123 ? -11.758 30.621 -6.490 1.00 0.00 123 SER A O 14
ATOM 26513 N N . SER A 1 124 ? -13.938 30.126 -6.650 1.00 0.00 124 SER A N 14
ATOM 26514 C CA . SER A 1 124 ? -14.366 30.530 -5.315 1.00 0.00 124 SER A CA 14
ATOM 26515 C C . SER A 1 124 ? -15.665 29.795 -4.976 1.00 0.00 124 SER A C 14
ATOM 26516 O O . SER A 1 124 ? -16.217 29.083 -5.826 1.00 0.00 124 SER A O 14
ATOM 26524 N N . GLY A 1 125 ? -16.105 29.901 -3.723 1.00 0.00 125 GLY A N 14
ATOM 26525 C CA . GLY A 1 125 ? -17.467 29.561 -3.346 1.00 0.00 125 GLY A CA 14
ATOM 26526 C C . GLY A 1 125 ? -18.404 30.547 -4.014 1.00 0.00 125 GLY A C 14
ATOM 26527 O O . GLY A 1 125 ? -19.515 30.101 -4.379 1.00 0.00 125 GLY A O 14
ATOM 26531 N N . GLY A 1 1 ? -10.672 -34.415 -4.789 1.00 0.00 1 GLY A N 15
ATOM 26532 C CA . GLY A 1 1 ? -9.540 -33.604 -4.339 1.00 0.00 1 GLY A CA 15
ATOM 26533 C C . GLY A 1 1 ? -8.397 -33.677 -5.332 1.00 0.00 1 GLY A C 15
ATOM 26534 O O . GLY A 1 1 ? -8.158 -34.721 -5.941 1.00 0.00 1 GLY A O 15
ATOM 26538 N N . SER A 1 2 ? -7.687 -32.567 -5.492 1.00 0.00 2 SER A N 15
ATOM 26539 C CA . SER A 1 2 ? -6.389 -32.447 -6.140 1.00 0.00 2 SER A CA 15
ATOM 26540 C C . SER A 1 2 ? -5.284 -32.821 -5.137 1.00 0.00 2 SER A C 15
ATOM 26541 O O . SER A 1 2 ? -5.568 -33.334 -4.050 1.00 0.00 2 SER A O 15
ATOM 26549 N N . SER A 1 3 ? -4.016 -32.557 -5.464 1.00 0.00 3 SER A N 15
ATOM 26550 C CA . SER A 1 3 ? -3.026 -32.210 -4.452 1.00 0.00 3 SER A CA 15
ATOM 26551 C C . SER A 1 3 ? -1.977 -31.284 -5.076 1.00 0.00 3 SER A C 15
ATOM 26552 O O . SER A 1 3 ? -1.986 -31.075 -6.291 1.00 0.00 3 SER A O 15
ATOM 26560 N N . GLY A 1 4 ? -1.059 -30.748 -4.273 1.00 0.00 4 GLY A N 15
ATOM 26561 C CA . GLY A 1 4 ? 0.045 -29.917 -4.726 1.00 0.00 4 GLY A CA 15
ATOM 26562 C C . GLY A 1 4 ? 1.315 -30.369 -4.024 1.00 0.00 4 GLY A C 15
ATOM 26563 O O . GLY A 1 4 ? 1.556 -30.014 -2.868 1.00 0.00 4 GLY A O 15
ATOM 26567 N N . SER A 1 5 ? 2.120 -31.184 -4.702 1.00 0.00 5 SER A N 15
ATOM 26568 C CA . SER A 1 5 ? 3.354 -31.779 -4.186 1.00 0.00 5 SER A CA 15
ATOM 26569 C C . SER A 1 5 ? 4.502 -30.758 -4.015 1.00 0.00 5 SER A C 15
ATOM 26570 O O . SER A 1 5 ? 5.652 -31.144 -3.800 1.00 0.00 5 SER A O 15
ATOM 26578 N N . SER A 1 6 ? 4.214 -29.457 -4.128 1.00 0.00 6 SER A N 15
ATOM 26579 C CA . SER A 1 6 ? 5.085 -28.365 -3.720 1.00 0.00 6 SER A CA 15
ATOM 26580 C C . SER A 1 6 ? 5.440 -28.547 -2.239 1.00 0.00 6 SER A C 15
ATOM 26581 O O . SER A 1 6 ? 6.539 -29.003 -1.906 1.00 0.00 6 SER A O 15
ATOM 26589 N N . GLY A 1 7 ? 4.480 -28.274 -1.357 1.00 0.00 7 GLY A N 15
ATOM 26590 C CA . GLY A 1 7 ? 4.691 -28.127 0.069 1.00 0.00 7 GLY A CA 15
ATOM 26591 C C . GLY A 1 7 ? 5.074 -26.687 0.375 1.00 0.00 7 GLY A C 15
ATOM 26592 O O . GLY A 1 7 ? 5.888 -26.093 -0.335 1.00 0.00 7 GLY A O 15
ATOM 26596 N N . HIS A 1 8 ? 4.550 -26.148 1.472 1.00 0.00 8 HIS A N 15
ATOM 26597 C CA . HIS A 1 8 ? 4.991 -24.902 2.090 1.00 0.00 8 HIS A CA 15
ATOM 26598 C C . HIS A 1 8 ? 5.207 -25.184 3.579 1.00 0.00 8 HIS A C 15
ATOM 26599 O O . HIS A 1 8 ? 5.137 -26.340 4.006 1.00 0.00 8 HIS A O 15
ATOM 26613 N N . SER A 1 9 ? 5.485 -24.149 4.359 1.00 0.00 9 SER A N 15
ATOM 26614 C CA . SER A 1 9 ? 5.437 -24.181 5.810 1.00 0.00 9 SER A CA 15
ATOM 26615 C C . SER A 1 9 ? 4.819 -22.861 6.274 1.00 0.00 9 SER A C 15
ATOM 26616 O O . SER A 1 9 ? 4.334 -22.091 5.438 1.00 0.00 9 SER A O 15
ATOM 26624 N N . GLY A 1 10 ? 4.780 -22.599 7.576 1.00 0.00 10 GLY A N 15
ATOM 26625 C CA . GLY A 1 10 ? 4.212 -21.380 8.119 1.00 0.00 10 GLY A CA 15
ATOM 26626 C C . GLY A 1 10 ? 4.099 -21.497 9.624 1.00 0.00 10 GLY A C 15
ATOM 26627 O O . GLY A 1 10 ? 3.446 -22.422 10.104 1.00 0.00 10 GLY A O 15
ATOM 26631 N N . GLU A 1 11 ? 4.726 -20.587 10.367 1.00 0.00 11 GLU A N 15
ATOM 26632 C CA . GLU A 1 11 ? 4.622 -20.516 11.822 1.00 0.00 11 GLU A CA 15
ATOM 26633 C C . GLU A 1 11 ? 4.491 -19.077 12.316 1.00 0.00 11 GLU A C 15
ATOM 26634 O O . GLU A 1 11 ? 4.086 -18.888 13.463 1.00 0.00 11 GLU A O 15
ATOM 26646 N N . ASP A 1 12 ? 4.825 -18.073 11.500 1.00 0.00 12 ASP A N 15
ATOM 26647 C CA . ASP A 1 12 ? 4.511 -16.666 11.782 1.00 0.00 12 ASP A CA 15
ATOM 26648 C C . ASP A 1 12 ? 4.343 -15.851 10.496 1.00 0.00 12 ASP A C 15
ATOM 26649 O O . ASP A 1 12 ? 3.794 -14.751 10.553 1.00 0.00 12 ASP A O 15
ATOM 26658 N N . LEU A 1 13 ? 4.819 -16.341 9.341 1.00 0.00 13 LEU A N 15
ATOM 26659 C CA . LEU A 1 13 ? 4.611 -15.679 8.054 1.00 0.00 13 LEU A CA 15
ATOM 26660 C C . LEU A 1 13 ? 3.183 -15.923 7.546 1.00 0.00 13 LEU A C 15
ATOM 26661 O O . LEU A 1 13 ? 2.641 -17.003 7.794 1.00 0.00 13 LEU A O 15
ATOM 26677 N N . PRO A 1 14 ? 2.588 -14.992 6.776 1.00 0.00 14 PRO A N 15
ATOM 26678 C CA . PRO A 1 14 ? 1.246 -15.160 6.230 1.00 0.00 14 PRO A CA 15
ATOM 26679 C C . PRO A 1 14 ? 1.128 -16.269 5.177 1.00 0.00 14 PRO A C 15
ATOM 26680 O O . PRO A 1 14 ? 2.115 -16.785 4.649 1.00 0.00 14 PRO A O 15
ATOM 26691 N N . MET A 1 15 ? -0.116 -16.568 4.812 1.00 0.00 15 MET A N 15
ATOM 26692 C CA . MET A 1 15 ? -0.529 -17.580 3.850 1.00 0.00 15 MET A CA 15
ATOM 26693 C C . MET A 1 15 ? -1.351 -16.961 2.722 1.00 0.00 15 MET A C 15
ATOM 26694 O O . MET A 1 15 ? -1.163 -17.337 1.567 1.00 0.00 15 MET A O 15
ATOM 26708 N N . VAL A 1 16 ? -2.244 -16.006 3.014 1.00 0.00 16 VAL A N 15
ATOM 26709 C CA . VAL A 1 16 ? -3.139 -15.444 2.003 1.00 0.00 16 VAL A CA 15
ATOM 26710 C C . VAL A 1 16 ? -3.236 -13.922 2.115 1.00 0.00 16 VAL A C 15
ATOM 26711 O O . VAL A 1 16 ? -3.070 -13.345 3.197 1.00 0.00 16 VAL A O 15
ATOM 26724 N N . ALA A 1 17 ? -3.477 -13.301 0.965 1.00 0.00 17 ALA A N 15
ATOM 26725 C CA . ALA A 1 17 ? -3.744 -11.897 0.740 1.00 0.00 17 ALA A CA 15
ATOM 26726 C C . ALA A 1 17 ? -5.230 -11.590 0.995 1.00 0.00 17 ALA A C 15
ATOM 26727 O O . ALA A 1 17 ? -6.030 -12.518 1.114 1.00 0.00 17 ALA A O 15
ATOM 26734 N N . PRO A 1 18 ? -5.622 -10.303 1.065 1.00 0.00 18 PRO A N 15
ATOM 26735 C CA . PRO A 1 18 ? -7.027 -9.936 1.168 1.00 0.00 18 PRO A CA 15
ATOM 26736 C C . PRO A 1 18 ? -7.868 -10.320 -0.064 1.00 0.00 18 PRO A C 15
ATOM 26737 O O . PRO A 1 18 ? -7.349 -10.599 -1.147 1.00 0.00 18 PRO A O 15
ATOM 26748 N N . GLY A 1 19 ? -9.194 -10.251 0.118 1.00 0.00 19 GLY A N 15
ATOM 26749 C CA . GLY A 1 19 ? -10.224 -10.430 -0.902 1.00 0.00 19 GLY A CA 15
ATOM 26750 C C . GLY A 1 19 ? -10.212 -9.319 -1.960 1.00 0.00 19 GLY A C 15
ATOM 26751 O O . GLY A 1 19 ? -9.236 -8.588 -2.113 1.00 0.00 19 GLY A O 15
ATOM 26755 N N . ASN A 1 20 ? -11.304 -9.191 -2.720 1.00 0.00 20 ASN A N 15
ATOM 26756 C CA . ASN A 1 20 ? -11.485 -8.169 -3.747 1.00 0.00 20 ASN A CA 15
ATOM 26757 C C . ASN A 1 20 ? -11.348 -6.795 -3.114 1.00 0.00 20 ASN A C 15
ATOM 26758 O O . ASN A 1 20 ? -12.250 -6.305 -2.430 1.00 0.00 20 ASN A O 15
ATOM 26769 N N . VAL A 1 21 ? -10.222 -6.167 -3.398 1.00 0.00 21 VAL A N 15
ATOM 26770 C CA . VAL A 1 21 ? -9.924 -4.813 -3.008 1.00 0.00 21 VAL A CA 15
ATOM 26771 C C . VAL A 1 21 ? -10.838 -3.875 -3.800 1.00 0.00 21 VAL A C 15
ATOM 26772 O O . VAL A 1 21 ? -11.122 -4.099 -4.986 1.00 0.00 21 VAL A O 15
ATOM 26785 N N . ARG A 1 22 ? -11.306 -2.824 -3.135 1.00 0.00 22 ARG A N 15
ATOM 26786 C CA . ARG A 1 22 ? -12.120 -1.744 -3.681 1.00 0.00 22 ARG A CA 15
ATOM 26787 C C . ARG A 1 22 ? -11.363 -0.467 -3.367 1.00 0.00 22 ARG A C 15
ATOM 26788 O O . ARG A 1 22 ? -10.611 -0.435 -2.401 1.00 0.00 22 ARG A O 15
ATOM 26809 N N . VAL A 1 23 ? -11.503 0.584 -4.151 1.00 0.00 23 VAL A N 15
ATOM 26810 C CA . VAL A 1 23 ? -10.966 1.882 -3.807 1.00 0.00 23 VAL A CA 15
ATOM 26811 C C . VAL A 1 23 ? -11.952 2.903 -4.365 1.00 0.00 23 VAL A C 15
ATOM 26812 O O . VAL A 1 23 ? -12.464 2.747 -5.473 1.00 0.00 23 VAL A O 15
ATOM 26825 N N . ASN A 1 24 ? -12.318 3.882 -3.548 1.00 0.00 24 ASN A N 15
ATOM 26826 C CA . ASN A 1 24 ? -13.178 5.000 -3.915 1.00 0.00 24 ASN A CA 15
ATOM 26827 C C . ASN A 1 24 ? -12.480 6.302 -3.630 1.00 0.00 24 ASN A C 15
ATOM 26828 O O . ASN A 1 24 ? -12.019 6.523 -2.515 1.00 0.00 24 ASN A O 15
ATOM 26839 N N . VAL A 1 25 ? -12.436 7.186 -4.607 1.00 0.00 25 VAL A N 15
ATOM 26840 C CA . VAL A 1 25 ? -11.733 8.419 -4.495 1.00 0.00 25 VAL A CA 15
ATOM 26841 C C . VAL A 1 25 ? -12.632 9.491 -3.908 1.00 0.00 25 VAL A C 15
ATOM 26842 O O . VAL A 1 25 ? -13.683 9.834 -4.452 1.00 0.00 25 VAL A O 15
ATOM 26855 N N . VAL A 1 26 ? -12.225 9.939 -2.731 1.00 0.00 26 VAL A N 15
ATOM 26856 C CA . VAL A 1 26 ? -13.014 10.787 -1.866 1.00 0.00 26 VAL A CA 15
ATOM 26857 C C . VAL A 1 26 ? -12.944 12.222 -2.365 1.00 0.00 26 VAL A C 15
ATOM 26858 O O . VAL A 1 26 ? -13.906 12.976 -2.203 1.00 0.00 26 VAL A O 15
ATOM 26871 N N . ASN A 1 27 ? -11.787 12.617 -2.897 1.00 0.00 27 ASN A N 15
ATOM 26872 C CA . ASN A 1 27 ? -11.555 13.949 -3.430 1.00 0.00 27 ASN A CA 15
ATOM 26873 C C . ASN A 1 27 ? -10.418 13.898 -4.444 1.00 0.00 27 ASN A C 15
ATOM 26874 O O . ASN A 1 27 ? -9.969 12.824 -4.834 1.00 0.00 27 ASN A O 15
ATOM 26885 N N . SER A 1 28 ? -9.984 15.054 -4.927 1.00 0.00 28 SER A N 15
ATOM 26886 C CA . SER A 1 28 ? -9.033 15.154 -6.027 1.00 0.00 28 SER A CA 15
ATOM 26887 C C . SER A 1 28 ? -7.630 14.652 -5.675 1.00 0.00 28 SER A C 15
ATOM 26888 O O . SER A 1 28 ? -6.848 14.383 -6.583 1.00 0.00 28 SER A O 15
ATOM 26896 N N . THR A 1 29 ? -7.317 14.537 -4.388 1.00 0.00 29 THR A N 15
ATOM 26897 C CA . THR A 1 29 ? -5.985 14.249 -3.863 1.00 0.00 29 THR A CA 15
ATOM 26898 C C . THR A 1 29 ? -6.022 13.077 -2.875 1.00 0.00 29 THR A C 15
ATOM 26899 O O . THR A 1 29 ? -5.010 12.787 -2.229 1.00 0.00 29 THR A O 15
ATOM 26910 N N . LEU A 1 30 ? -7.186 12.427 -2.739 1.00 0.00 30 LEU A N 15
ATOM 26911 C CA . LEU A 1 30 ? -7.463 11.446 -1.703 1.00 0.00 30 LEU A CA 15
ATOM 26912 C C . LEU A 1 30 ? -8.317 10.325 -2.262 1.00 0.00 30 LEU A C 15
ATOM 26913 O O . LEU A 1 30 ? -9.294 10.575 -2.971 1.00 0.00 30 LEU A O 15
ATOM 26929 N N . ALA A 1 31 ? -8.046 9.101 -1.825 1.00 0.00 31 ALA A N 15
ATOM 26930 C CA . ALA A 1 31 ? -8.929 7.971 -2.054 1.00 0.00 31 ALA A CA 15
ATOM 26931 C C . ALA A 1 31 ? -9.007 7.155 -0.776 1.00 0.00 31 ALA A C 15
ATOM 26932 O O . ALA A 1 31 ? -8.139 7.292 0.085 1.00 0.00 31 ALA A O 15
ATOM 26939 N N . GLU A 1 32 ? -10.018 6.304 -0.657 1.00 0.00 32 GLU A N 15
ATOM 26940 C CA . GLU A 1 32 ? -10.178 5.357 0.406 1.00 0.00 32 GLU A CA 15
ATOM 26941 C C . GLU A 1 32 ? -10.133 3.991 -0.262 1.00 0.00 32 GLU A C 15
ATOM 26942 O O . GLU A 1 32 ? -10.863 3.724 -1.211 1.00 0.00 32 GLU A O 15
ATOM 26954 N N . VAL A 1 33 ? -9.186 3.168 0.148 1.00 0.00 33 VAL A N 15
ATOM 26955 C CA . VAL A 1 33 ? -8.996 1.803 -0.313 1.00 0.00 33 VAL A CA 15
ATOM 26956 C C . VAL A 1 33 ? -9.650 0.906 0.727 1.00 0.00 33 VAL A C 15
ATOM 26957 O O . VAL A 1 33 ? -9.550 1.193 1.916 1.00 0.00 33 VAL A O 15
ATOM 26970 N N . HIS A 1 34 ? -10.259 -0.192 0.291 1.00 0.00 34 HIS A N 15
ATOM 26971 C CA . HIS A 1 34 ? -11.007 -1.136 1.109 1.00 0.00 34 HIS A CA 15
ATOM 26972 C C . HIS A 1 34 ? -10.554 -2.537 0.725 1.00 0.00 34 HIS A C 15
ATOM 26973 O O . HIS A 1 34 ? -10.293 -2.805 -0.449 1.00 0.00 34 HIS A O 15
ATOM 26987 N N . TRP A 1 35 ? -10.500 -3.446 1.687 1.00 0.00 35 TRP A N 15
ATOM 26988 C CA . TRP A 1 35 ? -10.148 -4.842 1.496 1.00 0.00 35 TRP A CA 15
ATOM 26989 C C . TRP A 1 35 ? -10.914 -5.678 2.524 1.00 0.00 35 TRP A C 15
ATOM 26990 O O . TRP A 1 35 ? -11.591 -5.133 3.399 1.00 0.00 35 TRP A O 15
ATOM 27011 N N . ASP A 1 36 ? -10.836 -7.003 2.422 1.00 0.00 36 ASP A N 15
ATOM 27012 C CA . ASP A 1 36 ? -11.539 -7.896 3.344 1.00 0.00 36 ASP A CA 15
ATOM 27013 C C . ASP A 1 36 ? -10.645 -8.213 4.542 1.00 0.00 36 ASP A C 15
ATOM 27014 O O . ASP A 1 36 ? -9.434 -8.369 4.360 1.00 0.00 36 ASP A O 15
ATOM 27023 N N . PRO A 1 37 ? -11.210 -8.354 5.752 1.00 0.00 37 PRO A N 15
ATOM 27024 C CA . PRO A 1 37 ? -10.491 -8.833 6.919 1.00 0.00 37 PRO A CA 15
ATOM 27025 C C . PRO A 1 37 ? -10.178 -10.316 6.739 1.00 0.00 37 PRO A C 15
ATOM 27026 O O . PRO A 1 37 ? -11.093 -11.143 6.725 1.00 0.00 37 PRO A O 15
ATOM 27037 N N . VAL A 1 38 ? -8.900 -10.656 6.585 1.00 0.00 38 VAL A N 15
ATOM 27038 C CA . VAL A 1 38 ? -8.483 -12.049 6.472 1.00 0.00 38 VAL A CA 15
ATOM 27039 C C . VAL A 1 38 ? -8.338 -12.684 7.874 1.00 0.00 38 VAL A C 15
ATOM 27040 O O . VAL A 1 38 ? -8.192 -11.961 8.873 1.00 0.00 38 VAL A O 15
ATOM 27053 N N . PRO A 1 39 ? -8.382 -14.022 7.979 1.00 0.00 39 PRO A N 15
ATOM 27054 C CA . PRO A 1 39 ? -8.384 -14.729 9.251 1.00 0.00 39 PRO A CA 15
ATOM 27055 C C . PRO A 1 39 ? -6.979 -14.856 9.840 1.00 0.00 39 PRO A C 15
ATOM 27056 O O . PRO A 1 39 ? -5.993 -15.002 9.123 1.00 0.00 39 PRO A O 15
ATOM 27067 N N . LEU A 1 40 ? -6.885 -14.909 11.168 1.00 0.00 40 LEU A N 15
ATOM 27068 C CA . LEU A 1 40 ? -5.655 -15.111 11.904 1.00 0.00 40 LEU A CA 15
ATOM 27069 C C . LEU A 1 40 ? -5.011 -16.432 11.482 1.00 0.00 40 LEU A C 15
ATOM 27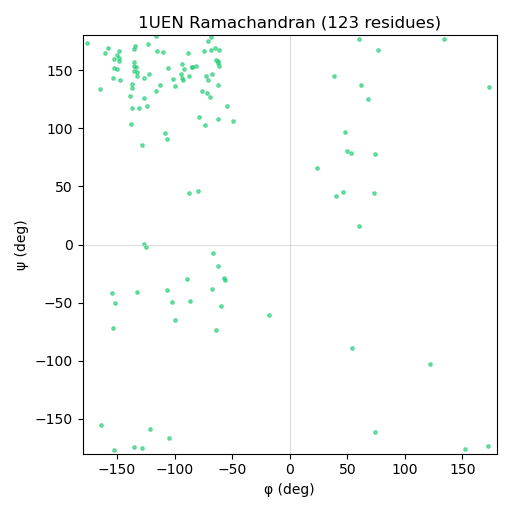070 O O . LEU A 1 40 ? -3.799 -16.479 11.294 1.00 0.00 40 LEU A O 15
ATOM 27086 N N . LYS A 1 41 ? -5.797 -17.468 11.188 1.00 0.00 41 LYS A N 15
ATOM 27087 C CA . LYS A 1 41 ? -5.258 -18.734 10.707 1.00 0.00 41 LYS A CA 15
ATOM 27088 C C . LYS A 1 41 ? -4.476 -18.626 9.404 1.00 0.00 41 LYS A C 15
ATOM 27089 O O . LYS A 1 41 ? -3.597 -19.462 9.206 1.00 0.00 41 LYS A O 15
ATOM 27108 N N . SER A 1 42 ? -4.727 -17.639 8.535 1.00 0.00 42 SER A N 15
ATOM 27109 C CA . SER A 1 42 ? -3.875 -17.409 7.370 1.00 0.00 42 SER A CA 15
ATOM 27110 C C . SER A 1 42 ? -2.782 -16.382 7.664 1.00 0.00 42 SER A C 15
ATOM 27111 O O . SER A 1 42 ? -1.766 -16.390 6.978 1.00 0.00 42 SER A O 15
ATOM 27119 N N . ILE A 1 43 ? -2.931 -15.529 8.681 1.00 0.00 43 ILE A N 15
ATOM 27120 C CA . ILE A 1 43 ? -1.823 -14.725 9.192 1.00 0.00 43 ILE A CA 15
ATOM 27121 C C . ILE A 1 43 ? -0.759 -15.690 9.753 1.00 0.00 43 ILE A C 15
ATOM 27122 O O . ILE A 1 43 ? 0.423 -15.455 9.539 1.00 0.00 43 ILE A O 15
ATOM 27138 N N . ARG A 1 44 ? -1.160 -16.768 10.445 1.00 0.00 44 ARG A N 15
ATOM 27139 C CA . ARG A 1 44 ? -0.342 -17.729 11.206 1.00 0.00 44 ARG A CA 15
ATOM 27140 C C . ARG A 1 44 ? 0.532 -17.116 12.301 1.00 0.00 44 ARG A C 15
ATOM 27141 O O . ARG A 1 44 ? 1.165 -17.870 13.039 1.00 0.00 44 ARG A O 15
ATOM 27162 N N . GLY A 1 45 ? 0.548 -15.799 12.446 1.00 0.00 45 GLY A N 15
ATOM 27163 C CA . GLY A 1 45 ? 1.381 -15.068 13.372 1.00 0.00 45 GLY A CA 15
ATOM 27164 C C . GLY A 1 45 ? 0.648 -13.825 13.835 1.00 0.00 45 GLY A C 15
ATOM 27165 O O . GLY A 1 45 ? -0.563 -13.694 13.628 1.00 0.00 45 GLY A O 15
ATOM 27169 N N . HIS A 1 46 ? 1.366 -12.903 14.469 1.00 0.00 46 HIS A N 15
ATOM 27170 C CA . HIS A 1 46 ? 0.791 -11.637 14.899 1.00 0.00 46 HIS A CA 15
ATOM 27171 C C . HIS A 1 46 ? 0.889 -10.616 13.777 1.00 0.00 46 HIS A C 15
ATOM 27172 O O . HIS A 1 46 ? 1.981 -10.140 13.461 1.00 0.00 46 HIS A O 15
ATOM 27186 N N . LEU A 1 47 ? -0.269 -10.311 13.175 1.00 0.00 47 LEU A N 15
ATOM 27187 C CA . LEU A 1 47 ? -0.446 -9.251 12.191 1.00 0.00 47 LEU A CA 15
ATOM 27188 C C . LEU A 1 47 ? 0.190 -7.988 12.744 1.00 0.00 47 LEU A C 15
ATOM 27189 O O . LEU A 1 47 ? -0.073 -7.608 13.884 1.00 0.00 47 LEU A O 15
ATOM 27205 N N . GLN A 1 48 ? 1.012 -7.356 11.929 1.00 0.00 48 GLN A N 15
ATOM 27206 C CA . GLN A 1 48 ? 1.494 -6.010 12.127 1.00 0.00 48 GLN A CA 15
ATOM 27207 C C . GLN A 1 48 ? 0.422 -5.089 11.550 1.00 0.00 48 GLN A C 15
ATOM 27208 O O . GLN A 1 48 ? -0.238 -4.340 12.275 1.00 0.00 48 GLN A O 15
ATOM 27222 N N . GLY A 1 49 ? 0.185 -5.216 10.245 1.00 0.00 49 GLY A N 15
ATOM 27223 C CA . GLY A 1 49 ? -0.773 -4.417 9.520 1.00 0.00 49 GLY A CA 15
ATOM 27224 C C . GLY A 1 49 ? -0.889 -4.918 8.098 1.00 0.00 49 GLY A C 15
ATOM 27225 O O . GLY A 1 49 ? -0.398 -5.993 7.744 1.00 0.00 49 GLY A O 15
ATOM 27229 N N . TYR A 1 50 ? -1.495 -4.085 7.266 1.00 0.00 50 TYR A N 15
ATOM 27230 C CA . TYR A 1 50 ? -1.516 -4.277 5.833 1.00 0.00 50 TYR A CA 15
ATOM 27231 C C . TYR A 1 50 ? -0.430 -3.370 5.244 1.00 0.00 50 TYR A C 15
ATOM 27232 O O . TYR A 1 50 ? 0.040 -2.428 5.899 1.00 0.00 50 TYR A O 15
ATOM 27250 N N . ARG A 1 51 ? 0.009 -3.656 4.016 1.00 0.00 51 ARG A N 15
ATOM 27251 C CA . ARG A 1 51 ? 1.002 -2.839 3.325 1.00 0.00 51 ARG A CA 15
ATOM 27252 C C . ARG A 1 51 ? 0.552 -2.613 1.887 1.00 0.00 51 ARG A C 15
ATOM 27253 O O . ARG A 1 51 ? 0.691 -3.491 1.040 1.00 0.00 51 ARG A O 15
ATOM 27274 N N . ILE A 1 52 ? -0.031 -1.445 1.633 1.00 0.00 52 ILE A N 15
ATOM 27275 C CA . ILE A 1 52 ? -0.363 -0.936 0.315 1.00 0.00 52 ILE A CA 15
ATOM 27276 C C . ILE A 1 52 ? 0.937 -0.409 -0.303 1.00 0.00 52 ILE A C 15
ATOM 27277 O O . ILE A 1 52 ? 1.538 0.529 0.235 1.00 0.00 52 ILE A O 15
ATOM 27293 N N . TYR A 1 53 ? 1.345 -0.988 -1.429 1.00 0.00 53 TYR A N 15
ATOM 27294 C CA . TYR A 1 53 ? 2.286 -0.419 -2.395 1.00 0.00 53 TYR A CA 15
ATOM 27295 C C . TYR A 1 53 ? 1.421 0.327 -3.419 1.00 0.00 53 TYR A C 15
ATOM 27296 O O . TYR A 1 53 ? 0.288 -0.092 -3.643 1.00 0.00 53 TYR A O 15
ATOM 27314 N N . TYR A 1 54 ? 1.893 1.407 -4.047 1.00 0.00 54 TYR A N 15
ATOM 27315 C CA . TYR A 1 54 ? 1.235 2.064 -5.175 1.00 0.00 54 TYR A CA 15
ATOM 27316 C C . TYR A 1 54 ? 2.244 2.818 -6.056 1.00 0.00 54 TYR A C 15
ATOM 27317 O O . TYR A 1 54 ? 3.375 3.035 -5.624 1.00 0.00 54 TYR A O 15
ATOM 27335 N N . TRP A 1 55 ? 1.875 3.213 -7.279 1.00 0.00 55 TRP A N 15
ATOM 27336 C CA . TRP A 1 55 ? 2.666 4.089 -8.152 1.00 0.00 55 TRP A CA 15
ATOM 27337 C C . TRP A 1 55 ? 1.762 4.946 -9.042 1.00 0.00 55 TRP A C 15
ATOM 27338 O O . TRP A 1 55 ? 0.608 4.588 -9.300 1.00 0.00 55 TRP A O 15
ATOM 27359 N N . LYS A 1 56 ? 2.309 6.058 -9.552 1.00 0.00 56 LYS A N 15
ATOM 27360 C CA . LYS A 1 56 ? 1.666 6.906 -10.553 1.00 0.00 56 LYS A CA 15
ATOM 27361 C C . LYS A 1 56 ? 1.623 6.104 -11.843 1.00 0.00 56 LYS A C 15
ATOM 27362 O O . LYS A 1 56 ? 2.597 5.426 -12.165 1.00 0.00 56 LYS A O 15
ATOM 27381 N N . THR A 1 57 ? 0.514 6.161 -12.566 1.00 0.00 57 THR A N 15
ATOM 27382 C CA . THR A 1 57 ? 0.345 5.486 -13.841 1.00 0.00 57 THR A CA 15
ATOM 27383 C C . THR A 1 57 ? 0.086 6.581 -14.883 1.00 0.00 57 THR A C 15
ATOM 27384 O O . THR A 1 57 ? -0.585 7.568 -14.581 1.00 0.00 57 THR A O 15
ATOM 27395 N N . GLN A 1 58 ? 0.648 6.449 -16.087 1.00 0.00 58 GLN A N 15
ATOM 27396 C CA . GLN A 1 58 ? 0.453 7.408 -17.167 1.00 0.00 58 GLN A CA 15
ATOM 27397 C C . GLN A 1 58 ? 0.453 6.651 -18.496 1.00 0.00 58 GLN A C 15
ATOM 27398 O O . GLN A 1 58 ? 1.516 6.346 -19.046 1.00 0.00 58 GLN A O 15
ATOM 27412 N N . SER A 1 59 ? -0.733 6.289 -18.985 1.00 0.00 59 SER A N 15
ATOM 27413 C CA . SER A 1 59 ? -0.984 5.600 -20.253 1.00 0.00 59 SER A CA 15
ATOM 27414 C C . SER A 1 59 ? -0.522 6.375 -21.496 1.00 0.00 59 SER A C 15
ATOM 27415 O O . SER A 1 59 ? -0.502 5.812 -22.598 1.00 0.00 59 SER A O 15
ATOM 27423 N N . SER A 1 60 ? -0.218 7.660 -21.328 1.00 0.00 60 SER A N 15
ATOM 27424 C CA . SER A 1 60 ? 0.051 8.633 -22.370 1.00 0.00 60 SER A CA 15
ATOM 27425 C C . SER A 1 60 ? 1.371 8.350 -23.115 1.00 0.00 60 SER A C 15
ATOM 27426 O O . SER A 1 60 ? 2.081 7.375 -22.852 1.00 0.00 60 SER A O 15
ATOM 27434 N N . SER A 1 61 ? 1.696 9.213 -24.079 1.00 0.00 61 SER A N 15
ATOM 27435 C CA . SER A 1 61 ? 2.929 9.180 -24.854 1.00 0.00 61 SER A CA 15
ATOM 27436 C C . SER A 1 61 ? 4.142 9.113 -23.926 1.00 0.00 61 SER A C 15
ATOM 27437 O O . SER A 1 61 ? 4.256 9.917 -23.001 1.00 0.00 61 SER A O 15
ATOM 27445 N N . LYS A 1 62 ? 5.030 8.139 -24.155 1.00 0.00 62 LYS A N 15
ATOM 27446 C CA . LYS A 1 62 ? 6.127 7.797 -23.253 1.00 0.00 62 LYS A CA 15
ATOM 27447 C C . LYS A 1 62 ? 7.283 8.797 -23.373 1.00 0.00 62 LYS A C 15
ATOM 27448 O O . LYS A 1 62 ? 8.364 8.444 -23.844 1.00 0.00 62 LYS A O 15
ATOM 27467 N N . ARG A 1 63 ? 7.093 10.027 -22.899 1.00 0.00 63 ARG A N 15
ATOM 27468 C CA . ARG A 1 63 ? 8.087 11.106 -22.856 1.00 0.00 63 ARG A CA 15
ATOM 27469 C C . ARG A 1 63 ? 8.179 11.637 -21.420 1.00 0.00 63 ARG A C 15
ATOM 27470 O O . ARG A 1 63 ? 7.483 11.118 -20.551 1.00 0.00 63 ARG A O 15
ATOM 27491 N N . ASN A 1 64 ? 9.058 12.624 -21.189 1.00 0.00 64 ASN A N 15
ATOM 27492 C CA . ASN A 1 64 ? 9.309 13.386 -19.950 1.00 0.00 64 ASN A CA 15
ATOM 27493 C C . ASN A 1 64 ? 8.888 12.649 -18.674 1.00 0.00 64 ASN A C 15
ATOM 27494 O O . ASN A 1 64 ? 7.845 12.939 -18.092 1.00 0.00 64 ASN A O 15
ATOM 27505 N N . ARG A 1 65 ? 9.688 11.673 -18.237 1.00 0.00 65 ARG A N 15
ATOM 27506 C CA . ARG A 1 65 ? 9.373 10.775 -17.125 1.00 0.00 65 ARG A CA 15
ATOM 27507 C C . ARG A 1 65 ? 10.684 10.192 -16.602 1.00 0.00 65 ARG A C 15
ATOM 27508 O O . ARG A 1 65 ? 11.474 9.687 -17.407 1.00 0.00 65 ARG A O 15
ATOM 27529 N N . ARG A 1 66 ? 10.959 10.255 -15.297 1.00 0.00 66 ARG A N 15
ATOM 27530 C CA . ARG A 1 66 ? 12.199 9.712 -14.732 1.00 0.00 66 ARG A CA 15
ATOM 27531 C C . ARG A 1 66 ? 11.871 8.448 -13.960 1.00 0.00 66 ARG A C 15
ATOM 27532 O O . ARG A 1 66 ? 11.448 8.529 -12.809 1.00 0.00 66 ARG A O 15
ATOM 27553 N N . HIS A 1 67 ? 12.044 7.289 -14.604 1.00 0.00 67 HIS A N 15
ATOM 27554 C CA . HIS A 1 67 ? 11.686 5.973 -14.082 1.00 0.00 67 HIS A CA 15
ATOM 27555 C C . HIS A 1 67 ? 10.264 6.000 -13.508 1.00 0.00 67 HIS A C 15
ATOM 27556 O O . HIS A 1 67 ? 9.417 6.761 -13.998 1.00 0.00 67 HIS A O 15
ATOM 27570 N N . ILE A 1 68 ? 9.959 5.105 -12.575 1.00 0.00 68 ILE A N 15
ATOM 27571 C CA . ILE A 1 68 ? 8.684 5.029 -11.887 1.00 0.00 68 ILE A CA 15
ATOM 27572 C C . ILE A 1 68 ? 9.022 4.997 -10.403 1.00 0.00 68 ILE A C 15
ATOM 27573 O O . ILE A 1 68 ? 9.794 4.152 -9.945 1.00 0.00 68 ILE A O 15
ATOM 27589 N N . GLU A 1 69 ? 8.449 5.931 -9.655 1.00 0.00 69 GLU A N 15
ATOM 27590 C CA . GLU A 1 69 ? 8.449 5.878 -8.205 1.00 0.00 69 GLU A CA 15
ATOM 27591 C C . GLU A 1 69 ? 7.374 4.870 -7.790 1.00 0.00 69 GLU A C 15
ATOM 27592 O O . GLU A 1 69 ? 6.206 4.982 -8.171 1.00 0.00 69 GLU A O 15
ATOM 27604 N N . LYS A 1 70 ? 7.771 3.851 -7.040 1.00 0.00 70 LYS A N 15
ATOM 27605 C CA . LYS A 1 70 ? 6.857 2.925 -6.390 1.00 0.00 70 LYS A CA 15
ATOM 27606 C C . LYS A 1 70 ? 6.806 3.345 -4.930 1.00 0.00 70 LYS A C 15
ATOM 27607 O O . LYS A 1 70 ? 7.759 3.143 -4.170 1.00 0.00 70 LYS A O 15
ATOM 27626 N N . LYS A 1 71 ? 5.710 3.975 -4.538 1.00 0.00 71 LYS A N 15
ATOM 27627 C CA . LYS A 1 71 ? 5.432 4.527 -3.222 1.00 0.00 71 LYS A CA 15
ATOM 27628 C C . LYS A 1 71 ? 4.801 3.442 -2.344 1.00 0.00 71 LYS A C 15
ATOM 27629 O O . LYS A 1 71 ? 4.464 2.361 -2.837 1.00 0.00 71 LYS A O 15
ATOM 27648 N N . ILE A 1 72 ? 4.626 3.733 -1.056 1.00 0.00 72 ILE A N 15
ATOM 27649 C CA . ILE A 1 72 ? 3.992 2.874 -0.044 1.00 0.00 72 ILE A CA 15
ATOM 27650 C C . ILE A 1 72 ? 3.168 3.788 0.876 1.00 0.00 72 ILE A C 15
ATOM 27651 O O . ILE A 1 72 ? 3.401 5.000 0.896 1.00 0.00 72 ILE A O 15
ATOM 27667 N N . LEU A 1 73 ? 2.213 3.235 1.627 1.00 0.00 73 LEU A N 15
ATOM 27668 C CA . LEU A 1 73 ? 1.372 3.967 2.586 1.00 0.00 73 LEU A CA 15
ATOM 27669 C C . LEU A 1 73 ? 0.864 3.017 3.667 1.00 0.00 73 LEU A C 15
ATOM 27670 O O . LEU A 1 73 ? 0.102 2.097 3.370 1.00 0.00 73 LEU A O 15
ATOM 27686 N N . THR A 1 74 ? 1.380 3.156 4.879 1.00 0.00 74 THR A N 15
ATOM 27687 C CA . THR A 1 74 ? 1.299 2.163 5.951 1.00 0.00 74 THR A CA 15
ATOM 27688 C C . THR A 1 74 ? -0.046 2.246 6.686 1.00 0.00 74 THR A C 15
ATOM 27689 O O . THR A 1 74 ? -0.484 3.343 7.039 1.00 0.00 74 THR A O 15
ATOM 27700 N N . PHE A 1 75 ? -0.676 1.092 6.955 1.00 0.00 75 PHE A N 15
ATOM 27701 C CA . PHE A 1 75 ? -1.902 0.986 7.744 1.00 0.00 75 PHE A CA 15
ATOM 27702 C C . PHE A 1 75 ? -1.752 -0.205 8.685 1.00 0.00 75 PHE A C 15
ATOM 27703 O O . PHE A 1 75 ? -1.880 -1.358 8.263 1.00 0.00 75 PHE A O 15
ATOM 27720 N N . GLN A 1 76 ? -1.368 0.065 9.934 1.00 0.00 76 GLN A N 15
ATOM 27721 C CA . GLN A 1 76 ? -1.271 -0.934 10.982 1.00 0.00 76 GLN A CA 15
ATOM 27722 C C . GLN A 1 76 ? -2.662 -1.302 11.517 1.00 0.00 76 GLN A C 15
ATOM 27723 O O . GLN A 1 76 ? -3.663 -0.661 11.178 1.00 0.00 76 GLN A O 15
ATOM 27737 N N . GLY A 1 77 ? -2.712 -2.312 12.385 1.00 0.00 77 GLY A N 15
ATOM 27738 C CA . GLY A 1 77 ? -3.946 -2.788 12.993 1.00 0.00 77 GLY A CA 15
ATOM 27739 C C . GLY A 1 77 ? -4.740 -3.678 12.037 1.00 0.00 77 GLY A C 15
ATOM 27740 O O . GLY A 1 77 ? -4.394 -3.850 10.866 1.00 0.00 77 GLY A O 15
ATOM 27744 N N . SER A 1 78 ? -5.838 -4.237 12.539 1.00 0.00 78 SER A N 15
ATOM 27745 C CA . SER A 1 78 ? -6.719 -5.170 11.839 1.00 0.00 78 SER A CA 15
ATOM 27746 C C . SER A 1 78 ? -7.750 -4.460 10.951 1.00 0.00 78 SER A C 15
ATOM 27747 O O . SER A 1 78 ? -8.865 -4.954 10.754 1.00 0.00 78 SER A O 15
ATOM 27755 N N . LYS A 1 79 ? -7.421 -3.257 10.477 1.00 0.00 79 LYS A N 15
ATOM 27756 C CA . LYS A 1 79 ? -8.288 -2.466 9.623 1.00 0.00 79 LYS A CA 15
ATOM 27757 C C . LYS A 1 79 ? -8.620 -3.178 8.319 1.00 0.00 79 LYS A C 15
ATOM 27758 O O . LYS A 1 79 ? -7.967 -4.128 7.891 1.00 0.00 79 LYS A O 15
ATOM 27777 N N . THR A 1 80 ? -9.637 -2.644 7.668 1.00 0.00 80 THR A N 15
ATOM 27778 C CA . THR A 1 80 ? -10.264 -3.158 6.469 1.00 0.00 80 THR A CA 15
ATOM 27779 C C . THR A 1 80 ? -10.333 -2.076 5.385 1.00 0.00 80 THR A C 15
ATOM 27780 O O . THR A 1 80 ? -10.841 -2.317 4.292 1.00 0.00 80 THR A O 15
ATOM 27791 N N . HIS A 1 81 ? -9.852 -0.867 5.680 1.00 0.00 81 HIS A N 15
ATOM 27792 C CA . HIS A 1 81 ? -9.717 0.227 4.740 1.00 0.00 81 HIS A CA 15
ATOM 27793 C C . HIS A 1 81 ? -8.567 1.121 5.200 1.00 0.00 81 HIS A C 15
ATOM 27794 O O . HIS A 1 81 ? -8.103 1.016 6.342 1.00 0.00 81 HIS A O 15
ATOM 27808 N N . GLY A 1 82 ? -8.086 1.964 4.294 1.00 0.00 82 GLY A N 15
ATOM 27809 C CA . GLY A 1 82 ? -6.947 2.858 4.431 1.00 0.00 82 GLY A CA 15
ATOM 27810 C C . GLY A 1 82 ? -7.108 3.982 3.414 1.00 0.00 82 GLY A C 15
ATOM 27811 O O . GLY A 1 82 ? -8.003 3.925 2.573 1.00 0.00 82 GLY A O 15
ATOM 27815 N N . MET A 1 83 ? -6.256 5.002 3.453 1.00 0.00 83 MET A N 15
ATOM 27816 C CA . MET A 1 83 ? -6.407 6.193 2.633 1.00 0.00 83 MET A CA 15
ATOM 27817 C C . MET A 1 83 ? -5.249 6.297 1.648 1.00 0.00 83 MET A C 15
ATOM 27818 O O . MET A 1 83 ? -4.165 5.786 1.907 1.00 0.00 83 MET A O 15
ATOM 27832 N N . LEU A 1 84 ? -5.424 7.047 0.565 1.00 0.00 84 LEU A N 15
ATOM 27833 C CA . LEU A 1 84 ? -4.355 7.434 -0.339 1.00 0.00 84 LEU A CA 15
ATOM 27834 C C . LEU A 1 84 ? -4.287 8.960 -0.400 1.00 0.00 84 LEU A C 15
ATOM 27835 O O . LEU A 1 84 ? -4.809 9.525 -1.354 1.00 0.00 84 LEU A O 15
ATOM 27851 N N . PRO A 1 85 ? -3.717 9.643 0.612 1.00 0.00 85 PRO A N 15
ATOM 27852 C CA . PRO A 1 85 ? -3.401 11.066 0.546 1.00 0.00 85 PRO A CA 15
ATOM 27853 C C . PRO A 1 85 ? -2.026 11.291 -0.088 1.00 0.00 85 PRO A C 15
ATOM 27854 O O . PRO A 1 85 ? -1.097 10.505 0.117 1.00 0.00 85 PRO A O 15
ATOM 27865 N N . GLY A 1 86 ? -1.855 12.417 -0.778 1.00 0.00 86 GLY A N 15
ATOM 27866 C CA . GLY A 1 86 ? -0.599 12.791 -1.421 1.00 0.00 86 GLY A CA 15
ATOM 27867 C C . GLY A 1 86 ? -0.597 12.459 -2.910 1.00 0.00 86 GLY A C 15
ATOM 27868 O O . GLY A 1 86 ? 0.465 12.166 -3.469 1.00 0.00 86 GLY A O 15
ATOM 27872 N N . LEU A 1 87 ? -1.777 12.423 -3.530 1.00 0.00 87 LEU A N 15
ATOM 27873 C CA . LEU A 1 87 ? -2.016 12.001 -4.904 1.00 0.00 87 LEU A CA 15
ATOM 27874 C C . LEU A 1 87 ? -2.384 13.238 -5.721 1.00 0.00 87 LEU A C 15
ATOM 27875 O O . LEU A 1 87 ? -2.622 14.309 -5.163 1.00 0.00 87 LEU A O 15
ATOM 27891 N N . GLU A 1 88 ? -2.459 13.077 -7.038 1.00 0.00 88 GLU A N 15
ATOM 27892 C CA . GLU A 1 88 ? -2.750 14.159 -7.976 1.00 0.00 88 GLU A CA 15
ATOM 27893 C C . GLU A 1 88 ? -4.087 13.906 -8.682 1.00 0.00 88 GLU A C 15
ATOM 27894 O O . GLU A 1 88 ? -4.414 12.750 -8.974 1.00 0.00 88 GLU A O 15
ATOM 27906 N N . PRO A 1 89 ? -4.859 14.966 -8.977 1.00 0.00 89 PRO A N 15
ATOM 27907 C CA . PRO A 1 89 ? -6.103 14.875 -9.718 1.00 0.00 89 PRO A CA 15
ATOM 27908 C C . PRO A 1 89 ? -5.896 14.536 -11.202 1.00 0.00 89 PRO A C 15
ATOM 27909 O O . PRO A 1 89 ? -4.771 14.589 -11.709 1.00 0.00 89 PRO A O 15
ATOM 27920 N N . PHE A 1 90 ? -7.012 14.218 -11.881 1.00 0.00 90 PHE A N 15
ATOM 27921 C CA . PHE A 1 90 ? -7.124 13.802 -13.284 1.00 0.00 90 PHE A CA 15
ATOM 27922 C C . PHE A 1 90 ? -5.925 12.934 -13.700 1.00 0.00 90 PHE A C 15
ATOM 27923 O O . PHE A 1 90 ? -5.232 13.216 -14.678 1.00 0.00 90 PHE A O 15
ATOM 27940 N N . SER A 1 91 ? -5.640 11.903 -12.907 1.00 0.00 91 SER A N 15
ATOM 27941 C CA . SER A 1 91 ? -4.529 10.983 -13.087 1.00 0.00 91 SER A CA 15
ATOM 27942 C C . SER A 1 91 ? -5.065 9.552 -13.008 1.00 0.00 91 SER A C 15
ATOM 27943 O O . SER A 1 91 ? -6.269 9.338 -12.827 1.00 0.00 91 SER A O 15
ATOM 27951 N N . HIS A 1 92 ? -4.166 8.580 -13.148 1.00 0.00 92 HIS A N 15
ATOM 27952 C CA . HIS A 1 92 ? -4.400 7.160 -12.985 1.00 0.00 92 HIS A CA 15
ATOM 27953 C C . HIS A 1 92 ? -3.283 6.696 -12.047 1.00 0.00 92 HIS A C 15
ATOM 27954 O O . HIS A 1 92 ? -2.159 7.201 -12.130 1.00 0.00 92 HIS A O 15
ATOM 27968 N N . TYR A 1 93 ? -3.559 5.751 -11.156 1.00 0.00 93 TYR A N 15
ATOM 27969 C CA . TYR A 1 93 ? -2.557 5.164 -10.269 1.00 0.00 93 TYR A CA 15
ATOM 27970 C C . TYR A 1 93 ? -2.765 3.648 -10.236 1.00 0.00 93 TYR A C 15
ATOM 27971 O O . TYR A 1 93 ? -3.772 3.128 -10.718 1.00 0.00 93 TYR A O 15
ATOM 27989 N N . THR A 1 94 ? -1.815 2.908 -9.681 1.00 0.00 94 THR A N 15
ATOM 27990 C CA . THR A 1 94 ? -1.988 1.498 -9.360 1.00 0.00 94 THR A CA 15
ATOM 27991 C C . THR A 1 94 ? -1.633 1.346 -7.888 1.00 0.00 94 THR A C 15
ATOM 27992 O O . THR A 1 94 ? -0.696 2.008 -7.454 1.00 0.00 94 THR A O 15
ATOM 28003 N N . LEU A 1 95 ? -2.331 0.498 -7.130 1.00 0.00 95 LEU A N 15
ATOM 28004 C CA . LEU A 1 95 ? -1.981 0.091 -5.770 1.00 0.00 95 LEU A CA 15
ATOM 28005 C C . LEU A 1 95 ? -2.203 -1.415 -5.601 1.00 0.00 95 LEU A C 15
ATOM 28006 O O . LEU A 1 95 ? -3.066 -2.005 -6.261 1.00 0.00 95 LEU A O 15
ATOM 28022 N N . ASN A 1 96 ? -1.470 -2.033 -4.675 1.00 0.00 96 ASN A N 15
ATOM 28023 C CA . ASN A 1 96 ? -1.623 -3.441 -4.294 1.00 0.00 96 ASN A CA 15
ATOM 28024 C C . ASN A 1 96 ? -1.419 -3.580 -2.796 1.00 0.00 96 ASN A C 15
ATOM 28025 O O . ASN A 1 96 ? -0.414 -3.124 -2.252 1.00 0.00 96 ASN A O 15
ATOM 28036 N N . VAL A 1 97 ? -2.357 -4.255 -2.135 1.00 0.00 97 VAL A N 15
ATOM 28037 C CA . VAL A 1 97 ? -2.391 -4.469 -0.695 1.00 0.00 97 VAL A CA 15
ATOM 28038 C C . VAL A 1 97 ? -1.593 -5.752 -0.429 1.00 0.00 97 VAL A C 15
ATOM 28039 O O . VAL A 1 97 ? -1.284 -6.529 -1.337 1.00 0.00 97 VAL A O 15
ATOM 28052 N N . ARG A 1 98 ? -1.177 -5.957 0.811 1.00 0.00 98 ARG A N 15
ATOM 28053 C CA . ARG A 1 98 ? -0.443 -7.118 1.296 1.00 0.00 98 ARG A CA 15
ATOM 28054 C C . ARG A 1 98 ? -0.795 -7.237 2.766 1.00 0.00 98 ARG A C 15
ATOM 28055 O O . ARG A 1 98 ? -1.204 -6.229 3.351 1.00 0.00 98 ARG A O 15
ATOM 28076 N N . VAL A 1 99 ? -0.580 -8.398 3.369 1.00 0.00 99 VAL A N 15
ATOM 28077 C CA . VAL A 1 99 ? -0.636 -8.539 4.818 1.00 0.00 99 VAL A CA 15
ATOM 28078 C C . VAL A 1 99 ? 0.812 -8.693 5.311 1.00 0.00 99 VAL A C 15
ATOM 28079 O O . VAL A 1 99 ? 1.656 -9.241 4.591 1.00 0.00 99 VAL A O 15
ATOM 28092 N N . VAL A 1 100 ? 1.112 -8.184 6.505 1.00 0.00 100 VAL A N 15
ATOM 28093 C CA . VAL A 1 100 ? 2.453 -8.133 7.078 1.00 0.00 100 VAL A CA 15
ATOM 28094 C C . VAL A 1 100 ? 2.335 -8.509 8.545 1.00 0.00 100 VAL A C 15
ATOM 28095 O O . VAL A 1 100 ? 1.417 -8.043 9.227 1.00 0.00 100 VAL A O 15
ATOM 28108 N N . ASN A 1 101 ? 3.288 -9.296 9.050 1.00 0.00 101 ASN A N 15
ATOM 28109 C CA . ASN A 1 101 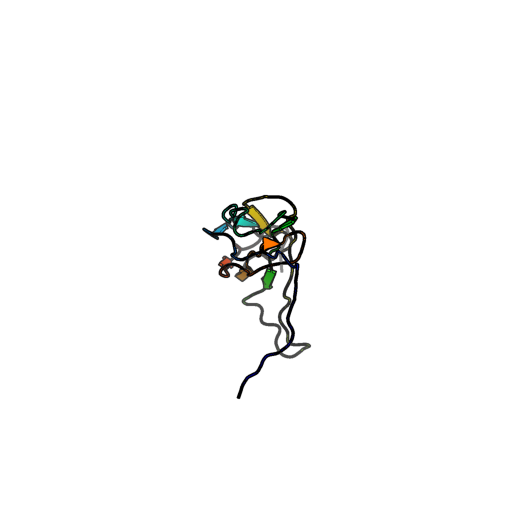? 3.286 -9.772 10.424 1.00 0.00 101 ASN A CA 15
ATOM 28110 C C . ASN A 1 101 ? 4.664 -9.604 11.042 1.00 0.00 101 ASN A C 15
ATOM 28111 O O . ASN A 1 101 ? 5.600 -9.133 10.391 1.00 0.00 101 ASN A O 15
ATOM 28122 N N . GLY A 1 102 ? 4.762 -9.992 12.317 1.00 0.00 102 GLY A N 15
ATOM 28123 C CA . GLY A 1 102 ? 5.958 -9.832 13.136 1.00 0.00 102 GLY A CA 15
ATOM 28124 C C . GLY A 1 102 ? 7.199 -10.405 12.455 1.00 0.00 102 GLY A C 15
ATOM 28125 O O . GLY A 1 102 ? 8.262 -9.787 12.504 1.00 0.00 102 GLY A O 15
ATOM 28129 N N . LYS A 1 103 ? 7.073 -11.562 11.790 1.00 0.00 103 LYS A N 15
ATOM 28130 C CA . LYS A 1 103 ? 8.189 -12.120 11.038 1.00 0.00 103 LYS A CA 15
ATOM 28131 C C . LYS A 1 103 ? 8.455 -11.340 9.752 1.00 0.00 103 LYS A C 15
ATOM 28132 O O . LYS A 1 103 ? 9.605 -11.015 9.468 1.00 0.00 103 LYS A O 15
ATOM 28151 N N . GLY A 1 104 ? 7.436 -11.103 8.930 1.00 0.00 104 GLY A N 15
ATOM 28152 C CA . GLY A 1 104 ? 7.629 -10.693 7.552 1.00 0.00 104 GLY A CA 15
ATOM 28153 C C . GLY A 1 104 ? 6.306 -10.650 6.804 1.00 0.00 104 GLY A C 15
ATOM 28154 O O . GLY A 1 104 ? 5.230 -10.651 7.409 1.00 0.00 104 GLY A O 15
ATOM 28158 N N . GLU A 1 105 ? 6.399 -10.543 5.484 1.00 0.00 105 GLU A N 15
ATOM 28159 C CA . GLU A 1 105 ? 5.279 -10.387 4.571 1.00 0.00 105 GLU A CA 15
ATOM 28160 C C . GLU A 1 105 ? 4.832 -11.741 4.011 1.00 0.00 105 GLU A C 15
ATOM 28161 O O . GLU A 1 105 ? 5.524 -12.753 4.128 1.00 0.00 105 GLU A O 15
ATOM 28173 N N . GLY A 1 106 ? 3.693 -11.744 3.324 1.00 0.00 106 GLY A N 15
ATOM 28174 C CA . GLY A 1 106 ? 3.220 -12.839 2.496 1.00 0.00 106 GLY A CA 15
ATOM 28175 C C . GLY A 1 106 ? 2.695 -12.279 1.172 1.00 0.00 106 GLY A C 15
ATOM 28176 O O . GLY A 1 106 ? 3.147 -11.209 0.745 1.00 0.00 106 GLY A O 15
ATOM 28180 N N . PRO A 1 107 ? 1.769 -12.982 0.501 1.00 0.00 107 PRO A N 15
ATOM 28181 C CA . PRO A 1 107 ? 1.315 -12.607 -0.830 1.00 0.00 107 PRO A CA 15
ATOM 28182 C C . PRO A 1 107 ? 0.601 -11.257 -0.851 1.00 0.00 107 PRO A C 15
ATOM 28183 O O . PRO A 1 107 ? -0.019 -10.811 0.123 1.00 0.00 107 PRO A O 15
ATOM 28194 N N . ALA A 1 108 ? 0.687 -10.629 -2.021 1.00 0.00 108 ALA A N 15
ATOM 28195 C CA . ALA A 1 108 ? -0.032 -9.424 -2.367 1.00 0.00 108 ALA A CA 15
ATOM 28196 C C . ALA A 1 108 ? -1.444 -9.783 -2.821 1.00 0.00 108 ALA A C 15
ATOM 28197 O O . ALA A 1 108 ? -1.695 -10.895 -3.297 1.00 0.00 108 ALA A O 15
ATOM 28204 N N . SER A 1 109 ? -2.347 -8.813 -2.684 1.00 0.00 109 SER A N 15
ATOM 28205 C CA . SER A 1 109 ? -3.687 -8.853 -3.248 1.00 0.00 109 SER A CA 15
ATOM 28206 C C . SER A 1 109 ? -3.606 -8.777 -4.778 1.00 0.00 109 SER A C 15
ATOM 28207 O O . SER A 1 109 ? -2.533 -8.488 -5.320 1.00 0.00 109 SER A O 15
ATOM 28215 N N . PRO A 1 110 ? -4.741 -8.887 -5.490 1.00 0.00 110 PRO A N 15
ATOM 28216 C CA . PRO A 1 110 ? -4.839 -8.312 -6.822 1.00 0.00 110 PRO A CA 15
ATOM 28217 C C . PRO A 1 110 ? -4.452 -6.831 -6.779 1.00 0.00 110 PRO A C 15
ATOM 28218 O O . PRO A 1 110 ? -4.755 -6.126 -5.805 1.00 0.00 110 PRO A O 15
ATOM 28229 N N . ASP A 1 111 ? -3.779 -6.355 -7.824 1.00 0.00 111 ASP A N 15
ATOM 28230 C CA . ASP A 1 111 ? -3.524 -4.944 -8.061 1.00 0.00 111 ASP A CA 15
ATOM 28231 C C . ASP A 1 111 ? -4.884 -4.291 -8.344 1.00 0.00 111 ASP A C 15
ATOM 28232 O O . ASP A 1 111 ? -5.843 -4.957 -8.752 1.00 0.00 111 ASP A O 15
ATOM 28241 N N . ARG A 1 112 ? -5.007 -2.989 -8.106 1.00 0.00 112 ARG A N 15
ATOM 28242 C CA . ARG A 1 112 ? -6.215 -2.229 -8.399 1.00 0.00 112 ARG A CA 15
ATOM 28243 C C . ARG A 1 112 ? -5.823 -0.917 -9.039 1.00 0.00 112 ARG A C 15
ATOM 28244 O O . ARG A 1 112 ? -4.668 -0.490 -8.974 1.00 0.00 112 ARG A O 15
ATOM 28265 N N . VAL A 1 113 ? -6.826 -0.281 -9.622 1.00 0.00 113 VAL A N 15
ATOM 28266 C CA . VAL A 1 113 ? -6.725 0.993 -10.311 1.00 0.00 113 VAL A CA 15
ATOM 28267 C C . VAL A 1 113 ? -7.791 1.908 -9.706 1.00 0.00 113 VAL A C 15
ATOM 28268 O O . VAL A 1 113 ? -8.816 1.407 -9.225 1.00 0.00 113 VAL A O 15
ATOM 28281 N N . PHE A 1 114 ? -7.557 3.219 -9.721 1.00 0.00 114 PHE A N 15
ATOM 28282 C CA . PHE A 1 114 ? -8.516 4.258 -9.387 1.00 0.00 114 PHE A CA 15
ATOM 28283 C C . PHE A 1 114 ? -8.072 5.537 -10.094 1.00 0.00 114 PHE A C 15
ATOM 28284 O O . PHE A 1 114 ? -6.919 5.948 -9.945 1.00 0.00 114 PHE A O 15
ATOM 28301 N N . ASN A 1 115 ? -8.951 6.165 -10.875 1.00 0.00 115 ASN A N 15
ATOM 28302 C CA . ASN A 1 115 ? -8.686 7.472 -11.469 1.00 0.00 115 ASN A CA 15
ATOM 28303 C C . ASN A 1 115 ? -9.146 8.547 -10.493 1.00 0.00 115 ASN A C 15
ATOM 28304 O O . ASN A 1 115 ? -10.142 8.341 -9.796 1.00 0.00 115 ASN A O 15
ATOM 28315 N N . THR A 1 116 ? -8.457 9.684 -10.467 1.00 0.00 116 THR A N 15
ATOM 28316 C CA . THR A 1 116 ? -8.902 10.851 -9.714 1.00 0.00 116 THR A CA 15
ATOM 28317 C C . THR A 1 116 ? -9.842 11.716 -10.578 1.00 0.00 116 THR A C 15
ATOM 28318 O O . THR A 1 116 ? -9.751 11.664 -11.808 1.00 0.00 116 THR A O 15
ATOM 28329 N N . PRO A 1 117 ? -10.722 12.537 -9.961 1.00 0.00 117 PRO A N 15
ATOM 28330 C CA . PRO A 1 117 ? -11.838 13.187 -10.642 1.00 0.00 117 PRO A CA 15
ATOM 28331 C C . PRO A 1 117 ? -11.376 14.171 -11.720 1.00 0.00 117 PRO A C 15
ATOM 28332 O O . PRO A 1 117 ? -11.367 13.817 -12.898 1.00 0.00 117 PRO A O 15
ATOM 28343 N N . GLU A 1 118 ? -10.991 15.394 -11.335 1.00 0.00 118 GLU A N 15
ATOM 28344 C CA . GLU A 1 118 ? -10.448 16.392 -12.261 1.00 0.00 118 GLU A CA 15
ATOM 28345 C C . GLU A 1 118 ? -9.573 17.437 -11.566 1.00 0.00 118 GLU A C 15
ATOM 28346 O O . GLU A 1 118 ? -8.637 17.983 -12.155 1.00 0.00 118 GLU A O 15
ATOM 28358 N N . GLY A 1 119 ? -9.862 17.682 -10.295 1.00 0.00 119 GLY A N 15
ATOM 28359 C CA . GLY A 1 119 ? -9.199 18.691 -9.477 1.00 0.00 119 GLY A CA 15
ATOM 28360 C C . GLY A 1 119 ? -9.759 20.077 -9.738 1.00 0.00 119 GLY A C 15
ATOM 28361 O O . GLY A 1 119 ? -10.585 20.264 -10.636 1.00 0.00 119 GLY A O 15
ATOM 28365 N N . SER A 1 120 ? -9.345 21.029 -8.908 1.00 0.00 120 SER A N 15
ATOM 28366 C CA . SER A 1 120 ? -9.641 22.443 -9.014 1.00 0.00 120 SER A CA 15
ATOM 28367 C C . SER A 1 120 ? -8.693 23.220 -8.092 1.00 0.00 120 SER A C 15
ATOM 28368 O O . SER A 1 120 ? -7.818 22.646 -7.439 1.00 0.00 120 SER A O 15
ATOM 28376 N N . GLY A 1 121 ? -8.854 24.541 -8.043 1.00 0.00 121 GLY A N 15
ATOM 28377 C CA . GLY A 1 121 ? -8.210 25.413 -7.079 1.00 0.00 121 GLY A CA 15
ATOM 28378 C C . GLY A 1 121 ? -8.683 26.838 -7.325 1.00 0.00 121 GLY A C 15
ATOM 28379 O O . GLY A 1 121 ? -9.799 27.149 -6.907 1.00 0.00 121 GLY A O 15
ATOM 28383 N N . PRO A 1 122 ? -7.908 27.676 -8.034 1.00 0.00 122 PRO A N 15
ATOM 28384 C CA . PRO A 1 122 ? -8.273 29.053 -8.337 1.00 0.00 122 PRO A CA 15
ATOM 28385 C C . PRO A 1 122 ? -9.480 29.124 -9.283 1.00 0.00 122 PRO A C 15
ATOM 28386 O O . PRO A 1 122 ? -9.322 29.131 -10.503 1.00 0.00 122 PRO A O 15
ATOM 28397 N N . SER A 1 123 ? -10.681 29.214 -8.715 1.00 0.00 123 SER A N 15
ATOM 28398 C CA . SER A 1 123 ? -11.886 29.648 -9.405 1.00 0.00 123 SER A CA 15
ATOM 28399 C C . SER A 1 123 ? -12.190 31.081 -8.954 1.00 0.00 123 SER A C 15
ATOM 28400 O O . SER A 1 123 ? -11.600 31.582 -7.989 1.00 0.00 123 SER A O 15
ATOM 28408 N N . SER A 1 124 ? -13.128 31.753 -9.616 1.00 0.00 124 SER A N 15
ATOM 28409 C CA . SER A 1 124 ? -13.700 33.001 -9.136 1.00 0.00 124 SER A CA 15
ATOM 28410 C C . SER A 1 124 ? -15.164 33.033 -9.574 1.00 0.00 124 SER A C 15
ATOM 28411 O O . SER A 1 124 ? -15.559 32.265 -10.458 1.00 0.00 124 SER A O 15
ATOM 28419 N N . GLY A 1 125 ? -15.954 33.891 -8.930 1.00 0.00 125 GLY A N 15
ATOM 28420 C CA . GLY A 1 125 ? -17.335 33.551 -8.637 1.00 0.00 125 GLY A CA 15
ATOM 28421 C C . GLY A 1 125 ? -17.346 32.614 -7.438 1.00 0.00 125 GLY A C 15
ATOM 28422 O O . GLY A 1 125 ? -18.346 31.886 -7.289 1.00 0.00 125 GLY A O 15
ATOM 28426 N N . GLY A 1 1 ? -10.315 -20.198 -11.923 1.00 0.00 1 GLY A N 16
ATOM 28427 C CA . GLY A 1 1 ? -9.963 -20.872 -13.180 1.00 0.00 1 GLY A CA 16
ATOM 28428 C C . GLY A 1 1 ? -9.459 -22.270 -12.874 1.00 0.00 1 GLY A C 16
ATOM 28429 O O . GLY A 1 1 ? -10.147 -23.009 -12.166 1.00 0.00 1 GLY A O 16
ATOM 28433 N N . SER A 1 2 ? -8.293 -22.655 -13.397 1.00 0.00 2 SER A N 16
ATOM 28434 C CA . SER A 1 2 ? -7.732 -23.995 -13.268 1.00 0.00 2 SER A CA 16
ATOM 28435 C C . SER A 1 2 ? -6.220 -23.947 -12.989 1.00 0.00 2 SER A C 16
ATOM 28436 O O . SER A 1 2 ? -5.406 -24.115 -13.907 1.00 0.00 2 SER A O 16
ATOM 28444 N N . SER A 1 3 ? -5.824 -23.806 -11.723 1.00 0.00 3 SER A N 16
ATOM 28445 C CA . SER A 1 3 ? -4.457 -24.028 -11.253 1.00 0.00 3 SER A CA 16
ATOM 28446 C C . SER A 1 3 ? -4.448 -25.227 -10.306 1.00 0.00 3 SER A C 16
ATOM 28447 O O . SER A 1 3 ? -5.392 -25.437 -9.544 1.00 0.00 3 SER A O 16
ATOM 28455 N N . GLY A 1 4 ? -3.354 -25.990 -10.311 1.00 0.00 4 GLY A N 16
ATOM 28456 C CA . GLY A 1 4 ? -3.001 -26.877 -9.218 1.00 0.00 4 GLY A CA 16
ATOM 28457 C C . GLY A 1 4 ? -1.783 -26.277 -8.543 1.00 0.00 4 GLY A C 16
ATOM 28458 O O . GLY A 1 4 ? -1.921 -25.331 -7.769 1.00 0.00 4 GLY A O 16
ATOM 28462 N N . SER A 1 5 ? -0.593 -26.753 -8.912 1.00 0.00 5 SER A N 16
ATOM 28463 C CA . SER A 1 5 ? 0.718 -26.270 -8.490 1.00 0.00 5 SER A CA 16
ATOM 28464 C C . SER A 1 5 ? 1.033 -26.486 -7.000 1.00 0.00 5 SER A C 16
ATOM 28465 O O . SER A 1 5 ? 2.058 -27.091 -6.689 1.00 0.00 5 SER A O 16
ATOM 28473 N N . SER A 1 6 ? 0.169 -26.049 -6.083 1.00 0.00 6 SER A N 16
ATOM 28474 C CA . SER A 1 6 ? 0.319 -26.193 -4.640 1.00 0.00 6 SER A CA 16
ATOM 28475 C C . SER A 1 6 ? 1.624 -25.582 -4.095 1.00 0.00 6 SER A C 16
ATOM 28476 O O . SER A 1 6 ? 2.371 -24.897 -4.804 1.00 0.00 6 SER A O 16
ATOM 28484 N N . GLY A 1 7 ? 1.855 -25.774 -2.799 1.00 0.00 7 GLY A N 16
ATOM 28485 C CA . GLY A 1 7 ? 2.873 -25.142 -1.982 1.00 0.00 7 GLY A CA 16
ATOM 28486 C C . GLY A 1 7 ? 2.251 -24.941 -0.610 1.00 0.00 7 GLY A C 16
ATOM 28487 O O . GLY A 1 7 ? 2.097 -25.908 0.136 1.00 0.00 7 GLY A O 16
ATOM 28491 N N . HIS A 1 8 ? 1.773 -23.722 -0.339 1.00 0.00 8 HIS A N 16
ATOM 28492 C CA . HIS A 1 8 ? 1.023 -23.342 0.858 1.00 0.00 8 HIS A CA 16
ATOM 28493 C C . HIS A 1 8 ? 1.708 -23.876 2.128 1.00 0.00 8 HIS A C 16
ATOM 28494 O O . HIS A 1 8 ? 1.216 -24.785 2.804 1.00 0.00 8 HIS A O 16
ATOM 28508 N N . SER A 1 9 ? 2.887 -23.324 2.420 1.00 0.00 9 SER A N 16
ATOM 28509 C CA . SER A 1 9 ? 3.734 -23.663 3.557 1.00 0.00 9 SER A CA 16
ATOM 28510 C C . SER A 1 9 ? 4.073 -22.374 4.315 1.00 0.00 9 SER A C 16
ATOM 28511 O O . SER A 1 9 ? 3.812 -21.268 3.829 1.00 0.00 9 SER A O 16
ATOM 28519 N N . GLY A 1 10 ? 4.662 -22.494 5.499 1.00 0.00 10 GLY A N 16
ATOM 28520 C CA . GLY A 1 10 ? 4.983 -21.382 6.381 1.00 0.00 10 GLY A CA 16
ATOM 28521 C C . GLY A 1 10 ? 4.815 -21.826 7.828 1.00 0.00 10 GLY A C 16
ATOM 28522 O O . GLY A 1 10 ? 3.974 -22.681 8.120 1.00 0.00 10 GLY A O 16
ATOM 28526 N N . GLU A 1 11 ? 5.597 -21.247 8.730 1.00 0.00 11 GLU A N 16
ATOM 28527 C CA . GLU A 1 11 ? 5.568 -21.485 10.166 1.00 0.00 11 GLU A CA 16
ATOM 28528 C C . GLU A 1 11 ? 4.983 -20.252 10.839 1.00 0.00 11 GLU A C 16
ATOM 28529 O O . GLU A 1 11 ? 4.019 -20.369 11.591 1.00 0.00 11 GLU A O 16
ATOM 28541 N N . ASP A 1 12 ? 5.510 -19.066 10.522 1.00 0.00 12 ASP A N 16
ATOM 28542 C CA . ASP A 1 12 ? 5.027 -17.819 11.115 1.00 0.00 12 ASP A CA 16
ATOM 28543 C C . ASP A 1 12 ? 4.990 -16.673 10.103 1.00 0.00 12 ASP A C 16
ATOM 28544 O O . ASP A 1 12 ? 4.730 -15.546 10.504 1.00 0.00 12 ASP A O 16
ATOM 28553 N N . LEU A 1 13 ? 5.249 -16.907 8.807 1.00 0.00 13 LEU A N 16
ATOM 28554 C CA . LEU A 1 13 ? 4.923 -15.966 7.731 1.00 0.00 13 LEU A CA 16
ATOM 28555 C C . LEU A 1 13 ? 3.445 -16.049 7.332 1.00 0.00 13 LEU A C 16
ATOM 28556 O O . LEU A 1 13 ? 2.831 -17.103 7.523 1.00 0.00 13 LEU A O 16
ATOM 28572 N N . PRO A 1 14 ? 2.878 -14.985 6.728 1.00 0.00 14 PRO A N 16
ATOM 28573 C CA . PRO A 1 14 ? 1.525 -15.021 6.201 1.00 0.00 14 PRO A CA 16
ATOM 28574 C C . PRO A 1 14 ? 1.448 -15.821 4.896 1.00 0.00 14 PRO A C 16
ATOM 28575 O O . PRO A 1 14 ? 2.286 -15.674 4.006 1.00 0.00 14 PRO A O 16
ATOM 28586 N N . MET A 1 15 ? 0.385 -16.609 4.752 1.00 0.00 15 MET A N 16
ATOM 28587 C CA . MET A 1 15 ? 0.198 -17.571 3.674 1.00 0.00 15 MET A CA 16
ATOM 28588 C C . MET A 1 15 ? -0.550 -16.992 2.476 1.00 0.00 15 MET A C 16
ATOM 28589 O O . MET A 1 15 ? -0.213 -17.315 1.334 1.00 0.00 15 MET A O 16
ATOM 28603 N N . VAL A 1 16 ? -1.559 -16.142 2.700 1.00 0.00 16 VAL A N 16
ATOM 28604 C CA . VAL A 1 16 ? -2.362 -15.559 1.624 1.00 0.00 16 VAL A CA 16
ATOM 28605 C C . VAL A 1 16 ? -2.536 -14.054 1.844 1.00 0.00 16 VAL A C 16
ATOM 28606 O O . VAL A 1 16 ? -2.077 -13.497 2.846 1.00 0.00 16 VAL A O 16
ATOM 28619 N N . ALA A 1 17 ? -3.156 -13.378 0.885 1.00 0.00 17 ALA A N 16
ATOM 28620 C CA . ALA A 1 17 ? -3.420 -11.963 0.813 1.00 0.00 17 ALA A CA 16
ATOM 28621 C C . ALA A 1 17 ? -4.942 -11.749 0.778 1.00 0.00 17 ALA A C 16
ATOM 28622 O O . ALA A 1 17 ? -5.698 -12.682 0.476 1.00 0.00 17 ALA A O 16
ATOM 28629 N N . PRO A 1 18 ? -5.406 -10.524 1.062 1.00 0.00 18 PRO A N 16
ATOM 28630 C CA . PRO A 1 18 ? -6.819 -10.208 1.097 1.00 0.00 18 PRO A CA 16
ATOM 28631 C C . PRO A 1 18 ? -7.448 -10.323 -0.286 1.00 0.00 18 PRO A C 16
ATOM 28632 O O . PRO A 1 18 ? -6.759 -10.320 -1.314 1.00 0.00 18 PRO A O 16
ATOM 28643 N N . GLY A 1 19 ? -8.773 -10.431 -0.271 1.00 0.00 19 GLY A N 16
ATOM 28644 C CA . GLY A 1 19 ? -9.645 -10.752 -1.379 1.00 0.00 19 GLY A CA 16
ATOM 28645 C C . GLY A 1 19 ? -9.765 -9.648 -2.423 1.00 0.00 19 GLY A C 16
ATOM 28646 O O . GLY A 1 19 ? -8.819 -8.912 -2.695 1.00 0.00 19 GLY A O 16
ATOM 28650 N N . ASN A 1 20 ? -10.934 -9.543 -3.042 1.00 0.00 20 ASN A N 16
ATOM 28651 C CA . ASN A 1 20 ? -11.264 -8.585 -4.086 1.00 0.00 20 ASN A CA 16
ATOM 28652 C C . ASN A 1 20 ? -11.312 -7.186 -3.473 1.00 0.00 20 ASN A C 16
ATOM 28653 O O . ASN A 1 20 ? -12.359 -6.768 -2.966 1.00 0.00 20 ASN A O 16
ATOM 28664 N N . VAL A 1 21 ? -10.186 -6.481 -3.496 1.00 0.00 21 VAL A N 16
ATOM 28665 C CA . VAL A 1 21 ? -10.043 -5.112 -3.014 1.00 0.00 21 VAL A CA 16
ATOM 28666 C C . VAL A 1 21 ? -10.947 -4.199 -3.850 1.00 0.00 21 VAL A C 16
ATOM 28667 O O . VAL A 1 21 ? -11.244 -4.490 -5.008 1.00 0.00 21 VAL A O 16
ATOM 28680 N N . ARG A 1 22 ? -11.352 -3.063 -3.294 1.00 0.00 22 ARG A N 16
ATOM 28681 C CA . ARG A 1 22 ? -12.037 -1.973 -3.976 1.00 0.00 22 ARG A CA 16
ATOM 28682 C C . ARG A 1 22 ? -11.333 -0.686 -3.573 1.00 0.00 22 ARG A C 16
ATOM 28683 O O . ARG A 1 22 ? -10.598 -0.662 -2.588 1.00 0.00 22 ARG A O 16
ATOM 28704 N N . VAL A 1 23 ? -11.548 0.396 -4.303 1.00 0.00 23 VAL A N 16
ATOM 28705 C CA . VAL A 1 23 ? -11.043 1.708 -3.971 1.00 0.00 23 VAL A CA 16
ATOM 28706 C C . VAL A 1 23 ? -12.094 2.721 -4.426 1.00 0.00 23 VAL A C 16
ATOM 28707 O O . VAL A 1 23 ? -12.807 2.492 -5.408 1.00 0.00 23 VAL A O 16
ATOM 28720 N N . ASN A 1 24 ? -12.225 3.793 -3.653 1.00 0.00 24 ASN A N 16
ATOM 28721 C CA . ASN A 1 24 ? -13.168 4.889 -3.780 1.00 0.00 24 ASN A CA 16
ATOM 28722 C C . ASN A 1 24 ? -12.380 6.187 -3.858 1.00 0.00 24 ASN A C 16
ATOM 28723 O O . ASN A 1 24 ? -11.413 6.366 -3.109 1.00 0.00 24 ASN A O 16
ATOM 28734 N N . VAL A 1 25 ? -12.746 7.084 -4.758 1.00 0.00 25 VAL A N 16
ATOM 28735 C CA . VAL A 1 25 ? -12.098 8.380 -4.896 1.00 0.00 25 VAL A CA 16
ATOM 28736 C C . VAL A 1 25 ? -12.881 9.366 -4.046 1.00 0.00 25 VAL A C 16
ATOM 28737 O O . VAL A 1 25 ? -13.976 9.801 -4.403 1.00 0.00 25 VAL A O 16
ATOM 28750 N N . VAL A 1 26 ? -12.316 9.658 -2.886 1.00 0.00 26 VAL A N 16
ATOM 28751 C CA . VAL A 1 26 ? -12.858 10.550 -1.879 1.00 0.00 26 VAL A CA 16
ATOM 28752 C C . VAL A 1 26 ? -12.764 11.988 -2.370 1.00 0.00 26 VAL A C 16
ATOM 28753 O O . VAL A 1 26 ? -13.788 12.658 -2.506 1.00 0.00 26 VAL A O 16
ATOM 28766 N N . ASN A 1 27 ? -11.541 12.425 -2.660 1.00 0.00 27 ASN A N 16
ATOM 28767 C CA . ASN A 1 27 ? -11.213 13.803 -3.043 1.00 0.00 27 ASN A CA 16
ATOM 28768 C C . ASN A 1 27 ? -10.324 13.827 -4.296 1.00 0.00 27 ASN A C 16
ATOM 28769 O O . ASN A 1 27 ? -10.037 12.779 -4.867 1.00 0.00 27 ASN A O 16
ATOM 28780 N N . SER A 1 28 ? -9.825 15.002 -4.714 1.00 0.00 28 SER A N 16
ATOM 28781 C CA . SER A 1 28 ? -8.845 15.073 -5.806 1.00 0.00 28 SER A CA 16
ATOM 28782 C C . SER A 1 28 ? -7.537 14.349 -5.502 1.00 0.00 28 SER A C 16
ATOM 28783 O O . SER A 1 28 ? -6.958 13.734 -6.395 1.00 0.00 28 SER A O 16
ATOM 28791 N N . THR A 1 29 ? -7.048 14.470 -4.270 1.00 0.00 29 THR A N 16
ATOM 28792 C CA . THR A 1 29 ? -5.711 14.025 -3.883 1.00 0.00 29 THR A CA 16
ATOM 28793 C C . THR A 1 29 ? -5.760 13.148 -2.641 1.00 0.00 29 THR A C 16
ATOM 28794 O O . THR A 1 29 ? -4.718 12.875 -2.038 1.00 0.00 29 THR A O 16
ATOM 28805 N N . LEU A 1 30 ? -6.969 12.720 -2.270 1.00 0.00 30 LEU A N 16
ATOM 28806 C CA . LEU A 1 30 ? -7.217 11.723 -1.278 1.00 0.00 30 LEU A CA 16
ATOM 28807 C C . LEU A 1 30 ? -7.983 10.664 -2.045 1.00 0.00 30 LEU A C 16
ATOM 28808 O O . LEU A 1 30 ? -8.932 10.985 -2.759 1.00 0.00 30 LEU A O 16
ATOM 28824 N N . ALA A 1 31 ? -7.589 9.416 -1.889 1.00 0.00 31 ALA A N 16
ATOM 28825 C CA . ALA A 1 31 ? -8.316 8.247 -2.344 1.00 0.00 31 ALA A CA 16
ATOM 28826 C C . ALA A 1 31 ? -8.487 7.354 -1.112 1.00 0.00 31 ALA A C 16
ATOM 28827 O O . ALA A 1 31 ? -7.814 7.562 -0.102 1.00 0.00 31 ALA A O 16
ATOM 28834 N N . GLU A 1 32 ? -9.359 6.355 -1.162 1.00 0.00 32 GLU A N 16
ATOM 28835 C CA . GLU A 1 32 ? -9.580 5.419 -0.079 1.00 0.00 32 GLU A CA 16
ATOM 28836 C C . GLU A 1 32 ? -9.642 4.017 -0.686 1.00 0.00 32 GLU A C 16
ATOM 28837 O O . GLU A 1 32 ? -10.195 3.837 -1.765 1.00 0.00 32 GLU A O 16
ATOM 28849 N N . VAL A 1 33 ? -9.049 3.024 -0.036 1.00 0.00 33 VAL A N 16
ATOM 28850 C CA . VAL A 1 33 ? -8.909 1.656 -0.513 1.00 0.00 33 VAL A CA 16
ATOM 28851 C C . VAL A 1 33 ? -9.523 0.773 0.558 1.00 0.00 33 VAL A C 16
ATOM 28852 O O . VAL A 1 33 ? -9.348 1.061 1.741 1.00 0.00 33 VAL A O 16
ATOM 28865 N N . HIS A 1 34 ? -10.201 -0.296 0.150 1.00 0.00 34 HIS A N 16
ATOM 28866 C CA . HIS A 1 34 ? -10.980 -1.159 1.022 1.00 0.00 34 HIS A CA 16
ATOM 28867 C C . HIS A 1 34 ? -10.697 -2.609 0.648 1.00 0.00 34 HIS A C 16
ATOM 28868 O O . HIS A 1 34 ? -10.918 -3.005 -0.500 1.00 0.00 34 HIS A O 16
ATOM 28882 N N . TRP A 1 35 ? -10.233 -3.408 1.597 1.00 0.00 35 TRP A N 16
ATOM 28883 C CA . TRP A 1 35 ? -9.865 -4.803 1.435 1.00 0.00 35 TRP A CA 16
ATOM 28884 C C . TRP A 1 35 ? -10.633 -5.661 2.440 1.00 0.00 35 TRP A C 16
ATOM 28885 O O . TRP A 1 35 ? -11.505 -5.170 3.159 1.00 0.00 35 TRP A O 16
ATOM 28906 N N . ASP A 1 36 ? -10.373 -6.962 2.429 1.00 0.00 36 ASP A N 16
ATOM 28907 C CA . ASP A 1 36 ? -11.104 -7.963 3.195 1.00 0.00 36 ASP A CA 16
ATOM 28908 C C . ASP A 1 36 ? -10.232 -8.445 4.365 1.00 0.00 36 ASP A C 16
ATOM 28909 O O . ASP A 1 36 ? -9.032 -8.642 4.170 1.00 0.00 36 ASP A O 16
ATOM 28918 N N . PRO A 1 37 ? -10.782 -8.574 5.583 1.00 0.00 37 PRO A N 16
ATOM 28919 C CA . PRO A 1 37 ? -10.045 -9.028 6.752 1.00 0.00 37 PRO A CA 16
ATOM 28920 C C . PRO A 1 37 ? -9.816 -10.534 6.676 1.00 0.00 37 PRO A C 16
ATOM 28921 O O . PRO A 1 37 ? -10.721 -11.324 6.979 1.00 0.00 37 PRO A O 16
ATOM 28932 N N . VAL A 1 38 ? -8.612 -10.925 6.270 1.00 0.00 38 VAL A N 16
ATOM 28933 C CA . VAL A 1 38 ? -8.266 -12.331 6.080 1.00 0.00 38 VAL A CA 16
ATOM 28934 C C . VAL A 1 38 ? -8.282 -13.112 7.405 1.00 0.00 38 VAL A C 16
ATOM 28935 O O . VAL A 1 38 ? -8.260 -12.498 8.481 1.00 0.00 38 VAL A O 16
ATOM 28948 N N . PRO A 1 39 ? -8.342 -14.453 7.351 1.00 0.00 39 PRO A N 16
ATOM 28949 C CA . PRO A 1 39 ? -8.340 -15.296 8.534 1.00 0.00 39 PRO A CA 16
ATOM 28950 C C . PRO A 1 39 ? -7.053 -15.105 9.339 1.00 0.00 39 PRO A C 16
ATOM 28951 O O . PRO A 1 39 ? -5.968 -14.915 8.785 1.00 0.00 39 PRO A O 16
ATOM 28962 N N . LEU A 1 40 ? -7.133 -15.283 10.657 1.00 0.00 40 LEU A N 16
ATOM 28963 C CA . LEU A 1 40 ? -5.934 -15.383 11.485 1.00 0.00 40 LEU A CA 16
ATOM 28964 C C . LEU A 1 40 ? -5.136 -16.627 11.086 1.00 0.00 40 LEU A C 16
ATOM 28965 O O . LEU A 1 40 ? -3.915 -16.639 11.228 1.00 0.00 40 LEU A O 16
ATOM 28981 N N . LYS A 1 41 ? -5.796 -17.643 10.519 1.00 0.00 41 LYS A N 16
ATOM 28982 C CA . LYS A 1 41 ? -5.138 -18.820 9.975 1.00 0.00 41 LYS A CA 16
ATOM 28983 C C . LYS A 1 41 ? -4.117 -18.468 8.907 1.00 0.00 41 LYS A C 16
ATOM 28984 O O . LYS A 1 41 ? -2.981 -18.922 9.009 1.00 0.00 41 LYS A O 16
ATOM 29003 N N . SER A 1 42 ? -4.481 -17.675 7.898 1.00 0.00 42 SER A N 16
ATOM 29004 C CA . SER A 1 42 ? -3.532 -17.318 6.857 1.00 0.00 42 SER A CA 16
ATOM 29005 C C . SER A 1 42 ? -2.419 -16.447 7.429 1.00 0.00 42 SER A C 16
ATOM 29006 O O . SER A 1 42 ? -1.280 -16.567 6.994 1.00 0.00 42 SER A O 16
ATOM 29014 N N . ILE A 1 43 ? -2.730 -15.596 8.410 1.00 0.00 43 ILE A N 16
ATOM 29015 C CA . ILE A 1 43 ? -1.759 -14.758 9.101 1.00 0.00 43 ILE A CA 16
ATOM 29016 C C . ILE A 1 43 ? -0.788 -15.626 9.921 1.00 0.00 43 ILE A C 16
ATOM 29017 O O . ILE A 1 43 ? 0.324 -15.183 10.204 1.00 0.00 43 ILE A O 16
ATOM 29033 N N . ARG A 1 44 ? -1.192 -16.841 10.301 1.00 0.00 44 ARG A N 16
ATOM 29034 C CA . ARG A 1 44 ? -0.528 -17.807 11.175 1.00 0.00 44 ARG A CA 16
ATOM 29035 C C . ARG A 1 44 ? -0.245 -17.349 12.603 1.00 0.00 44 ARG A C 16
ATOM 29036 O O . ARG A 1 44 ? -0.054 -18.216 13.454 1.00 0.00 44 ARG A O 16
ATOM 29057 N N . GLY A 1 45 ? -0.341 -16.066 12.927 1.00 0.00 45 GLY A N 16
ATOM 29058 C CA . GLY A 1 45 ? -0.142 -15.571 14.281 1.00 0.00 45 GLY A CA 16
ATOM 29059 C C . GLY A 1 45 ? -0.867 -14.254 14.488 1.00 0.00 45 GLY A C 16
ATOM 29060 O O . GLY A 1 45 ? -2.060 -14.280 14.802 1.00 0.00 45 GLY A O 16
ATOM 29064 N N . HIS A 1 46 ? -0.173 -13.129 14.300 1.00 0.00 46 HIS A N 16
ATOM 29065 C CA . HIS A 1 46 ? -0.650 -11.775 14.595 1.00 0.00 46 HIS A CA 16
ATOM 29066 C C . HIS A 1 46 ? -0.525 -10.901 13.353 1.00 0.00 46 HIS A C 16
ATOM 29067 O O . HIS A 1 46 ? 0.519 -10.885 12.707 1.00 0.00 46 HIS A O 16
ATOM 29081 N N . LEU A 1 47 ? -1.565 -10.139 13.025 1.00 0.00 47 LEU A N 16
ATOM 29082 C CA . LEU A 1 47 ? -1.491 -9.099 12.012 1.00 0.00 47 LEU A CA 16
ATOM 29083 C C . LEU A 1 47 ? -0.641 -7.970 12.591 1.00 0.00 47 LEU A C 16
ATOM 29084 O O . LEU A 1 47 ? -1.010 -7.386 13.608 1.00 0.00 47 LEU A O 16
ATOM 29100 N N . GLN A 1 48 ? 0.489 -7.653 11.960 1.00 0.00 48 GLN A N 16
ATOM 29101 C CA . GLN A 1 48 ? 1.193 -6.405 12.234 1.00 0.00 48 GLN A CA 16
ATOM 29102 C C . GLN A 1 48 ? 0.372 -5.254 11.668 1.00 0.00 48 GLN A C 16
ATOM 29103 O O . GLN A 1 48 ? 0.050 -4.305 12.378 1.00 0.00 48 GLN A O 16
ATOM 29117 N N . GLY A 1 49 ? -0.025 -5.352 10.406 1.00 0.00 49 GLY A N 16
ATOM 29118 C CA . GLY A 1 49 ? -0.794 -4.331 9.732 1.00 0.00 49 GLY A CA 16
ATOM 29119 C C . GLY A 1 49 ? -0.806 -4.643 8.245 1.00 0.00 49 GLY A C 16
ATOM 29120 O O . GLY A 1 49 ? -0.267 -5.670 7.804 1.00 0.00 49 GLY A O 16
ATOM 29124 N N . TYR A 1 50 ? -1.359 -3.721 7.468 1.00 0.00 50 TYR A N 16
ATOM 29125 C CA . TYR A 1 50 ? -1.484 -3.845 6.015 1.00 0.00 50 TYR A CA 16
ATOM 29126 C C . TYR A 1 50 ? -0.586 -2.799 5.345 1.00 0.00 50 TYR A C 16
ATOM 29127 O O . TYR A 1 50 ? -0.632 -1.615 5.701 1.00 0.00 50 TYR A O 16
ATOM 29145 N N . ARG A 1 51 ? 0.287 -3.208 4.417 1.00 0.00 51 ARG A N 16
ATOM 29146 C CA . ARG A 1 51 ? 1.178 -2.308 3.683 1.00 0.00 51 ARG A CA 16
ATOM 29147 C C . ARG A 1 51 ? 0.547 -2.172 2.309 1.00 0.00 51 ARG A C 16
ATOM 29148 O O . ARG A 1 51 ? 0.349 -3.189 1.647 1.00 0.00 51 ARG A O 16
ATOM 29169 N N . ILE A 1 52 ? 0.160 -0.966 1.908 1.00 0.00 52 ILE A N 16
ATOM 29170 C CA . ILE A 1 52 ? -0.292 -0.728 0.542 1.00 0.00 52 ILE A CA 16
ATOM 29171 C C . ILE A 1 52 ? 0.941 -0.281 -0.229 1.00 0.00 52 ILE A C 16
ATOM 29172 O O . ILE A 1 52 ? 1.605 0.664 0.196 1.00 0.00 52 ILE A O 16
ATOM 29188 N N . TYR A 1 53 ? 1.234 -0.923 -1.349 1.00 0.00 53 TYR A N 16
ATOM 29189 C CA . TYR A 1 53 ? 2.078 -0.358 -2.388 1.00 0.00 53 TYR A CA 16
ATOM 29190 C C . TYR A 1 53 ? 1.172 0.357 -3.387 1.00 0.00 53 TYR A C 16
ATOM 29191 O O . TYR A 1 53 ? -0.019 0.052 -3.474 1.00 0.00 53 TYR A O 16
ATOM 29209 N N . TYR A 1 54 ? 1.688 1.346 -4.111 1.00 0.00 54 TYR A N 16
ATOM 29210 C CA . TYR A 1 54 ? 1.024 2.003 -5.220 1.00 0.00 54 TYR A CA 16
ATOM 29211 C C . TYR A 1 54 ? 2.023 2.712 -6.129 1.00 0.00 54 TYR A C 16
ATOM 29212 O O . TYR A 1 54 ? 3.163 2.970 -5.741 1.00 0.00 54 TYR A O 16
ATOM 29230 N N . TRP A 1 55 ? 1.607 3.074 -7.341 1.00 0.00 55 TRP A N 16
ATOM 29231 C CA . TRP A 1 55 ? 2.359 3.953 -8.219 1.00 0.00 55 TRP A CA 16
ATOM 29232 C C . TRP A 1 55 ? 1.427 4.787 -9.103 1.00 0.00 55 TRP A C 16
ATOM 29233 O O . TRP A 1 55 ? 0.260 4.436 -9.305 1.00 0.00 55 TRP A O 16
ATOM 29254 N N . LYS A 1 56 ? 1.967 5.889 -9.635 1.00 0.00 56 LYS A N 16
ATOM 29255 C CA . LYS A 1 56 ? 1.331 6.747 -10.637 1.00 0.00 56 LYS A CA 16
ATOM 29256 C C . LYS A 1 56 ? 1.263 5.970 -11.944 1.00 0.00 56 LYS A C 16
ATOM 29257 O O . LYS A 1 56 ? 2.259 5.353 -12.326 1.00 0.00 56 LYS A O 16
ATOM 29276 N N . THR A 1 57 ? 0.156 6.059 -12.659 1.00 0.00 57 THR A N 16
ATOM 29277 C CA . THR A 1 57 ? -0.071 5.422 -13.951 1.00 0.00 57 THR A CA 16
ATOM 29278 C C . THR A 1 57 ? -0.695 6.504 -14.859 1.00 0.00 57 THR A C 16
ATOM 29279 O O . THR A 1 57 ? -1.093 7.556 -14.359 1.00 0.00 57 THR A O 16
ATOM 29290 N N . GLN A 1 58 ? -0.789 6.283 -16.178 1.00 0.00 58 GLN A N 16
ATOM 29291 C CA . GLN A 1 58 ? -1.256 7.271 -17.159 1.00 0.00 58 GLN A CA 16
ATOM 29292 C C . GLN A 1 58 ? -0.559 8.618 -16.943 1.00 0.00 58 GLN A C 16
ATOM 29293 O O . GLN A 1 58 ? -1.142 9.576 -16.436 1.00 0.00 58 GLN A O 16
ATOM 29307 N N . SER A 1 59 ? 0.727 8.673 -17.283 1.00 0.00 59 SER A N 16
ATOM 29308 C CA . SER A 1 59 ? 1.553 9.854 -17.106 1.00 0.00 59 SER A CA 16
ATOM 29309 C C . SER A 1 59 ? 1.056 11.027 -17.960 1.00 0.00 59 SER A C 16
ATOM 29310 O O . SER A 1 59 ? 0.226 10.852 -18.867 1.00 0.00 59 SER A O 16
ATOM 29318 N N . SER A 1 60 ? 1.662 12.198 -17.750 1.00 0.00 60 SER A N 16
ATOM 29319 C CA . SER A 1 60 ? 1.731 13.236 -18.772 1.00 0.00 60 SER A CA 16
ATOM 29320 C C . SER A 1 60 ? 2.261 12.595 -20.066 1.00 0.00 60 SER A C 16
ATOM 29321 O O . SER A 1 60 ? 3.020 11.614 -20.024 1.00 0.00 60 SER A O 16
ATOM 29329 N N . SER A 1 61 ? 1.844 13.120 -21.217 1.00 0.00 61 SER A N 16
ATOM 29330 C CA . SER A 1 61 ? 2.250 12.606 -22.517 1.00 0.00 61 SER A CA 16
ATOM 29331 C C . SER A 1 61 ? 3.738 12.859 -22.775 1.00 0.00 61 SER A C 16
ATOM 29332 O O . SER A 1 61 ? 4.354 13.693 -22.108 1.00 0.00 61 SER A O 16
ATOM 29340 N N . LYS A 1 62 ? 4.317 12.166 -23.759 1.00 0.00 62 LYS A N 16
ATOM 29341 C CA . LYS A 1 62 ? 5.733 12.245 -24.125 1.00 0.00 62 LYS A CA 16
ATOM 29342 C C . LYS A 1 62 ? 6.649 12.098 -22.903 1.00 0.00 62 LYS A C 16
ATOM 29343 O O . LYS A 1 62 ? 7.653 12.808 -22.766 1.00 0.00 62 LYS A O 16
ATOM 29362 N N . ARG A 1 63 ? 6.304 11.198 -21.979 1.00 0.00 63 ARG A N 16
ATOM 29363 C CA . ARG A 1 63 ? 7.140 10.882 -20.826 1.00 0.00 63 ARG A CA 16
ATOM 29364 C C . ARG A 1 63 ? 7.876 9.573 -21.033 1.00 0.00 63 ARG A C 16
ATOM 29365 O O . ARG A 1 63 ? 7.451 8.701 -21.799 1.00 0.00 63 ARG A O 16
ATOM 29386 N N . ASN A 1 64 ? 8.944 9.414 -20.268 1.00 0.00 64 ASN A N 16
ATOM 29387 C CA . ASN A 1 64 ? 9.739 8.211 -20.132 1.00 0.00 64 ASN A CA 16
ATOM 29388 C C . ASN A 1 64 ? 10.249 8.153 -18.700 1.00 0.00 64 ASN A C 16
ATOM 29389 O O . ASN A 1 64 ? 10.498 9.193 -18.086 1.00 0.00 64 ASN A O 16
ATOM 29400 N N . ARG A 1 65 ? 10.468 6.943 -18.196 1.00 0.00 65 ARG A N 16
ATOM 29401 C CA . ARG A 1 65 ? 11.283 6.675 -17.020 1.00 0.00 65 ARG A CA 16
ATOM 29402 C C . ARG A 1 65 ? 11.989 5.344 -17.241 1.00 0.00 65 ARG A C 16
ATOM 29403 O O . ARG A 1 65 ? 11.907 4.760 -18.330 1.00 0.00 65 ARG A O 16
ATOM 29424 N N . ARG A 1 66 ? 12.753 4.903 -16.249 1.00 0.00 66 ARG A N 16
ATOM 29425 C CA . ARG A 1 66 ? 13.544 3.684 -16.297 1.00 0.00 66 ARG A CA 16
ATOM 29426 C C . ARG A 1 66 ? 13.100 2.792 -15.144 1.00 0.00 66 ARG A C 16
ATOM 29427 O O . ARG A 1 66 ? 12.587 1.705 -15.393 1.00 0.00 66 ARG A O 16
ATOM 29448 N N . HIS A 1 67 ? 13.240 3.244 -13.898 1.00 0.00 67 HIS A N 16
ATOM 29449 C CA . HIS A 1 67 ? 12.630 2.594 -12.741 1.00 0.00 67 HIS A CA 16
ATOM 29450 C C . HIS A 1 67 ? 11.263 3.237 -12.449 1.00 0.00 67 HIS A C 16
ATOM 29451 O O . HIS A 1 67 ? 10.827 4.153 -13.160 1.00 0.00 67 HIS A O 16
ATOM 29465 N N . ILE A 1 68 ? 10.560 2.756 -11.417 1.00 0.00 68 ILE A N 16
ATOM 29466 C CA . ILE A 1 68 ? 9.294 3.304 -10.937 1.00 0.00 68 ILE A CA 16
ATOM 29467 C C . ILE A 1 68 ? 9.428 3.520 -9.430 1.00 0.00 68 ILE A C 16
ATOM 29468 O O . ILE A 1 68 ? 9.808 2.620 -8.679 1.00 0.00 68 ILE A O 16
ATOM 29484 N N . GLU A 1 69 ? 9.063 4.721 -8.987 1.00 0.00 69 GLU A N 16
ATOM 29485 C CA . GLU A 1 69 ? 8.834 5.153 -7.606 1.00 0.00 69 GLU A CA 16
ATOM 29486 C C . GLU A 1 69 ? 7.561 4.503 -7.040 1.00 0.00 69 GLU A C 16
ATOM 29487 O O . GLU A 1 69 ? 6.561 5.144 -6.710 1.00 0.00 69 GLU A O 16
ATOM 29499 N N . LYS A 1 70 ? 7.589 3.178 -7.001 1.00 0.00 70 LYS A N 16
ATOM 29500 C CA . LYS A 1 70 ? 6.622 2.320 -6.317 1.00 0.00 70 LYS A CA 16
ATOM 29501 C C . LYS A 1 70 ? 6.578 2.724 -4.845 1.00 0.00 70 LYS A C 16
ATOM 29502 O O . LYS A 1 70 ? 7.494 2.417 -4.068 1.00 0.00 70 LYS A O 16
ATOM 29521 N N . LYS A 1 71 ? 5.567 3.516 -4.520 1.00 0.00 71 LYS A N 16
ATOM 29522 C CA . LYS A 1 71 ? 5.331 4.200 -3.269 1.00 0.00 71 LYS A CA 16
ATOM 29523 C C . LYS A 1 71 ? 4.653 3.241 -2.300 1.00 0.00 71 LYS A C 16
ATOM 29524 O O . LYS A 1 71 ? 4.152 2.196 -2.720 1.00 0.00 71 LYS A O 16
ATOM 29543 N N . ILE A 1 72 ? 4.624 3.594 -1.016 1.00 0.00 72 ILE A N 16
ATOM 29544 C CA . ILE A 1 72 ? 4.139 2.727 0.052 1.00 0.00 72 ILE A CA 16
ATOM 29545 C C . ILE A 1 72 ? 3.262 3.565 0.977 1.00 0.00 72 ILE A C 16
ATOM 29546 O O . ILE A 1 72 ? 3.457 4.777 1.081 1.00 0.00 72 ILE A O 16
ATOM 29562 N N . LEU A 1 73 ? 2.321 2.918 1.662 1.00 0.00 73 LEU A N 16
ATOM 29563 C CA . LEU A 1 73 ? 1.541 3.413 2.789 1.00 0.00 73 LEU A CA 16
ATOM 29564 C C . LEU A 1 73 ? 1.499 2.336 3.864 1.00 0.00 73 LEU A C 16
ATOM 29565 O O . LEU A 1 73 ? 1.546 1.138 3.563 1.00 0.00 73 LEU A O 16
ATOM 29581 N N . THR A 1 74 ? 1.352 2.772 5.110 1.00 0.00 74 THR A N 16
ATOM 29582 C CA . THR A 1 74 ? 1.464 1.947 6.302 1.00 0.00 74 THR A CA 16
ATOM 29583 C C . THR A 1 74 ? 0.208 2.122 7.148 1.00 0.00 74 THR A C 16
ATOM 29584 O O . THR A 1 74 ? 0.020 3.151 7.804 1.00 0.00 74 THR A O 16
ATOM 29595 N N . PHE A 1 75 ? -0.671 1.122 7.106 1.00 0.00 75 PHE A N 16
ATOM 29596 C CA . PHE A 1 75 ? -1.858 1.035 7.939 1.00 0.00 75 PHE A CA 16
ATOM 29597 C C . PHE A 1 75 ? -1.551 0.010 9.009 1.00 0.00 75 PHE A C 16
ATOM 29598 O O . PHE A 1 75 ? -1.537 -1.193 8.734 1.00 0.00 75 PHE A O 16
ATOM 29615 N N . GLN A 1 76 ? -1.161 0.467 10.195 1.00 0.00 76 GLN A N 16
ATOM 29616 C CA . GLN A 1 76 ? -1.118 -0.431 11.337 1.00 0.00 76 GLN A CA 16
ATOM 29617 C C . GLN A 1 76 ? -2.550 -0.700 11.798 1.00 0.00 76 GLN A C 16
ATOM 29618 O O . GLN A 1 76 ? -3.501 -0.032 11.369 1.00 0.00 76 GLN A O 16
ATOM 29632 N N . GLY A 1 77 ? -2.680 -1.671 12.690 1.00 0.00 77 GLY A N 16
ATOM 29633 C CA . GLY A 1 77 ? -3.937 -2.066 13.292 1.00 0.00 77 GLY A CA 16
ATOM 29634 C C . GLY A 1 77 ? -4.733 -2.965 12.362 1.00 0.00 77 GLY A C 16
ATOM 29635 O O . GLY A 1 77 ? -4.263 -3.353 11.287 1.00 0.00 77 GLY A O 16
ATOM 29639 N N . SER A 1 78 ? -5.913 -3.377 12.809 1.00 0.00 78 SER A N 16
ATOM 29640 C CA . SER A 1 78 ? -6.729 -4.388 12.147 1.00 0.00 78 SER A CA 16
ATOM 29641 C C . SER A 1 78 ? -7.558 -3.858 10.974 1.00 0.00 78 SER A C 16
ATOM 29642 O O . SER A 1 78 ? -8.272 -4.641 10.346 1.00 0.00 78 SER A O 16
ATOM 29650 N N . LYS A 1 79 ? -7.495 -2.553 10.687 1.00 0.00 79 LYS A N 16
ATOM 29651 C CA . LYS A 1 79 ? -8.416 -1.898 9.766 1.00 0.00 79 LYS A CA 16
ATOM 29652 C C . LYS A 1 79 ? -8.405 -2.533 8.386 1.00 0.00 79 LYS A C 16
ATOM 29653 O O . LYS A 1 79 ? -7.370 -2.971 7.889 1.00 0.00 79 LYS A O 16
ATOM 29672 N N . THR A 1 80 ? -9.562 -2.468 7.746 1.00 0.00 80 THR A N 16
ATOM 29673 C CA . THR A 1 80 ? -9.853 -3.066 6.458 1.00 0.00 80 THR A CA 16
ATOM 29674 C C . THR A 1 80 ? -9.983 -2.014 5.357 1.00 0.00 80 THR A C 16
ATOM 29675 O O . THR A 1 80 ? -10.247 -2.356 4.207 1.00 0.00 80 THR A O 16
ATOM 29686 N N . HIS A 1 81 ? -9.777 -0.734 5.674 1.00 0.00 81 HIS A N 16
ATOM 29687 C CA . HIS A 1 81 ? -9.612 0.308 4.673 1.00 0.00 81 HIS A CA 16
ATOM 29688 C C . HIS A 1 81 ? -8.522 1.283 5.117 1.00 0.00 81 HIS A C 16
ATOM 29689 O O . HIS A 1 81 ? -8.119 1.290 6.283 1.00 0.00 81 HIS A O 16
ATOM 29703 N N . GLY A 1 82 ? -8.023 2.101 4.192 1.00 0.00 82 GLY A N 16
ATOM 29704 C CA . GLY A 1 82 ? -6.894 3.013 4.373 1.00 0.00 82 GLY A CA 16
ATOM 29705 C C . GLY A 1 82 ? -6.912 4.044 3.248 1.00 0.00 82 GLY A C 16
ATOM 29706 O O . GLY A 1 82 ? -7.563 3.809 2.231 1.00 0.00 82 GLY A O 16
ATOM 29710 N N . MET A 1 83 ? -6.225 5.177 3.406 1.00 0.00 83 MET A N 16
ATOM 29711 C CA . MET A 1 83 ? -6.358 6.308 2.486 1.00 0.00 83 MET A CA 16
ATOM 29712 C C . MET A 1 83 ? -5.043 6.623 1.786 1.00 0.00 83 MET A C 16
ATOM 29713 O O . MET A 1 83 ? -3.963 6.387 2.321 1.00 0.00 83 MET A O 16
ATOM 29727 N N . LEU A 1 84 ? -5.143 7.192 0.590 1.00 0.00 84 LEU A N 16
ATOM 29728 C CA . LEU A 1 84 ? -4.062 7.562 -0.311 1.00 0.00 84 LEU A CA 16
ATOM 29729 C C . LEU A 1 84 ? -4.001 9.093 -0.331 1.00 0.00 84 LEU A C 16
ATOM 29730 O O . LEU A 1 84 ? -4.653 9.687 -1.187 1.00 0.00 84 LEU A O 16
ATOM 29746 N N . PRO A 1 85 ? -3.307 9.753 0.612 1.00 0.00 85 PRO A N 16
ATOM 29747 C CA . PRO A 1 85 ? -3.019 11.180 0.545 1.00 0.00 85 PRO A CA 16
ATOM 29748 C C . PRO A 1 85 ? -1.765 11.442 -0.296 1.00 0.00 85 PRO A C 16
ATOM 29749 O O . PRO A 1 85 ? -0.912 10.557 -0.470 1.00 0.00 85 PRO A O 16
ATOM 29760 N N . GLY A 1 86 ? -1.602 12.678 -0.771 1.00 0.00 86 GLY A N 16
ATOM 29761 C CA . GLY A 1 86 ? -0.407 13.080 -1.511 1.00 0.00 86 GLY A CA 16
ATOM 29762 C C . GLY A 1 86 ? -0.491 12.746 -3.001 1.00 0.00 86 GLY A C 16
ATOM 29763 O O . GLY A 1 86 ? 0.518 12.846 -3.703 1.00 0.00 86 GLY A O 16
ATOM 29767 N N . LEU A 1 87 ? -1.659 12.319 -3.481 1.00 0.00 87 LEU A N 16
ATOM 29768 C CA . LEU A 1 87 ? -1.917 11.917 -4.864 1.00 0.00 87 LEU A CA 16
ATOM 29769 C C . LEU A 1 87 ? -2.124 13.171 -5.717 1.00 0.00 87 LEU A C 16
ATOM 29770 O O . LEU A 1 87 ? -2.066 14.287 -5.196 1.00 0.00 87 LEU A O 16
ATOM 29786 N N . GLU A 1 88 ? -2.393 13.007 -7.011 1.00 0.00 88 GLU A N 16
ATOM 29787 C CA . GLU A 1 88 ? -2.777 14.107 -7.888 1.00 0.00 88 GLU A CA 16
ATOM 29788 C C . GLU A 1 88 ? -4.127 13.819 -8.543 1.00 0.00 88 GLU A C 16
ATOM 29789 O O . GLU A 1 88 ? -4.484 12.653 -8.745 1.00 0.00 88 GLU A O 16
ATOM 29801 N N . PRO A 1 89 ? -4.885 14.879 -8.861 1.00 0.00 89 PRO A N 16
ATOM 29802 C CA . PRO A 1 89 ? -6.110 14.767 -9.622 1.00 0.00 89 PRO A CA 16
ATOM 29803 C C . PRO A 1 89 ? -5.842 14.310 -11.067 1.00 0.00 89 PRO A C 16
ATOM 29804 O O . PRO A 1 89 ? -4.699 14.229 -11.518 1.00 0.00 89 PRO A O 16
ATOM 29815 N N . PHE A 1 90 ? -6.917 14.024 -11.797 1.00 0.00 90 PHE A N 16
ATOM 29816 C CA . PHE A 1 90 ? -7.004 13.747 -13.222 1.00 0.00 90 PHE A CA 16
ATOM 29817 C C . PHE A 1 90 ? -5.922 12.767 -13.719 1.00 0.00 90 PHE A C 16
ATOM 29818 O O . PHE A 1 90 ? -5.433 12.891 -14.843 1.00 0.00 90 PHE A O 16
ATOM 29835 N N . SER A 1 91 ? -5.562 11.770 -12.912 1.00 0.00 91 SER A N 16
ATOM 29836 C CA . SER A 1 91 ? -4.492 10.810 -13.159 1.00 0.00 91 SER A CA 16
ATOM 29837 C C . SER A 1 91 ? -4.981 9.392 -12.868 1.00 0.00 91 SER A C 16
ATOM 29838 O O . SER A 1 91 ? -5.997 9.239 -12.187 1.00 0.00 91 SER A O 16
ATOM 29846 N N . HIS A 1 92 ? -4.252 8.367 -13.334 1.00 0.00 92 HIS A N 16
ATOM 29847 C CA . HIS A 1 92 ? -4.526 6.981 -12.961 1.00 0.00 92 HIS A CA 16
ATOM 29848 C C . HIS A 1 92 ? -3.537 6.569 -11.881 1.00 0.00 92 HIS A C 16
ATOM 29849 O O . HIS A 1 92 ? -2.403 7.050 -11.853 1.00 0.00 92 HIS A O 16
ATOM 29863 N N . TYR A 1 93 ? -3.927 5.627 -11.034 1.00 0.00 93 TYR A N 16
ATOM 29864 C CA . TYR A 1 93 ? -3.056 5.039 -10.033 1.00 0.00 93 TYR A CA 16
ATOM 29865 C C . TYR A 1 93 ? -3.322 3.550 -9.972 1.00 0.00 93 TYR A C 16
ATOM 29866 O O . TYR A 1 93 ? -4.398 3.072 -10.336 1.00 0.00 93 TYR A O 16
ATOM 29884 N N . THR A 1 94 ? -2.308 2.792 -9.585 1.00 0.00 94 THR A N 16
ATOM 29885 C CA . THR A 1 94 ? -2.385 1.356 -9.368 1.00 0.00 94 THR A CA 16
ATOM 29886 C C . THR A 1 94 ? -1.840 1.095 -7.961 1.00 0.00 94 THR A C 16
ATOM 29887 O O . THR A 1 94 ? -0.854 1.729 -7.597 1.00 0.00 94 THR A O 16
ATOM 29898 N N . LEU A 1 95 ? -2.504 0.269 -7.147 1.00 0.00 95 LEU A N 16
ATOM 29899 C CA . LEU A 1 95 ? -2.239 0.066 -5.718 1.00 0.00 95 LEU A CA 16
ATOM 29900 C C . LEU A 1 95 ? -2.581 -1.366 -5.301 1.00 0.00 95 LEU A C 16
ATOM 29901 O O . LEU A 1 95 ? -3.404 -2.027 -5.944 1.00 0.00 95 LEU A O 16
ATOM 29917 N N . ASN A 1 96 ? -1.932 -1.877 -4.252 1.00 0.00 96 ASN A N 16
ATOM 29918 C CA . ASN A 1 96 ? -1.860 -3.309 -3.934 1.00 0.00 96 ASN A CA 16
ATOM 29919 C C . ASN A 1 96 ? -1.631 -3.513 -2.431 1.00 0.00 96 ASN A C 16
ATOM 29920 O O . ASN A 1 96 ? -0.661 -2.995 -1.886 1.00 0.00 96 ASN A O 16
ATOM 29931 N N . VAL A 1 97 ? -2.504 -4.272 -1.756 1.00 0.00 97 VAL A N 16
ATOM 29932 C CA . VAL A 1 97 ? -2.464 -4.503 -0.307 1.00 0.00 97 VAL A CA 16
ATOM 29933 C C . VAL A 1 97 ? -1.610 -5.753 -0.035 1.00 0.00 97 VAL A C 16
ATOM 29934 O O . VAL A 1 97 ? -1.893 -6.825 -0.579 1.00 0.00 97 VAL A O 16
ATOM 29947 N N . ARG A 1 98 ? -0.658 -5.695 0.897 1.00 0.00 98 ARG A N 16
ATOM 29948 C CA . ARG A 1 98 ? 0.114 -6.851 1.378 1.00 0.00 98 ARG A CA 16
ATOM 29949 C C . ARG A 1 98 ? -0.002 -6.955 2.898 1.00 0.00 98 ARG A C 16
ATOM 29950 O O . ARG A 1 98 ? 0.156 -5.945 3.591 1.00 0.00 98 ARG A O 16
ATOM 29971 N N . VAL A 1 99 ? -0.301 -8.147 3.420 1.00 0.00 99 VAL A N 16
ATOM 29972 C CA . VAL A 1 99 ? -0.380 -8.361 4.855 1.00 0.00 99 VAL A CA 16
ATOM 29973 C C . VAL A 1 99 ? 1.053 -8.485 5.359 1.00 0.00 99 VAL A C 16
ATOM 29974 O O . VAL A 1 99 ? 1.955 -8.906 4.622 1.00 0.00 99 VAL A O 16
ATOM 29987 N N . VAL A 1 100 ? 1.251 -8.148 6.625 1.00 0.00 100 VAL A N 16
ATOM 29988 C CA . VAL A 1 100 ? 2.513 -8.321 7.315 1.00 0.00 100 VAL A CA 16
ATOM 29989 C C . VAL A 1 100 ? 2.179 -8.896 8.683 1.00 0.00 100 VAL A C 16
ATOM 29990 O O . VAL A 1 100 ? 1.127 -8.584 9.261 1.00 0.00 100 VAL A O 16
ATOM 30003 N N . ASN A 1 101 ? 3.068 -9.730 9.204 1.00 0.00 101 ASN A N 16
ATOM 30004 C CA . ASN A 1 101 ? 3.020 -10.248 10.560 1.00 0.00 101 ASN A CA 16
ATOM 30005 C C . ASN A 1 101 ? 4.405 -10.137 11.188 1.00 0.00 101 ASN A C 16
ATOM 30006 O O . ASN A 1 101 ? 5.310 -9.552 10.594 1.00 0.00 101 ASN A O 16
ATOM 30017 N N . GLY A 1 102 ? 4.569 -10.664 12.401 1.00 0.00 102 GLY A N 16
ATOM 30018 C CA . GLY A 1 102 ? 5.796 -10.535 13.176 1.00 0.00 102 GLY A CA 16
ATOM 30019 C C . GLY A 1 102 ? 7.031 -11.181 12.548 1.00 0.00 102 GLY A C 16
ATOM 30020 O O . GLY A 1 102 ? 8.110 -11.036 13.127 1.00 0.00 102 GLY A O 16
ATOM 30024 N N . LYS A 1 103 ? 6.926 -11.869 11.405 1.00 0.00 103 LYS A N 16
ATOM 30025 C CA . LYS A 1 103 ? 8.039 -12.530 10.729 1.00 0.00 103 LYS A CA 16
ATOM 30026 C C . LYS A 1 103 ? 8.288 -11.936 9.351 1.00 0.00 103 LYS A C 16
ATOM 30027 O O . LYS A 1 103 ? 9.439 -11.929 8.917 1.00 0.00 103 LYS A O 16
ATOM 30046 N N . GLY A 1 104 ? 7.265 -11.438 8.659 1.00 0.00 104 GLY A N 16
ATOM 30047 C CA . GLY A 1 104 ? 7.478 -10.817 7.359 1.00 0.00 104 GLY A CA 16
ATOM 30048 C C . GLY A 1 104 ? 6.195 -10.503 6.607 1.00 0.00 104 GLY A C 16
ATOM 30049 O O . GLY A 1 104 ? 5.090 -10.617 7.144 1.00 0.00 104 GLY A O 16
ATOM 30053 N N . GLU A 1 105 ? 6.361 -10.059 5.360 1.00 0.00 105 GLU A N 16
ATOM 30054 C CA . GLU A 1 105 ? 5.270 -9.735 4.450 1.00 0.00 105 GLU A CA 16
ATOM 30055 C C . GLU A 1 105 ? 4.825 -10.998 3.702 1.00 0.00 105 GLU A C 16
ATOM 30056 O O . GLU A 1 105 ? 5.661 -11.817 3.307 1.00 0.00 105 GLU A O 16
ATOM 30068 N N . GLY A 1 106 ? 3.524 -11.119 3.439 1.00 0.00 106 GLY A N 16
ATOM 30069 C CA . GLY A 1 106 ? 2.944 -12.208 2.662 1.00 0.00 106 GLY A CA 16
ATOM 30070 C C . GLY A 1 106 ? 2.904 -11.885 1.162 1.00 0.00 106 GLY A C 16
ATOM 30071 O O . GLY A 1 106 ? 3.531 -10.917 0.717 1.00 0.00 106 GLY A O 16
ATOM 30075 N N . PRO A 1 107 ? 2.196 -12.683 0.343 1.00 0.00 107 PRO A N 16
ATOM 30076 C CA . PRO A 1 107 ? 1.917 -12.347 -1.056 1.00 0.00 107 PRO A CA 16
ATOM 30077 C C . PRO A 1 107 ? 1.053 -11.095 -1.157 1.00 0.00 107 PRO A C 16
ATOM 30078 O O . PRO A 1 107 ? 0.257 -10.780 -0.274 1.00 0.00 107 PRO A O 16
ATOM 30089 N N . ALA A 1 108 ? 1.199 -10.386 -2.266 1.00 0.00 108 ALA A N 16
ATOM 30090 C CA . ALA A 1 108 ? 0.386 -9.231 -2.572 1.00 0.00 108 ALA A CA 16
ATOM 30091 C C . ALA A 1 108 ? -1.005 -9.685 -3.010 1.00 0.00 108 ALA A C 16
ATOM 30092 O O . ALA A 1 108 ? -1.138 -10.629 -3.789 1.00 0.00 108 ALA A O 16
ATOM 30099 N N . SER A 1 109 ? -2.034 -8.974 -2.557 1.00 0.00 109 SER A N 16
ATOM 30100 C CA . SER A 1 109 ? -3.359 -8.937 -3.163 1.00 0.00 109 SER A CA 16
ATOM 30101 C C . SER A 1 109 ? -3.237 -8.327 -4.588 1.00 0.00 109 SER A C 16
ATOM 30102 O O . SER A 1 109 ? -2.154 -7.867 -4.965 1.00 0.00 109 SER A O 16
ATOM 30110 N N . PRO A 1 110 ? -4.290 -8.349 -5.424 1.00 0.00 110 PRO A N 16
ATOM 30111 C CA . PRO A 1 110 ? -4.195 -7.998 -6.832 1.00 0.00 110 PRO A CA 16
ATOM 30112 C C . PRO A 1 110 ? -4.107 -6.487 -6.992 1.00 0.00 110 PRO A C 16
ATOM 30113 O O . PRO A 1 110 ? -4.567 -5.732 -6.133 1.00 0.00 110 PRO A O 16
ATOM 30124 N N . ASP A 1 111 ? -3.535 -6.033 -8.099 1.00 0.00 111 ASP A N 16
ATOM 30125 C CA . ASP A 1 111 ? -3.318 -4.612 -8.320 1.00 0.00 111 ASP A CA 16
ATOM 30126 C C . ASP A 1 111 ? -4.671 -4.003 -8.669 1.00 0.00 111 ASP A C 16
ATOM 30127 O O . ASP A 1 111 ? -5.243 -4.317 -9.717 1.00 0.00 111 ASP A O 16
ATOM 30136 N N . ARG A 1 112 ? -5.239 -3.197 -7.777 1.00 0.00 112 ARG A N 16
ATOM 30137 C CA . ARG A 1 112 ? -6.425 -2.400 -8.067 1.00 0.00 112 ARG A CA 16
ATOM 30138 C C . ARG A 1 112 ? -5.992 -1.133 -8.776 1.00 0.00 112 ARG A C 16
ATOM 30139 O O . ARG A 1 112 ? -4.801 -0.819 -8.831 1.00 0.00 112 ARG A O 16
ATOM 30160 N N . VAL A 1 113 ? -6.968 -0.382 -9.275 1.00 0.00 113 VAL A N 16
ATOM 30161 C CA . VAL A 1 113 ? -6.744 0.894 -9.929 1.00 0.00 113 VAL A CA 16
ATOM 30162 C C . VAL A 1 113 ? -7.819 1.899 -9.525 1.00 0.00 113 VAL A C 16
ATOM 30163 O O . VAL A 1 113 ? -8.894 1.495 -9.061 1.00 0.00 113 VAL A O 16
ATOM 30176 N N . PHE A 1 114 ? -7.538 3.186 -9.740 1.00 0.00 114 PHE A N 16
ATOM 30177 C CA . PHE A 1 114 ? -8.486 4.290 -9.671 1.00 0.00 114 PHE A CA 16
ATOM 30178 C C . PHE A 1 114 ? -8.010 5.414 -10.586 1.00 0.00 114 PHE A C 16
ATOM 30179 O O . PHE A 1 114 ? -6.827 5.470 -10.929 1.00 0.00 114 PHE A O 16
ATOM 30196 N N . ASN A 1 115 ? -8.919 6.320 -10.947 1.00 0.00 115 ASN A N 16
ATOM 30197 C CA . ASN A 1 115 ? -8.687 7.517 -11.732 1.00 0.00 115 ASN A CA 16
ATOM 30198 C C . ASN A 1 115 ? -9.286 8.687 -10.970 1.00 0.00 115 ASN A C 16
ATOM 30199 O O . ASN A 1 115 ? -10.438 8.613 -10.540 1.00 0.00 115 ASN A O 16
ATOM 30210 N N . THR A 1 116 ? -8.508 9.739 -10.771 1.00 0.00 116 THR A N 16
ATOM 30211 C CA . THR A 1 116 ? -8.874 10.845 -9.898 1.00 0.00 116 THR A CA 16
ATOM 30212 C C . THR A 1 116 ? -9.697 11.899 -10.675 1.00 0.00 116 THR A C 16
ATOM 30213 O O . THR A 1 116 ? -9.713 11.888 -11.914 1.00 0.00 116 THR A O 16
ATOM 30224 N N . PRO A 1 117 ? -10.454 12.775 -9.981 1.00 0.00 117 PRO A N 16
ATOM 30225 C CA . PRO A 1 117 ? -11.322 13.771 -10.599 1.00 0.00 117 PRO A CA 16
ATOM 30226 C C . PRO A 1 117 ? -10.468 14.960 -11.065 1.00 0.00 117 PRO A C 16
ATOM 30227 O O . PRO A 1 117 ? -9.277 15.009 -10.748 1.00 0.00 117 PRO A O 16
ATOM 30238 N N . GLU A 1 118 ? -11.032 15.920 -11.803 1.00 0.00 118 GLU A N 16
ATOM 30239 C CA . GLU A 1 118 ? -10.240 16.940 -12.499 1.00 0.00 118 GLU A CA 16
ATOM 30240 C C . GLU A 1 118 ? -9.335 17.780 -11.586 1.00 0.00 118 GLU A C 16
ATOM 30241 O O . GLU A 1 118 ? -8.268 18.236 -11.997 1.00 0.00 118 GLU A O 16
ATOM 30253 N N . GLY A 1 119 ? -9.755 18.005 -10.346 1.00 0.00 119 GLY A N 16
ATOM 30254 C CA . GLY A 1 119 ? -9.002 18.756 -9.347 1.00 0.00 119 GLY A CA 16
ATOM 30255 C C . GLY A 1 119 ? -9.815 19.910 -8.795 1.00 0.00 119 GLY A C 16
ATOM 30256 O O . GLY A 1 119 ? -11.042 19.884 -8.832 1.00 0.00 119 GLY A O 16
ATOM 30260 N N . SER A 1 120 ? -9.137 20.901 -8.226 1.00 0.00 120 SER A N 16
ATOM 30261 C CA . SER A 1 120 ? -9.665 22.238 -7.997 1.00 0.00 120 SER A CA 16
ATOM 30262 C C . SER A 1 120 ? -8.443 23.154 -7.893 1.00 0.00 120 SER A C 16
ATOM 30263 O O . SER A 1 120 ? -7.735 23.112 -6.886 1.00 0.00 120 SER A O 16
ATOM 30271 N N . GLY A 1 121 ? -8.116 23.894 -8.952 1.00 0.00 121 GLY A N 16
ATOM 30272 C CA . GLY A 1 121 ? -6.882 24.668 -9.046 1.00 0.00 121 GLY A CA 16
ATOM 30273 C C . GLY A 1 121 ? -7.159 26.151 -8.802 1.00 0.00 121 GLY A C 16
ATOM 30274 O O . GLY A 1 121 ? -7.697 26.798 -9.701 1.00 0.00 121 GLY A O 16
ATOM 30278 N N . PRO A 1 122 ? -6.866 26.704 -7.612 1.00 0.00 122 PRO A N 16
ATOM 30279 C CA . PRO A 1 122 ? -6.949 28.140 -7.372 1.00 0.00 122 PRO A CA 16
ATOM 30280 C C . PRO A 1 122 ? -5.825 28.884 -8.110 1.00 0.00 122 PRO A C 16
ATOM 30281 O O . PRO A 1 122 ? -6.093 29.831 -8.845 1.00 0.00 122 PRO A O 16
ATOM 30292 N N . SER A 1 123 ? -4.574 28.435 -7.933 1.00 0.00 123 SER A N 16
ATOM 30293 C CA . SER A 1 123 ? -3.361 29.183 -8.259 1.00 0.00 123 SER A CA 16
ATOM 30294 C C . SER A 1 123 ? -3.303 30.538 -7.529 1.00 0.00 123 SER A C 16
ATOM 30295 O O . SER A 1 123 ? -4.195 30.894 -6.756 1.00 0.00 123 SER A O 16
ATOM 30303 N N . SER A 1 124 ? -2.178 31.232 -7.686 1.00 0.00 124 SER A N 16
ATOM 30304 C CA . SER A 1 124 ? -1.923 32.608 -7.269 1.00 0.00 124 SER A CA 16
ATOM 30305 C C . SER A 1 124 ? -0.835 33.118 -8.213 1.00 0.00 124 SER A C 16
ATOM 30306 O O . SER A 1 124 ? -1.032 34.083 -8.946 1.00 0.00 124 SER A O 16
ATOM 30314 N N . GLY A 1 125 ? 0.285 32.392 -8.245 1.00 0.00 125 GLY A N 16
ATOM 30315 C CA . GLY A 1 125 ? 1.015 32.113 -9.464 1.00 0.00 125 GLY A CA 16
ATOM 30316 C C . GLY A 1 125 ? 0.968 30.605 -9.603 1.00 0.00 125 GLY A C 16
ATOM 30317 O O . GLY A 1 125 ? -0.104 30.029 -9.310 1.00 0.00 125 GLY A O 16
ATOM 30321 N N . GLY A 1 1 ? 9.350 -20.754 -15.803 1.00 0.00 1 GLY A N 17
ATOM 30322 C CA . GLY A 1 1 ? 9.514 -21.101 -14.384 1.00 0.00 1 GLY A CA 17
ATOM 30323 C C . GLY A 1 1 ? 10.821 -21.856 -14.172 1.00 0.00 1 GLY A C 17
ATOM 30324 O O . GLY A 1 1 ? 11.302 -22.534 -15.082 1.00 0.00 1 GLY A O 17
ATOM 30328 N N . SER A 1 2 ? 11.393 -21.751 -12.974 1.00 0.00 2 SER A N 17
ATOM 30329 C CA . SER A 1 2 ? 12.573 -22.423 -12.433 1.00 0.00 2 SER A CA 17
ATOM 30330 C C . SER A 1 2 ? 12.934 -21.728 -11.119 1.00 0.00 2 SER A C 17
ATOM 30331 O O . SER A 1 2 ? 12.284 -20.739 -10.753 1.00 0.00 2 SER A O 17
ATOM 30339 N N . SER A 1 3 ? 13.957 -22.261 -10.449 1.00 0.00 3 SER A N 17
ATOM 30340 C CA . SER A 1 3 ? 14.500 -21.824 -9.171 1.00 0.00 3 SER A CA 17
ATOM 30341 C C . SER A 1 3 ? 13.536 -22.183 -8.029 1.00 0.00 3 SER A C 17
ATOM 30342 O O . SER A 1 3 ? 12.314 -22.280 -8.210 1.00 0.00 3 SER A O 17
ATOM 30350 N N . GLY A 1 4 ? 14.095 -22.452 -6.851 1.00 0.00 4 GLY A N 17
ATOM 30351 C CA . GLY A 1 4 ? 13.462 -23.281 -5.839 1.00 0.00 4 GLY A CA 17
ATOM 30352 C C . GLY A 1 4 ? 14.533 -23.863 -4.921 1.00 0.00 4 GLY A C 17
ATOM 30353 O O . GLY A 1 4 ? 15.636 -23.320 -4.855 1.00 0.00 4 GLY A O 17
ATOM 30357 N N . SER A 1 5 ? 14.191 -24.934 -4.196 1.00 0.00 5 SER A N 17
ATOM 30358 C CA . SER A 1 5 ? 14.776 -25.331 -2.908 1.00 0.00 5 SER A CA 17
ATOM 30359 C C . SER A 1 5 ? 14.381 -24.326 -1.812 1.00 0.00 5 SER A C 17
ATOM 30360 O O . SER A 1 5 ? 13.913 -23.229 -2.132 1.00 0.00 5 SER A O 17
ATOM 30368 N N . SER A 1 6 ? 14.533 -24.704 -0.535 1.00 0.00 6 SER A N 17
ATOM 30369 C CA . SER A 1 6 ? 14.238 -23.950 0.688 1.00 0.00 6 SER A CA 17
ATOM 30370 C C . SER A 1 6 ? 14.283 -24.910 1.901 1.00 0.00 6 SER A C 17
ATOM 30371 O O . SER A 1 6 ? 14.764 -26.044 1.798 1.00 0.00 6 SER A O 17
ATOM 30379 N N . GLY A 1 7 ? 13.851 -24.445 3.069 1.00 0.00 7 GLY A N 17
ATOM 30380 C CA . GLY A 1 7 ? 14.132 -25.009 4.378 1.00 0.00 7 GLY A CA 17
ATOM 30381 C C . GLY A 1 7 ? 14.687 -23.885 5.252 1.00 0.00 7 GLY A C 17
ATOM 30382 O O . GLY A 1 7 ? 15.002 -22.817 4.714 1.00 0.00 7 GLY A O 17
ATOM 30386 N N . HIS A 1 8 ? 14.882 -24.159 6.543 1.00 0.00 8 HIS A N 17
ATOM 30387 C CA . HIS A 1 8 ? 15.098 -23.316 7.732 1.00 0.00 8 HIS A CA 17
ATOM 30388 C C . HIS A 1 8 ? 14.106 -23.903 8.755 1.00 0.00 8 HIS A C 17
ATOM 30389 O O . HIS A 1 8 ? 13.494 -24.942 8.492 1.00 0.00 8 HIS A O 17
ATOM 30403 N N . SER A 1 9 ? 13.930 -23.291 9.919 1.00 0.00 9 SER A N 17
ATOM 30404 C CA . SER A 1 9 ? 12.858 -23.637 10.842 1.00 0.00 9 SER A CA 17
ATOM 30405 C C . SER A 1 9 ? 12.435 -22.394 11.632 1.00 0.00 9 SER A C 17
ATOM 30406 O O . SER A 1 9 ? 13.067 -21.339 11.521 1.00 0.00 9 SER A O 17
ATOM 30414 N N . GLY A 1 10 ? 11.366 -22.496 12.423 1.00 0.00 10 GLY A N 17
ATOM 30415 C CA . GLY A 1 10 ? 10.917 -21.403 13.275 1.00 0.00 10 GLY A CA 17
ATOM 30416 C C . GLY A 1 10 ? 10.567 -20.162 12.462 1.00 0.00 10 GLY A C 17
ATOM 30417 O O . GLY A 1 10 ? 11.123 -19.086 12.705 1.00 0.00 10 GLY A O 17
ATOM 30421 N N . GLU A 1 11 ? 9.690 -20.326 11.475 1.00 0.00 11 GLU A N 17
ATOM 30422 C CA . GLU A 1 11 ? 9.296 -19.319 10.502 1.00 0.00 11 GLU A CA 17
ATOM 30423 C C . GLU A 1 11 ? 7.791 -19.454 10.306 1.00 0.00 11 GLU A C 17
ATOM 30424 O O . GLU A 1 11 ? 7.324 -20.361 9.619 1.00 0.00 11 GLU A O 17
ATOM 30436 N N . ASP A 1 12 ? 7.037 -18.607 11.008 1.00 0.00 12 ASP A N 17
ATOM 30437 C CA . ASP A 1 12 ? 5.582 -18.757 11.120 1.00 0.00 12 ASP A CA 17
ATOM 30438 C C . ASP A 1 12 ? 4.867 -18.300 9.832 1.00 0.00 12 ASP A C 17
ATOM 30439 O O . ASP A 1 12 ? 4.088 -19.069 9.278 1.00 0.00 12 ASP A O 17
ATOM 30448 N N . LEU A 1 13 ? 5.249 -17.107 9.337 1.00 0.00 13 LEU A N 17
ATOM 30449 C CA . LEU A 1 13 ? 5.011 -16.414 8.051 1.00 0.00 13 LEU A CA 17
ATOM 30450 C C . LEU A 1 13 ? 3.592 -16.400 7.445 1.00 0.00 13 LEU A C 17
ATOM 30451 O O . LEU A 1 13 ? 2.977 -17.450 7.262 1.00 0.00 13 LEU A O 17
ATOM 30467 N N . PRO A 1 14 ? 3.100 -15.229 6.982 1.00 0.00 14 PRO A N 17
ATOM 30468 C CA . PRO A 1 14 ? 1.746 -15.108 6.461 1.00 0.00 14 PRO A CA 17
ATOM 30469 C C . PRO A 1 14 ? 1.607 -15.778 5.100 1.00 0.00 14 PRO A C 17
ATOM 30470 O O . PRO A 1 14 ? 2.574 -15.846 4.336 1.00 0.00 14 PRO A O 17
ATOM 30481 N N . MET A 1 15 ? 0.374 -16.171 4.783 1.00 0.00 15 MET A N 17
ATOM 30482 C CA . MET A 1 15 ? 0.078 -17.165 3.763 1.00 0.00 15 MET A CA 17
ATOM 30483 C C . MET A 1 15 ? -0.626 -16.610 2.527 1.00 0.00 15 MET A C 17
ATOM 30484 O O . MET A 1 15 ? -0.449 -17.165 1.443 1.00 0.00 15 MET A O 17
ATOM 30498 N N . VAL A 1 16 ? -1.491 -15.600 2.672 1.00 0.00 16 VAL A N 17
ATOM 30499 C CA . VAL A 1 16 ? -2.434 -15.194 1.621 1.00 0.00 16 VAL A CA 17
ATOM 30500 C C . VAL A 1 16 ? -2.550 -13.661 1.561 1.00 0.00 16 VAL A C 17
ATOM 30501 O O . VAL A 1 16 ? -1.875 -12.940 2.304 1.00 0.00 16 VAL A O 17
ATOM 30514 N N . ALA A 1 17 ? -3.358 -13.171 0.622 1.00 0.00 17 ALA A N 17
ATOM 30515 C CA . ALA A 1 17 ? -3.557 -11.781 0.262 1.00 0.00 17 ALA A CA 17
ATOM 30516 C C . ALA A 1 17 ? -5.027 -11.396 0.466 1.00 0.00 17 ALA A C 17
ATOM 30517 O O . ALA A 1 17 ? -5.914 -12.224 0.218 1.00 0.00 17 ALA A O 17
ATOM 30524 N N . PRO A 1 18 ? -5.314 -10.148 0.868 1.00 0.00 18 PRO A N 17
ATOM 30525 C CA . PRO A 1 18 ? -6.677 -9.667 0.980 1.00 0.00 18 PRO A CA 17
ATOM 30526 C C . PRO A 1 18 ? -7.253 -9.463 -0.420 1.00 0.00 18 PRO A C 17
ATOM 30527 O O . PRO A 1 18 ? -6.655 -8.787 -1.260 1.00 0.00 18 PRO A O 17
ATOM 30538 N N . GLY A 1 19 ? -8.401 -10.085 -0.675 1.00 0.00 19 GLY A N 17
ATOM 30539 C CA . GLY A 1 19 ? -9.111 -9.992 -1.938 1.00 0.00 19 GLY A CA 17
ATOM 30540 C C . GLY A 1 19 ? -10.113 -8.860 -1.933 1.00 0.00 19 GLY A C 17
ATOM 30541 O O . GLY A 1 19 ? -10.156 -8.052 -0.999 1.00 0.00 19 GLY A O 17
ATOM 30545 N N . ASN A 1 20 ? -10.905 -8.840 -3.008 1.00 0.00 20 ASN A N 17
ATOM 30546 C CA . ASN A 1 20 ? -12.060 -7.985 -3.244 1.00 0.00 20 ASN A CA 17
ATOM 30547 C C . ASN A 1 20 ? -11.789 -6.565 -2.753 1.00 0.00 20 ASN A C 17
ATOM 30548 O O . ASN A 1 20 ? -12.455 -6.040 -1.859 1.00 0.00 20 ASN A O 17
ATOM 30559 N N . VAL A 1 21 ? -10.734 -5.981 -3.323 1.00 0.00 21 VAL A N 17
ATOM 30560 C CA . VAL A 1 21 ? -10.285 -4.637 -3.031 1.00 0.00 21 VAL A CA 17
ATOM 30561 C C . VAL A 1 21 ? -11.264 -3.686 -3.711 1.00 0.00 21 VAL A C 17
ATOM 30562 O O . VAL A 1 21 ? -11.760 -3.952 -4.807 1.00 0.00 21 VAL A O 17
ATOM 30575 N N . ARG A 1 22 ? -11.563 -2.568 -3.068 1.00 0.00 22 ARG A N 17
ATOM 30576 C CA . ARG A 1 22 ? -12.528 -1.593 -3.581 1.00 0.00 22 ARG A CA 17
ATOM 30577 C C . ARG A 1 22 ? -12.158 -0.204 -3.109 1.00 0.00 22 ARG A C 17
ATOM 30578 O O . ARG A 1 22 ? -12.383 0.149 -1.957 1.00 0.00 22 ARG A O 17
ATOM 30599 N N . VAL A 1 23 ? -11.529 0.564 -3.978 1.00 0.00 23 VAL A N 17
ATOM 30600 C CA . VAL A 1 23 ? -10.937 1.856 -3.676 1.00 0.00 23 VAL A CA 17
ATOM 30601 C C . VAL A 1 23 ? -11.844 2.894 -4.320 1.00 0.00 23 VAL A C 17
ATOM 30602 O O . VAL A 1 23 ? -12.288 2.711 -5.454 1.00 0.00 23 VAL A O 17
ATOM 30615 N N . ASN A 1 24 ? -12.154 3.954 -3.581 1.00 0.00 24 ASN A N 17
ATOM 30616 C CA . ASN A 1 24 ? -13.041 5.042 -3.978 1.00 0.00 24 ASN A CA 17
ATOM 30617 C C . ASN A 1 24 ? -12.310 6.377 -3.861 1.00 0.00 24 ASN A C 17
ATOM 30618 O O . ASN A 1 24 ? -11.652 6.618 -2.853 1.00 0.00 24 ASN A O 17
ATOM 30629 N N . VAL A 1 25 ? -12.424 7.260 -4.850 1.00 0.00 25 VAL A N 17
ATOM 30630 C CA . VAL A 1 25 ? -11.749 8.546 -4.829 1.00 0.00 25 VAL A CA 17
ATOM 30631 C C . VAL A 1 25 ? -12.658 9.596 -4.194 1.00 0.00 25 VAL A C 17
ATOM 30632 O O . VAL A 1 25 ? -13.588 10.104 -4.827 1.00 0.00 25 VAL A O 17
ATOM 30645 N N . VAL A 1 26 ? -12.354 9.902 -2.935 1.00 0.00 26 VAL A N 17
ATOM 30646 C CA . VAL A 1 26 ? -13.072 10.817 -2.065 1.00 0.00 26 VAL A CA 17
ATOM 30647 C C . VAL A 1 26 ? -12.926 12.264 -2.545 1.00 0.00 26 VAL A C 17
ATOM 30648 O O . VAL A 1 26 ? -13.929 12.949 -2.782 1.00 0.00 26 VAL A O 17
ATOM 30661 N N . ASN A 1 27 ? -11.680 12.726 -2.666 1.00 0.00 27 ASN A N 17
ATOM 30662 C CA . ASN A 1 27 ? -11.312 14.043 -3.171 1.00 0.00 27 ASN A CA 17
ATOM 30663 C C . ASN A 1 27 ? -10.310 13.838 -4.300 1.00 0.00 27 ASN A C 17
ATOM 30664 O O . ASN A 1 27 ? -9.787 12.740 -4.495 1.00 0.00 27 ASN A O 17
ATOM 30675 N N . SER A 1 28 ? -9.934 14.910 -4.992 1.00 0.00 28 SER A N 17
ATOM 30676 C CA . SER A 1 28 ? -9.002 14.802 -6.111 1.00 0.00 28 SER A CA 17
ATOM 30677 C C . SER A 1 28 ? -7.643 14.237 -5.693 1.00 0.00 28 SER A C 17
ATOM 30678 O O . SER A 1 28 ? -7.022 13.531 -6.485 1.00 0.00 28 SER A O 17
ATOM 30686 N N . THR A 1 29 ? -7.215 14.476 -4.451 1.00 0.00 29 THR A N 17
ATOM 30687 C CA . THR A 1 29 ? -5.909 14.078 -3.935 1.00 0.00 29 THR A CA 17
ATOM 30688 C C . THR A 1 29 ? -6.001 13.147 -2.720 1.00 0.00 29 THR A C 17
ATOM 30689 O O . THR A 1 29 ? -4.988 12.904 -2.052 1.00 0.00 29 THR A O 17
ATOM 30700 N N . LEU A 1 30 ? -7.201 12.645 -2.414 1.00 0.00 30 LEU A N 17
ATOM 30701 C CA . LEU A 1 30 ? -7.474 11.680 -1.377 1.00 0.00 30 LEU A CA 17
ATOM 30702 C C . LEU A 1 30 ? -8.377 10.583 -1.925 1.00 0.00 30 LEU A C 17
ATOM 30703 O O . LEU A 1 30 ? -9.528 10.863 -2.258 1.00 0.00 30 LEU A O 17
ATOM 30719 N N . ALA A 1 31 ? -7.905 9.341 -1.961 1.00 0.00 31 ALA A N 17
ATOM 30720 C CA . ALA A 1 31 ? -8.765 8.181 -2.167 1.00 0.00 31 ALA A CA 17
ATOM 30721 C C . ALA A 1 31 ? -8.860 7.379 -0.873 1.00 0.00 31 ALA A C 17
ATOM 30722 O O . ALA A 1 31 ? -8.058 7.570 0.037 1.00 0.00 31 ALA A O 17
ATOM 30729 N N . GLU A 1 32 ? -9.812 6.461 -0.792 1.00 0.00 32 GLU A N 17
ATOM 30730 C CA . GLU A 1 32 ? -9.966 5.435 0.209 1.00 0.00 32 GLU A CA 17
ATOM 30731 C C . GLU A 1 32 ? -9.755 4.090 -0.463 1.00 0.00 32 GLU A C 17
ATOM 30732 O O . GLU A 1 32 ? -10.088 3.957 -1.638 1.00 0.00 32 GLU A O 17
ATOM 30744 N N . VAL A 1 33 ? -9.220 3.100 0.239 1.00 0.00 33 VAL A N 17
ATOM 30745 C CA . VAL A 1 33 ? -9.021 1.759 -0.258 1.00 0.00 33 VAL A CA 17
ATOM 30746 C C . VAL A 1 33 ? -9.644 0.802 0.735 1.00 0.00 33 VAL A C 17
ATOM 30747 O O . VAL A 1 33 ? -9.102 0.674 1.827 1.00 0.00 33 VAL A O 17
ATOM 30760 N N . HIS A 1 34 ? -10.691 0.085 0.325 1.00 0.00 34 HIS A N 17
ATOM 30761 C CA . HIS A 1 34 ? -11.200 -1.065 1.081 1.00 0.00 34 HIS A CA 17
ATOM 30762 C C . HIS A 1 34 ? -10.541 -2.341 0.561 1.00 0.00 34 HIS A C 17
ATOM 30763 O O . HIS A 1 34 ? -10.127 -2.409 -0.599 1.00 0.00 34 HIS A O 17
ATOM 30777 N N . TRP A 1 35 ? -10.518 -3.381 1.389 1.00 0.00 35 TRP A N 17
ATOM 30778 C CA . TRP A 1 35 ? -10.162 -4.757 1.065 1.00 0.00 35 TRP A CA 17
ATOM 30779 C C . TRP A 1 35 ? -10.935 -5.716 1.976 1.00 0.00 35 TRP A C 17
ATOM 30780 O O . TRP A 1 35 ? -11.698 -5.280 2.845 1.00 0.00 35 TRP A O 17
ATOM 30801 N N . ASP A 1 36 ? -10.760 -7.025 1.770 1.00 0.00 36 ASP A N 17
ATOM 30802 C CA . ASP A 1 36 ? -11.466 -8.061 2.526 1.00 0.00 36 ASP A CA 17
ATOM 30803 C C . ASP A 1 36 ? -10.533 -8.713 3.561 1.00 0.00 36 ASP A C 17
ATOM 30804 O O . ASP A 1 36 ? -9.419 -9.119 3.203 1.00 0.00 36 ASP A O 17
ATOM 30813 N N . PRO A 1 37 ? -10.982 -8.896 4.818 1.00 0.00 37 PRO A N 17
ATOM 30814 C CA . PRO A 1 37 ? -10.192 -9.419 5.923 1.00 0.00 37 PRO A CA 17
ATOM 30815 C C . PRO A 1 37 ? -9.903 -10.899 5.723 1.00 0.00 37 PRO A C 17
ATOM 30816 O O . PRO A 1 37 ? -10.804 -11.735 5.865 1.00 0.00 37 PRO A O 17
ATOM 30827 N N . VAL A 1 38 ? -8.654 -11.232 5.404 1.00 0.00 38 VAL A N 17
ATOM 30828 C CA . VAL A 1 38 ? -8.233 -12.618 5.218 1.00 0.00 38 VAL A CA 17
ATOM 30829 C C . VAL A 1 38 ? -8.516 -13.440 6.489 1.00 0.00 38 VAL A C 17
ATOM 30830 O O . VAL A 1 38 ? -8.593 -12.859 7.582 1.00 0.00 38 VAL A O 17
ATOM 30843 N N . PRO A 1 39 ? -8.676 -14.771 6.374 1.00 0.00 39 PRO A N 17
ATOM 30844 C CA . PRO A 1 39 ? -8.931 -15.638 7.514 1.00 0.00 39 PRO A CA 17
ATOM 30845 C C . PRO A 1 39 ? -7.769 -15.498 8.489 1.00 0.00 39 PRO A C 17
ATOM 30846 O O . PRO A 1 39 ? -6.616 -15.600 8.066 1.00 0.00 39 PRO A O 17
ATOM 30857 N N . LEU A 1 40 ? -8.027 -15.295 9.781 1.00 0.00 40 LEU A N 17
ATOM 30858 C CA . LEU A 1 40 ? -6.992 -15.019 10.767 1.00 0.00 40 LEU A CA 17
ATOM 30859 C C . LEU A 1 40 ? -5.900 -16.101 10.779 1.00 0.00 40 LEU A C 17
ATOM 30860 O O . LEU A 1 40 ? -4.724 -15.787 10.952 1.00 0.00 40 LEU A O 17
ATOM 30876 N N . LYS A 1 41 ? -6.262 -17.359 10.501 1.00 0.00 41 LYS A N 17
ATOM 30877 C CA . LYS A 1 41 ? -5.331 -18.478 10.340 1.00 0.00 41 LYS A CA 17
ATOM 30878 C C . LYS A 1 41 ? -4.187 -18.136 9.382 1.00 0.00 41 LYS A C 17
ATOM 30879 O O . LYS A 1 41 ? -3.038 -18.475 9.656 1.00 0.00 41 LYS A O 17
ATOM 30898 N N . SER A 1 42 ? -4.493 -17.460 8.271 1.00 0.00 42 SER A N 17
ATOM 30899 C CA . SER A 1 42 ? -3.539 -17.166 7.212 1.00 0.00 42 SER A CA 17
ATOM 30900 C C . SER A 1 42 ? -2.431 -16.208 7.661 1.00 0.00 42 SER A C 17
ATOM 30901 O O . SER A 1 42 ? -1.391 -16.145 7.008 1.00 0.00 42 SER A O 17
ATOM 30909 N N . ILE A 1 43 ? -2.624 -15.463 8.756 1.00 0.00 43 ILE A N 17
ATOM 30910 C CA . ILE A 1 43 ? -1.601 -14.564 9.279 1.00 0.00 43 ILE A CA 17
ATOM 30911 C C . ILE A 1 43 ? -0.434 -15.390 9.810 1.00 0.00 43 ILE A C 17
ATOM 30912 O O . ILE A 1 43 ? 0.698 -14.926 9.718 1.00 0.00 43 ILE A O 17
ATOM 30928 N N . ARG A 1 44 ? -0.697 -16.579 10.374 1.00 0.00 44 ARG A N 17
ATOM 30929 C CA . ARG A 1 44 ? 0.294 -17.403 11.061 1.00 0.00 44 ARG A CA 17
ATOM 30930 C C . ARG A 1 44 ? 1.203 -16.563 11.960 1.00 0.00 44 ARG A C 17
ATOM 30931 O O . ARG A 1 44 ? 2.414 -16.529 11.767 1.00 0.00 44 ARG A O 17
ATOM 30952 N N . GLY A 1 45 ? 0.634 -15.833 12.914 1.00 0.00 45 GLY A N 17
ATOM 30953 C CA . GLY A 1 45 ? 1.418 -14.958 13.771 1.00 0.00 45 GLY A CA 17
ATOM 30954 C C . GLY A 1 45 ? 0.603 -13.743 14.175 1.00 0.00 45 GLY A C 17
ATOM 30955 O O . GLY A 1 45 ? -0.613 -13.713 13.980 1.00 0.00 45 GLY A O 17
ATOM 30959 N N . HIS A 1 46 ? 1.259 -12.749 14.762 1.00 0.00 46 HIS A N 17
ATOM 30960 C CA . HIS A 1 46 ? 0.654 -11.468 15.077 1.00 0.00 46 HIS A CA 17
ATOM 30961 C C . HIS A 1 46 ? 0.557 -10.640 13.809 1.00 0.00 46 HIS A C 17
ATOM 30962 O O . HIS A 1 46 ? 1.562 -10.439 13.132 1.00 0.00 46 HIS A O 17
ATOM 30976 N N . LEU A 1 47 ? -0.637 -10.126 13.527 1.00 0.00 47 LEU A N 17
ATOM 30977 C CA . LEU A 1 47 ? -0.905 -9.180 12.459 1.00 0.00 47 LEU A CA 17
ATOM 30978 C C . LEU A 1 47 ? -0.079 -7.925 12.739 1.00 0.00 47 LEU A C 17
ATOM 30979 O O . LEU A 1 47 ? -0.364 -7.210 13.699 1.00 0.00 47 LEU A O 17
ATOM 30995 N N . GLN A 1 48 ? 0.973 -7.664 11.964 1.00 0.00 48 GLN A N 17
ATOM 30996 C CA . GLN A 1 48 ? 1.796 -6.475 12.176 1.00 0.00 48 GLN A CA 17
ATOM 30997 C C . GLN A 1 48 ? 1.221 -5.246 11.471 1.00 0.00 48 GLN A C 17
ATOM 30998 O O . GLN A 1 48 ? 1.524 -4.127 11.883 1.00 0.00 48 GLN A O 17
ATOM 31012 N N . GLY A 1 49 ? 0.378 -5.421 10.456 1.00 0.00 49 GLY A N 17
ATOM 31013 C CA . GLY A 1 49 ? -0.390 -4.364 9.831 1.00 0.00 49 GLY A CA 17
ATOM 31014 C C . GLY A 1 49 ? -0.651 -4.675 8.368 1.00 0.00 49 GLY A C 17
ATOM 31015 O O . GLY A 1 49 ? -0.437 -5.812 7.928 1.00 0.00 49 GLY A O 17
ATOM 31019 N N . TYR A 1 50 ? -1.146 -3.694 7.614 1.00 0.00 50 TYR A N 17
ATOM 31020 C CA . TYR A 1 50 ? -1.452 -3.834 6.186 1.00 0.00 50 TYR A CA 17
ATOM 31021 C C . TYR A 1 50 ? -0.685 -2.749 5.422 1.00 0.00 50 TYR A C 17
ATOM 31022 O O . TYR A 1 50 ? -0.836 -1.551 5.670 1.00 0.00 50 TYR A O 17
ATOM 31040 N N . ARG A 1 51 ? 0.211 -3.162 4.528 1.00 0.00 51 ARG A N 17
ATOM 31041 C CA . ARG A 1 51 ? 1.050 -2.276 3.728 1.00 0.00 51 ARG A CA 17
ATOM 31042 C C . ARG A 1 51 ? 0.355 -2.099 2.388 1.00 0.00 51 ARG A C 17
ATOM 31043 O O . ARG A 1 51 ? -0.029 -3.101 1.782 1.00 0.00 51 ARG A O 17
ATOM 31064 N N . ILE A 1 52 ? 0.204 -0.858 1.927 1.00 0.00 52 ILE A N 17
ATOM 31065 C CA . ILE A 1 52 ? -0.278 -0.573 0.584 1.00 0.00 52 ILE A CA 17
ATOM 31066 C C . ILE A 1 52 ? 0.958 -0.152 -0.212 1.00 0.00 52 ILE A C 17
ATOM 31067 O O . ILE A 1 52 ? 1.608 0.835 0.124 1.00 0.00 52 ILE A O 17
ATOM 31083 N N . TYR A 1 53 ? 1.280 -0.884 -1.269 1.00 0.00 53 TYR A N 17
ATOM 31084 C CA . TYR A 1 53 ? 2.238 -0.493 -2.302 1.00 0.00 53 TYR A CA 17
ATOM 31085 C C . TYR A 1 53 ? 1.398 0.218 -3.360 1.00 0.00 53 TYR A C 17
ATOM 31086 O O . TYR A 1 53 ? 0.249 -0.162 -3.558 1.00 0.00 53 TYR A O 17
ATOM 31104 N N . TYR A 1 54 ? 1.904 1.245 -4.037 1.00 0.00 54 TYR A N 17
ATOM 31105 C CA . TYR A 1 54 ? 1.233 1.891 -5.153 1.00 0.00 54 TYR A CA 17
ATOM 31106 C C . TYR A 1 54 ? 2.240 2.598 -6.050 1.00 0.00 54 TYR A C 17
ATOM 31107 O O . TYR A 1 54 ? 3.391 2.788 -5.655 1.00 0.00 54 TYR A O 17
ATOM 31125 N N . TRP A 1 55 ? 1.821 2.987 -7.251 1.00 0.00 55 TRP A N 17
ATOM 31126 C CA . TRP A 1 55 ? 2.629 3.754 -8.176 1.00 0.00 55 TRP A CA 17
ATOM 31127 C C . TRP A 1 55 ? 1.765 4.675 -9.031 1.00 0.00 55 TRP A C 17
ATOM 31128 O O . TRP A 1 55 ? 0.589 4.396 -9.301 1.00 0.00 55 TRP A O 17
ATOM 31149 N N . LYS A 1 56 ? 2.375 5.773 -9.490 1.00 0.00 56 LYS A N 17
ATOM 31150 C CA . LYS A 1 56 ? 1.764 6.686 -10.440 1.00 0.00 56 LYS A CA 17
ATOM 31151 C C . LYS A 1 56 ? 1.678 5.922 -11.750 1.00 0.00 56 LYS A C 17
ATOM 31152 O O . LYS A 1 56 ? 2.670 5.331 -12.174 1.00 0.00 56 LYS A O 17
ATOM 31171 N N . THR A 1 57 ? 0.495 5.890 -12.349 1.00 0.00 57 THR A N 17
ATOM 31172 C CA . THR A 1 57 ? 0.237 5.154 -13.575 1.00 0.00 57 THR A CA 17
ATOM 31173 C C . THR A 1 57 ? 0.055 6.207 -14.662 1.00 0.00 57 THR A C 17
ATOM 31174 O O . THR A 1 57 ? -0.684 7.174 -14.468 1.00 0.00 57 THR A O 17
ATOM 31185 N N . GLN A 1 58 ? 0.778 6.071 -15.771 1.00 0.00 58 GLN A N 17
ATOM 31186 C CA . GLN A 1 58 ? 0.858 7.077 -16.820 1.00 0.00 58 GLN A CA 17
ATOM 31187 C C . GLN A 1 58 ? 0.553 6.376 -18.147 1.00 0.00 58 GLN A C 17
ATOM 31188 O O . GLN A 1 58 ? 1.255 5.440 -18.536 1.00 0.00 58 GLN A O 17
ATOM 31202 N N . SER A 1 59 ? -0.546 6.758 -18.801 1.00 0.00 59 SER A N 17
ATOM 31203 C CA . SER A 1 59 ? -0.934 6.270 -20.117 1.00 0.00 59 SER A CA 17
ATOM 31204 C C . SER A 1 59 ? 0.144 6.718 -21.096 1.00 0.00 59 SER A C 17
ATOM 31205 O O . SER A 1 59 ? 0.580 7.878 -21.049 1.00 0.00 59 SER A O 17
ATOM 31213 N N . SER A 1 60 ? 0.532 5.813 -21.994 1.00 0.00 60 SER A N 17
ATOM 31214 C CA . SER A 1 60 ? 1.853 5.747 -22.601 1.00 0.00 60 SER A CA 17
ATOM 31215 C C . SER A 1 60 ? 2.882 5.376 -21.534 1.00 0.00 60 SER A C 17
ATOM 31216 O O . SER A 1 60 ? 3.165 6.162 -20.629 1.00 0.00 60 SER A O 17
ATOM 31224 N N . SER A 1 61 ? 3.439 4.171 -21.636 1.00 0.00 61 SER A N 17
ATOM 31225 C CA . SER A 1 61 ? 4.649 3.717 -20.956 1.00 0.00 61 SER A CA 17
ATOM 31226 C C . SER A 1 61 ? 5.276 2.650 -21.857 1.00 0.00 61 SER A C 17
ATOM 31227 O O . SER A 1 61 ? 5.242 1.451 -21.559 1.00 0.00 61 SER A O 17
ATOM 31235 N N . LYS A 1 62 ? 5.774 3.070 -23.020 1.00 0.00 62 LYS A N 17
ATOM 31236 C CA . LYS A 1 62 ? 6.453 2.161 -23.937 1.00 0.00 62 LYS A CA 17
ATOM 31237 C C . LYS A 1 62 ? 7.719 1.663 -23.246 1.00 0.00 62 LYS A C 17
ATOM 31238 O O . LYS A 1 62 ? 8.362 2.427 -22.520 1.00 0.00 62 LYS A O 17
ATOM 31257 N N . ARG A 1 63 ? 8.081 0.390 -23.452 1.00 0.00 63 ARG A N 17
ATOM 31258 C CA . ARG A 1 63 ? 9.308 -0.158 -22.875 1.00 0.00 63 ARG A CA 17
ATOM 31259 C C . ARG A 1 63 ? 10.499 0.379 -23.652 1.00 0.00 63 ARG A C 17
ATOM 31260 O O . ARG A 1 63 ? 11.002 -0.293 -24.556 1.00 0.00 63 ARG A O 17
ATOM 31281 N N . ASN A 1 64 ? 10.911 1.601 -23.341 1.00 0.00 64 ASN A N 17
ATOM 31282 C CA . ASN A 1 64 ? 12.132 2.228 -23.801 1.00 0.00 64 ASN A CA 17
ATOM 31283 C C . ASN A 1 64 ? 12.397 3.433 -22.904 1.00 0.00 64 ASN A C 17
ATOM 31284 O O . ASN A 1 64 ? 11.607 4.384 -22.910 1.00 0.00 64 ASN A O 17
ATOM 31295 N N . ARG A 1 65 ? 13.526 3.403 -22.192 1.00 0.00 65 ARG A N 17
ATOM 31296 C CA . ARG A 1 65 ? 14.114 4.522 -21.452 1.00 0.00 65 ARG A CA 17
ATOM 31297 C C . ARG A 1 65 ? 13.106 5.122 -20.450 1.00 0.00 65 ARG A C 17
ATOM 31298 O O . ARG A 1 65 ? 12.815 6.314 -20.496 1.00 0.00 65 ARG A O 17
ATOM 31319 N N . ARG A 1 66 ? 12.549 4.299 -19.548 1.00 0.00 66 ARG A N 17
ATOM 31320 C CA . ARG A 1 66 ? 11.372 4.622 -18.725 1.00 0.00 66 ARG A CA 17
ATOM 31321 C C . ARG A 1 66 ? 11.552 4.099 -17.288 1.00 0.00 66 ARG A C 17
ATOM 31322 O O . ARG A 1 66 ? 11.746 2.896 -17.110 1.00 0.00 66 ARG A O 17
ATOM 31343 N N . HIS A 1 67 ? 11.393 4.946 -16.260 1.00 0.00 67 HIS A N 17
ATOM 31344 C CA . HIS A 1 67 ? 11.550 4.618 -14.832 1.00 0.00 67 HIS A CA 17
ATOM 31345 C C . HIS A 1 67 ? 10.287 4.945 -14.022 1.00 0.00 67 HIS A C 17
ATOM 31346 O O . HIS A 1 67 ? 9.989 6.117 -13.772 1.00 0.00 67 HIS A O 17
ATOM 31360 N N . ILE A 1 68 ? 9.522 3.916 -13.653 1.00 0.00 68 ILE A N 17
ATOM 31361 C CA . ILE A 1 68 ? 8.273 4.003 -12.893 1.00 0.00 68 ILE A CA 17
ATOM 31362 C C . ILE A 1 68 ? 8.573 4.469 -11.452 1.00 0.00 68 ILE A C 17
ATOM 31363 O O . ILE A 1 68 ? 9.722 4.486 -11.009 1.00 0.00 68 ILE A O 17
ATOM 31379 N N . GLU A 1 69 ? 7.529 4.877 -10.724 1.00 0.00 69 GLU A N 17
ATOM 31380 C CA . GLU A 1 69 ? 7.613 5.509 -9.414 1.00 0.00 69 GLU A CA 17
ATOM 31381 C C . GLU A 1 69 ? 6.684 4.803 -8.450 1.00 0.00 69 GLU A C 17
ATOM 31382 O O . GLU A 1 69 ? 5.482 5.073 -8.397 1.00 0.00 69 GLU A O 17
ATOM 31394 N N . LYS A 1 70 ? 7.261 3.859 -7.721 1.00 0.00 70 LYS A N 17
ATOM 31395 C CA . LYS A 1 70 ? 6.585 3.081 -6.686 1.00 0.00 70 LYS A CA 17
ATOM 31396 C C . LYS A 1 70 ? 6.755 3.730 -5.319 1.00 0.00 70 LYS A C 17
ATOM 31397 O O . LYS A 1 70 ? 7.857 3.727 -4.768 1.00 0.00 70 LYS A O 17
ATOM 31416 N N . LYS A 1 71 ? 5.658 4.168 -4.702 1.00 0.00 71 LYS A N 17
ATOM 31417 C CA . LYS A 1 71 ? 5.613 4.577 -3.298 1.00 0.00 71 LYS A CA 17
ATOM 31418 C C . LYS A 1 71 ? 5.071 3.423 -2.469 1.00 0.00 71 LYS A C 17
ATOM 31419 O O . LYS A 1 71 ? 4.775 2.352 -3.004 1.00 0.00 71 LYS A O 17
ATOM 31438 N N . ILE A 1 72 ? 4.968 3.628 -1.160 1.00 0.00 72 ILE A N 17
ATOM 31439 C CA . ILE A 1 72 ? 4.281 2.757 -0.212 1.00 0.00 72 ILE A CA 17
ATOM 31440 C C . ILE A 1 72 ? 3.458 3.684 0.685 1.00 0.00 72 ILE A C 17
ATOM 31441 O O . ILE A 1 72 ? 3.714 4.893 0.746 1.00 0.00 72 ILE A O 17
ATOM 31457 N N . LEU A 1 73 ? 2.484 3.133 1.401 1.00 0.00 73 LEU A N 17
ATOM 31458 C CA . LEU A 1 73 ? 1.759 3.775 2.483 1.00 0.00 73 LEU A CA 17
ATOM 31459 C C . LEU A 1 73 ? 1.528 2.741 3.589 1.00 0.00 73 LEU A C 17
ATOM 31460 O O . LEU A 1 73 ? 1.517 1.529 3.338 1.00 0.00 73 LEU A O 17
ATOM 31476 N N . THR A 1 74 ? 1.353 3.229 4.813 1.00 0.00 74 THR A N 17
ATOM 31477 C CA . THR A 1 74 ? 1.416 2.451 6.041 1.00 0.00 74 THR A CA 17
ATOM 31478 C C . THR A 1 74 ? 0.038 2.500 6.689 1.00 0.00 74 THR A C 17
ATOM 31479 O O . THR A 1 74 ? -0.450 3.586 7.008 1.00 0.00 74 THR A O 17
ATOM 31490 N N . PHE A 1 75 ? -0.587 1.340 6.889 1.00 0.00 75 PHE A N 17
ATOM 31491 C CA . PHE A 1 75 ? -1.811 1.227 7.662 1.00 0.00 75 PHE A CA 17
ATOM 31492 C C . PHE A 1 75 ? -1.644 0.110 8.678 1.00 0.00 75 PHE A C 17
ATOM 31493 O O . PHE A 1 75 ? -0.841 -0.814 8.500 1.00 0.00 75 PHE A O 17
ATOM 31510 N N . GLN A 1 76 ? -2.333 0.260 9.805 1.00 0.00 76 GLN A N 17
ATOM 31511 C CA . GLN A 1 76 ? -2.208 -0.646 10.928 1.00 0.00 76 GLN A CA 17
ATOM 31512 C C . GLN A 1 76 ? -2.946 -1.959 10.685 1.00 0.00 76 GLN A C 17
ATOM 31513 O O . GLN A 1 76 ? -3.425 -2.238 9.584 1.00 0.00 76 GLN A O 17
ATOM 31527 N N . GLY A 1 77 ? -2.962 -2.814 11.704 1.00 0.00 77 GLY A N 17
ATOM 31528 C CA . GLY A 1 77 ? -3.605 -4.102 11.627 1.00 0.00 77 GLY A CA 17
ATOM 31529 C C . GLY A 1 77 ? -5.112 -3.989 11.662 1.00 0.00 77 GLY A C 17
ATOM 31530 O O . GLY A 1 77 ? -5.692 -2.956 11.992 1.00 0.00 77 GLY A O 17
ATOM 31534 N N . SER A 1 78 ? -5.743 -5.114 11.358 1.00 0.00 78 SER A N 17
ATOM 31535 C CA . SER A 1 78 ? -7.149 -5.449 11.400 1.00 0.00 78 SER A CA 17
ATOM 31536 C C . SER A 1 78 ? -8.120 -4.638 10.558 1.00 0.00 78 SER A C 17
ATOM 31537 O O . SER A 1 78 ? -9.168 -5.170 10.198 1.00 0.00 78 SER A O 17
ATOM 31545 N N . LYS A 1 79 ? -7.780 -3.404 10.193 1.00 0.00 79 LYS A N 17
ATOM 31546 C CA . LYS A 1 79 ? -8.578 -2.623 9.276 1.00 0.00 79 LYS A CA 17
ATOM 31547 C C . LYS A 1 79 ? -8.768 -3.403 7.990 1.00 0.00 79 LYS A C 17
ATOM 31548 O O . LYS A 1 79 ? -7.887 -4.132 7.537 1.00 0.00 79 LYS A O 17
ATOM 31567 N N . THR A 1 80 ? -9.898 -3.130 7.378 1.00 0.00 80 THR A N 17
ATOM 31568 C CA . THR A 1 80 ? -10.284 -3.588 6.064 1.00 0.00 80 THR A CA 17
ATOM 31569 C C . THR A 1 80 ? -10.304 -2.399 5.105 1.00 0.00 80 THR A C 17
ATOM 31570 O O . THR A 1 80 ? -10.876 -2.489 4.023 1.00 0.00 80 THR A O 17
ATOM 31581 N N . HIS A 1 81 ? -9.710 -1.271 5.513 1.00 0.00 81 HIS A N 17
ATOM 31582 C CA . HIS A 1 81 ? -9.637 -0.068 4.722 1.00 0.00 81 HIS A CA 17
ATOM 31583 C C . HIS A 1 81 ? -8.457 0.818 5.118 1.00 0.00 81 HIS A C 17
ATOM 31584 O O . HIS A 1 81 ? -7.887 0.678 6.205 1.00 0.00 81 HIS A O 17
ATOM 31598 N N . GLY A 1 82 ? -8.096 1.737 4.231 1.00 0.00 82 GLY A N 17
ATOM 31599 C CA . GLY A 1 82 ? -6.992 2.679 4.310 1.00 0.00 82 GLY A CA 17
ATOM 31600 C C . GLY A 1 82 ? -7.312 3.864 3.404 1.00 0.00 82 GLY A C 17
ATOM 31601 O O . GLY A 1 82 ? -8.404 3.935 2.844 1.00 0.00 82 GLY A O 17
ATOM 31605 N N . MET A 1 83 ? -6.384 4.806 3.237 1.00 0.00 83 MET A N 17
ATOM 31606 C CA . MET A 1 83 ? -6.553 5.937 2.335 1.00 0.00 83 MET A CA 17
ATOM 31607 C C . MET A 1 83 ? -5.316 6.099 1.466 1.00 0.00 83 MET A C 17
ATOM 31608 O O . MET A 1 83 ? -4.260 5.554 1.767 1.00 0.00 83 MET A O 17
ATOM 31622 N N . LEU A 1 84 ? -5.418 6.902 0.414 1.00 0.00 84 LEU A N 17
ATOM 31623 C CA . LEU A 1 84 ? -4.311 7.366 -0.393 1.00 0.00 84 LEU A CA 17
ATOM 31624 C C . LEU A 1 84 ? -4.336 8.893 -0.363 1.00 0.00 84 LEU A C 17
ATOM 31625 O O . LEU A 1 84 ? -4.964 9.494 -1.233 1.00 0.00 84 LEU A O 17
ATOM 31641 N N . PRO A 1 85 ? -3.728 9.526 0.656 1.00 0.00 85 PRO A N 17
ATOM 31642 C CA . PRO A 1 85 ? -3.472 10.962 0.696 1.00 0.00 85 PRO A CA 17
ATOM 31643 C C . PRO A 1 85 ? -2.122 11.311 0.048 1.00 0.00 85 PRO A C 17
ATOM 31644 O O . PRO A 1 85 ? -1.158 10.550 0.194 1.00 0.00 85 PRO A O 17
ATOM 31655 N N . GLY A 1 86 ? -2.022 12.475 -0.609 1.00 0.00 86 GLY A N 17
ATOM 31656 C CA . GLY A 1 86 ? -0.790 12.942 -1.249 1.00 0.00 86 GLY A CA 17
ATOM 31657 C C . GLY A 1 86 ? -0.825 12.830 -2.776 1.00 0.00 86 GLY A C 17
ATOM 31658 O O . GLY A 1 86 ? 0.227 12.801 -3.426 1.00 0.00 86 GLY A O 17
ATOM 31662 N N . LEU A 1 87 ? -2.012 12.646 -3.354 1.00 0.00 87 LEU A N 17
ATOM 31663 C CA . LEU A 1 87 ? -2.185 12.223 -4.741 1.00 0.00 87 LEU A CA 17
ATOM 31664 C C . LEU A 1 87 ? -2.315 13.463 -5.630 1.00 0.00 87 LEU A C 17
ATOM 31665 O O . LEU A 1 87 ? -2.290 14.587 -5.130 1.00 0.00 87 LEU A O 17
ATOM 31681 N N . GLU A 1 88 ? -2.432 13.279 -6.939 1.00 0.00 88 GLU A N 17
ATOM 31682 C CA . GLU A 1 88 ? -2.747 14.326 -7.910 1.00 0.00 88 GLU A CA 17
ATOM 31683 C C . GLU A 1 88 ? -4.062 13.965 -8.595 1.00 0.00 88 GLU A C 17
ATOM 31684 O O . GLU A 1 88 ? -4.332 12.777 -8.783 1.00 0.00 88 GLU A O 17
ATOM 31696 N N . PRO A 1 89 ? -4.866 14.964 -8.990 1.00 0.00 89 PRO A N 17
ATOM 31697 C CA . PRO A 1 89 ? -6.054 14.738 -9.786 1.00 0.00 89 PRO A CA 17
ATOM 31698 C C . PRO A 1 89 ? -5.723 14.408 -11.240 1.00 0.00 89 PRO A C 17
ATOM 31699 O O . PRO A 1 89 ? -4.665 14.785 -11.755 1.00 0.00 89 PRO A O 17
ATOM 31710 N N . PHE A 1 90 ? -6.733 13.878 -11.934 1.00 0.00 90 PHE A N 17
ATOM 31711 C CA . PHE A 1 90 ? -6.775 13.649 -13.372 1.00 0.00 90 PHE A CA 17
ATOM 31712 C C . PHE A 1 90 ? -5.678 12.676 -13.855 1.00 0.00 90 PHE A C 17
ATOM 31713 O O . PHE A 1 90 ? -5.350 12.643 -15.042 1.00 0.00 90 PHE A O 17
ATOM 31730 N N . SER A 1 91 ? -5.155 11.823 -12.966 1.00 0.00 91 SER A N 17
ATOM 31731 C CA . SER A 1 91 ? -4.317 10.673 -13.298 1.00 0.00 91 SER A CA 17
ATOM 31732 C C . SER A 1 91 ? -4.948 9.363 -12.815 1.00 0.00 91 SER A C 17
ATOM 31733 O O . SER A 1 91 ? -5.823 9.340 -11.940 1.00 0.00 91 SER A O 17
ATOM 31741 N N . HIS A 1 92 ? -4.446 8.271 -13.388 1.00 0.00 92 HIS A N 17
ATOM 31742 C CA . HIS A 1 92 ? -4.661 6.891 -12.987 1.00 0.00 92 HIS A CA 17
ATOM 31743 C C . HIS A 1 92 ? -3.586 6.550 -11.941 1.00 0.00 92 HIS A C 17
ATOM 31744 O O . HIS A 1 92 ? -2.467 7.069 -12.005 1.00 0.00 92 HIS A O 17
ATOM 31758 N N . TYR A 1 93 ? -3.880 5.640 -11.016 1.00 0.00 93 TYR A N 17
ATOM 31759 C CA . TYR A 1 93 ? -2.909 5.081 -10.076 1.00 0.00 93 TYR A CA 17
ATOM 31760 C C . TYR A 1 93 ? -3.129 3.573 -9.962 1.00 0.00 93 TYR A C 17
ATOM 31761 O O . TYR A 1 93 ? -4.225 3.072 -10.205 1.00 0.00 93 TYR A O 17
ATOM 31779 N N . THR A 1 94 ? -2.105 2.829 -9.568 1.00 0.00 94 THR A N 17
ATOM 31780 C CA . THR A 1 94 ? -2.212 1.397 -9.325 1.00 0.00 94 THR A CA 17
ATOM 31781 C C . THR A 1 94 ? -1.690 1.174 -7.907 1.00 0.00 94 THR A C 17
ATOM 31782 O O . THR A 1 94 ? -0.691 1.788 -7.536 1.00 0.00 94 THR A O 17
ATOM 31793 N N . LEU A 1 95 ? -2.372 0.370 -7.090 1.00 0.00 95 LEU A N 17
ATOM 31794 C CA . LEU A 1 95 ? -2.004 0.031 -5.716 1.00 0.00 95 LEU A CA 17
ATOM 31795 C C . LEU A 1 95 ? -2.273 -1.444 -5.472 1.00 0.00 95 LEU A C 17
ATOM 31796 O O . LEU A 1 95 ? -3.161 -2.024 -6.091 1.00 0.00 95 LEU A O 17
ATOM 31812 N N . ASN A 1 96 ? -1.560 -2.048 -4.531 1.00 0.00 96 ASN A N 17
ATOM 31813 C CA . ASN A 1 96 ? -1.854 -3.389 -4.034 1.00 0.00 96 ASN A CA 17
ATOM 31814 C C . ASN A 1 96 ? -1.675 -3.384 -2.526 1.00 0.00 96 ASN A C 17
ATOM 31815 O O . ASN A 1 96 ? -0.955 -2.550 -1.979 1.00 0.00 96 ASN A O 17
ATOM 31826 N N . VAL A 1 97 ? -2.323 -4.327 -1.861 1.00 0.00 97 VAL A N 17
ATOM 31827 C CA . VAL A 1 97 ? -2.344 -4.468 -0.417 1.00 0.00 97 VAL A CA 17
ATOM 31828 C C . VAL A 1 97 ? -1.545 -5.743 -0.107 1.00 0.00 97 VAL A C 17
ATOM 31829 O O . VAL A 1 97 ? -1.446 -6.642 -0.948 1.00 0.00 97 VAL A O 17
ATOM 31842 N N . ARG A 1 98 ? -0.938 -5.835 1.075 1.00 0.00 98 ARG A N 17
ATOM 31843 C CA . ARG A 1 98 ? -0.125 -6.974 1.498 1.00 0.00 98 ARG A CA 17
ATOM 31844 C C . ARG A 1 98 ? -0.283 -7.118 3.001 1.00 0.00 98 ARG A C 17
ATOM 31845 O O . ARG A 1 98 ? -0.413 -6.103 3.695 1.00 0.00 98 ARG A O 17
ATOM 31866 N N . VAL A 1 99 ? -0.273 -8.348 3.497 1.00 0.00 99 VAL A N 17
ATOM 31867 C CA . VAL A 1 99 ? -0.302 -8.641 4.917 1.00 0.00 99 VAL A CA 17
ATOM 31868 C C . VAL A 1 99 ? 1.153 -8.830 5.361 1.00 0.00 99 VAL A C 17
ATOM 31869 O O . VAL A 1 99 ? 2.015 -9.265 4.591 1.00 0.00 99 VAL A O 17
ATOM 31882 N N . VAL A 1 100 ? 1.447 -8.456 6.602 1.00 0.00 100 VAL A N 17
ATOM 31883 C CA . VAL A 1 100 ? 2.746 -8.633 7.240 1.00 0.00 100 VAL A CA 17
ATOM 31884 C C . VAL A 1 100 ? 2.456 -9.094 8.660 1.00 0.00 100 VAL A C 17
ATOM 31885 O O . VAL A 1 100 ? 1.442 -8.689 9.247 1.00 0.00 100 VAL A O 17
ATOM 31898 N N . ASN A 1 101 ? 3.330 -9.932 9.206 1.00 0.00 101 ASN A N 17
ATOM 31899 C CA . ASN A 1 101 ? 3.186 -10.492 10.536 1.00 0.00 101 ASN A CA 17
ATOM 31900 C C . ASN A 1 101 ? 4.494 -10.380 11.319 1.00 0.00 101 ASN A C 17
ATOM 31901 O O . ASN A 1 101 ? 5.480 -9.814 10.834 1.00 0.00 101 ASN A O 17
ATOM 31912 N N . GLY A 1 102 ? 4.502 -10.895 12.549 1.00 0.00 102 GLY A N 17
ATOM 31913 C CA . GLY A 1 102 ? 5.672 -10.963 13.414 1.00 0.00 102 GLY A CA 17
ATOM 31914 C C . GLY A 1 102 ? 6.649 -12.051 12.968 1.00 0.00 102 GLY A C 17
ATOM 31915 O O . GLY A 1 102 ? 7.049 -12.890 13.777 1.00 0.00 102 GLY A O 17
ATOM 31919 N N . LYS A 1 103 ? 7.009 -12.060 11.685 1.00 0.00 103 LYS A N 17
ATOM 31920 C CA . LYS A 1 103 ? 8.119 -12.783 11.091 1.00 0.00 103 LYS A CA 17
ATOM 31921 C C . LYS A 1 103 ? 8.475 -12.087 9.778 1.00 0.00 103 LYS A C 17
ATOM 31922 O O . LYS A 1 103 ? 9.645 -11.750 9.598 1.00 0.00 103 LYS A O 17
ATOM 31941 N N . GLY A 1 104 ? 7.502 -11.873 8.883 1.00 0.00 104 GLY A N 17
ATOM 31942 C CA . GLY A 1 104 ? 7.751 -11.381 7.532 1.00 0.00 104 GLY A CA 17
ATOM 31943 C C . GLY A 1 104 ? 6.472 -11.015 6.776 1.00 0.00 104 GLY A C 17
ATOM 31944 O O . GLY A 1 104 ? 5.383 -10.957 7.357 1.00 0.00 104 GLY A O 17
ATOM 31948 N N . GLU A 1 105 ? 6.610 -10.714 5.481 1.00 0.00 105 GLU A N 17
ATOM 31949 C CA . GLU A 1 105 ? 5.504 -10.321 4.603 1.00 0.00 105 GLU A CA 17
ATOM 31950 C C . GLU A 1 105 ? 4.961 -11.491 3.772 1.00 0.00 105 GLU A C 17
ATOM 31951 O O . GLU A 1 105 ? 5.629 -12.515 3.607 1.00 0.00 105 GLU A O 17
ATOM 31963 N N . GLY A 1 106 ? 3.743 -11.342 3.240 1.00 0.00 106 GLY A N 17
ATOM 31964 C CA . GLY A 1 106 ? 3.049 -12.354 2.444 1.00 0.00 106 GLY A CA 17
ATOM 31965 C C . GLY A 1 106 ? 2.744 -11.901 1.010 1.00 0.00 106 GLY A C 17
ATOM 31966 O O . GLY A 1 106 ? 3.246 -10.870 0.558 1.00 0.00 106 GLY A O 17
ATOM 31970 N N . PRO A 1 107 ? 1.943 -12.683 0.269 1.00 0.00 107 PRO A N 17
ATOM 31971 C CA . PRO A 1 107 ? 1.615 -12.428 -1.134 1.00 0.00 107 PRO A CA 17
ATOM 31972 C C . PRO A 1 107 ? 0.722 -11.205 -1.281 1.00 0.00 107 PRO A C 17
ATOM 31973 O O . PRO A 1 107 ? -0.182 -10.968 -0.481 1.00 0.00 107 PRO A O 17
ATOM 31984 N N . ALA A 1 108 ? 0.970 -10.422 -2.319 1.00 0.00 108 ALA A N 17
ATOM 31985 C CA . ALA A 1 108 ? 0.198 -9.224 -2.585 1.00 0.00 108 ALA A CA 17
ATOM 31986 C C . ALA A 1 108 ? -1.203 -9.565 -3.094 1.00 0.00 108 ALA A C 17
ATOM 31987 O O . ALA A 1 108 ? -1.405 -10.603 -3.733 1.00 0.00 108 ALA A O 17
ATOM 31994 N N . SER A 1 109 ? -2.159 -8.659 -2.870 1.00 0.00 109 SER A N 17
ATOM 31995 C CA . SER A 1 109 ? -3.447 -8.674 -3.551 1.00 0.00 109 SER A CA 17
ATOM 31996 C C . SER A 1 109 ? -3.228 -8.534 -5.065 1.00 0.00 109 SER A C 17
ATOM 31997 O O . SER A 1 109 ? -2.136 -8.130 -5.481 1.00 0.00 109 SER A O 17
ATOM 32005 N N . PRO A 1 110 ? -4.258 -8.725 -5.904 1.00 0.00 110 PRO A N 17
ATOM 32006 C CA . PRO A 1 110 ? -4.243 -8.132 -7.232 1.00 0.00 110 PRO A CA 17
ATOM 32007 C C . PRO A 1 110 ? -4.006 -6.627 -7.093 1.00 0.00 110 PRO A C 17
ATOM 32008 O O . PRO A 1 110 ? -4.430 -6.008 -6.104 1.00 0.00 110 PRO A O 17
ATOM 32019 N N . ASP A 1 111 ? -3.294 -6.057 -8.060 1.00 0.00 111 ASP A N 17
ATOM 32020 C CA . ASP A 1 111 ? -3.013 -4.633 -8.130 1.00 0.00 111 ASP A CA 17
ATOM 32021 C C . ASP A 1 111 ? -4.253 -3.940 -8.686 1.00 0.00 111 ASP A C 17
ATOM 32022 O O . ASP A 1 111 ? -4.630 -4.088 -9.848 1.00 0.00 111 ASP A O 17
ATOM 32031 N N . ARG A 1 112 ? -4.980 -3.283 -7.787 1.00 0.00 112 ARG A N 17
ATOM 32032 C CA . ARG A 1 112 ? -6.217 -2.563 -8.042 1.00 0.00 112 ARG A CA 17
ATOM 32033 C C . ARG A 1 112 ? -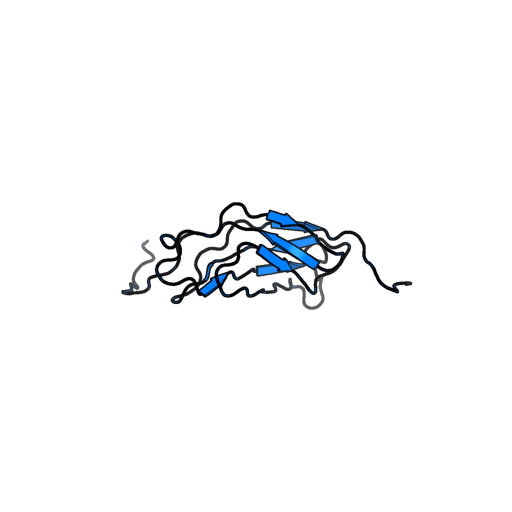5.880 -1.189 -8.613 1.00 0.00 112 ARG A C 17
ATOM 32034 O O . ARG A 1 112 ? -4.723 -0.762 -8.568 1.00 0.00 112 ARG A O 17
ATOM 32055 N N . VAL A 1 113 ? -6.876 -0.478 -9.134 1.00 0.00 113 VAL A N 17
ATOM 32056 C CA . VAL A 1 113 ? -6.654 0.799 -9.809 1.00 0.00 113 VAL A CA 17
ATOM 32057 C C . VAL A 1 113 ? -7.749 1.803 -9.423 1.00 0.00 113 VAL A C 17
ATOM 32058 O O . VAL A 1 113 ? -8.804 1.391 -8.920 1.00 0.00 113 VAL A O 17
ATOM 32071 N N . PHE A 1 114 ? -7.512 3.103 -9.626 1.00 0.00 114 PHE A N 17
ATOM 32072 C CA . PHE A 1 114 ? -8.472 4.180 -9.427 1.00 0.00 114 PHE A CA 17
ATOM 32073 C C . PHE A 1 114 ? -8.067 5.430 -10.219 1.00 0.00 114 PHE A C 17
ATOM 32074 O O . PHE A 1 114 ? -6.944 5.934 -10.096 1.00 0.00 114 PHE A O 17
ATOM 32091 N N . ASN A 1 115 ? -9.007 5.976 -10.988 1.00 0.00 115 ASN A N 17
ATOM 32092 C CA . ASN A 1 115 ? -8.856 7.259 -11.660 1.00 0.00 115 ASN A CA 17
ATOM 32093 C C . ASN A 1 115 ? -9.267 8.362 -10.698 1.00 0.00 115 ASN A C 17
ATOM 32094 O O . ASN A 1 115 ? -10.266 8.242 -9.976 1.00 0.00 115 ASN A O 17
ATOM 32105 N N . THR A 1 116 ? -8.513 9.448 -10.710 1.00 0.00 116 THR A N 17
ATOM 32106 C CA . THR A 1 116 ? -8.826 10.630 -9.927 1.00 0.00 116 THR A CA 17
ATOM 32107 C C . THR A 1 116 ? -9.621 11.597 -10.821 1.00 0.00 116 THR A C 17
ATOM 32108 O O . THR A 1 116 ? -9.355 11.654 -12.025 1.00 0.00 116 THR A O 17
ATOM 32119 N N . PRO A 1 117 ? -10.589 12.355 -10.271 1.00 0.00 117 PRO A N 17
ATOM 32120 C CA . PRO A 1 117 ? -11.673 12.953 -11.043 1.00 0.00 117 PRO A CA 17
ATOM 32121 C C . PRO A 1 117 ? -11.168 13.965 -12.075 1.00 0.00 117 PRO A C 17
ATOM 32122 O O . PRO A 1 117 ? -11.103 13.657 -13.264 1.00 0.00 117 PRO A O 17
ATOM 32133 N N . GLU A 1 118 ? -10.804 15.173 -11.644 1.00 0.00 118 GLU A N 17
ATOM 32134 C CA . GLU A 1 118 ? -10.218 16.176 -12.535 1.00 0.00 118 GLU A CA 17
ATOM 32135 C C . GLU A 1 118 ? -9.449 17.239 -11.743 1.00 0.00 118 GLU A C 17
ATOM 32136 O O . GLU A 1 118 ? -8.468 17.797 -12.229 1.00 0.00 118 GLU A O 17
ATOM 32148 N N . GLY A 1 119 ? -9.874 17.485 -10.505 1.00 0.00 119 GLY A N 17
ATOM 32149 C CA . GLY A 1 119 ? -9.306 18.467 -9.600 1.00 0.00 119 GLY A CA 17
ATOM 32150 C C . GLY A 1 119 ? -9.986 19.808 -9.816 1.00 0.00 119 GLY A C 17
ATOM 32151 O O . GLY A 1 119 ? -9.757 20.453 -10.837 1.00 0.00 119 GLY A O 17
ATOM 32155 N N . SER A 1 120 ? -10.830 20.218 -8.872 1.00 0.00 120 SER A N 17
ATOM 32156 C CA . SER A 1 120 ? -11.414 21.546 -8.812 1.00 0.00 120 SER A CA 17
ATOM 32157 C C . SER A 1 120 ? -11.569 21.899 -7.338 1.00 0.00 120 SER A C 17
ATOM 32158 O O . SER A 1 120 ? -12.470 21.388 -6.665 1.00 0.00 120 SER A O 17
ATOM 32166 N N . GLY A 1 121 ? -10.665 22.730 -6.826 1.00 0.00 121 GLY A N 17
ATOM 32167 C CA . GLY A 1 121 ? -10.775 23.339 -5.513 1.00 0.00 121 GLY A CA 17
ATOM 32168 C C . GLY A 1 121 ? -12.057 24.172 -5.437 1.00 0.00 121 GLY A C 17
ATOM 32169 O O . GLY A 1 121 ? -12.187 25.124 -6.212 1.00 0.00 121 GLY A O 17
ATOM 32173 N N . PRO A 1 122 ? -13.034 23.839 -4.575 1.00 0.00 122 PRO A N 17
ATOM 32174 C CA . PRO A 1 122 ? -14.187 24.705 -4.342 1.00 0.00 122 PRO A CA 17
ATOM 32175 C C . PRO A 1 122 ? -13.724 26.048 -3.746 1.00 0.00 122 PRO A C 17
ATOM 32176 O O . PRO A 1 122 ? -12.613 26.146 -3.209 1.00 0.00 122 PRO A O 17
ATOM 32187 N N . SER A 1 123 ? -14.560 27.086 -3.799 1.00 0.00 123 SER A N 17
ATOM 32188 C CA . SER A 1 123 ? -14.199 28.415 -3.317 1.00 0.00 123 SER A CA 17
ATOM 32189 C C . SER A 1 123 ? -15.439 29.088 -2.739 1.00 0.00 123 SER A C 17
ATOM 32190 O O . SER A 1 123 ? -16.277 29.600 -3.490 1.00 0.00 123 SER A O 17
ATOM 32198 N N . SER A 1 124 ? -15.539 29.103 -1.412 1.00 0.00 124 SER A N 17
ATOM 32199 C CA . SER A 1 124 ? -16.680 29.648 -0.686 1.00 0.00 124 SER A CA 17
ATOM 32200 C C . SER A 1 124 ? -16.176 30.510 0.476 1.00 0.00 124 SER A C 17
ATOM 32201 O O . SER A 1 124 ? -14.966 30.611 0.715 1.00 0.00 124 SER A O 17
ATOM 32209 N N . GLY A 1 125 ? -17.071 31.134 1.236 1.00 0.00 125 GLY A N 17
ATOM 32210 C CA . GLY A 1 125 ? -16.761 31.977 2.385 1.00 0.00 125 GLY A CA 17
ATOM 32211 C C . GLY A 1 125 ? -18.015 32.726 2.840 1.00 0.00 125 GLY A C 17
ATOM 32212 O O . GLY A 1 125 ? -19.065 32.572 2.172 1.00 0.00 125 GLY A O 17
ATOM 32216 N N . GLY A 1 1 ? 17.717 -44.806 -1.135 1.00 0.00 1 GLY A N 18
ATOM 32217 C CA . GLY A 1 1 ? 17.737 -43.763 -2.176 1.00 0.00 1 GLY A CA 18
ATOM 32218 C C . GLY A 1 1 ? 16.548 -42.840 -1.970 1.00 0.00 1 GLY A C 18
ATOM 32219 O O . GLY A 1 1 ? 15.990 -42.870 -0.879 1.00 0.00 1 GLY A O 18
ATOM 32223 N N . SER A 1 2 ? 16.158 -42.086 -3.004 1.00 0.00 2 SER A N 18
ATOM 32224 C CA . SER A 1 2 ? 14.981 -41.214 -3.012 1.00 0.00 2 SER A CA 18
ATOM 32225 C C . SER A 1 2 ? 15.132 -40.066 -2.006 1.00 0.00 2 SER A C 18
ATOM 32226 O O . SER A 1 2 ? 14.819 -40.205 -0.825 1.00 0.00 2 SER A O 18
ATOM 32234 N N . SER A 1 3 ? 15.684 -38.936 -2.449 1.00 0.00 3 SER A N 18
ATOM 32235 C CA . SER A 1 3 ? 15.951 -37.782 -1.597 1.00 0.00 3 SER A CA 18
ATOM 32236 C C . SER A 1 3 ? 15.891 -36.504 -2.444 1.00 0.00 3 SER A C 18
ATOM 32237 O O . SER A 1 3 ? 15.874 -36.577 -3.678 1.00 0.00 3 SER A O 18
ATOM 32245 N N . GLY A 1 4 ? 15.870 -35.342 -1.794 1.00 0.00 4 GLY A N 18
ATOM 32246 C CA . GLY A 1 4 ? 15.795 -34.039 -2.430 1.00 0.00 4 GLY A CA 18
ATOM 32247 C C . GLY A 1 4 ? 15.360 -32.998 -1.404 1.00 0.00 4 GLY A C 18
ATOM 32248 O O . GLY A 1 4 ? 15.087 -33.344 -0.252 1.00 0.00 4 GLY A O 18
ATOM 32252 N N . SER A 1 5 ? 15.313 -31.733 -1.819 1.00 0.00 5 SER A N 18
ATOM 32253 C CA . SER A 1 5 ? 14.819 -30.645 -0.991 1.00 0.00 5 SER A CA 18
ATOM 32254 C C . SER A 1 5 ? 13.300 -30.536 -1.163 1.00 0.00 5 SER A C 18
ATOM 32255 O O . SER A 1 5 ? 12.812 -29.890 -2.102 1.00 0.00 5 SER A O 18
ATOM 32263 N N . SER A 1 6 ? 12.552 -31.168 -0.261 1.00 0.00 6 SER A N 18
ATOM 32264 C CA . SER A 1 6 ? 11.163 -30.846 0.007 1.00 0.00 6 SER A CA 18
ATOM 32265 C C . SER A 1 6 ? 11.015 -30.773 1.530 1.00 0.00 6 SER A C 18
ATOM 32266 O O . SER A 1 6 ? 11.756 -31.435 2.261 1.00 0.00 6 SER A O 18
ATOM 32274 N N . GLY A 1 7 ? 10.079 -29.953 2.009 1.00 0.00 7 GLY A N 18
ATOM 32275 C CA . GLY A 1 7 ? 9.886 -29.649 3.420 1.00 0.00 7 GLY A CA 18
ATOM 32276 C C . GLY A 1 7 ? 9.998 -28.145 3.639 1.00 0.00 7 GLY A C 18
ATOM 32277 O O . GLY A 1 7 ? 9.020 -27.516 4.038 1.00 0.00 7 GLY A O 18
ATOM 32281 N N . HIS A 1 8 ? 11.154 -27.562 3.308 1.00 0.00 8 HIS A N 18
ATOM 32282 C CA . HIS A 1 8 ? 11.440 -26.132 3.450 1.00 0.00 8 HIS A CA 18
ATOM 32283 C C . HIS A 1 8 ? 11.143 -25.617 4.872 1.00 0.00 8 HIS A C 18
ATOM 32284 O O . HIS A 1 8 ? 11.207 -26.393 5.834 1.00 0.00 8 HIS A O 18
ATOM 32298 N N . SER A 1 9 ? 11.003 -24.302 5.049 1.00 0.00 9 SER A N 18
ATOM 32299 C CA . SER A 1 9 ? 10.692 -23.655 6.315 1.00 0.00 9 SER A CA 18
ATOM 32300 C C . SER A 1 9 ? 9.892 -22.372 6.041 1.00 0.00 9 SER A C 18
ATOM 32301 O O . SER A 1 9 ? 9.479 -22.119 4.902 1.00 0.00 9 SER A O 18
ATOM 32309 N N . GLY A 1 10 ? 9.681 -21.558 7.078 1.00 0.00 10 GLY A N 18
ATOM 32310 C CA . GLY A 1 10 ? 8.906 -20.328 7.043 1.00 0.00 10 GLY A CA 18
ATOM 32311 C C . GLY A 1 10 ? 7.461 -20.633 7.393 1.00 0.00 10 GLY A C 18
ATOM 32312 O O . GLY A 1 10 ? 6.603 -20.609 6.512 1.00 0.00 10 GLY A O 18
ATOM 32316 N N . GLU A 1 11 ? 7.206 -20.934 8.668 1.00 0.00 11 GLU A N 18
ATOM 32317 C CA . GLU A 1 11 ? 5.890 -21.339 9.165 1.00 0.00 11 GLU A CA 18
ATOM 32318 C C . GLU A 1 11 ? 5.223 -20.287 10.055 1.00 0.00 11 GLU A C 18
ATOM 32319 O O . GLU A 1 11 ? 4.059 -20.423 10.450 1.00 0.00 11 GLU A O 18
ATOM 32331 N N . ASP A 1 12 ? 5.980 -19.265 10.433 1.00 0.00 12 ASP A N 18
ATOM 32332 C CA . ASP A 1 12 ? 5.427 -18.010 10.940 1.00 0.00 12 ASP A CA 18
ATOM 32333 C C . ASP A 1 12 ? 5.007 -17.125 9.770 1.00 0.00 12 ASP A C 18
ATOM 32334 O O . ASP A 1 12 ? 4.094 -16.326 9.929 1.00 0.00 12 ASP A O 18
ATOM 32343 N N . LEU A 1 13 ? 5.624 -17.285 8.588 1.00 0.00 13 LEU A N 18
ATOM 32344 C CA . LEU A 1 13 ? 5.303 -16.503 7.398 1.00 0.00 13 LEU A CA 18
ATOM 32345 C C . LEU A 1 13 ? 3.845 -16.706 6.960 1.00 0.00 13 LEU A C 18
ATOM 32346 O O . LEU A 1 13 ? 3.289 -17.798 7.129 1.00 0.00 13 LEU A O 18
ATOM 32362 N N . PRO A 1 14 ? 3.236 -15.664 6.362 1.00 0.00 14 PRO A N 18
ATOM 32363 C CA . PRO A 1 14 ? 1.834 -15.660 5.964 1.00 0.00 14 PRO A CA 18
ATOM 32364 C C . PRO A 1 14 ? 1.595 -16.393 4.626 1.00 0.00 14 PRO A C 18
ATOM 32365 O O . PRO A 1 14 ? 2.548 -16.739 3.916 1.00 0.00 14 PRO A O 18
ATOM 32376 N N . MET A 1 15 ? 0.322 -16.624 4.273 1.00 0.00 15 MET A N 18
ATOM 32377 C CA . MET A 1 15 ? -0.095 -17.611 3.268 1.00 0.00 15 MET A CA 18
ATOM 32378 C C . MET A 1 15 ? -1.110 -17.146 2.213 1.00 0.00 15 MET A C 18
ATOM 32379 O O . MET A 1 15 ? -1.103 -17.708 1.118 1.00 0.00 15 MET A O 18
ATOM 32393 N N . VAL A 1 16 ? -2.033 -16.220 2.501 1.00 0.00 16 VAL A N 18
ATOM 32394 C CA . VAL A 1 16 ? -2.943 -15.665 1.486 1.00 0.00 16 VAL A CA 18
ATOM 32395 C C . VAL A 1 16 ? -3.107 -14.160 1.704 1.00 0.00 16 VAL A C 18
ATOM 32396 O O . VAL A 1 16 ? -3.013 -13.682 2.837 1.00 0.00 16 VAL A O 18
ATOM 32409 N N . ALA A 1 17 ? -3.288 -13.404 0.624 1.00 0.00 17 ALA A N 18
ATOM 32410 C CA . ALA A 1 17 ? -3.567 -11.978 0.644 1.00 0.00 17 ALA A CA 18
ATOM 32411 C C . ALA A 1 17 ? -5.084 -11.742 0.769 1.00 0.00 17 ALA A C 18
ATOM 32412 O O . ALA A 1 17 ? -5.864 -12.702 0.706 1.00 0.00 17 ALA A O 18
ATOM 32419 N N . PRO A 1 18 ? -5.508 -10.489 1.027 1.00 0.00 18 PRO A N 18
ATOM 32420 C CA . PRO A 1 18 ? -6.881 -10.201 1.403 1.00 0.00 18 PRO A CA 18
ATOM 32421 C C . PRO A 1 18 ? -7.830 -10.290 0.204 1.00 0.00 18 PRO A C 18
ATOM 32422 O O . PRO A 1 18 ? -7.421 -10.227 -0.962 1.00 0.00 18 PRO A O 18
ATOM 32433 N N . GLY A 1 19 ? -9.122 -10.406 0.509 1.00 0.00 19 GLY A N 18
ATOM 32434 C CA . GLY A 1 19 ? -10.174 -10.559 -0.483 1.00 0.00 19 GLY A CA 18
ATOM 32435 C C . GLY A 1 19 ? -10.530 -9.239 -1.147 1.00 0.00 19 GLY A C 18
ATOM 32436 O O . GLY A 1 19 ? -10.162 -8.170 -0.659 1.00 0.00 19 GLY A O 18
ATOM 32440 N N . ASN A 1 20 ? -11.282 -9.352 -2.249 1.00 0.00 20 ASN A N 18
ATOM 32441 C CA . ASN A 1 20 ? -11.465 -8.360 -3.308 1.00 0.00 20 ASN A CA 18
ATOM 32442 C C . ASN A 1 20 ? -11.383 -6.914 -2.833 1.00 0.00 20 ASN A C 18
ATOM 32443 O O . ASN A 1 20 ? -12.301 -6.394 -2.193 1.00 0.00 20 ASN A O 18
ATOM 32454 N N . VAL A 1 21 ? -10.256 -6.283 -3.136 1.00 0.00 21 VAL A N 18
ATOM 32455 C CA . VAL A 1 21 ? -9.991 -4.909 -2.769 1.00 0.00 21 VAL A CA 18
ATOM 32456 C C . VAL A 1 21 ? -10.904 -4.009 -3.602 1.00 0.00 21 VAL A C 18
ATOM 32457 O O . VAL A 1 21 ? -11.157 -4.259 -4.782 1.00 0.00 21 VAL A O 18
ATOM 32470 N N . ARG A 1 22 ? -11.382 -2.940 -2.980 1.00 0.00 22 ARG A N 18
ATOM 32471 C CA . ARG A 1 22 ? -12.159 -1.863 -3.575 1.00 0.00 22 ARG A CA 18
ATOM 32472 C C . ARG A 1 22 ? -11.401 -0.575 -3.317 1.00 0.00 22 ARG A C 18
ATOM 32473 O O . ARG A 1 22 ? -10.556 -0.519 -2.428 1.00 0.00 22 ARG A O 18
ATOM 32494 N N . VAL A 1 23 ? -11.677 0.467 -4.080 1.00 0.00 23 VAL A N 18
ATOM 32495 C CA . VAL A 1 23 ? -11.218 1.810 -3.783 1.00 0.00 23 VAL A CA 18
ATOM 32496 C C . VAL A 1 23 ? -12.265 2.811 -4.262 1.00 0.00 23 VAL A C 18
ATOM 32497 O O . VAL A 1 23 ? -12.914 2.577 -5.284 1.00 0.00 23 VAL A O 18
ATOM 32510 N N . ASN A 1 24 ? -12.420 3.914 -3.540 1.00 0.00 24 ASN A N 18
ATOM 32511 C CA . ASN A 1 24 ? -13.244 5.063 -3.890 1.00 0.00 24 ASN A CA 18
ATOM 32512 C C . ASN A 1 24 ? -12.363 6.304 -3.894 1.00 0.00 24 ASN A C 18
ATOM 32513 O O . ASN A 1 24 ? -11.670 6.577 -2.915 1.00 0.00 24 ASN A O 18
ATOM 32524 N N . VAL A 1 25 ? -12.393 7.077 -4.971 1.00 0.00 25 VAL A N 18
ATOM 32525 C CA . VAL A 1 25 ? -11.747 8.379 -5.000 1.00 0.00 25 VAL A CA 18
ATOM 32526 C C . VAL A 1 25 ? -12.658 9.359 -4.266 1.00 0.00 25 VAL A C 18
ATOM 32527 O O . VAL A 1 25 ? -13.692 9.781 -4.789 1.00 0.00 25 VAL A O 18
ATOM 32540 N N . VAL A 1 26 ? -12.289 9.688 -3.031 1.00 0.00 26 VAL A N 18
ATOM 32541 C CA . VAL A 1 26 ? -13.037 10.606 -2.191 1.00 0.00 26 VAL A CA 18
ATOM 32542 C C . VAL A 1 26 ? -12.970 12.010 -2.777 1.00 0.00 26 VAL A C 18
ATOM 32543 O O . VAL A 1 26 ? -13.999 12.684 -2.894 1.00 0.00 26 VAL A O 18
ATOM 32556 N N . ASN A 1 27 ? -11.764 12.451 -3.127 1.00 0.00 27 ASN A N 18
ATOM 32557 C CA . ASN A 1 27 ? -11.469 13.789 -3.600 1.00 0.00 27 ASN A CA 18
ATOM 32558 C C . ASN A 1 27 ? -10.397 13.682 -4.679 1.00 0.00 27 ASN A C 18
ATOM 32559 O O . ASN A 1 27 ? -9.886 12.609 -4.978 1.00 0.00 27 ASN A O 18
ATOM 32570 N N . SER A 1 28 ? -9.965 14.812 -5.213 1.00 0.00 28 SER A N 18
ATOM 32571 C CA . SER A 1 28 ? -8.936 14.844 -6.245 1.00 0.00 28 SER A CA 18
ATOM 32572 C C . SER A 1 28 ? -7.601 14.289 -5.740 1.00 0.00 28 SER A C 18
ATOM 32573 O O . SER A 1 28 ? -6.927 13.576 -6.478 1.00 0.00 28 SER A O 18
ATOM 32581 N N . THR A 1 29 ? -7.242 14.590 -4.491 1.00 0.00 29 THR A N 18
ATOM 32582 C CA . THR A 1 29 ? -5.939 14.300 -3.894 1.00 0.00 29 THR A CA 18
ATOM 32583 C C . THR A 1 29 ? -6.036 13.253 -2.778 1.00 0.00 29 THR A C 18
ATOM 32584 O O . THR A 1 29 ? -5.045 12.997 -2.087 1.00 0.00 29 THR A O 18
ATOM 32595 N N . LEU A 1 30 ? -7.230 12.673 -2.595 1.00 0.00 30 LEU A N 18
ATOM 32596 C CA . LEU A 1 30 ? -7.557 11.704 -1.568 1.00 0.00 30 LEU A CA 18
ATOM 32597 C C . LEU A 1 30 ? -8.341 10.563 -2.205 1.00 0.00 30 LEU A C 18
ATOM 32598 O O . LEU A 1 30 ? -9.332 10.809 -2.896 1.00 0.00 30 LEU A O 18
ATOM 32614 N N . ALA A 1 31 ? -8.023 9.325 -1.837 1.00 0.00 31 ALA A N 18
ATOM 32615 C CA . ALA A 1 31 ? -8.814 8.146 -2.150 1.00 0.00 31 ALA A CA 18
ATOM 32616 C C . ALA A 1 31 ? -8.886 7.305 -0.879 1.00 0.00 31 ALA A C 18
ATOM 32617 O O . ALA A 1 31 ? -8.067 7.472 0.027 1.00 0.00 31 ALA A O 18
ATOM 32624 N N . GLU A 1 32 ? -9.848 6.397 -0.809 1.00 0.00 32 GLU A N 18
ATOM 32625 C CA . GLU A 1 32 ? -10.064 5.433 0.235 1.00 0.00 32 GLU A CA 18
ATOM 32626 C C . GLU A 1 32 ? -9.973 4.061 -0.421 1.00 0.00 32 GLU A C 18
ATOM 32627 O O . GLU A 1 32 ? -10.622 3.828 -1.435 1.00 0.00 32 GLU A O 18
ATOM 32639 N N . VAL A 1 33 ? -9.168 3.154 0.113 1.00 0.00 33 VAL A N 18
ATOM 32640 C CA . VAL A 1 33 ? -9.079 1.773 -0.331 1.00 0.00 33 VAL A CA 18
ATOM 32641 C C . VAL A 1 33 ? -9.777 0.935 0.738 1.00 0.00 33 VAL A C 18
ATOM 32642 O O . VAL A 1 33 ? -9.625 1.224 1.929 1.00 0.00 33 VAL A O 18
ATOM 32655 N N . HIS A 1 34 ? -10.508 -0.102 0.327 1.00 0.00 34 HIS A N 18
ATOM 32656 C CA . HIS A 1 34 ? -11.203 -1.027 1.231 1.00 0.00 34 HIS A CA 18
ATOM 32657 C C . HIS A 1 34 ? -10.781 -2.453 0.864 1.00 0.00 34 HIS A C 18
ATOM 32658 O O . HIS A 1 34 ? -10.595 -2.734 -0.319 1.00 0.00 34 HIS A O 18
ATOM 32672 N N . TRP A 1 35 ? -10.631 -3.369 1.817 1.00 0.00 35 TRP A N 18
ATOM 32673 C CA . TRP A 1 35 ? -10.283 -4.764 1.558 1.00 0.00 35 TRP A CA 18
ATOM 32674 C C . TRP A 1 35 ? -10.937 -5.652 2.604 1.00 0.00 35 TRP A C 18
ATOM 32675 O O . TRP A 1 35 ? -11.320 -5.186 3.675 1.00 0.00 35 TRP A O 18
ATOM 32696 N N . ASP A 1 36 ? -11.074 -6.939 2.289 1.00 0.00 36 ASP A N 18
ATOM 32697 C CA . ASP A 1 36 ? -11.611 -7.883 3.261 1.00 0.00 36 ASP A CA 18
ATOM 32698 C C . ASP A 1 36 ? -10.570 -8.087 4.367 1.00 0.00 36 ASP A C 18
ATOM 32699 O O . ASP A 1 36 ? -9.382 -8.183 4.050 1.00 0.00 36 ASP A O 18
ATOM 32708 N N . PRO A 1 37 ? -10.983 -8.230 5.636 1.00 0.00 37 PRO A N 18
ATOM 32709 C CA . PRO A 1 37 ? -10.092 -8.583 6.729 1.00 0.00 37 PRO A CA 18
ATOM 32710 C C . PRO A 1 37 ? -9.560 -9.986 6.501 1.00 0.00 37 PRO A C 18
ATOM 32711 O O . PRO A 1 37 ? -10.344 -10.943 6.560 1.00 0.00 37 PRO A O 18
ATOM 32722 N N . VAL A 1 38 ? -8.257 -10.127 6.246 1.00 0.00 38 VAL A N 18
ATOM 32723 C CA . VAL A 1 38 ? -7.750 -11.458 5.969 1.00 0.00 38 VAL A CA 18
ATOM 32724 C C . VAL A 1 38 ? -7.746 -12.275 7.273 1.00 0.00 38 VAL A C 18
ATOM 32725 O O . VAL A 1 38 ? -7.633 -11.732 8.374 1.00 0.00 38 VAL A O 18
ATOM 32738 N N . PRO A 1 39 ? -7.932 -13.582 7.171 1.00 0.00 39 PRO A N 18
ATOM 32739 C CA . PRO A 1 39 ? -8.161 -14.487 8.274 1.00 0.00 39 PRO A CA 18
ATOM 32740 C C . PRO A 1 39 ? -6.870 -14.630 9.069 1.00 0.00 39 PRO A C 18
ATOM 32741 O O . PRO A 1 39 ? -5.812 -14.827 8.464 1.00 0.00 39 PRO A O 18
ATOM 32752 N N . LEU A 1 40 ? -6.935 -14.627 10.406 1.00 0.00 40 LEU A N 18
ATOM 32753 C CA . LEU A 1 40 ? -5.751 -14.770 11.263 1.00 0.00 40 LEU A CA 18
ATOM 32754 C C . LEU A 1 40 ? -4.969 -16.047 10.953 1.00 0.00 40 LEU A C 18
ATOM 32755 O O . LEU A 1 40 ? -3.746 -16.072 11.097 1.00 0.00 40 LEU A O 18
ATOM 32771 N N . LYS A 1 41 ? -5.654 -17.088 10.471 1.00 0.00 41 LYS A N 18
ATOM 32772 C CA . LYS A 1 41 ? -5.008 -18.312 10.018 1.00 0.00 41 LYS A CA 18
ATOM 32773 C C . LYS A 1 41 ? -3.996 -18.034 8.911 1.00 0.00 41 LYS A C 18
ATOM 32774 O O . LYS A 1 41 ? -2.909 -18.595 8.940 1.00 0.00 41 LYS A O 18
ATOM 32793 N N . SER A 1 42 ? -4.332 -17.170 7.949 1.00 0.00 42 SER A N 18
ATOM 32794 C CA . SER A 1 42 ? -3.436 -16.844 6.847 1.00 0.00 42 SER A CA 18
ATOM 32795 C C . SER A 1 42 ? -2.218 -16.057 7.315 1.00 0.00 42 SER A C 18
ATOM 32796 O O . SER A 1 42 ? -1.173 -16.162 6.681 1.00 0.00 42 SER A O 18
ATOM 32804 N N . ILE A 1 43 ? -2.354 -15.283 8.398 1.00 0.00 43 ILE A N 18
ATOM 32805 C CA . ILE A 1 43 ? -1.281 -14.487 8.976 1.00 0.00 43 ILE A CA 18
ATOM 32806 C C . ILE A 1 43 ? -0.228 -15.434 9.541 1.00 0.00 43 ILE A C 18
ATOM 32807 O O . ILE A 1 43 ? 0.952 -15.150 9.385 1.00 0.00 43 ILE A O 18
ATOM 32823 N N . ARG A 1 44 ? -0.638 -16.535 10.187 1.00 0.00 44 ARG A N 18
ATOM 32824 C CA . ARG A 1 44 ? 0.202 -17.458 10.958 1.00 0.00 44 ARG A CA 18
ATOM 32825 C C . ARG A 1 44 ? 0.804 -16.799 12.188 1.00 0.00 44 ARG A C 18
ATOM 32826 O O . ARG A 1 44 ? 0.407 -17.109 13.313 1.00 0.00 44 ARG A O 18
ATOM 32847 N N . GLY A 1 45 ? 1.741 -15.898 11.962 1.00 0.00 45 GLY A N 18
ATOM 32848 C CA . GLY A 1 45 ? 2.332 -14.997 12.936 1.00 0.00 45 GLY A CA 18
ATOM 32849 C C . GLY A 1 45 ? 1.299 -14.023 13.510 1.00 0.00 45 GLY A C 18
ATOM 32850 O O . GLY A 1 45 ? 0.086 -14.172 13.317 1.00 0.00 45 GLY A O 18
ATOM 32854 N N . HIS A 1 46 ? 1.778 -13.024 14.250 1.00 0.00 46 HIS A N 18
ATOM 32855 C CA . HIS A 1 46 ? 0.957 -11.935 14.771 1.00 0.00 46 HIS A CA 18
ATOM 32856 C C . HIS A 1 46 ? 0.731 -10.892 13.684 1.00 0.00 46 HIS A C 18
ATOM 32857 O O . HIS A 1 46 ? 1.673 -10.545 12.967 1.00 0.00 46 HIS A O 18
ATOM 32871 N N . LEU A 1 47 ? -0.495 -10.371 13.596 1.00 0.00 47 LEU A N 18
ATOM 32872 C CA . LEU A 1 47 ? -0.866 -9.289 12.690 1.00 0.00 47 LEU A CA 18
ATOM 32873 C C . LEU A 1 47 ? -0.039 -8.055 13.035 1.00 0.00 47 LEU A C 18
ATOM 32874 O O . LEU A 1 47 ? -0.032 -7.634 14.191 1.00 0.00 47 LEU A O 18
ATOM 32890 N N . GLN A 1 48 ? 0.630 -7.469 12.044 1.00 0.00 48 GLN A N 18
ATOM 32891 C CA . GLN A 1 48 ? 1.338 -6.195 12.183 1.00 0.00 48 GLN A CA 18
ATOM 32892 C C . GLN A 1 48 ? 0.513 -5.020 11.652 1.00 0.00 48 GLN A C 18
ATOM 32893 O O . GLN A 1 48 ? 0.706 -3.876 12.074 1.00 0.00 48 GLN A O 18
ATOM 32907 N N . GLY A 1 49 ? -0.426 -5.295 10.750 1.00 0.00 49 GLY A N 18
ATOM 32908 C CA . GLY A 1 49 ? -1.148 -4.313 9.975 1.00 0.00 49 GLY A CA 18
ATOM 32909 C C . GLY A 1 49 ? -1.138 -4.772 8.525 1.00 0.00 49 GLY A C 18
ATOM 32910 O O . GLY A 1 49 ? -1.017 -5.969 8.253 1.00 0.00 49 GLY A O 18
ATOM 32914 N N . TYR A 1 50 ? -1.289 -3.831 7.602 1.00 0.00 50 TYR A N 18
ATOM 32915 C CA . TYR A 1 50 ? -1.239 -4.066 6.162 1.00 0.00 50 TYR A CA 18
ATOM 32916 C C . TYR A 1 50 ? -0.245 -3.070 5.554 1.00 0.00 50 TYR A C 18
ATOM 32917 O O . TYR A 1 50 ? 0.008 -2.003 6.130 1.00 0.00 50 TYR A O 18
ATOM 32935 N N . ARG A 1 51 ? 0.324 -3.385 4.389 1.00 0.00 51 ARG A N 18
ATOM 32936 C CA . ARG A 1 51 ? 1.239 -2.516 3.649 1.00 0.00 51 ARG A CA 18
ATOM 32937 C C . ARG A 1 51 ? 0.660 -2.378 2.252 1.00 0.00 51 ARG A C 18
ATOM 32938 O O . ARG A 1 51 ? 0.592 -3.369 1.532 1.00 0.00 51 ARG A O 18
ATOM 32959 N N . ILE A 1 52 ? 0.146 -1.204 1.895 1.00 0.00 52 ILE A N 18
ATOM 32960 C CA . ILE A 1 52 ? -0.335 -0.965 0.539 1.00 0.00 52 ILE A CA 18
ATOM 32961 C C . ILE A 1 52 ? 0.876 -0.540 -0.286 1.00 0.00 52 ILE A C 18
ATOM 32962 O O . ILE A 1 52 ? 1.701 0.243 0.198 1.00 0.00 52 ILE A O 18
ATOM 32978 N N . TYR A 1 53 ? 0.940 -0.995 -1.538 1.00 0.00 53 TYR A N 18
ATOM 32979 C CA . TYR A 1 53 ? 1.953 -0.639 -2.530 1.00 0.00 53 TYR A CA 18
ATOM 32980 C C . TYR A 1 53 ? 1.273 0.037 -3.708 1.00 0.00 53 TYR A C 18
ATOM 32981 O O . TYR A 1 53 ? 0.439 -0.602 -4.347 1.00 0.00 53 TYR A O 18
ATOM 32999 N N . TYR A 1 54 ? 1.581 1.301 -4.006 1.00 0.00 54 TYR A N 18
ATOM 33000 C CA . TYR A 1 54 ? 1.010 2.040 -5.129 1.00 0.00 54 TYR A CA 18
ATOM 33001 C C . TYR A 1 54 ? 2.074 2.787 -5.939 1.00 0.00 54 TYR A C 18
ATOM 33002 O O . TYR A 1 54 ? 3.199 2.971 -5.461 1.00 0.00 54 TYR A O 18
ATOM 33020 N N . TRP A 1 55 ? 1.752 3.158 -7.180 1.00 0.00 55 TRP A N 18
ATOM 33021 C CA . TRP A 1 55 ? 2.554 4.029 -8.039 1.00 0.00 55 TRP A CA 18
ATOM 33022 C C . TRP A 1 55 ? 1.653 4.836 -8.987 1.00 0.00 55 TRP A C 18
ATOM 33023 O O . TRP A 1 55 ? 0.506 4.450 -9.242 1.00 0.00 55 TRP A O 18
ATOM 33044 N N . LYS A 1 56 ? 2.188 5.932 -9.540 1.00 0.00 56 LYS A N 18
ATOM 33045 C CA . LYS A 1 56 ? 1.588 6.752 -10.598 1.00 0.00 56 LYS A CA 18
ATOM 33046 C C . LYS A 1 56 ? 1.572 5.946 -11.894 1.00 0.00 56 LYS A C 18
ATOM 33047 O O . LYS A 1 56 ? 2.588 5.328 -12.234 1.00 0.00 56 LYS A O 18
ATOM 33066 N N . THR A 1 57 ? 0.482 5.986 -12.651 1.00 0.00 57 THR A N 18
ATOM 33067 C CA . THR A 1 57 ? 0.329 5.267 -13.913 1.00 0.00 57 THR A CA 18
ATOM 33068 C C . THR A 1 57 ? -0.100 6.299 -14.956 1.00 0.00 57 THR A C 18
ATOM 33069 O O . THR A 1 57 ? -0.968 7.134 -14.697 1.00 0.00 57 THR A O 18
ATOM 33080 N N . GLN A 1 58 ? 0.586 6.320 -16.097 1.00 0.00 58 GLN A N 18
ATOM 33081 C CA . GLN A 1 58 ? 0.454 7.365 -17.095 1.00 0.00 58 GLN A CA 18
ATOM 33082 C C . GLN A 1 58 ? 1.034 6.861 -18.411 1.00 0.00 58 GLN A C 18
ATOM 33083 O O . GLN A 1 58 ? 2.254 6.808 -18.601 1.00 0.00 58 GLN A O 18
ATOM 33097 N N . SER A 1 59 ? 0.147 6.445 -19.308 1.00 0.00 59 SER A N 18
ATOM 33098 C CA . SER A 1 59 ? 0.465 6.124 -20.685 1.00 0.00 59 SER A CA 18
ATOM 33099 C C . SER A 1 59 ? 0.961 7.399 -21.368 1.00 0.00 59 SER A C 18
ATOM 33100 O O . SER A 1 59 ? 0.187 8.339 -21.551 1.00 0.00 59 SER A O 18
ATOM 33108 N N . SER A 1 60 ? 2.253 7.452 -21.687 1.00 0.00 60 SER A N 18
ATOM 33109 C CA . SER A 1 60 ? 2.867 8.411 -22.589 1.00 0.00 60 SER A CA 18
ATOM 33110 C C . SER A 1 60 ? 4.034 7.688 -23.249 1.00 0.00 60 SER A C 18
ATOM 33111 O O . SER A 1 60 ? 4.872 7.109 -22.546 1.00 0.00 60 SER A O 18
ATOM 33119 N N . SER A 1 61 ? 4.109 7.741 -24.578 1.00 0.00 61 SER A N 18
ATOM 33120 C CA . SER A 1 61 ? 5.288 7.333 -25.323 1.00 0.00 61 SER A CA 18
ATOM 33121 C C . SER A 1 61 ? 6.424 8.289 -24.951 1.00 0.00 61 SER A C 18
ATOM 33122 O O . SER A 1 61 ? 6.389 9.453 -25.362 1.00 0.00 61 SER A O 18
ATOM 33130 N N . LYS A 1 62 ? 7.377 7.861 -24.123 1.00 0.00 62 LYS A N 18
ATOM 33131 C CA . LYS A 1 62 ? 8.404 8.724 -23.549 1.00 0.00 62 LYS A CA 18
ATOM 33132 C C . LYS A 1 62 ? 9.724 7.952 -23.591 1.00 0.00 62 LYS A C 18
ATOM 33133 O O . LYS A 1 62 ? 9.914 6.999 -22.831 1.00 0.00 62 LYS A O 18
ATOM 33152 N N . ARG A 1 63 ? 10.587 8.260 -24.566 1.00 0.00 63 ARG A N 18
ATOM 33153 C CA . ARG A 1 63 ? 11.767 7.455 -24.873 1.00 0.00 63 ARG A CA 18
ATOM 33154 C C . ARG A 1 63 ? 12.867 7.633 -23.834 1.00 0.00 63 ARG A C 18
ATOM 33155 O O . ARG A 1 63 ? 13.204 6.675 -23.140 1.00 0.00 63 ARG A O 18
ATOM 33176 N N . ASN A 1 64 ? 13.502 8.799 -23.789 1.00 0.00 64 ASN A N 18
ATOM 33177 C CA . ASN A 1 64 ? 14.726 9.014 -23.007 1.00 0.00 64 ASN A CA 18
ATOM 33178 C C . ASN A 1 64 ? 14.434 9.035 -21.503 1.00 0.00 64 ASN A C 18
ATOM 33179 O O . ASN A 1 64 ? 13.814 9.992 -21.043 1.00 0.00 64 ASN A O 18
ATOM 33190 N N . ARG A 1 65 ? 14.900 8.032 -20.746 1.00 0.00 65 ARG A N 18
ATOM 33191 C CA . ARG A 1 65 ? 14.773 7.891 -19.286 1.00 0.00 65 ARG A CA 18
ATOM 33192 C C . ARG A 1 65 ? 13.319 7.672 -18.844 1.00 0.00 65 ARG A C 18
ATOM 33193 O O . ARG A 1 65 ? 12.474 8.557 -18.972 1.00 0.00 65 ARG A O 18
ATOM 33214 N N . ARG A 1 66 ? 13.005 6.470 -18.349 1.00 0.00 66 ARG A N 18
ATOM 33215 C CA . ARG A 1 66 ? 11.655 6.053 -17.966 1.00 0.00 66 ARG A CA 18
ATOM 33216 C C . ARG A 1 66 ? 11.755 5.133 -16.756 1.00 0.00 66 ARG A C 18
ATOM 33217 O O . ARG A 1 66 ? 12.068 3.955 -16.933 1.00 0.00 66 ARG A O 18
ATOM 33238 N N . HIS A 1 67 ? 11.497 5.642 -15.554 1.00 0.00 67 HIS A N 18
ATOM 33239 C CA . HIS A 1 67 ? 11.495 4.861 -14.317 1.00 0.00 67 HIS A CA 18
ATOM 33240 C C . HIS A 1 67 ? 10.191 5.104 -13.549 1.00 0.00 67 HIS A C 18
ATOM 33241 O O . HIS A 1 67 ? 9.345 5.886 -13.992 1.00 0.00 67 HIS A O 18
ATOM 33255 N N . ILE A 1 68 ? 10.000 4.412 -12.425 1.00 0.00 68 ILE A N 18
ATOM 33256 C CA . ILE A 1 68 ? 8.776 4.425 -11.633 1.00 0.00 68 ILE A CA 18
ATOM 33257 C C . ILE A 1 68 ? 9.213 4.483 -10.175 1.00 0.00 68 ILE A C 18
ATOM 33258 O O . ILE A 1 68 ? 10.033 3.677 -9.733 1.00 0.00 68 ILE A O 18
ATOM 33274 N N . GLU A 1 69 ? 8.659 5.431 -9.427 1.00 0.00 69 GLU A N 18
ATOM 33275 C CA . GLU A 1 69 ? 8.689 5.425 -7.989 1.00 0.00 69 GLU A CA 18
ATOM 33276 C C . GLU A 1 69 ? 7.547 4.528 -7.522 1.00 0.00 69 GLU A C 18
ATOM 33277 O O . GLU A 1 69 ? 6.375 4.873 -7.678 1.00 0.00 69 GLU A O 18
ATOM 33289 N N . LYS A 1 70 ? 7.894 3.366 -6.975 1.00 0.00 70 LYS A N 18
ATOM 33290 C CA . LYS A 1 70 ? 6.962 2.534 -6.223 1.00 0.00 70 LYS A CA 18
ATOM 33291 C C . LYS A 1 70 ? 6.989 3.007 -4.779 1.00 0.00 70 LYS A C 18
ATOM 33292 O O . LYS A 1 70 ? 8.022 2.893 -4.111 1.00 0.00 70 LYS A O 18
ATOM 33311 N N . LYS A 1 71 ? 5.891 3.596 -4.323 1.00 0.00 71 LYS A N 18
ATOM 33312 C CA . LYS A 1 71 ? 5.683 4.112 -2.990 1.00 0.00 71 LYS A CA 18
ATOM 33313 C C . LYS A 1 71 ? 5.160 3.012 -2.087 1.00 0.00 71 LYS A C 18
ATOM 33314 O O . LYS A 1 71 ? 4.777 1.951 -2.586 1.00 0.00 71 LYS A O 18
ATOM 33333 N N . ILE A 1 72 ? 5.167 3.257 -0.775 1.00 0.00 72 ILE A N 18
ATOM 33334 C CA . ILE A 1 72 ? 4.704 2.324 0.252 1.00 0.00 72 ILE A CA 18
ATOM 33335 C C . ILE A 1 72 ? 3.847 3.108 1.245 1.00 0.00 72 ILE A C 18
ATOM 33336 O O . ILE A 1 72 ? 4.172 4.248 1.585 1.00 0.00 72 ILE A O 18
ATOM 33352 N N . LEU A 1 73 ? 2.760 2.497 1.716 1.00 0.00 73 LEU A N 18
ATOM 33353 C CA . LEU A 1 73 ? 1.775 3.025 2.644 1.00 0.00 73 LEU A CA 18
ATOM 33354 C C . LEU A 1 73 ? 1.584 1.972 3.735 1.00 0.00 73 LEU A C 18
ATOM 33355 O O . LEU A 1 73 ? 1.712 0.774 3.465 1.00 0.00 73 LEU A O 18
ATOM 33371 N N . THR A 1 74 ? 1.254 2.391 4.948 1.00 0.00 74 THR A N 18
ATOM 33372 C CA . THR A 1 74 ? 1.228 1.531 6.137 1.00 0.00 74 THR A CA 18
ATOM 33373 C C . THR A 1 74 ? -0.068 1.782 6.902 1.00 0.00 74 THR A C 18
ATOM 33374 O O . THR A 1 74 ? -0.453 2.938 7.071 1.00 0.00 74 THR A O 18
ATOM 33385 N N . PHE A 1 75 ? -0.708 0.708 7.381 1.00 0.00 75 PHE A N 18
ATOM 33386 C CA . PHE A 1 75 ? -1.937 0.763 8.161 1.00 0.00 75 PHE A CA 18
ATOM 33387 C C . PHE A 1 75 ? -1.906 -0.300 9.247 1.00 0.00 75 PHE A C 18
ATOM 33388 O O . PHE A 1 75 ? -2.212 -1.470 8.999 1.00 0.00 75 PHE A O 18
ATOM 33405 N N . GLN A 1 76 ? -1.444 0.077 10.438 1.00 0.00 76 GLN A N 18
ATOM 33406 C CA . GLN A 1 76 ? -1.481 -0.799 11.596 1.00 0.00 76 GLN A CA 18
ATOM 33407 C C . GLN A 1 76 ? -2.896 -0.845 12.184 1.00 0.00 76 GLN A C 18
ATOM 33408 O O . GLN A 1 76 ? -3.779 -0.078 11.789 1.00 0.00 76 GLN A O 18
ATOM 33422 N N . GLY A 1 77 ? -3.123 -1.747 13.137 1.00 0.00 77 GLY A N 18
ATOM 33423 C CA . GLY A 1 77 ? -4.397 -1.833 13.851 1.00 0.00 77 GLY A CA 18
ATOM 33424 C C . GLY A 1 77 ? -5.441 -2.680 13.127 1.00 0.00 77 GLY A C 18
ATOM 33425 O O . GLY A 1 77 ? -6.616 -2.647 13.491 1.00 0.00 77 GLY A O 18
ATOM 33429 N N . SER A 1 78 ? -5.022 -3.450 12.117 1.00 0.00 78 SER A N 18
ATOM 33430 C CA . SER A 1 78 ? -5.859 -4.360 11.339 1.00 0.00 78 SER A CA 18
ATOM 33431 C C . SER A 1 78 ? -7.028 -3.658 10.634 1.00 0.00 78 SER A C 18
ATOM 33432 O O . SER A 1 78 ? -8.005 -4.307 10.249 1.00 0.00 78 SER A O 18
ATOM 33440 N N . LYS A 1 79 ? -6.937 -2.339 10.439 1.00 0.00 79 LYS A N 18
ATOM 33441 C CA . LYS A 1 79 ? -7.951 -1.619 9.682 1.00 0.00 79 LYS A CA 18
ATOM 33442 C C . LYS A 1 79 ? -8.068 -2.244 8.313 1.00 0.00 79 LYS A C 18
ATOM 33443 O O . LYS A 1 79 ? -7.064 -2.464 7.641 1.00 0.00 79 LYS A O 18
ATOM 33462 N N . THR A 1 80 ? -9.305 -2.457 7.911 1.00 0.00 80 THR A N 18
ATOM 33463 C CA . THR A 1 80 ? -9.678 -2.993 6.619 1.00 0.00 80 THR A CA 18
ATOM 33464 C C . THR A 1 80 ? -9.872 -1.893 5.575 1.00 0.00 80 THR A C 18
ATOM 33465 O O . THR A 1 80 ? -10.158 -2.198 4.416 1.00 0.00 80 THR A O 18
ATOM 33476 N N . HIS A 1 81 ? -9.726 -0.615 5.955 1.00 0.00 81 HIS A N 18
ATOM 33477 C CA . HIS A 1 81 ? -9.827 0.455 4.970 1.00 0.00 81 HIS A CA 18
ATOM 33478 C C . HIS A 1 81 ? -8.904 1.584 5.377 1.00 0.00 81 HIS A C 18
ATOM 33479 O O . HIS A 1 81 ? -8.713 1.807 6.573 1.00 0.00 81 HIS A O 18
ATOM 33493 N N . GLY A 1 82 ? -8.286 2.255 4.413 1.00 0.00 82 GLY A N 18
ATOM 33494 C CA . GLY A 1 82 ? -7.237 3.240 4.641 1.00 0.00 82 GLY A CA 18
ATOM 33495 C C . GLY A 1 82 ? -7.116 4.149 3.430 1.00 0.00 82 GLY A C 18
ATOM 33496 O O . GLY A 1 82 ? -7.606 3.819 2.350 1.00 0.00 82 GLY A O 18
ATOM 33500 N N . MET A 1 83 ? -6.483 5.307 3.603 1.00 0.00 83 MET A N 18
ATOM 33501 C CA . MET A 1 83 ? -6.606 6.414 2.666 1.00 0.00 83 MET A CA 18
ATOM 33502 C C . MET A 1 83 ? -5.266 6.752 2.029 1.00 0.00 83 MET A C 18
ATOM 33503 O O . MET A 1 83 ? -4.217 6.631 2.668 1.00 0.00 83 MET A O 18
ATOM 33517 N N . LEU A 1 84 ? -5.326 7.224 0.786 1.00 0.00 84 LEU A N 18
ATOM 33518 C CA . LEU A 1 84 ? -4.223 7.636 -0.075 1.00 0.00 84 LEU A CA 18
ATOM 33519 C C . LEU A 1 84 ? -4.226 9.167 -0.123 1.00 0.00 84 LEU A C 18
ATOM 33520 O O . LEU A 1 84 ? -4.955 9.711 -0.948 1.00 0.00 84 LEU A O 18
ATOM 33536 N N . PRO A 1 85 ? -3.512 9.879 0.766 1.00 0.00 85 PRO A N 18
ATOM 33537 C CA . PRO A 1 85 ? -3.423 11.334 0.721 1.00 0.00 85 PRO A CA 18
ATOM 33538 C C . PRO A 1 85 ? -2.208 11.828 -0.067 1.00 0.00 85 PRO A C 18
ATOM 33539 O O . PRO A 1 85 ? -1.214 11.111 -0.235 1.00 0.00 85 PRO A O 18
ATOM 33550 N N . GLY A 1 86 ? -2.251 13.102 -0.462 1.00 0.00 86 GLY A N 18
ATOM 33551 C CA . GLY A 1 86 ? -1.163 13.752 -1.179 1.00 0.00 86 GLY A CA 18
ATOM 33552 C C . GLY A 1 86 ? -0.955 13.131 -2.556 1.00 0.00 86 GLY A C 18
ATOM 33553 O O . GLY A 1 86 ? 0.187 13.013 -3.011 1.00 0.00 86 GLY A O 18
ATOM 33557 N N . LEU A 1 87 ? -2.035 12.675 -3.189 1.00 0.00 87 LEU A N 18
ATOM 33558 C CA . LEU A 1 87 ? -2.035 12.178 -4.556 1.00 0.00 87 LEU A CA 18
ATOM 33559 C C . LEU A 1 87 ? -2.263 13.353 -5.491 1.00 0.00 87 LEU A C 18
ATOM 33560 O O . LEU A 1 87 ? -2.741 14.406 -5.066 1.00 0.00 87 LEU A O 18
ATOM 33576 N N . GLU A 1 88 ? -1.954 13.163 -6.769 1.00 0.00 88 GLU A N 18
ATOM 33577 C CA . GLU A 1 88 ? -2.109 14.193 -7.786 1.00 0.00 88 GLU A CA 18
ATOM 33578 C C . GLU A 1 88 ? -3.357 13.884 -8.617 1.00 0.00 88 GLU A C 18
ATOM 33579 O O . GLU A 1 88 ? -3.579 12.743 -9.017 1.00 0.00 88 GLU A O 18
ATOM 33591 N N . PRO A 1 89 ? -4.204 14.885 -8.877 1.00 0.00 89 PRO A N 18
ATOM 33592 C CA . PRO A 1 89 ? -5.416 14.697 -9.647 1.00 0.00 89 PRO A CA 18
ATOM 33593 C C . PRO A 1 89 ? -5.121 14.598 -11.157 1.00 0.00 89 PRO A C 18
ATOM 33594 O O . PRO A 1 89 ? -4.030 14.961 -11.614 1.00 0.00 89 PRO A O 18
ATOM 33605 N N . PHE A 1 90 ? -6.136 14.206 -11.939 1.00 0.00 90 PHE A N 18
ATOM 33606 C CA . PHE A 1 90 ? -6.113 14.019 -13.391 1.00 0.00 90 PHE A CA 18
ATOM 33607 C C . PHE A 1 90 ? -4.995 13.057 -13.829 1.00 0.00 90 PHE A C 18
ATOM 33608 O O . PHE A 1 90 ? -4.273 13.285 -14.799 1.00 0.00 90 PHE A O 18
ATOM 33625 N N . SER A 1 91 ? -4.829 11.955 -13.102 1.00 0.00 91 SER A N 18
ATOM 33626 C CA . SER A 1 91 ? -3.925 10.866 -13.442 1.00 0.00 91 SER A CA 18
ATOM 33627 C C . SER A 1 91 ? -4.456 9.527 -12.925 1.00 0.00 91 SER A C 18
ATOM 33628 O O . SER A 1 91 ? -5.333 9.487 -12.051 1.00 0.00 91 SER A O 18
ATOM 33636 N N . HIS A 1 92 ? -3.911 8.443 -13.480 1.00 0.00 92 HIS A N 18
ATOM 33637 C CA . HIS A 1 92 ? -4.235 7.071 -13.123 1.00 0.00 92 HIS A CA 18
ATOM 33638 C C . HIS A 1 92 ? -3.221 6.631 -12.067 1.00 0.00 92 HIS A C 18
ATOM 33639 O O . HIS A 1 92 ? -2.101 7.148 -12.012 1.00 0.00 92 HIS A O 18
ATOM 33653 N N . TYR A 1 93 ? -3.581 5.643 -11.254 1.00 0.00 93 TYR A N 18
ATOM 33654 C CA . TYR A 1 93 ? -2.665 5.016 -10.318 1.00 0.00 93 TYR A CA 18
ATOM 33655 C C . TYR A 1 93 ? -2.990 3.530 -10.233 1.00 0.00 93 TYR A C 18
ATOM 33656 O O . TYR A 1 93 ? -4.109 3.106 -10.554 1.00 0.00 93 TYR A O 18
ATOM 33674 N N . THR A 1 94 ? -2.024 2.744 -9.769 1.00 0.00 94 THR A N 18
ATOM 33675 C CA . THR A 1 94 ? -2.194 1.336 -9.425 1.00 0.00 94 THR A CA 18
ATOM 33676 C C . THR A 1 94 ? -1.826 1.212 -7.949 1.00 0.00 94 THR A C 18
ATOM 33677 O O . THR A 1 94 ? -0.788 1.743 -7.567 1.00 0.00 94 THR A O 18
ATOM 33688 N N . LEU A 1 95 ? -2.660 0.579 -7.113 1.00 0.00 95 LEU A N 18
ATOM 33689 C CA . LEU A 1 95 ? -2.334 0.175 -5.741 1.00 0.00 95 LEU A CA 18
ATOM 33690 C C . LEU A 1 95 ? -2.624 -1.319 -5.552 1.00 0.00 95 LEU A C 18
ATOM 33691 O O . LEU A 1 95 ? -3.376 -1.912 -6.324 1.00 0.00 95 LEU A O 18
ATOM 33707 N N . ASN A 1 96 ? -2.084 -1.919 -4.492 1.00 0.00 96 ASN A N 18
ATOM 33708 C CA . ASN A 1 96 ? -2.480 -3.238 -3.979 1.00 0.00 96 ASN A CA 18
ATOM 33709 C C . ASN A 1 96 ? -2.310 -3.254 -2.462 1.00 0.00 96 ASN A C 18
ATOM 33710 O O . ASN A 1 96 ? -1.704 -2.331 -1.919 1.00 0.00 96 ASN A O 18
ATOM 33721 N N . VAL A 1 97 ? -2.826 -4.284 -1.793 1.00 0.00 97 VAL A N 18
ATOM 33722 C CA . VAL A 1 97 ? -2.751 -4.482 -0.353 1.00 0.00 97 VAL A CA 18
ATOM 33723 C C . VAL A 1 97 ? -1.903 -5.728 -0.124 1.00 0.00 97 VAL A C 18
ATOM 33724 O O . VAL A 1 97 ? -2.150 -6.772 -0.728 1.00 0.00 97 VAL A O 18
ATOM 33737 N N . ARG A 1 98 ? -0.934 -5.651 0.780 1.00 0.00 98 ARG A N 18
ATOM 33738 C CA . ARG A 1 98 ? -0.086 -6.770 1.150 1.00 0.00 98 ARG A CA 18
ATOM 33739 C C . ARG A 1 98 ? -0.176 -6.951 2.656 1.00 0.00 98 ARG A C 18
ATOM 33740 O O . ARG A 1 98 ? -0.334 -5.973 3.394 1.00 0.00 98 ARG A O 18
ATOM 33761 N N . VAL A 1 99 ? -0.136 -8.199 3.108 1.00 0.00 99 VAL A N 18
ATOM 33762 C CA . VAL A 1 99 ? -0.216 -8.525 4.525 1.00 0.00 99 VAL A CA 18
ATOM 33763 C C . VAL A 1 99 ? 1.203 -8.483 5.103 1.00 0.00 99 VAL A C 18
ATOM 33764 O O . VAL A 1 99 ? 2.187 -8.679 4.379 1.00 0.00 99 VAL A O 18
ATOM 33777 N N . VAL A 1 100 ? 1.313 -8.214 6.400 1.00 0.00 100 VAL A N 18
ATOM 33778 C CA . VAL A 1 100 ? 2.566 -8.110 7.142 1.00 0.00 100 VAL A CA 18
ATOM 33779 C C . VAL A 1 100 ? 2.336 -8.773 8.492 1.00 0.00 100 VAL A C 18
ATOM 33780 O O . VAL A 1 100 ? 1.254 -8.641 9.084 1.00 0.00 100 VAL A O 18
ATOM 33793 N N . ASN A 1 101 ? 3.345 -9.472 8.997 1.00 0.00 101 ASN A N 18
ATOM 33794 C CA . ASN A 1 101 ? 3.279 -10.127 10.284 1.00 0.00 101 ASN A CA 18
ATOM 33795 C C . ASN A 1 101 ? 4.634 -10.081 10.997 1.00 0.00 101 ASN A C 18
ATOM 33796 O O . ASN A 1 101 ? 5.583 -9.447 10.530 1.00 0.00 101 ASN A O 18
ATOM 33807 N N . GLY A 1 102 ? 4.717 -10.738 12.155 1.00 0.00 102 GLY A N 18
ATOM 33808 C CA . GLY A 1 102 ? 5.900 -10.790 13.007 1.00 0.00 102 GLY A CA 18
ATOM 33809 C C . GLY A 1 102 ? 7.141 -11.443 12.389 1.00 0.00 102 GLY A C 18
ATOM 33810 O O . GLY A 1 102 ? 8.168 -11.474 13.062 1.00 0.00 102 GLY A O 18
ATOM 33814 N N . LYS A 1 103 ? 7.100 -11.943 11.152 1.00 0.00 103 LYS A N 18
ATOM 33815 C CA . LYS A 1 103 ? 8.215 -12.600 10.467 1.00 0.00 103 LYS A CA 18
ATOM 33816 C C . LYS A 1 103 ? 8.524 -11.924 9.138 1.00 0.00 103 LYS A C 18
ATOM 33817 O O . LYS A 1 103 ? 9.696 -11.846 8.756 1.00 0.00 103 LYS A O 18
ATOM 33836 N N . GLY A 1 104 ? 7.514 -11.448 8.418 1.00 0.00 104 GLY A N 18
ATOM 33837 C CA . GLY A 1 104 ? 7.705 -10.906 7.088 1.00 0.00 104 GLY A CA 18
ATOM 33838 C C . GLY A 1 104 ? 6.391 -10.526 6.429 1.00 0.00 104 GLY A C 18
ATOM 33839 O O . GLY A 1 104 ? 5.433 -10.116 7.085 1.00 0.00 104 GLY A O 18
ATOM 33843 N N . GLU A 1 105 ? 6.380 -10.613 5.103 1.00 0.00 105 GLU A N 18
ATOM 33844 C CA . GLU A 1 105 ? 5.277 -10.233 4.237 1.00 0.00 105 GLU A CA 18
ATOM 33845 C C . GLU A 1 105 ? 4.790 -11.492 3.515 1.00 0.00 105 GLU A C 18
ATOM 33846 O O . GLU A 1 105 ? 5.538 -12.466 3.385 1.00 0.00 105 GLU A O 18
ATOM 33858 N N . GLY A 1 106 ? 3.553 -11.469 3.019 1.00 0.00 106 GLY A N 18
ATOM 33859 C CA . GLY A 1 106 ? 3.005 -12.507 2.150 1.00 0.00 106 GLY A CA 18
ATOM 33860 C C . GLY A 1 106 ? 2.956 -12.108 0.680 1.00 0.00 106 GLY A C 18
ATOM 33861 O O . GLY A 1 106 ? 3.603 -11.134 0.279 1.00 0.00 106 GLY A O 18
ATOM 33865 N N . PRO A 1 107 ? 2.153 -12.822 -0.124 1.00 0.00 107 PRO A N 18
ATOM 33866 C CA . PRO A 1 107 ? 1.692 -12.281 -1.388 1.00 0.00 107 PRO A CA 18
ATOM 33867 C C . PRO A 1 107 ? 0.843 -11.046 -1.121 1.00 0.00 107 PRO A C 18
ATOM 33868 O O . PRO A 1 107 ? 0.354 -10.802 -0.010 1.00 0.00 107 PRO A O 18
ATOM 33879 N N . ALA A 1 108 ? 0.671 -10.261 -2.174 1.00 0.00 108 ALA A N 18
ATOM 33880 C CA . ALA A 1 108 ? -0.223 -9.128 -2.195 1.00 0.00 108 ALA A CA 18
ATOM 33881 C C . ALA A 1 108 ? -1.517 -9.546 -2.885 1.00 0.00 108 ALA A C 18
ATOM 33882 O O . ALA A 1 108 ? -1.592 -10.587 -3.550 1.00 0.00 108 ALA A O 18
ATOM 33889 N N . SER A 1 109 ? -2.538 -8.715 -2.729 1.00 0.00 109 SER A N 18
ATOM 33890 C CA . SER A 1 109 ? -3.809 -8.840 -3.416 1.00 0.00 109 SER A CA 18
ATOM 33891 C C . SER A 1 109 ? -3.602 -8.615 -4.932 1.00 0.00 109 SER A C 18
ATOM 33892 O O . SER A 1 109 ? -2.464 -8.370 -5.363 1.00 0.00 109 SER A O 18
ATOM 33900 N N . PRO A 1 110 ? -4.644 -8.695 -5.780 1.00 0.00 110 PRO A N 18
ATOM 33901 C CA . PRO A 1 110 ? -4.491 -8.310 -7.176 1.00 0.00 110 PRO A CA 18
ATOM 33902 C C . PRO A 1 110 ? -4.086 -6.832 -7.260 1.00 0.00 110 PRO A C 18
ATOM 33903 O O . PRO A 1 110 ? -4.208 -6.082 -6.287 1.00 0.00 110 PRO A O 18
ATOM 33914 N N . ASP A 1 111 ? -3.681 -6.369 -8.435 1.00 0.00 111 ASP A N 18
ATOM 33915 C CA . ASP A 1 111 ? -3.671 -4.940 -8.723 1.00 0.00 111 ASP A CA 18
ATOM 33916 C C . ASP A 1 111 ? -5.095 -4.407 -8.621 1.00 0.00 111 ASP A C 18
ATOM 33917 O O . ASP A 1 111 ? -6.057 -5.033 -9.070 1.00 0.00 111 ASP A O 18
ATOM 33926 N N . ARG A 1 112 ? -5.231 -3.237 -8.006 1.00 0.00 112 ARG A N 18
ATOM 33927 C CA . ARG A 1 112 ? -6.386 -2.368 -8.122 1.00 0.00 112 ARG A CA 18
ATOM 33928 C C . ARG A 1 112 ? -5.915 -1.097 -8.795 1.00 0.00 112 ARG A C 18
ATOM 33929 O O . ARG A 1 112 ? -4.740 -0.726 -8.715 1.00 0.00 112 ARG A O 18
ATOM 33950 N N . VAL A 1 113 ? -6.853 -0.379 -9.388 1.00 0.00 113 VAL A N 18
ATOM 33951 C CA . VAL A 1 113 ? -6.591 0.908 -10.000 1.00 0.00 113 VAL A CA 18
ATOM 33952 C C . VAL A 1 113 ? -7.691 1.864 -9.567 1.00 0.00 113 VAL A C 18
ATOM 33953 O O . VAL A 1 113 ? -8.756 1.421 -9.120 1.00 0.00 113 VAL A O 18
ATOM 33966 N N . PHE A 1 114 ? -7.435 3.161 -9.698 1.00 0.00 114 PHE A N 18
ATOM 33967 C CA . PHE A 1 114 ? -8.455 4.184 -9.596 1.00 0.00 114 PHE A CA 18
ATOM 33968 C C . PHE A 1 114 ? -8.027 5.359 -10.473 1.00 0.00 114 PHE A C 18
ATOM 33969 O O . PHE A 1 114 ? -6.847 5.722 -10.479 1.00 0.00 114 PHE A O 18
ATOM 33986 N N . ASN A 1 115 ? -8.965 5.925 -11.236 1.00 0.00 115 ASN A N 18
ATOM 33987 C CA . ASN A 1 115 ? -8.773 7.164 -11.984 1.00 0.00 115 ASN A CA 18
ATOM 33988 C C . ASN A 1 115 ? -9.217 8.330 -11.119 1.00 0.00 115 ASN A C 18
ATOM 33989 O O . ASN A 1 115 ? -10.312 8.297 -10.554 1.00 0.00 115 ASN A O 18
ATOM 34000 N N . THR A 1 116 ? -8.366 9.340 -10.978 1.00 0.00 116 THR A N 18
ATOM 34001 C CA . THR A 1 116 ? -8.735 10.559 -10.267 1.00 0.00 116 THR A CA 18
ATOM 34002 C C . THR A 1 116 ? -9.610 11.449 -11.182 1.00 0.00 116 THR A C 18
ATOM 34003 O O . THR A 1 116 ? -9.635 11.218 -12.394 1.00 0.00 116 THR A O 18
ATOM 34014 N N . PRO A 1 117 ? -10.332 12.454 -10.638 1.00 0.00 117 PRO A N 18
ATOM 34015 C CA . PRO A 1 117 ? -11.134 13.392 -11.421 1.00 0.00 117 PRO A CA 18
ATOM 34016 C C . PRO A 1 117 ? -10.219 14.389 -12.156 1.00 0.00 117 PRO A C 18
ATOM 34017 O O . PRO A 1 117 ? -9.453 13.964 -13.017 1.00 0.00 117 PRO A O 18
ATOM 34028 N N . GLU A 1 118 ? -10.247 15.691 -11.844 1.00 0.00 118 GLU A N 18
ATOM 34029 C CA . GLU A 1 118 ? -9.405 16.684 -12.521 1.00 0.00 118 GLU A CA 18
ATOM 34030 C C . GLU A 1 118 ? -8.531 17.477 -11.559 1.00 0.00 118 GLU A C 18
ATOM 34031 O O . GLU A 1 118 ? -7.412 17.850 -11.899 1.00 0.00 118 GLU A O 18
ATOM 34043 N N . GLY A 1 119 ? -9.014 17.703 -10.346 1.00 0.00 119 GLY A N 18
ATOM 34044 C CA . GLY A 1 119 ? -8.472 18.702 -9.436 1.00 0.00 119 GLY A CA 18
ATOM 34045 C C . GLY A 1 119 ? -9.364 19.935 -9.435 1.00 0.00 119 GLY A C 18
ATOM 34046 O O . GLY A 1 119 ? -10.467 19.915 -9.989 1.00 0.00 119 GLY A O 18
ATOM 34050 N N . SER A 1 120 ? -8.894 20.982 -8.767 1.00 0.00 120 SER A N 18
ATOM 34051 C CA . SER A 1 120 ? -9.307 22.372 -8.868 1.00 0.00 120 SER A CA 18
ATOM 34052 C C . SER A 1 120 ? -8.348 23.107 -7.933 1.00 0.00 120 SER A C 18
ATOM 34053 O O . SER A 1 120 ? -7.374 23.690 -8.404 1.00 0.00 120 SER A O 18
ATOM 34061 N N . GLY A 1 121 ? -8.555 22.986 -6.618 1.00 0.00 121 GLY A N 18
ATOM 34062 C CA . GLY A 1 121 ? -7.614 23.409 -5.592 1.00 0.00 121 GLY A CA 18
ATOM 34063 C C . GLY A 1 121 ? -8.322 23.460 -4.234 1.00 0.00 121 GLY A C 18
ATOM 34064 O O . GLY A 1 121 ? -9.521 23.766 -4.197 1.00 0.00 121 GLY A O 18
ATOM 34068 N N . PRO A 1 122 ? -7.623 23.182 -3.120 1.00 0.00 122 PRO A N 18
ATOM 34069 C CA . PRO A 1 122 ? -8.218 23.085 -1.795 1.00 0.00 122 PRO A CA 18
ATOM 34070 C C . PRO A 1 122 ? -8.613 24.476 -1.300 1.00 0.00 122 PRO A C 18
ATOM 34071 O O . PRO A 1 122 ? -7.769 25.247 -0.823 1.00 0.00 122 PRO A O 18
ATOM 34082 N N . SER A 1 123 ? -9.900 24.797 -1.397 1.00 0.00 123 SER A N 18
ATOM 34083 C CA . SER A 1 123 ? -10.494 26.062 -1.007 1.00 0.00 123 SER A CA 18
ATOM 34084 C C . SER A 1 123 ? -11.914 25.768 -0.518 1.00 0.00 123 SER A C 18
ATOM 34085 O O . SER A 1 123 ? -12.560 24.845 -1.019 1.00 0.00 123 SER A O 18
ATOM 34093 N N . SER A 1 124 ? -12.415 26.549 0.436 1.00 0.00 124 SER A N 18
ATOM 34094 C CA . SER A 1 124 ? -13.823 26.648 0.793 1.00 0.00 124 SER A CA 18
ATOM 34095 C C . SER A 1 124 ? -13.989 28.001 1.487 1.00 0.00 124 SER A C 18
ATOM 34096 O O . SER A 1 124 ? -13.810 28.106 2.701 1.00 0.00 124 SER A O 18
ATOM 34104 N N . GLY A 1 125 ? -14.259 29.044 0.701 1.00 0.00 125 GLY A N 18
ATOM 34105 C CA . GLY A 1 125 ? -14.778 30.295 1.230 1.00 0.00 125 GLY A CA 18
ATOM 34106 C C . GLY A 1 125 ? -16.183 30.005 1.702 1.00 0.00 125 GLY A C 18
ATOM 34107 O O . GLY A 1 125 ? -16.948 29.440 0.889 1.00 0.00 125 GLY A O 18
ATOM 34111 N N . GLY A 1 1 ? 1.018 -42.684 -10.394 1.00 0.00 1 GLY A N 19
ATOM 34112 C CA . GLY A 1 1 ? 1.606 -42.096 -9.185 1.00 0.00 1 GLY A CA 19
ATOM 34113 C C . GLY A 1 1 ? 0.535 -41.399 -8.364 1.00 0.00 1 GLY A C 19
ATOM 34114 O O . GLY A 1 1 ? -0.597 -41.246 -8.828 1.00 0.00 1 GLY A O 19
ATOM 34118 N N . SER A 1 2 ? 0.884 -40.996 -7.146 1.00 0.00 2 SER A N 19
ATOM 34119 C CA . SER A 1 2 ? -0.046 -40.468 -6.154 1.00 0.00 2 SER A CA 19
ATOM 34120 C C . SER A 1 2 ? 0.431 -39.097 -5.689 1.00 0.00 2 SER A C 19
ATOM 34121 O O . SER A 1 2 ? 1.608 -38.763 -5.853 1.00 0.00 2 SER A O 19
ATOM 34129 N N . SER A 1 3 ? -0.482 -38.325 -5.110 1.00 0.00 3 SER A N 19
ATOM 34130 C CA . SER A 1 3 ? -0.193 -37.122 -4.354 1.00 0.00 3 SER A CA 19
ATOM 34131 C C . SER A 1 3 ? 0.693 -37.458 -3.146 1.00 0.00 3 SER A C 19
ATOM 34132 O O . SER A 1 3 ? 0.799 -38.618 -2.734 1.00 0.00 3 SER A O 19
ATOM 34140 N N . GLY A 1 4 ? 1.308 -36.435 -2.558 1.00 0.00 4 GLY A N 19
ATOM 34141 C CA . GLY A 1 4 ? 2.109 -36.533 -1.351 1.00 0.00 4 GLY A CA 19
ATOM 34142 C C . GLY A 1 4 ? 2.261 -35.141 -0.746 1.00 0.00 4 GLY A C 19
ATOM 34143 O O . GLY A 1 4 ? 1.872 -34.149 -1.375 1.00 0.00 4 GLY A O 19
ATOM 34147 N N . SER A 1 5 ? 2.815 -35.067 0.464 1.00 0.00 5 SER A N 19
ATOM 34148 C CA . SER A 1 5 ? 2.928 -33.839 1.233 1.00 0.00 5 SER A CA 19
ATOM 34149 C C . SER A 1 5 ? 4.292 -33.800 1.911 1.00 0.00 5 SER A C 19
ATOM 34150 O O . SER A 1 5 ? 4.638 -34.673 2.705 1.00 0.00 5 SER A O 19
ATOM 34158 N N . SER A 1 6 ? 5.087 -32.796 1.575 1.00 0.00 6 SER A N 19
ATOM 34159 C CA . SER A 1 6 ? 6.293 -32.357 2.261 1.00 0.00 6 SER A CA 19
ATOM 34160 C C . SER A 1 6 ? 6.374 -30.831 2.103 1.00 0.00 6 SER A C 19
ATOM 34161 O O . SER A 1 6 ? 5.428 -30.217 1.601 1.00 0.00 6 SER A O 19
ATOM 34169 N N . GLY A 1 7 ? 7.439 -30.198 2.586 1.00 0.00 7 GLY A N 19
ATOM 34170 C CA . GLY A 1 7 ? 7.557 -28.750 2.650 1.00 0.00 7 GLY A CA 19
ATOM 34171 C C . GLY A 1 7 ? 8.222 -28.346 3.959 1.00 0.00 7 GLY A C 19
ATOM 34172 O O . GLY A 1 7 ? 8.583 -29.206 4.773 1.00 0.00 7 GLY A O 19
ATOM 34176 N N . HIS A 1 8 ? 8.401 -27.041 4.158 1.00 0.00 8 HIS A N 19
ATOM 34177 C CA . HIS A 1 8 ? 9.024 -26.473 5.340 1.00 0.00 8 HIS A CA 19
ATOM 34178 C C . HIS A 1 8 ? 8.650 -24.995 5.435 1.00 0.00 8 HIS A C 19
ATOM 34179 O O . HIS A 1 8 ? 8.419 -24.359 4.404 1.00 0.00 8 HIS A O 19
ATOM 34193 N N . SER A 1 9 ? 8.706 -24.421 6.639 1.00 0.00 9 SER A N 19
ATOM 34194 C CA . SER A 1 9 ? 8.765 -22.975 6.825 1.00 0.00 9 SER A CA 19
ATOM 34195 C C . SER A 1 9 ? 9.812 -22.625 7.890 1.00 0.00 9 SER A C 19
ATOM 34196 O O . SER A 1 9 ? 10.586 -21.676 7.727 1.00 0.00 9 SER A O 19
ATOM 34204 N N . GLY A 1 10 ? 9.895 -23.420 8.956 1.00 0.00 10 GLY A N 19
ATOM 34205 C CA . GLY A 1 10 ? 10.752 -23.182 10.100 1.00 0.00 10 GLY A CA 19
ATOM 34206 C C . GLY A 1 10 ? 10.076 -22.156 10.993 1.00 0.00 10 GLY A C 19
ATOM 34207 O O . GLY A 1 10 ? 9.542 -22.505 12.046 1.00 0.00 10 GLY A O 19
ATOM 34211 N N . GLU A 1 11 ? 10.042 -20.900 10.548 1.00 0.00 11 GLU A N 19
ATOM 34212 C CA . GLU A 1 11 ? 9.426 -19.806 11.284 1.00 0.00 11 GLU A CA 19
ATOM 34213 C C . GLU A 1 11 ? 7.916 -19.871 11.120 1.00 0.00 11 GLU A C 19
ATOM 34214 O O . GLU A 1 11 ? 7.287 -20.567 11.918 1.00 0.00 11 GLU A O 19
ATOM 34226 N N . ASP A 1 12 ? 7.320 -19.214 10.120 1.00 0.00 12 ASP A N 19
ATOM 34227 C CA . ASP A 1 12 ? 5.940 -19.520 9.745 1.00 0.00 12 ASP A CA 19
ATOM 34228 C C . ASP A 1 12 ? 5.521 -18.892 8.419 1.00 0.00 12 ASP A C 19
ATOM 34229 O O . ASP A 1 12 ? 5.043 -19.609 7.535 1.00 0.00 12 ASP A O 19
ATOM 34238 N N . LEU A 1 13 ? 5.755 -17.578 8.297 1.00 0.00 13 LEU A N 19
ATOM 34239 C CA . LEU A 1 13 ? 5.219 -16.584 7.343 1.00 0.00 13 LEU A CA 19
ATOM 34240 C C . LEU A 1 13 ? 3.692 -16.610 7.098 1.00 0.00 13 LEU A C 19
ATOM 34241 O O . LEU A 1 13 ? 3.056 -17.651 7.268 1.00 0.00 13 LEU A O 19
ATOM 34257 N N . PRO A 1 14 ? 3.090 -15.500 6.614 1.00 0.00 14 PRO A N 19
ATOM 34258 C CA . PRO A 1 14 ? 1.691 -15.466 6.183 1.00 0.00 14 PRO A CA 19
ATOM 34259 C C . PRO A 1 14 ? 1.463 -16.356 4.953 1.00 0.00 14 PRO A C 19
ATOM 34260 O O . PRO A 1 14 ? 2.409 -16.778 4.281 1.00 0.00 14 PRO A O 19
ATOM 34271 N N . MET A 1 15 ? 0.195 -16.607 4.632 1.00 0.00 15 MET A N 19
ATOM 34272 C CA . MET A 1 15 ? -0.252 -17.609 3.669 1.00 0.00 15 MET A CA 19
ATOM 34273 C C . MET A 1 15 ? -1.108 -17.033 2.544 1.00 0.00 15 MET A C 19
ATOM 34274 O O . MET A 1 15 ? -1.039 -17.545 1.428 1.00 0.00 15 MET A O 19
ATOM 34288 N N . VAL A 1 16 ? -1.944 -16.022 2.808 1.00 0.00 16 VAL A N 19
ATOM 34289 C CA . VAL A 1 16 ? -2.832 -15.444 1.798 1.00 0.00 16 VAL A CA 19
ATOM 34290 C C . VAL A 1 16 ? -2.841 -13.910 1.908 1.00 0.00 16 VAL A C 19
ATOM 34291 O O . VAL A 1 16 ? -2.081 -13.326 2.690 1.00 0.00 16 VAL A O 19
ATOM 34304 N N . ALA A 1 17 ? -3.659 -13.253 1.088 1.00 0.00 17 ALA A N 19
ATOM 34305 C CA . ALA A 1 17 ? -3.821 -11.820 0.967 1.00 0.00 17 ALA A CA 19
ATOM 34306 C C . ALA A 1 17 ? -5.294 -11.451 1.148 1.00 0.00 17 ALA A C 19
ATOM 34307 O O . ALA A 1 17 ? -6.147 -12.346 1.141 1.00 0.00 17 ALA A O 19
ATOM 34314 N N . PRO A 1 18 ? -5.621 -10.156 1.244 1.00 0.00 18 PRO A N 19
ATOM 34315 C CA . PRO A 1 18 ? -6.993 -9.719 1.079 1.00 0.00 18 PRO A CA 19
ATOM 34316 C C . PRO A 1 18 ? -7.479 -10.009 -0.339 1.00 0.00 18 PRO A C 19
ATOM 34317 O O . PRO A 1 18 ? -6.725 -9.855 -1.305 1.00 0.00 18 PRO A O 19
ATOM 34328 N N . GLY A 1 19 ? -8.743 -10.421 -0.435 1.00 0.00 19 GLY A N 19
ATOM 34329 C CA . GLY A 1 19 ? -9.456 -10.577 -1.691 1.00 0.00 19 GLY A CA 19
ATOM 34330 C C . GLY A 1 19 ? -9.806 -9.213 -2.291 1.00 0.00 19 GLY A C 19
ATOM 34331 O O . GLY A 1 19 ? -9.441 -8.167 -1.747 1.00 0.00 19 GLY A O 19
ATOM 34335 N N . ASN A 1 20 ? -10.512 -9.264 -3.426 1.00 0.00 20 ASN A N 19
ATOM 34336 C CA . ASN A 1 20 ? -10.930 -8.182 -4.325 1.00 0.00 20 ASN A CA 19
ATOM 34337 C C . ASN A 1 20 ? -11.012 -6.808 -3.652 1.00 0.00 20 ASN A C 19
ATOM 34338 O O . ASN A 1 20 ? -12.064 -6.368 -3.187 1.00 0.00 20 ASN A O 19
ATOM 34349 N N . VAL A 1 21 ? -9.879 -6.110 -3.630 1.00 0.00 21 VAL A N 19
ATOM 34350 C CA . VAL A 1 21 ? -9.749 -4.760 -3.110 1.00 0.00 21 VAL A CA 19
ATOM 34351 C C . VAL A 1 21 ? -10.674 -3.871 -3.938 1.00 0.00 21 VAL A C 19
ATOM 34352 O O . VAL A 1 21 ? -10.822 -4.049 -5.151 1.00 0.00 21 VAL A O 19
ATOM 34365 N N . ARG A 1 22 ? -11.254 -2.876 -3.283 1.00 0.00 22 ARG A N 19
ATOM 34366 C CA . ARG A 1 22 ? -12.002 -1.783 -3.873 1.00 0.00 22 ARG A CA 19
ATOM 34367 C C . ARG A 1 22 ? -11.303 -0.505 -3.469 1.00 0.00 22 ARG A C 19
ATOM 34368 O O . ARG A 1 22 ? -10.545 -0.483 -2.508 1.00 0.00 22 ARG A O 19
ATOM 34389 N N . VAL A 1 23 ? -11.513 0.556 -4.221 1.00 0.00 23 VAL A N 19
ATOM 34390 C CA . VAL A 1 23 ? -11.034 1.883 -3.909 1.00 0.00 23 VAL A CA 19
ATOM 34391 C C . VAL A 1 23 ? -12.096 2.848 -4.436 1.00 0.00 23 VAL A C 19
ATOM 34392 O O . VAL A 1 23 ? -12.749 2.556 -5.449 1.00 0.00 23 VAL A O 19
ATOM 34405 N N . ASN A 1 24 ? -12.355 3.923 -3.700 1.00 0.00 24 ASN A N 19
ATOM 34406 C CA . ASN A 1 24 ? -13.275 4.999 -4.067 1.00 0.00 24 ASN A CA 19
ATOM 34407 C C . ASN A 1 24 ? -12.519 6.318 -4.026 1.00 0.00 24 ASN A C 19
ATOM 34408 O O . ASN A 1 24 ? -11.779 6.558 -3.074 1.00 0.00 24 ASN A O 19
ATOM 34419 N N . VAL A 1 25 ? -12.713 7.186 -5.013 1.00 0.00 25 VAL A N 19
ATOM 34420 C CA . VAL A 1 25 ? -12.074 8.492 -5.024 1.00 0.00 25 VAL A CA 19
ATOM 34421 C C . VAL A 1 25 ? -13.041 9.513 -4.449 1.00 0.00 25 VAL A C 19
ATOM 34422 O O . VAL A 1 25 ? -14.042 9.891 -5.063 1.00 0.00 25 VAL A O 19
ATOM 34435 N N . VAL A 1 26 ? -12.749 9.908 -3.218 1.00 0.00 26 VAL A N 19
ATOM 34436 C CA . VAL A 1 26 ? -13.591 10.771 -2.420 1.00 0.00 26 VAL A CA 19
ATOM 34437 C C . VAL A 1 26 ? -13.401 12.228 -2.828 1.00 0.00 26 VAL A C 19
ATOM 34438 O O . VAL A 1 26 ? -14.387 12.936 -3.008 1.00 0.00 26 VAL A O 19
ATOM 34451 N N . ASN A 1 27 ? -12.151 12.681 -2.930 1.00 0.00 27 ASN A N 19
ATOM 34452 C CA . ASN A 1 27 ? -11.791 14.071 -3.213 1.00 0.00 27 ASN A CA 19
ATOM 34453 C C . ASN A 1 27 ? -10.760 14.049 -4.346 1.00 0.00 27 ASN A C 19
ATOM 34454 O O . ASN A 1 27 ? -10.406 12.981 -4.840 1.00 0.00 27 ASN A O 19
ATOM 34465 N N . SER A 1 28 ? -10.238 15.199 -4.770 1.00 0.00 28 SER A N 19
ATOM 34466 C CA . SER A 1 28 ? -9.383 15.214 -5.964 1.00 0.00 28 SER A CA 19
ATOM 34467 C C . SER A 1 28 ? -8.012 14.580 -5.723 1.00 0.00 28 SER A C 19
ATOM 34468 O O . SER A 1 28 ? -7.439 14.061 -6.676 1.00 0.00 28 SER A O 19
ATOM 34476 N N . THR A 1 29 ? -7.483 14.643 -4.499 1.00 0.00 29 THR A N 19
ATOM 34477 C CA . THR A 1 29 ? -6.157 14.143 -4.116 1.00 0.00 29 THR A CA 19
ATOM 34478 C C . THR A 1 29 ? -6.258 13.140 -2.966 1.00 0.00 29 THR A C 19
ATOM 34479 O O . THR A 1 29 ? -5.267 12.853 -2.287 1.00 0.00 29 THR A O 19
ATOM 34490 N N . LEU A 1 30 ? -7.469 12.657 -2.695 1.00 0.00 30 LEU A N 19
ATOM 34491 C CA . LEU A 1 30 ? -7.780 11.676 -1.681 1.00 0.00 30 LEU A CA 19
ATOM 34492 C C . LEU A 1 30 ? -8.504 10.545 -2.380 1.00 0.00 30 LEU A C 19
ATOM 34493 O O . LEU A 1 30 ? -9.458 10.782 -3.124 1.00 0.00 30 LEU A O 19
ATOM 34509 N N . ALA A 1 31 ? -8.144 9.324 -2.029 1.00 0.00 31 ALA A N 19
ATOM 34510 C CA . ALA A 1 31 ? -8.878 8.131 -2.385 1.00 0.00 31 ALA A CA 19
ATOM 34511 C C . ALA A 1 31 ? -8.874 7.262 -1.145 1.00 0.00 31 ALA A C 19
ATOM 34512 O O . ALA A 1 31 ? -8.000 7.394 -0.291 1.00 0.00 31 ALA A O 19
ATOM 34519 N N . GLU A 1 32 ? -9.850 6.388 -1.032 1.00 0.00 32 GLU A N 19
ATOM 34520 C CA . GLU A 1 32 ? -9.980 5.431 0.026 1.00 0.00 32 GLU A CA 19
ATOM 34521 C C . GLU A 1 32 ? -9.894 4.057 -0.584 1.00 0.00 32 GLU A C 19
ATOM 34522 O O . GLU A 1 32 ? -10.281 3.869 -1.736 1.00 0.00 32 GLU A O 19
ATOM 34534 N N . VAL A 1 33 ? -9.398 3.098 0.177 1.00 0.00 33 VAL A N 19
ATOM 34535 C CA . VAL A 1 33 ? -9.159 1.755 -0.306 1.00 0.00 33 VAL A CA 19
ATOM 34536 C C . VAL A 1 33 ? -9.828 0.847 0.708 1.00 0.00 33 VAL A C 19
ATOM 34537 O O . VAL A 1 33 ? -9.681 1.063 1.906 1.00 0.00 33 VAL A O 19
ATOM 34550 N N . HIS A 1 34 ? -10.562 -0.155 0.234 1.00 0.00 34 HIS A N 19
ATOM 34551 C CA . HIS A 1 34 ? -11.359 -1.050 1.062 1.00 0.00 34 HIS A CA 19
ATOM 34552 C C . HIS A 1 34 ? -10.989 -2.475 0.661 1.00 0.00 34 HIS A C 19
ATOM 34553 O O . HIS A 1 34 ? -11.073 -2.834 -0.519 1.00 0.00 34 HIS A O 19
ATOM 34567 N N . TRP A 1 35 ? -10.551 -3.293 1.607 1.00 0.00 35 TRP A N 19
ATOM 34568 C CA . TRP A 1 35 ? -10.120 -4.661 1.375 1.00 0.00 35 TRP A CA 19
ATOM 34569 C C . TRP A 1 35 ? -10.807 -5.612 2.346 1.00 0.00 35 TRP A C 19
ATOM 34570 O O . TRP A 1 35 ? -11.268 -5.218 3.415 1.00 0.00 35 TRP A O 19
ATOM 34591 N N . ASP A 1 36 ? -10.857 -6.879 1.954 1.00 0.00 36 ASP A N 19
ATOM 34592 C CA . ASP A 1 36 ? -11.492 -7.948 2.716 1.00 0.00 36 ASP A CA 19
ATOM 34593 C C . ASP A 1 36 ? -10.737 -8.226 4.029 1.00 0.00 36 ASP A C 19
ATOM 34594 O O . ASP A 1 36 ? -9.507 -8.183 4.027 1.00 0.00 36 ASP A O 19
ATOM 34603 N N . PRO A 1 37 ? -11.427 -8.466 5.151 1.00 0.00 37 PRO A N 19
ATOM 34604 C CA . PRO A 1 37 ? -10.813 -8.858 6.396 1.00 0.00 37 PRO A CA 19
ATOM 34605 C C . PRO A 1 37 ? -10.382 -10.301 6.357 1.00 0.00 37 PRO A C 19
ATOM 34606 O O . PRO A 1 37 ? -11.185 -11.228 6.441 1.00 0.00 37 PRO A O 19
ATOM 34617 N N . VAL A 1 38 ? -9.081 -10.505 6.308 1.00 0.00 38 VAL A N 19
ATOM 34618 C CA . VAL A 1 38 ? -8.475 -11.752 6.056 1.00 0.00 38 VAL A CA 19
ATOM 34619 C C . VAL A 1 38 ? -8.517 -12.538 7.382 1.00 0.00 38 VAL A C 19
ATOM 34620 O O . VAL A 1 38 ? -8.607 -11.954 8.476 1.00 0.00 38 VAL A O 19
ATOM 34633 N N . PRO A 1 39 ? -8.403 -13.860 7.313 1.00 0.00 39 PRO A N 19
ATOM 34634 C CA . PRO A 1 39 ? -8.237 -14.752 8.457 1.00 0.00 39 PRO A CA 19
ATOM 34635 C C . PRO A 1 39 ? -6.960 -14.408 9.249 1.00 0.00 39 PRO A C 19
ATOM 34636 O O . PRO A 1 39 ? -5.942 -14.020 8.662 1.00 0.00 39 PRO A O 19
ATOM 34647 N N . LEU A 1 40 ? -6.976 -14.600 10.572 1.00 0.00 40 LEU A N 19
ATOM 34648 C CA . LEU A 1 40 ? -5.751 -14.718 11.378 1.00 0.00 40 LEU A CA 19
ATOM 34649 C C . LEU A 1 40 ? -5.018 -16.003 10.996 1.00 0.00 40 LEU A C 19
ATOM 34650 O O . LEU A 1 40 ? -3.788 -16.012 10.992 1.00 0.00 40 LEU A O 19
ATOM 34666 N N . LYS A 1 41 ? -5.765 -17.070 10.677 1.00 0.00 41 LYS A N 19
ATOM 34667 C CA . LYS A 1 41 ? -5.194 -18.359 10.280 1.00 0.00 41 LYS A CA 19
ATOM 34668 C C . LYS A 1 41 ? -4.135 -18.196 9.196 1.00 0.00 41 LYS A C 19
ATOM 34669 O O . LYS A 1 41 ? -3.142 -18.906 9.219 1.00 0.00 41 LYS A O 19
ATOM 34688 N N . SER A 1 42 ? -4.328 -17.262 8.262 1.00 0.00 42 SER A N 19
ATOM 34689 C CA . SER A 1 42 ? -3.394 -16.987 7.184 1.00 0.00 42 SER A CA 19
ATOM 34690 C C . SER A 1 42 ? -2.360 -15.916 7.517 1.00 0.00 42 SER A C 19
ATOM 34691 O O . SER A 1 42 ? -1.411 -15.773 6.749 1.00 0.00 42 SER A O 19
ATOM 34699 N N . ILE A 1 43 ? -2.519 -15.130 8.588 1.00 0.00 43 ILE A N 19
ATOM 34700 C CA . ILE A 1 43 ? -1.433 -14.271 9.066 1.00 0.00 43 ILE A CA 19
ATOM 34701 C C . ILE A 1 43 ? -0.315 -15.159 9.622 1.00 0.00 43 ILE A C 19
ATOM 34702 O O . ILE A 1 43 ? 0.851 -14.841 9.402 1.00 0.00 43 ILE A O 19
ATOM 34718 N N . ARG A 1 44 ? -0.659 -16.257 10.314 1.00 0.00 44 ARG A N 19
ATOM 34719 C CA . ARG A 1 44 ? 0.295 -17.126 11.010 1.00 0.00 44 ARG A CA 19
ATOM 34720 C C . ARG A 1 44 ? 1.267 -16.295 11.854 1.00 0.00 44 ARG A C 19
ATOM 34721 O O . ARG A 1 44 ? 2.483 -16.356 11.691 1.00 0.00 44 ARG A O 19
ATOM 34742 N N . GLY A 1 45 ? 0.707 -15.488 12.750 1.00 0.00 45 GLY A N 19
ATOM 34743 C CA . GLY A 1 45 ? 1.406 -14.517 13.572 1.00 0.00 45 GLY A CA 19
ATOM 34744 C C . GLY A 1 45 ? 0.413 -13.443 13.992 1.00 0.00 45 GLY A C 19
ATOM 34745 O O . GLY A 1 45 ? -0.766 -13.503 13.623 1.00 0.00 45 GLY A O 19
ATOM 34749 N N . HIS A 1 46 ? 0.884 -12.450 14.745 1.00 0.00 46 HIS A N 19
ATOM 34750 C CA . HIS A 1 46 ? 0.178 -11.180 14.809 1.00 0.00 46 HIS A CA 19
ATOM 34751 C C . HIS A 1 46 ? 0.407 -10.465 13.479 1.00 0.00 46 HIS A C 19
ATOM 34752 O O . HIS A 1 46 ? 1.472 -10.590 12.874 1.00 0.00 46 HIS A O 19
ATOM 34766 N N . LEU A 1 47 ? -0.605 -9.743 13.006 1.00 0.00 47 LEU A N 19
ATOM 34767 C CA . LEU A 1 47 ? -0.481 -8.844 11.873 1.00 0.00 47 LEU A CA 19
ATOM 34768 C C . LEU A 1 47 ? 0.214 -7.596 12.397 1.00 0.00 47 LEU A C 19
ATOM 34769 O O . LEU A 1 47 ? -0.244 -6.976 13.362 1.00 0.00 47 LEU A O 19
ATOM 34785 N N . GLN A 1 48 ? 1.342 -7.285 11.767 1.00 0.00 48 GLN A N 19
ATOM 34786 C CA . GLN A 1 48 ? 2.118 -6.073 11.956 1.00 0.00 48 GLN A CA 19
ATOM 34787 C C . GLN A 1 48 ? 1.448 -4.884 11.278 1.00 0.00 48 GLN A C 19
ATOM 34788 O O . GLN A 1 48 ? 1.688 -3.740 11.660 1.00 0.00 48 GLN A O 19
ATOM 34802 N N . GLY A 1 49 ? 0.627 -5.135 10.265 1.00 0.00 49 GLY A N 19
ATOM 34803 C CA . GLY A 1 49 ? -0.256 -4.181 9.636 1.00 0.00 49 GLY A CA 19
ATOM 34804 C C . GLY A 1 49 ? -0.542 -4.624 8.209 1.00 0.00 49 GLY A C 19
ATOM 34805 O O . GLY A 1 49 ? -0.081 -5.667 7.740 1.00 0.00 49 GLY A O 19
ATOM 34809 N N . TYR A 1 50 ? -1.308 -3.796 7.516 1.00 0.00 50 TYR A N 19
ATOM 34810 C CA . TYR A 1 50 ? -1.551 -3.867 6.091 1.00 0.00 50 TYR A CA 19
ATOM 34811 C C . TYR A 1 50 ? -0.617 -2.821 5.466 1.00 0.00 50 TYR A C 19
ATOM 34812 O O . TYR A 1 50 ? -0.550 -1.678 5.936 1.00 0.00 50 TYR A O 19
ATOM 34830 N N . ARG A 1 51 ? 0.158 -3.222 4.454 1.00 0.00 51 ARG A N 19
ATOM 34831 C CA . ARG A 1 51 ? 1.074 -2.371 3.698 1.00 0.00 51 ARG A CA 19
ATOM 34832 C C . ARG A 1 51 ? 0.541 -2.261 2.273 1.00 0.00 51 ARG A C 19
ATOM 34833 O O . ARG A 1 51 ? 0.687 -3.211 1.501 1.00 0.00 51 ARG A O 19
ATOM 34854 N N . ILE A 1 52 ? -0.092 -1.137 1.935 1.00 0.00 52 ILE A N 19
ATOM 34855 C CA . ILE A 1 52 ? -0.501 -0.853 0.569 1.00 0.00 52 ILE A CA 19
ATOM 34856 C C . ILE A 1 52 ? 0.773 -0.399 -0.158 1.00 0.00 52 ILE A C 19
ATOM 34857 O O . ILE A 1 52 ? 1.392 0.587 0.240 1.00 0.00 52 ILE A O 19
ATOM 34873 N N . TYR A 1 53 ? 1.166 -1.085 -1.226 1.00 0.00 53 TYR A N 19
ATOM 34874 C CA . TYR A 1 53 ? 2.113 -0.571 -2.214 1.00 0.00 53 TYR A CA 19
ATOM 34875 C C . TYR A 1 53 ? 1.286 0.110 -3.303 1.00 0.00 53 TYR A C 19
ATOM 34876 O O . TYR A 1 53 ? 0.122 -0.242 -3.490 1.00 0.00 53 TYR A O 19
ATOM 34894 N N . TYR A 1 54 ? 1.826 1.122 -3.979 1.00 0.00 54 TYR A N 19
ATOM 34895 C CA . TYR A 1 54 ? 1.186 1.836 -5.074 1.00 0.00 54 TYR A CA 19
ATOM 34896 C C . TYR A 1 54 ? 2.226 2.520 -5.967 1.00 0.00 54 TYR A C 19
ATOM 34897 O O . TYR A 1 54 ? 3.396 2.613 -5.575 1.00 0.00 54 TYR A O 19
ATOM 34915 N N . TRP A 1 55 ? 1.842 2.951 -7.172 1.00 0.00 55 TRP A N 19
ATOM 34916 C CA . TRP A 1 55 ? 2.641 3.832 -8.025 1.00 0.00 55 TRP A CA 19
ATOM 34917 C C . TRP A 1 55 ? 1.756 4.731 -8.897 1.00 0.00 55 TRP A C 19
ATOM 34918 O O . TRP A 1 55 ? 0.598 4.408 -9.196 1.00 0.00 55 TRP A O 19
ATOM 34939 N N . LYS A 1 56 ? 2.330 5.844 -9.366 1.00 0.00 56 LYS A N 19
ATOM 34940 C CA . LYS A 1 56 ? 1.718 6.756 -10.330 1.00 0.00 56 LYS A CA 19
ATOM 34941 C C . LYS A 1 56 ? 1.645 6.021 -11.659 1.00 0.00 56 LYS A C 19
ATOM 34942 O O . LYS A 1 56 ? 2.629 5.409 -12.071 1.00 0.00 56 LYS A O 19
ATOM 34961 N N . THR A 1 57 ? 0.507 6.086 -12.332 1.00 0.00 57 THR A N 19
ATOM 34962 C CA . THR A 1 57 ? 0.265 5.405 -13.595 1.00 0.00 57 THR A CA 19
ATOM 34963 C C . THR A 1 57 ? -0.074 6.476 -14.642 1.00 0.00 57 THR A C 19
ATOM 34964 O O . THR A 1 57 ? -0.598 7.538 -14.296 1.00 0.00 57 THR A O 19
ATOM 34975 N N . GLN A 1 58 ? 0.282 6.243 -15.907 1.00 0.00 58 GLN A N 19
ATOM 34976 C CA . GLN A 1 58 ? 0.045 7.138 -17.039 1.00 0.00 58 GLN A CA 19
ATOM 34977 C C . GLN A 1 58 ? 0.458 6.454 -18.350 1.00 0.00 58 GLN A C 19
ATOM 34978 O O . GLN A 1 58 ? 1.266 5.517 -18.337 1.00 0.00 58 GLN A O 19
ATOM 34992 N N . SER A 1 59 ? 0.010 7.016 -19.474 1.00 0.00 59 SER A N 19
ATOM 34993 C CA . SER A 1 59 ? 0.694 6.956 -20.756 1.00 0.00 59 SER A CA 19
ATOM 34994 C C . SER A 1 59 ? 1.907 7.897 -20.723 1.00 0.00 59 SER A C 19
ATOM 34995 O O . SER A 1 59 ? 3.022 7.473 -20.407 1.00 0.00 59 SER A O 19
ATOM 35003 N N . SER A 1 60 ? 1.704 9.179 -21.042 1.00 0.00 60 SER A N 19
ATOM 35004 C CA . SER A 1 60 ? 2.746 10.105 -21.461 1.00 0.00 60 SER A CA 19
ATOM 35005 C C . SER A 1 60 ? 2.326 11.554 -21.188 1.00 0.00 60 SER A C 19
ATOM 35006 O O . SER A 1 60 ? 1.158 11.829 -20.908 1.00 0.00 60 SER A O 19
ATOM 35014 N N . SER A 1 61 ? 3.286 12.475 -21.320 1.00 0.00 61 SER A N 19
ATOM 35015 C CA . SER A 1 61 ? 3.068 13.911 -21.405 1.00 0.00 61 SER A CA 19
ATOM 35016 C C . SER A 1 61 ? 4.147 14.474 -22.337 1.00 0.00 61 SER A C 19
ATOM 35017 O O . SER A 1 61 ? 3.869 14.685 -23.521 1.00 0.00 61 SER A O 19
ATOM 35025 N N . LYS A 1 62 ? 5.373 14.703 -21.847 1.00 0.00 62 LYS A N 19
ATOM 35026 C CA . LYS A 1 62 ? 6.515 15.149 -22.654 1.00 0.00 62 LYS A CA 19
ATOM 35027 C C . LYS A 1 62 ? 7.838 14.690 -22.013 1.00 0.00 62 LYS A C 19
ATOM 35028 O O . LYS A 1 62 ? 8.773 15.479 -21.881 1.00 0.00 62 LYS A O 19
ATOM 35047 N N . ARG A 1 63 ? 7.924 13.445 -21.525 1.00 0.00 63 ARG A N 19
ATOM 35048 C CA . ARG A 1 63 ? 9.162 12.881 -20.962 1.00 0.00 63 ARG A CA 19
ATOM 35049 C C . ARG A 1 63 ? 9.142 11.356 -21.013 1.00 0.00 63 ARG A C 19
ATOM 35050 O O . ARG A 1 63 ? 8.060 10.767 -20.913 1.00 0.00 63 ARG A O 19
ATOM 35071 N N . ASN A 1 64 ? 10.314 10.724 -21.148 1.00 0.00 64 ASN A N 19
ATOM 35072 C CA . ASN A 1 64 ? 10.502 9.280 -20.983 1.00 0.00 64 ASN A CA 19
ATOM 35073 C C . ASN A 1 64 ? 11.982 8.953 -20.738 1.00 0.00 64 ASN A C 19
ATOM 35074 O O . ASN A 1 64 ? 12.646 8.337 -21.576 1.00 0.00 64 ASN A O 19
ATOM 35085 N N . ARG A 1 65 ? 12.535 9.368 -19.594 1.00 0.00 65 ARG A N 19
ATOM 35086 C CA . ARG A 1 65 ? 13.870 8.939 -19.178 1.00 0.00 65 ARG A CA 19
ATOM 35087 C C . ARG A 1 65 ? 14.021 8.966 -17.655 1.00 0.00 65 ARG A C 19
ATOM 35088 O O . ARG A 1 65 ? 14.767 9.799 -17.132 1.00 0.00 65 ARG A O 19
ATOM 35109 N N . ARG A 1 66 ? 13.363 8.053 -16.934 1.00 0.00 66 ARG A N 19
ATOM 35110 C CA . ARG A 1 66 ? 13.648 7.728 -15.527 1.00 0.00 66 ARG A CA 19
ATOM 35111 C C . ARG A 1 66 ? 13.002 6.387 -15.177 1.00 0.00 66 ARG A C 19
ATOM 35112 O O . ARG A 1 66 ? 12.238 5.861 -15.986 1.00 0.00 66 ARG A O 19
ATOM 35133 N N . HIS A 1 67 ? 13.251 5.851 -13.978 1.00 0.00 67 HIS A N 19
ATOM 35134 C CA . HIS A 1 67 ? 12.500 4.700 -13.477 1.00 0.00 67 HIS A CA 19
ATOM 35135 C C . HIS A 1 67 ? 11.176 5.149 -12.851 1.00 0.00 67 HIS A C 19
ATOM 35136 O O . HIS A 1 67 ? 11.049 6.303 -12.416 1.00 0.00 67 HIS A O 19
ATOM 35150 N N . ILE A 1 68 ? 10.212 4.232 -12.759 1.00 0.00 68 ILE A N 19
ATOM 35151 C CA . ILE A 1 68 ? 9.000 4.400 -11.962 1.00 0.00 68 ILE A CA 19
ATOM 35152 C C . ILE A 1 68 ? 9.397 4.244 -10.493 1.00 0.00 68 ILE A C 19
ATOM 35153 O O . ILE A 1 68 ? 9.977 3.234 -10.077 1.00 0.00 68 ILE A O 19
ATOM 35169 N N . GLU A 1 69 ? 9.095 5.268 -9.707 1.00 0.00 69 GLU A N 19
ATOM 35170 C CA . GLU A 1 69 ? 9.156 5.290 -8.262 1.00 0.00 69 GLU A CA 19
ATOM 35171 C C . GLU A 1 69 ? 7.959 4.503 -7.702 1.00 0.00 69 GLU A C 19
ATOM 35172 O O . GLU A 1 69 ? 6.814 4.770 -8.081 1.00 0.00 69 GLU A O 19
ATOM 35184 N N . LYS A 1 70 ? 8.229 3.525 -6.827 1.00 0.00 70 LYS A N 19
ATOM 35185 C CA . LYS A 1 70 ? 7.247 2.615 -6.237 1.00 0.00 70 LYS A CA 19
ATOM 35186 C C . LYS A 1 70 ? 7.063 2.934 -4.761 1.00 0.00 70 LYS A C 19
ATOM 35187 O O . LYS A 1 70 ? 7.987 2.738 -3.970 1.00 0.00 70 LYS A O 19
ATOM 35206 N N . LYS A 1 71 ? 5.878 3.416 -4.399 1.00 0.00 71 LYS A N 19
ATOM 35207 C CA . LYS A 1 71 ? 5.541 3.945 -3.098 1.00 0.00 71 LYS A CA 19
ATOM 35208 C C . LYS A 1 71 ? 4.955 2.871 -2.201 1.00 0.00 71 LYS A C 19
ATOM 35209 O O . LYS A 1 71 ? 4.535 1.812 -2.682 1.00 0.00 71 LYS A O 19
ATOM 35228 N N . ILE A 1 72 ? 4.913 3.163 -0.906 1.00 0.00 72 ILE A N 19
ATOM 35229 C CA . ILE A 1 72 ? 4.434 2.289 0.153 1.00 0.00 72 ILE A CA 19
ATOM 35230 C C . ILE A 1 72 ? 3.596 3.156 1.087 1.00 0.00 72 ILE A C 19
ATOM 35231 O O . ILE A 1 72 ? 3.830 4.358 1.194 1.00 0.00 72 ILE A O 19
ATOM 35247 N N . LEU A 1 73 ? 2.643 2.541 1.776 1.00 0.00 73 LEU A N 19
ATOM 35248 C CA . LEU A 1 73 ? 1.757 3.098 2.769 1.00 0.00 73 LEU A CA 19
ATOM 35249 C C . LEU A 1 73 ? 1.794 2.162 3.987 1.00 0.00 73 LEU A C 19
ATOM 35250 O O . LEU A 1 73 ? 2.208 1.006 3.862 1.00 0.00 73 LEU A O 19
ATOM 35266 N N . THR A 1 74 ? 1.338 2.617 5.154 1.00 0.00 74 THR A N 19
ATOM 35267 C CA . THR A 1 74 ? 1.352 1.830 6.383 1.00 0.00 74 THR A CA 19
ATOM 35268 C C . THR A 1 74 ? 0.029 2.055 7.111 1.00 0.00 74 THR A C 19
ATOM 35269 O O . THR A 1 74 ? -0.275 3.196 7.461 1.00 0.00 74 THR A O 19
ATOM 35280 N N . PHE A 1 75 ? -0.740 0.984 7.346 1.00 0.00 75 PHE A N 19
ATOM 35281 C CA . PHE A 1 75 ? -1.949 0.985 8.165 1.00 0.00 75 PHE A CA 19
ATOM 35282 C C . PHE A 1 75 ? -1.859 -0.192 9.117 1.00 0.00 75 PHE A C 19
ATOM 35283 O O . PHE A 1 75 ? -1.977 -1.346 8.708 1.00 0.00 75 PHE A O 19
ATOM 35300 N N . GLN A 1 76 ? -1.525 0.099 10.366 1.00 0.00 76 GLN A N 19
ATOM 35301 C CA . GLN A 1 76 ? -1.346 -0.882 11.417 1.00 0.00 76 GLN A CA 19
ATOM 35302 C C . GLN A 1 76 ? -2.707 -1.201 12.035 1.00 0.00 76 GLN A C 19
ATOM 35303 O O . GLN A 1 76 ? -3.669 -0.442 11.872 1.00 0.00 76 GLN A O 19
ATOM 35317 N N . GLY A 1 77 ? -2.778 -2.305 12.770 1.00 0.00 77 GLY A N 19
ATOM 35318 C CA . GLY A 1 77 ? -4.021 -2.856 13.292 1.00 0.00 77 GLY A CA 19
ATOM 35319 C C . GLY A 1 77 ? -4.832 -3.524 12.182 1.00 0.00 77 GLY A C 19
ATOM 35320 O O . GLY A 1 77 ? -4.515 -3.409 10.998 1.00 0.00 77 GLY A O 19
ATOM 35324 N N . SER A 1 78 ? -5.904 -4.222 12.552 1.00 0.00 78 SER A N 19
ATOM 35325 C CA . SER A 1 78 ? -6.692 -5.075 11.665 1.00 0.00 78 SER A CA 19
ATOM 35326 C C . SER A 1 78 ? -7.664 -4.303 10.763 1.00 0.00 78 SER A C 19
ATOM 35327 O O . SER A 1 78 ? -8.731 -4.807 10.401 1.00 0.00 78 SER A O 19
ATOM 35335 N N . LYS A 1 79 ? -7.345 -3.049 10.442 1.00 0.00 79 LYS A N 19
ATOM 35336 C CA . LYS A 1 79 ? -8.121 -2.203 9.556 1.00 0.00 79 LYS A CA 19
ATOM 35337 C C . LYS A 1 79 ? -8.393 -2.912 8.234 1.00 0.00 79 LYS A C 19
ATOM 35338 O O . LYS A 1 79 ? -7.527 -3.600 7.698 1.00 0.00 79 LYS A O 19
ATOM 35357 N N . THR A 1 80 ? -9.563 -2.654 7.671 1.00 0.00 80 THR A N 19
ATOM 35358 C CA . THR A 1 80 ? -9.981 -3.119 6.355 1.00 0.00 80 THR A CA 19
ATOM 35359 C C . THR A 1 80 ? -10.128 -1.969 5.364 1.00 0.00 80 THR A C 19
ATOM 35360 O O . THR A 1 80 ? -10.689 -2.139 4.279 1.00 0.00 80 THR A O 19
ATOM 35371 N N . HIS A 1 81 ? -9.656 -0.786 5.746 1.00 0.00 81 HIS A N 19
ATOM 35372 C CA . HIS A 1 81 ? -9.709 0.411 4.939 1.00 0.00 81 HIS A CA 19
ATOM 35373 C C . HIS A 1 81 ? -8.503 1.299 5.250 1.00 0.00 81 HIS A C 19
ATOM 35374 O O . HIS A 1 81 ? -7.925 1.178 6.333 1.00 0.00 81 HIS A O 19
ATOM 35388 N N . GLY A 1 82 ? -8.106 2.176 4.324 1.00 0.00 82 GLY A N 19
ATOM 35389 C CA . GLY A 1 82 ? -6.899 2.987 4.445 1.00 0.00 82 GLY A CA 19
ATOM 35390 C C . GLY A 1 82 ? -6.734 3.948 3.269 1.00 0.00 82 GLY A C 19
ATOM 35391 O O . GLY A 1 82 ? -6.605 3.507 2.128 1.00 0.00 82 GLY A O 19
ATOM 35395 N N . MET A 1 83 ? -6.741 5.253 3.549 1.00 0.00 83 MET A N 19
ATOM 35396 C CA . MET A 1 83 ? -6.771 6.305 2.533 1.00 0.00 83 MET A CA 19
ATOM 35397 C C . MET A 1 83 ? -5.414 6.509 1.847 1.00 0.00 83 MET A C 19
ATOM 35398 O O . MET A 1 83 ? -4.377 6.380 2.496 1.00 0.00 83 MET A O 19
ATOM 35412 N N . LEU A 1 84 ? -5.419 6.992 0.601 1.00 0.00 84 LEU A N 19
ATOM 35413 C CA . LEU A 1 84 ? -4.292 7.534 -0.164 1.00 0.00 84 LEU A CA 19
ATOM 35414 C C . LEU A 1 84 ? -4.416 9.070 -0.179 1.00 0.00 84 LEU A C 19
ATOM 35415 O O . LEU A 1 84 ? -5.059 9.606 -1.083 1.00 0.00 84 LEU A O 19
ATOM 35431 N N . PRO A 1 85 ? -3.871 9.808 0.805 1.00 0.00 85 PRO A N 19
ATOM 35432 C CA . PRO A 1 85 ? -3.863 11.266 0.796 1.00 0.00 85 PRO A CA 19
ATOM 35433 C C . PRO A 1 85 ? -2.576 11.834 0.168 1.00 0.00 85 PRO A C 19
ATOM 35434 O O . PRO A 1 85 ? -1.522 11.191 0.183 1.00 0.00 85 PRO A O 19
ATOM 35445 N N . GLY A 1 86 ? -2.622 13.092 -0.289 1.00 0.00 86 GLY A N 19
ATOM 35446 C CA . GLY A 1 86 ? -1.459 13.809 -0.819 1.00 0.00 86 GLY A CA 19
ATOM 35447 C C . GLY A 1 86 ? -1.070 13.373 -2.231 1.00 0.00 86 GLY A C 19
ATOM 35448 O O . GLY A 1 86 ? 0.069 13.596 -2.652 1.00 0.00 86 GLY A O 19
ATOM 35452 N N . LEU A 1 87 ? -1.991 12.718 -2.940 1.00 0.00 87 LEU A N 19
ATOM 35453 C CA . LEU A 1 87 ? -1.843 12.223 -4.305 1.00 0.00 87 LEU A CA 19
ATOM 35454 C C . LEU A 1 87 ? -1.986 13.378 -5.307 1.00 0.00 87 LEU A C 19
ATOM 35455 O O . LEU A 1 87 ? -2.158 14.528 -4.893 1.00 0.00 87 LEU A O 19
ATOM 35471 N N . GLU A 1 88 ? -1.943 13.103 -6.618 1.00 0.00 88 GLU A N 19
ATOM 35472 C CA . GLU A 1 88 ? -2.307 14.103 -7.630 1.00 0.00 88 GLU A CA 19
ATOM 35473 C C . GLU A 1 88 ? -3.711 13.841 -8.190 1.00 0.00 88 GLU A C 19
ATOM 35474 O O . GLU A 1 88 ? -4.130 12.677 -8.301 1.00 0.00 88 GLU A O 19
ATOM 35486 N N . PRO A 1 89 ? -4.429 14.915 -8.557 1.00 0.00 89 PRO A N 19
ATOM 35487 C CA . PRO A 1 89 ? -5.702 14.837 -9.259 1.00 0.00 89 PRO A CA 19
ATOM 35488 C C . PRO A 1 89 ? -5.553 14.432 -10.746 1.00 0.00 89 PRO A C 19
ATOM 35489 O O . PRO A 1 89 ? -4.435 14.267 -11.243 1.00 0.00 89 PRO A O 19
ATOM 35500 N N . PHE A 1 90 ? -6.691 14.274 -11.444 1.00 0.00 90 PHE A N 19
ATOM 35501 C CA . PHE A 1 90 ? -6.844 14.077 -12.896 1.00 0.00 90 PHE A CA 19
ATOM 35502 C C . PHE A 1 90 ? -5.932 12.994 -13.513 1.00 0.00 90 PHE A C 19
ATOM 35503 O O . PHE A 1 90 ? -5.561 13.085 -14.685 1.00 0.00 90 PHE A O 19
ATOM 35520 N N . SER A 1 91 ? -5.559 11.966 -12.751 1.00 0.00 91 SER A N 19
ATOM 35521 C CA . SER A 1 91 ? -4.508 11.007 -13.087 1.00 0.00 91 SER A CA 19
ATOM 35522 C C . SER A 1 91 ? -5.008 9.569 -12.950 1.00 0.00 91 SER A C 19
ATOM 35523 O O . SER A 1 91 ? -6.190 9.352 -12.676 1.00 0.00 91 SER A O 19
ATOM 35531 N N . HIS A 1 92 ? -4.113 8.593 -13.139 1.00 0.00 92 HIS A N 19
ATOM 35532 C CA . HIS A 1 92 ? -4.351 7.184 -12.880 1.00 0.00 92 HIS A CA 19
ATOM 35533 C C . HIS A 1 92 ? -3.302 6.711 -11.879 1.00 0.00 92 HIS A C 19
ATOM 35534 O O . HIS A 1 92 ? -2.186 7.239 -11.835 1.00 0.00 92 HIS A O 19
ATOM 35548 N N . TYR A 1 93 ? -3.638 5.693 -11.096 1.00 0.00 93 TYR A N 19
ATOM 35549 C CA . TYR A 1 93 ? -2.755 5.079 -10.119 1.00 0.00 93 TYR A CA 19
ATOM 35550 C C . TYR A 1 93 ? -3.035 3.584 -10.070 1.00 0.00 93 TYR A C 19
ATOM 35551 O O . TYR A 1 93 ? -4.135 3.153 -10.416 1.00 0.00 93 TYR A O 19
ATOM 35569 N N . THR A 1 94 ? -2.055 2.822 -9.591 1.00 0.00 94 THR A N 19
ATOM 35570 C CA . THR A 1 94 ? -2.163 1.404 -9.275 1.00 0.00 94 THR A CA 19
ATOM 35571 C C . THR A 1 94 ? -1.774 1.270 -7.794 1.00 0.00 94 THR A C 19
ATOM 35572 O O . THR A 1 94 ? -0.909 2.025 -7.343 1.00 0.00 94 THR A O 19
ATOM 35583 N N . LEU A 1 95 ? -2.440 0.405 -7.021 1.00 0.00 95 LEU A N 19
ATOM 35584 C CA . LEU A 1 95 ? -2.132 0.053 -5.634 1.00 0.00 95 LEU A CA 19
ATOM 35585 C C . LEU A 1 95 ? -2.470 -1.415 -5.375 1.00 0.00 95 LEU A C 19
ATOM 35586 O O . LEU A 1 95 ? -3.424 -1.945 -5.935 1.00 0.00 95 LEU A O 19
ATOM 35602 N N . ASN A 1 96 ? -1.739 -2.066 -4.476 1.00 0.00 96 ASN A N 19
ATOM 35603 C CA . ASN A 1 96 ? -1.938 -3.453 -4.043 1.00 0.00 96 ASN A CA 19
ATOM 35604 C C . ASN A 1 96 ? -1.781 -3.526 -2.533 1.00 0.00 96 ASN A C 19
ATOM 35605 O O . ASN A 1 96 ? -0.797 -3.048 -1.972 1.00 0.00 96 ASN A O 19
ATOM 35616 N N . VAL A 1 97 ? -2.778 -4.118 -1.884 1.00 0.00 97 VAL A N 19
ATOM 35617 C CA . VAL A 1 97 ? -2.860 -4.312 -0.445 1.00 0.00 97 VAL A CA 19
ATOM 35618 C C . VAL A 1 97 ? -2.186 -5.661 -0.156 1.00 0.00 97 VAL A C 19
ATOM 35619 O O . VAL A 1 97 ? -2.314 -6.606 -0.935 1.00 0.00 97 VAL A O 19
ATOM 35632 N N . ARG A 1 98 ? -1.481 -5.812 0.956 1.00 0.00 98 ARG A N 19
ATOM 35633 C CA . ARG A 1 98 ? -0.838 -7.064 1.367 1.00 0.00 98 ARG A CA 19
ATOM 35634 C C . ARG A 1 98 ? -0.748 -7.091 2.896 1.00 0.00 98 ARG A C 19
ATOM 35635 O O . ARG A 1 98 ? -0.802 -6.024 3.525 1.00 0.00 98 ARG A O 19
ATOM 35656 N N . VAL A 1 99 ? -0.703 -8.282 3.495 1.00 0.00 99 VAL A N 19
ATOM 35657 C CA . VAL A 1 99 ? -0.570 -8.475 4.933 1.00 0.00 99 VAL A CA 19
ATOM 35658 C C . VAL A 1 99 ? 0.921 -8.541 5.267 1.00 0.00 99 VAL A C 19
ATOM 35659 O O . VAL A 1 99 ? 1.731 -9.071 4.498 1.00 0.00 99 VAL A O 19
ATOM 35672 N N . VAL A 1 100 ? 1.270 -8.042 6.446 1.00 0.00 100 VAL A N 19
ATOM 35673 C CA . VAL A 1 100 ? 2.615 -8.046 6.992 1.00 0.00 100 VAL A CA 19
ATOM 35674 C C . VAL A 1 100 ? 2.471 -8.607 8.404 1.00 0.00 100 VAL A C 19
ATOM 35675 O O . VAL A 1 100 ? 1.502 -8.289 9.103 1.00 0.00 100 VAL A O 19
ATOM 35688 N N . ASN A 1 101 ? 3.414 -9.444 8.831 1.00 0.00 101 ASN A N 19
ATOM 35689 C CA . ASN A 1 101 ? 3.419 -10.072 10.146 1.00 0.00 101 ASN A CA 19
ATOM 35690 C C . ASN A 1 101 ? 4.823 -9.991 10.743 1.00 0.00 101 ASN A C 19
ATOM 35691 O O . ASN A 1 101 ? 5.714 -9.364 10.162 1.00 0.00 101 ASN A O 19
ATOM 35702 N N . GLY A 1 102 ? 5.019 -10.551 11.937 1.00 0.00 102 GLY A N 19
ATOM 35703 C CA . GLY A 1 102 ? 6.296 -10.478 12.632 1.00 0.00 102 GLY A CA 19
ATOM 35704 C C . GLY A 1 102 ? 7.441 -11.107 11.841 1.00 0.00 102 GLY A C 19
ATOM 35705 O O . GLY A 1 102 ? 8.564 -10.599 11.881 1.00 0.00 102 GLY A O 19
ATOM 35709 N N . LYS A 1 103 ? 7.172 -12.198 11.119 1.00 0.00 103 LYS A N 19
ATOM 35710 C CA . LYS A 1 103 ? 8.178 -12.905 10.347 1.00 0.00 103 LYS A CA 19
ATOM 35711 C C . LYS A 1 103 ? 8.518 -12.128 9.075 1.00 0.00 103 LYS A C 19
ATOM 35712 O O . LYS A 1 103 ? 9.701 -11.985 8.769 1.00 0.00 103 LYS A O 19
ATOM 35731 N N . GLY A 1 104 ? 7.522 -11.646 8.336 1.00 0.00 104 GLY A N 19
ATOM 35732 C CA . GLY A 1 104 ? 7.738 -11.049 7.026 1.00 0.00 104 GLY A CA 19
ATOM 35733 C C . GLY A 1 104 ? 6.426 -10.645 6.363 1.00 0.00 104 GLY A C 19
ATOM 35734 O O . GLY A 1 104 ? 5.574 -10.001 6.977 1.00 0.00 104 GLY A O 19
ATOM 35738 N N . GLU A 1 105 ? 6.287 -10.979 5.083 1.00 0.00 105 GLU A N 19
ATOM 35739 C CA . GLU A 1 105 ? 5.172 -10.658 4.202 1.00 0.00 105 GLU A CA 19
ATOM 35740 C C . GLU A 1 105 ? 4.805 -11.909 3.389 1.00 0.00 105 GLU A C 19
ATOM 35741 O O . GLU A 1 105 ? 5.580 -12.869 3.332 1.00 0.00 105 GLU A O 19
ATOM 35753 N N . GLY A 1 106 ? 3.630 -11.903 2.751 1.00 0.00 106 GLY A N 19
ATOM 35754 C CA . GLY A 1 106 ? 3.095 -13.037 1.991 1.00 0.00 106 GLY A CA 19
ATOM 35755 C C . GLY A 1 106 ? 2.683 -12.634 0.574 1.00 0.00 106 GLY A C 19
ATOM 35756 O O . GLY A 1 106 ? 3.236 -11.666 0.044 1.00 0.00 106 GLY A O 19
ATOM 35760 N N . PRO A 1 107 ? 1.733 -13.339 -0.065 1.00 0.00 107 PRO A N 19
ATOM 35761 C CA . PRO A 1 107 ? 1.217 -12.932 -1.366 1.00 0.00 107 PRO A CA 19
ATOM 35762 C C . PRO A 1 107 ? 0.487 -11.613 -1.225 1.00 0.00 107 PRO A C 19
ATOM 35763 O O . PRO A 1 107 ? -0.247 -11.397 -0.265 1.00 0.00 107 PRO A O 19
ATOM 35774 N N . ALA A 1 108 ? 0.712 -10.718 -2.167 1.00 0.00 108 ALA A N 19
ATOM 35775 C CA . ALA A 1 108 ? -0.029 -9.481 -2.266 1.00 0.00 108 ALA A CA 19
ATOM 35776 C C . ALA A 1 108 ? -1.440 -9.773 -2.801 1.00 0.00 108 ALA A C 19
ATOM 35777 O O . ALA A 1 108 ? -1.715 -10.837 -3.362 1.00 0.00 108 ALA A O 19
ATOM 35784 N N . SER A 1 109 ? -2.360 -8.826 -2.626 1.00 0.00 109 SER A N 19
ATOM 35785 C CA . SER A 1 109 ? -3.668 -8.857 -3.299 1.00 0.00 109 SER A CA 19
ATOM 35786 C C . SER A 1 109 ? -3.499 -8.561 -4.807 1.00 0.00 109 SER A C 19
ATOM 35787 O O . SER A 1 109 ? -2.389 -8.211 -5.237 1.00 0.00 109 SER A O 19
ATOM 35795 N N . PRO A 1 110 ? -4.541 -8.698 -5.652 1.00 0.00 110 PRO A N 19
ATOM 35796 C CA . PRO A 1 110 ? -4.489 -8.196 -7.024 1.00 0.00 110 PRO A CA 19
ATOM 35797 C C . PRO A 1 110 ? -4.360 -6.669 -7.029 1.00 0.00 110 PRO A C 19
ATOM 35798 O O . PRO A 1 110 ? -5.045 -5.981 -6.272 1.00 0.00 110 PRO A O 19
ATOM 35809 N N . ASP A 1 111 ? -3.490 -6.161 -7.900 1.00 0.00 111 ASP A N 19
ATOM 35810 C CA . ASP A 1 111 ? -3.187 -4.746 -8.091 1.00 0.00 111 ASP A CA 19
ATOM 35811 C C . ASP A 1 111 ? -4.436 -4.016 -8.584 1.00 0.00 111 ASP A C 19
ATOM 35812 O O . ASP A 1 111 ? -4.869 -4.188 -9.724 1.00 0.00 111 ASP A O 19
ATOM 35821 N N . ARG A 1 112 ? -5.064 -3.235 -7.709 1.00 0.00 112 ARG A N 19
ATOM 35822 C CA . ARG A 1 112 ? -6.164 -2.336 -8.031 1.00 0.00 112 ARG A CA 19
ATOM 35823 C C . ARG A 1 112 ? -5.649 -1.111 -8.769 1.00 0.00 112 ARG A C 19
ATOM 35824 O O . ARG A 1 112 ? -4.460 -0.810 -8.743 1.00 0.00 112 ARG A O 19
ATOM 35845 N N . VAL A 1 113 ? -6.577 -0.352 -9.344 1.00 0.00 113 VAL A N 19
ATOM 35846 C CA . VAL A 1 113 ? -6.332 0.933 -9.975 1.00 0.00 113 VAL A CA 19
ATOM 35847 C C . VAL A 1 113 ? -7.377 1.930 -9.487 1.00 0.00 113 VAL A C 19
ATOM 35848 O O . VAL A 1 113 ? -8.397 1.518 -8.922 1.00 0.00 113 VAL A O 19
ATOM 35861 N N . PHE A 1 114 ? -7.150 3.219 -9.736 1.00 0.00 114 PHE A N 19
ATOM 35862 C CA . PHE A 1 114 ? -8.173 4.253 -9.651 1.00 0.00 114 PHE A CA 19
ATOM 35863 C C . PHE A 1 114 ? -7.776 5.441 -10.525 1.00 0.00 114 PHE A C 19
ATOM 35864 O O . PHE A 1 114 ? -6.594 5.634 -10.820 1.00 0.00 114 PHE A O 19
ATOM 35881 N N . ASN A 1 115 ? -8.765 6.254 -10.903 1.00 0.00 115 ASN A N 19
ATOM 35882 C CA . ASN A 1 115 ? -8.610 7.529 -11.591 1.00 0.00 115 ASN A CA 19
ATOM 35883 C C . ASN A 1 115 ? -9.044 8.638 -10.641 1.00 0.00 115 ASN A C 19
ATOM 35884 O O . ASN A 1 115 ? -9.927 8.381 -9.823 1.00 0.00 115 ASN A O 19
ATOM 35895 N N . THR A 1 116 ? -8.523 9.854 -10.780 1.00 0.00 116 THR A N 19
ATOM 35896 C CA . THR A 1 116 ? -8.983 11.007 -10.005 1.00 0.00 116 THR A CA 19
ATOM 35897 C C . THR A 1 116 ? -9.848 11.947 -10.876 1.00 0.00 116 THR A C 19
ATOM 35898 O O . THR A 1 116 ? -9.694 11.936 -12.101 1.00 0.00 116 THR A O 19
ATOM 35909 N N . PRO A 1 117 ? -10.778 12.732 -10.285 1.00 0.00 117 PRO A N 19
ATOM 35910 C CA . PRO A 1 117 ? -11.807 13.467 -11.025 1.00 0.00 117 PRO A CA 19
ATOM 35911 C C . PRO A 1 117 ? -11.227 14.535 -11.966 1.00 0.00 117 PRO A C 19
ATOM 35912 O O . PRO A 1 117 ? -11.237 14.323 -13.179 1.00 0.00 117 PRO A O 19
ATOM 35923 N N . GLU A 1 118 ? -10.758 15.673 -11.433 1.00 0.00 118 GLU A N 19
ATOM 35924 C CA . GLU A 1 118 ? -10.003 16.696 -12.158 1.00 0.00 118 GLU A CA 19
ATOM 35925 C C . GLU A 1 118 ? -9.165 17.583 -11.233 1.00 0.00 118 GLU A C 19
ATOM 35926 O O . GLU A 1 118 ? -8.037 17.946 -11.558 1.00 0.00 118 GLU A O 19
ATOM 35938 N N . GLY A 1 119 ? -9.664 17.877 -10.036 1.00 0.00 119 GLY A N 19
ATOM 35939 C CA . GLY A 1 119 ? -8.990 18.758 -9.099 1.00 0.00 119 GLY A CA 19
ATOM 35940 C C . GLY A 1 119 ? -9.078 20.197 -9.553 1.00 0.00 119 GLY A C 19
ATOM 35941 O O . GLY A 1 119 ? -8.071 20.781 -9.958 1.00 0.00 119 GLY A O 19
ATOM 35945 N N . SER A 1 120 ? -10.274 20.765 -9.391 1.00 0.00 120 SER A N 19
ATOM 35946 C CA . SER A 1 120 ? -10.644 22.126 -9.746 1.00 0.00 120 SER A CA 19
ATOM 35947 C C . SER A 1 120 ? -10.258 22.446 -11.190 1.00 0.00 120 SER A C 19
ATOM 35948 O O . SER A 1 120 ? -9.237 23.085 -11.447 1.00 0.00 120 SER A O 19
ATOM 35956 N N . GLY A 1 121 ? -11.085 22.009 -12.133 1.00 0.00 121 GLY A N 19
ATOM 35957 C CA . GLY A 1 121 ? -11.078 22.512 -13.495 1.00 0.00 121 GLY A CA 19
ATOM 35958 C C . GLY A 1 121 ? -12.515 22.763 -13.953 1.00 0.00 121 GLY A C 19
ATOM 35959 O O . GLY A 1 121 ? -13.449 22.470 -13.191 1.00 0.00 121 GLY A O 19
ATOM 35963 N N . PRO A 1 122 ? -12.691 23.381 -15.135 1.00 0.00 122 PRO A N 19
ATOM 35964 C CA . PRO A 1 122 ? -13.946 23.969 -15.596 1.00 0.00 122 PRO A CA 19
ATOM 35965 C C . PRO A 1 122 ? -14.908 22.901 -16.138 1.00 0.00 122 PRO A C 19
ATOM 35966 O O . PRO A 1 122 ? -15.254 22.893 -17.320 1.00 0.00 122 PRO A O 19
ATOM 35977 N N . SER A 1 123 ? -15.334 21.991 -15.265 1.00 0.00 123 SER A N 19
ATOM 35978 C CA . SER A 1 123 ? -16.289 20.954 -15.598 1.00 0.00 123 SER A CA 19
ATOM 35979 C C . SER A 1 123 ? -17.636 21.581 -15.982 1.00 0.00 123 SER A C 19
ATOM 35980 O O . SER A 1 123 ? -18.019 22.639 -15.478 1.00 0.00 123 SER A O 19
ATOM 35988 N N . SER A 1 124 ? -18.366 20.882 -16.847 1.00 0.00 124 SER A N 19
ATOM 35989 C CA . SER A 1 124 ? -19.715 21.193 -17.285 1.00 0.00 124 SER A CA 19
ATOM 35990 C C . SER A 1 124 ? -20.444 19.851 -17.448 1.00 0.00 124 SER A C 19
ATOM 35991 O O . SER A 1 124 ? -19.815 18.789 -17.357 1.00 0.00 124 SER A O 19
ATOM 35999 N N . GLY A 1 125 ? -21.754 19.853 -17.691 1.00 0.00 125 GLY A N 19
ATOM 36000 C CA . GLY A 1 125 ? -22.558 18.642 -17.751 1.00 0.00 125 GLY A CA 19
ATOM 36001 C C . GLY A 1 125 ? -23.895 18.928 -18.394 1.00 0.00 125 GLY A C 19
ATOM 36002 O O . GLY A 1 125 ? -24.346 18.050 -19.163 1.00 0.00 125 GLY A O 19
ATOM 36006 N N . GLY A 1 1 ? -3.112 -10.945 -8.700 1.00 0.00 1 GLY A N 20
ATOM 36007 C CA . GLY A 1 1 ? -3.636 -11.239 -10.041 1.00 0.00 1 GLY A CA 20
ATOM 36008 C C . GLY A 1 1 ? -2.563 -11.810 -10.946 1.00 0.00 1 GLY A C 20
ATOM 36009 O O . GLY A 1 1 ? -1.387 -11.848 -10.578 1.00 0.00 1 GLY A O 20
ATOM 36013 N N . SER A 1 2 ? -2.962 -12.288 -12.128 1.00 0.00 2 SER A N 20
ATOM 36014 C CA . SER A 1 2 ? -2.166 -13.185 -12.969 1.00 0.00 2 SER A CA 20
ATOM 36015 C C . SER A 1 2 ? -1.583 -14.327 -12.112 1.00 0.00 2 SER A C 20
ATOM 36016 O O . SER A 1 2 ? -2.219 -14.722 -11.126 1.00 0.00 2 SER A O 20
ATOM 36024 N N . SER A 1 3 ? -0.457 -14.928 -12.492 1.00 0.00 3 SER A N 20
ATOM 36025 C CA . SER A 1 3 ? 0.225 -15.955 -11.715 1.00 0.00 3 SER A CA 20
ATOM 36026 C C . SER A 1 3 ? 1.469 -15.347 -11.045 1.00 0.00 3 SER A C 20
ATOM 36027 O O . SER A 1 3 ? 1.773 -14.172 -11.255 1.00 0.00 3 SER A O 20
ATOM 36035 N N . GLY A 1 4 ? 2.202 -16.140 -10.253 1.00 0.00 4 GLY A N 20
ATOM 36036 C CA . GLY A 1 4 ? 3.485 -15.753 -9.668 1.00 0.00 4 GLY A CA 20
ATOM 36037 C C . GLY A 1 4 ? 3.579 -16.188 -8.210 1.00 0.00 4 GLY A C 20
ATOM 36038 O O . GLY A 1 4 ? 3.459 -15.340 -7.320 1.00 0.00 4 GLY A O 20
ATOM 36042 N N . SER A 1 5 ? 3.736 -17.497 -7.981 1.00 0.00 5 SER A N 20
ATOM 36043 C CA . SER A 1 5 ? 3.899 -18.168 -6.689 1.00 0.00 5 SER A CA 20
ATOM 36044 C C . SER A 1 5 ? 3.982 -19.679 -6.934 1.00 0.00 5 SER A C 20
ATOM 36045 O O . SER A 1 5 ? 3.447 -20.133 -7.948 1.00 0.00 5 SER A O 20
ATOM 36053 N N . SER A 1 6 ? 4.563 -20.464 -6.014 1.00 0.00 6 SER A N 20
ATOM 36054 C CA . SER A 1 6 ? 4.468 -21.931 -5.971 1.00 0.00 6 SER A CA 20
ATOM 36055 C C . SER A 1 6 ? 5.014 -22.466 -4.631 1.00 0.00 6 SER A C 20
ATOM 36056 O O . SER A 1 6 ? 6.034 -23.157 -4.608 1.00 0.00 6 SER A O 20
ATOM 36064 N N . GLY A 1 7 ? 4.353 -22.194 -3.502 1.00 0.00 7 GLY A N 20
ATOM 36065 C CA . GLY A 1 7 ? 4.696 -22.807 -2.210 1.00 0.00 7 GLY A CA 20
ATOM 36066 C C . GLY A 1 7 ? 5.701 -21.995 -1.394 1.00 0.00 7 GLY A C 20
ATOM 36067 O O . GLY A 1 7 ? 6.488 -21.223 -1.946 1.00 0.00 7 GLY A O 20
ATOM 36071 N N . HIS A 1 8 ? 5.673 -22.168 -0.067 1.00 0.00 8 HIS A N 20
ATOM 36072 C CA . HIS A 1 8 ? 6.401 -21.345 0.895 1.00 0.00 8 HIS A CA 20
ATOM 36073 C C . HIS A 1 8 ? 6.688 -22.106 2.191 1.00 0.00 8 HIS A C 20
ATOM 36074 O O . HIS A 1 8 ? 5.854 -22.878 2.669 1.00 0.00 8 HIS A O 20
ATOM 36088 N N . SER A 1 9 ? 7.806 -21.759 2.823 1.00 0.00 9 SER A N 20
ATOM 36089 C CA . SER A 1 9 ? 8.149 -22.045 4.206 1.00 0.00 9 SER A CA 20
ATOM 36090 C C . SER A 1 9 ? 7.559 -21.005 5.166 1.00 0.00 9 SER A C 20
ATOM 36091 O O . SER A 1 9 ? 6.863 -20.067 4.766 1.00 0.00 9 SER A O 20
ATOM 36099 N N . GLY A 1 10 ? 7.892 -21.173 6.450 1.00 0.00 10 GLY A N 20
ATOM 36100 C CA . GLY A 1 10 ? 7.680 -20.190 7.490 1.00 0.00 10 GLY A CA 20
ATOM 36101 C C . GLY A 1 10 ? 6.390 -20.493 8.217 1.00 0.00 10 GLY A C 20
ATOM 36102 O O . GLY A 1 10 ? 5.328 -20.020 7.823 1.00 0.00 10 GLY A O 20
ATOM 36106 N N . GLU A 1 11 ? 6.458 -21.278 9.286 1.00 0.00 11 GLU A N 20
ATOM 36107 C CA . GLU A 1 11 ? 5.371 -21.508 10.208 1.00 0.00 11 GLU A CA 20
ATOM 36108 C C . GLU A 1 11 ? 4.926 -20.223 10.923 1.00 0.00 11 GLU A C 20
ATOM 36109 O O . GLU A 1 11 ? 3.894 -20.238 11.589 1.00 0.00 11 GLU A O 20
ATOM 36121 N N . ASP A 1 12 ? 5.658 -19.114 10.788 1.00 0.00 12 ASP A N 20
ATOM 36122 C CA . ASP A 1 12 ? 5.298 -17.813 11.343 1.00 0.00 12 ASP A CA 20
ATOM 36123 C C . ASP A 1 12 ? 5.001 -16.830 10.213 1.00 0.00 12 ASP A C 20
ATOM 36124 O O . ASP A 1 12 ? 4.530 -15.740 10.502 1.00 0.00 12 ASP A O 20
ATOM 36133 N N . LEU A 1 13 ? 5.316 -17.141 8.949 1.00 0.00 13 LEU A N 20
ATOM 36134 C CA . LEU A 1 13 ? 5.026 -16.263 7.823 1.00 0.00 13 LEU A CA 20
ATOM 36135 C C . LEU A 1 13 ? 3.530 -16.312 7.505 1.00 0.00 13 LEU A C 20
ATOM 36136 O O . LEU A 1 13 ? 2.879 -17.329 7.765 1.00 0.00 13 LEU A O 20
ATOM 36152 N N . PRO A 1 14 ? 2.976 -15.241 6.909 1.00 0.00 14 PRO A N 20
ATOM 36153 C CA . PRO A 1 14 ? 1.591 -15.246 6.470 1.00 0.00 14 PRO A CA 20
ATOM 36154 C C . PRO A 1 14 ? 1.392 -16.266 5.354 1.00 0.00 14 PRO A C 20
ATOM 36155 O O . PRO A 1 14 ? 2.335 -16.685 4.682 1.00 0.00 14 PRO A O 20
ATOM 36166 N N . MET A 1 15 ? 0.134 -16.594 5.085 1.00 0.00 15 MET A N 20
ATOM 36167 C CA . MET A 1 15 ? -0.261 -17.507 4.026 1.00 0.00 15 MET A CA 20
ATOM 36168 C C . MET A 1 15 ? -0.914 -16.781 2.862 1.00 0.00 15 MET A C 20
ATOM 36169 O O . MET A 1 15 ? -0.715 -17.194 1.719 1.00 0.00 15 MET A O 20
ATOM 36183 N N . VAL A 1 16 ? -1.678 -15.717 3.103 1.00 0.00 16 VAL A N 20
ATOM 36184 C CA . VAL A 1 16 ? -2.610 -15.198 2.108 1.00 0.00 16 VAL A CA 20
ATOM 36185 C C . VAL A 1 16 ? -2.459 -13.687 1.934 1.00 0.00 16 VAL A C 20
ATOM 36186 O O . VAL A 1 16 ? -1.907 -12.981 2.782 1.00 0.00 16 VAL A O 20
ATOM 36199 N N . ALA A 1 17 ? -2.961 -13.215 0.800 1.00 0.00 17 ALA A N 20
ATOM 36200 C CA . ALA A 1 17 ? -3.300 -11.845 0.519 1.00 0.00 17 ALA A CA 20
ATOM 36201 C C . ALA A 1 17 ? -4.676 -11.572 1.120 1.00 0.00 17 ALA A C 20
ATOM 36202 O O . ALA A 1 17 ? -5.456 -12.519 1.289 1.00 0.00 17 ALA A O 20
ATOM 36209 N N . PRO A 1 18 ? -5.021 -10.304 1.377 1.00 0.00 18 PRO A N 20
ATOM 36210 C CA . PRO A 1 18 ? -6.413 -9.941 1.558 1.00 0.00 18 PRO A CA 20
ATOM 36211 C C . PRO A 1 18 ? -7.207 -10.290 0.284 1.00 0.00 18 PRO A C 20
ATOM 36212 O O . PRO A 1 18 ? -6.650 -10.508 -0.798 1.00 0.00 18 PRO A O 20
ATOM 36223 N N . GLY A 1 19 ? -8.526 -10.317 0.405 1.00 0.00 19 GLY A N 20
ATOM 36224 C CA . GLY A 1 19 ? -9.463 -10.626 -0.660 1.00 0.00 19 GLY A CA 20
ATOM 36225 C C . GLY A 1 19 ? -9.507 -9.575 -1.762 1.00 0.00 19 GLY A C 20
ATOM 36226 O O . GLY A 1 19 ? -8.618 -8.732 -1.867 1.00 0.00 19 GLY A O 20
ATOM 36230 N N . ASN A 1 20 ? -10.541 -9.630 -2.608 1.00 0.00 20 ASN A N 20
ATOM 36231 C CA . ASN A 1 20 ? -10.778 -8.623 -3.641 1.00 0.00 20 ASN A CA 20
ATOM 36232 C C . ASN A 1 20 ? -10.823 -7.247 -2.978 1.00 0.00 20 ASN A C 20
ATOM 36233 O O . ASN A 1 20 ? -11.707 -6.980 -2.168 1.00 0.00 20 ASN A O 20
ATOM 36244 N N . VAL A 1 21 ? -9.879 -6.384 -3.316 1.00 0.00 21 VAL A N 20
ATOM 36245 C CA . VAL A 1 21 ? -9.781 -5.023 -2.811 1.00 0.00 21 VAL A CA 20
ATOM 36246 C C . VAL A 1 21 ? -10.753 -4.161 -3.629 1.00 0.00 21 VAL A C 20
ATOM 36247 O O . VAL A 1 21 ? -11.036 -4.462 -4.793 1.00 0.00 21 VAL A O 20
ATOM 36260 N N . ARG A 1 22 ? -11.230 -3.065 -3.050 1.00 0.00 22 ARG A N 20
ATOM 36261 C CA . ARG A 1 22 ? -11.996 -1.998 -3.689 1.00 0.00 22 ARG A CA 20
ATOM 36262 C C . ARG A 1 22 ? -11.243 -0.707 -3.417 1.00 0.00 22 ARG A C 20
ATOM 36263 O O . ARG A 1 22 ? -10.498 -0.624 -2.448 1.00 0.00 22 ARG A O 20
ATOM 36284 N N . VAL A 1 23 ? -11.385 0.309 -4.250 1.00 0.00 23 VAL A N 20
ATOM 36285 C CA . VAL A 1 23 ? -10.925 1.653 -3.949 1.00 0.00 23 VAL A CA 20
ATOM 36286 C C . VAL A 1 23 ? -11.893 2.617 -4.605 1.00 0.00 23 VAL A C 20
ATOM 36287 O O . VAL A 1 23 ? -12.344 2.391 -5.731 1.00 0.00 23 VAL A O 20
ATOM 36300 N N . ASN A 1 24 ? -12.204 3.671 -3.869 1.00 0.00 24 ASN A N 20
ATOM 36301 C CA . ASN A 1 24 ? -13.094 4.755 -4.222 1.00 0.00 24 ASN A CA 20
ATOM 36302 C C . ASN A 1 24 ? -12.274 6.013 -4.074 1.00 0.00 24 ASN A C 20
ATOM 36303 O O . ASN A 1 24 ? -11.825 6.311 -2.968 1.00 0.00 24 ASN A O 20
ATOM 36314 N N . VAL A 1 25 ? -12.083 6.771 -5.148 1.00 0.00 25 VAL A N 20
ATOM 36315 C CA . VAL A 1 25 ? -11.563 8.117 -4.984 1.00 0.00 25 VAL A CA 20
ATOM 36316 C C . VAL A 1 25 ? -12.592 8.933 -4.214 1.00 0.00 25 VAL A C 20
ATOM 36317 O O . VAL A 1 25 ? -13.789 8.853 -4.490 1.00 0.00 25 VAL A O 20
ATOM 36330 N N . VAL A 1 26 ? -12.114 9.686 -3.230 1.00 0.00 26 VAL A N 20
ATOM 36331 C CA . VAL A 1 26 ? -12.937 10.557 -2.419 1.00 0.00 26 VAL A CA 20
ATOM 36332 C C . VAL A 1 26 ? -12.876 11.956 -3.035 1.00 0.00 26 VAL A C 20
ATOM 36333 O O . VAL A 1 26 ? -13.914 12.568 -3.289 1.00 0.00 26 VAL A O 20
ATOM 36346 N N . ASN A 1 27 ? -11.660 12.461 -3.264 1.00 0.00 27 ASN A N 20
ATOM 36347 C CA . ASN A 1 27 ? -11.381 13.836 -3.655 1.00 0.00 27 ASN A CA 20
ATOM 36348 C C . ASN A 1 27 ? -10.249 13.845 -4.674 1.00 0.00 27 ASN A C 20
ATOM 36349 O O . ASN A 1 27 ? -9.711 12.805 -5.053 1.00 0.00 27 ASN A O 20
ATOM 36360 N N . SER A 1 28 ? -9.816 15.037 -5.062 1.00 0.00 28 SER A N 20
ATOM 36361 C CA . SER A 1 28 ? -8.725 15.215 -6.015 1.00 0.00 28 SER A CA 20
ATOM 36362 C C . SER A 1 28 ? -7.413 14.645 -5.473 1.00 0.00 28 SER A C 20
ATOM 36363 O O . SER A 1 28 ? -6.618 14.147 -6.261 1.00 0.00 28 SER A O 20
ATOM 36371 N N . THR A 1 29 ? -7.198 14.708 -4.156 1.00 0.00 29 THR A N 20
ATOM 36372 C CA . THR A 1 29 ? -5.968 14.274 -3.500 1.00 0.00 29 THR A CA 20
ATOM 36373 C C . THR A 1 29 ? -6.315 13.419 -2.274 1.00 0.00 29 THR A C 20
ATOM 36374 O O . THR A 1 29 ? -5.727 13.571 -1.197 1.00 0.00 29 THR A O 20
ATOM 36385 N N . LEU A 1 30 ? -7.370 12.609 -2.382 1.00 0.00 30 LEU A N 20
ATOM 36386 C CA . LEU A 1 30 ? -7.738 11.611 -1.389 1.00 0.00 30 LEU A CA 20
ATOM 36387 C C . LEU A 1 30 ? -8.471 10.466 -2.062 1.00 0.00 30 LEU A C 20
ATOM 36388 O O . LEU A 1 30 ? -9.353 10.699 -2.890 1.00 0.00 30 LEU A O 20
ATOM 36404 N N . ALA A 1 31 ? -8.148 9.236 -1.688 1.00 0.00 31 ALA A N 20
ATOM 36405 C CA . ALA A 1 31 ? -8.830 8.043 -2.181 1.00 0.00 31 ALA A CA 20
ATOM 36406 C C . ALA A 1 31 ? -8.851 7.017 -1.065 1.00 0.00 31 ALA A C 20
ATOM 36407 O O . ALA A 1 31 ? -7.847 6.863 -0.380 1.00 0.00 31 ALA A O 20
ATOM 36414 N N . GLU A 1 32 ? -9.969 6.324 -0.883 1.00 0.00 32 GLU A N 20
ATOM 36415 C CA . GLU A 1 32 ? -10.156 5.362 0.174 1.00 0.00 32 GLU A CA 20
ATOM 36416 C C . GLU A 1 32 ? -10.079 3.989 -0.476 1.00 0.00 32 GLU A C 20
ATOM 36417 O O . GLU A 1 32 ? -10.811 3.711 -1.426 1.00 0.00 32 GLU A O 20
ATOM 36429 N N . VAL A 1 33 ? -9.199 3.139 0.027 1.00 0.00 33 VAL A N 20
ATOM 36430 C CA . VAL A 1 33 ? -9.049 1.751 -0.373 1.00 0.00 33 VAL A CA 20
ATOM 36431 C C . VAL A 1 33 ? -9.792 0.933 0.676 1.00 0.00 33 VAL A C 20
ATOM 36432 O O . VAL A 1 33 ? -9.740 1.283 1.856 1.00 0.00 33 VAL A O 20
ATOM 36445 N N . HIS A 1 34 ? -10.414 -0.170 0.260 1.00 0.00 34 HIS A N 20
ATOM 36446 C CA . HIS A 1 34 ? -10.990 -1.157 1.170 1.00 0.00 34 HIS A CA 20
ATOM 36447 C C . HIS A 1 34 ? -10.469 -2.541 0.814 1.00 0.00 34 HIS A C 20
ATOM 36448 O O . HIS A 1 34 ? -10.257 -2.857 -0.358 1.00 0.00 34 HIS A O 20
ATOM 36462 N N . TRP A 1 35 ? -10.324 -3.387 1.822 1.00 0.00 35 TRP A N 20
ATOM 36463 C CA . TRP A 1 35 ? -10.068 -4.810 1.696 1.00 0.00 35 TRP A CA 20
ATOM 36464 C C . TRP A 1 35 ? -10.973 -5.553 2.685 1.00 0.00 35 TRP A C 20
ATOM 36465 O O . TRP A 1 35 ? -11.838 -4.964 3.339 1.00 0.00 35 TRP A O 20
ATOM 36486 N N . ASP A 1 36 ? -10.806 -6.867 2.784 1.00 0.00 36 ASP A N 20
ATOM 36487 C CA . ASP A 1 36 ? -11.637 -7.751 3.592 1.00 0.00 36 ASP A CA 20
ATOM 36488 C C . ASP A 1 36 ? -10.748 -8.304 4.700 1.00 0.00 36 ASP A C 20
ATOM 36489 O O . ASP A 1 36 ? -9.607 -8.673 4.413 1.00 0.00 36 ASP A O 20
ATOM 36498 N N . PRO A 1 37 ? -11.224 -8.373 5.953 1.00 0.00 37 PRO A N 20
ATOM 36499 C CA . PRO A 1 37 ? -10.404 -8.728 7.102 1.00 0.00 37 PRO A CA 20
ATOM 36500 C C . PRO A 1 37 ? -9.971 -10.176 7.054 1.00 0.00 37 PRO A C 20
ATOM 36501 O O . PRO A 1 37 ? -10.807 -11.070 7.191 1.00 0.00 37 PRO A O 20
ATOM 36512 N N . VAL A 1 38 ? -8.675 -10.381 6.871 1.00 0.00 38 VAL A N 20
ATOM 36513 C CA . VAL A 1 38 ? -8.086 -11.640 6.632 1.00 0.00 38 VAL A CA 20
ATOM 36514 C C . VAL A 1 38 ? -8.137 -12.499 7.903 1.00 0.00 38 VAL A C 20
ATOM 36515 O O . VAL A 1 38 ? -7.988 -11.971 9.011 1.00 0.00 38 VAL A O 20
ATOM 36528 N N . PRO A 1 39 ? -8.359 -13.805 7.736 1.00 0.00 39 PRO A N 20
ATOM 36529 C CA . PRO A 1 39 ? -8.441 -14.798 8.798 1.00 0.00 39 PRO A CA 20
ATOM 36530 C C . PRO A 1 39 ? -7.129 -14.912 9.573 1.00 0.00 39 PRO A C 20
ATOM 36531 O O . PRO A 1 39 ? -6.070 -15.090 8.956 1.00 0.00 39 PRO A O 20
ATOM 36542 N N . LEU A 1 40 ? -7.181 -14.927 10.916 1.00 0.00 40 LEU A N 20
ATOM 36543 C CA . LEU A 1 40 ? -5.976 -15.126 11.738 1.00 0.00 40 LEU A CA 20
ATOM 36544 C C . LEU A 1 40 ? -5.268 -16.438 11.438 1.00 0.00 40 LEU A C 20
ATOM 36545 O O . LEU A 1 40 ? -4.036 -16.462 11.429 1.00 0.00 40 LEU A O 20
ATOM 36561 N N . LYS A 1 41 ? -6.013 -17.508 11.146 1.00 0.00 41 LYS A N 20
ATOM 36562 C CA . LYS A 1 41 ? -5.419 -18.793 10.799 1.00 0.00 41 LYS A CA 20
ATOM 36563 C C . LYS A 1 41 ? -4.390 -18.677 9.680 1.00 0.00 41 LYS A C 20
ATOM 36564 O O . LYS A 1 41 ? -3.365 -19.352 9.718 1.00 0.00 41 LYS A O 20
ATOM 36583 N N . SER A 1 42 ? -4.637 -17.802 8.712 1.00 0.00 42 SER A N 20
ATOM 36584 C CA . SER A 1 42 ? -3.754 -17.573 7.586 1.00 0.00 42 SER A CA 20
ATOM 36585 C C . SER A 1 42 ? -2.795 -16.397 7.807 1.00 0.00 42 SER A C 20
ATOM 36586 O O . SER A 1 42 ? -1.798 -16.315 7.094 1.00 0.00 42 SER A O 20
ATOM 36594 N N . ILE A 1 43 ? -3.021 -15.542 8.814 1.00 0.00 43 ILE A N 20
ATOM 36595 C CA . ILE A 1 43 ? -1.989 -14.616 9.298 1.00 0.00 43 ILE A CA 20
ATOM 36596 C C . ILE A 1 43 ? -0.865 -15.407 9.988 1.00 0.00 43 ILE A C 20
ATOM 36597 O O . ILE A 1 43 ? 0.289 -14.988 9.908 1.00 0.00 43 ILE A O 20
ATOM 36613 N N . ARG A 1 44 ? -1.185 -16.513 10.679 1.00 0.00 44 ARG A N 20
ATOM 36614 C CA . ARG A 1 44 ? -0.256 -17.330 11.476 1.00 0.00 44 ARG A CA 20
ATOM 36615 C C . ARG A 1 44 ? 0.433 -16.590 12.636 1.00 0.00 44 ARG A C 20
ATOM 36616 O O . ARG A 1 44 ? 1.273 -17.193 13.309 1.00 0.00 44 ARG A O 20
ATOM 36637 N N . GLY A 1 45 ? 0.059 -15.342 12.932 1.00 0.00 45 GLY A N 20
ATOM 36638 C CA . GLY A 1 45 ? 0.654 -14.540 13.992 1.00 0.00 45 GLY A CA 20
ATOM 36639 C C . GLY A 1 45 ? -0.234 -13.346 14.325 1.00 0.00 45 GLY A C 20
ATOM 36640 O O . GLY A 1 45 ? -1.407 -13.309 13.938 1.00 0.00 45 GLY A O 20
ATOM 36644 N N . HIS A 1 46 ? 0.298 -12.381 15.074 1.00 0.00 46 HIS A N 20
ATOM 36645 C CA . HIS A 1 46 ? -0.266 -11.041 15.179 1.00 0.00 46 HIS A CA 20
ATOM 36646 C C . HIS A 1 46 ? -0.048 -10.329 13.845 1.00 0.00 46 HIS A C 20
ATOM 36647 O O . HIS A 1 46 ? 1.088 -10.126 13.408 1.00 0.00 46 HIS A O 20
ATOM 36661 N N . LEU A 1 47 ? -1.151 -9.949 13.208 1.00 0.00 47 LEU A N 20
ATOM 36662 C CA . LEU A 1 47 ? -1.183 -9.046 12.073 1.00 0.00 47 LEU A CA 20
ATOM 36663 C C . LEU A 1 47 ? -0.583 -7.722 12.516 1.00 0.00 47 LEU A C 20
ATOM 36664 O O . LEU A 1 47 ? -1.061 -7.103 13.468 1.00 0.00 47 LEU A O 20
ATOM 36680 N N . GLN A 1 48 ? 0.458 -7.298 11.811 1.00 0.00 48 GLN A N 20
ATOM 36681 C CA . GLN A 1 48 ? 1.130 -6.029 12.045 1.00 0.00 48 GLN A CA 20
ATOM 36682 C C . GLN A 1 48 ? 0.435 -4.894 11.307 1.00 0.00 48 GLN A C 20
ATOM 36683 O O . GLN A 1 48 ? 0.410 -3.763 11.792 1.00 0.00 48 GLN A O 20
ATOM 36697 N N . GLY A 1 49 ? -0.140 -5.176 10.141 1.00 0.00 49 GLY A N 20
ATOM 36698 C CA . GLY A 1 49 ? -0.747 -4.167 9.310 1.00 0.00 49 GLY A CA 20
ATOM 36699 C C . GLY A 1 49 ? -0.793 -4.613 7.872 1.00 0.00 49 GLY A C 20
ATOM 36700 O O . GLY A 1 49 ? -0.296 -5.684 7.506 1.00 0.00 49 GLY A O 20
ATOM 36704 N N . TYR A 1 50 ? -1.313 -3.715 7.054 1.00 0.00 50 TYR A N 20
ATOM 36705 C CA . TYR A 1 50 ? -1.495 -3.885 5.630 1.00 0.00 50 TYR A CA 20
ATOM 36706 C C . TYR A 1 50 ? -0.620 -2.844 4.942 1.00 0.00 50 TYR A C 20
ATOM 36707 O O . TYR A 1 50 ? -0.841 -1.641 5.080 1.00 0.00 50 TYR A O 20
ATOM 36725 N N . ARG A 1 51 ? 0.415 -3.315 4.245 1.00 0.00 51 ARG A N 20
ATOM 36726 C CA . ARG A 1 51 ? 1.354 -2.484 3.514 1.00 0.00 51 ARG A CA 20
ATOM 36727 C C . ARG A 1 51 ? 0.761 -2.284 2.131 1.00 0.00 51 ARG A C 20
ATOM 36728 O O . ARG A 1 51 ? 0.653 -3.254 1.376 1.00 0.00 51 ARG A O 20
ATOM 36749 N N . ILE A 1 52 ? 0.304 -1.074 1.830 1.00 0.00 52 ILE A N 20
ATOM 36750 C CA . ILE A 1 52 ? -0.160 -0.712 0.499 1.00 0.00 52 ILE A CA 20
ATOM 36751 C C . ILE A 1 52 ? 1.091 -0.300 -0.278 1.00 0.00 52 ILE A C 20
ATOM 36752 O O . ILE A 1 52 ? 1.787 0.616 0.158 1.00 0.00 52 ILE A O 20
ATOM 36768 N N . TYR A 1 53 ? 1.383 -0.942 -1.410 1.00 0.00 53 TYR A N 20
ATOM 36769 C CA . TYR A 1 53 ? 2.225 -0.341 -2.446 1.00 0.00 53 TYR A CA 20
ATOM 36770 C C . TYR A 1 53 ? 1.295 0.372 -3.418 1.00 0.00 53 TYR A C 20
ATOM 36771 O O . TYR A 1 53 ? 0.119 0.023 -3.492 1.00 0.00 53 TYR A O 20
ATOM 36789 N N . TYR A 1 54 ? 1.786 1.410 -4.094 1.00 0.00 54 TYR A N 20
ATOM 36790 C CA . TYR A 1 54 ? 1.099 2.166 -5.125 1.00 0.00 54 TYR A CA 20
ATOM 36791 C C . TYR A 1 54 ? 2.121 2.926 -5.965 1.00 0.00 54 TYR A C 20
ATOM 36792 O O . TYR A 1 54 ? 3.256 3.150 -5.523 1.00 0.00 54 TYR A O 20
ATOM 36810 N N . TRP A 1 55 ? 1.741 3.328 -7.176 1.00 0.00 55 TRP A N 20
ATOM 36811 C CA . TRP A 1 55 ? 2.543 4.193 -8.028 1.00 0.00 55 TRP A CA 20
ATOM 36812 C C . TRP A 1 55 ? 1.648 5.066 -8.909 1.00 0.00 55 TRP A C 20
ATOM 36813 O O . TRP A 1 55 ? 0.531 4.669 -9.258 1.00 0.00 55 TRP A O 20
ATOM 36834 N N . LYS A 1 56 ? 2.156 6.240 -9.311 1.00 0.00 56 LYS A N 20
ATOM 36835 C CA . LYS A 1 56 ? 1.488 7.111 -10.275 1.00 0.00 56 LYS A CA 20
ATOM 36836 C C . LYS A 1 56 ? 1.556 6.365 -11.592 1.00 0.00 56 LYS A C 20
ATOM 36837 O O . LYS A 1 56 ? 2.636 5.997 -12.063 1.00 0.00 56 LYS A O 20
ATOM 36856 N N . THR A 1 57 ? 0.390 6.047 -12.133 1.00 0.00 57 THR A N 20
ATOM 36857 C CA . THR A 1 57 ? 0.312 5.380 -13.411 1.00 0.00 57 THR A CA 20
ATOM 36858 C C . THR A 1 57 ? 0.264 6.484 -14.465 1.00 0.00 57 THR A C 20
ATOM 36859 O O . THR A 1 57 ? -0.325 7.544 -14.250 1.00 0.00 57 THR A O 20
ATOM 36870 N N . GLN A 1 58 ? 0.897 6.249 -15.608 1.00 0.00 58 GLN A N 20
ATOM 36871 C CA . GLN A 1 58 ? 0.940 7.177 -16.724 1.00 0.00 58 GLN A CA 20
ATOM 36872 C C . GLN A 1 58 ? 0.411 6.391 -17.917 1.00 0.00 58 GLN A C 20
ATOM 36873 O O . GLN A 1 58 ? -0.805 6.329 -18.106 1.00 0.00 58 GLN A O 20
ATOM 36887 N N . SER A 1 59 ? 1.298 5.732 -18.665 1.00 0.00 59 SER A N 20
ATOM 36888 C CA . SER A 1 59 ? 0.984 4.896 -19.811 1.00 0.00 59 SER A CA 20
ATOM 36889 C C . SER A 1 59 ? 2.097 3.844 -19.930 1.00 0.00 59 SER A C 20
ATOM 36890 O O . SER A 1 59 ? 3.202 4.072 -19.425 1.00 0.00 59 SER A O 20
ATOM 36898 N N . SER A 1 60 ? 1.828 2.696 -20.561 1.00 0.00 60 SER A N 20
ATOM 36899 C CA . SER A 1 60 ? 2.622 1.475 -20.390 1.00 0.00 60 SER A CA 20
ATOM 36900 C C . SER A 1 60 ? 3.084 0.833 -21.707 1.00 0.00 60 SER A C 20
ATOM 36901 O O . SER A 1 60 ? 3.721 -0.222 -21.654 1.00 0.00 60 SER A O 20
ATOM 36909 N N . SER A 1 61 ? 2.799 1.420 -22.876 1.00 0.00 61 SER A N 20
ATOM 36910 C CA . SER A 1 61 ? 3.155 0.839 -24.171 1.00 0.00 61 SER A CA 20
ATOM 36911 C C . SER A 1 61 ? 3.952 1.870 -24.978 1.00 0.00 61 SER A C 20
ATOM 36912 O O . SER A 1 61 ? 3.402 2.906 -25.354 1.00 0.00 61 SER A O 20
ATOM 36920 N N . LYS A 1 62 ? 5.245 1.580 -25.200 1.00 0.00 62 LYS A N 20
ATOM 36921 C CA . LYS A 1 62 ? 6.262 2.383 -25.896 1.00 0.00 62 LYS A CA 20
ATOM 36922 C C . LYS A 1 62 ? 6.126 3.880 -25.610 1.00 0.00 62 LYS A C 20
ATOM 36923 O O . LYS A 1 62 ? 5.609 4.649 -26.421 1.00 0.00 62 LYS A O 20
ATOM 36942 N N . ARG A 1 63 ? 6.595 4.316 -24.442 1.00 0.00 63 ARG A N 20
ATOM 36943 C CA . ARG A 1 63 ? 6.572 5.718 -24.031 1.00 0.00 63 ARG A CA 20
ATOM 36944 C C . ARG A 1 63 ? 7.968 6.071 -23.564 1.00 0.00 63 ARG A C 20
ATOM 36945 O O . ARG A 1 63 ? 8.555 5.311 -22.793 1.00 0.00 63 ARG A O 20
ATOM 36966 N N . ASN A 1 64 ? 8.489 7.211 -24.003 1.00 0.00 64 ASN A N 20
ATOM 36967 C CA . ASN A 1 64 ? 9.707 7.789 -23.449 1.00 0.00 64 ASN A CA 20
ATOM 36968 C C . ASN A 1 64 ? 9.393 8.262 -22.029 1.00 0.00 64 ASN A C 20
ATOM 36969 O O . ASN A 1 64 ? 8.499 9.093 -21.851 1.00 0.00 64 ASN A O 20
ATOM 36980 N N . ARG A 1 65 ? 10.094 7.734 -21.021 1.00 0.00 65 ARG A N 20
ATOM 36981 C CA . ARG A 1 65 ? 9.982 8.168 -19.627 1.00 0.00 65 ARG A CA 20
ATOM 36982 C C . ARG A 1 65 ? 11.295 7.805 -18.924 1.00 0.00 65 ARG A C 20
ATOM 36983 O O . ARG A 1 65 ? 11.895 6.789 -19.280 1.00 0.00 65 ARG A O 20
ATOM 37004 N N . ARG A 1 66 ? 11.730 8.583 -17.918 1.00 0.00 66 ARG A N 20
ATOM 37005 C CA . ARG A 1 66 ? 12.886 8.234 -17.078 1.00 0.00 66 ARG A CA 20
ATOM 37006 C C . ARG A 1 66 ? 12.682 6.881 -16.389 1.00 0.00 66 ARG A C 20
ATOM 37007 O O . ARG A 1 66 ? 13.188 5.855 -16.852 1.00 0.00 66 ARG A O 20
ATOM 37028 N N . HIS A 1 67 ? 11.981 6.870 -15.258 1.00 0.00 67 HIS A N 20
ATOM 37029 C CA . HIS A 1 67 ? 11.812 5.725 -14.374 1.00 0.00 67 HIS A CA 20
ATOM 37030 C C . HIS A 1 67 ? 10.485 5.888 -13.633 1.00 0.00 67 HIS A C 20
ATOM 37031 O O . HIS A 1 67 ? 9.902 6.975 -13.655 1.00 0.00 67 HIS A O 20
ATOM 37045 N N . ILE A 1 68 ? 9.989 4.823 -13.001 1.00 0.00 68 ILE A N 20
ATOM 37046 C CA . ILE A 1 68 ? 8.694 4.829 -12.325 1.00 0.00 68 ILE A CA 20
ATOM 37047 C C . ILE A 1 68 ? 8.938 5.224 -10.870 1.00 0.00 68 ILE A C 20
ATOM 37048 O O . ILE A 1 68 ? 9.715 4.589 -10.149 1.00 0.00 68 ILE A O 20
ATOM 37064 N N . GLU A 1 69 ? 8.283 6.298 -10.448 1.00 0.00 69 GLU A N 20
ATOM 37065 C CA . GLU A 1 69 ? 8.141 6.666 -9.047 1.00 0.00 69 GLU A CA 20
ATOM 37066 C C . GLU A 1 69 ? 7.152 5.671 -8.419 1.00 0.00 69 GLU A C 20
ATOM 37067 O O . GLU A 1 69 ? 6.079 5.430 -8.979 1.00 0.00 69 GLU A O 20
ATOM 37079 N N . LYS A 1 70 ? 7.524 5.030 -7.307 1.00 0.00 70 LYS A N 20
ATOM 37080 C CA . LYS A 1 70 ? 6.661 4.126 -6.549 1.00 0.00 70 LYS A CA 20
ATOM 37081 C C . LYS A 1 70 ? 6.733 4.493 -5.076 1.00 0.00 70 LYS A C 20
ATOM 37082 O O . LYS A 1 70 ? 7.754 5.017 -4.611 1.00 0.00 70 LYS A O 20
ATOM 37101 N N . LYS A 1 71 ? 5.698 4.134 -4.323 1.00 0.00 71 LYS A N 20
ATOM 37102 C CA . LYS A 1 71 ? 5.596 4.432 -2.903 1.00 0.00 71 LYS A CA 20
ATOM 37103 C C . LYS A 1 71 ? 4.986 3.276 -2.127 1.00 0.00 71 LYS A C 20
ATOM 37104 O O . LYS A 1 71 ? 4.500 2.298 -2.699 1.00 0.00 71 LYS A O 20
ATOM 37123 N N . ILE A 1 72 ? 5.037 3.411 -0.802 1.00 0.00 72 ILE A N 20
ATOM 37124 C CA . ILE A 1 72 ? 4.485 2.489 0.169 1.00 0.00 72 ILE A CA 20
ATOM 37125 C C . ILE A 1 72 ? 3.684 3.329 1.167 1.00 0.00 72 ILE A C 20
ATOM 37126 O O . ILE A 1 72 ? 4.056 4.469 1.453 1.00 0.00 72 ILE A O 20
ATOM 37142 N N . LEU A 1 73 ? 2.614 2.771 1.723 1.00 0.00 73 LEU A N 20
ATOM 37143 C CA . LEU A 1 73 ? 1.801 3.326 2.799 1.00 0.00 73 LEU A CA 20
ATOM 37144 C C . LEU A 1 73 ? 1.637 2.243 3.864 1.00 0.00 73 LEU A C 20
ATOM 37145 O O . LEU A 1 73 ? 1.617 1.048 3.550 1.00 0.00 73 LEU A O 20
ATOM 37161 N N . THR A 1 74 ? 1.550 2.659 5.125 1.00 0.00 74 THR A N 20
ATOM 37162 C CA . THR A 1 74 ? 1.708 1.789 6.284 1.00 0.00 74 THR A CA 20
ATOM 37163 C C . THR A 1 74 ? 0.422 1.832 7.110 1.00 0.00 74 THR A C 20
ATOM 37164 O O . THR A 1 74 ? 0.268 2.674 7.998 1.00 0.00 74 THR A O 20
ATOM 37175 N N . PHE A 1 75 ? -0.509 0.920 6.836 1.00 0.00 75 PHE A N 20
ATOM 37176 C CA . PHE A 1 75 ? -1.728 0.799 7.622 1.00 0.00 75 PHE A CA 20
ATOM 37177 C C . PHE A 1 75 ? -1.489 -0.250 8.686 1.00 0.00 75 PHE A C 20
ATOM 37178 O O . PHE A 1 75 ? -1.925 -1.392 8.562 1.00 0.00 75 PHE A O 20
ATOM 37195 N N . GLN A 1 76 ? -0.756 0.138 9.729 1.00 0.00 76 GLN A N 20
ATOM 37196 C CA . GLN A 1 76 ? -0.515 -0.732 10.863 1.00 0.00 76 GLN A CA 20
ATOM 37197 C C . GLN A 1 76 ? -1.832 -0.970 11.608 1.00 0.00 76 GLN A C 20
ATOM 37198 O O . GLN A 1 76 ? -2.649 -0.054 11.747 1.00 0.00 76 GLN A O 20
ATOM 37212 N N . GLY A 1 77 ? -2.006 -2.171 12.142 1.00 0.00 77 GLY A N 20
ATOM 37213 C CA . GLY A 1 77 ? -3.227 -2.606 12.806 1.00 0.00 77 GLY A CA 20
ATOM 37214 C C . GLY A 1 77 ? -4.201 -3.300 11.848 1.00 0.00 77 GLY A C 20
ATOM 37215 O O . GLY A 1 77 ? -4.053 -3.248 10.627 1.00 0.00 77 GLY A O 20
ATOM 37219 N N . SER A 1 78 ? -5.211 -3.953 12.416 1.00 0.00 78 SER A N 20
ATOM 37220 C CA . SER A 1 78 ? -6.131 -4.894 11.776 1.00 0.00 78 SER A CA 20
ATOM 37221 C C . SER A 1 78 ? -7.268 -4.250 10.959 1.00 0.00 78 SER A C 20
ATOM 37222 O O . SER A 1 78 ? -8.242 -4.936 10.624 1.00 0.00 78 SER A O 20
ATOM 37230 N N . LYS A 1 79 ? -7.145 -2.965 10.607 1.00 0.00 79 LYS A N 20
ATOM 37231 C CA . LYS A 1 79 ? -8.066 -2.221 9.744 1.00 0.00 79 LYS A CA 20
ATOM 37232 C C . LYS A 1 79 ? -8.380 -2.942 8.440 1.00 0.00 79 LYS A C 20
ATOM 37233 O O . LYS A 1 79 ? -7.649 -3.836 8.007 1.00 0.00 79 LYS A O 20
ATOM 37252 N N . THR A 1 80 ? -9.448 -2.490 7.792 1.00 0.00 80 THR A N 20
ATOM 37253 C CA . THR A 1 80 ? -9.910 -3.008 6.510 1.00 0.00 80 THR A CA 20
ATOM 37254 C C . THR A 1 80 ? -10.058 -1.928 5.448 1.00 0.00 80 THR A C 20
ATOM 37255 O O . THR A 1 80 ? -10.561 -2.190 4.360 1.00 0.00 80 THR A O 20
ATOM 37266 N N . HIS A 1 81 ? -9.578 -0.727 5.742 1.00 0.00 81 HIS A N 20
ATOM 37267 C CA . HIS A 1 81 ? -9.515 0.380 4.810 1.00 0.00 81 HIS A CA 20
ATOM 37268 C C . HIS A 1 81 ? -8.308 1.245 5.150 1.00 0.00 81 HIS A C 20
ATOM 37269 O O . HIS A 1 81 ? -7.731 1.130 6.239 1.00 0.00 81 HIS A O 20
ATOM 37283 N N . GLY A 1 82 ? -7.918 2.094 4.209 1.00 0.00 82 GLY A N 20
ATOM 37284 C CA . GLY A 1 82 ? -6.805 3.011 4.335 1.00 0.00 82 GLY A CA 20
ATOM 37285 C C . GLY A 1 82 ? -6.939 4.084 3.266 1.00 0.00 82 GLY A C 20
ATOM 37286 O O . GLY A 1 82 ? -7.710 3.933 2.317 1.00 0.00 82 GLY A O 20
ATOM 37290 N N . MET A 1 83 ? -6.178 5.162 3.418 1.00 0.00 83 MET A N 20
ATOM 37291 C CA . MET A 1 83 ? -6.328 6.378 2.646 1.00 0.00 83 MET A CA 20
ATOM 37292 C C . MET A 1 83 ? -5.120 6.552 1.733 1.00 0.00 83 MET A C 20
ATOM 37293 O O . MET A 1 83 ? -4.000 6.210 2.106 1.00 0.00 83 MET A O 20
ATOM 37307 N N . LEU A 1 84 ? -5.301 7.195 0.588 1.00 0.00 84 LEU A N 20
ATOM 37308 C CA . LEU A 1 84 ? -4.227 7.677 -0.265 1.00 0.00 84 LEU A CA 20
ATOM 37309 C C . LEU A 1 84 ? -4.314 9.206 -0.293 1.00 0.00 84 LEU A C 20
ATOM 37310 O O . LEU A 1 84 ? -4.880 9.762 -1.234 1.00 0.00 84 LEU A O 20
ATOM 37326 N N . PRO A 1 85 ? -3.812 9.909 0.739 1.00 0.00 85 PRO A N 20
ATOM 37327 C CA . PRO A 1 85 ? -3.572 11.343 0.681 1.00 0.00 85 PRO A CA 20
ATOM 37328 C C . PRO A 1 85 ? -2.177 11.626 0.099 1.00 0.00 85 PRO A C 20
ATOM 37329 O O . PRO A 1 85 ? -1.301 10.753 0.123 1.00 0.00 85 PRO A O 20
ATOM 37340 N N . GLY A 1 86 ? -1.939 12.858 -0.354 1.00 0.00 86 GLY A N 20
ATOM 37341 C CA . GLY A 1 86 ? -0.658 13.288 -0.920 1.00 0.00 86 GLY A CA 20
ATOM 37342 C C . GLY A 1 86 ? -0.491 12.915 -2.395 1.00 0.00 86 GLY A C 20
ATOM 37343 O O . GLY A 1 86 ? 0.628 12.907 -2.899 1.00 0.00 86 GLY A O 20
ATOM 37347 N N . LEU A 1 87 ? -1.584 12.549 -3.069 1.00 0.00 87 LEU A N 20
ATOM 37348 C CA . LEU A 1 87 ? -1.623 12.139 -4.471 1.00 0.00 87 LEU A CA 20
ATOM 37349 C C . LEU A 1 87 ? -1.944 13.360 -5.330 1.00 0.00 87 LEU A C 20
ATOM 37350 O O . LEU A 1 87 ? -2.336 14.397 -4.794 1.00 0.00 87 LEU A O 20
ATOM 37366 N N . GLU A 1 88 ? -1.844 13.215 -6.650 1.00 0.00 88 GLU A N 20
ATOM 37367 C CA . GLU A 1 88 ? -2.259 14.222 -7.624 1.00 0.00 88 GLU A CA 20
ATOM 37368 C C . GLU A 1 88 ? -3.656 13.889 -8.165 1.00 0.00 88 GLU A C 20
ATOM 37369 O O . GLU A 1 88 ? -4.071 12.725 -8.137 1.00 0.00 88 GLU A O 20
ATOM 37381 N N . PRO A 1 89 ? -4.374 14.903 -8.672 1.00 0.00 89 PRO A N 20
ATOM 37382 C CA . PRO A 1 89 ? -5.597 14.742 -9.437 1.00 0.00 89 PRO A CA 20
ATOM 37383 C C . PRO A 1 89 ? -5.339 14.434 -10.926 1.00 0.00 89 PRO A C 20
ATOM 37384 O O . PRO A 1 89 ? -4.200 14.439 -11.411 1.00 0.00 89 PRO A O 20
ATOM 37395 N N . PHE A 1 90 ? -6.450 14.223 -11.645 1.00 0.00 90 PHE A N 20
ATOM 37396 C CA . PHE A 1 90 ? -6.574 13.929 -13.072 1.00 0.00 90 PHE A CA 20
ATOM 37397 C C . PHE A 1 90 ? -5.456 12.995 -13.563 1.00 0.00 90 PHE A C 20
ATOM 37398 O O . PHE A 1 90 ? -4.662 13.317 -14.446 1.00 0.00 90 PHE A O 20
ATOM 37415 N N . SER A 1 91 ? -5.363 11.826 -12.935 1.00 0.00 91 SER A N 20
ATOM 37416 C CA . SER A 1 91 ? -4.402 10.770 -13.215 1.00 0.00 91 SER A CA 20
ATOM 37417 C C . SER A 1 91 ? -5.031 9.417 -12.876 1.00 0.00 91 SER A C 20
ATOM 37418 O O . SER A 1 91 ? -5.954 9.349 -12.054 1.00 0.00 91 SER A O 20
ATOM 37426 N N . HIS A 1 92 ? -4.509 8.342 -13.472 1.00 0.00 92 HIS A N 20
ATOM 37427 C CA . HIS A 1 92 ? -4.760 6.980 -13.028 1.00 0.00 92 HIS A CA 20
ATOM 37428 C C . HIS A 1 92 ? -3.673 6.610 -12.015 1.00 0.00 92 HIS A C 20
ATOM 37429 O O . HIS A 1 92 ? -2.533 7.076 -12.107 1.00 0.00 92 HIS A O 20
ATOM 37443 N N . TYR A 1 93 ? -4.005 5.732 -11.080 1.00 0.00 93 TYR A N 20
ATOM 37444 C CA . TYR A 1 93 ? -3.092 5.183 -10.096 1.00 0.00 93 TYR A CA 20
ATOM 37445 C C . TYR A 1 93 ? -3.325 3.687 -10.018 1.00 0.00 93 TYR A C 20
ATOM 37446 O O . TYR A 1 93 ? -4.428 3.216 -10.301 1.00 0.00 93 TYR A O 20
ATOM 37464 N N . THR A 1 94 ? -2.289 2.967 -9.596 1.00 0.00 94 THR A N 20
ATOM 37465 C CA . THR A 1 94 ? -2.337 1.541 -9.304 1.00 0.00 94 THR A CA 20
ATOM 37466 C C . THR A 1 94 ? -1.807 1.382 -7.876 1.00 0.00 94 THR A C 20
ATOM 37467 O O . THR A 1 94 ? -0.859 2.085 -7.517 1.00 0.00 94 THR A O 20
ATOM 37478 N N . LEU A 1 95 ? -2.423 0.522 -7.063 1.00 0.00 95 LEU A N 20
ATOM 37479 C CA . LEU A 1 95 ? -2.051 0.174 -5.690 1.00 0.00 95 LEU A CA 20
ATOM 37480 C C . LEU A 1 95 ? -2.344 -1.303 -5.436 1.00 0.00 95 LEU A C 20
ATOM 37481 O O . LEU A 1 95 ? -3.148 -1.908 -6.145 1.00 0.00 95 LEU A O 20
ATOM 37497 N N . ASN A 1 96 ? -1.764 -1.882 -4.388 1.00 0.00 96 ASN A N 20
ATOM 37498 C CA . ASN A 1 96 ? -2.137 -3.207 -3.882 1.00 0.00 96 ASN A CA 20
ATOM 37499 C C . ASN A 1 96 ? -2.255 -3.128 -2.355 1.00 0.00 96 ASN A C 20
ATOM 37500 O O . ASN A 1 96 ? -2.108 -2.058 -1.771 1.00 0.00 96 ASN A O 20
ATOM 37511 N N . VAL A 1 97 ? -2.510 -4.257 -1.696 1.00 0.00 97 VAL A N 20
ATOM 37512 C CA . VAL A 1 97 ? -2.520 -4.434 -0.254 1.00 0.00 97 VAL A CA 20
ATOM 37513 C C . VAL A 1 97 ? -1.767 -5.748 0.028 1.00 0.00 97 VAL A C 20
ATOM 37514 O O . VAL A 1 97 ? -1.926 -6.734 -0.699 1.00 0.00 97 VAL A O 20
ATOM 37527 N N . ARG A 1 98 ? -0.934 -5.795 1.074 1.00 0.00 98 ARG A N 20
ATOM 37528 C CA . ARG A 1 98 ? -0.120 -6.960 1.442 1.00 0.00 98 ARG A CA 20
ATOM 37529 C C . ARG A 1 98 ? -0.122 -7.068 2.959 1.00 0.00 98 ARG A C 20
ATOM 37530 O O . ARG A 1 98 ? 0.088 -6.050 3.622 1.00 0.00 98 ARG A O 20
ATOM 37551 N N . VAL A 1 99 ? -0.436 -8.237 3.512 1.00 0.00 99 VAL A N 20
ATOM 37552 C CA . VAL A 1 99 ? -0.402 -8.441 4.954 1.00 0.00 99 VAL A CA 20
ATOM 37553 C C . VAL A 1 99 ? 1.067 -8.544 5.379 1.00 0.00 99 VAL A C 20
ATOM 37554 O O . VAL A 1 99 ? 1.926 -8.986 4.608 1.00 0.00 99 VAL A O 20
ATOM 37567 N N . VAL A 1 100 ? 1.341 -8.188 6.632 1.00 0.00 100 VAL A N 20
ATOM 37568 C CA . VAL A 1 100 ? 2.627 -8.364 7.287 1.00 0.00 100 VAL A CA 20
ATOM 37569 C C . VAL A 1 100 ? 2.322 -8.852 8.698 1.00 0.00 100 VAL A C 20
ATOM 37570 O O . VAL A 1 100 ? 1.295 -8.488 9.282 1.00 0.00 100 VAL A O 20
ATOM 37583 N N . ASN A 1 101 ? 3.223 -9.637 9.271 1.00 0.00 101 ASN A N 20
ATOM 37584 C CA . ASN A 1 101 ? 3.149 -10.088 10.652 1.00 0.00 101 ASN A CA 20
ATOM 37585 C C . ASN A 1 101 ? 4.544 -10.030 11.273 1.00 0.00 101 ASN A C 20
ATOM 37586 O O . ASN A 1 101 ? 5.454 -9.448 10.680 1.00 0.00 101 ASN A O 20
ATOM 37597 N N . GLY A 1 102 ? 4.719 -10.616 12.459 1.00 0.00 102 GLY A N 20
ATOM 37598 C CA . GLY A 1 102 ? 5.970 -10.611 13.213 1.00 0.00 102 GLY A CA 20
ATOM 37599 C C . GLY A 1 102 ? 7.179 -11.241 12.514 1.00 0.00 102 GLY A C 20
ATOM 37600 O O . GLY A 1 102 ? 8.283 -11.157 13.059 1.00 0.00 102 GLY A O 20
ATOM 37604 N N . LYS A 1 103 ? 7.029 -11.858 11.337 1.00 0.00 103 LYS A N 20
ATOM 37605 C CA . LYS A 1 103 ? 8.114 -12.519 10.615 1.00 0.00 103 LYS A CA 20
ATOM 37606 C C . LYS A 1 103 ? 8.343 -11.878 9.244 1.00 0.00 103 LYS A C 20
ATOM 37607 O O . LYS A 1 103 ? 9.502 -11.609 8.920 1.00 0.00 103 LYS A O 20
ATOM 37626 N N . GLY A 1 104 ? 7.315 -11.633 8.425 1.00 0.00 104 GLY A N 20
ATOM 37627 C CA . GLY A 1 104 ? 7.540 -11.193 7.048 1.00 0.00 104 GLY A CA 20
ATOM 37628 C C . GLY A 1 104 ? 6.252 -10.901 6.287 1.00 0.00 104 GLY A C 20
ATOM 37629 O O . GLY A 1 104 ? 5.187 -10.751 6.891 1.00 0.00 104 GLY A O 20
ATOM 37633 N N . GLU A 1 105 ? 6.372 -10.766 4.961 1.00 0.00 105 GLU A N 20
ATOM 37634 C CA . GLU A 1 105 ? 5.256 -10.556 4.036 1.00 0.00 105 GLU A CA 20
ATOM 37635 C C . GLU A 1 105 ? 4.803 -11.897 3.435 1.00 0.00 105 GLU A C 20
ATOM 37636 O O . GLU A 1 105 ? 5.508 -12.908 3.540 1.00 0.00 105 GLU A O 20
ATOM 37648 N N . GLY A 1 106 ? 3.641 -11.890 2.773 1.00 0.00 106 GLY A N 20
ATOM 37649 C CA . GLY A 1 106 ? 3.092 -13.007 2.003 1.00 0.00 106 GLY A CA 20
ATOM 37650 C C . GLY A 1 106 ? 2.682 -12.598 0.582 1.00 0.00 106 GLY A C 20
ATOM 37651 O O . GLY A 1 106 ? 3.206 -11.617 0.054 1.00 0.00 106 GLY A O 20
ATOM 37655 N N . PRO A 1 107 ? 1.773 -13.338 -0.073 1.00 0.00 107 PRO A N 20
ATOM 37656 C CA . PRO A 1 107 ? 1.285 -12.998 -1.410 1.00 0.00 107 PRO A CA 20
ATOM 37657 C C . PRO A 1 107 ? 0.471 -11.711 -1.362 1.00 0.00 107 PRO A C 20
ATOM 37658 O O . PRO A 1 107 ? -0.155 -11.418 -0.343 1.00 0.00 107 PRO A O 20
ATOM 37669 N N . ALA A 1 108 ? 0.463 -10.949 -2.452 1.00 0.00 108 ALA A N 20
ATOM 37670 C CA . ALA A 1 108 ? -0.196 -9.655 -2.495 1.00 0.00 108 ALA A CA 20
ATOM 37671 C C . ALA A 1 108 ? -1.622 -9.752 -3.043 1.00 0.00 108 ALA A C 20
ATOM 37672 O O . ALA A 1 108 ? -2.033 -10.760 -3.631 1.00 0.00 108 ALA A O 20
ATOM 37679 N N . SER A 1 109 ? -2.401 -8.693 -2.824 1.00 0.00 109 SER A N 20
ATOM 37680 C CA . SER A 1 109 ? -3.753 -8.587 -3.344 1.00 0.00 109 SER A CA 20
ATOM 37681 C C . SER A 1 109 ? -3.724 -8.427 -4.875 1.00 0.00 109 SER A C 20
ATOM 37682 O O . SER A 1 109 ? -2.644 -8.273 -5.456 1.00 0.00 109 SER A O 20
ATOM 37690 N N . PRO A 1 110 ? -4.892 -8.370 -5.543 1.00 0.00 110 PRO A N 20
ATOM 37691 C CA . PRO A 1 110 ? -4.987 -7.779 -6.870 1.00 0.00 110 PRO A CA 20
ATOM 37692 C C . PRO A 1 110 ? -4.327 -6.399 -6.879 1.00 0.00 110 PRO A C 20
ATOM 37693 O O . PRO A 1 110 ? -4.408 -5.678 -5.874 1.00 0.00 110 PRO A O 20
ATOM 37704 N N . ASP A 1 111 ? -3.728 -6.031 -8.010 1.00 0.00 111 ASP A N 20
ATOM 37705 C CA . ASP A 1 111 ? -3.266 -4.668 -8.263 1.00 0.00 111 ASP A CA 20
ATOM 37706 C C . ASP A 1 111 ? -4.538 -3.904 -8.619 1.00 0.00 111 ASP A C 20
ATOM 37707 O O . ASP A 1 111 ? -5.081 -4.074 -9.716 1.00 0.00 111 ASP A O 20
ATOM 37716 N N . ARG A 1 112 ? -5.092 -3.156 -7.670 1.00 0.00 112 ARG A N 20
ATOM 37717 C CA . ARG A 1 112 ? -6.253 -2.308 -7.940 1.00 0.00 112 ARG A CA 20
ATOM 37718 C C . ARG A 1 112 ? -5.827 -1.054 -8.687 1.00 0.00 112 ARG A C 20
ATOM 37719 O O . ARG A 1 112 ? -4.661 -0.665 -8.643 1.00 0.00 112 ARG A O 20
ATOM 37740 N N . VAL A 1 113 ? -6.796 -0.374 -9.299 1.00 0.00 113 VAL A N 20
ATOM 37741 C CA . VAL A 1 113 ? -6.583 0.909 -9.952 1.00 0.00 113 VAL A CA 20
ATOM 37742 C C . VAL A 1 113 ? -7.709 1.872 -9.592 1.00 0.00 113 VAL A C 20
ATOM 37743 O O . VAL A 1 113 ? -8.816 1.433 -9.252 1.00 0.00 113 VAL A O 20
ATOM 37756 N N . PHE A 1 114 ? -7.446 3.173 -9.707 1.00 0.00 114 PHE A N 20
ATOM 37757 C CA . PHE A 1 114 ? -8.430 4.229 -9.527 1.00 0.00 114 PHE A CA 20
ATOM 37758 C C . PHE A 1 114 ? -8.047 5.428 -10.395 1.00 0.00 114 PHE A C 20
ATOM 37759 O O . PHE A 1 114 ? -6.857 5.692 -10.580 1.00 0.00 114 PHE A O 20
ATOM 37776 N N . ASN A 1 115 ? -9.032 6.170 -10.917 1.00 0.00 115 ASN A N 20
ATOM 37777 C CA . ASN A 1 115 ? -8.833 7.455 -11.577 1.00 0.00 115 ASN A CA 20
ATOM 37778 C C . ASN A 1 115 ? -9.398 8.543 -10.686 1.00 0.00 115 ASN A C 20
ATOM 37779 O O . ASN A 1 115 ? -10.419 8.337 -10.029 1.00 0.00 115 ASN A O 20
ATOM 37790 N N . THR A 1 116 ? -8.752 9.702 -10.690 1.00 0.00 116 THR A N 20
ATOM 37791 C CA . THR A 1 116 ? -9.197 10.868 -9.942 1.00 0.00 116 THR A CA 20
ATOM 37792 C C . THR A 1 116 ? -10.293 11.638 -10.688 1.00 0.00 116 THR A C 20
ATOM 37793 O O . THR A 1 116 ? -10.505 11.361 -11.873 1.00 0.00 116 THR A O 20
ATOM 37804 N N . PRO A 1 117 ? -10.964 12.613 -10.032 1.00 0.00 117 PRO A N 20
ATOM 37805 C CA . PRO A 1 117 ? -12.016 13.390 -10.658 1.00 0.00 117 PRO A CA 20
ATOM 37806 C C . PRO A 1 117 ? -11.408 14.284 -11.738 1.00 0.00 117 PRO A C 20
ATOM 37807 O O . PRO A 1 117 ? -11.544 13.984 -12.925 1.00 0.00 117 PRO A O 20
ATOM 37818 N N . GLU A 1 118 ? -10.731 15.366 -11.335 1.00 0.00 118 GLU A N 20
ATOM 37819 C CA . GLU A 1 118 ? -10.047 16.310 -12.218 1.00 0.00 118 GLU A CA 20
ATOM 37820 C C . GLU A 1 118 ? -9.225 17.316 -11.400 1.00 0.00 118 GLU A C 20
ATOM 37821 O O . GLU A 1 118 ? -8.104 17.653 -11.751 1.00 0.00 118 GLU A O 20
ATOM 37833 N N . GLY A 1 119 ? -9.769 17.760 -10.271 1.00 0.00 119 GLY A N 20
ATOM 37834 C CA . GLY A 1 119 ? -9.182 18.754 -9.374 1.00 0.00 119 GLY A CA 20
ATOM 37835 C C . GLY A 1 119 ? -9.496 20.186 -9.811 1.00 0.00 119 GLY A C 20
ATOM 37836 O O . GLY A 1 119 ? -9.623 20.471 -11.001 1.00 0.00 119 GLY A O 20
ATOM 37840 N N . SER A 1 120 ? -9.636 21.082 -8.831 1.00 0.00 120 SER A N 20
ATOM 37841 C CA . SER A 1 120 ? -9.840 22.529 -8.914 1.00 0.00 120 SER A CA 20
ATOM 37842 C C . SER A 1 120 ? -10.833 23.081 -9.963 1.00 0.00 120 SER A C 20
ATOM 37843 O O . SER A 1 120 ? -10.742 24.257 -10.328 1.00 0.00 120 SER A O 20
ATOM 37851 N N . GLY A 1 121 ? -11.800 22.293 -10.429 1.00 0.00 121 GLY A N 20
ATOM 37852 C CA . GLY A 1 121 ? -12.861 22.736 -11.326 1.00 0.00 121 GLY A CA 20
ATOM 37853 C C . GLY A 1 121 ? -14.075 23.210 -10.521 1.00 0.00 121 GLY A C 20
ATOM 37854 O O . GLY A 1 121 ? -14.197 22.865 -9.338 1.00 0.00 121 GLY A O 20
ATOM 37858 N N . PRO A 1 122 ? -14.990 23.972 -11.139 1.00 0.00 122 PRO A N 20
ATOM 37859 C CA . PRO A 1 122 ? -16.072 24.655 -10.448 1.00 0.00 122 PRO A CA 20
ATOM 37860 C C . PRO A 1 122 ? -17.146 23.685 -9.958 1.00 0.00 122 PRO A C 20
ATOM 37861 O O . PRO A 1 122 ? -17.223 22.532 -10.389 1.00 0.00 122 PRO A O 20
ATOM 37872 N N . SER A 1 123 ? -18.026 24.194 -9.097 1.00 0.00 123 SER A N 20
ATOM 37873 C CA . SER A 1 123 ? -19.306 23.597 -8.755 1.00 0.00 123 SER A CA 20
ATOM 37874 C C . SER A 1 123 ? -20.299 24.739 -8.575 1.00 0.00 123 SER A C 20
ATOM 37875 O O . SER A 1 123 ? -20.143 25.584 -7.690 1.00 0.00 123 SER A O 20
ATOM 37883 N N . SER A 1 124 ? -21.251 24.827 -9.494 1.00 0.00 124 SER A N 20
ATOM 37884 C CA . SER A 1 124 ? -22.469 25.601 -9.358 1.00 0.00 124 SER A CA 20
ATOM 37885 C C . SER A 1 124 ? -23.426 25.004 -10.388 1.00 0.00 124 SER A C 20
ATOM 37886 O O . SER A 1 124 ? -22.978 24.537 -11.446 1.00 0.00 124 SER A O 20
ATOM 37894 N N . GLY A 1 125 ? -24.723 25.031 -10.096 1.00 0.00 125 GLY A N 20
ATOM 37895 C CA . GLY A 1 125 ? -25.770 24.381 -10.881 1.00 0.00 125 GLY A CA 20
ATOM 37896 C C . GLY A 1 125 ? -26.839 23.868 -9.935 1.00 0.00 125 GLY A C 20
ATOM 37897 O O . GLY A 1 125 ? -26.725 24.113 -8.706 1.00 0.00 125 GLY A O 20
#

Solvent-accessible surface area: 8528 Å² total; per-residue (Å²): 136,107,121,62,116,119,71,126,111,69,85,64,62,12,108,80,23,3,34,94,10,124,31,59,50,71,76,10,62,36,1,33,0,45,8,62,88,19,77,126,175,3,4,117,33,147,41,101,6,4,90,0,70,11,64,66,38,149,73,84,59,163,222,134,203,181,115,99,126,132,123,83,22,90,37,134,32,81,83,46,84,4,64,0,73,70,12,85,26,152,19,53,14,12,0,18,0,68,0,29,6,58,106,22,77,9,60,40,12,77,83,82,81,12,102,2,82,127,31,101,55,143,102,122,122

Nearest PDB structures (foldseek):
  1uen-assembly1_A  TM=8.311E-01  e=4.247E-19  Homo sapiens
  8afp-assembly1_A  TM=8.466E-01  e=1.105E-08  Homo sapiens
  7y8s-assembly1_A  TM=8.199E-01  e=4.102E-06  Chelicerata
  6vwh-assembly1_B  TM=7.096E-01  e=4.559E-06  Homo sapiens
  2e3v-assembly1_A  TM=6.789E-01  e=1.457E-05  Homo sapiens

Foldseek 3Di:
DPDDDDDDDDLQAAADAFEAKDKAADAQFKIKIFTDQDDVVRNSAPWQAKKKKKWFDDDDPDDDDDDTDIDIDTGTDRDGMDMRGPDGAQGKMWMWIWIAHPPGTYDIYPGDMDHHDHPDDDDDD

CATH classification: 2.60.40.10

Radius of gyration: 17.82 Å; Cα contacts (8 Å, |Δi|>4): 287; chains: 1; bounding box: 32×60×36 Å

Sequence (125 aa):
GSSGSSGHSGEDLPMVAPGNVRVNVVNSTLAEVHWDPVPLKSIRGHLQGYRIYYWKTQSSSKRNRRHIEKKILTFQGSKTHGMLPGLEPFSHYTLNVRVVNGKGEGPASPDRVFNTPEGSGPSSGGSSGSSGHSGEDLPMVAPGNVRVNVVNSTLAEVHWDPVPLKSIRGHLQGYRIYYWKTQSSSKRNRRHIEKKILTFQGSKTHGMLPGLEPFSHYTLNVRVVNGKGEGPASPDRVFNTPEGSGPSSGGSSGSSGHSGEDLPMVAPGNVRVNVVNSTLAEVHWDPVPLKSIRGHLQGYRIYYWKTQSSSKRNRRHIEKKILTFQGSKTHGMLPGLEPFSHYTLNVRVVNGKGEGPASPDRVFNTPEGSGPSSGGSSGSSGHSGEDLPMVAPGNVRVNVVNSTLAEVHWDPVPLKSIRGHLQGYRIYYWKTQSSSKRNRRHIEKKILTFQGSKTHGMLPGLEPFSHYTLNVRVVNGKGEGPASPDRVFNTPEGSGPSSGGSSGSSGHSGEDLPMVAPGNVRVNVVNSTLAEVHWDPVPLKSIRGHLQGYRIYYWKTQSSSKRNRRHIEKKILTFQGSKTHGMLPGLEPFSHYTLNVRVVNGKGEGPASPDRVFNTPEGSGPSSGGSSGSSGHSGEDLPMVAPGNVRVNVVNSTLAEVHWDPVPLKSIRGHLQGYRIYYWKTQSSSKRNRRHIEKKILTFQGSKTHGMLPGLEPFSHYTLNVRVVNGKGEGPASPDRVFNTPEGSGPSSGGSSGSSGHSGEDLPMVAPGNVRVNVVNSTLAEVHWDPVPLKSIRGHLQGYRIYYWKTQSSSKRNRRHIEKKILTFQGSKTHGMLPGLEPFSHYTLNVRVVNGKGEGPASPDRVFNTPEGSGPSSGGSSGSSGHSGEDLPMVAPGNVRVNVVNSTLAEVHWDPVPLKSIRGHLQGYRIYYWKTQSSSKRNRRHIEKKILTFQGSKTHGMLPGLEPFSHYTLNVRVVNGKGEGPASPDRVFNTPEGSGPSSGGSSGSSGHSGEDLPMVAPGNVRVNVVNSTLAEVHWDPVPLKSIRGHLQGYRIYYWKTQSSSKRNRRHIEKKILTFQGSKTHGMLPGLEPFSHYTLNVRVVNGKGEGPASPDRVFNTPEGSGPSSGGSSGSSGHSGEDLPMVAPGNVRVNVVNSTLAEVHWDPVPLKSIRGHLQGYRIYYWKTQSSSKRNRRHIEKKILTFQGSKTHGMLPGLEPFSHYTLNVRVVNGKGEGPASPDRVFNTPEGSGPSSGGSSGSSGHSGEDLPMVAPGNVRVNVVNSTLAEVHWDPVPLKSIRGHLQGYRIYYWKTQSSSKRNRRHIEKKILTFQGSKTHGMLPGLEPFSHYTLNVRVVNGKGEGPASPDRVFNTPEGSGPSSGGSSGSSGHSGEDLPMVAPGNVRVNVVNSTLAEVHWDPVPLKSIRGHLQGYRIYYWKTQSSSKRNRRHIEKKILTFQGSKTHGMLPGLEPFSHYTLNVRVVNGKGEGPASPDRVFNTPEGSGPSSGGSSGSSGHSGEDLPMVAPGNVRVNVVNSTLAEVHWDPVPLKSIRGHLQGYRIYYWKTQSSSKRNRRHIEKKILTFQGSKTHGMLPGLEPFSHYTLNVRVVNGKGEGPASPDRVFNTPEGSGPSSGGSSGSSGHSGEDLPMVAPGNVRVNVVNSTLAEVHWDPVPLKSIRGHLQGYRIYYWKTQSSSKRNRRHIEKKILTFQGSKTHGMLPGLEPFSHYTLNVRVVNGKGEGPASPDRVFNTPEGSGPSSGGSSGSSGHSGEDLPMVAPGNVRVNVVNSTLAEVHWDPVPLKSIRGHLQGYRIYYWKTQSSSKRNRRHIEKKILTFQGSKTHGMLPGLEPFSHYTLNVRVVNGKGEGPASPDRVFNTPEGSGPSSGGSSGSSGHSGEDLPMVAPGNVRVNVVNSTLAEVHWDPVPLKSIRGHLQGYRIYYWKTQSSSKRNRRHIEKKILTFQGSKTHGMLPGLEPFSHYTLNVRVVNGKGEGPASPDRVFNTPEGSGPSSGGSSGSSGHSGEDLPMVAPGNVRVNVVNSTLAEVHWDPVPLKSIRGHLQGYRIYYWKTQSSSKRNRRHIEKKILTFQGSKTHGMLPGLEPFSHYTLNVRVVNGKGEGPASPDRVFNTPEGSGPSSGGSSGSSGHSGEDLPMVAPGNVRVNVVNSTLAEVHWDPVPLKSIRGHLQGYRIYYWKTQSSSKRNRRHIEKKILTFQGSKTHGMLPGLEPFSHYTLNVRVVNGKGEGPASPDRVFNTPEGSGPSSGGSSGSSGHSGEDLPMVAPGNVRVNVVNSTLAEVHWDPVPLKSIRGHLQGYRIYYWKTQSSSKRNRRHIEKKILTFQGSKTHGMLPGLEPFSHYTLNVRVVNGKGEGPASPDRVFNTPEGSGPSSGGSSGSSGHSGEDLPMVAPGNVRVNVVNSTLAEVHWDPVPLKSIRGHLQGYRIYYWKTQSSSKRNRRHIEKKILTFQGSKTHGMLPGLEPFSHYTLNVRVVNGKGEGPASPDRVFNTPEGSGPSSG

GO terms:
  GO:0007417 central nervous system development (P, IMP)
  GO:0005515 protein binding (F, IPI)
  GO:0005886 plasma membrane (C, TAS)
  GO:0005654 nucleoplasm (C, IDA)
  GO:0005929 cilium (C, IDA)
  GO:0001525 angiogenesis (P, IEP)
  GO:0030506 ankyrin binding (F, IDA)
  GO:0045162 clustering of voltage-gated sodium channels (P, IDA)
  GO:0007416 synapse assembly (P, TAS)

Secondary structure (DSSP, 8-state):
--------S---------SS-EEEEEETTEEEEE-----HHHH-S-EEEEEEEEEEES----STT----EEEEEEESS-SEEEEES--SS-EEEEEEEEEESS-EEEE---EEEE-----SS---

Organism: Homo sapiens (NCBI:txid9606)

InterPro domains:
  IPR003006 Immunoglobulin/major histocompatibility complex, conserved site [PS00290] (565-571)
  IPR003598 Immunoglobulin subtype 2 [SM00408] (59-130)
  IPR003598 Immunoglobulin subtype 2 [SM00408] (158-225)
  IPR003598 Immunoglobulin subtype 2 [SM00408] (283-347)
  IPR003598 Immunoglobulin subtype 2 [SM00408] (373-439)
  IPR003598 Immunoglobulin subtype 2 [SM00408] (467-532)
  IPR003598 Immunoglobulin subtype 2 [SM00408] (558-623)
  IPR003599 Immunoglobulin domain subtype [SM00409] (53-142)
  IPR003599 Immunoglobulin domain subtype [SM00409] (152-239)
  IPR003599 Immunoglobulin domain subtype [SM00409] (277-358)
  IPR003599 Immunoglobulin domain subtype [SM00409] (367-450)
  IPR003599 Immunoglobulin domain subtype [SM00409] (461-543)
  IPR003599 Immunoglobulin domain subtype [SM00409] (552-634)
  IPR003961 Fibronectin type III [PF00041] (649-737)
  IPR003961 Fibronectin type III [PF00041] (750-832)
  IPR003961 Fibronectin type III [PF00041] (848-941)
  IPR003961 Fibronectin type III [PF00041] (953-1043)
  IPR003961 Fibronectin type III [PS50853] (649-744)
  IPR003961 Fibronectin type III [PS50853] (746-843)
  IPR003961 Fibronectin type III [PS50853] (848-950)